Protein 2L1S (pdb70)

Structure (mmCIF, N/CA/C/O backbone):
data_2L1S
#
_entry.id   2L1S
#
loop_
_atom_site.group_PDB
_atom_site.id
_atom_site.type_symbol
_atom_site.label_atom_id
_atom_site.label_alt_id
_atom_site.label_comp_id
_atom_site.label_asym_id
_atom_site.label_entity_id
_atom_site.label_seq_id
_atom_site.pdbx_PDB_ins_code
_atom_site.Cartn_x
_atom_site.Cartn_y
_atom_site.Cartn_z
_atom_site.occupancy
_atom_site.B_iso_or_equiv
_atom_site.auth_seq_id
_atom_site.auth_comp_id
_atom_site.auth_asym_id
_atom_site.auth_atom_id
_atom_site.pdbx_PDB_model_num
ATOM 1 N N . GLY A 1 1 ? -13.401 -20.497 -9.231 1.00 0.00 1 GLY A N 1
ATOM 2 C CA . GLY A 1 1 ? -12.918 -19.295 -8.541 1.00 0.00 1 GLY A CA 1
ATOM 3 C C . GLY A 1 1 ? -11.653 -18.758 -9.174 1.00 0.00 1 GLY A C 1
ATOM 4 O O . GLY A 1 1 ? -11.063 -19.406 -10.040 1.00 0.00 1 GLY A O 1
ATOM 8 N N . ALA A 1 2 ? -11.219 -17.574 -8.740 1.00 0.00 2 ALA A N 1
ATOM 9 C CA . ALA A 1 2 ? -9.851 -17.141 -8.976 1.00 0.00 2 ALA A CA 1
ATOM 10 C C . ALA A 1 2 ? -8.925 -18.024 -8.143 1.00 0.00 2 ALA A C 1
ATOM 11 O O . ALA A 1 2 ? -9.322 -18.522 -7.087 1.00 0.00 2 ALA A O 1
ATOM 18 N N . ALA A 1 3 ? -7.683 -18.177 -8.591 1.00 0.00 3 ALA A N 1
ATOM 19 C CA . ALA A 1 3 ? -6.611 -18.819 -7.852 1.00 0.00 3 ALA A CA 1
ATOM 20 C C . ALA A 1 3 ? -5.341 -18.009 -8.094 1.00 0.00 3 ALA A C 1
ATOM 21 O O . ALA A 1 3 ? -4.358 -18.504 -8.643 1.00 0.00 3 ALA A O 1
ATOM 28 N N . GLY A 1 4 ? -5.393 -16.729 -7.740 1.00 0.00 4 GLY A N 1
ATOM 29 C CA . GLY A 1 4 ? -4.363 -15.751 -8.006 1.00 0.00 4 GLY A CA 1
ATOM 30 C C . GLY A 1 4 ? -4.277 -14.797 -6.838 1.00 0.00 4 GLY A C 1
ATOM 31 O O . GLY A 1 4 ? -3.803 -15.141 -5.759 1.00 0.00 4 GLY A O 1
ATOM 35 N N . ILE A 1 5 ? -4.754 -13.579 -7.069 1.00 0.00 5 ILE A N 1
ATOM 36 C CA . ILE A 1 5 ? -4.528 -12.456 -6.171 1.00 0.00 5 ILE A CA 1
ATOM 37 C C . ILE A 1 5 ? -5.808 -11.719 -5.834 1.00 0.00 5 ILE A C 1
ATOM 38 O O . ILE A 1 5 ? -5.861 -11.011 -4.834 1.00 0.00 5 ILE A O 1
ATOM 54 N N . ASP A 1 6 ? -6.846 -11.909 -6.644 1.00 0.00 6 ASP A N 1
ATOM 55 C CA . ASP A 1 6 ? -8.116 -11.220 -6.484 1.00 0.00 6 ASP A CA 1
ATOM 56 C C . ASP A 1 6 ? -8.817 -11.646 -5.191 1.00 0.00 6 ASP A C 1
ATOM 57 O O . ASP A 1 6 ? -9.531 -10.861 -4.579 1.00 0.00 6 ASP A O 1
ATOM 66 N N . GLN A 1 7 ? -8.520 -12.862 -4.722 1.00 0.00 7 GLN A N 1
ATOM 67 C CA . GLN A 1 7 ? -8.935 -13.399 -3.434 1.00 0.00 7 GLN A CA 1
ATOM 68 C C . GLN A 1 7 ? -8.407 -12.607 -2.234 1.00 0.00 7 GLN A C 1
ATOM 69 O O . GLN A 1 7 ? -9.000 -12.684 -1.154 1.00 0.00 7 GLN A O 1
ATOM 83 N N . TYR A 1 8 ? -7.312 -11.863 -2.403 1.00 0.00 8 TYR A N 1
ATOM 84 C CA . TYR A 1 8 ? -6.774 -10.953 -1.405 1.00 0.00 8 TYR A CA 1
ATOM 85 C C . TYR A 1 8 ? -7.147 -9.505 -1.726 1.00 0.00 8 TYR A C 1
ATOM 86 O O . TYR A 1 8 ? -6.619 -8.627 -1.051 1.00 0.00 8 TYR A O 1
ATOM 104 N N . ALA A 1 9 ? -7.953 -9.211 -2.758 1.00 0.00 9 ALA A N 1
ATOM 105 C CA . ALA A 1 9 ? -8.285 -7.836 -3.097 1.00 0.00 9 ALA A CA 1
ATOM 106 C C . ALA A 1 9 ? -9.507 -7.399 -2.305 1.00 0.00 9 ALA A C 1
ATOM 107 O O . ALA A 1 9 ? -10.620 -7.880 -2.544 1.00 0.00 9 ALA A O 1
ATOM 114 N N . LEU A 1 10 ? -9.298 -6.476 -1.365 1.00 0.00 10 LEU A N 1
ATOM 115 C CA . LEU A 1 10 ? -10.378 -5.905 -0.566 1.00 0.00 10 LEU A CA 1
ATOM 116 C C . LEU A 1 10 ? -11.015 -4.811 -1.405 1.00 0.00 10 LEU A C 1
ATOM 117 O O . LEU A 1 10 ? -10.734 -4.613 -2.591 1.00 0.00 10 LEU A O 1
ATOM 133 N N . LYS A 1 11 ? -11.794 -4.018 -0.700 1.00 0.00 11 LYS A N 1
ATOM 134 C CA . LYS A 1 11 ? -12.281 -2.721 -1.128 1.00 0.00 11 LYS A CA 1
ATOM 135 C C . LYS A 1 11 ? -12.152 -1.649 -0.058 1.00 0.00 11 LYS A C 1
ATOM 136 O O . LYS A 1 11 ? -12.242 -0.470 -0.387 1.00 0.00 11 LYS A O 1
ATOM 155 N N . GLU A 1 12 ? -11.899 -2.019 1.196 1.00 0.00 12 GLU A N 1
ATOM 156 C CA . GLU A 1 12 ? -12.093 -1.133 2.352 1.00 0.00 12 GLU A CA 1
ATOM 157 C C . GLU A 1 12 ? -11.751 -1.862 3.647 1.00 0.00 12 GLU A C 1
ATOM 158 O O . GLU A 1 12 ? -11.678 -3.095 3.662 1.00 0.00 12 GLU A O 1
ATOM 170 N N . PHE A 1 13 ? -11.463 -1.108 4.707 1.00 0.00 13 PHE A N 1
ATOM 171 C CA . PHE A 1 13 ? -10.948 -1.595 5.983 1.00 0.00 13 PHE A CA 1
ATOM 172 C C . PHE A 1 13 ? -11.049 -0.480 7.023 1.00 0.00 13 PHE A C 1
ATOM 173 O O . PHE A 1 13 ? -11.510 0.626 6.721 1.00 0.00 13 PHE A O 1
ATOM 190 N N . THR A 1 14 ? -10.525 -0.764 8.213 1.00 0.00 14 THR A N 1
ATOM 191 C CA . THR A 1 14 ? -10.096 0.234 9.168 1.00 0.00 14 THR A CA 1
ATOM 192 C C . THR A 1 14 ? -8.671 -0.160 9.547 1.00 0.00 14 THR A C 1
ATOM 193 O O . THR A 1 14 ? -8.403 -1.341 9.780 1.00 0.00 14 THR A O 1
ATOM 204 N N . ALA A 1 15 ? -7.757 0.802 9.602 1.00 0.00 15 ALA A N 1
ATOM 205 C CA . ALA A 1 15 ? -6.515 0.711 10.356 1.00 0.00 15 ALA A CA 1
ATOM 206 C C . ALA A 1 15 ? -6.383 2.031 11.091 1.00 0.00 15 ALA A C 1
ATOM 207 O O . ALA A 1 15 ? -6.993 3.012 10.687 1.00 0.00 15 ALA A O 1
ATOM 214 N N . ASP A 1 16 ? -5.550 2.099 12.126 1.00 0.00 16 ASP A N 1
ATOM 215 C CA . ASP A 1 16 ? -5.080 3.373 12.677 1.00 0.00 16 ASP A CA 1
ATOM 216 C C . ASP A 1 16 ? -6.207 4.251 13.242 1.00 0.00 16 ASP A C 1
ATOM 217 O O . ASP A 1 16 ? -6.050 5.468 13.371 1.00 0.00 16 ASP A O 1
ATOM 226 N N . PHE A 1 17 ? -7.351 3.637 13.563 1.00 0.00 17 PHE A N 1
ATOM 227 C CA . PHE A 1 17 ? -8.605 4.286 13.948 1.00 0.00 17 PHE A CA 1
ATOM 228 C C . PHE A 1 17 ? -9.182 5.172 12.826 1.00 0.00 17 PHE A C 1
ATOM 229 O O . PHE A 1 17 ? -9.896 6.143 13.101 1.00 0.00 17 PHE A O 1
ATOM 246 N N . THR A 1 18 ? -8.913 4.819 11.570 1.00 0.00 18 THR A N 1
ATOM 247 C CA . THR A 1 18 ? -9.331 5.490 10.352 1.00 0.00 18 THR A CA 1
ATOM 248 C C . THR A 1 18 ? -9.949 4.431 9.426 1.00 0.00 18 THR A C 1
ATOM 249 O O . THR A 1 18 ? -9.315 3.418 9.122 1.00 0.00 18 THR A O 1
ATOM 260 N N . GLN A 1 19 ? -11.202 4.622 9.018 1.00 0.00 19 GLN A N 1
ATOM 261 C CA . GLN A 1 19 ? -11.833 3.823 7.978 1.00 0.00 19 GLN A CA 1
ATOM 262 C C . GLN A 1 19 ? -11.377 4.358 6.620 1.00 0.00 19 GLN A C 1
ATOM 263 O O . GLN A 1 19 ? -11.198 5.568 6.466 1.00 0.00 19 GLN A O 1
ATOM 277 N N . PHE A 1 20 ? -11.244 3.480 5.627 1.00 0.00 20 PHE A N 1
ATOM 278 C CA . PHE A 1 20 ? -10.829 3.839 4.278 1.00 0.00 20 PHE A CA 1
ATOM 279 C C . PHE A 1 20 ? -11.500 2.934 3.263 1.00 0.00 20 PHE A C 1
ATOM 280 O O . PHE A 1 20 ? -11.839 1.789 3.579 1.00 0.00 20 PHE A O 1
ATOM 297 N N . HIS A 1 21 ? -11.569 3.413 2.023 1.00 0.00 21 HIS A N 1
ATOM 298 C CA . HIS A 1 21 ? -12.134 2.704 0.886 1.00 0.00 21 HIS A CA 1
ATOM 299 C C . HIS A 1 21 ? -11.238 2.923 -0.332 1.00 0.00 21 HIS A C 1
ATOM 300 O O . HIS A 1 21 ? -10.302 3.729 -0.285 1.00 0.00 21 HIS A O 1
ATOM 314 N N . ILE A 1 22 ? -11.530 2.234 -1.439 1.00 0.00 22 ILE A N 1
ATOM 315 C CA . ILE A 1 22 ? -10.952 2.556 -2.738 1.00 0.00 22 ILE A CA 1
ATOM 316 C C . ILE A 1 22 ? -11.360 3.990 -3.057 1.00 0.00 22 ILE A C 1
ATOM 317 O O . ILE A 1 22 ? -12.521 4.260 -3.371 1.00 0.00 22 ILE A O 1
ATOM 333 N N . GLY A 1 23 ? -10.394 4.898 -2.991 1.00 0.00 23 GLY A N 1
ATOM 334 C CA . GLY A 1 23 ? -10.588 6.302 -3.305 1.00 0.00 23 GLY A CA 1
ATOM 335 C C . GLY A 1 23 ? -10.625 7.231 -2.093 1.00 0.00 23 GLY A C 1
ATOM 336 O O . GLY A 1 23 ? -10.810 8.429 -2.299 1.00 0.00 23 GLY A O 1
ATOM 340 N N . ASP A 1 24 ? -10.435 6.725 -0.870 1.00 0.00 24 ASP A N 1
ATOM 341 C CA . ASP A 1 24 ? -10.068 7.569 0.276 1.00 0.00 24 ASP A CA 1
ATOM 342 C C . ASP A 1 24 ? -8.639 8.077 0.056 1.00 0.00 24 ASP A C 1
ATOM 343 O O . ASP A 1 24 ? -7.998 7.732 -0.942 1.00 0.00 24 ASP A O 1
ATOM 352 N N . THR A 1 25 ? -8.078 8.835 0.994 1.00 0.00 25 THR A N 1
ATOM 353 C CA . THR A 1 25 ? -6.696 9.236 1.007 1.00 0.00 25 THR A CA 1
ATOM 354 C C . THR A 1 25 ? -6.096 8.785 2.342 1.00 0.00 25 THR A C 1
ATOM 355 O O . THR A 1 25 ? -6.774 8.807 3.377 1.00 0.00 25 THR A O 1
ATOM 366 N N . VAL A 1 26 ? -4.816 8.424 2.347 1.00 0.00 26 VAL A N 1
ATOM 367 C CA . VAL A 1 26 ? -4.072 8.173 3.577 1.00 0.00 26 VAL A CA 1
ATOM 368 C C . VAL A 1 26 ? -3.650 9.515 4.200 1.00 0.00 26 VAL A C 1
ATOM 369 O O . VAL A 1 26 ? -3.636 10.540 3.506 1.00 0.00 26 VAL A O 1
ATOM 382 N N . PRO A 1 27 ? -3.284 9.546 5.488 1.00 0.00 27 PRO A N 1
ATOM 383 C CA . PRO A 1 27 ? -2.527 10.648 6.067 1.00 0.00 27 PRO A CA 1
ATOM 384 C C . PRO A 1 27 ? -1.065 10.609 5.615 1.00 0.00 27 PRO A C 1
ATOM 385 O O . PRO A 1 27 ? -0.547 9.552 5.244 1.00 0.00 27 PRO A O 1
ATOM 396 N N . ALA A 1 28 ? -0.365 11.740 5.768 1.00 0.00 28 ALA A N 1
ATOM 397 C CA . ALA A 1 28 ? 1.031 11.904 5.382 1.00 0.00 28 ALA A CA 1
ATOM 398 C C . ALA A 1 28 ? 1.957 10.949 6.143 1.00 0.00 28 ALA A C 1
ATOM 399 O O . ALA A 1 28 ? 3.071 10.687 5.691 1.00 0.00 28 ALA A O 1
ATOM 406 N N . MET A 1 29 ? 1.481 10.361 7.245 1.00 0.00 29 MET A N 1
ATOM 407 C CA . MET A 1 29 ? 2.198 9.367 8.036 1.00 0.00 29 MET A CA 1
ATOM 408 C C . MET A 1 29 ? 2.546 8.125 7.221 1.00 0.00 29 MET A C 1
ATOM 409 O O . MET A 1 29 ? 3.425 7.367 7.628 1.00 0.00 29 MET A O 1
ATOM 423 N N . TYR A 1 30 ? 1.892 7.926 6.076 1.00 0.00 30 TYR A N 1
ATOM 424 C CA . TYR A 1 30 ? 2.157 6.801 5.189 1.00 0.00 30 TYR A CA 1
ATOM 425 C C . TYR A 1 30 ? 2.605 7.236 3.790 1.00 0.00 30 TYR A C 1
ATOM 426 O O . TYR A 1 30 ? 2.862 6.375 2.960 1.00 0.00 30 TYR A O 1
ATOM 444 N N . LEU A 1 31 ? 2.745 8.540 3.519 1.00 0.00 31 LEU A N 1
ATOM 445 C CA . LEU A 1 31 ? 3.417 9.011 2.303 1.00 0.00 31 LEU A CA 1
ATOM 446 C C . LEU A 1 31 ? 4.933 8.853 2.440 1.00 0.00 31 LEU A C 1
ATOM 447 O O . LEU A 1 31 ? 5.635 8.783 1.429 1.00 0.00 31 LEU A O 1
ATOM 463 N N . THR A 1 32 ? 5.455 8.865 3.671 1.00 0.00 32 THR A N 1
ATOM 464 C CA . THR A 1 32 ? 6.885 8.735 3.923 1.00 0.00 32 THR A CA 1
ATOM 465 C C . THR A 1 32 ? 7.394 7.407 3.315 1.00 0.00 32 THR A C 1
ATOM 466 O O . THR A 1 32 ? 6.713 6.379 3.398 1.00 0.00 32 THR A O 1
ATOM 477 N N . PRO A 1 33 ? 8.626 7.367 2.776 1.00 0.00 33 PRO A N 1
ATOM 478 C CA . PRO A 1 33 ? 9.174 6.181 2.127 1.00 0.00 33 PRO A CA 1
ATOM 479 C C . PRO A 1 33 ? 9.498 5.055 3.123 1.00 0.00 33 PRO A C 1
ATOM 480 O O . PRO A 1 33 ? 9.891 3.961 2.721 1.00 0.00 33 PRO A O 1
ATOM 491 N N . GLU A 1 34 ? 9.337 5.300 4.421 1.00 0.00 34 GLU A N 1
ATOM 492 C CA . GLU A 1 34 ? 9.525 4.358 5.517 1.00 0.00 34 GLU A CA 1
ATOM 493 C C . GLU A 1 34 ? 8.614 3.128 5.445 1.00 0.00 34 GLU A C 1
ATOM 494 O O . GLU A 1 34 ? 8.897 2.139 6.129 1.00 0.00 34 GLU A O 1
ATOM 506 N N . TYR A 1 35 ? 7.565 3.163 4.618 1.00 0.00 35 TYR A N 1
ATOM 507 C CA . TYR A 1 35 ? 6.615 2.068 4.411 1.00 0.00 35 TYR A CA 1
ATOM 508 C C . TYR A 1 35 ? 6.537 1.637 2.940 1.00 0.00 35 TYR A C 1
ATOM 509 O O . TYR A 1 35 ? 5.842 0.672 2.629 1.00 0.00 35 TYR A O 1
ATOM 527 N N . ASN A 1 36 ? 7.227 2.344 2.042 1.00 0.00 36 ASN A N 1
ATOM 528 C CA . ASN A 1 36 ? 7.252 2.140 0.602 1.00 0.00 36 ASN A CA 1
ATOM 529 C C . ASN A 1 36 ? 7.955 0.826 0.269 1.00 0.00 36 ASN A C 1
ATOM 530 O O . ASN A 1 36 ? 9.184 0.708 0.365 1.00 0.00 36 ASN A O 1
ATOM 541 N N . ILE A 1 37 ? 7.175 -0.168 -0.132 1.00 0.00 37 ILE A N 1
ATOM 542 C CA . ILE A 1 37 ? 7.639 -1.458 -0.606 1.00 0.00 37 ILE A CA 1
ATOM 543 C C . ILE A 1 37 ? 7.805 -1.324 -2.117 1.00 0.00 37 ILE A C 1
ATOM 544 O O . ILE A 1 37 ? 6.934 -1.708 -2.896 1.00 0.00 37 ILE A O 1
ATOM 560 N N . LYS A 1 38 ? 8.952 -0.798 -2.562 1.00 0.00 38 LYS A N 1
ATOM 561 C CA . LYS A 1 38 ? 9.338 -0.871 -3.975 1.00 0.00 38 LYS A CA 1
ATOM 562 C C . LYS A 1 38 ? 9.544 -2.322 -4.416 1.00 0.00 38 LYS A C 1
ATOM 563 O O . LYS A 1 38 ? 9.608 -2.607 -5.609 1.00 0.00 38 LYS A O 1
ATOM 582 N N . GLN A 1 39 ? 9.697 -3.231 -3.459 1.00 0.00 39 GLN A N 1
ATOM 583 C CA . GLN A 1 39 ? 10.044 -4.625 -3.626 1.00 0.00 39 GLN A CA 1
ATOM 584 C C . GLN A 1 39 ? 8.745 -5.422 -3.775 1.00 0.00 39 GLN A C 1
ATOM 585 O O . GLN A 1 39 ? 8.339 -6.130 -2.852 1.00 0.00 39 GLN A O 1
ATOM 599 N N . TRP A 1 40 ? 8.068 -5.260 -4.913 1.00 0.00 40 TRP A N 1
ATOM 600 C CA . TRP A 1 40 ? 6.764 -5.850 -5.179 1.00 0.00 40 TRP A CA 1
ATOM 601 C C . TRP A 1 40 ? 6.827 -6.930 -6.266 1.00 0.00 40 TRP A C 1
ATOM 602 O O . TRP A 1 40 ? 5.919 -7.754 -6.335 1.00 0.00 40 TRP A O 1
ATOM 623 N N . GLN A 1 41 ? 7.867 -6.965 -7.109 1.00 0.00 41 GLN A N 1
ATOM 624 C CA . GLN A 1 41 ? 7.949 -7.935 -8.202 1.00 0.00 41 GLN A CA 1
ATOM 625 C C . GLN A 1 41 ? 8.231 -9.339 -7.682 1.00 0.00 41 GLN A C 1
ATOM 626 O O . GLN A 1 41 ? 7.681 -10.303 -8.212 1.00 0.00 41 GLN A O 1
ATOM 640 N N . GLN A 1 42 ? 9.039 -9.479 -6.627 1.00 0.00 42 GLN A N 1
ATOM 641 C CA . GLN A 1 42 ? 9.249 -10.756 -5.949 1.00 0.00 42 GLN A CA 1
ATOM 642 C C . GLN A 1 42 ? 8.054 -11.067 -5.027 1.00 0.00 42 GLN A C 1
ATOM 643 O O . GLN A 1 42 ? 8.245 -11.516 -3.891 1.00 0.00 42 GLN A O 1
ATOM 657 N N . ARG A 1 43 ? 6.829 -10.745 -5.452 1.00 0.00 43 ARG A N 1
ATOM 658 C CA . ARG A 1 43 ? 5.564 -10.993 -4.770 1.00 0.00 43 ARG A CA 1
ATOM 659 C C . ARG A 1 43 ? 4.529 -11.257 -5.855 1.00 0.00 43 ARG A C 1
ATOM 660 O O . ARG A 1 43 ? 4.710 -10.871 -7.010 1.00 0.00 43 ARG A O 1
ATOM 681 N N . ASN A 1 44 ? 3.379 -11.784 -5.448 1.00 0.00 44 ASN A N 1
ATOM 682 C CA . ASN A 1 44 ? 2.234 -11.941 -6.337 1.00 0.00 44 ASN A CA 1
ATOM 683 C C . ASN A 1 44 ? 1.578 -10.592 -6.683 1.00 0.00 44 ASN A C 1
ATOM 684 O O . ASN A 1 44 ? 0.791 -10.527 -7.621 1.00 0.00 44 ASN A O 1
ATOM 695 N N . LEU A 1 45 ? 1.854 -9.516 -5.933 1.00 0.00 45 LEU A N 1
ATOM 696 C CA . LEU A 1 45 ? 1.151 -8.230 -6.044 1.00 0.00 45 LEU A CA 1
ATOM 697 C C . LEU A 1 45 ? 1.281 -7.613 -7.450 1.00 0.00 45 LEU A C 1
ATOM 698 O O . LEU A 1 45 ? 2.327 -7.789 -8.086 1.00 0.00 45 LEU A O 1
ATOM 714 N N . PRO A 1 46 ? 0.268 -6.858 -7.921 1.00 0.00 46 PRO A N 1
ATOM 715 C CA . PRO A 1 46 ? 0.310 -6.187 -9.216 1.00 0.00 46 PRO A CA 1
ATOM 716 C C . PRO A 1 46 ? 1.225 -4.962 -9.218 1.00 0.00 46 PRO A C 1
ATOM 717 O O . PRO A 1 46 ? 1.439 -4.302 -8.192 1.00 0.00 46 PRO A O 1
ATOM 728 N N . ALA A 1 47 ? 1.670 -4.587 -10.418 1.00 0.00 47 ALA A N 1
ATOM 729 C CA . ALA A 1 47 ? 2.589 -3.464 -10.597 1.00 0.00 47 ALA A CA 1
ATOM 730 C C . ALA A 1 47 ? 1.875 -2.153 -10.243 1.00 0.00 47 ALA A C 1
ATOM 731 O O . ALA A 1 47 ? 0.708 -2.014 -10.623 1.00 0.00 47 ALA A O 1
ATOM 738 N N . PRO A 1 48 ? 2.543 -1.171 -9.612 1.00 0.00 48 PRO A N 1
ATOM 739 C CA . PRO A 1 48 ? 1.891 0.026 -9.086 1.00 0.00 48 PRO A CA 1
ATOM 740 C C . PRO A 1 48 ? 1.471 0.993 -10.199 1.00 0.00 48 PRO A C 1
ATOM 741 O O . PRO A 1 48 ? 1.955 0.927 -11.333 1.00 0.00 48 PRO A O 1
ATOM 752 N N . ASP A 1 49 ? 0.574 1.922 -9.867 1.00 0.00 49 ASP A N 1
ATOM 753 C CA . ASP A 1 49 ? 0.145 2.987 -10.773 1.00 0.00 49 ASP A CA 1
ATOM 754 C C . ASP A 1 49 ? 1.326 3.937 -10.979 1.00 0.00 49 ASP A C 1
ATOM 755 O O . ASP A 1 49 ? 2.277 3.949 -10.192 1.00 0.00 49 ASP A O 1
ATOM 764 N N . ALA A 1 50 ? 1.277 4.724 -12.051 1.00 0.00 50 ALA A N 1
ATOM 765 C CA . ALA A 1 50 ? 2.417 5.405 -12.653 1.00 0.00 50 ALA A CA 1
ATOM 766 C C . ALA A 1 50 ? 2.800 6.708 -11.927 1.00 0.00 50 ALA A C 1
ATOM 767 O O . ALA A 1 50 ? 2.921 7.765 -12.550 1.00 0.00 50 ALA A O 1
ATOM 774 N N . GLY A 1 51 ? 2.956 6.621 -10.611 1.00 0.00 51 GLY A N 1
ATOM 775 C CA . GLY A 1 51 ? 3.139 7.715 -9.669 1.00 0.00 51 GLY A CA 1
ATOM 776 C C . GLY A 1 51 ? 2.636 7.299 -8.287 1.00 0.00 51 GLY A C 1
ATOM 777 O O . GLY A 1 51 ? 1.948 8.079 -7.624 1.00 0.00 51 GLY A O 1
ATOM 781 N N . SER A 1 52 ? 2.865 6.049 -7.871 1.00 0.00 52 SER A N 1
ATOM 782 C CA . SER A 1 52 ? 2.393 5.511 -6.599 1.00 0.00 52 SER A CA 1
ATOM 783 C C . SER A 1 52 ? 3.371 4.469 -6.061 1.00 0.00 52 SER A C 1
ATOM 784 O O . SER A 1 52 ? 4.283 4.060 -6.784 1.00 0.00 52 SER A O 1
ATOM 792 N N . HIS A 1 53 ? 3.159 4.003 -4.829 1.00 0.00 53 HIS A N 1
ATOM 793 C CA . HIS A 1 53 ? 3.866 2.857 -4.289 1.00 0.00 53 HIS A CA 1
ATOM 794 C C . HIS A 1 53 ? 2.984 2.030 -3.354 1.00 0.00 53 HIS A C 1
ATOM 795 O O . HIS A 1 53 ? 2.011 2.531 -2.785 1.00 0.00 53 HIS A O 1
ATOM 809 N N . TRP A 1 54 ? 3.335 0.754 -3.200 1.00 0.00 54 TRP A N 1
ATOM 810 C CA . TRP A 1 54 ? 2.757 -0.121 -2.196 1.00 0.00 54 TRP A CA 1
ATOM 811 C C . TRP A 1 54 ? 3.286 0.248 -0.818 1.00 0.00 54 TRP A C 1
ATOM 812 O O . TRP A 1 54 ? 4.477 0.513 -0.653 1.00 0.00 54 TRP A O 1
ATOM 833 N N . THR A 1 55 ? 2.403 0.181 0.167 1.00 0.00 55 THR A N 1
ATOM 834 C CA . THR A 1 55 ? 2.567 0.665 1.525 1.00 0.00 55 THR A CA 1
ATOM 835 C C . THR A 1 55 ? 2.016 -0.424 2.435 1.00 0.00 55 THR A C 1
ATOM 836 O O . THR A 1 55 ? 0.924 -0.933 2.171 1.00 0.00 55 THR A O 1
ATOM 847 N N . TYR A 1 56 ? 2.744 -0.817 3.480 1.00 0.00 56 TYR A N 1
ATOM 848 C CA . TYR A 1 56 ? 2.225 -1.756 4.466 1.00 0.00 56 TYR A CA 1
ATOM 849 C C . TYR A 1 56 ? 1.443 -0.928 5.476 1.00 0.00 56 TYR A C 1
ATOM 850 O O . TYR A 1 56 ? 2.047 -0.240 6.304 1.00 0.00 56 TYR A O 1
ATOM 868 N N . MET A 1 57 ? 0.119 -0.906 5.355 1.00 0.00 57 MET A N 1
ATOM 869 C CA . MET A 1 57 ? -0.789 -0.356 6.346 1.00 0.00 57 MET A CA 1
ATOM 870 C C . MET A 1 57 ? -0.924 -1.372 7.495 1.00 0.00 57 MET A C 1
ATOM 871 O O . MET A 1 57 ? -0.025 -2.192 7.708 1.00 0.00 57 MET A O 1
ATOM 885 N N . GLY A 1 58 ? -2.031 -1.330 8.241 1.00 0.00 58 GLY A N 1
ATOM 886 C CA . GLY A 1 58 ? -2.350 -2.157 9.394 1.00 0.00 58 GLY A CA 1
ATOM 887 C C . GLY A 1 58 ? -2.607 -3.611 9.054 1.00 0.00 58 GLY A C 1
ATOM 888 O O . GLY A 1 58 ? -3.687 -4.113 9.344 1.00 0.00 58 GLY A O 1
ATOM 892 N N . GLY A 1 59 ? -1.611 -4.294 8.491 1.00 0.00 59 GLY A N 1
ATOM 893 C CA . GLY A 1 59 ? -1.705 -5.698 8.143 1.00 0.00 59 GLY A CA 1
ATOM 894 C C . GLY A 1 59 ? -2.287 -5.938 6.756 1.00 0.00 59 GLY A C 1
ATOM 895 O O . GLY A 1 59 ? -2.637 -7.070 6.430 1.00 0.00 59 GLY A O 1
ATOM 899 N N . ASN A 1 60 ? -2.374 -4.884 5.946 1.00 0.00 60 ASN A N 1
ATOM 900 C CA . ASN A 1 60 ? -2.872 -4.875 4.592 1.00 0.00 60 ASN A CA 1
ATOM 901 C C . ASN A 1 60 ? -1.872 -4.049 3.798 1.00 0.00 60 ASN A C 1
ATOM 902 O O . ASN A 1 60 ? -1.218 -3.161 4.358 1.00 0.00 60 ASN A O 1
ATOM 913 N N . TYR A 1 61 ? -1.781 -4.285 2.499 1.00 0.00 61 TYR A N 1
ATOM 914 C CA . TYR A 1 61 ? -0.962 -3.509 1.595 1.00 0.00 61 TYR A CA 1
ATOM 915 C C . TYR A 1 61 ? -1.877 -2.566 0.826 1.00 0.00 61 TYR A C 1
ATOM 916 O O . TYR A 1 61 ? -2.720 -3.021 0.053 1.00 0.00 61 TYR A O 1
ATOM 934 N N . VAL A 1 62 ? -1.719 -1.258 1.014 1.00 0.00 62 VAL A N 1
ATOM 935 C CA . VAL A 1 62 ? -2.448 -0.266 0.232 1.00 0.00 62 VAL A CA 1
ATOM 936 C C . VAL A 1 62 ? -1.494 0.299 -0.815 1.00 0.00 62 VAL A C 1
ATOM 937 O O . VAL A 1 62 ? -0.286 0.361 -0.583 1.00 0.00 62 VAL A O 1
ATOM 950 N N . LEU A 1 63 ? -2.019 0.700 -1.967 1.00 0.00 63 LEU A N 1
ATOM 951 C CA . LEU A 1 63 ? -1.289 1.415 -3.004 1.00 0.00 63 LEU A CA 1
ATOM 952 C C . LEU A 1 63 ? -1.676 2.874 -2.854 1.00 0.00 63 LEU A C 1
ATOM 953 O O . LEU A 1 63 ? -2.876 3.161 -2.872 1.00 0.00 63 LEU A O 1
ATOM 969 N N . ILE A 1 64 ? -0.697 3.770 -2.724 1.00 0.00 64 ILE A N 1
ATOM 970 C CA . ILE A 1 64 ? -0.924 5.197 -2.524 1.00 0.00 64 ILE A CA 1
ATOM 971 C C . ILE A 1 64 ? -0.091 6.003 -3.515 1.00 0.00 64 ILE A C 1
ATOM 972 O O . ILE A 1 64 ? 1.067 5.688 -3.786 1.00 0.00 64 ILE A O 1
ATOM 988 N N . THR A 1 65 ? -0.709 7.013 -4.113 1.00 0.00 65 THR A N 1
ATOM 989 C CA . THR A 1 65 ? -0.077 7.957 -5.024 1.00 0.00 65 THR A CA 1
ATOM 990 C C . THR A 1 65 ? 0.967 8.758 -4.249 1.00 0.00 65 THR A C 1
ATOM 991 O O . THR A 1 65 ? 0.666 9.291 -3.190 1.00 0.00 65 THR A O 1
ATOM 1002 N N . ASP A 1 66 ? 2.172 8.931 -4.779 1.00 0.00 66 ASP A N 1
ATOM 1003 C CA . ASP A 1 66 ? 3.212 9.729 -4.108 1.00 0.00 66 ASP A CA 1
ATOM 1004 C C . ASP A 1 66 ? 2.930 11.233 -4.197 1.00 0.00 66 ASP A C 1
ATOM 1005 O O . ASP A 1 66 ? 3.685 12.065 -3.707 1.00 0.00 66 ASP A O 1
ATOM 1014 N N . THR A 1 67 ? 1.850 11.590 -4.885 1.00 0.00 67 THR A N 1
ATOM 1015 C CA . THR A 1 67 ? 1.497 12.945 -5.262 1.00 0.00 67 THR A CA 1
ATOM 1016 C C . THR A 1 67 ? 0.060 13.249 -4.803 1.00 0.00 67 THR A C 1
ATOM 1017 O O . THR A 1 67 ? -0.551 14.215 -5.249 1.00 0.00 67 THR A O 1
ATOM 1028 N N . GLU A 1 68 ? -0.516 12.400 -3.938 1.00 0.00 68 GLU A N 1
ATOM 1029 C CA . GLU A 1 68 ? -1.834 12.593 -3.350 1.00 0.00 68 GLU A CA 1
ATOM 1030 C C . GLU A 1 68 ? -2.005 11.667 -2.147 1.00 0.00 68 GLU A C 1
ATOM 1031 O O . GLU A 1 68 ? -2.471 12.066 -1.084 1.00 0.00 68 GLU A O 1
ATOM 1043 N N . GLY A 1 69 ? -1.664 10.399 -2.351 1.00 0.00 69 GLY A N 1
ATOM 1044 C CA . GLY A 1 69 ? -1.930 9.282 -1.477 1.00 0.00 69 GLY A CA 1
ATOM 1045 C C . GLY A 1 69 ? -3.401 8.912 -1.452 1.00 0.00 69 GLY A C 1
ATOM 1046 O O . GLY A 1 69 ? -3.901 8.455 -0.424 1.00 0.00 69 GLY A O 1
ATOM 1050 N N . LYS A 1 70 ? -4.093 9.070 -2.587 1.00 0.00 70 LYS A N 1
ATOM 1051 C CA . LYS A 1 70 ? -5.357 8.387 -2.821 1.00 0.00 70 LYS A CA 1
ATOM 1052 C C . LYS A 1 70 ? -5.094 6.898 -2.646 1.00 0.00 70 LYS A C 1
ATOM 1053 O O . LYS A 1 70 ? -4.046 6.418 -3.061 1.00 0.00 70 LYS A O 1
ATOM 1072 N N . ILE A 1 71 ? -6.040 6.167 -2.080 1.00 0.00 71 ILE A N 1
ATOM 1073 C CA . ILE A 1 71 ? -6.004 4.728 -1.903 1.00 0.00 71 ILE A CA 1
ATOM 1074 C C . ILE A 1 71 ? -6.449 4.133 -3.236 1.00 0.00 71 ILE A C 1
ATOM 1075 O O . ILE A 1 71 ? -7.638 3.905 -3.469 1.00 0.00 71 ILE A O 1
ATOM 1091 N N . LEU A 1 72 ? -5.490 3.944 -4.149 1.00 0.00 72 LEU A N 1
ATOM 1092 C CA . LEU A 1 72 ? -5.725 3.423 -5.484 1.00 0.00 72 LEU A CA 1
ATOM 1093 C C . LEU A 1 72 ? -6.254 1.992 -5.404 1.00 0.00 72 LEU A C 1
ATOM 1094 O O . LEU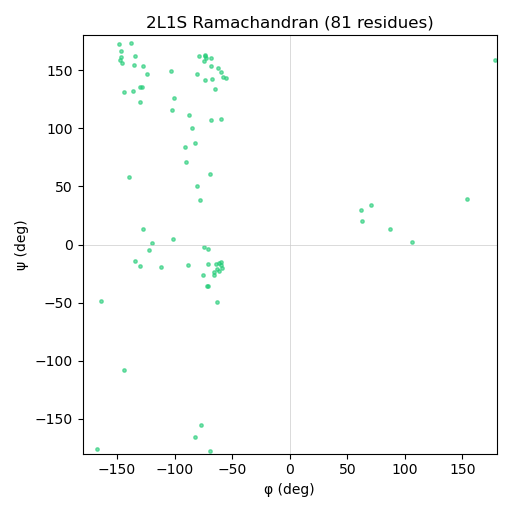 A 1 72 ? -7.224 1.639 -6.079 1.00 0.00 72 LEU A O 1
ATOM 1110 N N . LYS A 1 73 ? -5.577 1.143 -4.630 1.00 0.00 73 LYS A N 1
ATOM 1111 C CA . LYS A 1 73 ? -5.865 -0.280 -4.471 1.00 0.00 73 LYS A CA 1
ATOM 1112 C C . LYS A 1 73 ? -5.533 -0.690 -3.044 1.00 0.00 73 LYS A C 1
ATOM 1113 O O . LYS A 1 73 ? -4.753 -0.008 -2.374 1.00 0.00 73 LYS A O 1
ATOM 1132 N N . VAL A 1 74 ? -6.083 -1.819 -2.611 1.00 0.00 74 VAL A N 1
ATOM 1133 C CA . VAL A 1 74 ? -5.882 -2.428 -1.307 1.00 0.00 74 VAL A CA 1
ATOM 1134 C C . VAL A 1 74 ? -5.883 -3.943 -1.500 1.00 0.00 74 VAL A C 1
ATOM 1135 O O . VAL A 1 74 ? -6.792 -4.483 -2.143 1.00 0.00 74 VAL A O 1
ATOM 1148 N N . TYR A 1 75 ? -4.886 -4.615 -0.927 1.00 0.00 75 TYR A N 1
ATOM 1149 C CA . TYR A 1 75 ? -4.823 -6.059 -0.793 1.00 0.00 75 TYR A CA 1
ATOM 1150 C C . TYR A 1 75 ? -4.564 -6.401 0.668 1.00 0.00 75 TYR A C 1
ATOM 1151 O O . TYR A 1 75 ? -3.956 -5.612 1.394 1.00 0.00 75 TYR A O 1
ATOM 1169 N N . ASP A 1 76 ? -4.986 -7.582 1.101 1.00 0.00 76 ASP A N 1
ATOM 1170 C CA . ASP A 1 76 ? -4.684 -8.092 2.429 1.00 0.00 76 ASP A CA 1
ATOM 1171 C C . ASP A 1 76 ? -3.208 -8.501 2.506 1.00 0.00 76 ASP A C 1
ATOM 1172 O O . ASP A 1 76 ? -2.565 -8.722 1.478 1.00 0.00 76 ASP A O 1
ATOM 1181 N N . GLY A 1 77 ? -2.645 -8.610 3.711 1.00 0.00 77 GLY A N 1
ATOM 1182 C CA . GLY A 1 77 ? -1.269 -9.037 3.917 1.00 0.00 77 GLY A CA 1
ATOM 1183 C C . GLY A 1 77 ? -1.007 -10.486 3.513 1.00 0.00 77 GLY A C 1
ATOM 1184 O O . GLY A 1 77 ? 0.143 -10.816 3.224 1.00 0.00 77 GLY A O 1
ATOM 1188 N N . GLU A 1 78 ? -2.019 -11.358 3.473 1.00 0.00 78 GLU A N 1
ATOM 1189 C CA . GLU A 1 78 ? -1.824 -12.792 3.254 1.00 0.00 78 GLU A CA 1
ATOM 1190 C C . GLU A 1 78 ? -1.221 -13.108 1.881 1.00 0.00 78 GLU A C 1
ATOM 1191 O O . GLU A 1 78 ? -0.542 -14.123 1.715 1.00 0.00 78 GLU A O 1
ATOM 1203 N N . ILE A 1 79 ? -1.340 -12.182 0.929 1.00 0.00 79 ILE A N 1
ATOM 1204 C CA . ILE A 1 79 ? -0.717 -12.274 -0.387 1.00 0.00 79 ILE A CA 1
ATOM 1205 C C . ILE A 1 79 ? 0.821 -12.387 -0.298 1.00 0.00 79 ILE A C 1
ATOM 1206 O O . ILE A 1 79 ? 1.467 -12.834 -1.250 1.00 0.00 79 ILE A O 1
ATOM 1222 N N . PHE A 1 80 ? 1.417 -11.984 0.832 1.00 0.00 80 PHE A N 1
ATOM 1223 C CA . PHE A 1 80 ? 2.849 -12.052 1.088 1.00 0.00 80 PHE A CA 1
ATOM 1224 C C . PHE A 1 80 ? 3.329 -13.494 1.278 1.00 0.00 80 PHE A C 1
ATOM 1225 O O . PHE A 1 80 ? 4.455 -13.806 0.887 1.00 0.00 80 PHE A O 1
ATOM 1242 N N . TYR A 1 81 ? 2.523 -14.367 1.890 1.00 0.00 81 TYR A N 1
ATOM 1243 C CA . TYR A 1 81 ? 2.921 -15.752 2.145 1.00 0.00 81 TYR A CA 1
ATOM 1244 C C . TYR A 1 81 ? 2.566 -16.653 0.961 1.00 0.00 81 TYR A C 1
ATOM 1245 O O . TYR A 1 81 ? 3.142 -17.737 0.844 1.00 0.00 81 TYR A O 1
ATOM 1263 N N . HIS A 1 82 ? 1.667 -16.200 0.080 1.00 0.00 82 HIS A N 1
ATOM 1264 C CA . HIS A 1 82 ? 1.207 -16.936 -1.080 1.00 0.00 82 HIS A CA 1
ATOM 1265 C C . HIS A 1 82 ? 2.403 -17.191 -2.001 1.00 0.00 82 HIS A C 1
ATOM 1266 O O . HIS A 1 82 ? 3.390 -16.443 -2.027 1.00 0.00 82 HIS A O 1
ATOM 1280 N N . ARG A 1 83 ? 2.321 -18.274 -2.757 1.00 0.00 83 ARG A N 1
ATOM 1281 C CA . ARG A 1 83 ? 3.350 -18.863 -3.568 1.00 0.00 83 ARG A CA 1
ATOM 1282 C C . ARG A 1 83 ? 2.680 -19.227 -4.874 1.00 0.00 83 ARG A C 1
ATOM 1283 O O . ARG A 1 83 ? 3.332 -19.095 -5.928 1.00 0.00 83 ARG A O 1
ATOM 1304 N N . GLY A 1 1 ? -13.516 -19.213 -5.955 1.00 0.00 1 GLY A N 2
ATOM 1305 C CA . GLY A 1 1 ? -13.444 -18.731 -7.339 1.00 0.00 1 GLY A CA 2
ATOM 1306 C C . GLY A 1 1 ? -12.000 -18.506 -7.732 1.00 0.00 1 GLY A C 2
ATOM 1307 O O . GLY A 1 1 ? -11.450 -17.430 -7.498 1.00 0.00 1 GLY A O 2
ATOM 1311 N N . ALA A 1 2 ? -11.379 -19.525 -8.334 1.00 0.00 2 ALA A N 2
ATOM 1312 C CA . ALA A 1 2 ? -9.942 -19.615 -8.568 1.00 0.00 2 ALA A CA 2
ATOM 1313 C C . ALA A 1 2 ? -9.134 -19.351 -7.285 1.00 0.00 2 ALA A C 2
ATOM 1314 O O . ALA A 1 2 ? -9.679 -19.351 -6.176 1.00 0.00 2 ALA A O 2
ATOM 1321 N N . ALA A 1 3 ? -7.818 -19.197 -7.411 1.00 0.00 3 ALA A N 2
ATOM 1322 C CA . ALA A 1 3 ? -6.958 -18.761 -6.324 1.00 0.00 3 ALA A CA 2
ATOM 1323 C C . ALA A 1 3 ? -5.844 -17.901 -6.913 1.00 0.00 3 ALA A C 2
ATOM 1324 O O . ALA A 1 3 ? -4.668 -18.240 -6.796 1.00 0.00 3 ALA A O 2
ATOM 1331 N N . GLY A 1 4 ? -6.231 -16.790 -7.534 1.00 0.00 4 GLY A N 2
ATOM 1332 C CA . GLY A 1 4 ? -5.371 -15.664 -7.813 1.00 0.00 4 GLY A CA 2
ATOM 1333 C C . GLY A 1 4 ? -5.581 -14.614 -6.731 1.00 0.00 4 GLY A C 2
ATOM 1334 O O . GLY A 1 4 ? -6.265 -14.841 -5.726 1.00 0.00 4 GLY A O 2
ATOM 1338 N N . ILE A 1 5 ? -4.978 -13.454 -6.937 1.00 0.00 5 ILE A N 2
ATOM 1339 C CA . ILE A 1 5 ? -4.861 -12.393 -5.941 1.00 0.00 5 ILE A CA 2
ATOM 1340 C C . ILE A 1 5 ? -6.201 -11.776 -5.532 1.00 0.00 5 ILE A C 2
ATOM 1341 O O . ILE A 1 5 ? -6.277 -11.088 -4.517 1.00 0.00 5 ILE A O 2
ATOM 1357 N N . ASP A 1 6 ? -7.257 -11.995 -6.317 1.00 0.00 6 ASP A N 2
ATOM 1358 C CA . ASP A 1 6 ? -8.517 -11.268 -6.184 1.00 0.00 6 ASP A CA 2
ATOM 1359 C C . ASP A 1 6 ? -9.204 -11.530 -4.849 1.00 0.00 6 ASP A C 2
ATOM 1360 O O . ASP A 1 6 ? -9.898 -10.655 -4.342 1.00 0.00 6 ASP A O 2
ATOM 1369 N N . GLN A 1 7 ? -8.936 -12.695 -4.246 1.00 0.00 7 GLN A N 2
ATOM 1370 C CA . GLN A 1 7 ? -9.431 -13.072 -2.929 1.00 0.00 7 GLN A CA 2
ATOM 1371 C C . GLN A 1 7 ? -9.000 -12.090 -1.838 1.00 0.00 7 GLN A C 2
ATOM 1372 O O . GLN A 1 7 ? -9.715 -11.933 -0.848 1.00 0.00 7 GLN A O 2
ATOM 1386 N N . TYR A 1 8 ? -7.835 -11.460 -2.007 1.00 0.00 8 TYR A N 2
ATOM 1387 C CA . TYR A 1 8 ? -7.263 -10.544 -1.036 1.00 0.00 8 TYR A CA 2
ATOM 1388 C C . TYR A 1 8 ? -7.649 -9.099 -1.372 1.00 0.00 8 TYR A C 2
ATOM 1389 O O . TYR A 1 8 ? -7.222 -8.203 -0.648 1.00 0.00 8 TYR A O 2
ATOM 1407 N N . ALA A 1 9 ? -8.350 -8.834 -2.490 1.00 0.00 9 ALA A N 2
ATOM 1408 C CA . ALA A 1 9 ? -8.672 -7.476 -2.910 1.00 0.00 9 ALA A CA 2
ATOM 1409 C C . ALA A 1 9 ? -9.786 -6.886 -2.040 1.00 0.00 9 ALA A C 2
ATOM 1410 O O . ALA A 1 9 ? -10.971 -6.962 -2.394 1.00 0.00 9 ALA A O 2
ATOM 1417 N N . LEU A 1 10 ? -9.399 -6.239 -0.945 1.00 0.00 10 LEU A N 2
ATOM 1418 C CA . LEU A 1 10 ? -10.285 -5.609 0.018 1.00 0.00 10 LEU A CA 2
ATOM 1419 C C . LEU A 1 10 ? -10.826 -4.344 -0.629 1.00 0.00 10 LEU A C 2
ATOM 1420 O O . LEU A 1 10 ? -10.044 -3.573 -1.193 1.00 0.00 10 LEU A O 2
ATOM 1436 N N . LYS A 1 11 ? -12.130 -4.083 -0.545 1.00 0.00 11 LYS A N 2
ATOM 1437 C CA . LYS A 1 11 ? -12.678 -2.824 -1.058 1.00 0.00 11 LYS A CA 2
ATOM 1438 C C . LYS A 1 11 ? -12.621 -1.709 -0.013 1.00 0.00 11 LYS A C 2
ATOM 1439 O O . LYS A 1 11 ? -12.686 -0.532 -0.375 1.00 0.00 11 LYS A O 2
ATOM 1458 N N . GLU A 1 12 ? -12.505 -2.075 1.258 1.00 0.00 12 GLU A N 2
ATOM 1459 C CA . GLU A 1 12 ? -12.449 -1.180 2.402 1.00 0.00 12 GLU A CA 2
ATOM 1460 C C . GLU A 1 12 ? -11.698 -1.877 3.536 1.00 0.00 12 GLU A C 2
ATOM 1461 O O . GLU A 1 12 ? -11.546 -3.103 3.507 1.00 0.00 12 GLU A O 2
ATOM 1473 N N . PHE A 1 13 ? -11.215 -1.103 4.507 1.00 0.00 13 PHE A N 2
ATOM 1474 C CA . PHE A 1 13 ? -10.571 -1.567 5.734 1.00 0.00 13 PHE A CA 2
ATOM 1475 C C . PHE A 1 13 ? -10.645 -0.451 6.778 1.00 0.00 13 PHE A C 2
ATOM 1476 O O . PHE A 1 13 ? -11.059 0.667 6.460 1.00 0.00 13 PHE A O 2
ATOM 1493 N N . THR A 1 14 ? -10.188 -0.738 7.995 1.00 0.00 14 THR A N 2
ATOM 1494 C CA . THR A 1 14 ? -9.977 0.272 9.026 1.00 0.00 14 THR A CA 2
ATOM 1495 C C . THR A 1 14 ? -8.580 0.047 9.575 1.00 0.00 14 THR A C 2
ATOM 1496 O O . THR A 1 14 ? -8.271 -1.043 10.061 1.00 0.00 14 THR A O 2
ATOM 1507 N N . ALA A 1 15 ? -7.719 1.052 9.497 1.00 0.00 15 ALA A N 2
ATOM 1508 C CA . ALA A 1 15 ? -6.406 1.049 10.119 1.00 0.00 15 ALA A CA 2
ATOM 1509 C C . ALA A 1 15 ? -6.251 2.401 10.796 1.00 0.00 15 ALA A C 2
ATOM 1510 O O . ALA A 1 15 ? -6.879 3.365 10.366 1.00 0.00 15 ALA A O 2
ATOM 1517 N N . ASP A 1 16 ? -5.434 2.511 11.845 1.00 0.00 16 ASP A N 2
ATOM 1518 C CA . ASP A 1 16 ? -5.238 3.791 12.543 1.00 0.00 16 ASP A CA 2
ATOM 1519 C C . ASP A 1 16 ? -6.566 4.348 13.077 1.00 0.00 16 ASP A C 2
ATOM 1520 O O . ASP A 1 16 ? -6.799 5.556 13.127 1.00 0.00 16 ASP A O 2
ATOM 1529 N N . PHE A 1 17 ? -7.490 3.440 13.392 1.00 0.00 17 PHE A N 2
ATOM 1530 C CA . PHE A 1 17 ? -8.860 3.710 13.831 1.00 0.00 17 PHE A CA 2
ATOM 1531 C C . PHE A 1 17 ? -9.674 4.521 12.816 1.00 0.00 17 PHE A C 2
ATOM 1532 O O . PHE A 1 17 ? -10.754 5.016 13.141 1.00 0.00 17 PHE A O 2
ATOM 1549 N N . THR A 1 18 ? -9.184 4.615 11.587 1.00 0.00 18 THR A N 2
ATOM 1550 C CA . THR A 1 18 ? -9.676 5.453 10.512 1.00 0.00 18 THR A CA 2
ATOM 1551 C C . THR A 1 18 ? -10.171 4.479 9.445 1.00 0.00 18 THR A C 2
ATOM 1552 O O . THR A 1 18 ? -9.461 3.528 9.102 1.00 0.00 18 THR A O 2
ATOM 1563 N N . GLN A 1 19 ? -11.415 4.634 9.000 1.00 0.00 19 GLN A N 2
ATOM 1564 C CA . GLN A 1 19 ? -11.977 3.764 7.986 1.00 0.00 19 GLN A CA 2
ATOM 1565 C C . GLN A 1 19 ? -11.587 4.294 6.611 1.00 0.00 19 GLN A C 2
ATOM 1566 O O . GLN A 1 19 ? -11.452 5.505 6.414 1.00 0.00 19 GLN A O 2
ATOM 1580 N N . PHE A 1 20 ? -11.441 3.388 5.650 1.00 0.00 20 PHE A N 2
ATOM 1581 C CA . PHE A 1 20 ? -10.933 3.696 4.327 1.00 0.00 20 PHE A CA 2
ATOM 1582 C C . PHE A 1 20 ? -11.608 2.817 3.295 1.00 0.00 20 PHE A C 2
ATOM 1583 O O . PHE A 1 20 ? -11.958 1.669 3.573 1.00 0.00 20 PHE A O 2
ATOM 1600 N N . HIS A 1 21 ? -11.687 3.330 2.072 1.00 0.00 21 HIS A N 2
ATOM 1601 C CA . HIS A 1 21 ? -12.267 2.659 0.924 1.00 0.00 21 HIS A CA 2
ATOM 1602 C C . HIS A 1 21 ? -11.328 2.851 -0.266 1.00 0.00 21 HIS A C 2
ATOM 1603 O O . HIS A 1 21 ? -10.469 3.737 -0.251 1.00 0.00 21 HIS A O 2
ATOM 1617 N N . ILE A 1 22 ? -11.511 2.079 -1.339 1.00 0.00 22 ILE A N 2
ATOM 1618 C CA . ILE A 1 22 ? -10.851 2.388 -2.607 1.00 0.00 22 ILE A CA 2
ATOM 1619 C C . ILE A 1 22 ? -11.309 3.788 -3.025 1.00 0.00 22 ILE A C 2
ATOM 1620 O O . ILE A 1 22 ? -12.500 3.997 -3.277 1.00 0.00 22 ILE A O 2
ATOM 1636 N N . GLY A 1 23 ? -10.378 4.739 -3.077 1.00 0.00 23 GLY A N 2
ATOM 1637 C CA . GLY A 1 23 ? -10.607 6.129 -3.441 1.00 0.00 23 GLY A CA 2
ATOM 1638 C C . GLY A 1 23 ? -10.830 7.074 -2.256 1.00 0.00 23 GLY A C 2
ATOM 1639 O O . GLY A 1 23 ? -11.180 8.224 -2.509 1.00 0.00 23 GLY A O 2
ATOM 1643 N N . ASP A 1 24 ? -10.639 6.629 -1.006 1.00 0.00 24 ASP A N 2
ATOM 1644 C CA . ASP A 1 24 ? -10.268 7.513 0.119 1.00 0.00 24 ASP A CA 2
ATOM 1645 C C . ASP A 1 24 ? -8.817 7.980 -0.103 1.00 0.00 24 ASP A C 2
ATOM 1646 O O . ASP A 1 24 ? -8.189 7.592 -1.092 1.00 0.00 24 ASP A O 2
ATOM 1655 N N . THR A 1 25 ? -8.225 8.734 0.826 1.00 0.00 25 THR A N 2
ATOM 1656 C CA . THR A 1 25 ? -6.835 9.156 0.840 1.00 0.00 25 THR A CA 2
ATOM 1657 C C . THR A 1 25 ? -6.173 8.706 2.157 1.00 0.00 25 THR A C 2
ATOM 1658 O O . THR A 1 25 ? -6.865 8.471 3.151 1.00 0.00 25 THR A O 2
ATOM 1669 N N . VAL A 1 26 ? -4.837 8.624 2.210 1.00 0.00 26 VAL A N 2
ATOM 1670 C CA . VAL A 1 26 ? -4.094 8.248 3.421 1.00 0.00 26 VAL A CA 2
ATOM 1671 C C . VAL A 1 26 ? -3.492 9.490 4.107 1.00 0.00 26 VAL A C 2
ATOM 1672 O O . VAL A 1 26 ? -3.260 10.508 3.438 1.00 0.00 26 VAL A O 2
ATOM 1685 N N . PRO A 1 27 ? -3.176 9.423 5.413 1.00 0.00 27 PRO A N 2
ATOM 1686 C CA . PRO A 1 27 ? -2.316 10.404 6.066 1.00 0.00 27 PRO A CA 2
ATOM 1687 C C . PRO A 1 27 ? -0.858 10.232 5.628 1.00 0.00 27 PRO A C 2
ATOM 1688 O O . PRO A 1 27 ? -0.436 9.142 5.221 1.00 0.00 27 PRO A O 2
ATOM 1699 N N . ALA A 1 28 ? -0.052 11.281 5.818 1.00 0.00 28 ALA A N 2
ATOM 1700 C CA . ALA A 1 28 ? 1.368 11.264 5.478 1.00 0.00 28 ALA A CA 2
ATOM 1701 C C . ALA A 1 28 ? 2.176 10.248 6.299 1.00 0.00 28 ALA A C 2
ATOM 1702 O O . ALA A 1 28 ? 3.294 9.898 5.920 1.00 0.00 28 ALA A O 2
ATOM 1709 N N . MET A 1 29 ? 1.576 9.723 7.372 1.00 0.00 29 MET A N 2
ATOM 1710 C CA . MET A 1 29 ? 2.090 8.638 8.206 1.00 0.00 29 MET A CA 2
ATOM 1711 C C . MET A 1 29 ? 2.450 7.401 7.391 1.00 0.00 29 MET A C 2
ATOM 1712 O O . MET A 1 29 ? 3.287 6.626 7.844 1.00 0.00 29 MET A O 2
ATOM 1726 N N . TYR A 1 30 ? 1.857 7.242 6.201 1.00 0.00 30 TYR A N 2
ATOM 1727 C CA . TYR A 1 30 ? 2.126 6.107 5.321 1.00 0.00 30 TYR A CA 2
ATOM 1728 C C . TYR A 1 30 ? 2.758 6.548 3.998 1.00 0.00 30 TYR A C 2
ATOM 1729 O O . TYR A 1 30 ? 3.428 5.750 3.349 1.00 0.00 30 TYR A O 2
ATOM 1747 N N . LEU A 1 31 ? 2.620 7.823 3.612 1.00 0.00 31 LEU A N 2
ATOM 1748 C CA . LEU A 1 31 ? 3.290 8.385 2.430 1.00 0.00 31 LEU A CA 2
ATOM 1749 C C . LEU A 1 31 ? 4.794 8.518 2.652 1.00 0.00 31 LEU A C 2
ATOM 1750 O O . LEU A 1 31 ? 5.549 8.587 1.678 1.00 0.00 31 LEU A O 2
ATOM 1766 N N . THR A 1 32 ? 5.227 8.602 3.911 1.00 0.00 32 THR A N 2
ATOM 1767 C CA . THR A 1 32 ? 6.628 8.689 4.285 1.00 0.00 32 THR A CA 2
ATOM 1768 C C . THR A 1 32 ? 7.372 7.462 3.711 1.00 0.00 32 THR A C 2
ATOM 1769 O O . THR A 1 32 ? 6.868 6.341 3.796 1.00 0.00 32 THR A O 2
ATOM 1780 N N . PRO A 1 33 ? 8.628 7.613 3.251 1.00 0.00 33 PRO A N 2
ATOM 1781 C CA . PRO A 1 33 ? 9.395 6.566 2.564 1.00 0.00 33 PRO A CA 2
ATOM 1782 C C . PRO A 1 33 ? 9.769 5.383 3.477 1.00 0.00 33 PRO A C 2
ATOM 1783 O O . PRO A 1 33 ? 10.363 4.408 3.009 1.00 0.00 33 PRO A O 2
ATOM 1794 N N . GLU A 1 34 ? 9.451 5.460 4.769 1.00 0.00 34 GLU A N 2
ATOM 1795 C CA . GLU A 1 34 ? 9.667 4.424 5.774 1.00 0.00 34 GLU A CA 2
ATOM 1796 C C . GLU A 1 34 ? 8.919 3.128 5.472 1.00 0.00 34 GLU A C 2
ATOM 1797 O O . GLU A 1 34 ? 9.428 2.056 5.818 1.00 0.00 34 GLU A O 2
ATOM 1809 N N . TYR A 1 35 ? 7.731 3.224 4.869 1.00 0.00 35 TYR A N 2
ATOM 1810 C CA . TYR A 1 35 ? 6.826 2.092 4.632 1.00 0.00 35 TYR A CA 2
ATOM 1811 C C . TYR A 1 35 ? 6.657 1.807 3.142 1.00 0.00 35 TYR A C 2
ATOM 1812 O O . TYR A 1 35 ? 5.860 0.944 2.772 1.00 0.00 35 TYR A O 2
ATOM 1830 N N . ASN A 1 36 ? 7.408 2.529 2.307 1.00 0.00 36 ASN A N 2
ATOM 1831 C CA . ASN A 1 36 ? 7.413 2.462 0.857 1.00 0.00 36 ASN A CA 2
ATOM 1832 C C . ASN A 1 36 ? 7.891 1.091 0.397 1.00 0.00 36 ASN A C 2
ATOM 1833 O O . ASN A 1 36 ? 9.097 0.854 0.255 1.00 0.00 36 ASN A O 2
ATOM 1844 N N . ILE A 1 37 ? 6.952 0.185 0.134 1.00 0.00 37 ILE A N 2
ATOM 1845 C CA . ILE A 1 37 ? 7.209 -1.055 -0.572 1.00 0.00 37 ILE A CA 2
ATOM 1846 C C . ILE A 1 37 ? 7.345 -0.718 -2.055 1.00 0.00 37 ILE A C 2
ATOM 1847 O O . ILE A 1 37 ? 6.514 -1.029 -2.910 1.00 0.00 37 ILE A O 2
ATOM 1863 N N . LYS A 1 38 ? 8.493 -0.130 -2.357 1.00 0.00 38 LYS A N 2
ATOM 1864 C CA . LYS A 1 38 ? 9.048 -0.065 -3.690 1.00 0.00 38 LYS A CA 2
ATOM 1865 C C . LYS A 1 38 ? 9.256 -1.491 -4.215 1.00 0.00 38 LYS A C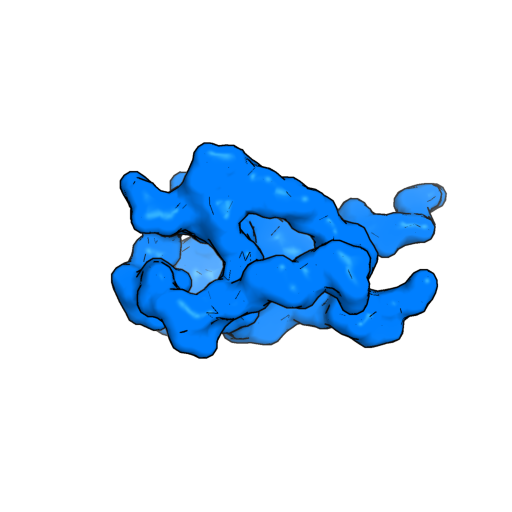 2
ATOM 1866 O O . LYS A 1 38 ? 9.033 -1.737 -5.395 1.00 0.00 38 LYS A O 2
ATOM 1885 N N . GLN A 1 39 ? 9.666 -2.440 -3.369 1.00 0.00 39 GLN A N 2
ATOM 1886 C CA . GLN A 1 39 ? 9.965 -3.820 -3.734 1.00 0.00 39 GLN A CA 2
ATOM 1887 C C . GLN A 1 39 ? 8.686 -4.652 -3.903 1.00 0.00 39 GLN A C 2
ATOM 1888 O O . GLN A 1 39 ? 8.293 -5.380 -2.984 1.00 0.00 39 GLN A O 2
ATOM 1902 N N . TRP A 1 40 ? 8.027 -4.525 -5.059 1.00 0.00 40 TRP A N 2
ATOM 1903 C CA . TRP A 1 40 ? 6.833 -5.302 -5.375 1.00 0.00 40 TRP A CA 2
ATOM 1904 C C . TRP A 1 40 ? 7.154 -6.689 -5.928 1.00 0.00 40 TRP A C 2
ATOM 1905 O O . TRP A 1 40 ? 6.432 -7.621 -5.588 1.00 0.00 40 TRP A O 2
ATOM 1926 N N . GLN A 1 41 ? 8.199 -6.837 -6.759 1.00 0.00 41 GLN A N 2
ATOM 1927 C CA . GLN A 1 41 ? 8.478 -8.058 -7.527 1.00 0.00 41 GLN A CA 2
ATOM 1928 C C . GLN A 1 41 ? 8.366 -9.329 -6.685 1.00 0.00 41 GLN A C 2
ATOM 1929 O O . GLN A 1 41 ? 7.709 -10.289 -7.082 1.00 0.00 41 GLN A O 2
ATOM 1943 N N . GLN A 1 42 ? 9.040 -9.350 -5.539 1.00 0.00 42 GLN A N 2
ATOM 1944 C CA . GLN A 1 42 ? 9.171 -10.537 -4.706 1.00 0.00 42 GLN A CA 2
ATOM 1945 C C . GLN A 1 42 ? 7.925 -10.795 -3.851 1.00 0.00 42 GLN A C 2
ATOM 1946 O O . GLN A 1 42 ? 7.982 -11.608 -2.926 1.00 0.00 42 GLN A O 2
ATOM 1960 N N . ARG A 1 43 ? 6.805 -10.122 -4.124 1.00 0.00 43 ARG A N 2
ATOM 1961 C CA . ARG A 1 43 ? 5.490 -10.540 -3.669 1.00 0.00 43 ARG A CA 2
ATOM 1962 C C . ARG A 1 43 ? 4.626 -10.800 -4.893 1.00 0.00 43 ARG A C 2
ATOM 1963 O O . ARG A 1 43 ? 4.900 -10.311 -5.985 1.00 0.00 43 ARG A O 2
ATOM 1984 N N . ASN A 1 44 ? 3.530 -11.525 -4.699 1.00 0.00 44 ASN A N 2
ATOM 1985 C CA . ASN A 1 44 ? 2.606 -11.927 -5.762 1.00 0.00 44 ASN A CA 2
ATOM 1986 C C . ASN A 1 44 ? 1.835 -10.744 -6.360 1.00 0.00 44 ASN A C 2
ATOM 1987 O O . ASN A 1 44 ? 1.094 -10.907 -7.333 1.00 0.00 44 ASN A O 2
ATOM 1998 N N . LEU A 1 45 ? 1.983 -9.554 -5.779 1.00 0.00 45 LEU A N 2
ATOM 1999 C CA . LEU A 1 45 ? 1.265 -8.340 -6.129 1.00 0.00 45 LEU A CA 2
ATOM 2000 C C . LEU A 1 45 ? 1.593 -7.863 -7.553 1.00 0.00 45 LEU A C 2
ATOM 2001 O O . LEU A 1 45 ? 2.647 -8.206 -8.097 1.00 0.00 45 LEU A O 2
ATOM 2017 N N . PRO A 1 46 ? 0.720 -7.033 -8.143 1.00 0.00 46 PRO A N 2
ATOM 2018 C CA . PRO A 1 46 ? 0.961 -6.367 -9.421 1.00 0.00 46 PRO A CA 2
ATOM 2019 C C . PRO A 1 46 ? 1.996 -5.241 -9.238 1.00 0.00 46 PRO A C 2
ATOM 2020 O O . PRO A 1 46 ? 2.391 -4.881 -8.117 1.00 0.00 46 PRO A O 2
ATOM 2031 N N . ALA A 1 47 ? 2.376 -4.626 -10.360 1.00 0.00 47 ALA A N 2
ATOM 2032 C CA . ALA A 1 47 ? 3.110 -3.368 -10.388 1.00 0.00 47 ALA A CA 2
ATOM 2033 C C . ALA A 1 47 ? 2.294 -2.251 -9.705 1.00 0.00 47 ALA A C 2
ATOM 2034 O O . ALA A 1 47 ? 1.068 -2.355 -9.602 1.00 0.00 47 ALA A O 2
ATOM 2041 N N . PRO A 1 48 ? 2.930 -1.159 -9.249 1.00 0.00 48 PRO A N 2
ATOM 2042 C CA . PRO A 1 48 ? 2.223 0.065 -8.885 1.00 0.00 48 PRO A CA 2
ATOM 2043 C C . PRO A 1 48 ? 1.671 0.763 -10.140 1.00 0.00 48 PRO A C 2
ATOM 2044 O O . PRO A 1 48 ? 2.059 0.441 -11.267 1.00 0.00 48 PRO A O 2
ATOM 2055 N N . ASP A 1 49 ? 0.799 1.756 -9.954 1.00 0.00 49 ASP A N 2
ATOM 2056 C CA . ASP A 1 49 ? 0.486 2.704 -11.020 1.00 0.00 49 ASP A CA 2
ATOM 2057 C C . ASP A 1 49 ? 1.618 3.721 -11.119 1.00 0.00 49 ASP A C 2
ATOM 2058 O O . ASP A 1 49 ? 2.417 3.886 -10.193 1.00 0.00 49 ASP A O 2
ATOM 2067 N N . ALA A 1 50 ? 1.698 4.408 -12.254 1.00 0.00 50 ALA A N 2
ATOM 2068 C CA . ALA A 1 50 ? 2.734 5.386 -12.527 1.00 0.00 50 ALA A CA 2
ATOM 2069 C C . ALA A 1 50 ? 2.579 6.584 -11.583 1.00 0.00 50 ALA A C 2
ATOM 2070 O O . ALA A 1 50 ? 1.597 7.318 -11.683 1.00 0.00 50 ALA A O 2
ATOM 2077 N N . GLY A 1 51 ? 3.525 6.787 -10.661 1.00 0.00 51 GLY A N 2
ATOM 2078 C CA . GLY A 1 51 ? 3.442 7.854 -9.665 1.00 0.00 51 GLY A CA 2
ATOM 2079 C C . GLY A 1 51 ? 2.740 7.403 -8.386 1.00 0.00 51 GLY A C 2
ATOM 2080 O O . GLY A 1 51 ? 2.206 8.234 -7.649 1.00 0.00 51 GLY A O 2
ATOM 2084 N N . SER A 1 52 ? 2.731 6.100 -8.106 1.00 0.00 52 SER A N 2
ATOM 2085 C CA . SER A 1 52 ? 2.220 5.545 -6.867 1.00 0.00 52 SER A CA 2
ATOM 2086 C C . SER A 1 52 ? 3.191 4.490 -6.350 1.00 0.00 52 SER A C 2
ATOM 2087 O O . SER A 1 52 ? 4.079 4.055 -7.089 1.00 0.00 52 SER A O 2
ATOM 2095 N N . HIS A 1 53 ? 3.020 4.053 -5.105 1.00 0.00 53 HIS A N 2
ATOM 2096 C CA . HIS A 1 53 ? 3.794 2.960 -4.543 1.00 0.00 53 HIS A CA 2
ATOM 2097 C C . HIS A 1 53 ? 2.985 2.226 -3.484 1.00 0.00 53 HIS A C 2
ATOM 2098 O O . HIS A 1 53 ? 2.005 2.747 -2.948 1.00 0.00 53 HIS A O 2
ATOM 2112 N N . TRP A 1 54 ? 3.364 0.977 -3.234 1.00 0.00 54 TRP A N 2
ATOM 2113 C CA . TRP A 1 54 ? 2.694 0.128 -2.269 1.00 0.00 54 TRP A CA 2
ATOM 2114 C C . TRP A 1 54 ? 3.241 0.457 -0.892 1.00 0.00 54 TRP A C 2
ATOM 2115 O O . TRP A 1 54 ? 4.408 0.823 -0.763 1.00 0.00 54 TRP A O 2
ATOM 2136 N N . THR A 1 55 ? 2.419 0.313 0.141 1.00 0.00 55 THR A N 2
ATOM 2137 C CA . THR A 1 55 ? 2.797 0.629 1.505 1.00 0.00 55 THR A CA 2
ATOM 2138 C C . THR A 1 55 ? 2.233 -0.415 2.453 1.00 0.00 55 THR A C 2
ATOM 2139 O O . THR A 1 55 ? 1.243 -1.078 2.130 1.00 0.00 55 THR A O 2
ATOM 2150 N N . TYR A 1 56 ? 2.876 -0.565 3.610 1.00 0.00 56 TYR A N 2
ATOM 2151 C CA . TYR A 1 56 ? 2.505 -1.532 4.626 1.00 0.00 56 TYR A CA 2
ATOM 2152 C C . TYR A 1 56 ? 1.651 -0.821 5.673 1.00 0.00 56 TYR A C 2
ATOM 2153 O O . TYR A 1 56 ? 2.167 -0.295 6.661 1.00 0.00 56 TYR A O 2
ATOM 2171 N N . MET A 1 57 ? 0.348 -0.731 5.421 1.00 0.00 57 MET A N 2
ATOM 2172 C CA . MET A 1 57 ? -0.607 0.033 6.186 1.00 0.00 57 MET A CA 2
ATOM 2173 C C . MET A 1 57 ? -1.384 -0.951 7.052 1.00 0.00 57 MET A C 2
ATOM 2174 O O . MET A 1 57 ? -2.281 -1.647 6.573 1.00 0.00 57 MET A O 2
ATOM 2188 N N . GLY A 1 58 ? -1.003 -1.077 8.320 1.00 0.00 58 GLY A N 2
ATOM 2189 C CA . GLY A 1 58 ? -1.766 -1.877 9.259 1.00 0.00 58 GLY A CA 2
ATOM 2190 C C . GLY A 1 58 ? -1.624 -3.382 9.056 1.00 0.00 58 GLY A C 2
ATOM 2191 O O . GLY A 1 58 ? -2.390 -4.121 9.675 1.00 0.00 58 GLY A O 2
ATOM 2195 N N . GLY A 1 59 ? -0.685 -3.850 8.226 1.00 0.00 59 GLY A N 2
ATOM 2196 C CA . GLY A 1 59 ? -0.614 -5.242 7.818 1.00 0.00 59 GLY A CA 2
ATOM 2197 C C . GLY A 1 59 ? -1.277 -5.482 6.466 1.00 0.00 59 GLY A C 2
ATOM 2198 O O . GLY A 1 59 ? -1.314 -6.629 6.018 1.00 0.00 59 GLY A O 2
ATOM 2202 N N . ASN A 1 60 ? -1.782 -4.443 5.797 1.00 0.00 60 ASN A N 2
ATOM 2203 C CA . ASN A 1 60 ? -2.411 -4.540 4.485 1.00 0.00 60 ASN A CA 2
ATOM 2204 C C . ASN A 1 60 ? -1.531 -3.795 3.486 1.00 0.00 60 ASN A C 2
ATOM 2205 O O . ASN A 1 60 ? -0.871 -2.812 3.837 1.00 0.00 60 ASN A O 2
ATOM 2216 N N . TYR A 1 61 ? -1.519 -4.256 2.238 1.00 0.00 61 TYR A N 2
ATOM 2217 C CA . TYR A 1 61 ? -0.685 -3.717 1.179 1.00 0.00 61 TYR A CA 2
ATOM 2218 C C . TYR A 1 61 ? -1.524 -2.719 0.399 1.00 0.00 61 TYR A C 2
ATOM 2219 O O . TYR A 1 61 ? -2.439 -3.124 -0.322 1.00 0.00 61 TYR A O 2
ATOM 2237 N N . VAL A 1 62 ? -1.244 -1.422 0.523 1.00 0.00 62 VAL A N 2
ATOM 2238 C CA . VAL A 1 62 ? -2.136 -0.394 -0.000 1.00 0.00 62 VAL A CA 2
ATOM 2239 C C . VAL A 1 62 ? -1.331 0.475 -0.972 1.00 0.00 62 VAL A C 2
ATOM 2240 O O . VAL A 1 62 ? -0.194 0.856 -0.683 1.00 0.00 62 VAL A O 2
ATOM 2253 N N . LEU A 1 63 ? -1.867 0.698 -2.171 1.00 0.00 63 LEU A N 2
ATOM 2254 C CA . LEU A 1 63 ? -1.218 1.423 -3.261 1.00 0.00 63 LEU A CA 2
ATOM 2255 C C . LEU A 1 63 ? -1.652 2.878 -3.188 1.00 0.00 63 LEU A C 2
ATOM 2256 O O . LEU A 1 63 ? -2.850 3.150 -3.295 1.00 0.00 63 LEU A O 2
ATOM 2272 N N . ILE A 1 64 ? -0.716 3.798 -2.984 1.00 0.00 64 ILE A N 2
ATOM 2273 C CA . ILE A 1 64 ? -1.001 5.207 -2.743 1.00 0.00 64 ILE A CA 2
ATOM 2274 C C . ILE A 1 64 ? -0.299 6.062 -3.789 1.00 0.00 64 ILE A C 2
ATOM 2275 O O . ILE A 1 64 ? 0.837 5.766 -4.161 1.00 0.00 64 ILE A O 2
ATOM 2291 N N . THR A 1 65 ? -0.956 7.115 -4.276 1.00 0.00 65 THR A N 2
ATOM 2292 C CA . THR A 1 65 ? -0.318 8.094 -5.145 1.00 0.00 65 THR A CA 2
ATOM 2293 C C . THR A 1 65 ? 0.721 8.854 -4.326 1.00 0.00 65 THR A C 2
ATOM 2294 O O . THR A 1 65 ? 0.429 9.297 -3.221 1.00 0.00 65 THR A O 2
ATOM 2305 N N . ASP A 1 66 ? 1.909 9.082 -4.872 1.00 0.00 66 ASP A N 2
ATOM 2306 C CA . ASP A 1 66 ? 2.979 9.812 -4.186 1.00 0.00 66 ASP A CA 2
ATOM 2307 C C . ASP A 1 66 ? 2.629 11.294 -3.958 1.00 0.00 66 ASP A C 2
ATOM 2308 O O . ASP A 1 66 ? 3.285 11.996 -3.187 1.00 0.00 66 ASP A O 2
ATOM 2317 N N . THR A 1 67 ? 1.578 11.783 -4.618 1.00 0.00 67 THR A N 2
ATOM 2318 C CA . THR A 1 67 ? 1.277 13.188 -4.853 1.00 0.00 67 THR A CA 2
ATOM 2319 C C . THR A 1 67 ? -0.203 13.465 -4.503 1.00 0.00 67 THR A C 2
ATOM 2320 O O . THR A 1 67 ? -0.823 14.416 -4.987 1.00 0.00 67 THR A O 2
ATOM 2331 N N . GLU A 1 68 ? -0.819 12.579 -3.708 1.00 0.00 68 GLU A N 2
ATOM 2332 C CA . GLU A 1 68 ? -2.211 12.675 -3.269 1.00 0.00 68 GLU A CA 2
ATOM 2333 C C . GLU A 1 68 ? -2.493 11.633 -2.187 1.00 0.00 68 GLU A C 2
ATOM 2334 O O . GLU A 1 68 ? -3.181 11.896 -1.207 1.00 0.00 68 GLU A O 2
ATOM 2346 N N . GLY A 1 69 ? -1.946 10.432 -2.358 1.00 0.00 69 GLY A N 2
ATOM 2347 C CA . GLY A 1 69 ? -2.162 9.315 -1.468 1.00 0.00 69 GLY A CA 2
ATOM 2348 C C . GLY A 1 69 ? -3.575 8.765 -1.541 1.00 0.00 69 GLY A C 2
ATOM 2349 O O . GLY A 1 69 ? -4.035 8.192 -0.552 1.00 0.00 69 GLY A O 2
ATOM 2353 N N . LYS A 1 70 ? -4.270 8.918 -2.677 1.00 0.00 70 LYS A N 2
ATOM 2354 C CA . LYS A 1 70 ? -5.530 8.234 -2.897 1.00 0.00 70 LYS A CA 2
ATOM 2355 C C . LYS A 1 70 ? -5.262 6.742 -2.795 1.00 0.00 70 LYS A C 2
ATOM 2356 O O . LYS A 1 70 ? -4.232 6.254 -3.263 1.00 0.00 70 LYS A O 2
ATOM 2375 N N . ILE A 1 71 ? -6.198 6.032 -2.190 1.00 0.00 71 ILE A N 2
ATOM 2376 C CA . ILE A 1 71 ? -6.157 4.605 -1.964 1.00 0.00 71 ILE A CA 2
ATOM 2377 C C . ILE A 1 71 ? -6.553 3.957 -3.288 1.00 0.00 71 ILE A C 2
ATOM 2378 O O . ILE A 1 71 ? -7.731 3.688 -3.534 1.00 0.00 71 ILE A O 2
ATOM 2394 N N . LEU A 1 72 ? -5.567 3.783 -4.172 1.00 0.00 72 LEU A N 2
ATOM 2395 C CA . LEU A 1 72 ? -5.788 3.334 -5.539 1.00 0.00 72 LEU A CA 2
ATOM 2396 C C . LEU A 1 72 ? -6.316 1.905 -5.546 1.00 0.00 72 LEU A C 2
ATOM 2397 O O . LEU A 1 72 ? -7.290 1.613 -6.238 1.00 0.00 72 LEU A O 2
ATOM 2413 N N . LYS A 1 73 ? -5.657 1.007 -4.809 1.00 0.00 73 LYS A N 2
ATOM 2414 C CA . LYS A 1 73 ? -5.990 -0.408 -4.660 1.00 0.00 73 LYS A CA 2
ATOM 2415 C C . LYS A 1 73 ? -5.482 -0.853 -3.293 1.00 0.00 73 LYS A C 2
ATOM 2416 O O . LYS A 1 73 ? -4.566 -0.226 -2.753 1.00 0.00 73 LYS A O 2
ATOM 2435 N N . VAL A 1 74 ? -6.007 -1.962 -2.778 1.00 0.00 74 VAL A N 2
ATOM 2436 C CA . VAL A 1 74 ? -5.577 -2.591 -1.539 1.00 0.00 74 VAL A CA 2
ATOM 2437 C C . VAL A 1 74 ? -5.572 -4.094 -1.793 1.00 0.00 74 VAL A C 2
ATOM 2438 O O . VAL A 1 74 ? -6.427 -4.590 -2.533 1.00 0.00 74 VAL A O 2
ATOM 2451 N N . TYR A 1 75 ? -4.652 -4.802 -1.141 1.00 0.00 75 TYR A N 2
ATOM 2452 C CA . TYR A 1 75 ? -4.734 -6.230 -0.907 1.00 0.00 75 TYR A CA 2
ATOM 2453 C C . TYR A 1 75 ? -4.425 -6.486 0.571 1.00 0.00 75 TYR A C 2
ATOM 2454 O O . TYR A 1 75 ? -3.694 -5.713 1.197 1.00 0.00 75 TYR A O 2
ATOM 2472 N N . ASP A 1 76 ? -4.949 -7.573 1.130 1.00 0.00 76 ASP A N 2
ATOM 2473 C CA . ASP A 1 76 ? -4.576 -8.071 2.459 1.00 0.00 76 ASP A CA 2
ATOM 2474 C C . ASP A 1 76 ? -3.081 -8.422 2.476 1.00 0.00 76 ASP A C 2
ATOM 2475 O O . ASP A 1 76 ? -2.513 -8.750 1.434 1.00 0.00 76 ASP A O 2
ATOM 2484 N N . GLY A 1 77 ? -2.436 -8.402 3.643 1.00 0.00 77 GLY A N 2
ATOM 2485 C CA . GLY A 1 77 ? -1.083 -8.907 3.847 1.00 0.00 77 GLY A CA 2
ATOM 2486 C C . GLY A 1 77 ? -0.957 -10.400 3.583 1.00 0.00 77 GLY A C 2
ATOM 2487 O O . GLY A 1 77 ? 0.130 -10.853 3.233 1.00 0.00 77 GLY A O 2
ATOM 2491 N N . GLU A 1 78 ? -2.061 -11.145 3.669 1.00 0.00 78 GLU A N 2
ATOM 2492 C CA . GLU A 1 78 ? -2.112 -12.579 3.408 1.00 0.00 78 GLU A CA 2
ATOM 2493 C C . GLU A 1 78 ? -1.462 -12.963 2.073 1.00 0.00 78 GLU A C 2
ATOM 2494 O O . GLU A 1 78 ? -0.877 -14.044 1.963 1.00 0.00 78 GLU A O 2
ATOM 2506 N N . ILE A 1 79 ? -1.535 -12.079 1.073 1.00 0.00 79 ILE A N 2
ATOM 2507 C CA . ILE A 1 79 ? -0.973 -12.285 -0.253 1.00 0.00 79 ILE A CA 2
ATOM 2508 C C . ILE A 1 79 ? 0.548 -12.507 -0.226 1.00 0.00 79 ILE A C 2
ATOM 2509 O O . ILE A 1 79 ? 1.095 -13.046 -1.183 1.00 0.00 79 ILE A O 2
ATOM 2525 N N . PHE A 1 80 ? 1.250 -12.114 0.840 1.00 0.00 80 PHE A N 2
ATOM 2526 C CA . PHE A 1 80 ? 2.695 -12.287 0.963 1.00 0.00 80 PHE A CA 2
ATOM 2527 C C . PHE A 1 80 ? 3.088 -13.766 0.893 1.00 0.00 80 PHE A C 2
ATOM 2528 O O . PHE A 1 80 ? 4.188 -14.099 0.439 1.00 0.00 80 PHE A O 2
ATOM 2545 N N . TYR A 1 81 ? 2.186 -14.654 1.309 1.00 0.00 81 TYR A N 2
ATOM 2546 C CA . TYR A 1 81 ? 2.439 -16.085 1.396 1.00 0.00 81 TYR A CA 2
ATOM 2547 C C . TYR A 1 81 ? 1.813 -16.849 0.222 1.00 0.00 81 TYR A C 2
ATOM 2548 O O . TYR A 1 81 ? 1.981 -18.067 0.130 1.00 0.00 81 TYR A O 2
ATOM 2566 N N . HIS A 1 82 ? 1.136 -16.137 -0.687 1.00 0.00 82 HIS A N 2
ATOM 2567 C CA . HIS A 1 82 ? 0.561 -16.671 -1.911 1.00 0.00 82 HIS A CA 2
ATOM 2568 C C . HIS A 1 82 ? 1.663 -17.224 -2.831 1.00 0.00 82 HIS A C 2
ATOM 2569 O O . HIS A 1 82 ? 2.861 -17.067 -2.565 1.00 0.00 82 HIS A O 2
ATOM 2583 N N . ARG A 1 83 ? 1.273 -17.904 -3.915 1.00 0.00 83 ARG A N 2
ATOM 2584 C CA . ARG A 1 83 ? 2.177 -18.736 -4.701 1.00 0.00 83 ARG A CA 2
ATOM 2585 C C . ARG A 1 83 ? 2.058 -18.501 -6.189 1.00 0.00 83 ARG A C 2
ATOM 2586 O O . ARG A 1 83 ? 2.945 -19.020 -6.904 1.00 0.00 83 ARG A O 2
ATOM 2607 N N . GLY A 1 1 ? -14.170 -20.197 -9.027 1.00 0.00 1 GLY A N 3
ATOM 2608 C CA . GLY A 1 1 ? -13.319 -21.038 -8.186 1.00 0.00 1 GLY A CA 3
ATOM 2609 C C . GLY A 1 1 ? -11.914 -21.004 -8.738 1.00 0.00 1 GLY A C 3
ATOM 2610 O O . GLY A 1 1 ? -11.664 -21.554 -9.810 1.00 0.00 1 GLY A O 3
ATOM 2614 N N . ALA A 1 2 ? -11.012 -20.306 -8.057 1.00 0.00 2 ALA A N 3
ATOM 2615 C CA . ALA A 1 2 ? -9.600 -20.170 -8.367 1.00 0.00 2 ALA A CA 3
ATOM 2616 C C . ALA A 1 2 ? -8.939 -19.537 -7.149 1.00 0.00 2 ALA A C 3
ATOM 2617 O O . ALA A 1 2 ? -9.635 -18.928 -6.334 1.00 0.00 2 ALA A O 3
ATOM 2624 N N . ALA A 1 3 ? -7.611 -19.587 -7.077 1.00 0.00 3 ALA A N 3
ATOM 2625 C CA . ALA A 1 3 ? -6.822 -18.807 -6.142 1.00 0.00 3 ALA A CA 3
ATOM 2626 C C . ALA A 1 3 ? -5.917 -17.881 -6.942 1.00 0.00 3 ALA A C 3
ATOM 2627 O O . ALA A 1 3 ? -4.786 -18.238 -7.276 1.00 0.00 3 ALA A O 3
ATOM 2634 N N . GLY A 1 4 ? -6.427 -16.691 -7.234 1.00 0.00 4 GLY A N 3
ATOM 2635 C CA . GLY A 1 4 ? -5.634 -15.536 -7.608 1.00 0.00 4 GLY A CA 3
ATOM 2636 C C . GLY A 1 4 ? -5.657 -14.565 -6.448 1.00 0.00 4 GLY A C 3
ATOM 2637 O O . GLY A 1 4 ? -6.105 -14.885 -5.350 1.00 0.00 4 GLY A O 3
ATOM 2641 N N . ILE A 1 5 ? -5.167 -13.362 -6.688 1.00 0.00 5 ILE A N 3
ATOM 2642 C CA . ILE A 1 5 ? -5.044 -12.346 -5.653 1.00 0.00 5 ILE A CA 3
ATOM 2643 C C . ILE A 1 5 ? -6.396 -11.727 -5.278 1.00 0.00 5 ILE A C 3
ATOM 2644 O O . ILE A 1 5 ? -6.493 -10.962 -4.322 1.00 0.00 5 ILE A O 3
ATOM 2660 N N . ASP A 1 6 ? -7.427 -12.026 -6.062 1.00 0.00 6 ASP A N 3
ATOM 2661 C CA . ASP A 1 6 ? -8.757 -11.435 -6.011 1.00 0.00 6 ASP A CA 3
ATOM 2662 C C . ASP A 1 6 ? -9.447 -11.731 -4.681 1.00 0.00 6 ASP A C 3
ATOM 2663 O O . ASP A 1 6 ? -10.235 -10.913 -4.208 1.00 0.00 6 ASP A O 3
ATOM 2672 N N . GLN A 1 7 ? -9.111 -12.864 -4.052 1.00 0.00 7 GLN A N 3
ATOM 2673 C CA . GLN A 1 7 ? -9.560 -13.208 -2.709 1.00 0.00 7 GLN A CA 3
ATOM 2674 C C . GLN A 1 7 ? -9.083 -12.194 -1.658 1.00 0.00 7 GLN A C 3
ATOM 2675 O O . GLN A 1 7 ? -9.749 -12.030 -0.637 1.00 0.00 7 GLN A O 3
ATOM 2689 N N . TYR A 1 8 ? -7.937 -11.540 -1.881 1.00 0.00 8 TYR A N 3
ATOM 2690 C CA . TYR A 1 8 ? -7.348 -10.600 -0.937 1.00 0.00 8 TYR A CA 3
ATOM 2691 C C . TYR A 1 8 ? -7.704 -9.168 -1.325 1.00 0.00 8 TYR A C 3
ATOM 2692 O O . TYR A 1 8 ? -7.248 -8.252 -0.642 1.00 0.00 8 TYR A O 3
ATOM 2710 N N . ALA A 1 9 ? -8.426 -8.947 -2.437 1.00 0.00 9 ALA A N 3
ATOM 2711 C CA . ALA A 1 9 ? -8.833 -7.617 -2.862 1.00 0.00 9 ALA A CA 3
ATOM 2712 C C . ALA A 1 9 ? -9.893 -7.073 -1.903 1.00 0.00 9 ALA A C 3
ATOM 2713 O O . ALA A 1 9 ? -11.099 -7.210 -2.139 1.00 0.00 9 ALA A O 3
ATOM 2720 N N . LEU A 1 10 ? -9.432 -6.442 -0.826 1.00 0.00 10 LEU A N 3
ATOM 2721 C CA . LEU A 1 10 ? -10.267 -5.743 0.134 1.00 0.00 10 LEU A CA 3
ATOM 2722 C C . LEU A 1 10 ? -10.837 -4.524 -0.582 1.00 0.00 10 LEU A C 3
ATOM 2723 O O . LEU A 1 10 ? -10.139 -3.935 -1.413 1.00 0.00 10 LEU A O 3
ATOM 2739 N N . LYS A 1 11 ? -12.070 -4.125 -0.261 1.00 0.00 11 LYS A N 3
ATOM 2740 C CA . LYS A 1 11 ? -12.607 -2.856 -0.758 1.00 0.00 11 LYS A CA 3
ATOM 2741 C C . LYS A 1 11 ? -12.588 -1.773 0.308 1.00 0.00 11 LYS A C 3
ATOM 2742 O O . LYS A 1 11 ? -12.719 -0.592 -0.021 1.00 0.00 11 LYS A O 3
ATOM 2761 N N . GLU A 1 12 ? -12.425 -2.147 1.570 1.00 0.00 12 GLU A N 3
ATOM 2762 C CA . GLU A 1 12 ? -12.277 -1.205 2.659 1.00 0.00 12 GLU A CA 3
ATOM 2763 C C . GLU A 1 12 ? -11.489 -1.860 3.781 1.00 0.00 12 GLU A C 3
ATOM 2764 O O . GLU A 1 12 ? -11.332 -3.085 3.810 1.00 0.00 12 GLU A O 3
ATOM 2776 N N . PHE A 1 13 ? -10.997 -1.033 4.696 1.00 0.00 13 PHE A N 3
ATOM 2777 C CA . PHE A 1 13 ? -10.299 -1.426 5.901 1.00 0.00 13 PHE A CA 3
ATOM 2778 C C . PHE A 1 13 ? -10.467 -0.313 6.929 1.00 0.00 13 PHE A C 3
ATOM 2779 O O . PHE A 1 13 ? -10.965 0.776 6.610 1.00 0.00 13 PHE A O 3
ATOM 2796 N N . THR A 1 14 ? -9.954 -0.570 8.126 1.00 0.00 14 THR A N 3
ATOM 2797 C CA . THR A 1 14 ? -9.757 0.447 9.141 1.00 0.00 14 THR A CA 3
ATOM 2798 C C . THR A 1 14 ? -8.328 0.263 9.647 1.00 0.00 14 THR A C 3
ATOM 2799 O O . THR A 1 14 ? -7.938 -0.841 10.031 1.00 0.00 14 THR A O 3
ATOM 2810 N N . ALA A 1 15 ? -7.519 1.320 9.613 1.00 0.00 15 ALA A N 3
ATOM 2811 C CA . ALA A 1 15 ? -6.196 1.378 10.222 1.00 0.00 15 ALA A CA 3
ATOM 2812 C C . ALA A 1 15 ? -6.100 2.727 10.912 1.00 0.00 15 ALA A C 3
ATOM 2813 O O . ALA A 1 15 ? -6.778 3.665 10.509 1.00 0.00 15 ALA A O 3
ATOM 2820 N N . ASP A 1 16 ? -5.245 2.875 11.919 1.00 0.00 16 ASP A N 3
ATOM 2821 C CA . ASP A 1 16 ? -5.137 4.137 12.665 1.00 0.00 16 ASP A CA 3
ATOM 2822 C C . ASP A 1 16 ? -6.481 4.610 13.239 1.00 0.00 16 ASP A C 3
ATOM 2823 O O . ASP A 1 16 ? -6.732 5.805 13.385 1.00 0.00 16 ASP A O 3
ATOM 2832 N N . PHE A 1 17 ? -7.369 3.669 13.554 1.00 0.00 17 PHE A N 3
ATOM 2833 C CA . PHE A 1 17 ? -8.763 3.869 13.957 1.00 0.00 17 PHE A CA 3
ATOM 2834 C C . PHE A 1 17 ? -9.552 4.719 12.946 1.00 0.00 17 PHE A C 3
ATOM 2835 O O . PHE A 1 17 ? -10.550 5.347 13.294 1.00 0.00 17 PHE A O 3
ATOM 2852 N N . THR A 1 18 ? -9.089 4.761 11.701 1.00 0.00 18 THR A N 3
ATOM 2853 C CA . THR A 1 18 ? -9.578 5.572 10.608 1.00 0.00 18 THR A CA 3
ATOM 2854 C C . THR A 1 18 ? -10.004 4.586 9.516 1.00 0.00 18 THR A C 3
ATOM 2855 O O . THR A 1 18 ? -9.254 3.672 9.167 1.00 0.00 18 THR A O 3
ATOM 2866 N N . GLN A 1 19 ? -11.227 4.720 9.018 1.00 0.00 19 GLN A N 3
ATOM 2867 C CA . GLN A 1 19 ? -11.769 3.889 7.961 1.00 0.00 19 GLN A CA 3
ATOM 2868 C C . GLN A 1 19 ? -11.340 4.430 6.596 1.00 0.00 19 GLN A C 3
ATOM 2869 O O . GLN A 1 19 ? -11.161 5.644 6.431 1.00 0.00 19 GLN A O 3
ATOM 2883 N N . PHE A 1 20 ? -11.217 3.538 5.612 1.00 0.00 20 PHE A N 3
ATOM 2884 C CA . PHE A 1 20 ? -10.779 3.849 4.258 1.00 0.00 20 PHE A CA 3
ATOM 2885 C C . PHE A 1 20 ? -11.383 2.866 3.273 1.00 0.00 20 PHE A C 3
ATOM 2886 O O . PHE A 1 20 ? -11.377 1.658 3.512 1.00 0.00 20 PHE A O 3
ATOM 2903 N N . HIS A 1 21 ? -11.774 3.358 2.102 1.00 0.00 21 HIS A N 3
ATOM 2904 C CA . HIS A 1 21 ? -12.348 2.582 1.008 1.00 0.00 21 HIS A CA 3
ATOM 2905 C C . HIS A 1 21 ? -11.527 2.800 -0.274 1.00 0.00 21 HIS A C 3
ATOM 2906 O O . HIS A 1 21 ? -10.676 3.696 -0.314 1.00 0.00 21 HIS A O 3
ATOM 2920 N N . ILE A 1 22 ? -11.732 1.983 -1.314 1.00 0.00 22 ILE A N 3
ATOM 2921 C CA . ILE A 1 22 ? -11.038 2.147 -2.594 1.00 0.00 22 ILE A CA 3
ATOM 2922 C C . ILE A 1 22 ? -11.485 3.477 -3.192 1.00 0.00 22 ILE A C 3
ATOM 2923 O O . ILE A 1 22 ? -12.650 3.632 -3.553 1.00 0.00 22 ILE A O 3
ATOM 2939 N N . GLY A 1 23 ? -10.574 4.445 -3.292 1.00 0.00 23 GLY A N 3
ATOM 2940 C CA . GLY A 1 23 ? -10.853 5.769 -3.831 1.00 0.00 23 GLY A CA 3
ATOM 2941 C C . GLY A 1 23 ? -10.865 6.865 -2.772 1.00 0.00 23 GLY A C 3
ATOM 2942 O O . GLY A 1 23 ? -10.975 8.032 -3.147 1.00 0.00 23 GLY A O 3
ATOM 2946 N N . ASP A 1 24 ? -10.721 6.527 -1.490 1.00 0.00 24 ASP A N 3
ATOM 2947 C CA . ASP A 1 24 ? -10.426 7.487 -0.421 1.00 0.00 24 ASP A CA 3
ATOM 2948 C C . ASP A 1 24 ? -8.938 7.882 -0.533 1.00 0.00 24 ASP A C 3
ATOM 2949 O O . ASP A 1 24 ? -8.266 7.502 -1.496 1.00 0.00 24 ASP A O 3
ATOM 2958 N N . THR A 1 25 ? -8.375 8.613 0.431 1.00 0.00 25 THR A N 3
ATOM 2959 C CA . THR A 1 25 ? -6.987 9.056 0.436 1.00 0.00 25 THR A CA 3
ATOM 2960 C C . THR A 1 25 ? -6.379 8.815 1.829 1.00 0.00 25 THR A C 3
ATOM 2961 O O . THR A 1 25 ? -7.078 8.898 2.845 1.00 0.00 25 THR A O 3
ATOM 2972 N N . VAL A 1 26 ? -5.074 8.555 1.895 1.00 0.00 26 VAL A N 3
ATOM 2973 C CA . VAL A 1 26 ? -4.356 8.252 3.139 1.00 0.00 26 VAL A CA 3
ATOM 2974 C C . VAL A 1 26 ? -3.805 9.533 3.783 1.00 0.00 26 VAL A C 3
ATOM 2975 O O . VAL A 1 26 ? -3.608 10.525 3.072 1.00 0.00 26 VAL A O 3
ATOM 2988 N N . PRO A 1 27 ? -3.522 9.530 5.100 1.00 0.00 27 PRO A N 3
ATOM 2989 C CA . PRO A 1 27 ? -2.724 10.564 5.751 1.00 0.00 27 PRO A CA 3
ATOM 2990 C C . PRO A 1 27 ? -1.235 10.408 5.437 1.00 0.00 27 PRO A C 3
ATOM 2991 O O . PRO A 1 27 ? -0.772 9.325 5.070 1.00 0.00 27 PRO A O 3
ATOM 3002 N N . ALA A 1 28 ? -0.467 11.469 5.705 1.00 0.00 28 ALA A N 3
ATOM 3003 C CA . ALA A 1 28 ? 0.969 11.542 5.465 1.00 0.00 28 ALA A CA 3
ATOM 3004 C C . ALA A 1 28 ? 1.757 10.500 6.268 1.00 0.00 28 ALA A C 3
ATOM 3005 O O . ALA A 1 28 ? 2.893 10.195 5.905 1.00 0.00 28 ALA A O 3
ATOM 3012 N N . MET A 1 29 ? 1.148 9.898 7.297 1.00 0.00 29 MET A N 3
ATOM 3013 C CA . MET A 1 29 ? 1.706 8.784 8.045 1.00 0.00 29 MET A CA 3
ATOM 3014 C C . MET A 1 29 ? 2.115 7.629 7.128 1.00 0.00 29 MET A C 3
ATOM 3015 O O . MET A 1 29 ? 3.045 6.899 7.456 1.00 0.00 29 MET A O 3
ATOM 3029 N N . TYR A 1 30 ? 1.434 7.443 5.991 1.00 0.00 30 TYR A N 3
ATOM 3030 C CA . TYR A 1 30 ? 1.729 6.338 5.072 1.00 0.00 30 TYR A CA 3
ATOM 3031 C C . TYR A 1 30 ? 2.515 6.781 3.841 1.00 0.00 30 TYR A C 3
ATOM 3032 O O . TYR A 1 30 ? 2.848 5.934 3.019 1.00 0.00 30 TYR A O 3
ATOM 3050 N N . LEU A 1 31 ? 2.806 8.077 3.687 1.00 0.00 31 LEU A N 3
ATOM 3051 C CA . LEU A 1 31 ? 3.600 8.576 2.564 1.00 0.00 31 LEU A CA 3
ATOM 3052 C C . LEU A 1 31 ? 5.089 8.521 2.883 1.00 0.00 31 LEU A C 3
ATOM 3053 O O . LEU A 1 31 ? 5.902 8.558 1.956 1.00 0.00 31 LEU A O 3
ATOM 3069 N N . THR A 1 32 ? 5.461 8.525 4.166 1.00 0.00 32 THR A N 3
ATOM 3070 C CA . THR A 1 32 ? 6.867 8.469 4.558 1.00 0.00 32 THR A CA 3
ATOM 3071 C C . THR A 1 32 ? 7.475 7.169 3.998 1.00 0.00 32 THR A C 3
ATOM 3072 O O . THR A 1 32 ? 6.842 6.111 4.039 1.00 0.00 32 THR A O 3
ATOM 3083 N N . PRO A 1 33 ? 8.750 7.206 3.573 1.00 0.00 33 PRO A N 3
ATOM 3084 C CA . PRO A 1 33 ? 9.459 6.076 2.988 1.00 0.00 33 PRO A CA 3
ATOM 3085 C C . PRO A 1 33 ? 9.677 4.920 3.972 1.00 0.00 33 PRO A C 3
ATOM 3086 O O . PRO A 1 33 ? 10.184 3.863 3.591 1.00 0.00 33 PRO A O 3
ATOM 3097 N N . GLU A 1 34 ? 9.299 5.098 5.233 1.00 0.00 34 GLU A N 3
ATOM 3098 C CA . GLU A 1 34 ? 9.262 4.101 6.289 1.00 0.00 34 GLU A CA 3
ATOM 3099 C C . GLU A 1 34 ? 8.367 2.903 5.957 1.00 0.00 34 GLU A C 3
ATOM 3100 O O . GLU A 1 34 ? 8.542 1.844 6.563 1.00 0.00 34 GLU A O 3
ATOM 3112 N N . TYR A 1 35 ? 7.472 3.002 4.972 1.00 0.00 35 TYR A N 3
ATOM 3113 C CA . TYR A 1 35 ? 6.517 1.941 4.650 1.00 0.00 35 TYR A CA 3
ATOM 3114 C C . TYR A 1 35 ? 6.686 1.475 3.207 1.00 0.00 35 TYR A C 3
ATOM 3115 O O . TYR A 1 35 ? 5.975 0.577 2.775 1.00 0.00 35 TYR A O 3
ATOM 3133 N N . ASN A 1 36 ? 7.600 2.081 2.450 1.00 0.00 36 ASN A N 3
ATOM 3134 C CA . ASN A 1 36 ? 7.673 2.025 1.007 1.00 0.00 36 ASN A CA 3
ATOM 3135 C C . ASN A 1 36 ? 8.247 0.710 0.504 1.00 0.00 36 ASN A C 3
ATOM 3136 O O . ASN A 1 36 ? 9.469 0.547 0.420 1.00 0.00 36 ASN A O 3
ATOM 3147 N N . ILE A 1 37 ? 7.366 -0.216 0.129 1.00 0.00 37 ILE A N 3
ATOM 3148 C CA . ILE A 1 37 ? 7.695 -1.510 -0.452 1.00 0.00 37 ILE A CA 3
ATOM 3149 C C . ILE A 1 37 ? 7.962 -1.298 -1.939 1.00 0.00 37 ILE A C 3
ATOM 3150 O O . ILE A 1 37 ? 7.090 -1.490 -2.793 1.00 0.00 37 ILE A O 3
ATOM 3166 N N . LYS A 1 38 ? 9.182 -0.879 -2.267 1.00 0.00 38 LYS A N 3
ATOM 3167 C CA . LYS A 1 38 ? 9.576 -0.719 -3.669 1.00 0.00 38 LYS A CA 3
ATOM 3168 C C . LYS A 1 38 ? 9.680 -2.077 -4.357 1.00 0.00 38 LYS A C 3
ATOM 3169 O O . LYS A 1 38 ? 9.375 -2.148 -5.545 1.00 0.00 38 LYS A O 3
ATOM 3188 N N . GLN A 1 39 ? 10.041 -3.142 -3.630 1.00 0.00 39 GLN A N 3
ATOM 3189 C CA . GLN A 1 39 ? 10.254 -4.505 -4.128 1.00 0.00 39 GLN A CA 3
ATOM 3190 C C . GLN A 1 39 ? 8.953 -5.226 -4.541 1.00 0.00 39 GLN A C 3
ATOM 3191 O O . GLN A 1 39 ? 8.811 -6.433 -4.330 1.00 0.00 39 GLN A O 3
ATOM 3205 N N . TRP A 1 40 ? 7.976 -4.521 -5.121 1.00 0.00 40 TRP A N 3
ATOM 3206 C CA . TRP A 1 40 ? 6.725 -5.130 -5.557 1.00 0.00 40 TRP A CA 3
ATOM 3207 C C . TRP A 1 40 ? 6.979 -6.278 -6.540 1.00 0.00 40 TRP A C 3
ATOM 3208 O O . TRP A 1 40 ? 6.276 -7.278 -6.475 1.00 0.00 40 TRP A O 3
ATOM 3229 N N . GLN A 1 41 ? 8.012 -6.155 -7.378 1.00 0.00 41 GLN A N 3
ATOM 3230 C CA . GLN A 1 41 ? 8.334 -7.068 -8.466 1.00 0.00 41 GLN A CA 3
ATOM 3231 C C . GLN A 1 41 ? 8.695 -8.477 -7.981 1.00 0.00 41 GLN A C 3
ATOM 3232 O O . GLN A 1 41 ? 8.334 -9.445 -8.642 1.00 0.00 41 GLN A O 3
ATOM 3246 N N . GLN A 1 42 ? 9.435 -8.622 -6.874 1.00 0.00 42 GLN A N 3
ATOM 3247 C CA . GLN A 1 42 ? 9.712 -9.942 -6.299 1.00 0.00 42 GLN A CA 3
ATOM 3248 C C . GLN A 1 42 ? 8.512 -10.441 -5.490 1.00 0.00 42 GLN A C 3
ATOM 3249 O O . GLN A 1 42 ? 8.333 -11.646 -5.298 1.00 0.00 42 GLN A O 3
ATOM 3263 N N . ARG A 1 43 ? 7.685 -9.522 -4.996 1.00 0.00 43 ARG A N 3
ATOM 3264 C CA . ARG A 1 43 ? 6.458 -9.841 -4.290 1.00 0.00 43 ARG A CA 3
ATOM 3265 C C . ARG A 1 43 ? 5.358 -10.177 -5.297 1.00 0.00 43 ARG A C 3
ATOM 3266 O O . ARG A 1 43 ? 5.598 -10.291 -6.496 1.00 0.00 43 ARG A O 3
ATOM 3287 N N . ASN A 1 44 ? 4.155 -10.440 -4.788 1.00 0.00 44 ASN A N 3
ATOM 3288 C CA . ASN A 1 44 ? 3.018 -10.836 -5.617 1.00 0.00 44 ASN A CA 3
ATOM 3289 C C . ASN A 1 44 ? 2.338 -9.622 -6.251 1.00 0.00 44 ASN A C 3
ATOM 3290 O O . ASN A 1 44 ? 1.535 -9.779 -7.166 1.00 0.00 44 ASN A O 3
ATOM 3301 N N . LEU A 1 45 ? 2.542 -8.417 -5.714 1.00 0.00 45 LEU A N 3
ATOM 3302 C CA . LEU A 1 45 ? 1.636 -7.316 -6.000 1.00 0.00 45 LEU A CA 3
ATOM 3303 C C . LEU A 1 45 ? 1.879 -6.749 -7.408 1.00 0.00 45 LEU A C 3
ATOM 3304 O O . LEU A 1 45 ? 3.035 -6.631 -7.812 1.00 0.00 45 LEU A O 3
ATOM 3320 N N . PRO A 1 46 ? 0.820 -6.308 -8.113 1.00 0.00 46 PRO A N 3
ATOM 3321 C CA . PRO A 1 46 ? 0.914 -5.771 -9.472 1.00 0.00 46 PRO A CA 3
ATOM 3322 C C . PRO A 1 46 ? 1.687 -4.462 -9.558 1.00 0.00 46 PRO A C 3
ATOM 3323 O O . PRO A 1 46 ? 1.805 -3.723 -8.572 1.00 0.00 46 PRO A O 3
ATOM 3334 N N . ALA A 1 47 ? 2.080 -4.096 -10.780 1.00 0.00 47 ALA A N 3
ATOM 3335 C CA . ALA A 1 47 ? 2.824 -2.867 -11.004 1.00 0.00 47 ALA A CA 3
ATOM 3336 C C . ALA A 1 47 ? 1.966 -1.668 -10.600 1.00 0.00 47 ALA A C 3
ATOM 3337 O O . ALA A 1 47 ? 0.772 -1.649 -10.924 1.00 0.00 47 ALA A O 3
ATOM 3344 N N . PRO A 1 48 ? 2.561 -0.628 -10.000 1.00 0.00 48 PRO A N 3
ATOM 3345 C CA . PRO A 1 48 ? 1.844 0.565 -9.578 1.00 0.00 48 PRO A CA 3
ATOM 3346 C C . PRO A 1 48 ? 1.479 1.432 -10.789 1.00 0.00 48 PRO A C 3
ATOM 3347 O O . PRO A 1 48 ? 1.868 1.156 -11.925 1.00 0.00 48 PRO A O 3
ATOM 3358 N N . ASP A 1 49 ? 0.686 2.478 -10.575 1.00 0.00 49 ASP A N 3
ATOM 3359 C CA . ASP A 1 49 ? 0.455 3.513 -11.579 1.00 0.00 49 ASP A CA 3
ATOM 3360 C C . ASP A 1 49 ? 1.624 4.490 -11.573 1.00 0.00 49 ASP A C 3
ATOM 3361 O O . ASP A 1 49 ? 2.434 4.523 -10.643 1.00 0.00 49 ASP A O 3
ATOM 3370 N N . ALA A 1 50 ? 1.662 5.328 -12.606 1.00 0.00 50 ALA A N 3
ATOM 3371 C CA . ALA A 1 50 ? 2.757 6.190 -13.021 1.00 0.00 50 ALA A CA 3
ATOM 3372 C C . ALA A 1 50 ? 2.992 7.428 -12.140 1.00 0.00 50 ALA A C 3
ATOM 3373 O O . ALA A 1 50 ? 3.421 8.478 -12.618 1.00 0.00 50 ALA A O 3
ATOM 3380 N N . GLY A 1 51 ? 2.770 7.285 -10.845 1.00 0.00 51 GLY A N 3
ATOM 3381 C CA . GLY A 1 51 ? 3.054 8.266 -9.809 1.00 0.00 51 GLY A CA 3
ATOM 3382 C C . GLY A 1 51 ? 2.657 7.722 -8.443 1.00 0.00 51 GLY A C 3
ATOM 3383 O O . GLY A 1 51 ? 2.154 8.472 -7.605 1.00 0.00 51 GLY A O 3
ATOM 3387 N N . SER A 1 52 ? 2.783 6.410 -8.227 1.00 0.00 52 SER A N 3
ATOM 3388 C CA . SER A 1 52 ? 2.266 5.738 -7.045 1.00 0.00 52 SER A CA 3
ATOM 3389 C C . SER A 1 52 ? 3.197 4.616 -6.612 1.00 0.00 52 SER A C 3
ATOM 3390 O O . SER A 1 52 ? 4.072 4.210 -7.380 1.00 0.00 52 SER A O 3
ATOM 3398 N N . HIS A 1 53 ? 3.004 4.106 -5.398 1.00 0.00 53 HIS A N 3
ATOM 3399 C CA . HIS A 1 53 ? 3.854 3.073 -4.849 1.00 0.00 53 HIS A CA 3
ATOM 3400 C C . HIS A 1 53 ? 3.127 2.268 -3.780 1.00 0.00 53 HIS A C 3
ATOM 3401 O O . HIS A 1 53 ? 2.169 2.741 -3.163 1.00 0.00 53 HIS A O 3
ATOM 3415 N N . TRP A 1 54 ? 3.600 1.042 -3.574 1.00 0.00 54 TRP A N 3
ATOM 3416 C CA . TRP A 1 54 ? 3.076 0.156 -2.558 1.00 0.00 54 TRP A CA 3
ATOM 3417 C C . TRP A 1 54 ? 3.673 0.498 -1.197 1.00 0.00 54 TRP A C 3
ATOM 3418 O O . TRP A 1 54 ? 4.867 0.818 -1.097 1.00 0.00 54 TRP A O 3
ATOM 3439 N N . THR A 1 55 ? 2.856 0.365 -0.156 1.00 0.00 55 THR A N 3
ATOM 3440 C CA . THR A 1 55 ? 3.213 0.520 1.241 1.00 0.00 55 THR A CA 3
ATOM 3441 C C . THR A 1 55 ? 2.536 -0.567 2.080 1.00 0.00 55 THR A C 3
ATOM 3442 O O . THR A 1 55 ? 1.804 -1.413 1.551 1.00 0.00 55 THR A O 3
ATOM 3453 N N . TYR A 1 56 ? 2.786 -0.550 3.388 1.00 0.00 56 TYR A N 3
ATOM 3454 C CA . TYR A 1 56 ? 2.114 -1.362 4.390 1.00 0.00 56 TYR A CA 3
ATOM 3455 C C . TYR A 1 56 ? 1.193 -0.441 5.200 1.00 0.00 56 TYR A C 3
ATOM 3456 O O . TYR A 1 56 ? 1.558 0.711 5.450 1.00 0.00 56 TYR A O 3
ATOM 3474 N N . MET A 1 57 ? 0.036 -0.937 5.643 1.00 0.00 57 MET A N 3
ATOM 3475 C CA . MET A 1 57 ? -0.818 -0.301 6.652 1.00 0.00 57 MET A CA 3
ATOM 3476 C C . MET A 1 57 ? -1.502 -1.413 7.423 1.00 0.00 57 MET A C 3
ATOM 3477 O O . MET A 1 57 ? -1.841 -2.415 6.807 1.00 0.00 57 MET A O 3
ATOM 3491 N N . GLY A 1 58 ? -1.780 -1.241 8.715 1.00 0.00 58 GLY A N 3
ATOM 3492 C CA . GLY A 1 58 ? -2.609 -2.134 9.527 1.00 0.00 58 GLY A CA 3
ATOM 3493 C C . GLY A 1 58 ? -2.233 -3.637 9.552 1.00 0.00 58 GLY A C 3
ATOM 3494 O O . GLY A 1 58 ? -2.842 -4.378 10.324 1.00 0.00 58 GLY A O 3
ATOM 3498 N N . GLY A 1 59 ? -1.249 -4.117 8.783 1.00 0.00 59 GLY A N 3
ATOM 3499 C CA . GLY A 1 59 ? -0.952 -5.524 8.511 1.00 0.00 59 GLY A CA 3
ATOM 3500 C C . GLY A 1 59 ? -1.138 -5.924 7.035 1.00 0.00 59 GLY A C 3
ATOM 3501 O O . GLY A 1 59 ? -0.728 -7.010 6.627 1.00 0.00 59 GLY A O 3
ATOM 3505 N N . ASN A 1 60 ? -1.740 -5.055 6.228 1.00 0.00 60 ASN A N 3
ATOM 3506 C CA . ASN A 1 60 ? -2.097 -5.216 4.823 1.00 0.00 60 ASN A CA 3
ATOM 3507 C C . ASN A 1 60 ? -1.101 -4.459 3.932 1.00 0.00 60 ASN A C 3
ATOM 3508 O O . ASN A 1 60 ? -0.304 -3.654 4.417 1.00 0.00 60 ASN A O 3
ATOM 3519 N N . TYR A 1 61 ? -1.214 -4.628 2.611 1.00 0.00 61 TYR A N 3
ATOM 3520 C CA . TYR A 1 61 ? -0.410 -3.938 1.604 1.00 0.00 61 TYR A CA 3
ATOM 3521 C C . TYR A 1 61 ? -1.305 -2.985 0.810 1.00 0.00 61 TYR A C 3
ATOM 3522 O O . TYR A 1 61 ? -2.384 -3.395 0.374 1.00 0.00 61 TYR A O 3
ATOM 3540 N N . VAL A 1 62 ? -0.886 -1.738 0.556 1.00 0.00 62 VAL A N 3
ATOM 3541 C CA . VAL A 1 62 ? -1.748 -0.765 -0.115 1.00 0.00 62 VAL A CA 3
ATOM 3542 C C . VAL A 1 62 ? -0.975 0.012 -1.166 1.00 0.00 62 VAL A C 3
ATOM 3543 O O . VAL A 1 62 ? 0.242 0.134 -1.068 1.00 0.00 62 VAL A O 3
ATOM 3556 N N . LEU A 1 63 ? -1.672 0.517 -2.183 1.00 0.00 63 LEU A N 3
ATOM 3557 C CA . LEU A 1 63 ? -1.088 1.294 -3.278 1.00 0.00 63 LEU A CA 3
ATOM 3558 C C . LEU A 1 63 ? -1.615 2.719 -3.211 1.00 0.00 63 LEU A C 3
ATOM 3559 O O . LEU A 1 63 ? -2.829 2.923 -3.297 1.00 0.00 63 LEU A O 3
ATOM 3575 N N . ILE A 1 64 ? -0.721 3.691 -3.059 1.00 0.00 64 ILE A N 3
ATOM 3576 C CA . ILE A 1 64 ? -1.050 5.098 -2.842 1.00 0.00 64 ILE A CA 3
ATOM 3577 C C . ILE A 1 64 ? -0.302 5.960 -3.861 1.00 0.00 64 ILE A C 3
ATOM 3578 O O . ILE A 1 64 ? 0.789 5.581 -4.294 1.00 0.00 64 ILE A O 3
ATOM 3594 N N . THR A 1 65 ? -0.849 7.109 -4.263 1.00 0.00 65 THR A N 3
ATOM 3595 C CA . THR A 1 65 ? -0.109 8.039 -5.111 1.00 0.00 65 THR A CA 3
ATOM 3596 C C . THR A 1 65 ? 0.888 8.822 -4.260 1.00 0.00 65 THR A C 3
ATOM 3597 O O . THR A 1 65 ? 0.569 9.251 -3.158 1.00 0.00 65 THR A O 3
ATOM 3608 N N . ASP A 1 66 ? 2.085 9.060 -4.790 1.00 0.00 66 ASP A N 3
ATOM 3609 C CA . ASP A 1 66 ? 3.144 9.827 -4.131 1.00 0.00 66 ASP A CA 3
ATOM 3610 C C . ASP A 1 66 ? 2.767 11.302 -3.940 1.00 0.00 66 ASP A C 3
ATOM 3611 O O . ASP A 1 66 ? 3.414 12.017 -3.180 1.00 0.00 66 ASP A O 3
ATOM 3620 N N . THR A 1 67 ? 1.726 11.771 -4.626 1.00 0.00 67 THR A N 3
ATOM 3621 C CA . THR A 1 67 ? 1.429 13.178 -4.867 1.00 0.00 67 THR A CA 3
ATOM 3622 C C . THR A 1 67 ? 0.065 13.565 -4.274 1.00 0.00 67 THR A C 3
ATOM 3623 O O . THR A 1 67 ? -0.414 14.688 -4.447 1.00 0.00 67 THR A O 3
ATOM 3634 N N . GLU A 1 68 ? -0.601 12.622 -3.606 1.00 0.00 68 GLU A N 3
ATOM 3635 C CA . GLU A 1 68 ? -1.991 12.743 -3.199 1.00 0.00 68 GLU A CA 3
ATOM 3636 C C . GLU A 1 68 ? -2.289 11.697 -2.128 1.00 0.00 68 GLU A C 3
ATOM 3637 O O . GLU A 1 68 ? -2.870 12.025 -1.101 1.00 0.00 68 GLU A O 3
ATOM 3649 N N . GLY A 1 69 ? -1.851 10.453 -2.342 1.00 0.00 69 GLY A N 3
ATOM 3650 C CA . GLY A 1 69 ? -2.100 9.337 -1.447 1.00 0.00 69 GLY A CA 3
ATOM 3651 C C . GLY A 1 69 ? -3.439 8.658 -1.719 1.00 0.00 69 GLY A C 3
ATOM 3652 O O . GLY A 1 69 ? -4.000 8.021 -0.826 1.00 0.00 69 GLY A O 3
ATOM 3656 N N . LYS A 1 70 ? -3.989 8.821 -2.926 1.00 0.00 70 LYS A N 3
ATOM 3657 C CA . LYS A 1 70 ? -5.278 8.259 -3.307 1.00 0.00 70 LYS A CA 3
ATOM 3658 C C . LYS A 1 70 ? -5.173 6.741 -3.265 1.00 0.00 70 LYS A C 3
ATOM 3659 O O . LYS A 1 70 ? -4.226 6.168 -3.801 1.00 0.00 70 LYS A O 3
ATOM 3678 N N . ILE A 1 71 ? -6.128 6.105 -2.599 1.00 0.00 71 ILE A N 3
ATOM 3679 C CA . ILE A 1 71 ? -6.177 4.679 -2.342 1.00 0.00 71 ILE A CA 3
ATOM 3680 C C . ILE A 1 71 ? -6.556 4.010 -3.653 1.00 0.00 71 ILE A C 3
ATOM 3681 O O . ILE A 1 71 ? -7.732 3.978 -4.033 1.00 0.00 71 ILE A O 3
ATOM 3697 N N . LEU A 1 72 ? -5.538 3.556 -4.385 1.00 0.00 72 LEU A N 3
ATOM 3698 C CA . LEU A 1 72 ? -5.693 2.921 -5.682 1.00 0.00 72 LEU A CA 3
ATOM 3699 C C . LEU A 1 72 ? -6.102 1.464 -5.492 1.00 0.00 72 LEU A C 3
ATOM 3700 O O . LEU A 1 72 ? -7.100 1.035 -6.066 1.00 0.00 72 LEU A O 3
ATOM 3716 N N . LYS A 1 73 ? -5.356 0.692 -4.695 1.00 0.00 73 LYS A N 3
ATOM 3717 C CA . LYS A 1 73 ? -5.664 -0.706 -4.397 1.00 0.00 73 LYS A CA 3
ATOM 3718 C C . LYS A 1 73 ? -5.276 -1.019 -2.964 1.00 0.00 73 LYS A C 3
ATOM 3719 O O . LYS A 1 73 ? -4.402 -0.357 -2.404 1.00 0.00 73 LYS A O 3
ATOM 3738 N N . VAL A 1 74 ? -5.849 -2.092 -2.436 1.00 0.00 74 VAL A N 3
ATOM 3739 C CA . VAL A 1 74 ? -5.519 -2.706 -1.165 1.00 0.00 74 VAL A CA 3
ATOM 3740 C C . VAL A 1 74 ? -5.444 -4.200 -1.468 1.00 0.00 74 VAL A C 3
ATOM 3741 O O . VAL A 1 74 ? -6.236 -4.700 -2.270 1.00 0.00 74 VAL A O 3
ATOM 3754 N N . TYR A 1 75 ? -4.502 -4.899 -0.842 1.00 0.00 75 TYR A N 3
ATOM 3755 C CA . TYR A 1 75 ? -4.528 -6.350 -0.730 1.00 0.00 75 TYR A CA 3
ATOM 3756 C C . TYR A 1 75 ? -4.183 -6.727 0.706 1.00 0.00 75 TYR A C 3
ATOM 3757 O O . TYR A 1 75 ? -3.266 -6.143 1.293 1.00 0.00 75 TYR A O 3
ATOM 3775 N N . ASP A 1 76 ? -4.901 -7.698 1.270 1.00 0.00 76 ASP A N 3
ATOM 3776 C CA . ASP A 1 76 ? -4.617 -8.217 2.610 1.00 0.00 76 ASP A CA 3
ATOM 3777 C C . ASP A 1 76 ? -3.198 -8.804 2.650 1.00 0.00 76 ASP A C 3
ATOM 3778 O O . ASP A 1 76 ? -2.707 -9.333 1.648 1.00 0.00 76 ASP A O 3
ATOM 3787 N N . GLY A 1 77 ? -2.537 -8.741 3.805 1.00 0.00 77 GLY A N 3
ATOM 3788 C CA . GLY A 1 77 ? -1.191 -9.253 4.052 1.00 0.00 77 GLY A CA 3
ATOM 3789 C C . GLY A 1 77 ? -1.063 -10.753 3.808 1.00 0.00 77 GLY A C 3
ATOM 3790 O O . GLY A 1 77 ? 0.058 -11.240 3.663 1.00 0.00 77 GLY A O 3
ATOM 3794 N N . GLU A 1 78 ? -2.165 -11.496 3.709 1.00 0.00 78 GLU A N 3
ATOM 3795 C CA . GLU A 1 78 ? -2.172 -12.901 3.310 1.00 0.00 78 GLU A CA 3
ATOM 3796 C C . GLU A 1 78 ? -1.497 -13.119 1.949 1.00 0.00 78 GLU A C 3
ATOM 3797 O O . GLU A 1 78 ? -0.871 -14.156 1.723 1.00 0.00 78 GLU A O 3
ATOM 3809 N N . ILE A 1 79 ? -1.556 -12.128 1.051 1.00 0.00 79 ILE A N 3
ATOM 3810 C CA . ILE A 1 79 ? -0.910 -12.172 -0.257 1.00 0.00 79 ILE A CA 3
ATOM 3811 C C . ILE A 1 79 ? 0.627 -12.220 -0.134 1.00 0.00 79 ILE A C 3
ATOM 3812 O O . ILE A 1 79 ? 1.348 -12.239 -1.136 1.00 0.00 79 ILE A O 3
ATOM 3828 N N . PHE A 1 80 ? 1.169 -12.181 1.086 1.00 0.00 80 PHE A N 3
ATOM 3829 C CA . PHE A 1 80 ? 2.544 -12.535 1.359 1.00 0.00 80 PHE A CA 3
ATOM 3830 C C . PHE A 1 80 ? 2.840 -13.985 0.963 1.00 0.00 80 PHE A C 3
ATOM 3831 O O . PHE A 1 80 ? 3.888 -14.237 0.370 1.00 0.00 80 PHE A O 3
ATOM 3848 N N . TYR A 1 81 ? 1.941 -14.923 1.274 1.00 0.00 81 TYR A N 3
ATOM 3849 C CA . TYR A 1 81 ? 2.198 -16.357 1.134 1.00 0.00 81 TYR A CA 3
ATOM 3850 C C . TYR A 1 81 ? 1.853 -16.898 -0.253 1.00 0.00 81 TYR A C 3
ATOM 3851 O O . TYR A 1 81 ? 2.303 -17.993 -0.612 1.00 0.00 81 TYR A O 3
ATOM 3869 N N . HIS A 1 82 ? 1.057 -16.153 -1.017 1.00 0.00 82 HIS A N 3
ATOM 3870 C CA . HIS A 1 82 ? 0.578 -16.531 -2.336 1.00 0.00 82 HIS A CA 3
ATOM 3871 C C . HIS A 1 82 ? 1.772 -16.637 -3.303 1.00 0.00 82 HIS A C 3
ATOM 3872 O O . HIS A 1 82 ? 2.858 -16.129 -3.014 1.00 0.00 82 HIS A O 3
ATOM 3886 N N . ARG A 1 83 ? 1.616 -17.328 -4.432 1.00 0.00 83 ARG A N 3
ATOM 3887 C CA . ARG A 1 83 ? 2.660 -17.532 -5.433 1.00 0.00 83 ARG A CA 3
ATOM 3888 C C . ARG A 1 83 ? 1.987 -17.675 -6.783 1.00 0.00 83 ARG A C 3
ATOM 3889 O O . ARG A 1 83 ? 2.665 -17.956 -7.796 1.00 0.00 83 ARG A O 3
ATOM 3910 N N . GLY A 1 1 ? -5.049 -23.537 -12.067 1.00 0.00 1 GLY A N 4
ATOM 3911 C CA . GLY A 1 1 ? -5.488 -22.141 -11.984 1.00 0.00 1 GLY A CA 4
ATOM 3912 C C . GLY A 1 1 ? -6.491 -21.968 -10.864 1.00 0.00 1 GLY A C 4
ATOM 3913 O O . GLY A 1 1 ? -6.507 -22.774 -9.929 1.00 0.00 1 GLY A O 4
ATOM 3917 N N . ALA A 1 2 ? -7.313 -20.917 -10.961 1.00 0.00 2 ALA A N 4
ATOM 3918 C CA . ALA A 1 2 ? -7.966 -20.254 -9.833 1.00 0.00 2 ALA A CA 4
ATOM 3919 C C . ALA A 1 2 ? -6.939 -19.831 -8.770 1.00 0.00 2 ALA A C 4
ATOM 3920 O O . ALA A 1 2 ? -5.732 -19.979 -8.967 1.00 0.00 2 ALA A O 4
ATOM 3927 N N . ALA A 1 3 ? -7.414 -19.273 -7.653 1.00 0.00 3 ALA A N 4
ATOM 3928 C CA . ALA A 1 3 ? -6.582 -18.678 -6.612 1.00 0.00 3 ALA A CA 4
ATOM 3929 C C . ALA A 1 3 ? -5.573 -17.685 -7.193 1.00 0.00 3 ALA A C 4
ATOM 3930 O O . ALA A 1 3 ? -4.366 -17.803 -6.975 1.00 0.00 3 ALA A O 4
ATOM 3937 N N . GLY A 1 4 ? -6.062 -16.677 -7.911 1.00 0.00 4 GLY A N 4
ATOM 3938 C CA . GLY A 1 4 ? -5.293 -15.474 -8.132 1.00 0.00 4 GLY A CA 4
ATOM 3939 C C . GLY A 1 4 ? -5.473 -14.556 -6.940 1.00 0.00 4 GLY A C 4
ATOM 3940 O O . GLY A 1 4 ? -6.079 -14.898 -5.922 1.00 0.00 4 GLY A O 4
ATOM 3944 N N . ILE A 1 5 ? -4.940 -13.359 -7.097 1.00 0.00 5 ILE A N 4
ATOM 3945 C CA . ILE A 1 5 ? -4.871 -12.336 -6.061 1.00 0.00 5 ILE A CA 4
ATOM 3946 C C . ILE A 1 5 ? -6.248 -11.784 -5.675 1.00 0.00 5 ILE A C 4
ATOM 3947 O O . ILE A 1 5 ? -6.368 -11.060 -4.688 1.00 0.00 5 ILE A O 4
ATOM 3963 N N . ASP A 1 6 ? -7.276 -12.111 -6.456 1.00 0.00 6 ASP A N 4
ATOM 3964 C CA . ASP A 1 6 ? -8.640 -11.617 -6.325 1.00 0.00 6 ASP A CA 4
ATOM 3965 C C . ASP A 1 6 ? -9.233 -11.911 -4.957 1.00 0.00 6 ASP A C 4
ATOM 3966 O O . ASP A 1 6 ? -9.943 -11.069 -4.417 1.00 0.00 6 ASP A O 4
ATOM 3975 N N . GLN A 1 7 ? -8.873 -13.054 -4.371 1.00 0.00 7 GLN A N 4
ATOM 3976 C CA . GLN A 1 7 ? -9.293 -13.438 -3.032 1.00 0.00 7 GLN A CA 4
ATOM 3977 C C . GLN A 1 7 ? -8.867 -12.421 -1.967 1.00 0.00 7 GLN A C 4
ATOM 3978 O O . GLN A 1 7 ? -9.532 -12.299 -0.941 1.00 0.00 7 GLN A O 4
ATOM 3992 N N . TYR A 1 8 ? -7.761 -11.709 -2.189 1.00 0.00 8 TYR A N 4
ATOM 3993 C CA . TYR A 1 8 ? -7.231 -10.731 -1.251 1.00 0.00 8 TYR A CA 4
ATOM 3994 C C . TYR A 1 8 ? -7.656 -9.320 -1.641 1.00 0.00 8 TYR A C 4
ATOM 3995 O O . TYR A 1 8 ? -7.263 -8.385 -0.950 1.00 0.00 8 TYR A O 4
ATOM 4013 N N . ALA A 1 9 ? -8.376 -9.137 -2.757 1.00 0.00 9 ALA A N 4
ATOM 4014 C CA . ALA A 1 9 ? -8.762 -7.834 -3.270 1.00 0.00 9 ALA A CA 4
ATOM 4015 C C . ALA A 1 9 ? -9.857 -7.254 -2.381 1.00 0.00 9 ALA A C 4
ATOM 4016 O O . ALA A 1 9 ? -11.052 -7.423 -2.648 1.00 0.00 9 ALA A O 4
ATOM 4023 N N . LEU A 1 10 ? -9.445 -6.566 -1.322 1.00 0.00 10 LEU A N 4
ATOM 4024 C CA . LEU A 1 10 ? -10.342 -5.893 -0.401 1.00 0.00 10 LEU A CA 4
ATOM 4025 C C . LEU A 1 10 ? -10.856 -4.628 -1.077 1.00 0.00 10 LEU A C 4
ATOM 4026 O O . LEU A 1 10 ? -10.320 -4.203 -2.106 1.00 0.00 10 LEU A O 4
ATOM 4042 N N . LYS A 1 11 ? -11.894 -4.018 -0.511 1.00 0.00 11 LYS A N 4
ATOM 4043 C CA . LYS A 1 11 ? -12.452 -2.761 -1.005 1.00 0.00 11 LYS A CA 4
ATOM 4044 C C . LYS A 1 11 ? -12.507 -1.684 0.070 1.00 0.00 11 LYS A C 4
ATOM 4045 O O . LYS A 1 11 ? -12.501 -0.496 -0.247 1.00 0.00 11 LYS A O 4
ATOM 4064 N N . GLU A 1 12 ? -12.562 -2.089 1.331 1.00 0.00 12 GLU A N 4
ATOM 4065 C CA . GLU A 1 12 ? -12.606 -1.209 2.481 1.00 0.00 12 GLU A CA 4
ATOM 4066 C C . GLU A 1 12 ? -11.843 -1.877 3.610 1.00 0.00 12 GLU A C 4
ATOM 4067 O O . GLU A 1 12 ? -11.616 -3.091 3.573 1.00 0.00 12 GLU A O 4
ATOM 4079 N N . PHE A 1 13 ? -11.380 -1.092 4.572 1.00 0.00 13 PHE A N 4
ATOM 4080 C CA . PHE A 1 13 ? -10.720 -1.592 5.769 1.00 0.00 13 PHE A CA 4
ATOM 4081 C C . PHE A 1 13 ? -10.848 -0.552 6.869 1.00 0.00 13 PHE A C 4
ATOM 4082 O O . PHE A 1 13 ? -11.342 0.555 6.631 1.00 0.00 13 PHE A O 4
ATOM 4099 N N . THR A 1 14 ? -10.343 -0.897 8.046 1.00 0.00 14 THR A N 4
ATOM 4100 C CA . THR A 1 14 ? -10.062 0.051 9.098 1.00 0.00 14 THR A CA 4
ATOM 4101 C C . THR A 1 14 ? -8.646 -0.285 9.540 1.00 0.00 14 THR A C 4
ATOM 4102 O O . THR A 1 14 ? -8.342 -1.454 9.779 1.00 0.00 14 THR A O 4
ATOM 4113 N N . ALA A 1 15 ? -7.772 0.712 9.608 1.00 0.00 15 ALA A N 4
ATOM 4114 C CA . ALA A 1 15 ? -6.468 0.589 10.225 1.00 0.00 15 ALA A CA 4
ATOM 4115 C C . ALA A 1 15 ? -6.240 1.852 11.032 1.00 0.00 15 ALA A C 4
ATOM 4116 O O . ALA A 1 15 ? -6.690 2.922 10.629 1.00 0.00 15 ALA A O 4
ATOM 4123 N N . ASP A 1 16 ? -5.491 1.755 12.128 1.00 0.00 16 ASP A N 4
ATOM 4124 C CA . ASP A 1 16 ? -4.993 2.921 12.862 1.00 0.00 16 ASP A CA 4
ATOM 4125 C C . ASP A 1 16 ? -6.139 3.834 13.307 1.00 0.00 16 ASP A C 4
ATOM 4126 O O . ASP A 1 16 ? -6.035 5.063 13.315 1.00 0.00 16 ASP A O 4
ATOM 4135 N N . PHE A 1 17 ? -7.272 3.213 13.630 1.00 0.00 17 PHE A N 4
ATOM 4136 C CA . PHE A 1 17 ? -8.520 3.863 14.031 1.00 0.00 17 PHE A CA 4
ATOM 4137 C C . PHE A 1 17 ? -9.059 4.801 12.937 1.00 0.00 17 PHE A C 4
ATOM 4138 O O . PHE A 1 17 ? -9.610 5.872 13.218 1.00 0.00 17 PHE A O 4
ATOM 4155 N N . THR A 1 18 ? -8.878 4.415 11.676 1.00 0.00 18 THR A N 4
ATOM 4156 C CA . THR A 1 18 ? -9.267 5.163 10.494 1.00 0.00 18 THR A CA 4
ATOM 4157 C C . THR A 1 18 ? -9.893 4.172 9.513 1.00 0.00 18 THR A C 4
ATOM 4158 O O . THR A 1 18 ? -9.262 3.176 9.160 1.00 0.00 18 THR A O 4
ATOM 4169 N N . GLN A 1 19 ? -11.149 4.395 9.127 1.00 0.00 19 GLN A N 4
ATOM 4170 C CA . GLN A 1 19 ? -11.816 3.642 8.077 1.00 0.00 19 GLN A CA 4
ATOM 4171 C C . GLN A 1 19 ? -11.365 4.178 6.715 1.00 0.00 19 GLN A C 4
ATOM 4172 O O . GLN A 1 19 ? -11.071 5.372 6.588 1.00 0.00 19 GLN A O 4
ATOM 4186 N N . PHE A 1 20 ? -11.347 3.313 5.701 1.00 0.00 20 PHE A N 4
ATOM 4187 C CA . PHE A 1 20 ? -10.816 3.583 4.368 1.00 0.00 20 PHE A CA 4
ATOM 4188 C C . PHE A 1 20 ? -11.562 2.765 3.317 1.00 0.00 20 PHE A C 4
ATOM 4189 O O . PHE A 1 20 ? -12.128 1.714 3.633 1.00 0.00 20 PHE A O 4
ATOM 4206 N N . HIS A 1 21 ? -11.486 3.212 2.060 1.00 0.00 21 HIS A N 4
ATOM 4207 C CA . HIS A 1 21 ? -12.163 2.646 0.897 1.00 0.00 21 HIS A CA 4
ATOM 4208 C C . HIS A 1 21 ? -11.255 2.804 -0.328 1.00 0.00 21 HIS A C 4
ATOM 4209 O O . HIS A 1 21 ? -10.315 3.607 -0.300 1.00 0.00 21 HIS A O 4
ATOM 4223 N N . ILE A 1 22 ? -11.543 2.100 -1.427 1.00 0.00 22 ILE A N 4
ATOM 4224 C CA . ILE A 1 22 ? -10.884 2.351 -2.709 1.00 0.00 22 ILE A CA 4
ATOM 4225 C C . ILE A 1 22 ? -11.177 3.798 -3.113 1.00 0.00 22 ILE A C 4
ATOM 4226 O O . ILE A 1 22 ? -12.332 4.184 -3.277 1.00 0.00 22 ILE A O 4
ATOM 4242 N N . GLY A 1 23 ? -10.137 4.606 -3.281 1.00 0.00 23 GLY A N 4
ATOM 4243 C CA . GLY A 1 23 ? -10.220 5.992 -3.707 1.00 0.00 23 GLY A CA 4
ATOM 4244 C C . GLY A 1 23 ? -10.441 6.970 -2.559 1.00 0.00 23 GLY A C 4
ATOM 4245 O O . GLY A 1 23 ? -10.556 8.161 -2.843 1.00 0.00 23 GLY A O 4
ATOM 4249 N N . ASP A 1 24 ? -10.461 6.527 -1.297 1.00 0.00 24 ASP A N 4
ATOM 4250 C CA . ASP A 1 24 ? -10.167 7.443 -0.189 1.00 0.00 24 ASP A CA 4
ATOM 4251 C C . ASP A 1 24 ? -8.684 7.819 -0.244 1.00 0.00 24 ASP A C 4
ATOM 4252 O O . ASP A 1 24 ? -7.944 7.313 -1.088 1.00 0.00 24 ASP A O 4
ATOM 4261 N N . THR A 1 25 ? -8.219 8.673 0.662 1.00 0.00 25 THR A N 4
ATOM 4262 C CA . THR A 1 25 ? -6.866 9.198 0.682 1.00 0.00 25 THR A CA 4
ATOM 4263 C C . THR A 1 25 ? -6.270 8.994 2.080 1.00 0.00 25 THR A C 4
ATOM 4264 O O . THR A 1 25 ? -6.949 9.126 3.102 1.00 0.00 25 THR A O 4
ATOM 4275 N N . VAL A 1 26 ? -4.981 8.681 2.132 1.00 0.00 26 VAL A N 4
ATOM 4276 C CA . VAL A 1 26 ? -4.287 8.305 3.366 1.00 0.00 26 VAL A CA 4
ATOM 4277 C C . VAL A 1 26 ? -3.747 9.554 4.070 1.00 0.00 26 VAL A C 4
ATOM 4278 O O . VAL A 1 26 ? -3.651 10.616 3.447 1.00 0.00 26 VAL A O 4
ATOM 4291 N N . PRO A 1 27 ? -3.379 9.457 5.355 1.00 0.00 27 PRO A N 4
ATOM 4292 C CA . PRO A 1 27 ? -2.566 10.459 6.037 1.00 0.00 27 PRO A CA 4
ATOM 4293 C C . PRO A 1 27 ? -1.105 10.463 5.557 1.00 0.00 27 PRO A C 4
ATOM 4294 O O . PRO A 1 27 ? -0.553 9.427 5.179 1.00 0.00 27 PRO A O 4
ATOM 4305 N N . ALA A 1 28 ? -0.442 11.615 5.692 1.00 0.00 28 ALA A N 4
ATOM 4306 C CA . ALA A 1 28 ? 0.940 11.853 5.284 1.00 0.00 28 ALA A CA 4
ATOM 4307 C C . ALA A 1 28 ? 1.966 11.054 6.102 1.00 0.00 28 ALA A C 4
ATOM 4308 O O . ALA A 1 28 ? 3.120 10.931 5.689 1.00 0.00 28 ALA A O 4
ATOM 4315 N N . MET A 1 29 ? 1.560 10.433 7.215 1.00 0.00 29 MET A N 4
ATOM 4316 C CA . MET A 1 29 ? 2.355 9.460 7.958 1.00 0.00 29 MET A CA 4
ATOM 4317 C C . MET A 1 29 ? 2.822 8.300 7.103 1.00 0.00 29 MET A C 4
ATOM 4318 O O . MET A 1 29 ? 3.818 7.675 7.463 1.00 0.00 29 MET A O 4
ATOM 4332 N N . TYR A 1 30 ? 2.137 8.029 5.995 1.00 0.00 30 TYR A N 4
ATOM 4333 C CA . TYR A 1 30 ? 2.398 6.860 5.165 1.00 0.00 30 TYR A CA 4
ATOM 4334 C C . TYR A 1 30 ? 2.935 7.221 3.782 1.00 0.00 30 TYR A C 4
ATOM 4335 O O . TYR A 1 30 ? 3.416 6.343 3.070 1.00 0.00 30 TYR A O 4
ATOM 4353 N N . LEU A 1 31 ? 2.907 8.504 3.409 1.00 0.00 31 LEU A N 4
ATOM 4354 C CA . LEU A 1 31 ? 3.503 8.976 2.161 1.00 0.00 31 LEU A CA 4
ATOM 4355 C C . LEU A 1 31 ? 5.029 8.879 2.241 1.00 0.00 31 LEU A C 4
ATOM 4356 O O . LEU A 1 31 ? 5.683 8.712 1.208 1.00 0.00 31 LEU A O 4
ATOM 4372 N N . THR A 1 32 ? 5.588 9.021 3.445 1.00 0.00 32 THR A N 4
ATOM 4373 C CA . THR A 1 32 ? 7.026 9.054 3.665 1.00 0.00 32 THR A CA 4
ATOM 4374 C C . THR A 1 32 ? 7.639 7.686 3.304 1.00 0.00 32 THR A C 4
ATOM 4375 O O . THR A 1 32 ? 7.039 6.659 3.622 1.00 0.00 32 THR A O 4
ATOM 4386 N N . PRO A 1 33 ? 8.862 7.641 2.733 1.00 0.00 33 PRO A N 4
ATOM 4387 C CA . PRO A 1 33 ? 9.460 6.431 2.155 1.00 0.00 33 PRO A CA 4
ATOM 4388 C C . PRO A 1 33 ? 9.759 5.307 3.148 1.00 0.00 33 PRO A C 4
ATOM 4389 O O . PRO A 1 33 ? 10.189 4.225 2.743 1.00 0.00 33 PRO A O 4
ATOM 4400 N N . GLU A 1 34 ? 9.556 5.535 4.441 1.00 0.00 34 GLU A N 4
ATOM 4401 C CA . GLU A 1 34 ? 9.668 4.534 5.490 1.00 0.00 34 GLU A CA 4
ATOM 4402 C C . GLU A 1 34 ? 8.782 3.312 5.218 1.00 0.00 34 GLU A C 4
ATOM 4403 O O . GLU A 1 34 ? 9.192 2.195 5.537 1.00 0.00 34 GLU A O 4
ATOM 4415 N N . TYR A 1 35 ? 7.611 3.487 4.603 1.00 0.00 35 TYR A N 4
ATOM 4416 C CA . TYR A 1 35 ? 6.618 2.421 4.442 1.00 0.00 35 TYR A CA 4
ATOM 4417 C C . TYR A 1 35 ? 6.610 1.850 3.017 1.00 0.00 35 TYR A C 4
ATOM 4418 O O . TYR A 1 35 ? 5.964 0.838 2.772 1.00 0.00 35 TYR A O 4
ATOM 4436 N N . ASN A 1 36 ? 7.341 2.486 2.100 1.00 0.00 36 ASN A N 4
ATOM 4437 C CA . ASN A 1 36 ? 7.410 2.249 0.657 1.00 0.00 36 ASN A CA 4
ATOM 4438 C C . ASN A 1 36 ? 8.058 0.903 0.329 1.00 0.00 36 ASN A C 4
ATOM 4439 O O . ASN A 1 36 ? 9.291 0.778 0.322 1.00 0.00 36 ASN A O 4
ATOM 4450 N N . ILE A 1 37 ? 7.235 -0.099 0.026 1.00 0.00 37 ILE A N 4
ATOM 4451 C CA . ILE A 1 37 ? 7.660 -1.449 -0.308 1.00 0.00 37 ILE A CA 4
ATOM 4452 C C . ILE A 1 37 ? 8.088 -1.479 -1.775 1.00 0.00 37 ILE A C 4
ATOM 4453 O O . ILE A 1 37 ? 7.329 -1.852 -2.675 1.00 0.00 37 ILE A O 4
ATOM 4469 N N . LYS A 1 38 ? 9.349 -1.128 -2.020 1.00 0.00 38 LYS A N 4
ATOM 4470 C CA . LYS A 1 38 ? 9.964 -1.238 -3.346 1.00 0.00 38 LYS A CA 4
ATOM 4471 C C . LYS A 1 38 ? 10.137 -2.694 -3.789 1.00 0.00 38 LYS A C 4
ATOM 4472 O O . LYS A 1 38 ? 10.495 -2.934 -4.942 1.00 0.00 38 LYS A O 4
ATOM 4491 N N . GLN A 1 39 ? 9.946 -3.678 -2.910 1.00 0.00 39 GLN A N 4
ATOM 4492 C CA . GLN A 1 39 ? 10.106 -5.096 -3.204 1.00 0.00 39 GLN A CA 4
ATOM 4493 C C . GLN A 1 39 ? 8.728 -5.662 -3.558 1.00 0.00 39 GLN A C 4
ATOM 4494 O O . GLN A 1 39 ? 7.994 -6.105 -2.674 1.00 0.00 39 GLN A O 4
ATOM 4508 N N . TRP A 1 40 ? 8.349 -5.627 -4.836 1.00 0.00 40 TRP A N 4
ATOM 4509 C CA . TRP A 1 40 ? 7.056 -6.119 -5.297 1.00 0.00 40 TRP A CA 4
ATOM 4510 C C . TRP A 1 40 ? 7.150 -7.030 -6.520 1.00 0.00 40 TRP A C 4
ATOM 4511 O O . TRP A 1 40 ? 6.294 -7.895 -6.658 1.00 0.00 40 TRP A O 4
ATOM 4532 N N . GLN A 1 41 ? 8.181 -6.921 -7.364 1.00 0.00 41 GLN A N 4
ATOM 4533 C CA . GLN A 1 41 ? 8.347 -7.784 -8.540 1.00 0.00 41 GLN A CA 4
ATOM 4534 C C . GLN A 1 41 ? 8.480 -9.258 -8.144 1.00 0.00 41 GLN A C 4
ATOM 4535 O O . GLN A 1 41 ? 7.972 -10.138 -8.833 1.00 0.00 41 GLN A O 4
ATOM 4549 N N . GLN A 1 42 ? 9.147 -9.533 -7.021 1.00 0.00 42 GLN A N 4
ATOM 4550 C CA . GLN A 1 42 ? 9.288 -10.880 -6.473 1.00 0.00 42 GLN A CA 4
ATOM 4551 C C . GLN A 1 42 ? 8.056 -11.289 -5.644 1.00 0.00 42 GLN A C 4
ATOM 4552 O O . GLN A 1 42 ? 8.096 -12.295 -4.934 1.00 0.00 42 GLN A O 4
ATOM 4566 N N . ARG A 1 43 ? 6.971 -10.504 -5.653 1.00 0.00 43 ARG A N 4
ATOM 4567 C CA . ARG A 1 43 ? 5.777 -10.758 -4.857 1.00 0.00 43 ARG A CA 4
ATOM 4568 C C . ARG A 1 43 ? 4.572 -10.846 -5.786 1.00 0.00 43 ARG A C 4
ATOM 4569 O O . ARG A 1 43 ? 4.636 -10.478 -6.959 1.00 0.00 43 ARG A O 4
ATOM 4590 N N . ASN A 1 44 ? 3.464 -11.361 -5.259 1.00 0.00 44 ASN A N 4
ATOM 4591 C CA . ASN A 1 44 ? 2.293 -11.718 -6.062 1.00 0.00 44 ASN A CA 4
ATOM 4592 C C . ASN A 1 44 ? 1.498 -10.490 -6.489 1.00 0.00 44 ASN A C 4
ATOM 4593 O O . ASN A 1 44 ? 0.729 -10.552 -7.453 1.00 0.00 44 ASN A O 4
ATOM 4604 N N . LEU A 1 45 ? 1.653 -9.392 -5.746 1.00 0.00 45 LEU A N 4
ATOM 4605 C CA . LEU A 1 45 ? 0.982 -8.120 -5.977 1.00 0.00 45 LEU A CA 4
ATOM 4606 C C . LEU A 1 45 ? 1.289 -7.600 -7.382 1.00 0.00 45 LEU A C 4
ATOM 4607 O O . LEU A 1 45 ? 2.345 -7.921 -7.936 1.00 0.00 45 LEU A O 4
ATOM 4623 N N . PRO A 1 46 ? 0.423 -6.743 -7.940 1.00 0.00 46 PRO A N 4
ATOM 4624 C CA . PRO A 1 46 ? 0.752 -6.024 -9.153 1.00 0.00 46 PRO A CA 4
ATOM 4625 C C . PRO A 1 46 ? 1.823 -4.959 -8.881 1.00 0.00 46 PRO A C 4
ATOM 4626 O O . PRO A 1 46 ? 2.190 -4.645 -7.735 1.00 0.00 46 PRO A O 4
ATOM 4637 N N . ALA A 1 47 ? 2.282 -4.370 -9.984 1.00 0.00 47 ALA A N 4
ATOM 4638 C CA . ALA A 1 47 ? 3.041 -3.134 -10.022 1.00 0.00 47 ALA A CA 4
ATOM 4639 C C . ALA A 1 47 ? 2.249 -1.995 -9.357 1.00 0.00 47 ALA A C 4
ATOM 4640 O O . ALA A 1 47 ? 1.050 -2.130 -9.095 1.00 0.00 47 ALA A O 4
ATOM 4647 N N . PRO A 1 48 ? 2.890 -0.862 -9.033 1.00 0.00 48 PRO A N 4
ATOM 4648 C CA . PRO A 1 48 ? 2.158 0.369 -8.797 1.00 0.00 48 PRO A CA 4
ATOM 4649 C C . PRO A 1 48 ? 1.534 0.865 -10.112 1.00 0.00 48 PRO A C 4
ATOM 4650 O O . PRO A 1 48 ? 1.834 0.365 -11.203 1.00 0.00 48 PRO A O 4
ATOM 4661 N N . ASP A 1 49 ? 0.689 1.888 -10.011 1.00 0.00 49 ASP A N 4
ATOM 4662 C CA . ASP A 1 49 ? 0.374 2.747 -11.142 1.00 0.00 49 ASP A CA 4
ATOM 4663 C C . ASP A 1 49 ? 1.482 3.790 -11.244 1.00 0.00 49 ASP A C 4
ATOM 4664 O O . ASP A 1 49 ? 2.204 4.060 -10.277 1.00 0.00 49 ASP A O 4
ATOM 4673 N N . ALA A 1 50 ? 1.592 4.419 -12.407 1.00 0.00 50 ALA A N 4
ATOM 4674 C CA . ALA A 1 50 ? 2.531 5.501 -12.627 1.00 0.00 50 ALA A CA 4
ATOM 4675 C C . ALA A 1 50 ? 2.156 6.691 -11.736 1.00 0.00 50 ALA A C 4
ATOM 4676 O O . ALA A 1 50 ? 1.111 7.306 -11.950 1.00 0.00 50 ALA A O 4
ATOM 4683 N N . GLY A 1 51 ? 2.991 7.014 -10.750 1.00 0.00 51 GLY A N 4
ATOM 4684 C CA . GLY A 1 51 ? 2.748 8.066 -9.772 1.00 0.00 51 GLY A CA 4
ATOM 4685 C C . GLY A 1 51 ? 2.305 7.501 -8.427 1.00 0.00 51 GLY A C 4
ATOM 4686 O O . GLY A 1 51 ? 1.561 8.171 -7.710 1.00 0.00 51 GLY A O 4
ATOM 4690 N N . SER A 1 52 ? 2.640 6.253 -8.086 1.00 0.00 52 SER A N 4
ATOM 4691 C CA . SER A 1 52 ? 2.257 5.658 -6.809 1.00 0.00 52 SER A CA 4
ATOM 4692 C C . SER A 1 52 ? 3.284 4.637 -6.326 1.00 0.00 52 SER A C 4
ATOM 4693 O O . SER A 1 52 ? 4.157 4.227 -7.092 1.00 0.00 52 SER A O 4
ATOM 4701 N N . HIS A 1 53 ? 3.158 4.196 -5.072 1.00 0.00 53 HIS A N 4
ATOM 4702 C CA . HIS A 1 53 ? 3.909 3.072 -4.534 1.00 0.00 53 HIS A CA 4
ATOM 4703 C C . HIS A 1 53 ? 3.087 2.344 -3.468 1.00 0.00 53 HIS A C 4
ATOM 4704 O O . HIS A 1 53 ? 2.084 2.863 -2.977 1.00 0.00 53 HIS A O 4
ATOM 4718 N N . TRP A 1 54 ? 3.499 1.123 -3.131 1.00 0.00 54 TRP A N 4
ATOM 4719 C CA . TRP A 1 54 ? 2.796 0.278 -2.178 1.00 0.00 54 TRP A CA 4
ATOM 4720 C C . TRP A 1 54 ? 3.345 0.522 -0.773 1.00 0.00 54 TRP A C 4
ATOM 4721 O O . TRP A 1 54 ? 4.561 0.671 -0.628 1.00 0.00 54 TRP A O 4
ATOM 4742 N N . THR A 1 55 ? 2.487 0.522 0.249 1.00 0.00 55 THR A N 4
ATOM 4743 C CA . THR A 1 55 ? 2.876 0.696 1.645 1.00 0.00 55 THR A CA 4
ATOM 4744 C C . THR A 1 55 ? 2.292 -0.418 2.514 1.00 0.00 55 THR A C 4
ATOM 4745 O O . THR A 1 55 ? 1.474 -1.216 2.036 1.00 0.00 55 THR A O 4
ATOM 4756 N N . TYR A 1 56 ? 2.706 -0.467 3.787 1.00 0.00 56 TYR A N 4
ATOM 4757 C CA . TYR A 1 56 ? 2.149 -1.382 4.784 1.00 0.00 56 TYR A CA 4
ATOM 4758 C C . TYR A 1 56 ? 1.198 -0.632 5.723 1.00 0.00 56 TYR A C 4
ATOM 4759 O O . TYR A 1 56 ? 1.645 0.250 6.463 1.00 0.00 56 TYR A O 4
ATOM 4777 N N . MET A 1 57 ? -0.108 -0.909 5.659 1.00 0.00 57 MET A N 4
ATOM 4778 C CA . MET A 1 57 ? -1.163 -0.210 6.377 1.00 0.00 57 MET A CA 4
ATOM 4779 C C . MET A 1 57 ? -2.056 -1.214 7.090 1.00 0.00 57 MET A C 4
ATOM 4780 O O . MET A 1 57 ? -2.666 -2.061 6.442 1.00 0.00 57 MET A O 4
ATOM 4794 N N . GLY A 1 58 ? -2.123 -1.157 8.419 1.00 0.00 58 GLY A N 4
ATOM 4795 C CA . GLY A 1 58 ? -2.929 -2.072 9.227 1.00 0.00 58 GLY A CA 4
ATOM 4796 C C . GLY A 1 58 ? -2.385 -3.501 9.320 1.00 0.00 58 GLY A C 4
ATOM 4797 O O . GLY A 1 58 ? -2.871 -4.269 10.151 1.00 0.00 58 GLY A O 4
ATOM 4801 N N . GLY A 1 59 ? -1.392 -3.880 8.515 1.00 0.00 59 GLY A N 4
ATOM 4802 C CA . GLY A 1 59 ? -1.036 -5.268 8.250 1.00 0.00 59 GLY A CA 4
ATOM 4803 C C . GLY A 1 59 ? -1.242 -5.651 6.782 1.00 0.00 59 GLY A C 4
ATOM 4804 O O . GLY A 1 59 ? -0.834 -6.743 6.383 1.00 0.00 59 GLY A O 4
ATOM 4808 N N . ASN A 1 60 ? -1.838 -4.767 5.976 1.00 0.00 60 ASN A N 4
ATOM 4809 C CA . ASN A 1 60 ? -2.225 -5.006 4.590 1.00 0.00 60 ASN A CA 4
ATOM 4810 C C . ASN A 1 60 ? -1.337 -4.205 3.648 1.00 0.00 60 ASN A C 4
ATOM 4811 O O . ASN A 1 60 ? -0.573 -3.337 4.079 1.00 0.00 60 ASN A O 4
ATOM 4822 N N . TYR A 1 61 ? -1.488 -4.443 2.346 1.00 0.00 61 TYR A N 4
ATOM 4823 C CA . TYR A 1 61 ? -0.734 -3.774 1.301 1.00 0.00 61 TYR A CA 4
ATOM 4824 C C . TYR A 1 61 ? -1.668 -2.837 0.556 1.00 0.00 61 TYR A C 4
ATOM 4825 O O . TYR A 1 61 ? -2.639 -3.281 -0.062 1.00 0.00 61 TYR A O 4
ATOM 4843 N N . VAL A 1 62 ? -1.387 -1.537 0.592 1.00 0.00 62 VAL A N 4
ATOM 4844 C CA . VAL A 1 62 ? -2.200 -0.540 -0.096 1.00 0.00 62 VAL A CA 4
ATOM 4845 C C . VAL A 1 62 ? -1.317 0.205 -1.088 1.00 0.00 62 VAL A C 4
ATOM 4846 O O . VAL A 1 62 ? -0.127 0.388 -0.836 1.00 0.00 62 VAL A O 4
ATOM 4859 N N . LEU A 1 63 ? -1.879 0.602 -2.226 1.00 0.00 63 LEU A N 4
ATOM 4860 C CA . LEU A 1 63 ? -1.198 1.413 -3.236 1.00 0.00 63 LEU A CA 4
ATOM 4861 C C . LEU A 1 63 ? -1.670 2.849 -3.080 1.00 0.00 63 LEU A C 4
ATOM 4862 O O . LEU A 1 63 ? -2.880 3.071 -3.101 1.00 0.00 63 LEU A O 4
ATOM 4878 N N . ILE A 1 64 ? -0.749 3.801 -2.942 1.00 0.00 64 ILE A N 4
ATOM 4879 C CA . ILE A 1 64 ? -1.059 5.206 -2.686 1.00 0.00 64 ILE A CA 4
ATOM 4880 C C . ILE A 1 64 ? -0.304 6.102 -3.669 1.00 0.00 64 ILE A C 4
ATOM 4881 O O . ILE A 1 64 ? 0.830 5.798 -4.045 1.00 0.00 64 ILE A O 4
ATOM 4897 N N . THR A 1 65 ? -0.936 7.185 -4.126 1.00 0.00 65 THR A N 4
ATOM 4898 C CA . THR A 1 65 ? -0.323 8.151 -5.034 1.00 0.00 65 THR A CA 4
ATOM 4899 C C . THR A 1 65 ? 0.783 8.908 -4.305 1.00 0.00 65 THR A C 4
ATOM 4900 O O . THR A 1 65 ? 0.568 9.442 -3.225 1.00 0.00 65 THR A O 4
ATOM 4911 N N . ASP A 1 66 ? 1.965 9.013 -4.906 1.00 0.00 66 ASP A N 4
ATOM 4912 C CA . ASP A 1 66 ? 3.163 9.581 -4.264 1.00 0.00 66 ASP A CA 4
ATOM 4913 C C . ASP A 1 66 ? 3.139 11.112 -4.170 1.00 0.00 66 ASP A C 4
ATOM 4914 O O . ASP A 1 66 ? 4.117 11.777 -3.828 1.00 0.00 66 ASP A O 4
ATOM 4923 N N . THR A 1 67 ? 2.010 11.676 -4.563 1.00 0.00 67 THR A N 4
ATOM 4924 C CA . THR A 1 67 ? 1.739 13.086 -4.753 1.00 0.00 67 THR A CA 4
ATOM 4925 C C . THR A 1 67 ? 0.479 13.511 -3.985 1.00 0.00 67 THR A C 4
ATOM 4926 O O . THR A 1 67 ? 0.064 14.664 -4.090 1.00 0.00 67 THR A O 4
ATOM 4937 N N . GLU A 1 68 ? -0.166 12.594 -3.255 1.00 0.00 68 GLU A N 4
ATOM 4938 C CA . GLU A 1 68 ? -1.528 12.774 -2.764 1.00 0.00 68 GLU A CA 4
ATOM 4939 C C . GLU A 1 68 ? -1.832 11.710 -1.716 1.00 0.00 68 GLU A C 4
ATOM 4940 O O . GLU A 1 68 ? -2.120 12.022 -0.561 1.00 0.00 68 GLU A O 4
ATOM 4952 N N . GLY A 1 69 ? -1.752 10.446 -2.126 1.00 0.00 69 GLY A N 4
ATOM 4953 C CA . GLY A 1 69 ? -1.991 9.296 -1.293 1.00 0.00 69 GLY A CA 4
ATOM 4954 C C . GLY A 1 69 ? -3.383 8.696 -1.452 1.00 0.00 69 GLY A C 4
ATOM 4955 O O . GLY A 1 69 ? -3.866 8.074 -0.507 1.00 0.00 69 GLY A O 4
ATOM 4959 N N . LYS A 1 70 ? -4.073 8.869 -2.586 1.00 0.00 70 LYS A N 4
ATOM 4960 C CA . LYS A 1 70 ? -5.299 8.133 -2.833 1.00 0.00 70 LYS A CA 4
ATOM 4961 C C . LYS A 1 70 ? -5.000 6.644 -2.832 1.00 0.00 70 LYS A C 4
ATOM 4962 O O . LYS A 1 70 ? -4.107 6.195 -3.544 1.00 0.00 70 LYS A O 4
ATOM 4981 N N . ILE A 1 71 ? -5.782 5.911 -2.054 1.00 0.00 71 ILE A N 4
ATOM 4982 C CA . ILE A 1 71 ? -5.851 4.468 -1.921 1.00 0.00 71 ILE A CA 4
ATOM 4983 C C . ILE A 1 71 ? -6.315 3.941 -3.275 1.00 0.00 71 ILE A C 4
ATOM 4984 O O . ILE A 1 71 ? -7.513 3.814 -3.529 1.00 0.00 71 ILE A O 4
ATOM 5000 N N . LEU A 1 72 ? -5.381 3.704 -4.189 1.00 0.00 72 LEU A N 4
ATOM 5001 C CA . LEU A 1 72 ? -5.699 3.206 -5.516 1.00 0.00 72 LEU A CA 4
ATOM 5002 C C . LEU A 1 72 ? -6.177 1.764 -5.405 1.00 0.00 72 LEU A C 4
ATOM 5003 O O . LEU A 1 72 ? -7.164 1.393 -6.034 1.00 0.00 72 LEU A O 4
ATOM 5019 N N . LYS A 1 73 ? -5.490 0.938 -4.615 1.00 0.00 73 LYS A N 4
ATOM 5020 C CA . LYS A 1 73 ? -5.822 -0.472 -4.443 1.00 0.00 73 LYS A CA 4
ATOM 5021 C C . LYS A 1 73 ? -5.513 -0.890 -3.020 1.00 0.00 73 LYS A C 4
ATOM 5022 O O . LYS A 1 73 ? -4.690 -0.250 -2.357 1.00 0.00 73 LYS A O 4
ATOM 5041 N N . VAL A 1 74 ? -6.104 -2.002 -2.604 1.00 0.00 74 VAL A N 4
ATOM 5042 C CA . VAL A 1 74 ? -5.771 -2.723 -1.394 1.00 0.00 74 VAL A CA 4
ATOM 5043 C C . VAL A 1 74 ? -5.728 -4.204 -1.755 1.00 0.00 74 VAL A C 4
ATOM 5044 O O . VAL A 1 74 ? -6.612 -4.703 -2.459 1.00 0.00 74 VAL A O 4
ATOM 5057 N N . TYR A 1 75 ? -4.728 -4.901 -1.227 1.00 0.00 75 TYR A N 4
ATOM 5058 C CA . TYR A 1 75 ? -4.777 -6.342 -1.052 1.00 0.00 75 TYR A CA 4
ATOM 5059 C C . TYR A 1 75 ? -4.450 -6.646 0.413 1.00 0.00 75 TYR A C 4
ATOM 5060 O O . TYR A 1 75 ? -3.608 -5.965 1.009 1.00 0.00 75 TYR A O 4
ATOM 5078 N N . ASP A 1 76 ? -5.116 -7.642 1.002 1.00 0.00 76 ASP A N 4
ATOM 5079 C CA . ASP A 1 76 ? -4.826 -8.089 2.370 1.00 0.00 76 ASP A CA 4
ATOM 5080 C C . ASP A 1 76 ? -3.368 -8.556 2.465 1.00 0.00 76 ASP A C 4
ATOM 5081 O O . ASP A 1 76 ? -2.807 -9.043 1.480 1.00 0.00 76 ASP A O 4
ATOM 5090 N N . GLY A 1 77 ? -2.750 -8.439 3.642 1.00 0.00 77 GLY A N 4
ATOM 5091 C CA . GLY A 1 77 ? -1.418 -8.952 3.933 1.00 0.00 77 GLY A CA 4
ATOM 5092 C C . GLY A 1 77 ? -1.255 -10.442 3.639 1.00 0.00 77 GLY A C 4
ATOM 5093 O O . GLY A 1 77 ? -0.129 -10.871 3.370 1.00 0.00 77 GLY A O 4
ATOM 5097 N N . GLU A 1 78 ? -2.342 -11.221 3.610 1.00 0.00 78 GLU A N 4
ATOM 5098 C CA . GLU A 1 78 ? -2.321 -12.631 3.238 1.00 0.00 78 GLU A CA 4
ATOM 5099 C C . GLU A 1 78 ? -1.630 -12.873 1.883 1.00 0.00 78 GLU A C 4
ATOM 5100 O O . GLU A 1 78 ? -0.995 -13.914 1.700 1.00 0.00 78 GLU A O 4
ATOM 5112 N N . ILE A 1 79 ? -1.673 -11.911 0.951 1.00 0.00 79 ILE A N 4
ATOM 5113 C CA . ILE A 1 79 ? -1.050 -12.021 -0.369 1.00 0.00 79 ILE A CA 4
ATOM 5114 C C . ILE A 1 79 ? 0.487 -12.117 -0.293 1.00 0.00 79 ILE A C 4
ATOM 5115 O O . ILE A 1 79 ? 1.149 -12.327 -1.314 1.00 0.00 79 ILE A O 4
ATOM 5131 N N . PHE A 1 80 ? 1.097 -11.910 0.879 1.00 0.00 80 PHE A N 4
ATOM 5132 C CA . PHE A 1 80 ? 2.526 -12.105 1.083 1.00 0.00 80 PHE A CA 4
ATOM 5133 C C . PHE A 1 80 ? 2.880 -13.589 1.012 1.00 0.00 80 PHE A C 4
ATOM 5134 O O . PHE A 1 80 ? 3.809 -13.974 0.294 1.00 0.00 80 PHE A O 4
ATOM 5151 N N . TYR A 1 81 ? 2.151 -14.408 1.770 1.00 0.00 81 TYR A N 4
ATOM 5152 C CA . TYR A 1 81 ? 2.490 -15.805 2.011 1.00 0.00 81 TYR A CA 4
ATOM 5153 C C . TYR A 1 81 ? 2.074 -16.704 0.843 1.00 0.00 81 TYR A C 4
ATOM 5154 O O . TYR A 1 81 ? 2.567 -17.827 0.744 1.00 0.00 81 TYR A O 4
ATOM 5172 N N . HIS A 1 82 ? 1.200 -16.190 -0.027 1.00 0.00 82 HIS A N 4
ATOM 5173 C CA . HIS A 1 82 ? 0.667 -16.814 -1.225 1.00 0.00 82 HIS A CA 4
ATOM 5174 C C . HIS A 1 82 ? 1.853 -17.233 -2.089 1.00 0.00 82 HIS A C 4
ATOM 5175 O O . HIS A 1 82 ? 2.757 -16.426 -2.338 1.00 0.00 82 HIS A O 4
ATOM 5189 N N . ARG A 1 83 ? 1.926 -18.507 -2.461 1.00 0.00 83 ARG A N 4
ATOM 5190 C CA . ARG A 1 83 ? 3.154 -19.111 -2.944 1.00 0.00 83 ARG A CA 4
ATOM 5191 C C . ARG A 1 83 ? 2.872 -20.222 -3.915 1.00 0.00 83 ARG A C 4
ATOM 5192 O O . ARG A 1 83 ? 1.817 -20.881 -3.807 1.00 0.00 83 ARG A O 4
ATOM 5213 N N . GLY A 1 1 ? -13.759 -17.073 -12.302 1.00 0.00 1 GLY A N 5
ATOM 5214 C CA . GLY A 1 1 ? -12.400 -16.540 -12.464 1.00 0.00 1 GLY A CA 5
ATOM 5215 C C . GLY A 1 1 ? -11.974 -15.758 -11.237 1.00 0.00 1 GLY A C 5
ATOM 5216 O O . GLY A 1 1 ? -11.558 -14.608 -11.365 1.00 0.00 1 GLY A O 5
ATOM 5220 N N . ALA A 1 2 ? -12.071 -16.349 -10.045 1.00 0.00 2 ALA A N 5
ATOM 5221 C CA . ALA A 1 2 ? -11.733 -15.759 -8.760 1.00 0.00 2 ALA A CA 5
ATOM 5222 C C . ALA A 1 2 ? -11.041 -16.844 -7.928 1.00 0.00 2 ALA A C 5
ATOM 5223 O O . ALA A 1 2 ? -11.555 -17.290 -6.901 1.00 0.00 2 ALA A O 5
ATOM 5230 N N . ALA A 1 3 ? -9.877 -17.296 -8.400 1.00 0.00 3 ALA A N 5
ATOM 5231 C CA . ALA A 1 3 ? -9.058 -18.335 -7.777 1.00 0.00 3 ALA A CA 5
ATOM 5232 C C . ALA A 1 3 ? -7.612 -17.840 -7.622 1.00 0.00 3 ALA A C 5
ATOM 5233 O O . ALA A 1 3 ? -6.650 -18.602 -7.750 1.00 0.00 3 ALA A O 5
ATOM 5240 N N . GLY A 1 4 ? -7.454 -16.539 -7.379 1.00 0.00 4 GLY A N 5
ATOM 5241 C CA . GLY A 1 4 ? -6.186 -15.838 -7.278 1.00 0.00 4 GLY A CA 5
ATOM 5242 C C . GLY A 1 4 ? -6.388 -14.592 -6.432 1.00 0.00 4 GLY A C 5
ATOM 5243 O O . GLY A 1 4 ? -7.286 -14.551 -5.591 1.00 0.00 4 GLY A O 5
ATOM 5247 N N . ILE A 1 5 ? -5.563 -13.576 -6.677 1.00 0.00 5 ILE A N 5
ATOM 5248 C CA . ILE A 1 5 ? -5.318 -12.422 -5.815 1.00 0.00 5 ILE A CA 5
ATOM 5249 C C . ILE A 1 5 ? -6.579 -11.654 -5.408 1.00 0.00 5 ILE A C 5
ATOM 5250 O O . ILE A 1 5 ? -6.547 -10.913 -4.429 1.00 0.00 5 ILE A O 5
ATOM 5266 N N . ASP A 1 6 ? -7.674 -11.812 -6.156 1.00 0.00 6 ASP A N 5
ATOM 5267 C CA . ASP A 1 6 ? -8.944 -11.148 -5.840 1.00 0.00 6 ASP A CA 5
ATOM 5268 C C . ASP A 1 6 ? -9.453 -11.531 -4.452 1.00 0.00 6 ASP A C 5
ATOM 5269 O O . ASP A 1 6 ? -10.083 -10.712 -3.792 1.00 0.00 6 ASP A O 5
ATOM 5278 N N . GLN A 1 7 ? -9.098 -12.726 -3.967 1.00 0.00 7 GLN A N 5
ATOM 5279 C CA . GLN A 1 7 ? -9.465 -13.199 -2.639 1.00 0.00 7 GLN A CA 5
ATOM 5280 C C . GLN A 1 7 ? -8.900 -12.316 -1.520 1.00 0.00 7 GLN A C 5
ATOM 5281 O O . GLN A 1 7 ? -9.448 -12.328 -0.419 1.00 0.00 7 GLN A O 5
ATOM 5295 N N . TYR A 1 8 ? -7.824 -11.567 -1.781 1.00 0.00 8 TYR A N 5
ATOM 5296 C CA . TYR A 1 8 ? -7.234 -10.636 -0.827 1.00 0.00 8 TYR A CA 5
ATOM 5297 C C . TYR A 1 8 ? -7.623 -9.195 -1.159 1.00 0.00 8 TYR A C 5
ATOM 5298 O O . TYR A 1 8 ? -7.255 -8.296 -0.407 1.00 0.00 8 TYR A O 5
ATOM 5316 N N . ALA A 1 9 ? -8.267 -8.947 -2.307 1.00 0.00 9 ALA A N 5
ATOM 5317 C CA . ALA A 1 9 ? -8.528 -7.611 -2.815 1.00 0.00 9 ALA A CA 5
ATOM 5318 C C . ALA A 1 9 ? -9.706 -7.031 -2.051 1.00 0.00 9 ALA A C 5
ATOM 5319 O O . ALA A 1 9 ? -10.867 -7.236 -2.418 1.00 0.00 9 ALA A O 5
ATOM 5326 N N . LEU A 1 10 ? -9.408 -6.317 -0.972 1.00 0.00 10 LEU A N 5
ATOM 5327 C CA . LEU A 1 10 ? -10.427 -5.690 -0.160 1.00 0.00 10 LEU A CA 5
ATOM 5328 C C . LEU A 1 10 ? -10.899 -4.447 -0.876 1.00 0.00 10 LEU A C 5
ATOM 5329 O O . LEU A 1 10 ? -10.237 -3.930 -1.783 1.00 0.00 10 LEU A O 5
ATOM 5345 N N . LYS A 1 11 ? -12.054 -3.965 -0.450 1.00 0.00 11 LYS A N 5
ATOM 5346 C CA . LYS A 1 11 ? -12.674 -2.796 -1.032 1.00 0.00 11 LYS A CA 5
ATOM 5347 C C . LYS A 1 11 ? -12.669 -1.662 -0.007 1.00 0.00 11 LYS A C 5
ATOM 5348 O O . LYS A 1 11 ? -12.682 -0.490 -0.381 1.00 0.00 11 LYS A O 5
ATOM 5367 N N . GLU A 1 12 ? -12.587 -2.011 1.275 1.00 0.00 12 GLU A N 5
ATOM 5368 C CA . GLU A 1 12 ? -12.437 -1.099 2.388 1.00 0.00 12 GLU A CA 5
ATOM 5369 C C . GLU A 1 12 ? -11.860 -1.864 3.588 1.00 0.00 12 GLU A C 5
ATOM 5370 O O . GLU A 1 12 ? -11.928 -3.100 3.617 1.00 0.00 12 GLU A O 5
ATOM 5382 N N . PHE A 1 13 ? -11.294 -1.135 4.556 1.00 0.00 13 PHE A N 5
ATOM 5383 C CA . PHE A 1 13 ? -10.700 -1.636 5.795 1.00 0.00 13 PHE A CA 5
ATOM 5384 C C . PHE A 1 13 ? -10.697 -0.507 6.834 1.00 0.00 13 PHE A C 5
ATOM 5385 O O . PHE A 1 13 ? -11.168 0.597 6.540 1.00 0.00 13 PHE A O 5
ATOM 5402 N N . THR A 1 14 ? -10.136 -0.768 8.020 1.00 0.00 14 THR A N 5
ATOM 5403 C CA . THR A 1 14 ? -9.938 0.239 9.054 1.00 0.00 14 THR A CA 5
ATOM 5404 C C . THR A 1 14 ? -8.532 0.072 9.638 1.00 0.00 14 THR A C 5
ATOM 5405 O O . THR A 1 14 ? -8.238 -0.951 10.266 1.00 0.00 14 THR A O 5
ATOM 5416 N N . ALA A 1 15 ? -7.643 1.049 9.463 1.00 0.00 15 ALA A N 5
ATOM 5417 C CA . ALA A 1 15 ? -6.332 1.087 10.110 1.00 0.00 15 ALA A CA 5
ATOM 5418 C C . ALA A 1 15 ? -6.214 2.421 10.836 1.00 0.00 15 ALA A C 5
ATOM 5419 O O . ALA A 1 15 ? -6.857 3.380 10.441 1.00 0.00 15 ALA A O 5
ATOM 5426 N N . ASP A 1 16 ? -5.426 2.496 11.912 1.00 0.00 16 ASP A N 5
ATOM 5427 C CA . ASP A 1 16 ? -5.339 3.681 12.787 1.00 0.00 16 ASP A CA 5
ATOM 5428 C C . ASP A 1 16 ? -6.683 4.216 13.279 1.00 0.00 16 ASP A C 5
ATOM 5429 O O . ASP A 1 16 ? -6.847 5.379 13.630 1.00 0.00 16 ASP A O 5
ATOM 5438 N N . PHE A 1 17 ? -7.633 3.295 13.358 1.00 0.00 17 PHE A N 5
ATOM 5439 C CA . PHE A 1 17 ? -9.050 3.485 13.667 1.00 0.00 17 PHE A CA 5
ATOM 5440 C C . PHE A 1 17 ? -9.770 4.375 12.636 1.00 0.00 17 PHE A C 5
ATOM 5441 O O . PHE A 1 17 ? -10.908 4.784 12.861 1.00 0.00 17 PHE A O 5
ATOM 5458 N N . THR A 1 18 ? -9.148 4.601 11.485 1.00 0.00 18 THR A N 5
ATOM 5459 C CA . THR A 1 18 ? -9.646 5.341 10.343 1.00 0.00 18 THR A CA 5
ATOM 5460 C C . THR A 1 18 ? -10.174 4.299 9.368 1.00 0.00 18 THR A C 5
ATOM 5461 O O . THR A 1 18 ? -9.450 3.372 9.002 1.00 0.00 18 THR A O 5
ATOM 5472 N N . GLN A 1 19 ? -11.437 4.421 8.974 1.00 0.00 19 GLN A N 5
ATOM 5473 C CA . GLN A 1 19 ? -12.006 3.658 7.872 1.00 0.00 19 GLN A CA 5
ATOM 5474 C C . GLN A 1 19 ? -11.425 4.215 6.565 1.00 0.00 19 GLN A C 5
ATOM 5475 O O . GLN A 1 19 ? -11.236 5.429 6.436 1.00 0.00 19 GLN A O 5
ATOM 5489 N N . PHE A 1 20 ? -11.172 3.357 5.580 1.00 0.00 20 PHE A N 5
ATOM 5490 C CA . PHE A 1 20 ? -10.661 3.734 4.271 1.00 0.00 20 PHE A CA 5
ATOM 5491 C C . PHE A 1 20 ? -11.314 2.878 3.209 1.00 0.00 20 PHE A C 5
ATOM 5492 O O . PHE A 1 20 ? -11.439 1.665 3.400 1.00 0.00 20 PHE A O 5
ATOM 5509 N N . HIS A 1 21 ? -11.600 3.457 2.042 1.00 0.00 21 HIS A N 5
ATOM 5510 C CA . HIS A 1 21 ? -12.181 2.730 0.915 1.00 0.00 21 HIS A CA 5
ATOM 5511 C C . HIS A 1 21 ? -11.325 2.977 -0.332 1.00 0.00 21 HIS A C 5
ATOM 5512 O O . HIS A 1 21 ? -10.395 3.793 -0.290 1.00 0.00 21 HIS A O 5
ATOM 5526 N N . ILE A 1 22 ? -11.574 2.245 -1.423 1.00 0.00 22 ILE A N 5
ATOM 5527 C CA . ILE A 1 22 ? -10.899 2.504 -2.694 1.00 0.00 22 ILE A CA 5
ATOM 5528 C C . ILE A 1 22 ? -11.276 3.923 -3.123 1.00 0.00 22 ILE A C 5
ATOM 5529 O O . ILE A 1 22 ? -12.442 4.186 -3.424 1.00 0.00 22 ILE A O 5
ATOM 5545 N N . GLY A 1 23 ? -10.297 4.824 -3.146 1.00 0.00 23 GLY A N 5
ATOM 5546 C CA . GLY A 1 23 ? -10.441 6.192 -3.614 1.00 0.00 23 GLY A CA 5
ATOM 5547 C C . GLY A 1 23 ? -10.495 7.237 -2.501 1.00 0.00 23 GLY A C 5
ATOM 5548 O O . GLY A 1 23 ? -10.559 8.419 -2.836 1.00 0.00 23 GLY A O 5
ATOM 5552 N N . ASP A 1 24 ? -10.453 6.854 -1.217 1.00 0.00 24 ASP A N 5
ATOM 5553 C CA . ASP A 1 24 ? -10.156 7.802 -0.128 1.00 0.00 24 ASP A CA 5
ATOM 5554 C C . ASP A 1 24 ? -8.657 8.107 -0.139 1.00 0.00 24 ASP A C 5
ATOM 5555 O O . ASP A 1 24 ? -7.952 7.655 -1.039 1.00 0.00 24 ASP A O 5
ATOM 5564 N N . THR A 1 25 ? -8.117 8.815 0.854 1.00 0.00 25 THR A N 5
ATOM 5565 C CA . THR A 1 25 ? -6.731 9.216 0.892 1.00 0.00 25 THR A CA 5
ATOM 5566 C C . THR A 1 25 ? -6.132 8.792 2.233 1.00 0.00 25 THR A C 5
ATOM 5567 O O . THR A 1 25 ? -6.764 8.922 3.288 1.00 0.00 25 THR A O 5
ATOM 5578 N N . VAL A 1 26 ? -4.870 8.374 2.224 1.00 0.00 26 VAL A N 5
ATOM 5579 C CA . VAL A 1 26 ? -4.132 8.145 3.459 1.00 0.00 26 VAL A CA 5
ATOM 5580 C C . VAL A 1 26 ? -3.769 9.484 4.119 1.00 0.00 26 VAL A C 5
ATOM 5581 O O . VAL A 1 26 ? -3.795 10.526 3.453 1.00 0.00 26 VAL A O 5
ATOM 5594 N N . PRO A 1 27 ? -3.404 9.489 5.409 1.00 0.00 27 PRO A N 5
ATOM 5595 C CA . PRO A 1 27 ? -2.632 10.566 6.024 1.00 0.00 27 PRO A CA 5
ATOM 5596 C C . PRO A 1 27 ? -1.177 10.531 5.549 1.00 0.00 27 PRO A C 5
ATOM 5597 O O . PRO A 1 27 ? -0.653 9.485 5.157 1.00 0.00 27 PRO A O 5
ATOM 5608 N N . ALA A 1 28 ? -0.469 11.651 5.729 1.00 0.00 28 ALA A N 5
ATOM 5609 C CA . ALA A 1 28 ? 0.951 11.737 5.415 1.00 0.00 28 ALA A CA 5
ATOM 5610 C C . ALA A 1 28 ? 1.819 10.810 6.281 1.00 0.00 28 ALA A C 5
ATOM 5611 O O . ALA A 1 28 ? 2.952 10.515 5.902 1.00 0.00 28 ALA A O 5
ATOM 5618 N N . MET A 1 29 ? 1.250 10.266 7.364 1.00 0.00 29 MET A N 5
ATOM 5619 C CA . MET A 1 29 ? 1.843 9.258 8.233 1.00 0.00 29 MET A CA 5
ATOM 5620 C C . MET A 1 29 ? 2.309 8.025 7.448 1.00 0.00 29 MET A C 5
ATOM 5621 O O . MET A 1 29 ? 3.154 7.289 7.953 1.00 0.00 29 MET A O 5
ATOM 5635 N N . TYR A 1 30 ? 1.794 7.802 6.232 1.00 0.00 30 TYR A N 5
ATOM 5636 C CA . TYR A 1 30 ? 2.162 6.674 5.383 1.00 0.00 30 TYR A CA 5
ATOM 5637 C C . TYR A 1 30 ? 2.693 7.105 4.012 1.00 0.00 30 TYR A C 5
ATOM 5638 O O . TYR A 1 30 ? 3.195 6.263 3.278 1.00 0.00 30 TYR A O 5
ATOM 5656 N N . LEU A 1 31 ? 2.605 8.393 3.658 1.00 0.00 31 LEU A N 5
ATOM 5657 C CA . LEU A 1 31 ? 3.246 8.959 2.469 1.00 0.00 31 LEU A CA 5
ATOM 5658 C C . LEU A 1 31 ? 4.739 9.187 2.695 1.00 0.00 31 LEU A C 5
ATOM 5659 O O . LEU A 1 31 ? 5.482 9.342 1.725 1.00 0.00 31 LEU A O 5
ATOM 5675 N N . THR A 1 32 ? 5.176 9.217 3.953 1.00 0.00 32 THR A N 5
ATOM 5676 C CA . THR A 1 32 ? 6.582 9.180 4.318 1.00 0.00 32 THR A CA 5
ATOM 5677 C C . THR A 1 32 ? 7.165 7.850 3.783 1.00 0.00 32 THR A C 5
ATOM 5678 O O . THR A 1 32 ? 6.468 6.834 3.813 1.00 0.00 32 THR A O 5
ATOM 5689 N N . PRO A 1 33 ? 8.428 7.812 3.321 1.00 0.00 33 PRO A N 5
ATOM 5690 C CA . PRO A 1 33 ? 9.018 6.661 2.624 1.00 0.00 33 PRO A CA 5
ATOM 5691 C C . PRO A 1 33 ? 9.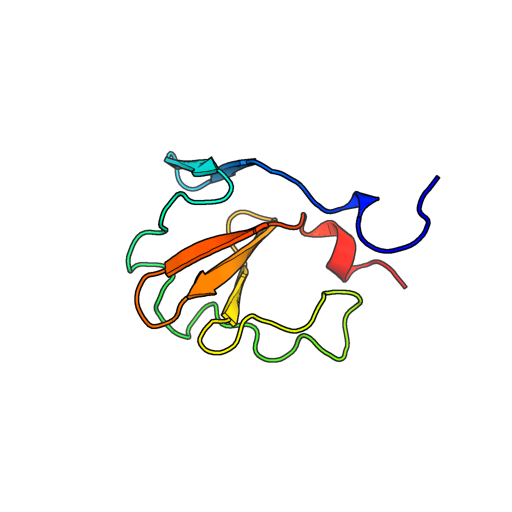306 5.433 3.507 1.00 0.00 33 PRO A C 5
ATOM 5692 O O . PRO A 1 33 ? 9.747 4.400 2.990 1.00 0.00 33 PRO A O 5
ATOM 5703 N N . GLU A 1 34 ? 9.086 5.543 4.819 1.00 0.00 34 GLU A N 5
ATOM 5704 C CA . GLU A 1 34 ? 9.271 4.499 5.828 1.00 0.00 34 GLU A CA 5
ATOM 5705 C C . GLU A 1 34 ? 8.594 3.169 5.509 1.00 0.00 34 GLU A C 5
ATOM 5706 O O . GLU A 1 34 ? 9.080 2.117 5.933 1.00 0.00 34 GLU A O 5
ATOM 5718 N N . TYR A 1 35 ? 7.474 3.213 4.798 1.00 0.00 35 TYR A N 5
ATOM 5719 C CA . TYR A 1 35 ? 6.565 2.088 4.635 1.00 0.00 35 TYR A CA 5
ATOM 5720 C C . TYR A 1 35 ? 6.527 1.621 3.178 1.00 0.00 35 TYR A C 5
ATOM 5721 O O . TYR A 1 35 ? 5.769 0.709 2.864 1.00 0.00 35 TYR A O 5
ATOM 5739 N N . ASN A 1 36 ? 7.329 2.219 2.290 1.00 0.00 36 ASN A N 5
ATOM 5740 C CA . ASN A 1 36 ? 7.344 1.989 0.861 1.00 0.00 36 ASN A CA 5
ATOM 5741 C C . ASN A 1 36 ? 7.815 0.575 0.544 1.00 0.00 36 ASN A C 5
ATOM 5742 O O . ASN A 1 36 ? 8.895 0.155 0.979 1.00 0.00 36 ASN A O 5
ATOM 5753 N N . ILE A 1 37 ? 7.053 -0.142 -0.276 1.00 0.00 37 ILE A N 5
ATOM 5754 C CA . ILE A 1 37 ? 7.427 -1.445 -0.788 1.00 0.00 37 ILE A CA 5
ATOM 5755 C C . ILE A 1 37 ? 7.797 -1.292 -2.263 1.00 0.00 37 ILE A C 5
ATOM 5756 O O . ILE A 1 37 ? 6.978 -1.453 -3.169 1.00 0.00 37 ILE A O 5
ATOM 5772 N N . LYS A 1 38 ? 9.084 -1.044 -2.517 1.00 0.00 38 LYS A N 5
ATOM 5773 C CA . LYS A 1 38 ? 9.674 -1.215 -3.849 1.00 0.00 38 LYS A CA 5
ATOM 5774 C C . LYS A 1 38 ? 9.770 -2.690 -4.227 1.00 0.00 38 LYS A C 5
ATOM 5775 O O . LYS A 1 38 ? 9.847 -3.039 -5.402 1.00 0.00 38 LYS A O 5
ATOM 5794 N N . GLN A 1 39 ? 9.785 -3.578 -3.235 1.00 0.00 39 GLN A N 5
ATOM 5795 C CA . GLN A 1 39 ? 10.150 -4.980 -3.380 1.00 0.00 39 GLN A CA 5
ATOM 5796 C C . GLN A 1 39 ? 8.951 -5.843 -3.828 1.00 0.00 39 GLN A C 5
ATOM 5797 O O . GLN A 1 39 ? 8.872 -7.024 -3.477 1.00 0.00 39 GLN A O 5
ATOM 5811 N N . TRP A 1 40 ? 8.022 -5.259 -4.597 1.00 0.00 40 TRP A N 5
ATOM 5812 C CA . TRP A 1 40 ? 6.710 -5.812 -4.913 1.00 0.00 40 TRP A CA 5
ATOM 5813 C C . TRP A 1 40 ? 6.712 -6.951 -5.946 1.00 0.00 40 TRP A C 5
ATOM 5814 O O . TRP A 1 40 ? 5.830 -7.796 -5.867 1.00 0.00 40 TRP A O 5
ATOM 5835 N N . GLN A 1 41 ? 7.642 -7.006 -6.904 1.00 0.00 41 GLN A N 5
ATOM 5836 C CA . GLN A 1 41 ? 7.563 -7.939 -8.038 1.00 0.00 41 GLN A CA 5
ATOM 5837 C C . GLN A 1 41 ? 7.732 -9.396 -7.613 1.00 0.00 41 GLN A C 5
ATOM 5838 O O . GLN A 1 41 ? 7.035 -10.264 -8.122 1.00 0.00 41 GLN A O 5
ATOM 5852 N N . GLN A 1 42 ? 8.620 -9.660 -6.652 1.00 0.00 42 GLN A N 5
ATOM 5853 C CA . GLN A 1 42 ? 8.800 -10.982 -6.043 1.00 0.00 42 GLN A CA 5
ATOM 5854 C C . GLN A 1 42 ? 7.531 -11.473 -5.324 1.00 0.00 42 GLN A C 5
ATOM 5855 O O . GLN A 1 42 ? 7.463 -12.620 -4.880 1.00 0.00 42 GLN A O 5
ATOM 5869 N N . ARG A 1 43 ? 6.544 -10.600 -5.135 1.00 0.00 43 ARG A N 5
ATOM 5870 C CA . ARG A 1 43 ? 5.277 -10.867 -4.474 1.00 0.00 43 ARG A CA 5
ATOM 5871 C C . ARG A 1 43 ? 4.249 -11.052 -5.586 1.00 0.00 43 ARG A C 5
ATOM 5872 O O . ARG A 1 43 ? 4.394 -10.487 -6.668 1.00 0.00 43 ARG A O 5
ATOM 5893 N N . ASN A 1 44 ? 3.143 -11.734 -5.299 1.00 0.00 44 ASN A N 5
ATOM 5894 C CA . ASN A 1 44 ? 2.057 -11.923 -6.269 1.00 0.00 44 ASN A CA 5
ATOM 5895 C C . ASN A 1 44 ? 1.285 -10.617 -6.540 1.00 0.00 44 ASN A C 5
ATOM 5896 O O . ASN A 1 44 ? 0.280 -10.619 -7.251 1.00 0.00 44 ASN A O 5
ATOM 5907 N N . LEU A 1 45 ? 1.695 -9.498 -5.934 1.00 0.00 45 LEU A N 5
ATOM 5908 C CA . LEU A 1 45 ? 1.036 -8.209 -6.075 1.00 0.00 45 LEU A CA 5
ATOM 5909 C C . LEU A 1 45 ? 1.339 -7.603 -7.448 1.00 0.00 45 LEU A C 5
ATOM 5910 O O . LEU A 1 45 ? 2.446 -7.799 -7.962 1.00 0.00 45 LEU A O 5
ATOM 5926 N N . PRO A 1 46 ? 0.398 -6.834 -8.017 1.00 0.00 46 PRO A N 5
ATOM 5927 C CA . PRO A 1 46 ? 0.590 -6.192 -9.307 1.00 0.00 46 PRO A CA 5
ATOM 5928 C C . PRO A 1 46 ? 1.571 -5.018 -9.218 1.00 0.00 46 PRO A C 5
ATOM 5929 O O . PRO A 1 46 ? 1.863 -4.485 -8.138 1.00 0.00 46 PRO A O 5
ATOM 5940 N N . ALA A 1 47 ? 2.037 -4.574 -10.387 1.00 0.00 47 ALA A N 5
ATOM 5941 C CA . ALA A 1 47 ? 2.859 -3.378 -10.518 1.00 0.00 47 ALA A CA 5
ATOM 5942 C C . ALA A 1 47 ? 2.060 -2.143 -10.065 1.00 0.00 47 ALA A C 5
ATOM 5943 O O . ALA A 1 47 ? 0.831 -2.131 -10.215 1.00 0.00 47 ALA A O 5
ATOM 5950 N N . PRO A 1 48 ? 2.721 -1.106 -9.523 1.00 0.00 48 PRO A N 5
ATOM 5951 C CA . PRO A 1 48 ? 2.069 0.132 -9.111 1.00 0.00 48 PRO A CA 5
ATOM 5952 C C . PRO A 1 48 ? 1.572 0.937 -10.322 1.00 0.00 48 PRO A C 5
ATOM 5953 O O . PRO A 1 48 ? 1.903 0.641 -11.470 1.00 0.00 48 PRO A O 5
ATOM 5964 N N . ASP A 1 49 ? 0.802 1.994 -10.063 1.00 0.00 49 ASP A N 5
ATOM 5965 C CA . ASP A 1 49 ? 0.553 3.044 -11.048 1.00 0.00 49 ASP A CA 5
ATOM 5966 C C . ASP A 1 49 ? 1.802 3.900 -11.201 1.00 0.00 49 ASP A C 5
ATOM 5967 O O . ASP A 1 49 ? 2.749 3.850 -10.409 1.00 0.00 49 ASP A O 5
ATOM 5976 N N . ALA A 1 50 ? 1.773 4.736 -12.226 1.00 0.00 50 ALA A N 5
ATOM 5977 C CA . ALA A 1 50 ? 2.869 5.491 -12.798 1.00 0.00 50 ALA A CA 5
ATOM 5978 C C . ALA A 1 50 ? 3.230 6.764 -12.011 1.00 0.00 50 ALA A C 5
ATOM 5979 O O . ALA A 1 50 ? 3.516 7.807 -12.602 1.00 0.00 50 ALA A O 5
ATOM 5986 N N . GLY A 1 51 ? 3.184 6.677 -10.687 1.00 0.00 51 GLY A N 5
ATOM 5987 C CA . GLY A 1 51 ? 3.393 7.771 -9.742 1.00 0.00 51 GLY A CA 5
ATOM 5988 C C . GLY A 1 51 ? 2.902 7.376 -8.351 1.00 0.00 51 GLY A C 5
ATOM 5989 O O . GLY A 1 51 ? 2.273 8.177 -7.657 1.00 0.00 51 GLY A O 5
ATOM 5993 N N . SER A 1 52 ? 3.104 6.116 -7.958 1.00 0.00 52 SER A N 5
ATOM 5994 C CA . SER A 1 52 ? 2.535 5.557 -6.742 1.00 0.00 52 SER A CA 5
ATOM 5995 C C . SER A 1 52 ? 3.474 4.501 -6.170 1.00 0.00 52 SER A C 5
ATOM 5996 O O . SER A 1 52 ? 4.375 4.030 -6.871 1.00 0.00 52 SER A O 5
ATOM 6004 N N . HIS A 1 53 ? 3.237 4.084 -4.928 1.00 0.00 53 HIS A N 5
ATOM 6005 C CA . HIS A 1 53 ? 3.933 2.953 -4.351 1.00 0.00 53 HIS A CA 5
ATOM 6006 C C . HIS A 1 53 ? 3.033 2.190 -3.388 1.00 0.00 53 HIS A C 5
ATOM 6007 O O . HIS A 1 53 ? 2.090 2.734 -2.810 1.00 0.00 53 HIS A O 5
ATOM 6021 N N . TRP A 1 54 ? 3.316 0.897 -3.258 1.00 0.00 54 TRP A N 5
ATOM 6022 C CA . TRP A 1 54 ? 2.679 0.029 -2.289 1.00 0.00 54 TRP A CA 5
ATOM 6023 C C . TRP A 1 54 ? 3.232 0.371 -0.909 1.00 0.00 54 TRP A C 5
ATOM 6024 O O . TRP A 1 54 ? 4.415 0.688 -0.794 1.00 0.00 54 TRP A O 5
ATOM 6045 N N . THR A 1 55 ? 2.402 0.289 0.125 1.00 0.00 55 THR A N 5
ATOM 6046 C CA . THR A 1 55 ? 2.752 0.579 1.508 1.00 0.00 55 THR A CA 5
ATOM 6047 C C . THR A 1 55 ? 2.225 -0.521 2.416 1.00 0.00 55 THR A C 5
ATOM 6048 O O . THR A 1 55 ? 1.331 -1.267 2.004 1.00 0.00 55 THR A O 5
ATOM 6059 N N . TYR A 1 56 ? 2.748 -0.606 3.643 1.00 0.00 56 TYR A N 5
ATOM 6060 C CA . TYR A 1 56 ? 2.434 -1.666 4.588 1.00 0.00 56 TYR A CA 5
ATOM 6061 C C . TYR A 1 56 ? 1.502 -1.156 5.694 1.00 0.00 56 TYR A C 5
ATOM 6062 O O . TYR A 1 56 ? 1.878 -1.080 6.869 1.00 0.00 56 TYR A O 5
ATOM 6080 N N . MET A 1 57 ? 0.277 -0.797 5.306 1.00 0.00 57 MET A N 5
ATOM 6081 C CA . MET A 1 57 ? -0.718 -0.165 6.165 1.00 0.00 57 MET A CA 5
ATOM 6082 C C . MET A 1 57 ? -1.324 -1.239 7.053 1.00 0.00 57 MET A C 5
ATOM 6083 O O . MET A 1 57 ? -2.158 -2.027 6.610 1.00 0.00 57 MET A O 5
ATOM 6097 N N . GLY A 1 58 ? -0.908 -1.293 8.315 1.00 0.00 58 GLY A N 5
ATOM 6098 C CA . GLY A 1 58 ? -1.645 -2.050 9.312 1.00 0.00 58 GLY A CA 5
ATOM 6099 C C . GLY A 1 58 ? -1.512 -3.562 9.148 1.00 0.00 58 GLY A C 5
ATOM 6100 O O . GLY A 1 58 ? -2.256 -4.290 9.807 1.00 0.00 58 GLY A O 5
ATOM 6104 N N . GLY A 1 59 ? -0.601 -4.047 8.296 1.00 0.00 59 GLY A N 5
ATOM 6105 C CA . GLY A 1 59 ? -0.500 -5.452 7.936 1.00 0.00 59 GLY A CA 5
ATOM 6106 C C . GLY A 1 59 ? -0.961 -5.729 6.512 1.00 0.00 59 GLY A C 5
ATOM 6107 O O . GLY A 1 59 ? -0.802 -6.863 6.060 1.00 0.00 59 GLY A O 5
ATOM 6111 N N . ASN A 1 60 ? -1.497 -4.729 5.808 1.00 0.00 60 ASN A N 5
ATOM 6112 C CA . ASN A 1 60 ? -2.124 -4.860 4.510 1.00 0.00 60 ASN A CA 5
ATOM 6113 C C . ASN A 1 60 ? -1.253 -4.113 3.508 1.00 0.00 60 ASN A C 5
ATOM 6114 O O . ASN A 1 60 ? -0.444 -3.266 3.897 1.00 0.00 60 ASN A O 5
ATOM 6125 N N . TYR A 1 61 ? -1.435 -4.389 2.223 1.00 0.00 61 TYR A N 5
ATOM 6126 C CA . TYR A 1 61 ? -0.644 -3.823 1.147 1.00 0.00 61 TYR A CA 5
ATOM 6127 C C . TYR A 1 61 ? -1.522 -2.857 0.373 1.00 0.00 61 TYR A C 5
ATOM 6128 O O . TYR A 1 61 ? -2.473 -3.288 -0.283 1.00 0.00 61 TYR A O 5
ATOM 6146 N N . VAL A 1 62 ? -1.240 -1.554 0.456 1.00 0.00 62 VAL A N 5
ATOM 6147 C CA . VAL A 1 62 ? -2.148 -0.544 -0.077 1.00 0.00 62 VAL A CA 5
ATOM 6148 C C . VAL A 1 62 ? -1.355 0.364 -1.015 1.00 0.00 62 VAL A C 5
ATOM 6149 O O . VAL A 1 62 ? -0.220 0.738 -0.705 1.00 0.00 62 VAL A O 5
ATOM 6162 N N . LEU A 1 63 ? -1.892 0.627 -2.208 1.00 0.00 63 LEU A N 5
ATOM 6163 C CA . LEU A 1 63 ? -1.220 1.403 -3.252 1.00 0.00 63 LEU A CA 5
ATOM 6164 C C . LEU A 1 63 ? -1.626 2.864 -3.112 1.00 0.00 63 LEU A C 5
ATOM 6165 O O . LEU A 1 63 ? -2.812 3.171 -3.241 1.00 0.00 63 LEU A O 5
ATOM 6181 N N . ILE A 1 64 ? -0.679 3.755 -2.831 1.00 0.00 64 ILE A N 5
ATOM 6182 C CA . ILE A 1 64 ? -0.933 5.181 -2.647 1.00 0.00 64 ILE A CA 5
ATOM 6183 C C . ILE A 1 64 ? -0.214 5.970 -3.734 1.00 0.00 64 ILE A C 5
ATOM 6184 O O . ILE A 1 64 ? 0.903 5.603 -4.108 1.00 0.00 64 ILE A O 5
ATOM 6200 N N . THR A 1 65 ? -0.814 7.044 -4.254 1.00 0.00 65 THR A N 5
ATOM 6201 C CA . THR A 1 65 ? -0.065 7.957 -5.107 1.00 0.00 65 THR A CA 5
ATOM 6202 C C . THR A 1 65 ? 0.927 8.716 -4.238 1.00 0.00 65 THR A C 5
ATOM 6203 O O . THR A 1 65 ? 0.608 9.127 -3.131 1.00 0.00 65 THR A O 5
ATOM 6214 N N . ASP A 1 66 ? 2.113 8.981 -4.761 1.00 0.00 66 ASP A N 5
ATOM 6215 C CA . ASP A 1 66 ? 3.182 9.688 -4.041 1.00 0.00 66 ASP A CA 5
ATOM 6216 C C . ASP A 1 66 ? 2.977 11.204 -4.054 1.00 0.00 66 ASP A C 5
ATOM 6217 O O . ASP A 1 66 ? 3.889 11.978 -3.773 1.00 0.00 66 ASP A O 5
ATOM 6226 N N . THR A 1 67 ? 1.805 11.627 -4.514 1.00 0.00 67 THR A N 5
ATOM 6227 C CA . THR A 1 67 ? 1.496 12.982 -4.944 1.00 0.00 67 THR A CA 5
ATOM 6228 C C . THR A 1 67 ? 0.019 13.322 -4.644 1.00 0.00 67 THR A C 5
ATOM 6229 O O . THR A 1 67 ? -0.567 14.246 -5.223 1.00 0.00 67 THR A O 5
ATOM 6240 N N . GLU A 1 68 ? -0.612 12.527 -3.771 1.00 0.00 68 GLU A N 5
ATOM 6241 C CA . GLU A 1 68 ? -1.951 12.726 -3.225 1.00 0.00 68 GLU A CA 5
ATOM 6242 C C . GLU A 1 68 ? -2.174 11.699 -2.116 1.00 0.00 68 GLU A C 5
ATOM 6243 O O . GLU A 1 68 ? -2.615 12.039 -1.020 1.00 0.00 68 GLU A O 5
ATOM 6255 N N . GLY A 1 69 ? -1.808 10.445 -2.374 1.00 0.00 69 GLY A N 5
ATOM 6256 C CA . GLY A 1 69 ? -2.027 9.339 -1.470 1.00 0.00 69 GLY A CA 5
ATOM 6257 C C . GLY A 1 69 ? -3.432 8.784 -1.574 1.00 0.00 69 GLY A C 5
ATOM 6258 O O . GLY A 1 69 ? -3.920 8.223 -0.590 1.00 0.00 69 GLY A O 5
ATOM 6262 N N . LYS A 1 70 ? -4.089 8.937 -2.732 1.00 0.00 70 LYS A N 5
ATOM 6263 C CA . LYS A 1 70 ? -5.355 8.268 -2.959 1.00 0.00 70 LYS A CA 5
ATOM 6264 C C . LYS A 1 70 ? -5.112 6.770 -2.881 1.00 0.00 70 LYS A C 5
ATOM 6265 O O . LYS A 1 70 ? -4.108 6.264 -3.384 1.00 0.00 70 LYS A O 5
ATOM 6284 N N . ILE A 1 71 ? -6.038 6.082 -2.236 1.00 0.00 71 ILE A N 5
ATOM 6285 C CA . ILE A 1 71 ? -6.029 4.663 -1.974 1.00 0.00 71 ILE A CA 5
ATOM 6286 C C . ILE A 1 71 ? -6.470 3.991 -3.265 1.00 0.00 71 ILE A C 5
ATOM 6287 O O . ILE A 1 71 ? -7.655 3.726 -3.473 1.00 0.00 71 ILE A O 5
ATOM 6303 N N . LEU A 1 72 ? -5.509 3.784 -4.165 1.00 0.00 72 LEU A N 5
ATOM 6304 C CA . LEU A 1 72 ? -5.775 3.256 -5.490 1.00 0.00 72 LEU A CA 5
ATOM 6305 C C . LEU A 1 72 ? -6.274 1.819 -5.383 1.00 0.00 72 LEU A C 5
ATOM 6306 O O . LEU A 1 72 ? -7.200 1.441 -6.098 1.00 0.00 72 LEU A O 5
ATOM 6322 N N . LYS A 1 73 ? -5.633 0.994 -4.545 1.00 0.00 73 LYS A N 5
ATOM 6323 C CA . LYS A 1 73 ? -5.916 -0.435 -4.404 1.00 0.00 73 LYS A CA 5
ATOM 6324 C C . LYS A 1 73 ? -5.551 -0.873 -2.992 1.00 0.00 73 LYS A C 5
ATOM 6325 O O . LYS A 1 73 ? -4.663 -0.264 -2.389 1.00 0.00 73 LYS A O 5
ATOM 6344 N N . VAL A 1 74 ? -6.119 -1.986 -2.533 1.00 0.00 74 VAL A N 5
ATOM 6345 C CA . VAL A 1 74 ? -5.761 -2.668 -1.296 1.00 0.00 74 VAL A CA 5
ATOM 6346 C C . VAL A 1 74 ? -5.692 -4.158 -1.620 1.00 0.00 74 VAL A C 5
ATOM 6347 O O . VAL A 1 74 ? -6.502 -4.649 -2.410 1.00 0.00 74 VAL A O 5
ATOM 6360 N N . TYR A 1 75 ? -4.753 -4.862 -0.992 1.00 0.00 75 TYR A N 5
ATOM 6361 C CA . TYR A 1 75 ? -4.744 -6.310 -0.857 1.00 0.00 75 TYR A CA 5
ATOM 6362 C C . TYR A 1 75 ? -4.365 -6.637 0.590 1.00 0.00 75 TYR A C 5
ATOM 6363 O O . TYR A 1 75 ? -3.545 -5.929 1.179 1.00 0.00 75 TYR A O 5
ATOM 6381 N N . ASP A 1 76 ? -4.912 -7.704 1.167 1.00 0.00 76 ASP A N 5
ATOM 6382 C CA . ASP A 1 76 ? -4.479 -8.174 2.483 1.00 0.00 76 ASP A CA 5
ATOM 6383 C C . ASP A 1 76 ? -3.045 -8.703 2.455 1.00 0.00 76 ASP A C 5
ATOM 6384 O O . ASP A 1 76 ? -2.545 -9.134 1.413 1.00 0.00 76 ASP A O 5
ATOM 6393 N N . GLY A 1 77 ? -2.388 -8.688 3.617 1.00 0.00 77 GLY A N 5
ATOM 6394 C CA . GLY A 1 77 ? -1.046 -9.197 3.810 1.00 0.00 77 GLY A CA 5
ATOM 6395 C C . GLY A 1 77 ? -0.879 -10.667 3.446 1.00 0.00 77 GLY A C 5
ATOM 6396 O O . GLY A 1 77 ? 0.231 -11.069 3.094 1.00 0.00 77 GLY A O 5
ATOM 6400 N N . GLU A 1 78 ? -1.948 -11.468 3.488 1.00 0.00 78 GLU A N 5
ATOM 6401 C CA . GLU A 1 78 ? -1.897 -12.888 3.157 1.00 0.00 78 GLU A CA 5
ATOM 6402 C C . GLU A 1 78 ? -1.298 -13.163 1.767 1.00 0.00 78 GLU A C 5
ATOM 6403 O O . GLU A 1 78 ? -0.687 -14.218 1.570 1.00 0.00 78 GLU A O 5
ATOM 6415 N N . ILE A 1 79 ? -1.407 -12.223 0.819 1.00 0.00 79 ILE A N 5
ATOM 6416 C CA . ILE A 1 79 ? -0.896 -12.374 -0.544 1.00 0.00 79 ILE A CA 5
ATOM 6417 C C . ILE A 1 79 ? 0.634 -12.535 -0.585 1.00 0.00 79 ILE A C 5
ATOM 6418 O O . ILE A 1 79 ? 1.189 -13.031 -1.573 1.00 0.00 79 ILE A O 5
ATOM 6434 N N . PHE A 1 80 ? 1.330 -12.118 0.478 1.00 0.00 80 PHE A N 5
ATOM 6435 C CA . PHE A 1 80 ? 2.770 -12.257 0.602 1.00 0.00 80 PHE A CA 5
ATOM 6436 C C . PHE A 1 80 ? 3.149 -13.737 0.580 1.00 0.00 80 PHE A C 5
ATOM 6437 O O . PHE A 1 80 ? 4.102 -14.120 -0.097 1.00 0.00 80 PHE A O 5
ATOM 6454 N N . TYR A 1 81 ? 2.422 -14.572 1.320 1.00 0.00 81 TYR A N 5
ATOM 6455 C CA . TYR A 1 81 ? 2.799 -15.959 1.587 1.00 0.00 81 TYR A CA 5
ATOM 6456 C C . TYR A 1 81 ? 2.338 -16.893 0.461 1.00 0.00 81 TYR A C 5
ATOM 6457 O O . TYR A 1 81 ? 2.865 -17.999 0.333 1.00 0.00 81 TYR A O 5
ATOM 6475 N N . HIS A 1 82 ? 1.403 -16.425 -0.367 1.00 0.00 82 HIS A N 5
ATOM 6476 C CA . HIS A 1 82 ? 0.739 -17.122 -1.452 1.00 0.00 82 HIS A CA 5
ATOM 6477 C C . HIS A 1 82 ? 1.778 -17.617 -2.452 1.00 0.00 82 HIS A C 5
ATOM 6478 O O . HIS A 1 82 ? 2.802 -16.957 -2.675 1.00 0.00 82 HIS A O 5
ATOM 6492 N N . ARG A 1 83 ? 1.506 -18.757 -3.078 1.00 0.00 83 ARG A N 5
ATOM 6493 C CA . ARG A 1 83 ? 2.281 -19.308 -4.175 1.00 0.00 83 ARG A CA 5
ATOM 6494 C C . ARG A 1 83 ? 1.293 -19.901 -5.163 1.00 0.00 83 ARG A C 5
ATOM 6495 O O . ARG A 1 83 ? 1.709 -20.431 -6.214 1.00 0.00 83 ARG A O 5
ATOM 6516 N N . GLY A 1 1 ? -12.673 -14.950 -10.827 1.00 0.00 1 GLY A N 6
ATOM 6517 C CA . GLY A 1 1 ? -11.243 -14.706 -10.605 1.00 0.00 1 GLY A CA 6
ATOM 6518 C C . GLY A 1 1 ? -10.801 -15.345 -9.304 1.00 0.00 1 GLY A C 6
ATOM 6519 O O . GLY A 1 1 ? -10.909 -14.706 -8.264 1.00 0.00 1 GLY A O 6
ATOM 6523 N N . ALA A 1 2 ? -10.313 -16.585 -9.327 1.00 0.00 2 ALA A N 6
ATOM 6524 C CA . ALA A 1 2 ? -9.810 -17.283 -8.148 1.00 0.00 2 ALA A CA 6
ATOM 6525 C C . ALA A 1 2 ? -8.483 -17.969 -8.484 1.00 0.00 2 ALA A C 6
ATOM 6526 O O . ALA A 1 2 ? -7.954 -17.801 -9.588 1.00 0.00 2 ALA A O 6
ATOM 6533 N N . ALA A 1 3 ? -7.937 -18.719 -7.524 1.00 0.00 3 ALA A N 6
ATOM 6534 C CA . ALA A 1 3 ? -6.582 -19.257 -7.504 1.00 0.00 3 ALA A CA 6
ATOM 6535 C C . ALA A 1 3 ? -5.525 -18.195 -7.850 1.00 0.00 3 ALA A C 6
ATOM 6536 O O . ALA A 1 3 ? -4.496 -18.509 -8.449 1.00 0.00 3 ALA A O 6
ATOM 6543 N N . GLY A 1 4 ? -5.785 -16.943 -7.463 1.00 0.00 4 GLY A N 6
ATOM 6544 C CA . GLY A 1 4 ? -4.933 -15.785 -7.667 1.00 0.00 4 GLY A CA 6
ATOM 6545 C C . GLY A 1 4 ? -5.202 -14.750 -6.578 1.00 0.00 4 GLY A C 6
ATOM 6546 O O . GLY A 1 4 ? -5.635 -15.090 -5.473 1.00 0.00 4 GLY A O 6
ATOM 6550 N N . ILE A 1 5 ? -4.911 -13.484 -6.857 1.00 0.00 5 ILE A N 6
ATOM 6551 C CA . ILE A 1 5 ? -4.828 -12.446 -5.830 1.00 0.00 5 ILE A CA 6
ATOM 6552 C C . ILE A 1 5 ? -6.193 -11.926 -5.362 1.00 0.00 5 ILE A C 6
ATOM 6553 O O . ILE A 1 5 ? -6.256 -11.198 -4.373 1.00 0.00 5 ILE A O 6
ATOM 6569 N N . ASP A 1 6 ? -7.276 -12.276 -6.057 1.00 0.00 6 ASP A N 6
ATOM 6570 C CA . ASP A 1 6 ? -8.607 -11.685 -5.885 1.00 0.00 6 ASP A CA 6
ATOM 6571 C C . ASP A 1 6 ? -9.129 -11.876 -4.472 1.00 0.00 6 ASP A C 6
ATOM 6572 O O . ASP A 1 6 ? -9.763 -10.973 -3.939 1.00 0.00 6 ASP A O 6
ATOM 6581 N N . GLN A 1 7 ? -8.789 -13.009 -3.847 1.00 0.00 7 GLN A N 6
ATOM 6582 C CA . GLN A 1 7 ? -9.155 -13.336 -2.478 1.00 0.00 7 GLN A CA 6
ATOM 6583 C C . GLN A 1 7 ? -8.695 -12.263 -1.485 1.00 0.00 7 GLN A C 6
ATOM 6584 O O . GLN A 1 7 ? -9.362 -12.008 -0.479 1.00 0.00 7 GLN A O 6
ATOM 6598 N N . TYR A 1 8 ? -7.550 -11.641 -1.763 1.00 0.00 8 TYR A N 6
ATOM 6599 C CA . TYR A 1 8 ? -6.956 -10.637 -0.910 1.00 0.00 8 TYR A CA 6
ATOM 6600 C C . TYR A 1 8 ? -7.436 -9.237 -1.303 1.00 0.00 8 TYR A C 6
ATOM 6601 O O . TYR A 1 8 ? -7.027 -8.289 -0.642 1.00 0.00 8 TYR A O 6
ATOM 6619 N N . ALA A 1 9 ? -8.222 -9.057 -2.379 1.00 0.00 9 ALA A N 6
ATOM 6620 C CA . ALA A 1 9 ? -8.664 -7.735 -2.820 1.00 0.00 9 ALA A CA 6
ATOM 6621 C C . ALA A 1 9 ? -9.690 -7.157 -1.839 1.00 0.00 9 ALA A C 6
ATOM 6622 O O . ALA A 1 9 ? -10.897 -7.365 -1.991 1.00 0.00 9 ALA A O 6
ATOM 6629 N N . LEU A 1 10 ? -9.219 -6.412 -0.842 1.00 0.00 10 LEU A N 6
ATOM 6630 C CA . LEU A 1 10 ? -10.071 -5.792 0.166 1.00 0.00 10 LEU A CA 6
ATOM 6631 C C . LEU A 1 10 ? -10.669 -4.543 -0.467 1.00 0.00 10 LEU A C 6
ATOM 6632 O O . LEU A 1 10 ? -9.917 -3.733 -1.008 1.00 0.00 10 LEU A O 6
ATOM 6648 N N . LYS A 1 11 ? -11.990 -4.359 -0.430 1.00 0.00 11 LYS A N 6
ATOM 6649 C CA . LYS A 1 11 ? -12.623 -3.144 -0.967 1.00 0.00 11 LYS A CA 6
ATOM 6650 C C . LYS A 1 11 ? -12.669 -2.000 0.049 1.00 0.00 11 LYS A C 6
ATOM 6651 O O . LYS A 1 11 ? -12.924 -0.855 -0.323 1.00 0.00 11 LYS A O 6
ATOM 6670 N N . GLU A 1 12 ? -12.474 -2.310 1.321 1.00 0.00 12 GLU A N 6
ATOM 6671 C CA . GLU A 1 12 ? -12.377 -1.363 2.413 1.00 0.00 12 GLU A CA 6
ATOM 6672 C C . GLU A 1 12 ? -11.514 -2.013 3.485 1.00 0.00 12 GLU A C 6
ATOM 6673 O O . GLU A 1 12 ? -11.281 -3.227 3.437 1.00 0.00 12 GLU A O 6
ATOM 6685 N N . PHE A 1 13 ? -11.035 -1.216 4.429 1.00 0.00 13 PHE A N 6
ATOM 6686 C CA . PHE A 1 13 ? -10.391 -1.657 5.656 1.00 0.00 13 PHE A CA 6
ATOM 6687 C C . PHE A 1 13 ? -10.565 -0.545 6.688 1.00 0.00 13 PHE A C 6
ATOM 6688 O O . PHE A 1 13 ? -11.066 0.538 6.375 1.00 0.00 13 PHE A O 6
ATOM 6705 N N . THR A 1 14 ? -10.128 -0.813 7.910 1.00 0.00 14 THR A N 6
ATOM 6706 C CA . THR A 1 14 ? -10.011 0.158 8.980 1.00 0.00 14 THR A CA 6
ATOM 6707 C C . THR A 1 14 ? -8.629 -0.087 9.565 1.00 0.00 14 THR A C 6
ATOM 6708 O O . THR A 1 14 ? -8.282 -1.242 9.833 1.00 0.00 14 THR A O 6
ATOM 6719 N N . ALA A 1 15 ? -7.821 0.960 9.686 1.00 0.00 15 ALA A N 6
ATOM 6720 C CA . ALA A 1 15 ? -6.486 0.906 10.248 1.00 0.00 15 ALA A CA 6
ATOM 6721 C C . ALA A 1 15 ? -6.265 2.224 10.972 1.00 0.00 15 ALA A C 6
ATOM 6722 O O . ALA A 1 15 ? -6.660 3.273 10.467 1.00 0.00 15 ALA A O 6
ATOM 6729 N N . ASP A 1 16 ? -5.679 2.164 12.166 1.00 0.00 16 ASP A N 6
ATOM 6730 C CA . ASP A 1 16 ? -5.410 3.300 13.055 1.00 0.00 16 ASP A CA 6
ATOM 6731 C C . ASP A 1 16 ? -6.637 4.213 13.124 1.00 0.00 16 ASP A C 6
ATOM 6732 O O . ASP A 1 16 ? -6.644 5.375 12.700 1.00 0.00 16 ASP A O 6
ATOM 6741 N N . PHE A 1 17 ? -7.696 3.584 13.639 1.00 0.00 17 PHE A N 6
ATOM 6742 C CA . PHE A 1 17 ? -9.033 4.050 13.989 1.00 0.00 17 PHE A CA 6
ATOM 6743 C C . PHE A 1 17 ? -9.656 4.940 12.914 1.00 0.00 17 PHE A C 6
ATOM 6744 O O . PHE A 1 17 ? -10.480 5.815 13.186 1.00 0.00 17 PHE A O 6
ATOM 6761 N N . THR A 1 18 ? -9.287 4.650 11.674 1.00 0.00 18 THR A N 6
ATOM 6762 C CA . THR A 1 18 ? -9.695 5.367 10.483 1.00 0.00 18 THR A CA 6
ATOM 6763 C C . THR A 1 18 ? -10.148 4.312 9.476 1.00 0.00 18 THR A C 6
ATOM 6764 O O . THR A 1 18 ? -9.424 3.347 9.222 1.00 0.00 18 THR A O 6
ATOM 6775 N N . GLN A 1 19 ? -11.375 4.441 8.974 1.00 0.00 19 GLN A N 6
ATOM 6776 C CA . GLN A 1 19 ? -11.883 3.598 7.903 1.00 0.00 19 GLN A CA 6
ATOM 6777 C C . GLN A 1 19 ? -11.359 4.128 6.567 1.00 0.00 19 GLN A C 6
ATOM 6778 O O . GLN A 1 19 ? -11.026 5.311 6.460 1.00 0.00 19 GLN A O 6
ATOM 6792 N N . PHE A 1 20 ? -11.310 3.267 5.551 1.00 0.00 20 PHE A N 6
ATOM 6793 C CA . PHE A 1 20 ? -10.814 3.592 4.223 1.00 0.00 20 PHE A CA 6
ATOM 6794 C C . PHE A 1 20 ? -11.473 2.699 3.181 1.00 0.00 20 PHE A C 6
ATOM 6795 O O . PHE A 1 20 ? -11.858 1.565 3.479 1.00 0.00 20 PHE A O 6
ATOM 6812 N N . HIS A 1 21 ? -11.509 3.180 1.939 1.00 0.00 21 HIS A N 6
ATOM 6813 C CA . HIS A 1 21 ? -12.142 2.542 0.794 1.00 0.00 21 HIS A CA 6
ATOM 6814 C C . HIS A 1 21 ? -11.262 2.727 -0.442 1.00 0.00 21 HIS A C 6
ATOM 6815 O O . HIS A 1 21 ? -10.350 3.559 -0.437 1.00 0.00 21 HIS A O 6
ATOM 6829 N N . ILE A 1 22 ? -11.550 2.001 -1.526 1.00 0.00 22 ILE A N 6
ATOM 6830 C CA . ILE A 1 22 ? -10.916 2.250 -2.814 1.00 0.00 22 ILE A CA 6
ATOM 6831 C C . ILE A 1 22 ? -11.418 3.617 -3.279 1.00 0.00 22 ILE A C 6
ATOM 6832 O O . ILE A 1 22 ? -12.594 3.773 -3.619 1.00 0.00 22 ILE A O 6
ATOM 6848 N N . GLY A 1 23 ? -10.533 4.606 -3.255 1.00 0.00 23 GLY A N 6
ATOM 6849 C CA . GLY A 1 23 ? -10.818 5.988 -3.612 1.00 0.00 23 GLY A CA 6
ATOM 6850 C C . GLY A 1 23 ? -10.687 6.974 -2.451 1.00 0.00 23 GLY A C 6
ATOM 6851 O O . GLY A 1 23 ? -10.768 8.172 -2.716 1.00 0.00 23 GLY A O 6
ATOM 6855 N N . ASP A 1 24 ? -10.475 6.516 -1.210 1.00 0.00 24 ASP A N 6
ATOM 6856 C CA . ASP A 1 24 ? -10.157 7.394 -0.070 1.00 0.00 24 ASP A CA 6
ATOM 6857 C C . ASP A 1 24 ? -8.720 7.927 -0.193 1.00 0.00 24 ASP A C 6
ATOM 6858 O O . ASP A 1 24 ? -8.044 7.649 -1.185 1.00 0.00 24 ASP A O 6
ATOM 6867 N N . THR A 1 25 ? -8.201 8.659 0.796 1.00 0.00 25 THR A N 6
ATOM 6868 C CA . THR A 1 25 ? -6.823 9.117 0.860 1.00 0.00 25 THR A CA 6
ATOM 6869 C C . THR A 1 25 ? -6.187 8.612 2.164 1.00 0.00 25 THR A C 6
ATOM 6870 O O . THR A 1 25 ? -6.882 8.453 3.170 1.00 0.00 25 THR A O 6
ATOM 6881 N N . VAL A 1 26 ? -4.870 8.380 2.189 1.00 0.00 26 VAL A N 6
ATOM 6882 C CA . VAL A 1 26 ? -4.157 8.005 3.417 1.00 0.00 26 VAL A CA 6
ATOM 6883 C C . VAL A 1 26 ? -3.646 9.268 4.124 1.00 0.00 26 VAL A C 6
ATOM 6884 O O . VAL A 1 26 ? -3.473 10.303 3.467 1.00 0.00 26 VAL A O 6
ATOM 6897 N N . PRO A 1 27 ? -3.337 9.209 5.430 1.00 0.00 27 PRO A N 6
ATOM 6898 C CA . PRO A 1 27 ? -2.544 10.233 6.094 1.00 0.00 27 PRO A CA 6
ATOM 6899 C C . PRO A 1 27 ? -1.071 10.153 5.690 1.00 0.00 27 PRO A C 6
ATOM 6900 O O . PRO A 1 27 ? -0.575 9.094 5.291 1.00 0.00 27 PRO A O 6
ATOM 6911 N N . ALA A 1 28 ? -0.338 11.246 5.916 1.00 0.00 28 ALA A N 6
ATOM 6912 C CA . ALA A 1 28 ? 1.084 11.344 5.605 1.00 0.00 28 ALA A CA 6
ATOM 6913 C C . ALA A 1 28 ? 1.939 10.363 6.420 1.00 0.00 28 ALA A C 6
ATOM 6914 O O . ALA A 1 28 ? 3.110 10.175 6.094 1.00 0.00 28 ALA A O 6
ATOM 6921 N N . MET A 1 29 ? 1.373 9.706 7.440 1.00 0.00 29 MET A N 6
ATOM 6922 C CA . MET A 1 29 ? 2.052 8.673 8.218 1.00 0.00 29 MET A CA 6
ATOM 6923 C C . MET A 1 29 ? 2.487 7.503 7.338 1.00 0.00 29 MET A C 6
ATOM 6924 O O . MET A 1 29 ? 3.456 6.831 7.672 1.00 0.00 29 MET A O 6
ATOM 6938 N N . TYR A 1 30 ? 1.797 7.274 6.213 1.00 0.00 30 TYR A N 6
ATOM 6939 C CA . TYR A 1 30 ? 2.129 6.174 5.299 1.00 0.00 30 TYR A CA 6
ATOM 6940 C C . TYR A 1 30 ? 2.767 6.648 3.998 1.00 0.00 30 TYR A C 6
ATOM 6941 O O . TYR A 1 30 ? 3.257 5.827 3.222 1.00 0.00 30 TYR A O 6
ATOM 6959 N N . LEU A 1 31 ? 2.759 7.960 3.742 1.00 0.00 31 LEU A N 6
ATOM 6960 C CA . LEU A 1 31 ? 3.356 8.534 2.544 1.00 0.00 31 LEU A CA 6
ATOM 6961 C C . LEU A 1 31 ? 4.876 8.577 2.638 1.00 0.00 31 LEU A C 6
ATOM 6962 O O . LEU A 1 31 ? 5.530 8.540 1.599 1.00 0.00 31 LEU A O 6
ATOM 6978 N N . THR A 1 32 ? 5.435 8.603 3.849 1.00 0.00 32 THR A N 6
ATOM 6979 C CA . THR A 1 32 ? 6.870 8.477 4.089 1.00 0.00 32 THR A CA 6
ATOM 6980 C C . THR A 1 32 ? 7.398 7.169 3.455 1.00 0.00 32 THR A C 6
ATOM 6981 O O . THR A 1 32 ? 6.707 6.143 3.502 1.00 0.00 32 THR A O 6
ATOM 6992 N N . PRO A 1 33 ? 8.638 7.151 2.927 1.00 0.00 33 PRO A N 6
ATOM 6993 C CA . PRO A 1 33 ? 9.264 5.981 2.308 1.00 0.00 33 PRO A CA 6
ATOM 6994 C C . PRO A 1 33 ? 9.496 4.847 3.316 1.00 0.00 33 PRO A C 6
ATOM 6995 O O . PRO A 1 33 ? 9.830 3.731 2.923 1.00 0.00 33 PRO A O 6
ATOM 7006 N N . GLU A 1 34 ? 9.313 5.086 4.613 1.00 0.00 34 GLU A N 6
ATOM 7007 C CA . GLU A 1 34 ? 9.494 4.114 5.686 1.00 0.00 34 GLU A CA 6
ATOM 7008 C C . GLU A 1 34 ? 8.656 2.847 5.509 1.00 0.00 34 GLU A C 6
ATOM 7009 O O . GLU A 1 34 ? 9.080 1.779 5.952 1.00 0.00 34 GLU A O 6
ATOM 7021 N N . TYR A 1 35 ? 7.511 2.934 4.830 1.00 0.00 35 TYR A N 6
ATOM 7022 C CA . TYR A 1 35 ? 6.585 1.815 4.648 1.00 0.00 35 TYR A CA 6
ATOM 7023 C C . TYR A 1 35 ? 6.447 1.444 3.163 1.00 0.00 35 TYR A C 6
ATOM 7024 O O . TYR A 1 35 ? 5.672 0.552 2.830 1.00 0.00 35 TYR A O 6
ATOM 7042 N N . ASN A 1 36 ? 7.193 2.120 2.279 1.00 0.00 36 ASN A N 6
ATOM 7043 C CA . ASN A 1 36 ? 7.260 1.945 0.829 1.00 0.00 36 ASN A CA 6
ATOM 7044 C C . ASN A 1 36 ? 7.707 0.541 0.463 1.00 0.00 36 ASN A C 6
ATOM 7045 O O . ASN A 1 36 ? 8.898 0.224 0.560 1.00 0.00 36 ASN A O 6
ATOM 7056 N N . ILE A 1 37 ? 6.788 -0.311 0.015 1.00 0.00 37 ILE A N 6
ATOM 7057 C CA . ILE A 1 37 ? 7.133 -1.576 -0.607 1.00 0.00 37 ILE A CA 6
ATOM 7058 C C . ILE A 1 37 ? 7.589 -1.260 -2.030 1.00 0.00 37 ILE A C 6
ATOM 7059 O O . ILE A 1 37 ? 6.854 -1.412 -3.007 1.00 0.00 37 ILE A O 6
ATOM 7075 N N . LYS A 1 38 ? 8.841 -0.816 -2.148 1.00 0.00 38 LYS A N 6
ATOM 7076 C CA . LYS A 1 38 ? 9.506 -0.678 -3.435 1.00 0.00 38 LYS A CA 6
ATOM 7077 C C . LYS A 1 38 ? 9.495 -2.023 -4.177 1.00 0.00 38 LYS A C 6
ATOM 7078 O O . LYS A 1 38 ? 9.255 -2.037 -5.383 1.00 0.00 38 LYS A O 6
ATOM 7097 N N . GLN A 1 39 ? 9.702 -3.143 -3.478 1.00 0.00 39 GLN A N 6
ATOM 7098 C CA . GLN A 1 39 ? 9.824 -4.474 -4.071 1.00 0.00 39 GLN A CA 6
ATOM 7099 C C . GLN A 1 39 ? 8.442 -5.128 -4.188 1.00 0.00 39 GLN A C 6
ATOM 7100 O O . GLN A 1 39 ? 8.152 -6.100 -3.485 1.00 0.00 39 GLN A O 6
ATOM 7114 N N . TRP A 1 40 ? 7.565 -4.574 -5.026 1.00 0.00 40 TRP A N 6
ATOM 7115 C CA . TRP A 1 40 ? 6.204 -5.080 -5.159 1.00 0.00 40 TRP A CA 6
ATOM 7116 C C . TRP A 1 40 ? 6.177 -6.492 -5.740 1.00 0.00 40 TRP A C 6
ATOM 7117 O O . TRP A 1 40 ? 5.495 -7.371 -5.214 1.00 0.00 40 TRP A O 6
ATOM 7138 N N . GLN A 1 41 ? 6.879 -6.698 -6.855 1.00 0.00 41 GLN A N 6
ATOM 7139 C CA . GLN A 1 41 ? 6.615 -7.806 -7.765 1.00 0.00 41 GLN A CA 6
ATOM 7140 C C . GLN A 1 41 ? 6.801 -9.165 -7.083 1.00 0.00 41 GLN A C 6
ATOM 7141 O O . GLN A 1 41 ? 5.950 -10.042 -7.236 1.00 0.00 41 GLN A O 6
ATOM 7155 N N . GLN A 1 42 ? 7.847 -9.296 -6.258 1.00 0.00 42 GLN A N 6
ATOM 7156 C CA . GLN A 1 42 ? 8.136 -10.493 -5.470 1.00 0.00 42 GLN A CA 6
ATOM 7157 C C . GLN A 1 42 ? 6.991 -10.891 -4.531 1.00 0.00 42 GLN A C 6
ATOM 7158 O O . GLN A 1 42 ? 6.886 -12.059 -4.157 1.00 0.00 42 GLN A O 6
ATOM 7172 N N . ARG A 1 43 ? 6.139 -9.956 -4.103 1.00 0.00 43 ARG A N 6
ATOM 7173 C CA . ARG A 1 43 ? 5.057 -10.227 -3.156 1.00 0.00 43 ARG A CA 6
ATOM 7174 C C . ARG A 1 43 ? 3.777 -10.632 -3.878 1.00 0.00 43 ARG A C 6
ATOM 7175 O O . ARG A 1 43 ? 2.689 -10.385 -3.367 1.00 0.00 43 ARG A O 6
ATOM 7196 N N . ASN A 1 44 ? 3.902 -11.217 -5.076 1.00 0.00 44 ASN A N 6
ATOM 7197 C CA . ASN A 1 44 ? 2.830 -11.801 -5.889 1.00 0.00 44 ASN A CA 6
ATOM 7198 C C . ASN A 1 44 ? 1.859 -10.734 -6.427 1.00 0.00 44 ASN A C 6
ATOM 7199 O O . ASN A 1 44 ? 0.947 -11.057 -7.194 1.00 0.00 44 ASN A O 6
ATOM 7210 N N . LEU A 1 45 ? 2.042 -9.466 -6.051 1.00 0.00 45 LEU A N 6
ATOM 7211 C CA . LEU A 1 45 ? 1.147 -8.346 -6.312 1.00 0.00 45 LEU A CA 6
ATOM 7212 C C . LEU A 1 45 ? 1.412 -7.711 -7.683 1.00 0.00 45 LEU A C 6
ATOM 7213 O O . LEU A 1 45 ? 2.499 -7.900 -8.245 1.00 0.00 45 LEU A O 6
ATOM 7229 N N . PRO A 1 46 ? 0.464 -6.900 -8.193 1.00 0.00 46 PRO A N 6
ATOM 7230 C CA . PRO A 1 46 ? 0.624 -6.162 -9.439 1.00 0.00 46 PRO A CA 6
ATOM 7231 C C . PRO A 1 46 ? 1.547 -4.942 -9.287 1.00 0.00 46 PRO A C 6
ATOM 7232 O O . PRO A 1 46 ? 1.989 -4.583 -8.188 1.00 0.00 46 PRO A O 6
ATOM 7243 N N . ALA A 1 47 ? 1.807 -4.288 -10.423 1.00 0.00 47 ALA A N 6
ATOM 7244 C CA . ALA A 1 47 ? 2.559 -3.044 -10.539 1.00 0.00 47 ALA A CA 6
ATOM 7245 C C . ALA A 1 47 ? 1.845 -1.878 -9.834 1.00 0.00 47 ALA A C 6
ATOM 7246 O O . ALA A 1 47 ? 0.645 -1.965 -9.561 1.00 0.00 47 ALA A O 6
ATOM 7253 N N . PRO A 1 48 ? 2.534 -0.756 -9.571 1.00 0.00 48 PRO A N 6
ATOM 7254 C CA . PRO A 1 48 ? 1.892 0.520 -9.267 1.00 0.00 48 PRO A CA 6
ATOM 7255 C C . PRO A 1 48 ? 1.254 1.137 -10.531 1.00 0.00 48 PRO A C 6
ATOM 7256 O O . PRO A 1 48 ? 1.117 0.484 -11.569 1.00 0.00 48 PRO A O 6
ATOM 7267 N N . ASP A 1 49 ? 0.821 2.394 -10.443 1.00 0.00 49 ASP A N 6
ATOM 7268 C CA . ASP A 1 49 ? 0.611 3.288 -11.584 1.00 0.00 49 ASP A CA 6
ATOM 7269 C C . ASP A 1 49 ? 1.876 4.156 -11.722 1.00 0.00 49 ASP A C 6
ATOM 7270 O O . ASP A 1 49 ? 2.864 3.952 -11.019 1.00 0.00 49 ASP A O 6
ATOM 7279 N N . ALA A 1 50 ? 1.850 5.159 -12.605 1.00 0.00 50 ALA A N 6
ATOM 7280 C CA . ALA A 1 50 ? 2.864 6.200 -12.697 1.00 0.00 50 ALA A CA 6
ATOM 7281 C C . ALA A 1 50 ? 3.009 6.940 -11.359 1.00 0.00 50 ALA A C 6
ATOM 7282 O O . ALA A 1 50 ? 2.166 7.773 -11.014 1.00 0.00 50 ALA A O 6
ATOM 7289 N N . GLY A 1 51 ? 4.075 6.647 -10.613 1.00 0.00 51 GLY A N 6
ATOM 7290 C CA . GLY A 1 51 ? 4.492 7.398 -9.432 1.00 0.00 51 GLY A CA 6
ATOM 7291 C C . GLY A 1 51 ? 3.787 6.995 -8.143 1.00 0.00 51 GLY A C 6
ATOM 7292 O O . GLY A 1 51 ? 4.244 7.362 -7.056 1.00 0.00 51 GLY A O 6
ATOM 7296 N N . SER A 1 52 ? 2.710 6.213 -8.217 1.00 0.00 52 SER A N 6
ATOM 7297 C CA . SER A 1 52 ? 2.158 5.620 -7.020 1.00 0.00 52 SER A CA 6
ATOM 7298 C C . SER A 1 52 ? 3.075 4.488 -6.549 1.00 0.00 52 SER A C 6
ATOM 7299 O O . SER A 1 52 ? 4.020 4.090 -7.241 1.00 0.00 52 SER A O 6
ATOM 7307 N N . HIS A 1 53 ? 2.842 3.994 -5.339 1.00 0.00 53 HIS A N 6
ATOM 7308 C CA . HIS A 1 53 ? 3.636 2.936 -4.743 1.00 0.00 53 HIS A CA 6
ATOM 7309 C C . HIS A 1 53 ? 2.838 2.255 -3.646 1.00 0.00 53 HIS A C 6
ATOM 7310 O O . HIS A 1 53 ? 1.953 2.853 -3.036 1.00 0.00 53 HIS A O 6
ATOM 7324 N N . TRP A 1 54 ? 3.135 0.985 -3.423 1.00 0.00 54 T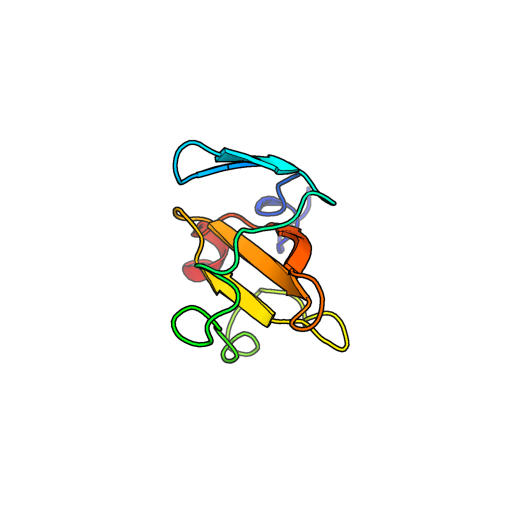RP A N 6
ATOM 7325 C CA . TRP A 1 54 ? 2.488 0.185 -2.409 1.00 0.00 54 TRP A CA 6
ATOM 7326 C C . TRP A 1 54 ? 3.139 0.465 -1.061 1.00 0.00 54 TRP A C 6
ATOM 7327 O O . TRP A 1 54 ? 4.361 0.619 -0.999 1.00 0.00 54 TRP A O 6
ATOM 7348 N N . THR A 1 55 ? 2.361 0.480 0.019 1.00 0.00 55 THR A N 6
ATOM 7349 C CA . THR A 1 55 ? 2.865 0.676 1.370 1.00 0.00 55 THR A CA 6
ATOM 7350 C C . THR A 1 55 ? 2.257 -0.344 2.323 1.00 0.00 55 THR A C 6
ATOM 7351 O O . THR A 1 55 ? 1.250 -0.976 2.002 1.00 0.00 55 THR A O 6
ATOM 7362 N N . TYR A 1 56 ? 2.887 -0.524 3.486 1.00 0.00 56 TYR A N 6
ATOM 7363 C CA . TYR A 1 56 ? 2.445 -1.418 4.544 1.00 0.00 56 TYR A CA 6
ATOM 7364 C C . TYR A 1 56 ? 1.655 -0.599 5.564 1.00 0.00 56 TYR A C 6
ATOM 7365 O O . TYR A 1 56 ? 2.241 0.076 6.416 1.00 0.00 56 TYR A O 6
ATOM 7383 N N . MET A 1 57 ? 0.330 -0.611 5.446 1.00 0.00 57 MET A N 6
ATOM 7384 C CA . MET A 1 57 ? -0.603 0.170 6.223 1.00 0.00 57 MET A CA 6
ATOM 7385 C C . MET A 1 57 ? -1.376 -0.809 7.100 1.00 0.00 57 MET A C 6
ATOM 7386 O O . MET A 1 57 ? -2.322 -1.459 6.648 1.00 0.00 57 MET A O 6
ATOM 7400 N N . GLY A 1 58 ? -0.940 -0.967 8.347 1.00 0.00 58 GLY A N 6
ATOM 7401 C CA . GLY A 1 58 ? -1.681 -1.755 9.315 1.00 0.00 58 GLY A CA 6
ATOM 7402 C C . GLY A 1 58 ? -1.603 -3.260 9.074 1.00 0.00 58 GLY A C 6
ATOM 7403 O O . GLY A 1 58 ? -2.388 -3.984 9.689 1.00 0.00 58 GLY A O 6
ATOM 7407 N N . GLY A 1 59 ? -0.708 -3.746 8.201 1.00 0.00 59 GLY A N 6
ATOM 7408 C CA . GLY A 1 59 ? -0.729 -5.125 7.748 1.00 0.00 59 GLY A CA 6
ATOM 7409 C C . GLY A 1 59 ? -1.547 -5.305 6.466 1.00 0.00 59 GLY A C 6
ATOM 7410 O O . GLY A 1 59 ? -1.731 -6.444 6.036 1.00 0.00 59 GLY A O 6
ATOM 7414 N N . ASN A 1 60 ? -2.019 -4.226 5.831 1.00 0.00 60 ASN A N 6
ATOM 7415 C CA . ASN A 1 60 ? -2.627 -4.241 4.500 1.00 0.00 60 ASN A CA 6
ATOM 7416 C C . ASN A 1 60 ? -1.645 -3.587 3.534 1.00 0.00 60 ASN A C 6
ATOM 7417 O O . ASN A 1 60 ? -0.925 -2.659 3.911 1.00 0.00 60 ASN A O 6
ATOM 7428 N N . TYR A 1 61 ? -1.624 -4.046 2.283 1.00 0.00 61 TYR A N 6
ATOM 7429 C CA . TYR A 1 61 ? -0.796 -3.479 1.233 1.00 0.00 61 TYR A CA 6
ATOM 7430 C C . TYR A 1 61 ? -1.659 -2.519 0.445 1.00 0.00 61 TYR A C 6
ATOM 7431 O O . TYR A 1 61 ? -2.614 -2.944 -0.207 1.00 0.00 61 TYR A O 6
ATOM 7449 N N . VAL A 1 62 ? -1.347 -1.229 0.494 1.00 0.00 62 VAL A N 6
ATOM 7450 C CA . VAL A 1 62 ? -2.239 -0.201 -0.020 1.00 0.00 62 VAL A CA 6
ATOM 7451 C C . VAL A 1 62 ? -1.441 0.582 -1.066 1.00 0.00 62 VAL A C 6
ATOM 7452 O O . VAL A 1 62 ? -0.268 0.880 -0.849 1.00 0.00 62 VAL A O 6
ATOM 7465 N N . LEU A 1 63 ? -2.010 0.813 -2.245 1.00 0.00 63 LEU A N 6
ATOM 7466 C CA . LEU A 1 63 ? -1.356 1.501 -3.360 1.00 0.00 63 LEU A CA 6
ATOM 7467 C C . LEU A 1 63 ? -1.717 2.975 -3.276 1.00 0.00 63 LEU A C 6
ATOM 7468 O O . LEU A 1 63 ? -2.892 3.312 -3.432 1.00 0.00 63 LEU A O 6
ATOM 7484 N N . ILE A 1 64 ? -0.744 3.837 -2.993 1.00 0.00 64 ILE A N 6
ATOM 7485 C CA . ILE A 1 64 ? -0.955 5.258 -2.744 1.00 0.00 64 ILE A CA 6
ATOM 7486 C C . ILE A 1 64 ? -0.245 6.088 -3.803 1.00 0.00 64 ILE A C 6
ATOM 7487 O O . ILE A 1 64 ? 0.841 5.714 -4.245 1.00 0.00 64 ILE A O 6
ATOM 7503 N N . THR A 1 65 ? -0.832 7.207 -4.224 1.00 0.00 65 THR A N 6
ATOM 7504 C CA . THR A 1 65 ? -0.142 8.143 -5.100 1.00 0.00 65 THR A CA 6
ATOM 7505 C C . THR A 1 65 ? 0.865 8.930 -4.267 1.00 0.00 65 THR A C 6
ATOM 7506 O O . THR A 1 65 ? 0.537 9.391 -3.179 1.00 0.00 65 THR A O 6
ATOM 7517 N N . ASP A 1 66 ? 2.075 9.133 -4.781 1.00 0.00 66 ASP A N 6
ATOM 7518 C CA . ASP A 1 66 ? 3.093 9.967 -4.126 1.00 0.00 66 ASP A CA 6
ATOM 7519 C C . ASP A 1 66 ? 2.681 11.424 -3.899 1.00 0.00 66 ASP A C 6
ATOM 7520 O O . ASP A 1 66 ? 3.243 12.143 -3.074 1.00 0.00 66 ASP A O 6
ATOM 7529 N N . THR A 1 67 ? 1.671 11.857 -4.625 1.00 0.00 67 THR A N 6
ATOM 7530 C CA . THR A 1 67 ? 1.332 13.241 -4.883 1.00 0.00 67 THR A CA 6
ATOM 7531 C C . THR A 1 67 ? -0.041 13.577 -4.267 1.00 0.00 67 THR A C 6
ATOM 7532 O O . THR A 1 67 ? -0.644 14.607 -4.564 1.00 0.00 67 THR A O 6
ATOM 7543 N N . GLU A 1 68 ? -0.572 12.694 -3.412 1.00 0.00 68 GLU A N 6
ATOM 7544 C CA . GLU A 1 68 ? -1.939 12.763 -2.904 1.00 0.00 68 GLU A CA 6
ATOM 7545 C C . GLU A 1 68 ? -2.112 11.748 -1.772 1.00 0.00 68 GLU A C 6
ATOM 7546 O O . GLU A 1 68 ? -2.591 12.062 -0.682 1.00 0.00 68 GLU A O 6
ATOM 7558 N N . GLY A 1 69 ? -1.729 10.507 -2.063 1.00 0.00 69 GLY A N 6
ATOM 7559 C CA . GLY A 1 69 ? -1.959 9.336 -1.252 1.00 0.00 69 GLY A CA 6
ATOM 7560 C C . GLY A 1 69 ? -3.344 8.747 -1.457 1.00 0.00 69 GLY A C 6
ATOM 7561 O O . GLY A 1 69 ? -3.893 8.168 -0.519 1.00 0.00 69 GLY A O 6
ATOM 7565 N N . LYS A 1 70 ? -3.928 8.897 -2.650 1.00 0.00 70 LYS A N 6
ATOM 7566 C CA . LYS A 1 70 ? -5.222 8.299 -2.948 1.00 0.00 70 LYS A CA 6
ATOM 7567 C C . LYS A 1 70 ? -5.089 6.788 -2.905 1.00 0.00 70 LYS A C 6
ATOM 7568 O O . LYS A 1 70 ? -4.107 6.239 -3.401 1.00 0.00 70 LYS A O 6
ATOM 7587 N N . ILE A 1 71 ? -6.076 6.129 -2.321 1.00 0.00 71 ILE A N 6
ATOM 7588 C CA . ILE A 1 71 ? -6.135 4.697 -2.135 1.00 0.00 71 ILE A CA 6
ATOM 7589 C C . ILE A 1 71 ? -6.579 4.098 -3.461 1.00 0.00 71 ILE A C 6
ATOM 7590 O O . ILE A 1 71 ? -7.767 3.875 -3.696 1.00 0.00 71 ILE A O 6
ATOM 7606 N N . LEU A 1 72 ? -5.606 3.888 -4.350 1.00 0.00 72 LEU A N 6
ATOM 7607 C CA . LEU A 1 72 ? -5.846 3.408 -5.699 1.00 0.00 72 LEU A CA 6
ATOM 7608 C C . LEU A 1 72 ? -6.374 1.977 -5.672 1.00 0.00 72 LEU A C 6
ATOM 7609 O O . LEU A 1 72 ? -7.306 1.663 -6.411 1.00 0.00 72 LEU A O 6
ATOM 7625 N N . LYS A 1 73 ? -5.756 1.103 -4.871 1.00 0.00 73 LYS A N 6
ATOM 7626 C CA . LYS A 1 73 ? -6.104 -0.307 -4.676 1.00 0.00 73 LYS A CA 6
ATOM 7627 C C . LYS A 1 73 ? -5.632 -0.711 -3.283 1.00 0.00 73 LYS A C 6
ATOM 7628 O O . LYS A 1 73 ? -4.743 -0.051 -2.737 1.00 0.00 73 LYS A O 6
ATOM 7647 N N . VAL A 1 74 ? -6.134 -1.829 -2.759 1.00 0.00 74 VAL A N 6
ATOM 7648 C CA . VAL A 1 74 ? -5.632 -2.463 -1.550 1.00 0.00 74 VAL A CA 6
ATOM 7649 C C . VAL A 1 74 ? -5.588 -3.965 -1.829 1.00 0.00 74 VAL A C 6
ATOM 7650 O O . VAL A 1 74 ? -6.395 -4.468 -2.620 1.00 0.00 74 VAL A O 6
ATOM 7663 N N . TYR A 1 75 ? -4.675 -4.672 -1.170 1.00 0.00 75 TYR A N 6
ATOM 7664 C CA . TYR A 1 75 ? -4.783 -6.096 -0.906 1.00 0.00 75 TYR A CA 6
ATOM 7665 C C . TYR A 1 75 ? -4.463 -6.317 0.576 1.00 0.00 75 TYR A C 6
ATOM 7666 O O . TYR A 1 75 ? -3.780 -5.497 1.195 1.00 0.00 75 TYR A O 6
ATOM 7684 N N . ASP A 1 76 ? -4.919 -7.427 1.144 1.00 0.00 76 ASP A N 6
ATOM 7685 C CA . ASP A 1 76 ? -4.499 -7.885 2.470 1.00 0.00 76 ASP A CA 6
ATOM 7686 C C . ASP A 1 76 ? -2.994 -8.207 2.443 1.00 0.00 76 ASP A C 6
ATOM 7687 O O . ASP A 1 76 ? -2.438 -8.511 1.385 1.00 0.00 76 ASP A O 6
ATOM 7696 N N . GLY A 1 77 ? -2.318 -8.169 3.592 1.00 0.00 77 GLY A N 6
ATOM 7697 C CA . GLY A 1 77 ? -0.963 -8.673 3.776 1.00 0.00 77 GLY A CA 6
ATOM 7698 C C . GLY A 1 77 ? -0.838 -10.169 3.565 1.00 0.00 77 GLY A C 6
ATOM 7699 O O . GLY A 1 77 ? 0.252 -10.626 3.223 1.00 0.00 77 GLY A O 6
ATOM 7703 N N . GLU A 1 78 ? -1.928 -10.925 3.693 1.00 0.00 78 GLU A N 6
ATOM 7704 C CA . GLU A 1 78 ? -1.910 -12.373 3.534 1.00 0.00 78 GLU A CA 6
ATOM 7705 C C . GLU A 1 78 ? -1.432 -12.835 2.145 1.00 0.00 78 GLU A C 6
ATOM 7706 O O . GLU A 1 78 ? -1.025 -13.991 1.992 1.00 0.00 78 GLU A O 6
ATOM 7718 N N . ILE A 1 79 ? -1.427 -11.950 1.142 1.00 0.00 79 ILE A N 6
ATOM 7719 C CA . ILE A 1 79 ? -0.876 -12.221 -0.182 1.00 0.00 79 ILE A CA 6
ATOM 7720 C C . ILE A 1 79 ? 0.636 -12.473 -0.147 1.00 0.00 79 ILE A C 6
ATOM 7721 O O . ILE A 1 79 ? 1.157 -13.206 -0.985 1.00 0.00 79 ILE A O 6
ATOM 7737 N N . PHE A 1 80 ? 1.347 -11.919 0.840 1.00 0.00 80 PHE A N 6
ATOM 7738 C CA . PHE A 1 80 ? 2.784 -12.122 1.004 1.00 0.00 80 PHE A CA 6
ATOM 7739 C C . PHE A 1 80 ? 3.112 -13.584 1.347 1.00 0.00 80 PHE A C 6
ATOM 7740 O O . PHE A 1 80 ? 4.269 -13.996 1.265 1.00 0.00 80 PHE A O 6
ATOM 7757 N N . TYR A 1 81 ? 2.095 -14.378 1.687 1.00 0.00 81 TYR A N 6
ATOM 7758 C CA . TYR A 1 81 ? 2.193 -15.776 2.063 1.00 0.00 81 TYR A CA 6
ATOM 7759 C C . TYR A 1 81 ? 1.358 -16.634 1.092 1.00 0.00 81 TYR A C 6
ATOM 7760 O O . TYR A 1 81 ? 1.017 -17.782 1.401 1.00 0.00 81 TYR A O 6
ATOM 7778 N N . HIS A 1 82 ? 1.021 -16.093 -0.086 1.00 0.00 82 HIS A N 6
ATOM 7779 C CA . HIS A 1 82 ? 0.551 -16.827 -1.255 1.00 0.00 82 HIS A CA 6
ATOM 7780 C C . HIS A 1 82 ? 1.734 -17.626 -1.831 1.00 0.00 82 HIS A C 6
ATOM 7781 O O . HIS A 1 82 ? 2.816 -17.665 -1.237 1.00 0.00 82 HIS A O 6
ATOM 7795 N N . ARG A 1 83 ? 1.567 -18.271 -2.985 1.00 0.00 83 ARG A N 6
ATOM 7796 C CA . ARG A 1 83 ? 2.673 -18.857 -3.738 1.00 0.00 83 ARG A CA 6
ATOM 7797 C C . ARG A 1 83 ? 2.495 -18.424 -5.168 1.00 0.00 83 ARG A C 6
ATOM 7798 O O . ARG A 1 83 ? 3.517 -18.337 -5.870 1.00 0.00 83 ARG A O 6
ATOM 7819 N N . GLY A 1 1 ? -12.915 -19.272 -2.470 1.00 0.00 1 GLY A N 7
ATOM 7820 C CA . GLY A 1 1 ? -13.766 -18.942 -3.615 1.00 0.00 1 GLY A CA 7
ATOM 7821 C C . GLY A 1 1 ? -12.971 -18.784 -4.903 1.00 0.00 1 GLY A C 7
ATOM 7822 O O . GLY A 1 1 ? -13.462 -19.209 -5.948 1.00 0.00 1 GLY A O 7
ATOM 7826 N N . ALA A 1 2 ? -11.781 -18.169 -4.886 1.00 0.00 2 ALA A N 7
ATOM 7827 C CA . ALA A 1 2 ? -10.979 -17.891 -6.070 1.00 0.00 2 ALA A CA 7
ATOM 7828 C C . ALA A 1 2 ? -9.522 -18.210 -5.758 1.00 0.00 2 ALA A C 7
ATOM 7829 O O . ALA A 1 2 ? -9.008 -17.782 -4.724 1.00 0.00 2 ALA A O 7
ATOM 7836 N N . ALA A 1 3 ? -8.843 -18.920 -6.659 1.00 0.00 3 ALA A N 7
ATOM 7837 C CA . ALA A 1 3 ? -7.489 -19.419 -6.438 1.00 0.00 3 ALA A CA 7
ATOM 7838 C C . ALA A 1 3 ? -6.375 -18.418 -6.763 1.00 0.00 3 ALA A C 7
ATOM 7839 O O . ALA A 1 3 ? -5.205 -18.768 -6.614 1.00 0.00 3 ALA A O 7
ATOM 7846 N N . GLY A 1 4 ? -6.715 -17.216 -7.220 1.00 0.00 4 GLY A N 7
ATOM 7847 C CA . GLY A 1 4 ? -5.765 -16.164 -7.574 1.00 0.00 4 GLY A CA 7
ATOM 7848 C C . GLY A 1 4 ? -5.715 -15.121 -6.472 1.00 0.00 4 GLY A C 7
ATOM 7849 O O . GLY A 1 4 ? -5.833 -15.463 -5.292 1.00 0.00 4 GLY A O 7
ATOM 7853 N N . ILE A 1 5 ? -5.584 -13.844 -6.827 1.00 0.00 5 ILE A N 7
ATOM 7854 C CA . ILE A 1 5 ? -5.378 -12.791 -5.834 1.00 0.00 5 ILE A CA 7
ATOM 7855 C C . ILE A 1 5 ? -6.676 -12.118 -5.378 1.00 0.00 5 ILE A C 7
ATOM 7856 O O . ILE A 1 5 ? -6.651 -11.383 -4.396 1.00 0.00 5 ILE A O 7
ATOM 7872 N N . ASP A 1 6 ? -7.801 -12.349 -6.063 1.00 0.00 6 ASP A N 7
ATOM 7873 C CA . ASP A 1 6 ? -9.065 -11.644 -5.807 1.00 0.00 6 ASP A CA 7
ATOM 7874 C C . ASP A 1 6 ? -9.561 -11.817 -4.376 1.00 0.00 6 ASP A C 7
ATOM 7875 O O . ASP A 1 6 ? -10.124 -10.887 -3.810 1.00 0.00 6 ASP A O 7
ATOM 7884 N N . GLN A 1 7 ? -9.287 -12.973 -3.769 1.00 0.00 7 GLN A N 7
ATOM 7885 C CA . GLN A 1 7 ? -9.631 -13.262 -2.386 1.00 0.00 7 GLN A CA 7
ATOM 7886 C C . GLN A 1 7 ? -9.006 -12.274 -1.398 1.00 0.00 7 GLN A C 7
ATOM 7887 O O . GLN A 1 7 ? -9.563 -12.069 -0.321 1.00 0.00 7 GLN A O 7
ATOM 7901 N N . TYR A 1 8 ? -7.865 -11.674 -1.747 1.00 0.00 8 TYR A N 7
ATOM 7902 C CA . TYR A 1 8 ? -7.173 -10.708 -0.905 1.00 0.00 8 TYR A CA 7
ATOM 7903 C C . TYR A 1 8 ? -7.510 -9.271 -1.327 1.00 0.00 8 TYR A C 7
ATOM 7904 O O . TYR A 1 8 ? -6.965 -8.348 -0.728 1.00 0.00 8 TYR A O 7
ATOM 7922 N N . ALA A 1 9 ? -8.320 -9.047 -2.374 1.00 0.00 9 ALA A N 7
ATOM 7923 C CA . ALA A 1 9 ? -8.628 -7.718 -2.897 1.00 0.00 9 ALA A CA 7
ATOM 7924 C C . ALA A 1 9 ? -9.705 -7.060 -2.030 1.00 0.00 9 ALA A C 7
ATOM 7925 O O . ALA A 1 9 ? -10.907 -7.210 -2.291 1.00 0.00 9 ALA A O 7
ATOM 7932 N N . LEU A 1 10 ? -9.278 -6.331 -1.001 1.00 0.00 10 LEU A N 7
ATOM 7933 C CA . LEU A 1 10 ? -10.163 -5.747 0.001 1.00 0.00 10 LEU A CA 7
ATOM 7934 C C . LEU A 1 10 ? -10.744 -4.463 -0.576 1.00 0.00 10 LEU A C 7
ATOM 7935 O O . LEU A 1 10 ? -9.989 -3.617 -1.057 1.00 0.00 10 LEU A O 7
ATOM 7951 N N . LYS A 1 11 ? -12.065 -4.295 -0.537 1.00 0.00 11 LYS A N 7
ATOM 7952 C CA . LYS A 1 11 ? -12.736 -3.121 -1.108 1.00 0.00 11 LYS A CA 7
ATOM 7953 C C . LYS A 1 11 ? -12.745 -1.933 -0.146 1.00 0.00 11 LYS A C 7
ATOM 7954 O O . LYS A 1 11 ? -12.975 -0.798 -0.572 1.00 0.00 11 LYS A O 7
ATOM 7973 N N . GLU A 1 12 ? -12.511 -2.197 1.131 1.00 0.00 12 GLU A N 7
ATOM 7974 C CA . GLU A 1 12 ? -12.425 -1.253 2.233 1.00 0.00 12 GLU A CA 7
ATOM 7975 C C . GLU A 1 12 ? -11.627 -1.929 3.347 1.00 0.00 12 GLU A C 7
ATOM 7976 O O . GLU A 1 12 ? -11.412 -3.145 3.288 1.00 0.00 12 GLU A O 7
ATOM 7988 N N . PHE A 1 13 ? -11.169 -1.170 4.337 1.00 0.00 13 PHE A N 7
ATOM 7989 C CA . PHE A 1 13 ? -10.584 -1.681 5.576 1.00 0.00 13 PHE A CA 7
ATOM 7990 C C . PHE A 1 13 ? -10.645 -0.574 6.628 1.00 0.00 13 PHE A C 7
ATOM 7991 O O . PHE A 1 13 ? -11.072 0.544 6.330 1.00 0.00 13 PHE A O 7
ATOM 8008 N N . THR A 1 14 ? -10.161 -0.863 7.831 1.00 0.00 14 THR A N 7
ATOM 8009 C CA . THR A 1 14 ? -9.866 0.143 8.840 1.00 0.00 14 THR A CA 7
ATOM 8010 C C . THR A 1 14 ? -8.452 -0.148 9.340 1.00 0.00 14 THR A C 7
ATOM 8011 O O . THR A 1 14 ? -8.106 -1.308 9.570 1.00 0.00 14 THR A O 7
ATOM 8022 N N . ALA A 1 15 ? -7.625 0.882 9.508 1.00 0.00 15 ALA A N 7
ATOM 8023 C CA . ALA A 1 15 ? -6.387 0.808 10.268 1.00 0.00 15 ALA A CA 7
ATOM 8024 C C . ALA A 1 15 ? -6.185 2.164 10.931 1.00 0.00 15 ALA A C 7
ATOM 8025 O O . ALA A 1 15 ? -6.712 3.166 10.457 1.00 0.00 15 ALA A O 7
ATOM 8032 N N . ASP A 1 16 ? -5.386 2.233 11.996 1.00 0.00 16 ASP A N 7
ATOM 8033 C CA . ASP A 1 16 ? -5.095 3.484 12.705 1.00 0.00 16 ASP A CA 7
ATOM 8034 C C . ASP A 1 16 ? -6.375 4.211 13.115 1.00 0.00 16 ASP A C 7
ATOM 8035 O O . ASP A 1 16 ? -6.493 5.433 13.021 1.00 0.00 16 ASP A O 7
ATOM 8044 N N . PHE A 1 17 ? -7.368 3.422 13.522 1.00 0.00 17 PHE A N 7
ATOM 8045 C CA . PHE A 1 17 ? -8.710 3.848 13.916 1.00 0.00 17 PHE A CA 7
ATOM 8046 C C . PHE A 1 17 ? -9.478 4.575 12.806 1.00 0.00 17 PHE A C 7
ATOM 8047 O O . PHE A 1 17 ? -10.541 5.133 13.066 1.00 0.00 17 PHE A O 7
ATOM 8064 N N . THR A 1 18 ? -9.000 4.486 11.572 1.00 0.00 18 THR A N 7
ATOM 8065 C CA . THR A 1 18 ? -9.433 5.263 10.422 1.00 0.00 18 THR A CA 7
ATOM 8066 C C . THR A 1 18 ? -9.962 4.278 9.387 1.00 0.00 18 THR A C 7
ATOM 8067 O O . THR A 1 18 ? -9.281 3.300 9.069 1.00 0.00 18 THR A O 7
ATOM 8078 N N . GLN A 1 19 ? -11.183 4.493 8.906 1.00 0.00 19 GLN A N 7
ATOM 8079 C CA . GLN A 1 19 ? -11.778 3.654 7.881 1.00 0.00 19 GLN A CA 7
ATOM 8080 C C . GLN A 1 19 ? -11.377 4.168 6.503 1.00 0.00 19 GLN A C 7
ATOM 8081 O O . GLN A 1 19 ? -11.223 5.378 6.318 1.00 0.00 19 GLN A O 7
ATOM 8095 N N . PHE A 1 20 ? -11.267 3.263 5.533 1.00 0.00 20 PHE A N 7
ATOM 8096 C CA . PHE A 1 20 ? -10.712 3.543 4.218 1.00 0.00 20 PHE A CA 7
ATOM 8097 C C . PHE A 1 20 ? -11.423 2.729 3.147 1.00 0.00 20 PHE A C 7
ATOM 8098 O O . PHE A 1 20 ? -11.917 1.632 3.412 1.00 0.00 20 PHE A O 7
ATOM 8115 N N . HIS A 1 21 ? -11.376 3.228 1.912 1.00 0.00 21 HIS A N 7
ATOM 8116 C CA . HIS A 1 21 ? -12.033 2.657 0.747 1.00 0.00 21 HIS A CA 7
ATOM 8117 C C . HIS A 1 21 ? -11.099 2.759 -0.454 1.00 0.00 21 HIS A C 7
ATOM 8118 O O . HIS A 1 21 ? -10.159 3.561 -0.450 1.00 0.00 21 HIS A O 7
ATOM 8132 N N . ILE A 1 22 ? -11.386 2.007 -1.518 1.00 0.00 22 ILE A N 7
ATOM 8133 C CA . ILE A 1 22 ? -10.785 2.265 -2.821 1.00 0.00 22 ILE A CA 7
ATOM 8134 C C . ILE A 1 22 ? -11.212 3.675 -3.223 1.00 0.00 22 ILE A C 7
ATOM 8135 O O . ILE A 1 22 ? -12.401 3.937 -3.400 1.00 0.00 22 ILE A O 7
ATOM 8151 N N . GLY A 1 23 ? -10.248 4.581 -3.344 1.00 0.00 23 GLY A N 7
ATOM 8152 C CA . GLY A 1 23 ? -10.460 5.953 -3.776 1.00 0.00 23 GLY A CA 7
ATOM 8153 C C . GLY A 1 23 ? -10.503 6.983 -2.645 1.00 0.00 23 GLY A C 7
ATOM 8154 O O . GLY A 1 23 ? -10.675 8.162 -2.952 1.00 0.00 23 GLY A O 7
ATOM 8158 N N . ASP A 1 24 ? -10.351 6.574 -1.380 1.00 0.00 24 ASP A N 7
ATOM 8159 C CA . ASP A 1 24 ? -10.120 7.491 -0.249 1.00 0.00 24 ASP A CA 7
ATOM 8160 C C . ASP A 1 24 ? -8.685 8.025 -0.297 1.00 0.00 24 ASP A C 7
ATOM 8161 O O . ASP A 1 24 ? -7.928 7.647 -1.189 1.00 0.00 24 ASP A O 7
ATOM 8170 N N . THR A 1 25 ? -8.264 8.850 0.667 1.00 0.00 25 THR A N 7
ATOM 8171 C CA . THR A 1 25 ? -6.932 9.423 0.779 1.00 0.00 25 THR A CA 7
ATOM 8172 C C . THR A 1 25 ? -6.305 9.066 2.142 1.00 0.00 25 THR A C 7
ATOM 8173 O O . THR A 1 25 ? -7.024 8.881 3.129 1.00 0.00 25 THR A O 7
ATOM 8184 N N . VAL A 1 26 ? -4.972 8.992 2.227 1.00 0.00 26 VAL A N 7
ATOM 8185 C CA . VAL A 1 26 ? -4.255 8.524 3.422 1.00 0.00 26 VAL A CA 7
ATOM 8186 C C . VAL A 1 26 ? -3.664 9.683 4.235 1.00 0.00 26 VAL A C 7
ATOM 8187 O O . VAL A 1 26 ? -3.405 10.752 3.676 1.00 0.00 26 VAL A O 7
ATOM 8200 N N . PRO A 1 27 ? -3.371 9.478 5.530 1.00 0.00 27 PRO A N 7
ATOM 8201 C CA . PRO A 1 27 ? -2.533 10.387 6.304 1.00 0.00 27 PRO A CA 7
ATOM 8202 C C . PRO A 1 27 ? -1.069 10.353 5.834 1.00 0.00 27 PRO A C 7
ATOM 8203 O O . PRO A 1 27 ? -0.580 9.348 5.313 1.00 0.00 27 PRO A O 7
ATOM 8214 N N . ALA A 1 28 ? -0.332 11.426 6.133 1.00 0.00 28 ALA A N 7
ATOM 8215 C CA . ALA A 1 28 ? 1.065 11.602 5.750 1.00 0.00 28 ALA A CA 7
ATOM 8216 C C . ALA A 1 28 ? 2.016 10.623 6.444 1.00 0.00 28 ALA A C 7
ATOM 8217 O O . ALA A 1 28 ? 3.147 10.455 5.988 1.00 0.00 28 ALA A O 7
ATOM 8224 N N . MET A 1 29 ? 1.568 9.940 7.502 1.00 0.00 29 MET A N 7
ATOM 8225 C CA . MET A 1 29 ? 2.314 8.866 8.154 1.00 0.00 29 MET A CA 7
ATOM 8226 C C . MET A 1 29 ? 2.703 7.756 7.202 1.00 0.00 29 MET A C 7
ATOM 8227 O O . MET A 1 29 ? 3.653 7.041 7.493 1.00 0.00 29 MET A O 7
ATOM 8241 N N . TYR A 1 30 ? 1.991 7.613 6.087 1.00 0.00 30 TYR A N 7
ATOM 8242 C CA . TYR A 1 30 ? 2.227 6.523 5.151 1.00 0.00 30 TYR A CA 7
ATOM 8243 C C . TYR A 1 30 ? 2.802 6.997 3.824 1.00 0.00 30 TYR A C 7
ATOM 8244 O O . TYR A 1 30 ? 3.235 6.176 3.027 1.00 0.00 30 TYR A O 7
ATOM 8262 N N . LEU A 1 31 ? 2.817 8.311 3.584 1.00 0.00 31 LEU A N 7
ATOM 8263 C CA . LEU A 1 31 ? 3.357 8.910 2.367 1.00 0.00 31 LEU A CA 7
ATOM 8264 C C . LEU A 1 31 ? 4.888 8.951 2.399 1.00 0.00 31 LEU A C 7
ATOM 8265 O O . LEU A 1 31 ? 5.528 9.068 1.355 1.00 0.00 31 LEU A O 7
ATOM 8281 N N . THR A 1 32 ? 5.485 8.858 3.584 1.00 0.00 32 THR A N 7
ATOM 8282 C CA . THR A 1 32 ? 6.922 8.750 3.795 1.00 0.00 32 THR A CA 7
ATOM 8283 C C . THR A 1 32 ? 7.461 7.430 3.188 1.00 0.00 32 THR A C 7
ATOM 8284 O O . THR A 1 32 ? 6.761 6.412 3.190 1.00 0.00 32 THR A O 7
ATOM 8295 N N . PRO A 1 33 ? 8.741 7.369 2.771 1.00 0.00 33 PRO A N 7
ATOM 8296 C CA . PRO A 1 33 ? 9.377 6.131 2.321 1.00 0.00 33 PRO A CA 7
ATOM 8297 C C . PRO A 1 33 ? 9.528 5.065 3.416 1.00 0.00 33 PRO A C 7
ATOM 8298 O O . PRO A 1 33 ? 9.895 3.930 3.114 1.00 0.00 33 PRO A O 7
ATOM 8309 N N . GLU A 1 34 ? 9.231 5.394 4.674 1.00 0.00 34 GLU A N 7
ATOM 8310 C CA . GLU A 1 34 ? 9.383 4.494 5.814 1.00 0.00 34 GLU A CA 7
ATOM 8311 C C . GLU A 1 34 ? 8.533 3.220 5.699 1.00 0.00 34 GLU A C 7
ATOM 8312 O O . GLU A 1 34 ? 8.846 2.226 6.353 1.00 0.00 34 GLU A O 7
ATOM 8324 N N . TYR A 1 35 ? 7.500 3.210 4.851 1.00 0.00 35 TYR A N 7
ATOM 8325 C CA . TYR A 1 35 ? 6.578 2.083 4.689 1.00 0.00 35 TYR A CA 7
ATOM 8326 C C . TYR A 1 35 ? 6.528 1.569 3.246 1.00 0.00 35 TYR A C 7
ATOM 8327 O O . TYR A 1 35 ? 5.862 0.574 2.963 1.00 0.00 35 TYR A O 7
ATOM 8345 N N . ASN A 1 36 ? 7.206 2.238 2.314 1.00 0.00 36 ASN A N 7
ATOM 8346 C CA . ASN A 1 36 ? 7.123 2.015 0.884 1.00 0.00 36 ASN A CA 7
ATOM 8347 C C . ASN A 1 36 ? 7.654 0.636 0.482 1.00 0.00 36 ASN A C 7
ATOM 8348 O O . ASN A 1 36 ? 8.852 0.370 0.523 1.00 0.00 36 ASN A O 7
ATOM 8359 N N . ILE A 1 37 ? 6.761 -0.286 0.119 1.00 0.00 37 ILE A N 7
ATOM 8360 C CA . ILE A 1 37 ? 7.111 -1.660 -0.225 1.00 0.00 37 ILE A CA 7
ATOM 8361 C C . ILE A 1 37 ? 7.650 -1.665 -1.651 1.00 0.00 37 ILE A C 7
ATOM 8362 O O . ILE A 1 37 ? 6.935 -1.945 -2.617 1.00 0.00 37 ILE A O 7
ATOM 8378 N N . LYS A 1 38 ? 8.908 -1.266 -1.822 1.00 0.00 38 LYS A N 7
ATOM 8379 C CA . LYS A 1 38 ? 9.530 -1.171 -3.126 1.00 0.00 38 LYS A CA 7
ATOM 8380 C C . LYS A 1 38 ? 9.604 -2.521 -3.844 1.00 0.00 38 LYS A C 7
ATOM 8381 O O . LYS A 1 38 ? 9.585 -2.542 -5.071 1.00 0.00 38 LYS A O 7
ATOM 8400 N N . GLN A 1 39 ? 9.681 -3.630 -3.112 1.00 0.00 39 GLN A N 7
ATOM 8401 C CA . GLN A 1 39 ? 9.872 -4.974 -3.652 1.00 0.00 39 GLN A CA 7
ATOM 8402 C C . GLN A 1 39 ? 8.504 -5.646 -3.867 1.00 0.00 39 GLN A C 7
ATOM 8403 O O . GLN A 1 39 ? 8.168 -6.599 -3.163 1.00 0.00 39 GLN A O 7
ATOM 8417 N N . TRP A 1 40 ? 7.679 -5.126 -4.780 1.00 0.00 40 TRP A N 7
ATOM 8418 C CA . TRP A 1 40 ? 6.296 -5.575 -4.950 1.00 0.00 40 TRP A CA 7
ATOM 8419 C C . TRP A 1 40 ? 6.165 -6.832 -5.819 1.00 0.00 40 TRP A C 7
ATOM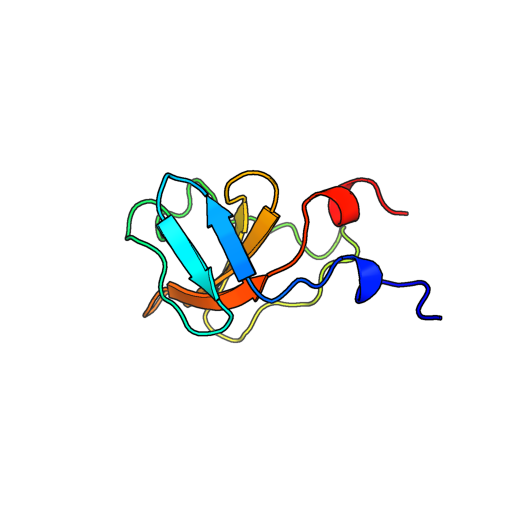 8420 O O . TRP A 1 40 ? 5.410 -7.738 -5.468 1.00 0.00 40 TRP A O 7
ATOM 8441 N N . GLN A 1 41 ? 6.873 -6.907 -6.953 1.00 0.00 41 GLN A N 7
ATOM 8442 C CA . GLN A 1 41 ? 6.684 -7.969 -7.955 1.00 0.00 41 GLN A CA 7
ATOM 8443 C C . GLN A 1 41 ? 6.944 -9.357 -7.344 1.00 0.00 41 GLN A C 7
ATOM 8444 O O . GLN A 1 41 ? 6.294 -10.335 -7.706 1.00 0.00 41 GLN A O 7
ATOM 8458 N N . GLN A 1 42 ? 7.842 -9.433 -6.355 1.00 0.00 42 GLN A N 7
ATOM 8459 C CA . GLN A 1 42 ? 8.208 -10.652 -5.636 1.00 0.00 42 GLN A CA 7
ATOM 8460 C C . GLN A 1 42 ? 7.179 -11.058 -4.558 1.00 0.00 42 GLN A C 7
ATOM 8461 O O . GLN A 1 42 ? 7.526 -11.830 -3.662 1.00 0.00 42 GLN A O 7
ATOM 8475 N N . ARG A 1 43 ? 5.939 -10.544 -4.578 1.00 0.00 43 ARG A N 7
ATOM 8476 C CA . ARG A 1 43 ? 4.933 -10.773 -3.527 1.00 0.00 43 ARG A CA 7
ATOM 8477 C C . ARG A 1 43 ? 3.577 -11.236 -4.076 1.00 0.00 43 ARG A C 7
ATOM 8478 O O . ARG A 1 43 ? 2.561 -11.011 -3.428 1.00 0.00 43 ARG A O 7
ATOM 8499 N N . ASN A 1 44 ? 3.530 -11.822 -5.276 1.00 0.00 44 ASN A N 7
ATOM 8500 C CA . ASN A 1 44 ? 2.313 -12.169 -6.034 1.00 0.00 44 ASN A CA 7
ATOM 8501 C C . ASN A 1 44 ? 1.393 -10.977 -6.317 1.00 0.00 44 ASN A C 7
ATOM 8502 O O . ASN A 1 44 ? 0.295 -11.166 -6.838 1.00 0.00 44 ASN A O 7
ATOM 8513 N N . LEU A 1 45 ? 1.805 -9.744 -6.028 1.00 0.00 45 LEU A N 7
ATOM 8514 C CA . LEU A 1 45 ? 0.987 -8.561 -6.259 1.00 0.00 45 LEU A CA 7
ATOM 8515 C C . LEU A 1 45 ? 1.241 -7.983 -7.656 1.00 0.00 45 LEU A C 7
ATOM 8516 O O . LEU A 1 45 ? 2.244 -8.334 -8.287 1.00 0.00 45 LEU A O 7
ATOM 8532 N N . PRO A 1 46 ? 0.363 -7.088 -8.136 1.00 0.00 46 PRO A N 7
ATOM 8533 C CA . PRO A 1 46 ? 0.583 -6.262 -9.325 1.00 0.00 46 PRO A CA 7
ATOM 8534 C C . PRO A 1 46 ? 1.549 -5.098 -9.037 1.00 0.00 46 PRO A C 7
ATOM 8535 O O . PRO A 1 46 ? 1.847 -4.754 -7.884 1.00 0.00 46 PRO A O 7
ATOM 8546 N N . ALA A 1 47 ? 1.949 -4.437 -10.124 1.00 0.00 47 ALA A N 7
ATOM 8547 C CA . ALA A 1 47 ? 2.644 -3.159 -10.171 1.00 0.00 47 ALA A CA 7
ATOM 8548 C C . ALA A 1 47 ? 1.854 -2.039 -9.472 1.00 0.00 47 ALA A C 7
ATOM 8549 O O . ALA A 1 47 ? 0.663 -2.194 -9.188 1.00 0.00 47 ALA A O 7
ATOM 8556 N N . PRO A 1 48 ? 2.486 -0.893 -9.177 1.00 0.00 48 PRO A N 7
ATOM 8557 C CA . PRO A 1 48 ? 1.799 0.363 -8.898 1.00 0.00 48 PRO A CA 7
ATOM 8558 C C . PRO A 1 48 ? 1.175 0.958 -10.183 1.00 0.00 48 PRO A C 7
ATOM 8559 O O . PRO A 1 48 ? 0.992 0.272 -11.193 1.00 0.00 48 PRO A O 7
ATOM 8570 N N . ASP A 1 49 ? 0.801 2.235 -10.128 1.00 0.00 49 ASP A N 7
ATOM 8571 C CA . ASP A 1 49 ? 0.606 3.116 -11.283 1.00 0.00 49 ASP A CA 7
ATOM 8572 C C . ASP A 1 49 ? 1.895 3.958 -11.422 1.00 0.00 49 ASP A C 7
ATOM 8573 O O . ASP A 1 49 ? 2.912 3.654 -10.791 1.00 0.00 49 ASP A O 7
ATOM 8582 N N . ALA A 1 50 ? 1.908 4.988 -12.271 1.00 0.00 50 ALA A N 7
ATOM 8583 C CA . ALA A 1 50 ? 3.049 5.881 -12.468 1.00 0.00 50 ALA A CA 7
ATOM 8584 C C . ALA A 1 50 ? 3.077 6.967 -11.386 1.00 0.00 50 ALA A C 7
ATOM 8585 O O . ALA A 1 50 ? 2.283 7.906 -11.438 1.00 0.00 50 ALA A O 7
ATOM 8592 N N . GLY A 1 51 ? 3.984 6.875 -10.416 1.00 0.00 51 GLY A N 7
ATOM 8593 C CA . GLY A 1 51 ? 4.040 7.800 -9.287 1.00 0.00 51 GLY A CA 7
ATOM 8594 C C . GLY A 1 51 ? 3.030 7.383 -8.226 1.00 0.00 51 GLY A C 7
ATOM 8595 O O . GLY A 1 51 ? 2.236 8.193 -7.737 1.00 0.00 51 GLY A O 7
ATOM 8599 N N . SER A 1 52 ? 2.977 6.087 -7.935 1.00 0.00 52 SER A N 7
ATOM 8600 C CA . SER A 1 52 ? 2.352 5.556 -6.742 1.00 0.00 52 SER A CA 7
ATOM 8601 C C . SER A 1 52 ? 3.217 4.419 -6.218 1.00 0.00 52 SER A C 7
ATOM 8602 O O . SER A 1 52 ? 4.105 3.914 -6.917 1.00 0.00 52 SER A O 7
ATOM 8610 N N . HIS A 1 53 ? 2.953 3.989 -4.989 1.00 0.00 53 HIS A N 7
ATOM 8611 C CA . HIS A 1 53 ? 3.700 2.926 -4.360 1.00 0.00 53 HIS A CA 7
ATOM 8612 C C . HIS A 1 53 ? 2.844 2.210 -3.335 1.00 0.00 53 HIS A C 7
ATOM 8613 O O . HIS A 1 53 ? 1.977 2.797 -2.687 1.00 0.00 53 HIS A O 7
ATOM 8627 N N . TRP A 1 54 ? 3.072 0.907 -3.223 1.00 0.00 54 TRP A N 7
ATOM 8628 C CA . TRP A 1 54 ? 2.468 0.101 -2.187 1.00 0.00 54 TRP A CA 7
ATOM 8629 C C . TRP A 1 54 ? 3.138 0.431 -0.851 1.00 0.00 54 TRP A C 7
ATOM 8630 O O . TRP A 1 54 ? 4.333 0.744 -0.822 1.00 0.00 54 TRP A O 7
ATOM 8651 N N . THR A 1 55 ? 2.370 0.352 0.230 1.00 0.00 55 THR A N 7
ATOM 8652 C CA . THR A 1 55 ? 2.687 0.725 1.605 1.00 0.00 55 THR A CA 7
ATOM 8653 C C . THR A 1 55 ? 2.101 -0.338 2.540 1.00 0.00 55 THR A C 7
ATOM 8654 O O . THR A 1 55 ? 1.341 -1.195 2.070 1.00 0.00 55 THR A O 7
ATOM 8665 N N . TYR A 1 56 ? 2.437 -0.307 3.834 1.00 0.00 56 TYR A N 7
ATOM 8666 C CA . TYR A 1 56 ? 2.073 -1.360 4.783 1.00 0.00 56 TYR A CA 7
ATOM 8667 C C . TYR A 1 56 ? 1.144 -0.846 5.890 1.00 0.00 56 TYR A C 7
ATOM 8668 O O . TYR A 1 56 ? 1.572 -0.585 7.017 1.00 0.00 56 TYR A O 7
ATOM 8686 N N . MET A 1 57 ? -0.141 -0.702 5.568 1.00 0.00 57 MET A N 7
ATOM 8687 C CA . MET A 1 57 ? -1.185 -0.090 6.389 1.00 0.00 57 MET A CA 7
ATOM 8688 C C . MET A 1 57 ? -1.853 -1.157 7.245 1.00 0.00 57 MET A C 7
ATOM 8689 O O . MET A 1 57 ? -2.747 -1.867 6.781 1.00 0.00 57 MET A O 7
ATOM 8703 N N . GLY A 1 58 ? -1.446 -1.291 8.505 1.00 0.00 58 GLY A N 7
ATOM 8704 C CA . GLY A 1 58 ? -2.142 -2.172 9.438 1.00 0.00 58 GLY A CA 7
ATOM 8705 C C . GLY A 1 58 ? -2.001 -3.666 9.131 1.00 0.00 58 GLY A C 7
ATOM 8706 O O . GLY A 1 58 ? -2.734 -4.471 9.708 1.00 0.00 58 GLY A O 7
ATOM 8710 N N . GLY A 1 59 ? -1.098 -4.041 8.220 1.00 0.00 59 GLY A N 7
ATOM 8711 C CA . GLY A 1 59 ? -0.983 -5.392 7.685 1.00 0.00 59 GLY A CA 7
ATOM 8712 C C . GLY A 1 59 ? -1.470 -5.480 6.240 1.00 0.00 59 GLY A C 7
ATOM 8713 O O . GLY A 1 59 ? -1.137 -6.437 5.548 1.00 0.00 59 GLY A O 7
ATOM 8717 N N . ASN A 1 60 ? -2.209 -4.481 5.752 1.00 0.00 60 ASN A N 7
ATOM 8718 C CA . ASN A 1 60 ? -2.740 -4.438 4.395 1.00 0.00 60 ASN A CA 7
ATOM 8719 C C . ASN A 1 60 ? -1.703 -3.775 3.496 1.00 0.00 60 ASN A C 7
ATOM 8720 O O . ASN A 1 60 ? -1.109 -2.759 3.865 1.00 0.00 60 ASN A O 7
ATOM 8731 N N . TYR A 1 61 ? -1.510 -4.314 2.297 1.00 0.00 61 TYR A N 7
ATOM 8732 C CA . TYR A 1 61 ? -0.740 -3.688 1.241 1.00 0.00 61 TYR A CA 7
ATOM 8733 C C . TYR A 1 61 ? -1.623 -2.653 0.550 1.00 0.00 61 TYR A C 7
ATOM 8734 O O . TYR A 1 61 ? -2.581 -3.008 -0.139 1.00 0.00 61 TYR A O 7
ATOM 8752 N N . VAL A 1 62 ? -1.304 -1.370 0.689 1.00 0.00 62 VAL A N 7
ATOM 8753 C CA . VAL A 1 62 ? -2.150 -0.274 0.221 1.00 0.00 62 VAL A CA 7
ATOM 8754 C C . VAL A 1 62 ? -1.371 0.529 -0.822 1.00 0.00 62 VAL A C 7
ATOM 8755 O O . VAL A 1 62 ? -0.231 0.914 -0.574 1.00 0.00 62 VAL A O 7
ATOM 8768 N N . LEU A 1 63 ? -1.922 0.716 -2.024 1.00 0.00 63 LEU A N 7
ATOM 8769 C CA . LEU A 1 63 ? -1.286 1.468 -3.104 1.00 0.00 63 LEU A CA 7
ATOM 8770 C C . LEU A 1 63 ? -1.700 2.922 -2.980 1.00 0.00 63 LEU A C 7
ATOM 8771 O O . LEU A 1 63 ? -2.863 3.232 -3.230 1.00 0.00 63 LEU A O 7
ATOM 8787 N N . ILE A 1 64 ? -0.765 3.805 -2.639 1.00 0.00 64 ILE A N 7
ATOM 8788 C CA . ILE A 1 64 ? -1.026 5.234 -2.522 1.00 0.00 64 ILE A CA 7
ATOM 8789 C C . ILE A 1 64 ? -0.329 5.988 -3.641 1.00 0.00 64 ILE A C 7
ATOM 8790 O O . ILE A 1 64 ? 0.716 5.556 -4.125 1.00 0.00 64 ILE A O 7
ATOM 8806 N N . THR A 1 65 ? -0.893 7.114 -4.058 1.00 0.00 65 THR A N 7
ATOM 8807 C CA . THR A 1 65 ? -0.243 8.051 -4.951 1.00 0.00 65 THR A CA 7
ATOM 8808 C C . THR A 1 65 ? 0.821 8.823 -4.187 1.00 0.00 65 THR A C 7
ATOM 8809 O O . THR A 1 65 ? 0.572 9.286 -3.080 1.00 0.00 65 THR A O 7
ATOM 8820 N N . ASP A 1 66 ? 1.971 9.047 -4.812 1.00 0.00 66 ASP A N 7
ATOM 8821 C CA . ASP A 1 66 ? 2.986 9.971 -4.305 1.00 0.00 66 ASP A CA 7
ATOM 8822 C C . ASP A 1 66 ? 2.474 11.420 -4.341 1.00 0.00 66 ASP A C 7
ATOM 8823 O O . ASP A 1 66 ? 3.016 12.307 -3.687 1.00 0.00 66 ASP A O 7
ATOM 8832 N N . THR A 1 67 ? 1.418 11.667 -5.114 1.00 0.00 67 THR A N 7
ATOM 8833 C CA . THR A 1 67 ? 0.973 12.962 -5.607 1.00 0.00 67 THR A CA 7
ATOM 8834 C C . THR A 1 67 ? -0.197 13.539 -4.790 1.00 0.00 67 THR A C 7
ATOM 8835 O O . THR A 1 67 ? -0.681 14.634 -5.077 1.00 0.00 67 THR A O 7
ATOM 8846 N N . GLU A 1 68 ? -0.724 12.773 -3.831 1.00 0.00 68 GLU A N 7
ATOM 8847 C CA . GLU A 1 68 ? -2.081 12.929 -3.303 1.00 0.00 68 GLU A CA 7
ATOM 8848 C C . GLU A 1 68 ? -2.275 11.962 -2.136 1.00 0.00 68 GLU A C 7
ATOM 8849 O O . GLU A 1 68 ? -2.839 12.322 -1.105 1.00 0.00 68 GLU A O 7
ATOM 8861 N N . GLY A 1 69 ? -1.819 10.719 -2.307 1.00 0.00 69 GLY A N 7
ATOM 8862 C CA . GLY A 1 69 ? -2.067 9.642 -1.374 1.00 0.00 69 GLY A CA 7
ATOM 8863 C C . GLY A 1 69 ? -3.488 9.108 -1.471 1.00 0.00 69 GLY A C 7
ATOM 8864 O O . GLY A 1 69 ? -4.003 8.593 -0.482 1.00 0.00 69 GLY A O 7
ATOM 8868 N N . LYS A 1 70 ? -4.130 9.193 -2.641 1.00 0.00 70 LYS A N 7
ATOM 8869 C CA . LYS A 1 70 ? -5.322 8.411 -2.905 1.00 0.00 70 LYS A CA 7
ATOM 8870 C C . LYS A 1 70 ? -4.957 6.941 -2.821 1.00 0.00 70 LYS A C 7
ATOM 8871 O O . LYS A 1 70 ? -3.976 6.519 -3.438 1.00 0.00 70 LYS A O 7
ATOM 8890 N N . ILE A 1 71 ? -5.778 6.194 -2.097 1.00 0.00 71 ILE A N 7
ATOM 8891 C CA . ILE A 1 71 ? -5.830 4.752 -1.989 1.00 0.00 71 ILE A CA 7
ATOM 8892 C C . ILE A 1 71 ? -6.283 4.258 -3.354 1.00 0.00 71 ILE A C 7
ATOM 8893 O O . ILE A 1 71 ? -7.476 4.095 -3.607 1.00 0.00 71 ILE A O 7
ATOM 8909 N N . LEU A 1 72 ? -5.331 4.059 -4.261 1.00 0.00 72 LEU A N 7
ATOM 8910 C CA . LEU A 1 72 ? -5.629 3.570 -5.591 1.00 0.00 72 LEU A CA 7
ATOM 8911 C C . LEU A 1 72 ? -6.205 2.161 -5.484 1.00 0.00 72 LEU A C 7
ATOM 8912 O O . LEU A 1 72 ? -7.192 1.861 -6.152 1.00 0.00 72 LEU A O 7
ATOM 8928 N N . LYS A 1 73 ? -5.580 1.280 -4.692 1.00 0.00 73 LYS A N 7
ATOM 8929 C CA . LYS A 1 73 ? -5.950 -0.131 -4.547 1.00 0.00 73 LYS A CA 7
ATOM 8930 C C . LYS A 1 73 ? -5.533 -0.632 -3.166 1.00 0.00 73 LYS A C 7
ATOM 8931 O O . LYS A 1 73 ? -4.668 -0.006 -2.545 1.00 0.00 73 LYS A O 7
ATOM 8950 N N . VAL A 1 74 ? -6.066 -1.772 -2.717 1.00 0.00 74 VAL A N 7
ATOM 8951 C CA . VAL A 1 74 ? -5.662 -2.435 -1.481 1.00 0.00 74 VAL A CA 7
ATOM 8952 C C . VAL A 1 74 ? -5.652 -3.940 -1.745 1.00 0.00 74 VAL A C 7
ATOM 8953 O O . VAL A 1 74 ? -6.496 -4.443 -2.493 1.00 0.00 74 VAL A O 7
ATOM 8966 N N . TYR A 1 75 ? -4.717 -4.647 -1.120 1.00 0.00 75 TYR A N 7
ATOM 8967 C CA . TYR A 1 75 ? -4.706 -6.089 -0.964 1.00 0.00 75 TYR A CA 7
ATOM 8968 C C . TYR A 1 75 ? -4.283 -6.384 0.479 1.00 0.00 75 TYR A C 7
ATOM 8969 O O . TYR A 1 75 ? -3.636 -5.547 1.107 1.00 0.00 75 TYR A O 7
ATOM 8987 N N . ASP A 1 76 ? -4.608 -7.552 1.021 1.00 0.00 76 ASP A N 7
ATOM 8988 C CA . ASP A 1 76 ? -4.127 -7.954 2.348 1.00 0.00 76 ASP A CA 7
ATOM 8989 C C . ASP A 1 76 ? -2.642 -8.367 2.281 1.00 0.00 76 ASP A C 7
ATOM 8990 O O . ASP A 1 76 ? -2.154 -8.751 1.218 1.00 0.00 76 ASP A O 7
ATOM 8999 N N . GLY A 1 77 ? -1.920 -8.321 3.405 1.00 0.00 77 GLY A N 7
ATOM 9000 C CA . GLY A 1 77 ? -0.551 -8.803 3.600 1.00 0.00 77 GLY A CA 7
ATOM 9001 C C . GLY A 1 77 ? -0.391 -10.282 3.300 1.00 0.00 77 GLY A C 7
ATOM 9002 O O . GLY A 1 77 ? 0.685 -10.699 2.877 1.00 0.00 77 GLY A O 7
ATOM 9006 N N . GLU A 1 78 ? -1.454 -11.066 3.480 1.00 0.00 78 GLU A N 7
ATOM 9007 C CA . GLU A 1 78 ? -1.415 -12.522 3.411 1.00 0.00 78 GLU A CA 7
ATOM 9008 C C . GLU A 1 78 ? -1.016 -13.033 2.023 1.00 0.00 78 GLU A C 7
ATOM 9009 O O . GLU A 1 78 ? -0.486 -14.140 1.895 1.00 0.00 78 GLU A O 7
ATOM 9021 N N . ILE A 1 79 ? -1.162 -12.199 0.991 1.00 0.00 79 ILE A N 7
ATOM 9022 C CA . ILE A 1 79 ? -0.688 -12.479 -0.353 1.00 0.00 79 ILE A CA 7
ATOM 9023 C C . ILE A 1 79 ? 0.836 -12.707 -0.389 1.00 0.00 79 ILE A C 7
ATOM 9024 O O . ILE A 1 79 ? 1.332 -13.401 -1.279 1.00 0.00 79 ILE A O 7
ATOM 9040 N N . PHE A 1 80 ? 1.593 -12.215 0.601 1.00 0.00 80 PHE A N 7
ATOM 9041 C CA . PHE A 1 80 ? 3.034 -12.425 0.731 1.00 0.00 80 PHE A CA 7
ATOM 9042 C C . PHE A 1 80 ? 3.403 -13.903 0.964 1.00 0.00 80 PHE A C 7
ATOM 9043 O O . PHE A 1 80 ? 4.584 -14.255 0.906 1.00 0.00 80 PHE A O 7
ATOM 9060 N N . TYR A 1 81 ? 2.412 -14.778 1.172 1.00 0.00 81 TYR A N 7
ATOM 9061 C CA . TYR A 1 81 ? 2.589 -16.216 1.357 1.00 0.00 81 TYR A CA 7
ATOM 9062 C C . TYR A 1 81 ? 1.858 -17.028 0.275 1.00 0.00 81 TYR A C 7
ATOM 9063 O O . TYR A 1 81 ? 1.941 -18.258 0.277 1.00 0.00 81 TYR A O 7
ATOM 9081 N N . HIS A 1 82 ? 1.163 -16.357 -0.651 1.00 0.00 82 HIS A N 7
ATOM 9082 C CA . HIS A 1 82 ? 0.393 -16.939 -1.743 1.00 0.00 82 HIS A CA 7
ATOM 9083 C C . HIS A 1 82 ? 1.349 -17.458 -2.823 1.00 0.00 82 HIS A C 7
ATOM 9084 O O . HIS A 1 82 ? 2.534 -17.113 -2.822 1.00 0.00 82 HIS A O 7
ATOM 9098 N N . ARG A 1 83 ? 0.835 -18.275 -3.741 1.00 0.00 83 ARG A N 7
ATOM 9099 C CA . ARG A 1 83 ? 1.489 -18.942 -4.840 1.00 0.00 83 ARG A CA 7
ATOM 9100 C C . ARG A 1 83 ? 0.417 -19.180 -5.886 1.00 0.00 83 ARG A C 7
ATOM 9101 O O . ARG A 1 83 ? 0.717 -19.092 -7.094 1.00 0.00 83 ARG A O 7
ATOM 9122 N N . GLY A 1 1 ? -12.485 -20.757 -5.619 1.00 0.00 1 GLY A N 8
ATOM 9123 C CA . GLY A 1 1 ? -12.022 -20.260 -6.927 1.00 0.00 1 GLY A CA 8
ATOM 9124 C C . GLY A 1 1 ? -10.765 -19.419 -6.781 1.00 0.00 1 GLY A C 8
ATOM 9125 O O . GLY A 1 1 ? -9.866 -19.824 -6.049 1.00 0.00 1 GLY A O 8
ATOM 9129 N N . ALA A 1 2 ? -10.682 -18.295 -7.508 1.00 0.00 2 ALA A N 8
ATOM 9130 C CA . ALA A 1 2 ? -9.862 -17.101 -7.250 1.00 0.00 2 ALA A CA 8
ATOM 9131 C C . ALA A 1 2 ? -8.393 -17.317 -6.825 1.00 0.00 2 ALA A C 8
ATOM 9132 O O . ALA A 1 2 ? -7.842 -16.476 -6.114 1.00 0.00 2 ALA A O 8
ATOM 9139 N N . ALA A 1 3 ? -7.749 -18.419 -7.228 1.00 0.00 3 ALA A N 8
ATOM 9140 C CA . ALA A 1 3 ? -6.396 -18.772 -6.809 1.00 0.00 3 ALA A CA 8
ATOM 9141 C C . ALA A 1 3 ? -5.367 -17.890 -7.528 1.00 0.00 3 ALA A C 8
ATOM 9142 O O . ALA A 1 3 ? -4.742 -18.320 -8.498 1.00 0.00 3 ALA A O 8
ATOM 9149 N N . GLY A 1 4 ? -5.226 -16.653 -7.075 1.00 0.00 4 GLY A N 8
ATOM 9150 C CA . GLY A 1 4 ? -4.301 -15.657 -7.574 1.00 0.00 4 GLY A CA 8
ATOM 9151 C C . GLY A 1 4 ? -4.218 -14.577 -6.518 1.00 0.00 4 GLY A C 8
ATOM 9152 O O . GLY A 1 4 ? -3.755 -14.841 -5.404 1.00 0.00 4 GLY A O 8
ATOM 9156 N N . ILE A 1 5 ? -4.730 -13.389 -6.822 1.00 0.00 5 ILE A N 8
ATOM 9157 C CA . ILE A 1 5 ? -4.680 -12.254 -5.912 1.00 0.00 5 ILE A CA 8
ATOM 9158 C C . ILE A 1 5 ? -6.062 -11.721 -5.566 1.00 0.00 5 ILE A C 8
ATOM 9159 O O . ILE A 1 5 ? -6.215 -11.041 -4.554 1.00 0.00 5 ILE A O 8
ATOM 9175 N N . ASP A 1 6 ? -7.074 -12.030 -6.376 1.00 0.00 6 ASP A N 8
ATOM 9176 C CA . ASP A 1 6 ? -8.384 -11.393 -6.272 1.00 0.00 6 ASP A CA 8
ATOM 9177 C C . ASP A 1 6 ? -9.096 -11.818 -4.988 1.00 0.00 6 ASP A C 8
ATOM 9178 O O . ASP A 1 6 ? -9.928 -11.084 -4.460 1.00 0.00 6 ASP A O 8
ATOM 9187 N N . GLN A 1 7 ? -8.708 -12.969 -4.433 1.00 0.00 7 GLN A N 8
ATOM 9188 C CA . GLN A 1 7 ? -9.147 -13.445 -3.131 1.00 0.00 7 GLN A CA 8
ATOM 9189 C C . GLN A 1 7 ? -8.700 -12.532 -1.974 1.00 0.00 7 GLN A C 8
ATOM 9190 O O . GLN A 1 7 ? -9.366 -12.495 -0.937 1.00 0.00 7 GLN A O 8
ATOM 9204 N N . TYR A 1 8 ? -7.601 -11.790 -2.143 1.00 0.00 8 TYR A N 8
ATOM 9205 C CA . TYR A 1 8 ? -7.072 -10.851 -1.158 1.00 0.00 8 TYR A CA 8
ATOM 9206 C C . TYR A 1 8 ? -7.469 -9.411 -1.482 1.00 0.00 8 TYR A C 8
ATOM 9207 O O . TYR A 1 8 ? -7.035 -8.505 -0.771 1.00 0.00 8 TYR A O 8
ATOM 9225 N N . ALA A 1 9 ? -8.221 -9.172 -2.565 1.00 0.00 9 ALA A N 8
ATOM 9226 C CA . ALA A 1 9 ? -8.658 -7.842 -2.945 1.00 0.00 9 ALA A CA 8
ATOM 9227 C C . ALA A 1 9 ? -9.651 -7.338 -1.895 1.00 0.00 9 ALA A C 8
ATOM 9228 O O . ALA A 1 9 ? -10.820 -7.727 -1.889 1.00 0.00 9 ALA A O 8
ATOM 9235 N N . LEU A 1 10 ? -9.188 -6.479 -0.988 1.00 0.00 10 LEU A N 8
ATOM 9236 C CA . LEU A 1 10 ? -10.060 -5.754 -0.073 1.00 0.00 10 LEU A CA 8
ATOM 9237 C C . LEU A 1 10 ? -10.565 -4.520 -0.821 1.00 0.00 10 LEU A C 8
ATOM 9238 O O . LEU A 1 10 ? -9.881 -4.001 -1.714 1.00 0.00 10 LEU A O 8
ATOM 9254 N N . LYS A 1 11 ? -11.759 -4.037 -0.481 1.00 0.00 11 LYS A N 8
ATOM 9255 C CA . LYS A 1 11 ? -12.307 -2.787 -1.012 1.00 0.00 11 LYS A CA 8
ATOM 9256 C C . LYS A 1 11 ? -12.166 -1.636 -0.015 1.00 0.00 11 LYS A C 8
ATOM 9257 O O . LYS A 1 11 ? -12.436 -0.482 -0.348 1.00 0.00 11 LYS A O 8
ATOM 9276 N N . GLU A 1 12 ? -11.833 -1.955 1.227 1.00 0.00 12 GLU A N 8
ATOM 9277 C CA . GLU A 1 12 ? -12.117 -1.154 2.401 1.00 0.00 12 GLU A CA 8
ATOM 9278 C C . GLU A 1 12 ? -11.487 -1.877 3.579 1.00 0.00 12 GLU A C 8
ATOM 9279 O O . GLU A 1 12 ? -11.269 -3.090 3.506 1.00 0.00 12 GLU A O 8
ATOM 9291 N N . PHE A 1 13 ? -11.191 -1.134 4.637 1.00 0.00 13 PHE A N 8
ATOM 9292 C CA . PHE A 1 13 ? -10.554 -1.637 5.850 1.00 0.00 13 PHE A CA 8
ATOM 9293 C C . PHE A 1 13 ? -10.554 -0.532 6.917 1.00 0.00 13 PHE A C 8
ATOM 9294 O O . PHE A 1 13 ? -10.996 0.595 6.657 1.00 0.00 13 PHE A O 8
ATOM 9311 N N . THR A 1 14 ? -9.984 -0.840 8.083 1.00 0.00 14 THR A N 8
ATOM 9312 C CA . THR A 1 14 ? -9.674 0.096 9.147 1.00 0.00 14 THR A CA 8
ATOM 9313 C C . THR A 1 14 ? -8.185 -0.088 9.459 1.00 0.00 14 THR A C 8
ATOM 9314 O O . THR A 1 14 ? -7.723 -1.229 9.552 1.00 0.00 14 THR A O 8
ATOM 9325 N N . ALA A 1 15 ? -7.427 0.998 9.616 1.00 0.00 15 ALA A N 8
ATOM 9326 C CA . ALA A 1 15 ? -6.099 0.984 10.225 1.00 0.00 15 ALA A CA 8
ATOM 9327 C C . ALA A 1 15 ? -6.090 2.131 11.216 1.00 0.00 15 ALA A C 8
ATOM 9328 O O . ALA A 1 15 ? -6.553 3.210 10.855 1.00 0.00 15 ALA A O 8
ATOM 9335 N N . ASP A 1 16 ? -5.533 1.953 12.420 1.00 0.00 16 ASP A N 8
ATOM 9336 C CA . ASP A 1 16 ? -5.273 3.085 13.330 1.00 0.00 16 ASP A CA 8
ATOM 9337 C C . ASP A 1 16 ? -6.576 3.832 13.656 1.00 0.00 16 ASP A C 8
ATOM 9338 O O . ASP A 1 16 ? -6.626 5.061 13.751 1.00 0.00 16 ASP A O 8
ATOM 9347 N N . PHE A 1 17 ? -7.665 3.059 13.735 1.00 0.00 17 PHE A N 8
ATOM 9348 C CA . PHE A 1 17 ? -9.058 3.482 13.934 1.00 0.00 17 PHE A CA 8
ATOM 9349 C C . PHE A 1 17 ? -9.592 4.425 12.854 1.00 0.00 17 PHE A C 8
ATOM 9350 O O . PHE A 1 17 ? -10.658 5.023 12.993 1.00 0.00 17 PHE A O 8
ATOM 9367 N N . THR A 1 18 ? -8.884 4.509 11.742 1.00 0.00 18 THR A N 8
ATOM 9368 C CA . THR A 1 18 ? -9.199 5.351 10.606 1.00 0.00 18 THR A CA 8
ATOM 9369 C C . THR A 1 18 ? -9.797 4.449 9.524 1.00 0.00 18 THR A C 8
ATOM 9370 O O . THR A 1 18 ? -9.298 3.346 9.276 1.00 0.00 18 THR A O 8
ATOM 9381 N N . GLN A 1 19 ? -10.892 4.905 8.925 1.00 0.00 19 GLN A N 8
ATOM 9382 C CA . GLN A 1 19 ? -11.684 4.204 7.929 1.00 0.00 19 GLN A CA 8
ATOM 9383 C C . GLN A 1 19 ? -11.150 4.539 6.537 1.00 0.00 19 GLN A C 8
ATOM 9384 O O . GLN A 1 19 ? -10.819 5.698 6.275 1.00 0.00 19 GLN A O 8
ATOM 9398 N N . PHE A 1 20 ? -11.124 3.565 5.623 1.00 0.00 20 PHE A N 8
ATOM 9399 C CA . PHE A 1 20 ? -10.631 3.776 4.266 1.00 0.00 20 PHE A CA 8
ATOM 9400 C C . PHE A 1 20 ? -11.385 2.930 3.257 1.00 0.00 20 PHE A C 8
ATOM 9401 O O . PHE A 1 20 ? -11.889 1.853 3.592 1.00 0.00 20 PHE A O 8
ATOM 9418 N N . HIS A 1 21 ? -11.389 3.383 2.004 1.00 0.00 21 HIS A N 8
ATOM 9419 C CA . HIS A 1 21 ? -12.043 2.721 0.885 1.00 0.00 21 HIS A CA 8
ATOM 9420 C C . HIS A 1 21 ? -11.194 2.954 -0.365 1.00 0.00 21 HIS A C 8
ATOM 9421 O O . HIS A 1 21 ? -10.297 3.806 -0.356 1.00 0.00 21 HIS A O 8
ATOM 9435 N N . ILE A 1 22 ? -11.477 2.224 -1.447 1.00 0.00 22 ILE A N 8
ATOM 9436 C CA . ILE A 1 22 ? -10.916 2.522 -2.760 1.00 0.00 22 ILE A CA 8
ATOM 9437 C C . ILE A 1 22 ? -11.343 3.943 -3.117 1.00 0.00 22 ILE A C 8
ATOM 9438 O O . ILE A 1 22 ? -12.536 4.217 -3.235 1.00 0.00 22 ILE A O 8
ATOM 9454 N N . GLY A 1 23 ? -10.378 4.843 -3.274 1.00 0.00 23 GLY A N 8
ATOM 9455 C CA . GLY A 1 23 ? -10.622 6.217 -3.685 1.00 0.00 23 GLY A CA 8
ATOM 9456 C C . GLY A 1 23 ? -10.546 7.236 -2.550 1.00 0.00 23 GLY A C 8
ATOM 9457 O O . GLY A 1 23 ? -10.491 8.428 -2.847 1.00 0.00 23 GLY A O 8
ATOM 9461 N N . ASP A 1 24 ? -10.511 6.816 -1.282 1.00 0.00 24 ASP A N 8
ATOM 9462 C CA . ASP A 1 24 ? -10.244 7.721 -0.154 1.00 0.00 24 ASP A CA 8
ATOM 9463 C C . ASP A 1 24 ? -8.731 8.026 -0.163 1.00 0.00 24 ASP A C 8
ATOM 9464 O O . ASP A 1 24 ? -8.014 7.522 -1.032 1.00 0.00 24 ASP A O 8
ATOM 9473 N N . THR A 1 25 ? -8.178 8.805 0.772 1.00 0.00 25 THR A N 8
ATOM 9474 C CA . THR A 1 25 ? -6.760 9.121 0.825 1.00 0.00 25 THR A CA 8
ATOM 9475 C C . THR A 1 25 ? -6.183 8.598 2.143 1.00 0.00 25 THR A C 8
ATOM 9476 O O . THR A 1 25 ? -6.868 8.608 3.173 1.00 0.00 25 THR A O 8
ATOM 9487 N N . VAL A 1 26 ? -4.913 8.187 2.152 1.00 0.00 26 VAL A N 8
ATOM 9488 C CA . VAL A 1 26 ? -4.218 7.858 3.396 1.00 0.00 26 VAL A CA 8
ATOM 9489 C C . VAL A 1 26 ? -3.814 9.142 4.140 1.00 0.00 26 VAL A C 8
ATOM 9490 O O . VAL A 1 26 ? -3.816 10.227 3.551 1.00 0.00 26 VAL A O 8
ATOM 9503 N N . PRO A 1 27 ? -3.478 9.056 5.432 1.00 0.00 27 PRO A N 8
ATOM 9504 C CA . PRO A 1 27 ? -2.695 10.070 6.123 1.00 0.00 27 PRO A CA 8
ATOM 9505 C C . PRO A 1 27 ? -1.212 9.994 5.733 1.00 0.00 27 PRO A C 8
ATOM 9506 O O . PRO A 1 27 ? -0.711 8.951 5.305 1.00 0.00 27 PRO A O 8
ATOM 9517 N N . ALA A 1 28 ? -0.483 11.084 5.979 1.00 0.00 28 ALA A N 8
ATOM 9518 C CA . ALA A 1 28 ? 0.933 11.222 5.659 1.00 0.00 28 ALA A CA 8
ATOM 9519 C C . ALA A 1 28 ? 1.821 10.233 6.420 1.00 0.00 28 ALA A C 8
ATOM 9520 O O . ALA A 1 28 ? 2.887 9.865 5.926 1.00 0.00 28 ALA A O 8
ATOM 9527 N N . MET A 1 29 ? 1.347 9.738 7.566 1.00 0.00 29 MET A N 8
ATOM 9528 C CA . MET A 1 29 ? 2.024 8.736 8.385 1.00 0.00 29 MET A CA 8
ATOM 9529 C C . MET A 1 29 ? 2.407 7.477 7.616 1.00 0.00 29 MET A C 8
ATOM 9530 O O . MET A 1 29 ? 3.303 6.763 8.057 1.00 0.00 29 MET A O 8
ATOM 9544 N N . TYR A 1 30 ? 1.751 7.225 6.484 1.00 0.00 30 TYR A N 8
ATOM 9545 C CA . TYR A 1 30 ? 1.943 6.035 5.661 1.00 0.00 30 TYR A CA 8
ATOM 9546 C C . TYR A 1 30 ? 2.463 6.368 4.258 1.00 0.00 30 TYR A C 8
ATOM 9547 O O . TYR A 1 30 ? 2.809 5.461 3.500 1.00 0.00 30 TYR A O 8
ATOM 9565 N N . LEU A 1 31 ? 2.511 7.661 3.911 1.00 0.00 31 LEU A N 8
ATOM 9566 C CA . LEU A 1 31 ? 3.165 8.197 2.724 1.00 0.00 31 LEU A CA 8
ATOM 9567 C C . LEU A 1 31 ? 4.671 8.296 2.932 1.00 0.00 31 LEU A C 8
ATOM 9568 O O . LEU A 1 31 ? 5.409 8.283 1.949 1.00 0.00 31 LEU A O 8
ATOM 9584 N N . THR A 1 32 ? 5.130 8.421 4.178 1.00 0.00 32 THR A N 8
ATOM 9585 C CA . THR A 1 32 ? 6.538 8.618 4.488 1.00 0.00 32 THR A CA 8
ATOM 9586 C C . THR A 1 32 ? 7.340 7.390 4.003 1.00 0.00 32 THR A C 8
ATOM 9587 O O . THR A 1 32 ? 6.846 6.257 4.086 1.00 0.00 32 THR A O 8
ATOM 9598 N N . PRO A 1 33 ? 8.584 7.574 3.516 1.00 0.00 33 PRO A N 8
ATOM 9599 C CA . PRO A 1 33 ? 9.324 6.521 2.829 1.00 0.00 33 PRO A CA 8
ATOM 9600 C C . PRO A 1 33 ? 9.673 5.314 3.707 1.00 0.00 33 PRO A C 8
ATOM 9601 O O . PRO A 1 33 ? 10.082 4.286 3.167 1.00 0.00 33 PRO A O 8
ATOM 9612 N N . GLU A 1 34 ? 9.467 5.385 5.025 1.00 0.00 34 GLU A N 8
ATOM 9613 C CA . GLU A 1 34 ? 9.654 4.266 5.943 1.00 0.00 34 GLU A CA 8
ATOM 9614 C C . GLU A 1 34 ? 8.825 3.063 5.512 1.00 0.00 34 GLU A C 8
ATOM 9615 O O . GLU A 1 34 ? 9.301 1.936 5.643 1.00 0.00 34 GLU A O 8
ATOM 9627 N N . TYR A 1 35 ? 7.621 3.298 4.984 1.00 0.00 35 TYR A N 8
ATOM 9628 C CA . TYR A 1 35 ? 6.658 2.250 4.662 1.00 0.00 35 TYR A CA 8
ATOM 9629 C C . TYR A 1 35 ? 6.597 2.004 3.151 1.00 0.00 35 TYR A C 8
ATOM 9630 O O . TYR A 1 35 ? 6.009 1.017 2.723 1.00 0.00 35 TYR A O 8
ATOM 9648 N N . ASN A 1 36 ? 7.207 2.875 2.336 1.00 0.00 36 ASN A N 8
ATOM 9649 C CA . ASN A 1 36 ? 7.208 2.827 0.872 1.00 0.00 36 ASN A CA 8
ATOM 9650 C C . ASN A 1 36 ? 7.858 1.529 0.393 1.00 0.00 36 ASN A C 8
ATOM 9651 O O . ASN A 1 36 ? 9.064 1.327 0.558 1.00 0.00 36 ASN A O 8
ATOM 9662 N N . ILE A 1 37 ? 7.065 0.631 -0.185 1.00 0.00 37 ILE A N 8
ATOM 9663 C CA . ILE A 1 37 ? 7.508 -0.637 -0.736 1.00 0.00 37 ILE A CA 8
ATOM 9664 C C . ILE A 1 37 ? 7.914 -0.390 -2.184 1.00 0.00 37 ILE A C 8
ATOM 9665 O O . ILE A 1 37 ? 7.118 -0.534 -3.115 1.00 0.00 37 ILE A O 8
ATOM 9681 N N . LYS A 1 38 ? 9.189 -0.070 -2.401 1.00 0.00 38 LYS A N 8
ATOM 9682 C CA . LYS A 1 38 ? 9.761 -0.148 -3.745 1.00 0.00 38 LYS A CA 8
ATOM 9683 C C . LYS A 1 38 ? 9.977 -1.602 -4.152 1.00 0.00 38 LYS A C 8
ATOM 9684 O O . LYS A 1 38 ? 9.899 -1.892 -5.347 1.00 0.00 38 LYS A O 8
ATOM 9703 N N . GLN A 1 39 ? 10.209 -2.521 -3.206 1.00 0.00 39 GLN A N 8
ATOM 9704 C CA . GLN A 1 39 ? 10.280 -3.954 -3.490 1.00 0.00 39 GLN A CA 8
ATOM 9705 C C . GLN A 1 39 ? 8.864 -4.530 -3.519 1.00 0.00 39 GLN A C 8
ATOM 9706 O O . GLN A 1 39 ? 8.453 -5.256 -2.609 1.00 0.00 39 GLN A O 8
ATOM 9720 N N . TRP A 1 40 ? 8.092 -4.148 -4.541 1.00 0.00 40 TRP A N 8
ATOM 9721 C CA . TRP A 1 40 ? 6.837 -4.804 -4.846 1.00 0.00 40 TRP A CA 8
ATOM 9722 C C . TRP A 1 40 ? 7.152 -6.193 -5.379 1.00 0.00 40 TRP A C 8
ATOM 9723 O O . TRP A 1 40 ? 6.720 -7.158 -4.760 1.00 0.00 40 TRP A O 8
ATOM 9744 N N . GLN A 1 41 ? 7.944 -6.282 -6.457 1.00 0.00 41 GLN A N 8
ATOM 9745 C CA . GLN A 1 41 ? 8.029 -7.435 -7.355 1.00 0.00 41 GLN A CA 8
ATOM 9746 C C . GLN A 1 41 ? 8.105 -8.792 -6.653 1.00 0.00 41 GLN A C 8
ATOM 9747 O O . GLN A 1 41 ? 7.364 -9.688 -7.040 1.00 0.00 41 GLN A O 8
ATOM 9761 N N . GLN A 1 42 ? 8.965 -8.965 -5.644 1.00 0.00 42 GLN A N 8
ATOM 9762 C CA . GLN A 1 42 ? 9.120 -10.254 -4.971 1.00 0.00 42 GLN A CA 8
ATOM 9763 C C . GLN A 1 42 ? 7.859 -10.736 -4.247 1.00 0.00 42 GLN A C 8
ATOM 9764 O O . GLN A 1 42 ? 7.734 -11.930 -3.960 1.00 0.00 42 GLN A O 8
ATOM 9778 N N . ARG A 1 43 ? 6.935 -9.843 -3.904 1.00 0.00 43 ARG A N 8
ATOM 9779 C CA . ARG A 1 43 ? 5.658 -10.201 -3.303 1.00 0.00 43 ARG A CA 8
ATOM 9780 C C . ARG A 1 43 ? 4.757 -10.781 -4.404 1.00 0.00 43 ARG A C 8
ATOM 9781 O O . ARG A 1 43 ? 5.230 -11.150 -5.480 1.00 0.00 43 ARG A O 8
ATOM 9802 N N . ASN A 1 44 ? 3.454 -10.900 -4.154 1.00 0.00 44 ASN A N 8
ATOM 9803 C CA . ASN A 1 44 ? 2.507 -11.374 -5.170 1.00 0.00 44 ASN A CA 8
ATOM 9804 C C . ASN A 1 44 ? 1.685 -10.223 -5.747 1.00 0.00 44 ASN A C 8
ATOM 9805 O O . ASN A 1 44 ? 0.804 -10.451 -6.576 1.00 0.00 44 ASN A O 8
ATOM 9816 N N . LEU A 1 45 ? 1.942 -8.977 -5.329 1.00 0.00 45 LEU A N 8
ATOM 9817 C CA . LEU A 1 45 ? 1.196 -7.829 -5.801 1.00 0.00 45 LEU A CA 8
ATOM 9818 C C . LEU A 1 45 ? 1.406 -7.577 -7.306 1.00 0.00 45 LEU A C 8
ATOM 9819 O O . LEU A 1 45 ? 2.462 -7.893 -7.863 1.00 0.00 45 LEU A O 8
ATOM 9835 N N . PRO A 1 46 ? 0.445 -6.901 -7.951 1.00 0.00 46 PRO A N 8
ATOM 9836 C CA . PRO A 1 46 ? 0.618 -6.238 -9.243 1.00 0.00 46 PRO A CA 8
ATOM 9837 C C . PRO A 1 46 ? 1.548 -5.010 -9.117 1.00 0.00 46 PRO A C 8
ATOM 9838 O O . PRO A 1 46 ? 1.883 -4.550 -8.017 1.00 0.00 46 PRO A O 8
ATOM 9849 N N . ALA A 1 47 ? 1.917 -4.434 -10.263 1.00 0.00 47 ALA A N 8
ATOM 9850 C CA . ALA A 1 47 ? 2.670 -3.185 -10.373 1.00 0.00 47 ALA A CA 8
ATOM 9851 C C . ALA A 1 47 ? 1.936 -1.998 -9.731 1.00 0.00 47 ALA A C 8
ATOM 9852 O O . ALA A 1 47 ? 0.712 -2.039 -9.591 1.00 0.00 47 ALA A O 8
ATOM 9859 N N . PRO A 1 48 ? 2.645 -0.919 -9.359 1.00 0.00 48 PRO A N 8
ATOM 9860 C CA . PRO A 1 48 ? 2.012 0.342 -8.992 1.00 0.00 48 PRO A CA 8
ATOM 9861 C C . PRO A 1 48 ? 1.411 1.038 -10.227 1.00 0.00 48 PRO A C 8
ATOM 9862 O O . PRO A 1 48 ? 1.843 0.797 -11.362 1.00 0.00 48 PRO A O 8
ATOM 9873 N N . ASP A 1 49 ? 0.451 1.947 -10.015 1.00 0.00 49 ASP A N 8
ATOM 9874 C CA . ASP A 1 49 ? 0.046 2.928 -11.026 1.00 0.00 49 ASP A CA 8
ATOM 9875 C C . ASP A 1 49 ? 1.270 3.789 -11.311 1.00 0.00 49 ASP A C 8
ATOM 9876 O O . ASP A 1 49 ? 2.085 4.052 -10.421 1.00 0.00 49 ASP A O 8
ATOM 9885 N N . ALA A 1 50 ? 1.372 4.275 -12.539 1.00 0.00 50 ALA A N 8
ATOM 9886 C CA . ALA A 1 50 ? 2.386 5.225 -12.938 1.00 0.00 50 ALA A CA 8
ATOM 9887 C C . ALA A 1 50 ? 2.245 6.529 -12.140 1.00 0.00 50 ALA A C 8
ATOM 9888 O O . ALA A 1 50 ? 1.387 7.348 -12.473 1.00 0.00 50 ALA A O 8
ATOM 9895 N N . GLY A 1 51 ? 3.082 6.724 -11.119 1.00 0.00 51 GLY A N 8
ATOM 9896 C CA . GLY A 1 51 ? 3.028 7.869 -10.217 1.00 0.00 51 GLY A CA 8
ATOM 9897 C C . GLY A 1 51 ? 2.673 7.492 -8.779 1.00 0.00 51 GLY A C 8
ATOM 9898 O O . GLY A 1 51 ? 2.375 8.392 -7.988 1.00 0.00 51 GLY A O 8
ATOM 9902 N N . SER A 1 52 ? 2.708 6.207 -8.416 1.00 0.00 52 SER A N 8
ATOM 9903 C CA . SER A 1 52 ? 2.343 5.711 -7.094 1.00 0.00 52 SER A CA 8
ATOM 9904 C C . SER A 1 52 ? 3.398 4.744 -6.560 1.00 0.00 52 SER A C 8
ATOM 9905 O O . SER A 1 52 ? 4.354 4.407 -7.264 1.00 0.00 52 SER A O 8
ATOM 9913 N N . HIS A 1 53 ? 3.219 4.283 -5.324 1.00 0.00 53 HIS A N 8
ATOM 9914 C CA . HIS A 1 53 ? 3.966 3.182 -4.751 1.00 0.00 53 HIS A CA 8
ATOM 9915 C C . HIS A 1 53 ? 3.113 2.430 -3.736 1.00 0.00 53 HIS A C 8
ATOM 9916 O O . HIS A 1 53 ? 2.169 2.975 -3.161 1.00 0.00 53 HIS A O 8
ATOM 9930 N N . TRP A 1 54 ? 3.429 1.155 -3.532 1.00 0.00 54 TRP A N 8
ATOM 9931 C CA . TRP A 1 54 ? 2.824 0.349 -2.489 1.00 0.00 54 TRP A CA 8
ATOM 9932 C C . TRP A 1 54 ? 3.363 0.780 -1.118 1.00 0.00 54 TRP A C 8
ATOM 9933 O O . TRP A 1 54 ? 4.474 1.302 -1.022 1.00 0.00 54 TRP A O 8
ATOM 9954 N N . THR A 1 55 ? 2.614 0.528 -0.047 1.00 0.00 55 THR A N 8
ATOM 9955 C CA . THR A 1 55 ? 3.054 0.711 1.330 1.00 0.00 55 THR A CA 8
ATOM 9956 C C . THR A 1 55 ? 2.363 -0.359 2.178 1.00 0.00 55 THR A C 8
ATOM 9957 O O . THR A 1 55 ? 1.438 -1.045 1.720 1.00 0.00 55 THR A O 8
ATOM 9968 N N . TYR A 1 56 ? 2.830 -0.507 3.414 1.00 0.00 56 TYR A N 8
ATOM 9969 C CA . TYR A 1 56 ? 2.377 -1.474 4.391 1.00 0.00 56 TYR A CA 8
ATOM 9970 C C . TYR A 1 56 ? 1.577 -0.733 5.468 1.00 0.00 56 TYR A C 8
ATOM 9971 O O . TYR A 1 56 ? 2.155 0.000 6.270 1.00 0.00 56 TYR A O 8
ATOM 9989 N N . MET A 1 57 ? 0.254 -0.880 5.457 1.00 0.00 57 MET A N 8
ATOM 9990 C CA . MET A 1 57 ? -0.685 -0.336 6.441 1.00 0.00 57 MET A CA 8
ATOM 9991 C C . MET A 1 57 ? -0.729 -1.250 7.675 1.00 0.00 57 MET A C 8
ATOM 9992 O O . MET A 1 57 ? 0.221 -1.990 7.948 1.00 0.00 57 MET A O 8
ATOM 10006 N N . GLY A 1 58 ? -1.850 -1.214 8.405 1.00 0.00 58 GLY A N 8
ATOM 10007 C CA . GLY A 1 58 ? -2.233 -2.016 9.555 1.00 0.00 58 GLY A CA 8
ATOM 10008 C C . GLY A 1 58 ? -2.493 -3.461 9.170 1.00 0.00 58 GLY A C 8
ATOM 10009 O O . GLY A 1 58 ? -3.589 -3.976 9.369 1.00 0.00 58 GLY A O 8
ATOM 10013 N N . GLY A 1 59 ? -1.476 -4.092 8.602 1.00 0.00 59 GLY A N 8
ATOM 10014 C CA . GLY A 1 59 ? -1.445 -5.489 8.249 1.00 0.00 59 GLY A CA 8
ATOM 10015 C C . GLY A 1 59 ? -1.731 -5.762 6.782 1.00 0.00 59 GLY A C 8
ATOM 10016 O O . GLY A 1 59 ? -1.745 -6.927 6.398 1.00 0.00 59 GLY A O 8
ATOM 10020 N N . ASN A 1 60 ? -1.914 -4.731 5.954 1.00 0.00 60 ASN A N 8
ATOM 10021 C CA . ASN A 1 60 ? -2.383 -4.852 4.582 1.00 0.00 60 ASN A CA 8
ATOM 10022 C C . ASN A 1 60 ? -1.464 -4.050 3.676 1.00 0.00 60 ASN A C 8
ATOM 10023 O O . ASN A 1 60 ? -0.814 -3.109 4.136 1.00 0.00 60 ASN A O 8
ATOM 10034 N N . TYR A 1 61 ? -1.445 -4.365 2.387 1.00 0.00 61 TYR A N 8
ATOM 10035 C CA . TYR A 1 61 ? -0.653 -3.669 1.390 1.00 0.00 61 TYR A CA 8
ATOM 10036 C C . TYR A 1 61 ? -1.567 -2.751 0.596 1.00 0.00 61 TYR A C 8
ATOM 10037 O O . TYR A 1 61 ? -2.552 -3.210 0.018 1.00 0.00 61 TYR A O 8
ATOM 10055 N N . VAL A 1 62 ? -1.246 -1.464 0.512 1.00 0.00 62 VAL A N 8
ATOM 10056 C CA . VAL A 1 62 ? -2.072 -0.505 -0.218 1.00 0.00 62 VAL A CA 8
ATOM 10057 C C . VAL A 1 62 ? -1.211 0.254 -1.200 1.00 0.00 62 VAL A C 8
ATOM 10058 O O . VAL A 1 62 ? -0.011 0.410 -0.981 1.00 0.00 62 VAL A O 8
ATOM 10071 N N . LEU A 1 63 ? -1.820 0.688 -2.294 1.00 0.00 63 LEU A N 8
ATOM 10072 C CA . LEU A 1 63 ? -1.165 1.454 -3.340 1.00 0.00 63 LEU A CA 8
ATOM 10073 C C . LEU A 1 63 ? -1.582 2.909 -3.187 1.00 0.00 63 LEU A C 8
ATOM 10074 O O . LEU A 1 63 ? -2.784 3.175 -3.107 1.00 0.00 63 LEU A O 8
ATOM 10090 N N . ILE A 1 64 ? -0.610 3.823 -3.136 1.00 0.00 64 ILE A N 8
ATOM 10091 C CA . ILE A 1 64 ? -0.798 5.244 -2.857 1.00 0.00 64 ILE A CA 8
ATOM 10092 C C . ILE A 1 64 ? -0.053 6.095 -3.884 1.00 0.00 64 ILE A C 8
ATOM 10093 O O . ILE A 1 64 ? 1.111 5.850 -4.191 1.00 0.00 64 ILE A O 8
ATOM 10109 N N . THR A 1 65 ? -0.720 7.095 -4.447 1.00 0.00 65 THR A N 8
ATOM 10110 C CA . THR A 1 65 ? -0.107 8.075 -5.334 1.00 0.00 65 THR A CA 8
ATOM 10111 C C . THR A 1 65 ? 1.010 8.808 -4.578 1.00 0.00 65 THR A C 8
ATOM 10112 O O . THR A 1 65 ? 0.787 9.309 -3.482 1.00 0.00 65 THR A O 8
ATOM 10123 N N . ASP A 1 66 ? 2.180 8.985 -5.190 1.00 0.00 66 ASP A N 8
ATOM 10124 C CA . ASP A 1 66 ? 3.277 9.804 -4.653 1.00 0.00 66 ASP A CA 8
ATOM 10125 C C . ASP A 1 66 ? 2.871 11.287 -4.547 1.00 0.00 66 ASP A C 8
ATOM 10126 O O . ASP A 1 66 ? 3.592 12.110 -3.983 1.00 0.00 66 ASP A O 8
ATOM 10135 N N . THR A 1 67 ? 1.711 11.648 -5.096 1.00 0.00 67 THR A N 8
ATOM 10136 C CA . THR A 1 67 ? 1.320 12.982 -5.508 1.00 0.00 67 THR A CA 8
ATOM 10137 C C . THR A 1 67 ? -0.109 13.277 -5.008 1.00 0.00 67 THR A C 8
ATOM 10138 O O . THR A 1 67 ? -0.745 14.234 -5.452 1.00 0.00 67 THR A O 8
ATOM 10149 N N . GLU A 1 68 ? -0.643 12.431 -4.111 1.00 0.00 68 GLU A N 8
ATOM 10150 C CA . GLU A 1 68 ? -1.972 12.557 -3.511 1.00 0.00 68 GLU A CA 8
ATOM 10151 C C . GLU A 1 68 ? -2.178 11.535 -2.386 1.00 0.00 68 GLU A C 8
ATOM 10152 O O . GLU A 1 68 ? -2.909 11.792 -1.432 1.00 0.00 68 GLU A O 8
ATOM 10164 N N . GLY A 1 69 ? -1.568 10.354 -2.501 1.00 0.00 69 GLY A N 8
ATOM 10165 C CA . GLY A 1 69 ? -1.866 9.173 -1.715 1.00 0.00 69 GLY A CA 8
ATOM 10166 C C . GLY A 1 69 ? -3.350 8.854 -1.662 1.00 0.00 69 GLY A C 8
ATOM 10167 O O . GLY A 1 69 ? -3.841 8.399 -0.623 1.00 0.00 69 GLY A O 8
ATOM 10171 N N . LYS A 1 70 ? -4.059 9.058 -2.781 1.00 0.00 70 LYS A N 8
ATOM 10172 C CA . LYS A 1 70 ? -5.340 8.397 -2.971 1.00 0.00 70 LYS A CA 8
ATOM 10173 C C . LYS A 1 70 ? -5.064 6.907 -2.896 1.00 0.00 70 LYS A C 8
ATOM 10174 O O . LYS A 1 70 ? -4.013 6.442 -3.326 1.00 0.00 70 LYS A O 8
ATOM 10193 N N . ILE A 1 71 ? -6.011 6.169 -2.355 1.00 0.00 71 ILE A N 8
ATOM 10194 C CA . ILE A 1 71 ? -5.964 4.740 -2.175 1.00 0.00 71 ILE A CA 8
ATOM 10195 C C . ILE A 1 71 ? -6.365 4.172 -3.525 1.00 0.00 71 ILE A C 8
ATOM 10196 O O . ILE A 1 71 ? -7.558 4.037 -3.815 1.00 0.00 71 ILE A O 8
ATOM 10212 N N . LEU A 1 72 ? -5.371 3.920 -4.381 1.00 0.00 72 LEU A N 8
ATOM 10213 C CA . LEU A 1 72 ? -5.580 3.313 -5.674 1.00 0.00 72 LEU A CA 8
ATOM 10214 C C . LEU A 1 72 ? -6.180 1.925 -5.477 1.00 0.00 72 LEU A C 8
ATOM 10215 O O . LEU A 1 72 ? -7.263 1.667 -5.996 1.00 0.00 72 LEU A O 8
ATOM 10231 N N . LYS A 1 73 ? -5.504 1.049 -4.720 1.00 0.00 73 LYS A N 8
ATOM 10232 C CA . LYS A 1 73 ? -5.904 -0.344 -4.462 1.00 0.00 73 LYS A CA 8
ATOM 10233 C C . LYS A 1 73 ? -5.510 -0.758 -3.041 1.00 0.00 73 LYS A C 8
ATOM 10234 O O . LYS A 1 73 ? -4.633 -0.126 -2.448 1.00 0.00 73 LYS A O 8
ATOM 10253 N N . VAL A 1 74 ? -6.096 -1.847 -2.534 1.00 0.00 74 VAL A N 8
ATOM 10254 C CA . VAL A 1 74 ? -5.805 -2.466 -1.236 1.00 0.00 74 VAL A CA 8
ATOM 10255 C C . VAL A 1 74 ? -5.763 -3.980 -1.453 1.00 0.00 74 VAL A C 8
ATOM 10256 O O . VAL A 1 74 ? -6.648 -4.526 -2.116 1.00 0.00 74 VAL A O 8
ATOM 10269 N N . TYR A 1 75 ? -4.781 -4.659 -0.871 1.00 0.00 75 TYR A N 8
ATOM 10270 C CA . TYR A 1 75 ? -4.748 -6.110 -0.754 1.00 0.00 75 TYR A CA 8
ATOM 10271 C C . TYR A 1 75 ? -4.411 -6.468 0.690 1.00 0.00 75 TYR A C 8
ATOM 10272 O O . TYR A 1 75 ? -3.618 -5.776 1.331 1.00 0.00 75 TYR A O 8
ATOM 10290 N N . ASP A 1 76 ? -5.016 -7.532 1.213 1.00 0.00 76 ASP A N 8
ATOM 10291 C CA . ASP A 1 76 ? -4.718 -8.032 2.554 1.00 0.00 76 ASP A CA 8
ATOM 10292 C C . ASP A 1 76 ? -3.255 -8.493 2.592 1.00 0.00 76 ASP A C 8
ATOM 10293 O O . ASP A 1 76 ? -2.754 -9.000 1.588 1.00 0.00 76 ASP A O 8
ATOM 10302 N N . GLY A 1 77 ? -2.555 -8.344 3.721 1.00 0.00 77 GLY A N 8
ATOM 10303 C CA . GLY A 1 77 ? -1.199 -8.845 3.924 1.00 0.00 77 GLY A CA 8
ATOM 10304 C C . GLY A 1 77 ? -1.088 -10.351 3.714 1.00 0.00 77 GLY A C 8
ATOM 10305 O O . GLY A 1 77 ? 0.002 -10.836 3.409 1.00 0.00 77 GLY A O 8
ATOM 10309 N N . GLU A 1 78 ? -2.203 -11.082 3.806 1.00 0.00 78 GLU A N 8
ATOM 10310 C CA . GLU A 1 78 ? -2.295 -12.494 3.460 1.00 0.00 78 GLU A CA 8
ATOM 10311 C C . GLU A 1 78 ? -1.700 -12.798 2.079 1.00 0.00 78 GLU A C 8
ATOM 10312 O O . GLU A 1 78 ? -1.139 -13.881 1.890 1.00 0.00 78 GLU A O 8
ATOM 10324 N N . ILE A 1 79 ? -1.764 -11.849 1.137 1.00 0.00 79 ILE A N 8
ATOM 10325 C CA . ILE A 1 79 ? -1.236 -11.984 -0.214 1.00 0.00 79 ILE A CA 8
ATOM 10326 C C . ILE A 1 79 ? 0.268 -12.288 -0.231 1.00 0.00 79 ILE A C 8
ATOM 10327 O O . ILE A 1 79 ? 0.760 -12.883 -1.191 1.00 0.00 79 ILE A O 8
ATOM 10343 N N . PHE A 1 80 ? 1.011 -11.900 0.812 1.00 0.00 80 PHE A N 8
ATOM 10344 C CA . PHE A 1 80 ? 2.438 -12.179 0.912 1.00 0.00 80 PHE A CA 8
ATOM 10345 C C . PHE A 1 80 ? 2.693 -13.685 0.925 1.00 0.00 80 PHE A C 8
ATOM 10346 O O . PHE A 1 80 ? 3.682 -14.144 0.357 1.00 0.00 80 PHE A O 8
ATOM 10363 N N . TYR A 1 81 ? 1.793 -14.447 1.546 1.00 0.00 81 TYR A N 8
ATOM 10364 C CA . TYR A 1 81 ? 1.978 -15.866 1.805 1.00 0.00 81 TYR A CA 8
ATOM 10365 C C . TYR A 1 81 ? 1.506 -16.755 0.646 1.00 0.00 81 TYR A C 8
ATOM 10366 O O . TYR A 1 81 ? 1.512 -17.979 0.777 1.00 0.00 81 TYR A O 8
ATOM 10384 N N . HIS A 1 82 ? 1.039 -16.162 -0.458 1.00 0.00 82 HIS A N 8
ATOM 10385 C CA . HIS A 1 82 ? 0.627 -16.896 -1.649 1.00 0.00 82 HIS A CA 8
ATOM 10386 C C . HIS A 1 82 ? 1.850 -17.200 -2.533 1.00 0.00 82 HIS A C 8
ATOM 10387 O O . HIS A 1 82 ? 2.993 -16.912 -2.158 1.00 0.00 82 HIS A O 8
ATOM 10401 N N . ARG A 1 83 ? 1.621 -17.772 -3.714 1.00 0.00 83 ARG A N 8
ATOM 10402 C CA . ARG A 1 83 ? 2.614 -18.280 -4.651 1.00 0.00 83 ARG A CA 8
ATOM 10403 C C . ARG A 1 83 ? 2.183 -17.946 -6.063 1.00 0.00 83 ARG A C 8
ATOM 10404 O O . ARG A 1 83 ? 2.978 -18.171 -6.998 1.00 0.00 83 ARG A O 8
ATOM 10425 N N . GLY A 1 1 ? -14.444 -19.139 -7.933 1.00 0.00 1 GLY A N 9
ATOM 10426 C CA . GLY A 1 1 ? -13.708 -19.882 -8.959 1.00 0.00 1 GLY A CA 9
ATOM 10427 C C . GLY A 1 1 ? -12.424 -19.168 -9.316 1.00 0.00 1 GLY A C 9
ATOM 10428 O O . GLY A 1 1 ? -12.310 -18.640 -10.426 1.00 0.00 1 GLY A O 9
ATOM 10432 N N . ALA A 1 2 ? -11.459 -19.102 -8.399 1.00 0.00 2 ALA A N 9
ATOM 10433 C CA . ALA A 1 2 ? -10.205 -18.399 -8.611 1.00 0.00 2 ALA A CA 9
ATOM 10434 C C . ALA A 1 2 ? -9.131 -19.024 -7.727 1.00 0.00 2 ALA A C 9
ATOM 10435 O O . ALA A 1 2 ? -9.441 -19.687 -6.733 1.00 0.00 2 ALA A O 9
ATOM 10442 N N . ALA A 1 3 ? -7.868 -18.783 -8.070 1.00 0.00 3 ALA A N 9
ATOM 10443 C CA . ALA A 1 3 ? -6.718 -19.105 -7.234 1.00 0.00 3 ALA A CA 9
ATOM 10444 C C . ALA A 1 3 ? -5.645 -18.020 -7.366 1.00 0.00 3 ALA A C 9
ATOM 10445 O O . ALA A 1 3 ? -4.464 -18.306 -7.183 1.00 0.00 3 ALA A O 9
ATOM 10452 N N . GLY A 1 4 ? -6.034 -16.798 -7.728 1.00 0.00 4 GLY A N 9
ATOM 10453 C CA . GLY A 1 4 ? -5.165 -15.656 -7.896 1.00 0.00 4 GLY A CA 9
ATOM 10454 C C . GLY A 1 4 ? -5.381 -14.674 -6.760 1.00 0.00 4 GLY A C 9
ATOM 10455 O O . GLY A 1 4 ? -6.067 -14.949 -5.771 1.00 0.00 4 GLY A O 9
ATOM 10459 N N . ILE A 1 5 ? -4.791 -13.500 -6.920 1.00 0.00 5 ILE A N 9
ATOM 10460 C CA . ILE A 1 5 ? -4.753 -12.454 -5.905 1.00 0.00 5 ILE A CA 9
ATOM 10461 C C . ILE A 1 5 ? -6.138 -11.925 -5.522 1.00 0.00 5 ILE A C 9
ATOM 10462 O O . ILE A 1 5 ? -6.284 -11.317 -4.470 1.00 0.00 5 ILE A O 9
ATOM 10478 N N . ASP A 1 6 ? -7.141 -12.156 -6.366 1.00 0.00 6 ASP A N 9
ATOM 10479 C CA . ASP A 1 6 ? -8.472 -11.558 -6.305 1.00 0.00 6 ASP A CA 9
ATOM 10480 C C . ASP A 1 6 ? -9.214 -11.882 -5.011 1.00 0.00 6 ASP A C 9
ATOM 10481 O O . ASP A 1 6 ? -10.057 -11.105 -4.567 1.00 0.00 6 ASP A O 9
ATOM 10490 N N . GLN A 1 7 ? -8.855 -12.997 -4.371 1.00 0.00 7 GLN A N 9
ATOM 10491 C CA . GLN A 1 7 ? -9.362 -13.362 -3.058 1.00 0.00 7 GLN A CA 9
ATOM 10492 C C . GLN A 1 7 ? -8.977 -12.344 -1.984 1.00 0.00 7 GLN A C 9
ATOM 10493 O O . GLN A 1 7 ? -9.740 -12.119 -1.046 1.00 0.00 7 GLN A O 9
ATOM 10507 N N . TYR A 1 8 ? -7.786 -11.759 -2.108 1.00 0.00 8 TYR A N 9
ATOM 10508 C CA . TYR A 1 8 ? -7.241 -10.806 -1.161 1.00 0.00 8 TYR A CA 9
ATOM 10509 C C . TYR A 1 8 ? -7.625 -9.374 -1.538 1.00 0.00 8 TYR A C 9
ATOM 10510 O O . TYR A 1 8 ? -7.229 -8.463 -0.812 1.00 0.00 8 TYR A O 9
ATOM 10528 N N . ALA A 1 9 ? -8.309 -9.151 -2.672 1.00 0.00 9 ALA A N 9
ATOM 10529 C CA . ALA A 1 9 ? -8.715 -7.827 -3.119 1.00 0.00 9 ALA A CA 9
ATOM 10530 C C . ALA A 1 9 ? -9.738 -7.268 -2.131 1.00 0.00 9 ALA A C 9
ATOM 10531 O O . ALA A 1 9 ? -10.906 -7.669 -2.141 1.00 0.00 9 ALA A O 9
ATOM 10538 N N . LEU A 1 10 ? -9.296 -6.362 -1.261 1.00 0.00 10 LEU A N 9
ATOM 10539 C CA . LEU A 1 10 ? -10.183 -5.655 -0.352 1.00 0.00 10 LEU A CA 9
ATOM 10540 C C . LEU A 1 10 ? -10.673 -4.390 -1.031 1.00 0.00 10 LEU A C 9
ATOM 10541 O O . LEU A 1 10 ? -10.123 -3.946 -2.044 1.00 0.00 10 LEU A O 9
ATOM 10557 N N . LYS A 1 11 ? -11.731 -3.822 -0.466 1.00 0.00 11 LYS A N 9
ATOM 10558 C CA . LYS A 1 11 ? -12.479 -2.695 -1.012 1.00 0.00 11 LYS A CA 9
ATOM 10559 C C . LYS A 1 11 ? -12.565 -1.544 -0.007 1.00 0.00 11 LYS A C 9
ATOM 10560 O O . LYS A 1 11 ? -12.763 -0.389 -0.380 1.00 0.00 11 LYS A O 9
ATOM 10579 N N . GLU A 1 12 ? -12.354 -1.850 1.267 1.00 0.00 12 GLU A N 9
ATOM 10580 C CA . GLU A 1 12 ? -12.359 -0.934 2.393 1.00 0.00 12 GLU A CA 9
ATOM 10581 C C . GLU A 1 12 ? -11.583 -1.593 3.522 1.00 0.00 12 GLU A C 9
ATOM 10582 O O . GLU A 1 12 ? -11.389 -2.816 3.504 1.00 0.00 12 GLU A O 9
ATOM 10594 N N . PHE A 1 13 ? -11.174 -0.799 4.505 1.00 0.00 13 PHE A N 9
ATOM 10595 C CA . PHE A 1 13 ? -10.528 -1.273 5.720 1.00 0.00 13 PHE A CA 9
ATOM 10596 C C . PHE A 1 13 ? -10.555 -0.187 6.786 1.00 0.00 13 PHE A C 9
ATOM 10597 O O . PHE A 1 13 ? -10.934 0.949 6.496 1.00 0.00 13 PHE A O 9
ATOM 10614 N N . THR A 1 14 ? -10.076 -0.524 7.981 1.00 0.00 14 THR A N 9
ATOM 10615 C CA . THR A 1 14 ? -9.837 0.413 9.065 1.00 0.00 14 THR A CA 9
ATOM 10616 C C . THR A 1 14 ? -8.400 0.210 9.540 1.00 0.00 14 THR A C 9
ATOM 10617 O O . THR A 1 14 ? -8.060 -0.847 10.081 1.00 0.00 14 THR A O 9
ATOM 10628 N N . ALA A 1 15 ? -7.534 1.194 9.327 1.00 0.00 15 ALA A N 9
ATOM 10629 C CA . ALA A 1 15 ? -6.211 1.286 9.938 1.00 0.00 15 ALA A CA 9
ATOM 10630 C C . ALA A 1 15 ? -6.177 2.625 10.656 1.00 0.00 15 ALA A C 9
ATOM 10631 O O . ALA A 1 15 ? -6.930 3.522 10.293 1.00 0.00 15 ALA A O 9
ATOM 10638 N N . ASP A 1 16 ? -5.302 2.813 11.641 1.00 0.00 16 ASP A N 9
ATOM 10639 C CA . ASP A 1 16 ? -5.182 4.104 12.340 1.00 0.00 16 ASP A CA 9
ATOM 10640 C C . ASP A 1 16 ? -6.508 4.531 12.992 1.00 0.00 16 ASP A C 9
ATOM 10641 O O . ASP A 1 16 ? -6.796 5.721 13.141 1.00 0.00 16 ASP A O 9
ATOM 10650 N N . PHE A 1 17 ? -7.366 3.554 13.310 1.00 0.00 17 PHE A N 9
ATOM 10651 C CA . PHE A 1 17 ? -8.745 3.725 13.787 1.00 0.00 17 PHE A CA 9
ATOM 10652 C C . PHE A 1 17 ? -9.629 4.506 12.807 1.00 0.00 17 PHE A C 9
ATOM 10653 O O . PHE A 1 17 ? -10.696 4.995 13.173 1.00 0.00 17 PHE A O 9
ATOM 10670 N N . THR A 1 18 ? -9.189 4.627 11.564 1.00 0.00 18 THR A N 9
ATOM 10671 C CA . THR A 1 18 ? -9.754 5.460 10.525 1.00 0.00 18 THR A CA 9
ATOM 10672 C C . THR A 1 18 ? -10.202 4.511 9.426 1.00 0.00 18 THR A C 9
ATOM 10673 O O . THR A 1 18 ? -9.434 3.650 8.993 1.00 0.00 18 THR A O 9
ATOM 10684 N N . GLN A 1 19 ? -11.463 4.605 9.030 1.00 0.00 19 GLN A N 9
ATOM 10685 C CA . GLN A 1 19 ? -11.989 3.808 7.948 1.00 0.00 19 GLN A CA 9
ATOM 10686 C C . GLN A 1 19 ? -11.595 4.440 6.614 1.00 0.00 19 GLN A C 9
ATOM 10687 O O . GLN A 1 19 ? -11.483 5.666 6.504 1.00 0.00 19 GLN A O 9
ATOM 10701 N N . PHE A 1 20 ? -11.415 3.605 5.596 1.00 0.00 20 PHE A N 9
ATOM 10702 C CA . PHE A 1 20 ? -11.011 3.997 4.258 1.00 0.00 20 PHE A CA 9
ATOM 10703 C C . PHE A 1 20 ? -11.636 3.056 3.244 1.00 0.00 20 PHE A C 9
ATOM 10704 O O . PHE A 1 20 ? -11.915 1.898 3.560 1.00 0.00 20 PHE A O 9
ATOM 10721 N N . HIS A 1 21 ? -11.759 3.526 2.006 1.00 0.00 21 HIS A N 9
ATOM 10722 C CA . HIS A 1 21 ? -12.342 2.804 0.887 1.00 0.00 21 HIS A CA 9
ATOM 10723 C C . HIS A 1 21 ? -11.488 3.063 -0.359 1.00 0.00 21 HIS A C 9
ATOM 10724 O O . HIS A 1 21 ? -10.636 3.960 -0.346 1.00 0.00 21 HIS A O 9
ATOM 10738 N N . ILE A 1 22 ? -11.697 2.300 -1.439 1.00 0.00 22 ILE A N 9
ATOM 10739 C CA . ILE A 1 22 ? -11.043 2.581 -2.718 1.00 0.00 22 ILE A CA 9
ATOM 10740 C C . ILE A 1 22 ? -11.463 3.989 -3.141 1.00 0.00 22 ILE A C 9
ATOM 10741 O O . ILE A 1 22 ? -12.651 4.254 -3.337 1.00 0.00 22 ILE A O 9
ATOM 10757 N N . GLY A 1 23 ? -10.489 4.886 -3.285 1.00 0.00 23 GLY A N 9
ATOM 10758 C CA . GLY A 1 23 ? -10.695 6.259 -3.714 1.00 0.00 23 GLY A CA 9
ATOM 10759 C C . GLY A 1 23 ? -10.534 7.289 -2.599 1.00 0.00 23 GLY A C 9
ATOM 10760 O O . GLY A 1 23 ? -10.434 8.471 -2.921 1.00 0.00 23 GLY A O 9
ATOM 10764 N N . ASP A 1 24 ? -10.497 6.883 -1.325 1.00 0.00 24 ASP A N 9
ATOM 10765 C CA . ASP A 1 24 ? -10.262 7.779 -0.185 1.00 0.00 24 ASP A CA 9
ATOM 10766 C C . ASP A 1 24 ? -8.757 8.165 -0.184 1.00 0.00 24 ASP A C 9
ATOM 10767 O O . ASP A 1 24 ? -8.049 7.834 -1.140 1.00 0.00 24 ASP A O 9
ATOM 10776 N N . THR A 1 25 ? -8.189 8.832 0.827 1.00 0.00 25 THR A N 9
ATOM 10777 C CA . THR A 1 25 ? -6.787 9.230 0.866 1.00 0.00 25 THR A CA 9
ATOM 10778 C C . THR A 1 25 ? -6.161 8.813 2.202 1.00 0.00 25 THR A C 9
ATOM 10779 O O . THR A 1 25 ? -6.813 8.929 3.246 1.00 0.00 25 THR A O 9
ATOM 10790 N N . VAL A 1 26 ? -4.900 8.374 2.211 1.00 0.00 26 VAL A N 9
ATOM 10791 C CA . VAL A 1 26 ? -4.207 7.988 3.441 1.00 0.00 26 VAL A CA 9
ATOM 10792 C C . VAL A 1 26 ? -3.696 9.246 4.161 1.00 0.00 26 VAL A C 9
ATOM 10793 O O . VAL A 1 26 ? -3.435 10.261 3.498 1.00 0.00 26 VAL A O 9
ATOM 10806 N N . PRO A 1 27 ? -3.464 9.205 5.483 1.00 0.00 27 PRO A N 9
ATOM 10807 C CA . PRO A 1 27 ? -2.699 10.235 6.174 1.00 0.00 27 PRO A CA 9
ATOM 10808 C C . PRO A 1 27 ? -1.220 10.153 5.792 1.00 0.00 27 PRO A C 9
ATOM 10809 O O . PRO A 1 27 ? -0.702 9.085 5.449 1.00 0.00 27 PRO A O 9
ATOM 10820 N N . ALA A 1 28 ? -0.506 11.272 5.942 1.00 0.00 28 ALA A N 9
ATOM 10821 C CA . ALA A 1 28 ? 0.914 11.366 5.622 1.00 0.00 28 ALA A CA 9
ATOM 10822 C C . ALA A 1 28 ? 1.776 10.417 6.458 1.00 0.00 28 ALA A C 9
ATOM 10823 O O . ALA A 1 28 ? 2.884 10.075 6.044 1.00 0.00 28 ALA A O 9
ATOM 10830 N N . MET A 1 29 ? 1.236 9.909 7.569 1.00 0.00 29 MET A N 9
ATOM 10831 C CA . MET A 1 29 ? 1.838 8.893 8.410 1.00 0.00 29 MET A CA 9
ATOM 10832 C C . MET A 1 29 ? 2.285 7.658 7.635 1.00 0.00 29 MET A C 9
ATOM 10833 O O . MET A 1 29 ? 3.238 7.009 8.072 1.00 0.00 29 MET A O 9
ATOM 10847 N N . TYR A 1 30 ? 1.645 7.349 6.501 1.00 0.00 30 TYR A N 9
ATOM 10848 C CA . TYR A 1 30 ? 1.997 6.185 5.689 1.00 0.00 30 TYR A CA 9
ATOM 10849 C C . TYR A 1 30 ? 2.663 6.563 4.363 1.00 0.00 30 TYR A C 9
ATOM 10850 O O . TYR A 1 30 ? 3.136 5.675 3.661 1.00 0.00 30 TYR A O 9
ATOM 10868 N N . LEU A 1 31 ? 2.717 7.853 4.019 1.00 0.00 31 LEU A N 9
ATOM 10869 C CA . LEU A 1 31 ? 3.366 8.363 2.815 1.00 0.00 31 LEU A CA 9
ATOM 10870 C C . LEU A 1 31 ? 4.882 8.454 2.975 1.00 0.00 31 LEU A C 9
ATOM 10871 O O . LEU A 1 31 ? 5.595 8.457 1.969 1.00 0.00 31 LEU A O 9
ATOM 10887 N N . THR A 1 32 ? 5.380 8.554 4.208 1.00 0.00 32 THR A N 9
ATOM 10888 C CA . THR A 1 32 ? 6.805 8.613 4.521 1.00 0.00 32 THR A CA 9
ATOM 10889 C C . THR A 1 32 ? 7.536 7.378 3.932 1.00 0.00 32 THR A C 9
ATOM 10890 O O . THR A 1 32 ? 6.953 6.288 3.879 1.00 0.00 32 THR A O 9
ATOM 10901 N N . PRO A 1 33 ? 8.826 7.479 3.538 1.00 0.00 33 PRO A N 9
ATOM 10902 C CA . PRO A 1 33 ? 9.571 6.377 2.922 1.00 0.00 33 PRO A CA 9
ATOM 10903 C C . PRO A 1 33 ? 9.755 5.170 3.861 1.00 0.00 33 PRO A C 9
ATOM 10904 O O . PRO A 1 33 ? 10.169 4.094 3.425 1.00 0.00 33 PRO A O 9
ATOM 10915 N N . GLU A 1 34 ? 9.392 5.325 5.134 1.00 0.00 34 GLU A N 9
ATOM 10916 C CA . GLU A 1 34 ? 9.479 4.333 6.191 1.00 0.00 34 GLU A CA 9
ATOM 10917 C C . GLU A 1 34 ? 8.617 3.109 5.894 1.00 0.00 34 GLU A C 9
ATOM 10918 O O . GLU A 1 34 ? 8.973 2.002 6.301 1.00 0.00 34 GLU A O 9
ATOM 10930 N N . TYR A 1 35 ? 7.519 3.287 5.154 1.00 0.00 35 TYR A N 9
ATOM 10931 C CA . TYR A 1 35 ? 6.558 2.235 4.825 1.00 0.00 35 TYR A CA 9
ATOM 10932 C C . TYR A 1 35 ? 6.379 2.086 3.312 1.00 0.00 35 TYR A C 9
ATOM 10933 O O . TYR A 1 35 ? 5.581 1.263 2.877 1.00 0.00 35 TYR A O 9
ATOM 10951 N N . ASN A 1 36 ? 7.106 2.878 2.521 1.00 0.00 36 ASN A N 9
ATOM 10952 C CA . ASN A 1 36 ? 7.155 2.912 1.061 1.00 0.00 36 ASN A CA 9
ATOM 10953 C C . ASN A 1 36 ? 7.760 1.600 0.554 1.00 0.00 36 ASN A C 9
ATOM 10954 O O . ASN A 1 36 ? 8.983 1.484 0.435 1.00 0.00 36 ASN A O 9
ATOM 10965 N N . ILE A 1 37 ? 6.929 0.595 0.275 1.00 0.00 37 ILE A N 9
ATOM 10966 C CA . ILE A 1 37 ? 7.372 -0.683 -0.266 1.00 0.00 37 ILE A CA 9
ATOM 10967 C C . ILE A 1 37 ? 7.804 -0.440 -1.706 1.00 0.00 37 ILE A C 9
ATOM 10968 O O . ILE A 1 37 ? 6.982 -0.145 -2.576 1.00 0.00 37 ILE A O 9
ATOM 10984 N N . LYS A 1 38 ? 9.103 -0.579 -1.969 1.00 0.00 38 LYS A N 9
ATOM 10985 C CA . LYS A 1 38 ? 9.592 -0.644 -3.337 1.00 0.00 38 LYS A CA 9
ATOM 10986 C C . LYS A 1 38 ? 9.594 -2.076 -3.849 1.00 0.00 38 LYS A C 9
ATOM 10987 O O . LYS A 1 38 ? 9.403 -2.247 -5.051 1.00 0.00 38 LYS A O 9
ATOM 11006 N N . GLN A 1 39 ? 9.804 -3.088 -3.001 1.00 0.00 39 GLN A N 9
ATOM 11007 C CA . GLN A 1 39 ? 9.850 -4.478 -3.451 1.00 0.00 39 GLN A CA 9
ATOM 11008 C C . GLN A 1 39 ? 8.432 -5.025 -3.665 1.00 0.00 39 GLN A C 9
ATOM 11009 O O . GLN A 1 39 ? 7.869 -5.636 -2.758 1.00 0.00 39 GLN A O 9
ATOM 11023 N N . TRP A 1 40 ? 7.868 -4.851 -4.864 1.00 0.00 40 TRP A N 9
ATOM 11024 C CA . TRP A 1 40 ? 6.590 -5.449 -5.251 1.00 0.00 40 TRP A CA 9
ATOM 11025 C C . TRP A 1 40 ? 6.777 -6.641 -6.185 1.00 0.00 40 TRP A C 9
ATOM 11026 O O . TRP A 1 40 ? 6.016 -7.597 -6.091 1.00 0.00 40 TRP A O 9
ATOM 11047 N N . GLN A 1 41 ? 7.788 -6.630 -7.060 1.00 0.00 41 GLN A N 9
ATOM 11048 C CA . GLN A 1 41 ? 8.020 -7.722 -8.009 1.00 0.00 41 GLN A CA 9
ATOM 11049 C C . GLN A 1 41 ? 8.376 -9.010 -7.273 1.00 0.00 41 GLN A C 9
ATOM 11050 O O . GLN A 1 41 ? 8.080 -10.107 -7.727 1.00 0.00 41 GLN A O 9
ATOM 11064 N N . GLN A 1 42 ? 8.975 -8.882 -6.094 1.00 0.00 42 GLN A N 9
ATOM 11065 C CA . GLN A 1 42 ? 9.339 -9.988 -5.225 1.00 0.00 42 GLN A CA 9
ATOM 11066 C C . GLN A 1 42 ? 8.138 -10.427 -4.369 1.00 0.00 42 GLN A C 9
ATOM 11067 O O . GLN A 1 42 ? 8.328 -10.861 -3.228 1.00 0.00 42 GLN A O 9
ATOM 11081 N N . ARG A 1 43 ? 6.915 -10.255 -4.878 1.00 0.00 43 ARG A N 9
ATOM 11082 C CA . ARG A 1 43 ? 5.637 -10.618 -4.278 1.00 0.00 43 ARG A CA 9
ATOM 11083 C C . ARG A 1 43 ? 4.740 -11.142 -5.398 1.00 0.00 43 ARG A C 9
ATOM 11084 O O . ARG A 1 43 ? 4.998 -10.886 -6.577 1.00 0.00 43 ARG A O 9
ATOM 11105 N N . ASN A 1 44 ? 3.610 -11.732 -5.021 1.00 0.00 44 ASN A N 9
ATOM 11106 C CA . ASN A 1 44 ? 2.497 -12.049 -5.915 1.00 0.00 44 ASN A CA 9
ATOM 11107 C C . ASN A 1 44 ? 1.770 -10.785 -6.399 1.00 0.00 44 ASN A C 9
ATOM 11108 O O . ASN A 1 44 ? 0.945 -10.858 -7.310 1.00 0.00 44 ASN A O 9
ATOM 11119 N N . LEU A 1 45 ? 2.012 -9.628 -5.771 1.00 0.00 45 LEU A N 9
ATOM 11120 C CA . LEU A 1 45 ? 1.250 -8.405 -6.026 1.00 0.00 45 LEU A CA 9
ATOM 11121 C C . LEU A 1 45 ? 1.471 -7.883 -7.456 1.00 0.00 45 LEU A C 9
ATOM 11122 O O . LEU A 1 45 ? 2.504 -8.175 -8.067 1.00 0.00 45 LEU A O 9
ATOM 11138 N N . PRO A 1 46 ? 0.523 -7.085 -7.979 1.00 0.00 46 PRO A N 9
ATOM 11139 C CA . PRO A 1 46 ? 0.649 -6.402 -9.268 1.00 0.00 46 PRO A CA 9
ATOM 11140 C C . PRO A 1 46 ? 1.677 -5.261 -9.196 1.00 0.00 46 PRO A C 9
ATOM 11141 O O . PRO A 1 46 ? 2.078 -4.807 -8.114 1.00 0.00 46 PRO A O 9
ATOM 11152 N N . ALA A 1 47 ? 2.016 -4.733 -10.375 1.00 0.00 47 ALA A N 9
ATOM 11153 C CA . ALA A 1 47 ? 2.738 -3.478 -10.530 1.00 0.00 47 ALA A CA 9
ATOM 11154 C C . ALA A 1 47 ? 1.942 -2.314 -9.920 1.00 0.00 47 ALA A C 9
ATOM 11155 O O . ALA A 1 47 ? 0.709 -2.353 -9.961 1.00 0.00 47 ALA A O 9
ATOM 11162 N N . PRO A 1 48 ? 2.608 -1.263 -9.407 1.00 0.00 48 PRO A N 9
ATOM 11163 C CA . PRO A 1 48 ? 1.958 -0.011 -9.039 1.00 0.00 48 PRO A CA 9
ATOM 11164 C C . PRO A 1 48 ? 1.428 0.707 -10.288 1.00 0.00 48 PRO A C 9
ATOM 11165 O O . PRO A 1 48 ? 1.752 0.349 -11.423 1.00 0.00 48 PRO A O 9
ATOM 11176 N N . ASP A 1 49 ? 0.628 1.750 -10.085 1.00 0.00 49 ASP A N 9
ATOM 11177 C CA . ASP A 1 49 ? 0.163 2.639 -11.147 1.00 0.00 49 ASP A CA 9
ATOM 11178 C C . ASP A 1 49 ? 1.295 3.599 -11.512 1.00 0.00 49 ASP A C 9
ATOM 11179 O O . ASP A 1 49 ? 2.289 3.702 -10.788 1.00 0.00 49 ASP A O 9
ATOM 11188 N N . ALA A 1 50 ? 1.146 4.316 -12.628 1.00 0.00 50 ALA A N 9
ATOM 11189 C CA . ALA A 1 50 ? 2.165 5.133 -13.287 1.00 0.00 50 ALA A CA 9
ATOM 11190 C C . ALA A 1 50 ? 2.467 6.466 -12.580 1.00 0.00 50 ALA A C 9
ATOM 11191 O O . ALA A 1 50 ? 2.609 7.507 -13.224 1.00 0.00 50 ALA A O 9
ATOM 11198 N N . GLY A 1 51 ? 2.556 6.428 -11.260 1.00 0.00 51 GLY A N 9
ATOM 11199 C CA . GLY A 1 51 ? 2.745 7.553 -10.371 1.00 0.00 51 GLY A CA 9
ATOM 11200 C C . GLY A 1 51 ? 2.171 7.162 -9.023 1.00 0.00 51 GLY A C 9
ATOM 11201 O O . GLY A 1 51 ? 1.213 7.781 -8.566 1.00 0.00 51 GLY A O 9
ATOM 11205 N N . SER A 1 52 ? 2.647 6.052 -8.451 1.00 0.00 52 SER A N 9
ATOM 11206 C CA . SER A 1 52 ? 2.238 5.594 -7.126 1.00 0.00 52 SER A CA 9
ATOM 11207 C C . SER A 1 52 ? 3.266 4.623 -6.534 1.00 0.00 52 SER A C 9
ATOM 11208 O O . SER A 1 52 ? 4.161 4.176 -7.254 1.00 0.00 52 SER A O 9
ATOM 11216 N N . HIS A 1 53 ? 3.123 4.243 -5.260 1.00 0.00 53 HIS A N 9
ATOM 11217 C CA . HIS A 1 53 ? 3.871 3.135 -4.675 1.00 0.00 53 HIS A CA 9
ATOM 11218 C C . HIS A 1 53 ? 3.029 2.395 -3.638 1.00 0.00 53 HIS A C 9
ATOM 11219 O O . HIS A 1 53 ? 2.062 2.939 -3.101 1.00 0.00 53 HIS A O 9
ATOM 11233 N N . TRP A 1 54 ? 3.376 1.133 -3.384 1.00 0.00 54 TRP A N 9
ATOM 11234 C CA . TRP A 1 54 ? 2.702 0.321 -2.385 1.00 0.00 54 TRP A CA 9
ATOM 11235 C C . TRP A 1 54 ? 3.253 0.667 -0.999 1.00 0.00 54 TRP A C 9
ATOM 11236 O O . TRP A 1 54 ? 4.415 1.059 -0.880 1.00 0.00 54 TRP A O 9
ATOM 11257 N N . THR A 1 55 ? 2.460 0.480 0.054 1.00 0.00 55 THR A N 9
ATOM 11258 C CA . THR A 1 55 ? 2.877 0.647 1.435 1.00 0.00 55 THR A CA 9
ATOM 11259 C C . THR A 1 55 ? 2.349 -0.491 2.299 1.00 0.00 55 THR A C 9
ATOM 11260 O O . THR A 1 55 ? 1.508 -1.280 1.859 1.00 0.00 55 THR A O 9
ATOM 11271 N N . TYR A 1 56 ? 2.855 -0.573 3.531 1.00 0.00 56 TYR A N 9
ATOM 11272 C CA . TYR A 1 56 ? 2.476 -1.553 4.531 1.00 0.00 56 TYR A CA 9
ATOM 11273 C C . TYR A 1 56 ? 1.618 -0.840 5.577 1.00 0.00 56 TYR A C 9
ATOM 11274 O O . TYR A 1 56 ? 2.125 -0.346 6.587 1.00 0.00 56 TYR A O 9
ATOM 11292 N N . MET A 1 57 ? 0.317 -0.725 5.319 1.00 0.00 57 MET A N 9
ATOM 11293 C CA . MET A 1 57 ? -0.642 -0.088 6.215 1.00 0.00 57 MET A CA 9
ATOM 11294 C C . MET A 1 57 ? -1.299 -1.146 7.083 1.00 0.00 57 MET A C 9
ATOM 11295 O O . MET A 1 57 ? -2.192 -1.852 6.623 1.00 0.00 57 MET A O 9
ATOM 11309 N N . GLY A 1 58 ? -0.872 -1.267 8.337 1.00 0.00 58 GLY A N 9
ATOM 11310 C CA . GLY A 1 58 ? -1.603 -2.050 9.319 1.00 0.00 58 GLY A CA 9
ATOM 11311 C C . GLY A 1 58 ? -1.407 -3.553 9.171 1.00 0.00 58 GLY A C 9
ATOM 11312 O O . GLY A 1 58 ? -2.078 -4.304 9.874 1.00 0.00 58 GLY A O 9
ATOM 11316 N N . GLY A 1 59 ? -0.519 -4.008 8.280 1.00 0.00 59 GLY A N 9
ATOM 11317 C CA . GLY A 1 59 ? -0.450 -5.399 7.868 1.00 0.00 59 GLY A CA 9
ATOM 11318 C C . GLY A 1 59 ? -1.110 -5.627 6.509 1.00 0.00 59 GLY A C 9
ATOM 11319 O O . GLY A 1 59 ? -1.177 -6.777 6.068 1.00 0.00 59 GLY A O 9
ATOM 11323 N N . ASN A 1 60 ? -1.580 -4.569 5.834 1.00 0.00 60 ASN A N 9
ATOM 11324 C CA . ASN A 1 60 ? -2.275 -4.626 4.561 1.00 0.00 60 ASN A CA 9
ATOM 11325 C C . ASN A 1 60 ? -1.390 -3.919 3.536 1.00 0.00 60 ASN A C 9
ATOM 11326 O O . ASN A 1 60 ? -0.747 -2.912 3.853 1.00 0.00 60 ASN A O 9
ATOM 11337 N N . TYR A 1 61 ? -1.367 -4.418 2.304 1.00 0.00 61 TYR A N 9
ATOM 11338 C CA . TYR A 1 61 ? -0.574 -3.866 1.221 1.00 0.00 61 TYR A CA 9
ATOM 11339 C C . TYR A 1 61 ? -1.466 -2.906 0.459 1.00 0.00 61 TYR A C 9
ATOM 11340 O O . TYR A 1 61 ? -2.441 -3.347 -0.154 1.00 0.00 61 TYR A O 9
ATOM 11358 N N . VAL A 1 62 ? -1.178 -1.604 0.486 1.00 0.00 62 VAL A N 9
ATOM 11359 C CA . VAL A 1 62 ? -2.092 -0.616 -0.083 1.00 0.00 62 VAL A CA 9
ATOM 11360 C C . VAL A 1 62 ? -1.317 0.263 -1.059 1.00 0.00 62 VAL A C 9
ATOM 11361 O O . VAL A 1 62 ? -0.130 0.499 -0.855 1.00 0.00 62 VAL A O 9
ATOM 11374 N N . LEU A 1 63 ? -1.930 0.672 -2.167 1.00 0.00 63 LEU A N 9
ATOM 11375 C CA . LEU A 1 63 ? -1.274 1.437 -3.229 1.00 0.00 63 LEU A CA 9
ATOM 11376 C C . LEU A 1 63 ? -1.689 2.892 -3.096 1.00 0.00 63 LEU A C 9
ATOM 11377 O O . LEU A 1 63 ? -2.890 3.170 -3.115 1.00 0.00 63 LEU A O 9
ATOM 11393 N N . ILE A 1 64 ? -0.729 3.804 -2.953 1.00 0.00 64 ILE A N 9
ATOM 11394 C CA . ILE A 1 64 ? -0.979 5.223 -2.729 1.00 0.00 64 ILE A CA 9
ATOM 11395 C C . ILE A 1 64 ? -0.267 6.047 -3.790 1.00 0.00 64 ILE A C 9
ATOM 11396 O O . ILE A 1 64 ? 0.797 5.648 -4.268 1.00 0.00 64 ILE A O 9
ATOM 11412 N N . THR A 1 65 ? -0.822 7.199 -4.156 1.00 0.00 65 THR A N 9
ATOM 11413 C CA . THR A 1 65 ? -0.099 8.131 -5.004 1.00 0.00 65 THR A CA 9
ATOM 11414 C C . THR A 1 65 ? 0.960 8.799 -4.143 1.00 0.00 65 THR A C 9
ATOM 11415 O O . THR A 1 65 ? 0.668 9.222 -3.028 1.00 0.00 65 THR A O 9
ATOM 11426 N N . ASP A 1 66 ? 2.174 8.946 -4.664 1.00 0.00 66 ASP A N 9
ATOM 11427 C CA . ASP A 1 66 ? 3.207 9.746 -4.002 1.00 0.00 66 ASP A CA 9
ATOM 11428 C C . ASP A 1 66 ? 2.786 11.211 -3.822 1.00 0.00 66 ASP A C 9
ATOM 11429 O O . ASP A 1 66 ? 3.239 11.905 -2.916 1.00 0.00 66 ASP A O 9
ATOM 11438 N N . THR A 1 67 ? 1.885 11.681 -4.671 1.00 0.00 67 THR A N 9
ATOM 11439 C CA . THR A 1 67 ? 1.617 13.082 -4.948 1.00 0.00 67 THR A CA 9
ATOM 11440 C C . THR A 1 67 ? 0.136 13.401 -4.681 1.00 0.00 67 THR A C 9
ATOM 11441 O O . THR A 1 67 ? -0.435 14.304 -5.293 1.00 0.00 67 THR A O 9
ATOM 11452 N N . GLU A 1 68 ? -0.490 12.636 -3.773 1.00 0.00 68 GLU A N 9
ATOM 11453 C CA . GLU A 1 68 ? -1.865 12.816 -3.304 1.00 0.00 68 GLU A CA 9
ATOM 11454 C C . GLU A 1 68 ? -2.176 11.841 -2.158 1.00 0.00 68 GLU A C 9
ATOM 11455 O O . GLU A 1 68 ? -2.898 12.199 -1.229 1.00 0.00 68 GLU A O 9
ATOM 11467 N N . GLY A 1 69 ? -1.653 10.612 -2.216 1.00 0.00 69 GLY A N 9
ATOM 11468 C CA . GLY A 1 69 ? -1.916 9.543 -1.259 1.00 0.00 69 GLY A CA 9
ATOM 11469 C C . GLY A 1 69 ? -3.288 8.895 -1.418 1.00 0.00 69 GLY A C 9
ATOM 11470 O O . GLY A 1 69 ? -3.799 8.299 -0.470 1.00 0.00 69 GLY A O 9
ATOM 11474 N N . LYS A 1 70 ? -3.900 9.017 -2.596 1.00 0.00 70 LYS A N 9
ATOM 11475 C CA . LYS A 1 70 ? -5.193 8.429 -2.920 1.00 0.00 70 LYS A CA 9
ATOM 11476 C C . LYS A 1 70 ? -5.077 6.915 -2.817 1.00 0.00 70 LYS A C 9
ATOM 11477 O O . LYS A 1 70 ? -4.100 6.339 -3.291 1.00 0.00 70 LYS A O 9
ATOM 11496 N N . ILE A 1 71 ? -6.067 6.281 -2.207 1.00 0.00 71 ILE A N 9
ATOM 11497 C CA . ILE A 1 71 ? -6.137 4.859 -1.942 1.00 0.00 71 ILE A CA 9
ATOM 11498 C C . ILE A 1 71 ? -6.543 4.209 -3.250 1.00 0.00 71 ILE A C 9
ATOM 11499 O O . ILE A 1 71 ? -7.729 4.060 -3.552 1.00 0.00 71 ILE A O 9
ATOM 11515 N N . LEU A 1 72 ? -5.537 3.891 -4.062 1.00 0.00 72 LEU A N 9
ATOM 11516 C CA . LEU A 1 72 ? -5.756 3.328 -5.377 1.00 0.00 72 LEU A CA 9
ATOM 11517 C C . LEU A 1 72 ? -6.270 1.901 -5.231 1.00 0.00 72 LEU A C 9
ATOM 11518 O O . LEU A 1 72 ? -7.236 1.547 -5.902 1.00 0.00 72 LEU A O 9
ATOM 11534 N N . LYS A 1 73 ? -5.613 1.066 -4.414 1.00 0.00 73 LYS A N 9
ATOM 11535 C CA . LYS A 1 73 ? -5.921 -0.360 -4.264 1.00 0.00 73 LYS A CA 9
ATOM 11536 C C . LYS A 1 73 ? -5.512 -0.832 -2.866 1.00 0.00 73 LYS A C 9
ATOM 11537 O O . LYS A 1 73 ? -4.635 -0.210 -2.266 1.00 0.00 73 LYS A O 9
ATOM 11556 N N . VAL A 1 74 ? -6.092 -1.929 -2.375 1.00 0.00 74 VAL A N 9
ATOM 11557 C CA . VAL A 1 74 ? -5.833 -2.546 -1.071 1.00 0.00 74 VAL A CA 9
ATOM 11558 C C . VAL A 1 74 ? -5.849 -4.064 -1.280 1.00 0.00 74 VAL A C 9
ATOM 11559 O O . VAL A 1 74 ? -6.802 -4.599 -1.857 1.00 0.00 74 VAL A O 9
ATOM 11572 N N . TYR A 1 75 ? -4.820 -4.755 -0.788 1.00 0.00 75 TYR A N 9
ATOM 11573 C CA . TYR A 1 75 ? -4.772 -6.208 -0.684 1.00 0.00 75 TYR A CA 9
ATOM 11574 C C . TYR A 1 75 ? -4.363 -6.586 0.744 1.00 0.00 75 TYR A C 9
ATOM 11575 O O . TYR A 1 75 ? -3.603 -5.857 1.386 1.00 0.00 75 TYR A O 9
ATOM 11593 N N . ASP A 1 76 ? -4.850 -7.719 1.255 1.00 0.00 76 ASP A N 9
ATOM 11594 C CA . ASP A 1 76 ? -4.453 -8.217 2.580 1.00 0.00 76 ASP A CA 9
ATOM 11595 C C . ASP A 1 76 ? -2.984 -8.676 2.586 1.00 0.00 76 ASP A C 9
ATOM 11596 O O . ASP A 1 76 ? -2.446 -9.006 1.532 1.00 0.00 76 ASP A O 9
ATOM 11605 N N . GLY A 1 77 ? -2.326 -8.730 3.751 1.00 0.00 77 GLY A N 9
ATOM 11606 C CA . GLY A 1 77 ? -0.969 -9.251 3.915 1.00 0.00 77 GLY A CA 9
ATOM 11607 C C . GLY A 1 77 ? -0.821 -10.723 3.543 1.00 0.00 77 GLY A C 9
ATOM 11608 O O . GLY A 1 77 ? 0.265 -11.113 3.111 1.00 0.00 77 GLY A O 9
ATOM 11612 N N . GLU A 1 78 ? -1.882 -11.526 3.648 1.00 0.00 78 GLU A N 9
ATOM 11613 C CA . GLU A 1 78 ? -1.854 -12.959 3.357 1.00 0.00 78 GLU A CA 9
ATOM 11614 C C . GLU A 1 78 ? -1.351 -13.266 1.945 1.00 0.00 78 GLU A C 9
ATOM 11615 O O . GLU A 1 78 ? -0.755 -14.323 1.712 1.00 0.00 78 GLU A O 9
ATOM 11627 N N . ILE A 1 79 ? -1.541 -12.335 1.011 1.00 0.00 79 ILE A N 9
ATOM 11628 C CA . ILE A 1 79 ? -1.067 -12.433 -0.361 1.00 0.00 79 ILE A CA 9
ATOM 11629 C C . ILE A 1 79 ? 0.446 -12.672 -0.439 1.00 0.00 79 ILE A C 9
ATOM 11630 O O . ILE A 1 79 ? 0.920 -13.256 -1.414 1.00 0.00 79 ILE A O 9
ATOM 11646 N N . PHE A 1 80 ? 1.211 -12.238 0.569 1.00 0.00 80 PHE A N 9
ATOM 11647 C CA . PHE A 1 80 ? 2.659 -12.364 0.569 1.00 0.00 80 PHE A CA 9
ATOM 11648 C C . PHE A 1 80 ? 3.088 -13.834 0.547 1.00 0.00 80 PHE A C 9
ATOM 11649 O O . PHE A 1 80 ? 4.132 -14.156 -0.027 1.00 0.00 80 PHE A O 9
ATOM 11666 N N . TYR A 1 81 ? 2.286 -14.725 1.127 1.00 0.00 81 TYR A N 9
ATOM 11667 C CA . TYR A 1 81 ? 2.641 -16.122 1.345 1.00 0.00 81 TYR A CA 9
ATOM 11668 C C . TYR A 1 81 ? 2.036 -17.035 0.267 1.00 0.00 81 TYR A C 9
ATOM 11669 O O . TYR A 1 81 ? 2.191 -18.256 0.351 1.00 0.00 81 TYR A O 9
ATOM 11687 N N . HIS A 1 82 ? 1.369 -16.460 -0.743 1.00 0.00 82 HIS A N 9
ATOM 11688 C CA . HIS A 1 82 ? 0.722 -17.148 -1.849 1.00 0.00 82 HIS A CA 9
ATOM 11689 C C . HIS A 1 82 ? 1.784 -17.767 -2.780 1.00 0.00 82 HIS A C 9
ATOM 11690 O O . HIS A 1 82 ? 2.983 -17.732 -2.482 1.00 0.00 82 HIS A O 9
ATOM 11704 N N . ARG A 1 83 ? 1.370 -18.410 -3.878 1.00 0.00 83 ARG A N 9
ATOM 11705 C CA . ARG A 1 83 ? 2.239 -19.269 -4.685 1.00 0.00 83 ARG A CA 9
ATOM 11706 C C . ARG A 1 83 ? 2.365 -18.744 -6.096 1.00 0.00 83 ARG A C 9
ATOM 11707 O O . ARG A 1 83 ? 3.421 -18.970 -6.716 1.00 0.00 83 ARG A O 9
ATOM 11728 N N . GLY A 1 1 ? -13.578 -19.787 -7.914 1.00 0.00 1 GLY A N 10
ATOM 11729 C CA . GLY A 1 1 ? -13.032 -19.020 -9.031 1.00 0.00 1 GLY A CA 10
ATOM 11730 C C . GLY A 1 1 ? -11.773 -18.299 -8.616 1.00 0.00 1 GLY A C 10
ATOM 11731 O O . GLY A 1 1 ? -10.694 -18.637 -9.109 1.00 0.00 1 GLY A O 10
ATOM 11735 N N . ALA A 1 2 ? -11.922 -17.277 -7.769 1.00 0.00 2 ALA A N 10
ATOM 11736 C CA . ALA A 1 2 ? -10.888 -16.367 -7.314 1.00 0.00 2 ALA A CA 10
ATOM 11737 C C . ALA A 1 2 ? -9.748 -17.122 -6.631 1.00 0.00 2 ALA A C 10
ATOM 11738 O O . ALA A 1 2 ? -9.735 -17.315 -5.415 1.00 0.00 2 ALA A O 10
ATOM 11745 N N . ALA A 1 3 ? -8.785 -17.557 -7.434 1.00 0.00 3 ALA A N 10
ATOM 11746 C CA . ALA A 1 3 ? -7.548 -18.189 -7.006 1.00 0.00 3 ALA A CA 10
ATOM 11747 C C . ALA A 1 3 ? -6.346 -17.332 -7.385 1.00 0.00 3 ALA A C 10
ATOM 11748 O O . ALA A 1 3 ? -5.218 -17.643 -6.994 1.00 0.00 3 ALA A O 10
ATOM 11755 N N . GLY A 1 4 ? -6.599 -16.256 -8.128 1.00 0.00 4 GLY A N 10
ATOM 11756 C CA . GLY A 1 4 ? -5.683 -15.162 -8.314 1.00 0.00 4 GLY A CA 10
ATOM 11757 C C . GLY A 1 4 ? -5.854 -14.210 -7.141 1.00 0.00 4 GLY A C 10
ATOM 11758 O O . GLY A 1 4 ? -6.499 -14.518 -6.135 1.00 0.00 4 GLY A O 10
ATOM 11762 N N . ILE A 1 5 ? -5.260 -13.038 -7.273 1.00 0.00 5 ILE A N 10
ATOM 11763 C CA . ILE A 1 5 ? -5.086 -12.080 -6.196 1.00 0.00 5 ILE A CA 10
ATOM 11764 C C . ILE A 1 5 ? -6.405 -11.453 -5.735 1.00 0.00 5 ILE A C 10
ATOM 11765 O O . ILE A 1 5 ? -6.456 -10.871 -4.653 1.00 0.00 5 ILE A O 10
ATOM 11781 N N . ASP A 1 6 ? -7.466 -11.565 -6.537 1.00 0.00 6 ASP A N 10
ATOM 11782 C CA . ASP A 1 6 ? -8.730 -10.856 -6.327 1.00 0.00 6 ASP A CA 10
ATOM 11783 C C . ASP A 1 6 ? -9.426 -11.259 -5.019 1.00 0.00 6 ASP A C 10
ATOM 11784 O O . ASP A 1 6 ? -10.177 -10.466 -4.450 1.00 0.00 6 ASP A O 10
ATOM 11793 N N . GLN A 1 7 ? -9.113 -12.455 -4.500 1.00 0.00 7 GLN A N 10
ATOM 11794 C CA . GLN A 1 7 ? -9.594 -12.937 -3.209 1.00 0.00 7 GLN A CA 10
ATOM 11795 C C . GLN A 1 7 ? -9.159 -12.038 -2.041 1.00 0.00 7 GLN A C 10
ATOM 11796 O O . GLN A 1 7 ? -9.865 -11.965 -1.037 1.00 0.00 7 GLN A O 10
ATOM 11810 N N . TYR A 1 8 ? -7.996 -11.387 -2.152 1.00 0.00 8 TYR A N 10
ATOM 11811 C CA . TYR A 1 8 ? -7.426 -10.543 -1.106 1.00 0.00 8 TYR A CA 10
ATOM 11812 C C . TYR A 1 8 ? -7.790 -9.074 -1.338 1.00 0.00 8 TYR A C 10
ATOM 11813 O O . TYR A 1 8 ? -7.350 -8.217 -0.568 1.00 0.00 8 TYR A O 10
ATOM 11831 N N . ALA A 1 9 ? -8.479 -8.760 -2.444 1.00 0.00 9 ALA A N 10
ATOM 11832 C CA . ALA A 1 9 ? -8.672 -7.400 -2.913 1.00 0.00 9 ALA A CA 10
ATOM 11833 C C . ALA A 1 9 ? -9.822 -6.762 -2.150 1.00 0.00 9 ALA A C 10
ATOM 11834 O O . ALA A 1 9 ? -10.953 -6.680 -2.640 1.00 0.00 9 ALA A O 10
ATOM 11841 N N . LEU A 1 10 ? -9.517 -6.267 -0.959 1.00 0.00 10 LEU A N 10
ATOM 11842 C CA . LEU A 1 10 ? -10.499 -5.690 -0.069 1.00 0.00 10 LEU A CA 10
ATOM 11843 C C . LEU A 1 10 ? -10.967 -4.402 -0.694 1.00 0.00 10 LEU A C 10
ATOM 11844 O O . LEU A 1 10 ? -10.226 -3.756 -1.444 1.00 0.00 10 LEU A O 10
ATOM 11860 N N . LYS A 1 11 ? -12.204 -4.035 -0.398 1.00 0.00 11 LYS A N 10
ATOM 11861 C CA . LYS A 1 11 ? -12.778 -2.805 -0.904 1.00 0.00 11 LYS A CA 10
ATOM 11862 C C . LYS A 1 11 ? -12.828 -1.736 0.182 1.00 0.00 11 LYS A C 10
ATOM 11863 O O . LYS A 1 11 ? -13.013 -0.565 -0.148 1.00 0.00 11 LYS A O 10
ATOM 11882 N N . GLU A 1 12 ? -12.682 -2.129 1.449 1.00 0.00 12 GLU A N 10
ATOM 11883 C CA . GLU A 1 12 ? -12.580 -1.240 2.591 1.00 0.00 12 GLU A CA 10
ATOM 11884 C C . GLU A 1 12 ? -11.865 -1.956 3.738 1.00 0.00 12 GLU A C 10
ATOM 11885 O O . GLU A 1 12 ? -11.829 -3.192 3.786 1.00 0.00 12 GLU A O 10
ATOM 11897 N N . PHE A 1 13 ? -11.291 -1.176 4.654 1.00 0.00 13 PHE A N 10
ATOM 11898 C CA . PHE A 1 13 ? -10.632 -1.627 5.878 1.00 0.00 13 PHE A CA 10
ATOM 11899 C C . PHE A 1 13 ? -10.584 -0.478 6.876 1.00 0.00 13 PHE A C 10
ATOM 11900 O O . PHE A 1 13 ? -10.957 0.648 6.537 1.00 0.00 13 PHE A O 10
ATOM 11917 N N . THR A 1 14 ? -10.060 -0.750 8.068 1.00 0.00 14 THR A N 10
ATOM 11918 C CA . THR A 1 14 ? -9.802 0.262 9.077 1.00 0.00 14 THR A CA 10
ATOM 11919 C C . THR A 1 14 ? -8.338 0.140 9.487 1.00 0.00 14 THR A C 10
ATOM 11920 O O . THR A 1 14 ? -7.861 -0.949 9.829 1.00 0.00 14 THR A O 10
ATOM 11931 N N . ALA A 1 15 ? -7.613 1.252 9.464 1.00 0.00 15 ALA A N 10
ATOM 11932 C CA . ALA A 1 15 ? -6.267 1.378 9.998 1.00 0.00 15 ALA A CA 10
ATOM 11933 C C . ALA A 1 15 ? -6.174 2.748 10.653 1.00 0.00 15 ALA A C 10
ATOM 11934 O O . ALA A 1 15 ? -6.942 3.648 10.324 1.00 0.00 15 ALA A O 10
ATOM 11941 N N . ASP A 1 16 ? -5.233 2.926 11.575 1.00 0.00 16 ASP A N 10
ATOM 11942 C CA . ASP A 1 16 ? -4.930 4.208 12.226 1.00 0.00 16 ASP A CA 10
ATOM 11943 C C . ASP A 1 16 ? -6.199 4.935 12.698 1.00 0.00 16 ASP A C 10
ATOM 11944 O O . ASP A 1 16 ? -6.344 6.154 12.610 1.00 0.00 16 ASP A O 10
ATOM 11953 N N . PHE A 1 17 ? -7.150 4.142 13.193 1.00 0.00 17 PHE A N 10
ATOM 11954 C CA . PHE A 1 17 ? -8.439 4.555 13.743 1.00 0.00 17 PHE A CA 10
ATOM 11955 C C . PHE A 1 17 ? -9.315 5.293 12.724 1.00 0.00 17 PHE A C 10
ATOM 11956 O O . PHE A 1 17 ? -10.072 6.190 13.093 1.00 0.00 17 PHE A O 10
ATOM 11973 N N . THR A 1 18 ? -9.232 4.900 11.452 1.00 0.00 18 THR A N 10
ATOM 11974 C CA . THR A 1 18 ? -9.894 5.538 10.323 1.00 0.00 18 THR A CA 10
ATOM 11975 C C . THR A 1 18 ? -10.344 4.425 9.376 1.00 0.00 18 THR A C 10
ATOM 11976 O O . THR A 1 18 ? -9.557 3.519 9.092 1.00 0.00 18 THR A O 10
ATOM 11987 N N . GLN A 1 19 ? -11.596 4.450 8.919 1.00 0.00 19 GLN A N 10
ATOM 11988 C CA . GLN A 1 19 ? -12.030 3.604 7.820 1.00 0.00 19 GLN A CA 10
ATOM 11989 C C . GLN A 1 19 ? -11.520 4.201 6.510 1.00 0.00 19 GLN A C 10
ATOM 11990 O O . GLN A 1 19 ? -11.470 5.427 6.354 1.00 0.00 19 GLN A O 10
ATOM 12004 N N . PHE A 1 20 ? -11.221 3.339 5.545 1.00 0.00 20 PHE A N 10
ATOM 12005 C CA . PHE A 1 20 ? -10.807 3.706 4.205 1.00 0.00 20 PHE A CA 10
ATOM 12006 C C . PHE A 1 20 ? -11.497 2.788 3.222 1.00 0.00 20 PHE A C 10
ATOM 12007 O O . PHE A 1 20 ? -11.578 1.579 3.453 1.00 0.00 20 PHE A O 10
ATOM 12024 N N . HIS A 1 21 ? -11.862 3.325 2.066 1.00 0.00 21 HIS A N 10
ATOM 12025 C CA . HIS A 1 21 ? -12.481 2.602 0.967 1.00 0.00 21 HIS A CA 10
ATOM 12026 C C . HIS A 1 21 ? -11.585 2.813 -0.262 1.00 0.00 21 HIS A C 10
ATOM 12027 O O . HIS A 1 21 ? -10.567 3.515 -0.177 1.00 0.00 21 HIS A O 10
ATOM 12041 N N . ILE A 1 22 ? -11.870 2.158 -1.389 1.00 0.00 22 ILE A N 10
ATOM 12042 C CA . ILE A 1 22 ? -11.111 2.419 -2.613 1.00 0.00 22 ILE A CA 10
ATOM 12043 C C . ILE A 1 22 ? -11.444 3.845 -3.041 1.00 0.00 22 ILE A C 10
ATOM 12044 O O . ILE A 1 22 ? -12.618 4.174 -3.245 1.00 0.00 22 ILE A O 10
ATOM 12060 N N . GLY A 1 23 ? -10.421 4.687 -3.168 1.00 0.00 23 GLY A N 10
ATOM 12061 C CA . GLY A 1 23 ? -10.541 6.065 -3.610 1.00 0.00 23 GLY A CA 10
ATOM 12062 C C . GLY A 1 23 ? -10.504 7.095 -2.480 1.00 0.00 23 GLY A C 10
ATOM 12063 O O . GLY A 1 23 ? -10.583 8.287 -2.776 1.00 0.00 23 GLY A O 10
ATOM 12067 N N . ASP A 1 24 ? -10.401 6.671 -1.218 1.00 0.00 24 ASP A N 10
ATOM 12068 C CA . ASP A 1 24 ? -10.168 7.550 -0.062 1.00 0.00 24 ASP A CA 10
ATOM 12069 C C . ASP A 1 24 ? -8.679 7.911 -0.012 1.00 0.00 24 ASP A C 10
ATOM 12070 O O . ASP A 1 24 ? -7.947 7.589 -0.945 1.00 0.00 24 ASP A O 10
ATOM 12079 N N . THR A 1 25 ? -8.181 8.559 1.042 1.00 0.00 25 THR A N 10
ATOM 12080 C CA . THR A 1 25 ? -6.847 9.129 1.086 1.00 0.00 25 THR A CA 10
ATOM 12081 C C . THR A 1 25 ? -6.173 8.844 2.439 1.00 0.00 25 THR A C 10
ATOM 12082 O O . THR A 1 25 ? -6.747 9.110 3.501 1.00 0.00 25 THR A O 10
ATOM 12093 N N . VAL A 1 26 ? -4.960 8.279 2.409 1.00 0.00 26 VAL A N 10
ATOM 12094 C CA . VAL A 1 26 ? -4.223 7.892 3.618 1.00 0.00 26 VAL A CA 10
ATOM 12095 C C . VAL A 1 26 ? -3.741 9.122 4.401 1.00 0.00 26 VAL A C 10
ATOM 12096 O O . VAL A 1 26 ? -3.535 10.185 3.808 1.00 0.00 26 VAL A O 10
ATOM 12109 N N . PRO A 1 27 ? -3.454 8.986 5.707 1.00 0.00 27 PRO A N 10
ATOM 12110 C CA . PRO A 1 27 ? -2.670 9.972 6.435 1.00 0.00 27 PRO A CA 10
ATOM 12111 C C . PRO A 1 27 ? -1.205 9.941 5.996 1.00 0.00 27 PRO A C 10
ATOM 12112 O O . PRO A 1 27 ? -0.694 8.918 5.524 1.00 0.00 27 PRO A O 10
ATOM 12123 N N . ALA A 1 28 ? -0.484 11.033 6.263 1.00 0.00 28 ALA A N 10
ATOM 12124 C CA . ALA A 1 28 ? 0.933 11.156 5.941 1.00 0.00 28 ALA A CA 10
ATOM 12125 C C . ALA A 1 28 ? 1.798 10.140 6.697 1.00 0.00 28 ALA A C 10
ATOM 12126 O O . ALA A 1 28 ? 2.919 9.854 6.276 1.00 0.00 28 ALA A O 10
ATOM 12133 N N . MET A 1 29 ? 1.241 9.529 7.751 1.00 0.00 29 MET A N 10
ATOM 12134 C CA . MET A 1 29 ? 1.799 8.394 8.480 1.00 0.00 29 MET A CA 10
ATOM 12135 C C . MET A 1 29 ? 2.268 7.280 7.540 1.00 0.00 29 MET A C 10
ATOM 12136 O O . MET A 1 29 ? 3.198 6.566 7.901 1.00 0.00 29 MET A O 10
ATOM 12150 N N . TYR A 1 30 ? 1.689 7.178 6.337 1.00 0.00 30 TYR A N 10
ATOM 12151 C CA . TYR A 1 30 ? 2.006 6.153 5.345 1.00 0.00 30 TYR A CA 10
ATOM 12152 C C . TYR A 1 30 ? 2.601 6.725 4.053 1.00 0.00 30 TYR A C 10
ATOM 12153 O O . TYR A 1 30 ? 3.091 5.962 3.222 1.00 0.00 30 TYR A O 10
ATOM 12171 N N . LEU A 1 31 ? 2.592 8.050 3.874 1.00 0.00 31 LEU A N 10
ATOM 12172 C CA . LEU A 1 31 ? 3.235 8.717 2.741 1.00 0.00 31 LEU A CA 10
ATOM 12173 C C . LEU A 1 31 ? 4.722 8.947 3.003 1.00 0.00 31 LEU A C 10
ATOM 12174 O O . LEU A 1 31 ? 5.487 9.149 2.059 1.00 0.00 31 LEU A O 10
ATOM 12190 N N . THR A 1 32 ? 5.159 8.893 4.261 1.00 0.00 32 THR A N 10
ATOM 12191 C CA . THR A 1 32 ? 6.572 8.808 4.613 1.00 0.00 32 THR A CA 10
ATOM 12192 C C . THR A 1 32 ? 7.220 7.623 3.857 1.00 0.00 32 THR A C 10
ATOM 12193 O O . THR A 1 32 ? 6.548 6.622 3.596 1.00 0.00 32 THR A O 10
ATOM 12204 N N . PRO A 1 33 ? 8.521 7.654 3.527 1.00 0.00 33 PRO A N 10
ATOM 12205 C CA . PRO A 1 33 ? 9.212 6.519 2.910 1.00 0.00 33 PRO A CA 10
ATOM 12206 C C . PRO A 1 33 ? 9.454 5.342 3.870 1.00 0.00 33 PRO A C 10
ATOM 12207 O O . PRO A 1 33 ? 9.976 4.303 3.460 1.00 0.00 33 PRO A O 10
ATOM 12218 N N . GLU A 1 34 ? 9.112 5.484 5.152 1.00 0.00 34 GLU A N 10
ATOM 12219 C CA . GLU A 1 34 ? 9.347 4.478 6.189 1.00 0.00 34 GLU A CA 10
ATOM 12220 C C . GLU A 1 34 ? 8.704 3.116 5.871 1.00 0.00 34 GLU A C 10
ATOM 12221 O O . GLU A 1 34 ? 9.209 2.105 6.354 1.00 0.00 34 GLU A O 10
ATOM 12233 N N . TYR A 1 35 ? 7.655 3.054 5.040 1.00 0.00 35 TYR A N 10
ATOM 12234 C CA . TYR A 1 35 ? 6.858 1.847 4.803 1.00 0.00 35 TYR A CA 10
ATOM 12235 C C . TYR A 1 35 ? 6.836 1.416 3.328 1.00 0.00 35 TYR A C 10
ATOM 12236 O O . TYR A 1 35 ? 6.111 0.482 2.973 1.00 0.00 35 TYR A O 10
ATOM 12254 N N . ASN A 1 36 ? 7.677 2.027 2.489 1.00 0.00 36 ASN A N 10
ATOM 12255 C CA . ASN A 1 36 ? 7.770 1.863 1.054 1.00 0.00 36 ASN A CA 10
ATOM 12256 C C . ASN A 1 36 ? 8.123 0.424 0.652 1.00 0.00 36 ASN A C 10
ATOM 12257 O O . ASN A 1 36 ? 9.275 -0.004 0.809 1.00 0.00 36 ASN A O 10
ATOM 12268 N N . ILE A 1 37 ? 7.165 -0.343 0.124 1.00 0.00 37 ILE A N 10
ATOM 12269 C CA . ILE A 1 37 ? 7.392 -1.669 -0.445 1.00 0.00 37 ILE A CA 10
ATOM 12270 C C . ILE A 1 37 ? 8.088 -1.510 -1.800 1.00 0.00 37 ILE A C 10
ATOM 12271 O O . ILE A 1 37 ? 7.487 -1.643 -2.869 1.00 0.00 37 ILE A O 10
ATOM 12287 N N . LYS A 1 38 ? 9.405 -1.284 -1.766 1.00 0.00 38 LYS A N 10
ATOM 12288 C CA . LYS A 1 38 ? 10.210 -1.406 -2.972 1.00 0.00 38 LYS A CA 10
ATOM 12289 C C . LYS A 1 38 ? 10.195 -2.842 -3.491 1.00 0.00 38 LYS A C 10
ATOM 12290 O O . LYS A 1 38 ? 10.214 -3.032 -4.703 1.00 0.00 38 LYS A O 10
ATOM 12309 N N . GLN A 1 39 ? 10.105 -3.850 -2.619 1.00 0.00 39 GLN A N 10
ATOM 12310 C CA . GLN A 1 39 ? 10.304 -5.260 -2.949 1.00 0.00 39 GLN A CA 10
ATOM 12311 C C . GLN A 1 39 ? 9.107 -5.910 -3.683 1.00 0.00 39 GLN A C 10
ATOM 12312 O O . GLN A 1 39 ? 8.794 -7.077 -3.438 1.00 0.00 39 GLN A O 10
ATOM 12326 N N . TRP A 1 40 ? 8.387 -5.174 -4.538 1.00 0.00 40 TRP A N 10
ATOM 12327 C CA . TRP A 1 40 ? 7.169 -5.666 -5.169 1.00 0.00 40 TRP A CA 10
ATOM 12328 C C . TRP A 1 40 ? 7.400 -6.667 -6.310 1.00 0.00 40 TRP A C 10
ATOM 12329 O O . TRP A 1 40 ? 6.581 -7.566 -6.470 1.00 0.00 40 TRP A O 10
ATOM 12350 N N . GLN A 1 41 ? 8.482 -6.566 -7.092 1.00 0.00 41 GLN A N 10
ATOM 12351 C CA . GLN A 1 41 ? 8.755 -7.549 -8.149 1.00 0.00 41 GLN A CA 10
ATOM 12352 C C . GLN A 1 41 ? 9.029 -8.932 -7.541 1.00 0.00 41 GLN A C 10
ATOM 12353 O O . GLN A 1 41 ? 8.672 -9.938 -8.140 1.00 0.00 41 GLN A O 10
ATOM 12367 N N . GLN A 1 42 ? 9.626 -8.999 -6.344 1.00 0.00 42 GLN A N 10
ATOM 12368 C CA . GLN A 1 42 ? 9.764 -10.237 -5.573 1.00 0.00 42 GLN A CA 10
ATOM 12369 C C . GLN A 1 42 ? 8.513 -10.517 -4.712 1.00 0.00 42 GLN A C 10
ATOM 12370 O O . GLN A 1 42 ? 8.605 -11.131 -3.640 1.00 0.00 42 GLN A O 10
ATOM 12384 N N . ARG A 1 43 ? 7.340 -10.035 -5.124 1.00 0.00 43 ARG A N 10
ATOM 12385 C CA . ARG A 1 43 ? 6.039 -10.331 -4.539 1.00 0.00 43 ARG A CA 10
ATOM 12386 C C . ARG A 1 43 ? 5.097 -10.683 -5.671 1.00 0.00 43 ARG A C 10
ATOM 12387 O O . ARG A 1 43 ? 5.364 -10.420 -6.844 1.00 0.00 43 ARG A O 10
ATOM 12408 N N . ASN A 1 44 ? 3.969 -11.263 -5.293 1.00 0.00 44 ASN A N 10
ATOM 12409 C CA . ASN A 1 44 ? 2.902 -11.625 -6.205 1.00 0.00 44 ASN A CA 10
ATOM 12410 C C . ASN A 1 44 ? 2.163 -10.363 -6.650 1.00 0.00 44 ASN A C 10
ATOM 12411 O O . ASN A 1 44 ? 1.449 -10.417 -7.656 1.00 0.00 44 ASN A O 10
ATOM 12422 N N . LEU A 1 45 ? 2.284 -9.261 -5.895 1.00 0.00 45 LEU A N 10
ATOM 12423 C CA . LEU A 1 45 ? 1.505 -8.040 -6.087 1.00 0.00 45 LEU A CA 10
ATOM 12424 C C . LEU A 1 45 ? 1.744 -7.473 -7.482 1.00 0.00 45 LEU A C 10
ATOM 12425 O O . LEU A 1 45 ? 2.838 -7.644 -8.031 1.00 0.00 45 LEU A O 10
ATOM 12441 N N . PRO A 1 46 ? 0.755 -6.762 -8.041 1.00 0.00 46 PRO A N 10
ATOM 12442 C CA . PRO A 1 46 ? 0.923 -6.097 -9.316 1.00 0.00 46 PRO A CA 10
ATOM 12443 C C . PRO A 1 46 ? 1.913 -4.936 -9.185 1.00 0.00 46 PRO A C 10
ATOM 12444 O O . PRO A 1 46 ? 2.211 -4.434 -8.091 1.00 0.00 46 PRO A O 10
ATOM 12455 N N . ALA A 1 47 ? 2.379 -4.474 -10.341 1.00 0.00 47 ALA A N 10
ATOM 12456 C CA . ALA A 1 47 ? 3.219 -3.289 -10.461 1.00 0.00 47 ALA A CA 10
ATOM 12457 C C . ALA A 1 47 ? 2.459 -2.070 -9.928 1.00 0.00 47 ALA A C 10
ATOM 12458 O O . ALA A 1 47 ? 1.226 -2.091 -9.915 1.00 0.00 47 ALA A O 10
ATOM 12465 N N . PRO A 1 48 ? 3.126 -0.984 -9.515 1.00 0.00 48 PRO A N 10
ATOM 12466 C CA . PRO A 1 48 ? 2.433 0.263 -9.217 1.00 0.00 48 PRO A CA 10
ATOM 12467 C C . PRO A 1 48 ? 1.792 0.828 -10.493 1.00 0.00 48 PRO A C 10
ATOM 12468 O O . PRO A 1 48 ? 2.191 0.491 -11.612 1.00 0.00 48 PRO A O 10
ATOM 12479 N N . ASP A 1 49 ? 0.837 1.739 -10.326 1.00 0.00 49 ASP A N 10
ATOM 12480 C CA . ASP A 1 49 ? 0.402 2.631 -11.398 1.00 0.00 49 ASP A CA 10
ATOM 12481 C C . ASP A 1 49 ? 1.533 3.634 -11.651 1.00 0.00 49 ASP A C 10
ATOM 12482 O O . ASP A 1 49 ? 2.462 3.763 -10.847 1.00 0.00 49 ASP A O 10
ATOM 12491 N N . ALA A 1 50 ? 1.464 4.382 -12.752 1.00 0.00 50 ALA A N 10
ATOM 12492 C CA . ALA A 1 50 ? 2.504 5.303 -13.204 1.00 0.00 50 ALA A CA 10
ATOM 12493 C C . ALA A 1 50 ? 2.537 6.624 -12.406 1.00 0.00 50 ALA A C 10
ATOM 12494 O O . ALA A 1 50 ? 2.371 7.705 -12.973 1.00 0.00 50 ALA A O 10
ATOM 12501 N N . GLY A 1 51 ? 2.782 6.532 -11.100 1.00 0.00 51 GLY A N 10
ATOM 12502 C CA . GLY A 1 51 ? 2.859 7.645 -10.157 1.00 0.00 51 GLY A CA 10
ATOM 12503 C C . GLY A 1 51 ? 2.337 7.235 -8.781 1.00 0.00 51 GLY A C 10
ATOM 12504 O O . GLY A 1 51 ? 1.559 7.968 -8.164 1.00 0.00 51 GLY A O 10
ATOM 12508 N N . SER A 1 52 ? 2.678 6.026 -8.325 1.00 0.00 52 SER A N 10
ATOM 12509 C CA . SER A 1 52 ? 2.173 5.468 -7.078 1.00 0.00 52 SER A CA 10
ATOM 12510 C C . SER A 1 52 ? 3.191 4.497 -6.466 1.00 0.00 52 SER A C 10
ATOM 12511 O O . SER A 1 52 ? 4.165 4.128 -7.126 1.00 0.00 52 SER A O 10
ATOM 12519 N N . HIS A 1 53 ? 2.962 4.065 -5.224 1.00 0.00 53 HIS A N 10
ATOM 12520 C CA . HIS A 1 53 ? 3.814 3.117 -4.519 1.00 0.00 53 HIS A CA 10
ATOM 12521 C C . HIS A 1 53 ? 2.976 2.245 -3.593 1.00 0.00 53 HIS A C 10
ATOM 12522 O O . HIS A 1 53 ? 1.889 2.642 -3.172 1.00 0.00 53 HIS A O 10
ATOM 12536 N N . TRP A 1 54 ? 3.494 1.071 -3.251 1.00 0.00 54 TRP A N 10
ATOM 12537 C CA . TRP A 1 54 ? 2.821 0.126 -2.365 1.00 0.00 54 TRP A CA 10
ATOM 12538 C C . TRP A 1 54 ? 3.381 0.267 -0.954 1.00 0.00 54 TRP A C 10
ATOM 12539 O O . TRP A 1 54 ? 4.591 0.385 -0.785 1.00 0.00 54 TRP A O 10
ATOM 12560 N N . THR A 1 55 ? 2.531 0.254 0.070 1.00 0.00 55 THR A N 10
ATOM 12561 C CA . THR A 1 55 ? 2.935 0.551 1.444 1.00 0.00 55 THR A CA 10
ATOM 12562 C C . THR A 1 55 ? 2.272 -0.435 2.410 1.00 0.00 55 THR A C 10
ATOM 12563 O O . THR A 1 55 ? 1.279 -1.071 2.038 1.00 0.00 55 THR A O 10
ATOM 12574 N N . TYR A 1 56 ? 2.828 -0.603 3.618 1.00 0.00 56 TYR A N 10
ATOM 12575 C CA . TYR A 1 56 ? 2.454 -1.692 4.523 1.00 0.00 56 TYR A CA 10
ATOM 12576 C C . TYR A 1 56 ? 1.477 -1.234 5.618 1.00 0.00 56 TYR A C 10
ATOM 12577 O O . TYR A 1 56 ? 1.791 -1.236 6.816 1.00 0.00 56 TYR A O 10
ATOM 12595 N N . MET A 1 57 ? 0.310 -0.769 5.186 1.00 0.00 57 MET A N 10
ATOM 12596 C CA . MET A 1 57 ? -0.663 0.006 5.949 1.00 0.00 57 MET A CA 10
ATOM 12597 C C . MET A 1 57 ? -1.371 -0.896 6.949 1.00 0.00 57 MET A C 10
ATOM 12598 O O . MET A 1 57 ? -2.215 -1.705 6.563 1.00 0.00 57 MET A O 10
ATOM 12612 N N . GLY A 1 58 ? -0.997 -0.821 8.225 1.00 0.00 58 GLY A N 10
ATOM 12613 C CA . GLY A 1 58 ? -1.685 -1.563 9.270 1.00 0.00 58 GLY A CA 10
ATOM 12614 C C . GLY A 1 58 ? -1.557 -3.087 9.152 1.00 0.00 58 GLY A C 10
ATOM 12615 O O . GLY A 1 58 ? -2.329 -3.788 9.810 1.00 0.00 58 GLY A O 10
ATOM 12619 N N . GLY A 1 59 ? -0.639 -3.618 8.332 1.00 0.00 59 GLY A N 10
ATOM 12620 C CA . GLY A 1 59 ? -0.574 -5.038 8.020 1.00 0.00 59 GLY A CA 10
ATOM 12621 C C . GLY A 1 59 ? -1.062 -5.361 6.610 1.00 0.00 59 GLY A C 10
ATOM 12622 O O . GLY A 1 59 ? -1.015 -6.524 6.219 1.00 0.00 59 GLY A O 10
ATOM 12626 N N . ASN A 1 60 ? -1.514 -4.384 5.828 1.00 0.00 60 ASN A N 10
ATOM 12627 C CA . ASN A 1 60 ? -2.122 -4.599 4.524 1.00 0.00 60 ASN A CA 10
ATOM 12628 C C . ASN A 1 60 ? -1.212 -3.974 3.474 1.00 0.00 60 ASN A C 10
ATOM 12629 O O . ASN A 1 60 ? -0.389 -3.122 3.808 1.00 0.00 60 ASN A O 10
ATOM 12640 N N . TYR A 1 61 ? -1.349 -4.353 2.207 1.00 0.00 61 TYR A N 10
ATOM 12641 C CA . TYR A 1 61 ? -0.559 -3.794 1.118 1.00 0.00 61 TYR A CA 10
ATOM 12642 C C . TYR A 1 61 ? -1.459 -2.851 0.343 1.00 0.00 61 TYR A C 10
ATOM 12643 O O . TYR A 1 61 ? -2.441 -3.295 -0.258 1.00 0.00 61 TYR A O 10
ATOM 12661 N N . VAL A 1 62 ? -1.164 -1.549 0.367 1.00 0.00 62 VAL A N 10
ATOM 12662 C CA . VAL A 1 62 ? -2.075 -0.558 -0.193 1.00 0.00 62 VAL A CA 10
ATOM 12663 C C . VAL A 1 62 ? -1.291 0.323 -1.162 1.00 0.00 62 VAL A C 10
ATOM 12664 O O . VAL A 1 62 ? -0.143 0.696 -0.890 1.00 0.00 62 VAL A O 10
ATOM 12677 N N . LEU A 1 63 ? -1.878 0.577 -2.329 1.00 0.00 63 LEU A N 10
ATOM 12678 C CA . LEU A 1 63 ? -1.279 1.351 -3.405 1.00 0.00 63 LEU A CA 10
ATOM 12679 C C . LEU A 1 63 ? -1.696 2.802 -3.246 1.00 0.00 63 LEU A C 10
ATOM 12680 O O . LEU A 1 63 ? -2.878 3.122 -3.391 1.00 0.00 63 LEU A O 10
ATOM 12696 N N . ILE A 1 64 ? -0.753 3.666 -2.898 1.00 0.00 64 ILE A N 10
ATOM 12697 C CA . ILE A 1 64 ? -0.975 5.084 -2.663 1.00 0.00 64 ILE A CA 10
ATOM 12698 C C . ILE A 1 64 ? -0.420 5.866 -3.843 1.00 0.00 64 ILE A C 10
ATOM 12699 O O . ILE A 1 64 ? 0.621 5.505 -4.393 1.00 0.00 64 ILE A O 10
ATOM 12715 N N . THR A 1 65 ? -1.097 6.935 -4.249 1.00 0.00 65 THR A N 10
ATOM 12716 C CA . THR A 1 65 ? -0.543 7.876 -5.202 1.00 0.00 65 THR A CA 10
ATOM 12717 C C . THR A 1 65 ? 0.601 8.620 -4.536 1.00 0.00 65 THR A C 10
ATOM 12718 O O . THR A 1 65 ? 0.533 8.937 -3.351 1.00 0.00 65 THR A O 10
ATOM 12729 N N . ASP A 1 66 ? 1.643 8.918 -5.303 1.00 0.00 66 ASP A N 10
ATOM 12730 C CA . ASP A 1 66 ? 2.852 9.549 -4.773 1.00 0.00 66 ASP A CA 10
ATOM 12731 C C . ASP A 1 66 ? 2.659 11.003 -4.371 1.00 0.00 66 ASP A C 10
ATOM 12732 O O . ASP A 1 66 ? 3.508 11.619 -3.733 1.00 0.00 66 ASP A O 10
ATOM 12741 N N . THR A 1 67 ? 1.534 11.555 -4.792 1.00 0.00 67 THR A N 10
ATOM 12742 C CA . THR A 1 67 ? 1.296 12.976 -4.915 1.00 0.00 67 THR A CA 10
ATOM 12743 C C . THR A 1 67 ? -0.139 13.290 -4.455 1.00 0.00 67 THR A C 10
ATOM 12744 O O . THR A 1 67 ? -0.760 14.267 -4.880 1.00 0.00 67 THR A O 10
ATOM 12755 N N . GLU A 1 68 ? -0.690 12.413 -3.608 1.00 0.00 68 GLU A N 10
ATOM 12756 C CA . GLU A 1 68 ? -1.985 12.561 -2.965 1.00 0.00 68 GLU A CA 10
ATOM 12757 C C . GLU A 1 68 ? -2.097 11.550 -1.823 1.00 0.00 68 GLU A C 10
ATOM 12758 O O . GLU A 1 68 ? -2.581 11.870 -0.739 1.00 0.00 68 GLU A O 10
ATOM 12770 N N . GLY A 1 69 ? -1.683 10.307 -2.086 1.00 0.00 69 GLY A N 10
ATOM 12771 C CA . GLY A 1 69 ? -1.958 9.159 -1.244 1.00 0.00 69 GLY A CA 10
ATOM 12772 C C . GLY A 1 69 ? -3.397 8.670 -1.343 1.00 0.00 69 GLY A C 10
ATOM 12773 O O . GLY A 1 69 ? -3.900 8.026 -0.419 1.00 0.00 69 GLY A O 10
ATOM 12777 N N . LYS A 1 70 ? -4.058 8.946 -2.468 1.00 0.00 70 LYS A N 10
ATOM 12778 C CA . LYS A 1 70 ? -5.328 8.340 -2.818 1.00 0.00 70 LYS A CA 10
ATOM 12779 C C . LYS A 1 70 ? -5.143 6.828 -2.872 1.00 0.00 70 LYS A C 10
ATOM 12780 O O . LYS A 1 70 ? -4.162 6.341 -3.445 1.00 0.00 70 LYS A O 10
ATOM 12799 N N . ILE A 1 71 ? -6.068 6.112 -2.251 1.00 0.00 71 ILE A N 10
ATOM 12800 C CA . ILE A 1 71 ? -6.062 4.682 -2.032 1.00 0.00 71 ILE A CA 10
ATOM 12801 C C . ILE A 1 71 ? -6.516 4.046 -3.329 1.00 0.00 71 ILE A C 10
ATOM 12802 O O . ILE A 1 71 ? -7.709 3.850 -3.557 1.00 0.00 71 ILE A O 10
ATOM 12818 N N . LEU A 1 72 ? -5.551 3.777 -4.206 1.00 0.00 72 LEU A N 10
ATOM 12819 C CA . LEU A 1 72 ? -5.837 3.231 -5.520 1.00 0.00 72 LEU A CA 10
ATOM 12820 C C . LEU A 1 72 ? -6.319 1.789 -5.400 1.00 0.00 72 LEU A C 10
ATOM 12821 O O . LEU A 1 72 ? -7.283 1.419 -6.065 1.00 0.00 72 LEU A O 10
ATOM 12837 N N . LYS A 1 73 ? -5.644 0.957 -4.596 1.00 0.00 73 LYS A N 10
ATOM 12838 C CA . LYS A 1 73 ? -5.961 -0.459 -4.417 1.00 0.00 73 LYS A CA 10
ATOM 12839 C C . LYS A 1 73 ? -5.520 -0.911 -3.036 1.00 0.00 73 LYS A C 10
ATOM 12840 O O . LYS A 1 73 ? -4.629 -0.290 -2.454 1.00 0.00 73 LYS A O 10
ATOM 12859 N N . VAL A 1 74 ? -6.073 -2.028 -2.574 1.00 0.00 74 VAL A N 10
ATOM 12860 C CA . VAL A 1 74 ? -5.717 -2.717 -1.343 1.00 0.00 74 VAL A CA 10
ATOM 12861 C C . VAL A 1 74 ? -5.659 -4.208 -1.683 1.00 0.00 74 VAL A C 10
ATOM 12862 O O . VAL A 1 74 ? -6.489 -4.686 -2.466 1.00 0.00 74 VAL A O 10
ATOM 12875 N N . TYR A 1 75 ? -4.693 -4.920 -1.100 1.00 0.00 75 TYR A N 10
ATOM 12876 C CA . TYR A 1 75 ? -4.619 -6.373 -1.025 1.00 0.00 75 TYR A CA 10
ATOM 12877 C C . TYR A 1 75 ? -4.126 -6.709 0.390 1.00 0.00 75 TYR A C 10
ATOM 12878 O O . TYR A 1 75 ? -3.259 -6.000 0.908 1.00 0.00 75 TYR A O 10
ATOM 12896 N N . ASP A 1 76 ? -4.656 -7.748 1.040 1.00 0.00 76 ASP A N 10
ATOM 12897 C CA . ASP A 1 76 ? -4.252 -8.082 2.414 1.00 0.00 76 ASP A CA 10
ATOM 12898 C C . ASP A 1 76 ? -2.795 -8.538 2.531 1.00 0.00 76 ASP A C 10
ATOM 12899 O O . ASP A 1 76 ? -2.222 -9.043 1.569 1.00 0.00 76 ASP A O 10
ATOM 12908 N N . GLY A 1 77 ? -2.195 -8.389 3.718 1.00 0.00 77 GLY A N 10
ATOM 12909 C CA . GLY A 1 77 ? -0.880 -8.911 4.078 1.00 0.00 77 GLY A CA 10
ATOM 12910 C C . GLY A 1 77 ? -0.732 -10.398 3.776 1.00 0.00 77 GLY A C 10
ATOM 12911 O O . GLY A 1 77 ? 0.356 -10.841 3.401 1.00 0.00 77 GLY A O 10
ATOM 12915 N N . GLU A 1 78 ? -1.835 -11.143 3.861 1.00 0.00 78 GLU A N 10
ATOM 12916 C CA . GLU A 1 78 ? -1.958 -12.552 3.511 1.00 0.00 78 GLU A CA 10
ATOM 12917 C C . GLU A 1 78 ? -1.339 -12.875 2.146 1.00 0.00 78 GLU A C 10
ATOM 12918 O O . GLU A 1 78 ? -0.769 -13.955 1.967 1.00 0.00 78 GLU A O 10
ATOM 12930 N N . ILE A 1 79 ? -1.409 -11.939 1.196 1.00 0.00 79 ILE A N 10
ATOM 12931 C CA . ILE A 1 79 ? -0.958 -12.120 -0.174 1.00 0.00 79 ILE A CA 10
ATOM 12932 C C . ILE A 1 79 ? 0.573 -12.224 -0.268 1.00 0.00 79 ILE A C 10
ATOM 12933 O O . ILE A 1 79 ? 1.106 -12.571 -1.323 1.00 0.00 79 ILE A O 10
ATOM 12949 N N . PHE A 1 80 ? 1.312 -11.902 0.801 1.00 0.00 80 PHE A N 10
ATOM 12950 C CA . PHE A 1 80 ? 2.761 -12.061 0.825 1.00 0.00 80 PHE A CA 10
ATOM 12951 C C . PHE A 1 80 ? 3.156 -13.539 0.780 1.00 0.00 80 PHE A C 10
ATOM 12952 O O . PHE A 1 80 ? 4.182 -13.893 0.189 1.00 0.00 80 PHE A O 10
ATOM 12969 N N . TYR A 1 81 ? 2.356 -14.395 1.414 1.00 0.00 81 TYR A N 10
ATOM 12970 C CA . TYR A 1 81 ? 2.684 -15.798 1.630 1.00 0.00 81 TYR A CA 10
ATOM 12971 C C . TYR A 1 81 ? 2.158 -16.676 0.488 1.00 0.00 81 TYR A C 10
ATOM 12972 O O . TYR A 1 81 ? 2.648 -17.792 0.308 1.00 0.00 81 TYR A O 10
ATOM 12990 N N . HIS A 1 82 ? 1.213 -16.142 -0.293 1.00 0.00 82 HIS A N 10
ATOM 12991 C CA . HIS A 1 82 ? 0.574 -16.726 -1.460 1.00 0.00 82 HIS A CA 10
ATOM 12992 C C . HIS A 1 82 ? 1.642 -17.023 -2.510 1.00 0.00 82 HIS A C 10
ATOM 12993 O O . HIS A 1 82 ? 2.542 -16.204 -2.708 1.00 0.00 82 HIS A O 10
ATOM 13007 N N . ARG A 1 83 ? 1.540 -18.138 -3.234 1.00 0.00 83 ARG A N 10
ATOM 13008 C CA . ARG A 1 83 ? 2.353 -18.446 -4.409 1.00 0.00 83 ARG A CA 10
ATOM 13009 C C . ARG A 1 83 ? 1.506 -19.307 -5.343 1.00 0.00 83 ARG A C 10
ATOM 13010 O O . ARG A 1 83 ? 2.074 -19.981 -6.230 1.00 0.00 83 ARG A O 10
ATOM 13031 N N . GLY A 1 1 ? -12.586 -21.578 -8.726 1.00 0.00 1 GLY A N 11
ATOM 13032 C CA . GLY A 1 1 ? -12.313 -21.829 -10.143 1.00 0.00 1 GLY A CA 11
ATOM 13033 C C . GLY A 1 1 ? -11.123 -20.998 -10.546 1.00 0.00 1 GLY A C 11
ATOM 13034 O O . GLY A 1 1 ? -9.992 -21.483 -10.491 1.00 0.00 1 GLY A O 11
ATOM 13038 N N . ALA A 1 2 ? -11.349 -19.726 -10.874 1.00 0.00 2 ALA A N 11
ATOM 13039 C CA . ALA A 1 2 ? -10.288 -18.741 -10.764 1.00 0.00 2 ALA A CA 11
ATOM 13040 C C . ALA A 1 2 ? -9.837 -18.689 -9.298 1.00 0.00 2 ALA A C 11
ATOM 13041 O O . ALA A 1 2 ? -10.669 -18.820 -8.390 1.00 0.00 2 ALA A O 11
ATOM 13048 N N . ALA A 1 3 ? -8.531 -18.548 -9.072 1.00 0.00 3 ALA A N 11
ATOM 13049 C CA . ALA A 1 3 ? -7.900 -18.549 -7.758 1.00 0.00 3 ALA A CA 11
ATOM 13050 C C . ALA A 1 3 ? -6.626 -17.704 -7.777 1.00 0.00 3 ALA A C 11
ATOM 13051 O O . ALA A 1 3 ? -5.564 -18.160 -7.348 1.00 0.00 3 ALA A O 11
ATOM 13058 N N . GLY A 1 4 ? -6.704 -16.477 -8.290 1.00 0.00 4 GLY A N 11
ATOM 13059 C CA . GLY A 1 4 ? -5.618 -15.518 -8.259 1.00 0.00 4 GLY A CA 11
ATOM 13060 C C . GLY A 1 4 ? -5.894 -14.438 -7.235 1.00 0.00 4 GLY A C 11
ATOM 13061 O O . GLY A 1 4 ? -6.795 -14.567 -6.403 1.00 0.00 4 GLY A O 11
ATOM 13065 N N . ILE A 1 5 ? -5.083 -13.387 -7.282 1.00 0.00 5 ILE A N 11
ATOM 13066 C CA . ILE A 1 5 ? -4.965 -12.391 -6.220 1.00 0.00 5 ILE A CA 11
ATOM 13067 C C . ILE A 1 5 ? -6.266 -11.657 -5.895 1.00 0.00 5 ILE A C 11
ATOM 13068 O O . ILE A 1 5 ? -6.386 -11.034 -4.844 1.00 0.00 5 ILE A O 11
ATOM 13084 N N . ASP A 1 6 ? -7.245 -11.743 -6.786 1.00 0.00 6 ASP A N 11
ATOM 13085 C CA . ASP A 1 6 ? -8.578 -11.193 -6.632 1.00 0.00 6 ASP A CA 11
ATOM 13086 C C . ASP A 1 6 ? -9.256 -11.646 -5.339 1.00 0.00 6 ASP A C 11
ATOM 13087 O O . ASP A 1 6 ? -10.028 -10.891 -4.757 1.00 0.00 6 ASP A O 11
ATOM 13096 N N . GLN A 1 7 ? -8.919 -12.847 -4.860 1.00 0.00 7 GLN A N 11
ATOM 13097 C CA . GLN A 1 7 ? -9.405 -13.383 -3.589 1.00 0.00 7 GLN A CA 11
ATOM 13098 C C . GLN A 1 7 ? -8.938 -12.576 -2.364 1.00 0.00 7 GLN A C 11
ATOM 13099 O O . GLN A 1 7 ? -9.588 -12.655 -1.321 1.00 0.00 7 GLN A O 11
ATOM 13113 N N . TYR A 1 8 ? -7.860 -11.791 -2.472 1.00 0.00 8 TYR A N 11
ATOM 13114 C CA . TYR A 1 8 ? -7.349 -10.914 -1.411 1.00 0.00 8 TYR A CA 11
ATOM 13115 C C . TYR A 1 8 ? -7.619 -9.446 -1.744 1.00 0.00 8 TYR A C 11
ATOM 13116 O O . TYR A 1 8 ? -7.100 -8.569 -1.051 1.00 0.00 8 TYR A O 11
ATOM 13134 N N . ALA A 1 9 ? -8.320 -9.152 -2.847 1.00 0.00 9 ALA A N 11
ATOM 13135 C CA . ALA A 1 9 ? -8.616 -7.792 -3.258 1.00 0.00 9 ALA A CA 11
ATOM 13136 C C . ALA A 1 9 ? -9.634 -7.225 -2.274 1.00 0.00 9 ALA A C 11
ATOM 13137 O O . ALA A 1 9 ? -10.841 -7.436 -2.414 1.00 0.00 9 ALA A O 11
ATOM 13144 N N . LEU A 1 10 ? -9.132 -6.526 -1.258 1.00 0.00 10 LEU A N 11
ATOM 13145 C CA . LEU A 1 10 ? -9.965 -5.840 -0.300 1.00 0.00 10 LEU A CA 11
ATOM 13146 C C . LEU A 1 10 ? -10.620 -4.685 -1.026 1.00 0.00 10 LEU A C 11
ATOM 13147 O O . LEU A 1 10 ? -10.180 -4.246 -2.097 1.00 0.00 10 LEU A O 11
ATOM 13163 N N . LYS A 1 11 ? -11.662 -4.166 -0.396 1.00 0.00 11 LYS A N 11
ATOM 13164 C CA . LYS A 1 11 ? -12.402 -3.021 -0.886 1.00 0.00 11 LYS A CA 11
ATOM 13165 C C . LYS A 1 11 ? -12.398 -1.883 0.142 1.00 0.00 11 LYS A C 11
ATOM 13166 O O . LYS A 1 11 ? -12.537 -0.716 -0.222 1.00 0.00 11 LYS A O 11
ATOM 13185 N N . GLU A 1 12 ? -12.107 -2.200 1.403 1.00 0.00 12 GLU A N 11
ATOM 13186 C CA . GLU A 1 12 ? -12.048 -1.285 2.531 1.00 0.00 12 GLU A CA 11
ATOM 13187 C C . GLU A 1 12 ? -11.291 -1.992 3.660 1.00 0.00 12 GLU A C 11
ATOM 13188 O O . GLU A 1 12 ? -11.082 -3.208 3.589 1.00 0.00 12 GLU A O 11
ATOM 13200 N N . PHE A 1 13 ? -10.847 -1.236 4.668 1.00 0.00 13 PHE A N 11
ATOM 13201 C CA . PHE A 1 13 ? -10.178 -1.715 5.885 1.00 0.00 13 PHE A CA 11
ATOM 13202 C C . PHE A 1 13 ? -10.093 -0.562 6.899 1.00 0.00 13 PHE A C 11
ATOM 13203 O O . PHE A 1 13 ? -10.563 0.545 6.612 1.00 0.00 13 PHE A O 11
ATOM 13220 N N . THR A 1 14 ? -9.449 -0.799 8.046 1.00 0.00 14 THR A N 11
ATOM 13221 C CA . THR A 1 14 ? -9.159 0.223 9.049 1.00 0.00 14 THR A CA 11
ATOM 13222 C C . THR A 1 14 ? -7.709 0.049 9.525 1.00 0.00 14 THR A C 11
ATOM 13223 O O . THR A 1 14 ? -7.295 -1.069 9.834 1.00 0.00 14 THR A O 11
ATOM 13234 N N . ALA A 1 15 ? -6.925 1.128 9.611 1.00 0.00 15 ALA A N 11
ATOM 13235 C CA . ALA A 1 15 ? -5.590 1.125 10.210 1.00 0.00 15 ALA A CA 11
ATOM 13236 C C . ALA A 1 15 ? -5.347 2.458 10.915 1.00 0.00 15 ALA A C 11
ATOM 13237 O O . ALA A 1 15 ? -5.859 3.491 10.479 1.00 0.00 15 ALA A O 11
ATOM 13244 N N . ASP A 1 16 ? -4.544 2.457 11.983 1.00 0.00 16 ASP A N 11
ATOM 13245 C CA . ASP A 1 16 ? -4.286 3.624 12.846 1.00 0.00 16 ASP A CA 11
ATOM 13246 C C . ASP A 1 16 ? -5.619 4.266 13.275 1.00 0.00 16 ASP A C 11
ATOM 13247 O O . ASP A 1 16 ? -5.802 5.483 13.266 1.00 0.00 16 ASP A O 11
ATOM 13256 N N . PHE A 1 17 ? -6.589 3.396 13.571 1.00 0.00 17 PHE A N 11
ATOM 13257 C CA . PHE A 1 17 ? -7.977 3.674 13.959 1.00 0.00 17 PHE A CA 11
ATOM 13258 C C . PHE A 1 17 ? -8.803 4.422 12.906 1.00 0.00 17 PHE A C 11
ATOM 13259 O O . PHE A 1 17 ? -9.878 4.929 13.221 1.00 0.00 17 PHE A O 11
ATOM 13276 N N . THR A 1 18 ? -8.337 4.475 11.664 1.00 0.00 18 THR A N 11
ATOM 13277 C CA . THR A 1 18 ? -8.885 5.297 10.589 1.00 0.00 18 THR A CA 11
ATOM 13278 C C . THR A 1 18 ? -9.451 4.350 9.532 1.00 0.00 18 THR A C 11
ATOM 13279 O O . THR A 1 18 ? -8.770 3.378 9.192 1.00 0.00 18 THR A O 11
ATOM 13290 N N . GLN A 1 19 ? -10.680 4.577 9.058 1.00 0.00 19 GLN A N 11
ATOM 13291 C CA . GLN A 1 19 ? -11.275 3.747 8.017 1.00 0.00 19 GLN A CA 11
ATOM 13292 C C . GLN A 1 19 ? -10.786 4.224 6.645 1.00 0.00 19 GLN A C 11
ATOM 13293 O O . GLN A 1 19 ? -10.447 5.399 6.468 1.00 0.00 19 GLN A O 11
ATOM 13307 N N . PHE A 1 20 ? -10.809 3.325 5.661 1.00 0.00 20 PHE A N 11
ATOM 13308 C CA . PHE A 1 20 ? -10.440 3.579 4.283 1.00 0.00 20 PHE A CA 11
ATOM 13309 C C . PHE A 1 20 ? -11.238 2.692 3.348 1.00 0.00 20 PHE A C 11
ATOM 13310 O O . PHE A 1 20 ? -11.590 1.568 3.705 1.00 0.00 20 PHE A O 11
ATOM 13327 N N . HIS A 1 21 ? -11.417 3.162 2.116 1.00 0.00 21 HIS A N 11
ATOM 13328 C CA . HIS A 1 21 ? -12.095 2.455 1.042 1.00 0.00 21 HIS A CA 11
ATOM 13329 C C . HIS A 1 21 ? -11.262 2.647 -0.229 1.00 0.00 21 HIS A C 11
ATOM 13330 O O . HIS A 1 21 ? -10.382 3.516 -0.258 1.00 0.00 21 HIS A O 11
ATOM 13344 N N . ILE A 1 22 ? -11.513 1.869 -1.288 1.00 0.00 22 ILE A N 11
ATOM 13345 C CA . ILE A 1 22 ? -10.934 2.181 -2.596 1.00 0.00 22 ILE A CA 11
ATOM 13346 C C . ILE A 1 22 ? -11.444 3.574 -2.974 1.00 0.00 22 ILE A C 11
ATOM 13347 O O . ILE A 1 22 ? -12.655 3.803 -2.981 1.00 0.00 22 ILE A O 11
ATOM 13363 N N . GLY A 1 23 ? -10.531 4.490 -3.288 1.00 0.00 23 GLY A N 11
ATOM 13364 C CA . GLY A 1 23 ? -10.851 5.831 -3.743 1.00 0.00 23 GLY A CA 11
ATOM 13365 C C . GLY A 1 23 ? -10.657 6.913 -2.684 1.00 0.00 23 GLY A C 11
ATOM 13366 O O . GLY A 1 23 ? -10.519 8.074 -3.071 1.00 0.00 23 GLY A O 11
ATOM 13370 N N . ASP A 1 24 ? -10.611 6.563 -1.394 1.00 0.00 24 ASP A N 11
ATOM 13371 C CA . ASP A 1 24 ? -10.363 7.502 -0.289 1.00 0.00 24 ASP A CA 11
ATOM 13372 C C . ASP A 1 24 ? -8.899 7.990 -0.342 1.00 0.00 24 ASP A C 11
ATOM 13373 O O . ASP A 1 24 ? -8.155 7.618 -1.252 1.00 0.00 24 ASP A O 11
ATOM 13382 N N . THR A 1 25 ? -8.428 8.790 0.619 1.00 0.00 25 THR A N 11
ATOM 13383 C CA . THR A 1 25 ? -7.087 9.371 0.611 1.00 0.00 25 THR A CA 11
ATOM 13384 C C . THR A 1 25 ? -6.397 9.137 1.965 1.00 0.00 25 THR A C 11
ATOM 13385 O O . THR A 1 25 ? -6.990 9.360 3.028 1.00 0.00 25 THR A O 11
ATOM 13396 N N . VAL A 1 26 ? -5.151 8.658 1.934 1.00 0.00 26 VAL A N 11
ATOM 13397 C CA . VAL A 1 26 ? -4.353 8.252 3.096 1.00 0.00 26 VAL A CA 11
ATOM 13398 C C . VAL A 1 26 ? -3.871 9.457 3.910 1.00 0.00 26 VAL A C 11
ATOM 13399 O O . VAL A 1 26 ? -3.960 10.594 3.435 1.00 0.00 26 VAL A O 11
ATOM 13412 N N . PRO A 1 27 ? -3.414 9.261 5.157 1.00 0.00 27 PRO A N 11
ATOM 13413 C CA . PRO A 1 27 ? -2.797 10.303 5.957 1.00 0.00 27 PRO A CA 11
ATOM 13414 C C . PRO A 1 27 ? -1.386 10.631 5.487 1.00 0.00 27 PRO A C 11
ATOM 13415 O O . PRO A 1 27 ? -0.687 9.780 4.938 1.00 0.00 27 PRO A O 11
ATOM 13426 N N . ALA A 1 28 ? -0.925 11.830 5.844 1.00 0.00 28 ALA A N 11
ATOM 13427 C CA . ALA A 1 28 ? 0.365 12.375 5.461 1.00 0.00 28 ALA A CA 11
ATOM 13428 C C . ALA A 1 28 ? 1.519 11.506 5.960 1.00 0.00 28 ALA A C 11
ATOM 13429 O O . ALA A 1 28 ? 2.567 11.471 5.316 1.00 0.00 28 ALA A O 11
ATOM 13436 N N . MET A 1 29 ? 1.346 10.782 7.073 1.00 0.00 29 MET A N 11
ATOM 13437 C CA . MET A 1 29 ? 2.352 9.921 7.611 1.00 0.00 29 MET A CA 11
ATOM 13438 C C . MET A 1 29 ? 2.605 8.748 6.670 1.00 0.00 29 MET A C 11
ATOM 13439 O O . MET A 1 29 ? 3.757 8.324 6.568 1.00 0.00 29 MET A O 11
ATOM 13453 N N . TYR A 1 30 ? 1.590 8.242 5.947 1.00 0.00 30 TYR A N 11
ATOM 13454 C CA . TYR A 1 30 ? 1.852 7.065 5.110 1.00 0.00 30 TYR A CA 11
ATOM 13455 C C . TYR A 1 30 ? 2.372 7.394 3.719 1.00 0.00 30 TYR A C 11
ATOM 13456 O O . TYR A 1 30 ? 2.751 6.472 3.006 1.00 0.00 30 TYR A O 11
ATOM 13474 N N . LEU A 1 31 ? 2.463 8.673 3.344 1.00 0.00 31 LEU A N 11
ATOM 13475 C CA . LEU A 1 31 ? 3.182 9.079 2.135 1.00 0.00 31 LEU A CA 11
ATOM 13476 C C . LEU A 1 31 ? 4.695 8.901 2.311 1.00 0.00 31 LEU A C 11
ATOM 13477 O O . LEU A 1 31 ? 5.441 8.881 1.330 1.00 0.00 31 LEU A O 11
ATOM 13493 N N . THR A 1 32 ? 5.168 8.856 3.557 1.00 0.00 32 THR A N 11
ATOM 13494 C CA . THR A 1 32 ? 6.593 8.855 3.850 1.00 0.00 32 THR A CA 11
ATOM 13495 C C . THR A 1 32 ? 7.248 7.522 3.417 1.00 0.00 32 THR A C 11
ATOM 13496 O O . THR A 1 32 ? 6.623 6.461 3.520 1.00 0.00 32 THR A O 11
ATOM 13507 N N . PRO A 1 33 ? 8.534 7.525 3.005 1.00 0.00 33 PRO A N 11
ATOM 13508 C CA . PRO A 1 33 ? 9.259 6.325 2.559 1.00 0.00 33 PRO A CA 11
ATOM 13509 C C . PRO A 1 33 ? 9.384 5.281 3.684 1.00 0.00 33 PRO A C 11
ATOM 13510 O O . PRO A 1 33 ? 9.677 4.121 3.407 1.00 0.00 33 PRO A O 11
ATOM 13521 N N . GLU A 1 34 ? 9.131 5.659 4.941 1.00 0.00 34 GLU A N 11
ATOM 13522 C CA . GLU A 1 34 ? 9.137 4.800 6.124 1.00 0.00 34 GLU A CA 11
ATOM 13523 C C . GLU A 1 34 ? 8.198 3.597 5.982 1.00 0.00 34 GLU A C 11
ATOM 13524 O O . GLU A 1 34 ? 8.444 2.556 6.601 1.00 0.00 34 GLU A O 11
ATOM 13536 N N . TYR A 1 35 ? 7.112 3.745 5.225 1.00 0.00 35 TYR A N 11
ATOM 13537 C CA . TYR A 1 35 ? 6.015 2.783 5.127 1.00 0.00 35 TYR A CA 11
ATOM 13538 C C . TYR A 1 35 ? 5.944 2.139 3.738 1.00 0.00 35 TYR A C 11
ATOM 13539 O O . TYR A 1 35 ? 5.197 1.194 3.504 1.00 0.00 35 TYR A O 11
ATOM 13557 N N . ASN A 1 36 ? 6.742 2.652 2.806 1.00 0.00 36 ASN A N 11
ATOM 13558 C CA . ASN A 1 36 ? 6.775 2.262 1.406 1.00 0.00 36 ASN A CA 11
ATOM 13559 C C . ASN A 1 36 ? 7.591 0.988 1.205 1.00 0.00 36 ASN A C 11
ATOM 13560 O O . ASN A 1 36 ? 8.799 0.979 1.461 1.00 0.00 36 ASN A O 11
ATOM 13571 N N . ILE A 1 37 ? 6.959 -0.075 0.715 1.00 0.00 37 ILE A N 11
ATOM 13572 C CA . ILE A 1 37 ? 7.613 -1.272 0.213 1.00 0.00 37 ILE A CA 11
ATOM 13573 C C . ILE A 1 37 ? 7.956 -1.016 -1.259 1.00 0.00 37 ILE A C 11
ATOM 13574 O O . ILE A 1 37 ? 7.160 -1.305 -2.157 1.00 0.00 37 ILE A O 11
ATOM 13590 N N . LYS A 1 38 ? 9.168 -0.525 -1.545 1.00 0.00 38 LYS A N 11
ATOM 13591 C CA . LYS A 1 38 ? 9.627 -0.486 -2.938 1.00 0.00 38 LYS A CA 11
ATOM 13592 C C . LYS A 1 38 ? 9.895 -1.897 -3.486 1.00 0.00 38 LYS A C 11
ATOM 13593 O O . LYS A 1 38 ? 9.890 -2.093 -4.707 1.00 0.00 38 LYS A O 11
ATOM 13612 N N . GLN A 1 39 ? 10.116 -2.901 -2.627 1.00 0.00 39 GLN A N 11
ATOM 13613 C CA . GLN A 1 39 ? 10.414 -4.283 -3.019 1.00 0.00 39 GLN A CA 11
ATOM 13614 C C . GLN A 1 39 ? 9.165 -5.062 -3.468 1.00 0.00 39 GLN A C 11
ATOM 13615 O O . GLN A 1 39 ? 9.007 -6.232 -3.108 1.00 0.00 39 GLN A O 11
ATOM 13629 N N . TRP A 1 40 ? 8.254 -4.432 -4.218 1.00 0.00 40 TRP A N 11
ATOM 13630 C CA . TRP A 1 40 ? 7.021 -5.084 -4.625 1.00 0.00 40 TRP A CA 11
ATOM 13631 C C . TRP A 1 40 ? 7.274 -6.417 -5.318 1.00 0.00 40 TRP A C 11
ATOM 13632 O O . TRP A 1 40 ? 6.577 -7.360 -4.997 1.00 0.00 40 TRP A O 11
ATOM 13653 N N . GLN A 1 41 ? 8.267 -6.556 -6.200 1.00 0.00 41 GLN A N 11
ATOM 13654 C CA . GLN A 1 41 ? 8.342 -7.738 -7.057 1.00 0.00 41 GLN A CA 11
ATOM 13655 C C . GLN A 1 41 ? 8.499 -9.067 -6.304 1.00 0.00 41 GLN A C 11
ATOM 13656 O O . GLN A 1 41 ? 8.028 -10.079 -6.812 1.00 0.00 41 GLN A O 11
ATOM 13670 N N . GLN A 1 42 ? 9.090 -9.101 -5.103 1.00 0.00 42 GLN A N 11
ATOM 13671 C CA . GLN A 1 42 ? 9.111 -10.323 -4.299 1.00 0.00 42 GLN A CA 11
ATOM 13672 C C . GLN A 1 42 ? 7.847 -10.498 -3.456 1.00 0.00 42 GLN A C 11
ATOM 13673 O O . GLN A 1 42 ? 7.607 -11.574 -2.907 1.00 0.00 42 GLN A O 11
ATOM 13687 N N . ARG A 1 43 ? 7.052 -9.449 -3.300 1.00 0.00 43 ARG A N 11
ATOM 13688 C CA . ARG A 1 43 ? 5.698 -9.514 -2.784 1.00 0.00 43 ARG A CA 11
ATOM 13689 C C . ARG A 1 43 ? 4.793 -9.876 -3.969 1.00 0.00 43 ARG A C 11
ATOM 13690 O O . ARG A 1 43 ? 5.214 -9.916 -5.126 1.00 0.00 43 ARG A O 11
ATOM 13711 N N . ASN A 1 44 ? 3.527 -10.146 -3.687 1.00 0.00 44 ASN A N 11
ATOM 13712 C CA . ASN A 1 44 ? 2.664 -10.935 -4.573 1.00 0.00 44 ASN A CA 11
ATOM 13713 C C . ASN A 1 44 ? 1.590 -10.065 -5.230 1.00 0.00 44 ASN A C 11
ATOM 13714 O O . ASN A 1 44 ? 0.661 -10.552 -5.867 1.00 0.00 44 ASN A O 11
ATOM 13725 N N . LEU A 1 45 ? 1.714 -8.756 -5.037 1.00 0.00 45 LEU A N 11
ATOM 13726 C CA . LEU A 1 45 ? 0.942 -7.671 -5.599 1.00 0.00 45 LEU A CA 11
ATOM 13727 C C . LEU A 1 45 ? 1.104 -7.558 -7.123 1.00 0.00 45 LEU A C 11
ATOM 13728 O O . LEU A 1 45 ? 2.000 -8.178 -7.710 1.00 0.00 45 LEU A O 11
ATOM 13744 N N . PRO A 1 46 ? 0.243 -6.772 -7.792 1.00 0.00 46 PRO A N 11
ATOM 13745 C CA . PRO A 1 46 ? 0.612 -6.144 -9.052 1.00 0.00 46 PRO A CA 11
ATOM 13746 C C . PRO A 1 46 ? 1.712 -5.082 -8.856 1.00 0.00 46 PRO A C 11
ATOM 13747 O O . PRO A 1 46 ? 2.087 -4.715 -7.734 1.00 0.00 46 PRO A O 11
ATOM 13758 N N . ALA A 1 47 ? 2.174 -4.525 -9.974 1.00 0.00 47 ALA A N 11
ATOM 13759 C CA . ALA A 1 47 ? 2.995 -3.323 -10.026 1.00 0.00 47 ALA A CA 11
ATOM 13760 C C . ALA A 1 47 ? 2.298 -2.142 -9.331 1.00 0.00 47 ALA A C 11
ATOM 13761 O O . ALA A 1 47 ? 1.079 -2.168 -9.113 1.00 0.00 47 ALA A O 11
ATOM 13768 N N . PRO A 1 48 ? 3.026 -1.061 -9.002 1.00 0.00 48 PRO A N 11
ATOM 13769 C CA . PRO A 1 48 ? 2.395 0.227 -8.748 1.00 0.00 48 PRO A CA 11
ATOM 13770 C C . PRO A 1 48 ? 1.703 0.747 -10.020 1.00 0.00 48 PRO A C 11
ATOM 13771 O O . PRO A 1 48 ? 1.904 0.232 -11.125 1.00 0.00 48 PRO A O 11
ATOM 13782 N N . ASP A 1 49 ? 0.881 1.784 -9.877 1.00 0.00 49 ASP A N 11
ATOM 13783 C CA . ASP A 1 49 ? 0.483 2.640 -10.989 1.00 0.00 49 ASP A CA 11
ATOM 13784 C C . ASP A 1 49 ? 1.578 3.666 -11.269 1.00 0.00 49 ASP A C 11
ATOM 13785 O O . ASP A 1 49 ? 2.504 3.835 -10.470 1.00 0.00 49 ASP A O 11
ATOM 13794 N N . ALA A 1 50 ? 1.447 4.388 -12.375 1.00 0.00 50 ALA A N 11
ATOM 13795 C CA . ALA A 1 50 ? 2.222 5.572 -12.703 1.00 0.00 50 ALA A CA 11
ATOM 13796 C C . ALA A 1 50 ? 2.210 6.576 -11.538 1.00 0.00 50 ALA A C 11
ATOM 13797 O O . ALA A 1 50 ? 1.179 7.198 -11.275 1.00 0.00 50 ALA A O 11
ATOM 13804 N N . GLY A 1 51 ? 3.339 6.738 -10.842 1.00 0.00 51 GLY A N 11
ATOM 13805 C CA . GLY A 1 51 ? 3.472 7.753 -9.804 1.00 0.00 51 GLY A CA 11
ATOM 13806 C C . GLY A 1 51 ? 2.815 7.343 -8.490 1.00 0.00 51 GLY A C 11
ATOM 13807 O O . GLY A 1 51 ? 2.356 8.208 -7.744 1.00 0.00 51 GLY A O 11
ATOM 13811 N N . SER A 1 52 ? 2.756 6.045 -8.186 1.00 0.00 52 SER A N 11
ATOM 13812 C CA . SER A 1 52 ? 2.274 5.553 -6.902 1.00 0.00 52 SER A CA 11
ATOM 13813 C C . SER A 1 52 ? 3.258 4.541 -6.317 1.00 0.00 52 SER A C 11
ATOM 13814 O O . SER A 1 52 ? 4.192 4.118 -7.005 1.00 0.00 52 SER A O 11
ATOM 13822 N N . HIS A 1 53 ? 3.045 4.134 -5.066 1.00 0.00 53 HIS A N 11
ATOM 13823 C CA . HIS A 1 53 ? 3.806 3.069 -4.440 1.00 0.00 53 HIS A CA 11
ATOM 13824 C C . HIS A 1 53 ? 2.982 2.343 -3.380 1.00 0.00 53 HIS A C 11
ATOM 13825 O O . HIS A 1 53 ? 1.921 2.808 -2.963 1.00 0.00 53 HIS A O 11
ATOM 13839 N N . TRP A 1 54 ? 3.464 1.172 -2.974 1.00 0.00 54 TRP A N 11
ATOM 13840 C CA . TRP A 1 54 ? 2.728 0.223 -2.161 1.00 0.00 54 TRP A CA 11
ATOM 13841 C C . TRP A 1 54 ? 3.267 0.226 -0.732 1.00 0.00 54 TRP A C 11
ATOM 13842 O O . TRP A 1 54 ? 4.430 -0.109 -0.514 1.00 0.00 54 TRP A O 11
ATOM 13863 N N . THR A 1 55 ? 2.432 0.518 0.257 1.00 0.00 55 THR A N 11
ATOM 13864 C CA . THR A 1 55 ? 2.799 0.629 1.667 1.00 0.00 55 THR A CA 11
ATOM 13865 C C . THR A 1 55 ? 2.225 -0.559 2.459 1.00 0.00 55 THR A C 11
ATOM 13866 O O . THR A 1 55 ? 1.620 -1.445 1.842 1.00 0.00 55 THR A O 11
ATOM 13877 N N . TYR A 1 56 ? 2.446 -0.650 3.778 1.00 0.00 56 TYR A N 11
ATOM 13878 C CA . TYR A 1 56 ? 2.084 -1.815 4.598 1.00 0.00 56 TYR A CA 11
ATOM 13879 C C . TYR A 1 56 ? 1.326 -1.392 5.866 1.00 0.00 56 TYR A C 11
ATOM 13880 O O . TYR A 1 56 ? 1.897 -1.265 6.952 1.00 0.00 56 TYR A O 11
ATOM 13898 N N . MET A 1 57 ? 0.028 -1.139 5.720 1.00 0.00 57 MET A N 11
ATOM 13899 C CA . MET A 1 57 ? -0.827 -0.505 6.710 1.00 0.00 57 MET A CA 11
ATOM 13900 C C . MET A 1 57 ? -1.634 -1.536 7.486 1.00 0.00 57 MET A C 11
ATOM 13901 O O . MET A 1 57 ? -2.612 -2.084 6.977 1.00 0.00 57 MET A O 11
ATOM 13915 N N . GLY A 1 58 ? -1.251 -1.789 8.735 1.00 0.00 58 GLY A N 11
ATOM 13916 C CA . GLY A 1 58 ? -2.006 -2.663 9.626 1.00 0.00 58 GLY A CA 11
ATOM 13917 C C . GLY A 1 58 ? -2.029 -4.120 9.183 1.00 0.00 58 GLY A C 11
ATOM 13918 O O . GLY A 1 58 ? -2.866 -4.875 9.677 1.00 0.00 58 GLY A O 11
ATOM 13922 N N . GLY A 1 59 ? -1.149 -4.515 8.263 1.00 0.00 59 GLY A N 11
ATOM 13923 C CA . GLY A 1 59 ? -1.192 -5.824 7.644 1.00 0.00 59 GLY A CA 11
ATOM 13924 C C . GLY A 1 59 ? -1.949 -5.835 6.316 1.00 0.00 59 GLY A C 11
ATOM 13925 O O . GLY A 1 59 ? -2.142 -6.912 5.758 1.00 0.00 59 GLY A O 11
ATOM 13929 N N . ASN A 1 60 ? -2.330 -4.676 5.773 1.00 0.00 60 ASN A N 11
ATOM 13930 C CA . ASN A 1 60 ? -2.916 -4.522 4.444 1.00 0.00 60 ASN A CA 11
ATOM 13931 C C . ASN A 1 60 ? -1.863 -3.849 3.570 1.00 0.00 60 ASN A C 11
ATOM 13932 O O . ASN A 1 60 ? -1.323 -2.811 3.959 1.00 0.00 60 ASN A O 11
ATOM 13943 N N . TYR A 1 61 ? -1.544 -4.411 2.404 1.00 0.00 61 TYR A N 11
ATOM 13944 C CA . TYR A 1 61 ? -0.652 -3.755 1.459 1.00 0.00 61 TYR A CA 11
ATOM 13945 C C . TYR A 1 61 ? -1.529 -2.821 0.635 1.00 0.00 61 TYR A C 11
ATOM 13946 O O . TYR A 1 61 ? -2.484 -3.285 0.007 1.00 0.00 61 TYR A O 11
ATOM 13964 N N . VAL A 1 62 ? -1.254 -1.516 0.632 1.00 0.00 62 VAL A N 11
ATOM 13965 C CA . VAL A 1 62 ? -2.140 -0.544 -0.011 1.00 0.00 62 VAL A CA 11
ATOM 13966 C C . VAL A 1 62 ? -1.345 0.315 -0.978 1.00 0.00 62 VAL A C 11
ATOM 13967 O O . VAL A 1 62 ? -0.166 0.565 -0.749 1.00 0.00 62 VAL A O 11
ATOM 13980 N N . LEU A 1 63 ? -1.964 0.708 -2.088 1.00 0.00 63 LEU A N 11
ATOM 13981 C CA . LEU A 1 63 ? -1.325 1.472 -3.153 1.00 0.00 63 LEU A CA 11
ATOM 13982 C C . LEU A 1 63 ? -1.779 2.913 -3.043 1.00 0.00 63 LEU A C 11
ATOM 13983 O O . LEU A 1 63 ? -2.985 3.169 -3.030 1.00 0.00 63 LEU A O 11
ATOM 13999 N N . ILE A 1 64 ? -0.819 3.830 -2.987 1.00 0.00 64 ILE A N 11
ATOM 14000 C CA . ILE A 1 64 ? -1.027 5.244 -2.729 1.00 0.00 64 ILE A CA 11
ATOM 14001 C C . ILE A 1 64 ? -0.272 6.059 -3.779 1.00 0.00 64 ILE A C 11
ATOM 14002 O O . ILE A 1 64 ? 0.867 5.733 -4.113 1.00 0.00 64 ILE A O 11
ATOM 14018 N N . THR A 1 65 ? -0.893 7.093 -4.346 1.00 0.00 65 THR A N 11
ATOM 14019 C CA . THR A 1 65 ? -0.180 8.037 -5.199 1.00 0.00 65 THR A CA 11
ATOM 14020 C C . THR A 1 65 ? 0.931 8.699 -4.388 1.00 0.00 65 THR A C 11
ATOM 14021 O O . THR A 1 65 ? 0.704 9.110 -3.256 1.00 0.00 65 THR A O 11
ATOM 14032 N N . ASP A 1 66 ? 2.109 8.884 -4.976 1.00 0.00 66 ASP A N 11
ATOM 14033 C CA . ASP A 1 66 ? 3.211 9.600 -4.328 1.00 0.00 66 ASP A CA 11
ATOM 14034 C C . ASP A 1 66 ? 2.852 11.085 -4.125 1.00 0.00 66 ASP A C 11
ATOM 14035 O O . ASP A 1 66 ? 3.503 11.809 -3.371 1.00 0.00 66 ASP A O 11
ATOM 14044 N N . THR A 1 67 ? 1.793 11.553 -4.788 1.00 0.00 67 THR A N 11
ATOM 14045 C CA . THR A 1 67 ? 1.522 12.955 -5.044 1.00 0.00 67 THR A CA 11
ATOM 14046 C C . THR A 1 67 ? 0.332 13.449 -4.204 1.00 0.00 67 THR A C 11
ATOM 14047 O O . THR A 1 67 ? -0.031 14.620 -4.258 1.00 0.00 67 THR A O 11
ATOM 14058 N N . GLU A 1 68 ? -0.346 12.547 -3.489 1.00 0.00 68 GLU A N 11
ATOM 14059 C CA . GLU A 1 68 ? -1.705 12.737 -2.982 1.00 0.00 68 GLU A CA 11
ATOM 14060 C C . GLU A 1 68 ? -2.050 11.615 -1.997 1.00 0.00 68 GLU A C 11
ATOM 14061 O O . GLU A 1 68 ? -2.740 11.830 -1.004 1.00 0.00 68 GLU A O 11
ATOM 14073 N N . GLY A 1 69 ? -1.579 10.403 -2.296 1.00 0.00 69 GLY A N 11
ATOM 14074 C CA . GLY A 1 69 ? -1.910 9.174 -1.608 1.00 0.00 69 GLY A CA 11
ATOM 14075 C C . GLY A 1 69 ? -3.399 8.885 -1.651 1.00 0.00 69 GLY A C 11
ATOM 14076 O O . GLY A 1 69 ? -3.995 8.435 -0.674 1.00 0.00 69 GLY A O 11
ATOM 14080 N N . LYS A 1 70 ? -4.014 9.128 -2.803 1.00 0.00 70 LYS A N 11
ATOM 14081 C CA . LYS A 1 70 ? -5.329 8.598 -3.101 1.00 0.00 70 LYS A CA 11
ATOM 14082 C C . LYS A 1 70 ? -5.168 7.087 -3.177 1.00 0.00 70 LYS A C 11
ATOM 14083 O O . LYS A 1 70 ? -4.196 6.598 -3.743 1.00 0.00 70 LYS A O 11
ATOM 14102 N N . ILE A 1 71 ? -6.068 6.352 -2.540 1.00 0.00 71 ILE A N 11
ATOM 14103 C CA . ILE A 1 71 ? -6.018 4.914 -2.356 1.00 0.00 71 ILE A CA 11
ATOM 14104 C C . ILE A 1 71 ? -6.436 4.305 -3.681 1.00 0.00 71 ILE A C 11
ATOM 14105 O O . ILE A 1 71 ? -7.628 4.159 -3.966 1.00 0.00 71 ILE A O 11
ATOM 14121 N N . LEU A 1 72 ? -5.444 3.993 -4.510 1.00 0.00 72 LEU A N 11
ATOM 14122 C CA . LEU A 1 72 ? -5.660 3.357 -5.788 1.00 0.00 72 LEU A CA 11
ATOM 14123 C C . LEU A 1 72 ? -6.224 1.962 -5.540 1.00 0.00 72 LEU A C 11
ATOM 14124 O O . LEU A 1 72 ? -7.271 1.625 -6.091 1.00 0.00 72 LEU A O 11
ATOM 14140 N N . LYS A 1 73 ? -5.548 1.155 -4.708 1.00 0.00 73 LYS A N 11
ATOM 14141 C CA . LYS A 1 73 ? -5.922 -0.235 -4.412 1.00 0.00 73 LYS A CA 11
ATOM 14142 C C . LYS A 1 73 ? -5.544 -0.628 -2.978 1.00 0.00 73 LYS A C 11
ATOM 14143 O O . LYS A 1 73 ? -4.749 0.061 -2.340 1.00 0.00 73 LYS A O 11
ATOM 14162 N N . VAL A 1 74 ? -6.058 -1.769 -2.507 1.00 0.00 74 VAL A N 11
ATOM 14163 C CA . VAL A 1 74 ? -5.799 -2.393 -1.207 1.00 0.00 74 VAL A CA 11
ATOM 14164 C C . VAL A 1 74 ? -5.765 -3.910 -1.472 1.00 0.00 74 VAL A C 11
ATOM 14165 O O . VAL A 1 74 ? -6.572 -4.389 -2.272 1.00 0.00 74 VAL A O 11
ATOM 14178 N N . TYR A 1 75 ? -4.864 -4.652 -0.820 1.00 0.00 75 TYR A N 11
ATOM 14179 C CA . TYR A 1 75 ? -4.847 -6.117 -0.743 1.00 0.00 75 TYR A CA 11
ATOM 14180 C C . TYR A 1 75 ? -4.538 -6.512 0.705 1.00 0.00 75 TYR A C 11
ATOM 14181 O O . TYR A 1 75 ? -3.840 -5.765 1.397 1.00 0.00 75 TYR A O 11
ATOM 14199 N N . ASP A 1 76 ? -5.007 -7.673 1.170 1.00 0.00 76 ASP A N 11
ATOM 14200 C CA . ASP A 1 76 ? -4.623 -8.167 2.498 1.00 0.00 76 ASP A CA 11
ATOM 14201 C C . ASP A 1 76 ? -3.167 -8.667 2.441 1.00 0.00 76 ASP A C 11
ATOM 14202 O O . ASP A 1 76 ? -2.687 -9.081 1.383 1.00 0.00 76 ASP A O 11
ATOM 14211 N N . GLY A 1 77 ? -2.453 -8.645 3.566 1.00 0.00 77 GLY A N 11
ATOM 14212 C CA . GLY A 1 77 ? -1.115 -9.191 3.743 1.00 0.00 77 GLY A CA 11
ATOM 14213 C C . GLY A 1 77 ? -1.056 -10.693 3.539 1.00 0.00 77 GLY A C 11
ATOM 14214 O O . GLY A 1 77 ? 0.024 -11.200 3.241 1.00 0.00 77 GLY A O 11
ATOM 14218 N N . GLU A 1 78 ? -2.188 -11.395 3.616 1.00 0.00 78 GLU A N 11
ATOM 14219 C CA . GLU A 1 78 ? -2.265 -12.830 3.359 1.00 0.00 78 GLU A CA 11
ATOM 14220 C C . GLU A 1 78 ? -1.746 -13.176 1.960 1.00 0.00 78 GLU A C 11
ATOM 14221 O O . GLU A 1 78 ? -1.260 -14.286 1.727 1.00 0.00 78 GLU A O 11
ATOM 14233 N N . ILE A 1 79 ? -1.797 -12.221 1.026 1.00 0.00 79 ILE A N 11
ATOM 14234 C CA . ILE A 1 79 ? -1.293 -12.407 -0.319 1.00 0.00 79 ILE A CA 11
ATOM 14235 C C . ILE A 1 79 ? 0.209 -12.730 -0.321 1.00 0.00 79 ILE A C 11
ATOM 14236 O O . ILE A 1 79 ? 0.687 -13.358 -1.262 1.00 0.00 79 ILE A O 11
ATOM 14252 N N . PHE A 1 80 ? 0.974 -12.354 0.714 1.00 0.00 80 PHE A N 11
ATOM 14253 C CA . PHE A 1 80 ? 2.407 -12.629 0.755 1.00 0.00 80 PHE A CA 11
ATOM 14254 C C . PHE A 1 80 ? 2.718 -14.129 0.848 1.00 0.00 80 PHE A C 11
ATOM 14255 O O . PHE A 1 80 ? 3.855 -14.550 0.609 1.00 0.00 80 PHE A O 11
ATOM 14272 N N . TYR A 1 81 ? 1.719 -14.958 1.145 1.00 0.00 81 TYR A N 11
ATOM 14273 C CA . TYR A 1 81 ? 1.874 -16.401 1.247 1.00 0.00 81 TYR A CA 11
ATOM 14274 C C . TYR A 1 81 ? 1.375 -17.082 -0.038 1.00 0.00 81 TYR A C 11
ATOM 14275 O O . TYR A 1 81 ? 1.607 -18.277 -0.227 1.00 0.00 81 TYR A O 11
ATOM 14293 N N . HIS A 1 82 ? 0.801 -16.316 -0.979 1.00 0.00 82 HIS A N 11
ATOM 14294 C CA . HIS A 1 82 ? 0.237 -16.749 -2.249 1.00 0.00 82 HIS A CA 11
ATOM 14295 C C . HIS A 1 82 ? 1.357 -17.020 -3.257 1.00 0.00 82 HIS A C 11
ATOM 14296 O O . HIS A 1 82 ? 1.474 -16.340 -4.276 1.00 0.00 82 HIS A O 11
ATOM 14310 N N . ARG A 1 83 ? 2.108 -18.090 -3.008 1.00 0.00 83 ARG A N 11
ATOM 14311 C CA . ARG A 1 83 ? 2.927 -18.860 -3.940 1.00 0.00 83 ARG A CA 11
ATOM 14312 C C . ARG A 1 83 ? 4.056 -18.119 -4.651 1.00 0.00 83 ARG A C 11
ATOM 14313 O O . ARG A 1 83 ? 4.617 -18.731 -5.590 1.00 0.00 83 ARG A O 11
ATOM 14334 N N . GLY A 1 1 ? -9.526 -25.798 -8.957 1.00 0.00 1 GLY A N 12
ATOM 14335 C CA . GLY A 1 1 ? -9.937 -24.593 -8.237 1.00 0.00 1 GLY A CA 12
ATOM 14336 C C . GLY A 1 1 ? -8.907 -23.503 -8.453 1.00 0.00 1 GLY A C 12
ATOM 14337 O O . GLY A 1 1 ? -7.719 -23.795 -8.604 1.00 0.00 1 GLY A O 12
ATOM 14341 N N . ALA A 1 2 ? -9.371 -22.257 -8.543 1.00 0.00 2 ALA A N 12
ATOM 14342 C CA . ALA A 1 2 ? -8.545 -21.112 -8.882 1.00 0.00 2 ALA A CA 12
ATOM 14343 C C . ALA A 1 2 ? -8.023 -20.439 -7.617 1.00 0.00 2 ALA A C 12
ATOM 14344 O O . ALA A 1 2 ? -8.692 -20.439 -6.580 1.00 0.00 2 ALA A O 12
ATOM 14351 N N . ALA A 1 3 ? -6.870 -19.784 -7.736 1.00 0.00 3 ALA A N 12
ATOM 14352 C CA . ALA A 1 3 ? -6.374 -18.855 -6.738 1.00 0.00 3 ALA A CA 12
ATOM 14353 C C . ALA A 1 3 ? -5.469 -17.831 -7.410 1.00 0.00 3 ALA A C 12
ATOM 14354 O O . ALA A 1 3 ? -4.253 -18.027 -7.482 1.00 0.00 3 ALA A O 12
ATOM 14361 N N . GLY A 1 4 ? -6.040 -16.735 -7.893 1.00 0.00 4 GLY A N 12
ATOM 14362 C CA . GLY A 1 4 ? -5.310 -15.496 -8.047 1.00 0.00 4 GLY A CA 12
ATOM 14363 C C . GLY A 1 4 ? -5.550 -14.620 -6.838 1.00 0.00 4 GLY A C 12
ATOM 14364 O O . GLY A 1 4 ? -6.137 -15.028 -5.831 1.00 0.00 4 GLY A O 12
ATOM 14368 N N . ILE A 1 5 ? -5.059 -13.401 -6.960 1.00 0.00 5 ILE A N 12
ATOM 14369 C CA . ILE A 1 5 ? -4.995 -12.415 -5.898 1.00 0.00 5 ILE A CA 12
ATOM 14370 C C . ILE A 1 5 ? -6.369 -11.897 -5.471 1.00 0.00 5 ILE A C 12
ATOM 14371 O O . ILE A 1 5 ? -6.471 -11.214 -4.456 1.00 0.00 5 ILE A O 12
ATOM 14387 N N . ASP A 1 6 ? -7.417 -12.191 -6.240 1.00 0.00 6 ASP A N 12
ATOM 14388 C CA . ASP A 1 6 ? -8.739 -11.587 -6.113 1.00 0.00 6 ASP A CA 12
ATOM 14389 C C . ASP A 1 6 ? -9.361 -11.830 -4.740 1.00 0.00 6 ASP A C 12
ATOM 14390 O O . ASP A 1 6 ? -10.000 -10.936 -4.201 1.00 0.00 6 ASP A O 12
ATOM 14399 N N . GLN A 1 7 ? -9.068 -12.981 -4.129 1.00 0.00 7 GLN A N 12
ATOM 14400 C CA . GLN A 1 7 ? -9.460 -13.342 -2.768 1.00 0.00 7 GLN A CA 12
ATOM 14401 C C . GLN A 1 7 ? -8.997 -12.333 -1.706 1.00 0.00 7 GLN A C 12
ATOM 14402 O O . GLN A 1 7 ? -9.625 -12.216 -0.649 1.00 0.00 7 GLN A O 12
ATOM 14416 N N . TYR A 1 8 ? -7.876 -11.651 -1.950 1.00 0.00 8 TYR A N 12
ATOM 14417 C CA . TYR A 1 8 ? -7.312 -10.662 -1.045 1.00 0.00 8 TYR A CA 12
ATOM 14418 C C . TYR A 1 8 ? -7.708 -9.248 -1.472 1.00 0.00 8 TYR A C 12
ATOM 14419 O O . TYR A 1 8 ? -7.251 -8.306 -0.826 1.00 0.00 8 TYR A O 12
ATOM 14437 N N . ALA A 1 9 ? -8.455 -9.069 -2.575 1.00 0.00 9 ALA A N 12
ATOM 14438 C CA . ALA A 1 9 ? -8.883 -7.760 -3.047 1.00 0.00 9 ALA A CA 12
ATOM 14439 C C . ALA A 1 9 ? -9.881 -7.194 -2.044 1.00 0.00 9 ALA A C 12
ATOM 14440 O O . ALA A 1 9 ? -11.071 -7.517 -2.066 1.00 0.00 9 ALA A O 12
ATOM 14447 N N . LEU A 1 10 ? -9.385 -6.367 -1.136 1.00 0.00 10 LEU A N 12
ATOM 14448 C CA . LEU A 1 10 ? -10.193 -5.711 -0.133 1.00 0.00 10 LEU A CA 12
ATOM 14449 C C . LEU A 1 10 ? -10.804 -4.485 -0.787 1.00 0.00 10 LEU A C 12
ATOM 14450 O O . LEU A 1 10 ? -10.132 -3.796 -1.557 1.00 0.00 10 LEU A O 12
ATOM 14466 N N . LYS A 1 11 ? -12.067 -4.189 -0.485 1.00 0.00 11 LYS A N 12
ATOM 14467 C CA . LYS A 1 11 ? -12.667 -2.909 -0.868 1.00 0.00 11 LYS A CA 12
ATOM 14468 C C . LYS A 1 11 ? -12.347 -1.826 0.162 1.00 0.00 11 LYS A C 12
ATOM 14469 O O . LYS A 1 11 ? -12.462 -0.638 -0.138 1.00 0.00 11 LYS A O 12
ATOM 14488 N N . GLU A 1 12 ? -11.985 -2.227 1.377 1.00 0.00 12 GLU A N 12
ATOM 14489 C CA . GLU A 1 12 ? -11.870 -1.368 2.535 1.00 0.00 12 GLU A CA 12
ATOM 14490 C C . GLU A 1 12 ? -10.940 -2.020 3.541 1.00 0.00 12 GLU A C 12
ATOM 14491 O O . GLU A 1 12 ? -10.694 -3.225 3.469 1.00 0.00 12 GLU A O 12
ATOM 14503 N N . PHE A 1 13 ? -10.448 -1.227 4.485 1.00 0.00 13 PHE A N 12
ATOM 14504 C CA . PHE A 1 13 ? -9.670 -1.691 5.626 1.00 0.00 13 PHE A CA 12
ATOM 14505 C C . PHE A 1 13 ? -9.768 -0.649 6.741 1.00 0.00 13 PHE A C 12
ATOM 14506 O O . PHE A 1 13 ? -10.339 0.429 6.544 1.00 0.00 13 PHE A O 12
ATOM 14523 N N . THR A 1 14 ? -9.153 -0.948 7.884 1.00 0.00 14 THR A N 12
ATOM 14524 C CA . THR A 1 14 ? -8.963 0.002 8.969 1.00 0.00 14 THR A CA 12
ATOM 14525 C C . THR A 1 14 ? -7.471 -0.005 9.300 1.00 0.00 14 THR A C 12
ATOM 14526 O O . THR A 1 14 ? -6.864 -1.071 9.432 1.00 0.00 14 THR A O 12
ATOM 14537 N N . ALA A 1 15 ? -6.868 1.172 9.422 1.00 0.00 15 ALA A N 12
ATOM 14538 C CA . ALA A 1 15 ? -5.545 1.368 9.991 1.00 0.00 15 ALA A CA 12
ATOM 14539 C C . ALA A 1 15 ? -5.631 2.642 10.814 1.00 0.00 15 ALA A C 12
ATOM 14540 O O . ALA A 1 15 ? -6.445 3.505 10.504 1.00 0.00 15 ALA A O 12
ATOM 14547 N N . ASP A 1 16 ? -4.800 2.814 11.841 1.00 0.00 16 ASP A N 12
ATOM 14548 C CA . ASP A 1 16 ? -4.785 4.064 12.617 1.00 0.00 16 ASP A CA 12
ATOM 14549 C C . ASP A 1 16 ? -6.146 4.380 13.259 1.00 0.00 16 ASP A C 12
ATOM 14550 O O . ASP A 1 16 ? -6.510 5.541 13.455 1.00 0.00 16 ASP A O 12
ATOM 14559 N N . PHE A 1 17 ? -6.945 3.343 13.534 1.00 0.00 17 PHE A N 12
ATOM 14560 C CA . PHE A 1 17 ? -8.339 3.428 13.994 1.00 0.00 17 PHE A CA 12
ATOM 14561 C C . PHE A 1 17 ? -9.245 4.206 13.028 1.00 0.00 17 PHE A C 12
ATOM 14562 O O . PHE A 1 17 ? -10.373 4.560 13.374 1.00 0.00 17 PHE A O 12
ATOM 14579 N N . THR A 1 18 ? -8.773 4.432 11.811 1.00 0.00 18 THR A N 12
ATOM 14580 C CA . THR A 1 18 ? -9.372 5.213 10.746 1.00 0.00 18 THR A CA 12
ATOM 14581 C C . THR A 1 18 ? -9.767 4.208 9.665 1.00 0.00 18 THR A C 12
ATOM 14582 O O . THR A 1 18 ? -9.018 3.264 9.394 1.00 0.00 18 THR A O 12
ATOM 14593 N N . GLN A 1 19 ? -10.952 4.360 9.083 1.00 0.00 19 GLN A N 12
ATOM 14594 C CA . GLN A 1 19 ? -11.444 3.444 8.074 1.00 0.00 19 GLN A CA 12
ATOM 14595 C C . GLN A 1 19 ? -11.207 4.038 6.690 1.00 0.00 19 GLN A C 12
ATOM 14596 O O . GLN A 1 19 ? -11.130 5.260 6.529 1.00 0.00 19 GLN A O 12
ATOM 14610 N N . PHE A 1 20 ? -11.095 3.170 5.689 1.00 0.00 20 PHE A N 12
ATOM 14611 C CA . PHE A 1 20 ? -10.614 3.536 4.366 1.00 0.00 20 PHE A CA 12
ATOM 14612 C C . PHE A 1 20 ? -11.259 2.651 3.318 1.00 0.00 20 PHE A C 12
ATOM 14613 O O . PHE A 1 20 ? -11.581 1.501 3.611 1.00 0.00 20 PHE A O 12
ATOM 14630 N N . HIS A 1 21 ? -11.378 3.156 2.088 1.00 0.00 21 HIS A N 12
ATOM 14631 C CA . HIS A 1 21 ? -12.066 2.473 0.996 1.00 0.00 21 HIS A CA 12
ATOM 14632 C C . HIS A 1 21 ? -11.322 2.745 -0.309 1.00 0.00 21 HIS A C 12
ATOM 14633 O O . HIS A 1 21 ? -10.461 3.630 -0.345 1.00 0.00 21 HIS A O 12
ATOM 14647 N N . ILE A 1 22 ? -11.658 2.033 -1.391 1.00 0.00 22 ILE A N 12
ATOM 14648 C CA . ILE A 1 22 ? -11.133 2.331 -2.725 1.00 0.00 22 ILE A CA 12
ATOM 14649 C C . ILE A 1 22 ? -11.657 3.702 -3.144 1.00 0.00 22 ILE A C 12
ATOM 14650 O O . ILE A 1 22 ? -12.741 3.832 -3.710 1.00 0.00 22 ILE A O 12
ATOM 14666 N N . GLY A 1 23 ? -10.876 4.735 -2.873 1.00 0.00 23 GLY A N 12
ATOM 14667 C CA . GLY A 1 23 ? -11.202 6.114 -3.194 1.00 0.00 23 GLY A CA 12
ATOM 14668 C C . GLY A 1 23 ? -11.009 7.084 -2.040 1.00 0.00 23 GLY A C 12
ATOM 14669 O O . GLY A 1 23 ? -10.986 8.283 -2.298 1.00 0.00 23 GLY A O 12
ATOM 14673 N N . ASP A 1 24 ? -10.827 6.609 -0.807 1.00 0.00 24 ASP A N 12
ATOM 14674 C CA . ASP A 1 24 ? -10.349 7.469 0.276 1.00 0.00 24 ASP A CA 12
ATOM 14675 C C . ASP A 1 24 ? -8.908 7.902 -0.048 1.00 0.00 24 ASP A C 12
ATOM 14676 O O . ASP A 1 24 ? -8.305 7.438 -1.023 1.00 0.00 24 ASP A O 12
ATOM 14685 N N . THR A 1 25 ? -8.316 8.758 0.778 1.00 0.00 25 THR A N 12
ATOM 14686 C CA . THR A 1 25 ? -6.969 9.267 0.609 1.00 0.00 25 THR A CA 12
ATOM 14687 C C . THR A 1 25 ? -6.269 9.193 1.967 1.00 0.00 25 THR A C 12
ATOM 14688 O O . THR A 1 25 ? -6.853 9.508 3.007 1.00 0.00 25 THR A O 12
ATOM 14699 N N . VAL A 1 26 ? -5.010 8.782 1.969 1.00 0.00 26 VAL A N 12
ATOM 14700 C CA . VAL A 1 26 ? -4.294 8.423 3.198 1.00 0.00 26 VAL A CA 12
ATOM 14701 C C . VAL A 1 26 ? -3.761 9.695 3.873 1.00 0.00 26 VAL A C 12
ATOM 14702 O O . VAL A 1 26 ? -3.604 10.721 3.199 1.00 0.00 26 VAL A O 12
ATOM 14715 N N . PRO A 1 27 ? -3.480 9.678 5.187 1.00 0.00 27 PRO A N 12
ATOM 14716 C CA . PRO A 1 27 ? -2.721 10.735 5.841 1.00 0.00 27 PRO A CA 12
ATOM 14717 C C . PRO A 1 27 ? -1.248 10.679 5.425 1.00 0.00 27 PRO A C 12
ATOM 14718 O O . PRO A 1 27 ? -0.727 9.605 5.111 1.00 0.00 27 PRO A O 12
ATOM 14729 N N . ALA A 1 28 ? -0.547 11.810 5.567 1.00 0.00 28 ALA A N 12
ATOM 14730 C CA . ALA A 1 28 ? 0.865 11.954 5.223 1.00 0.00 28 ALA A CA 12
ATOM 14731 C C . ALA A 1 28 ? 1.759 10.978 5.996 1.00 0.00 28 ALA A C 12
ATOM 14732 O O . ALA A 1 28 ? 2.867 10.679 5.557 1.00 0.00 28 ALA A O 12
ATOM 14739 N N . MET A 1 29 ? 1.264 10.443 7.116 1.00 0.00 29 MET A N 12
ATOM 14740 C CA . MET A 1 29 ? 1.964 9.494 7.970 1.00 0.00 29 MET A CA 12
ATOM 14741 C C . MET A 1 29 ? 2.503 8.306 7.176 1.00 0.00 29 MET A C 12
ATOM 14742 O O . MET A 1 29 ? 3.588 7.799 7.475 1.00 0.00 29 MET A O 12
ATOM 14756 N N . TYR A 1 30 ? 1.756 7.869 6.162 1.00 0.00 30 TYR A N 12
ATOM 14757 C CA . TYR A 1 30 ? 2.122 6.695 5.371 1.00 0.00 30 TYR A CA 12
ATOM 14758 C C . TYR A 1 30 ? 2.842 7.032 4.068 1.00 0.00 30 TYR A C 12
ATOM 14759 O O . TYR A 1 30 ? 3.318 6.125 3.390 1.00 0.00 30 TYR A O 12
ATOM 14777 N N . LEU A 1 31 ? 2.934 8.311 3.700 1.00 0.00 31 LEU A N 12
ATOM 14778 C CA . LEU A 1 31 ? 3.699 8.723 2.525 1.00 0.00 31 LEU A CA 12
ATOM 14779 C C . LEU A 1 31 ? 5.192 8.614 2.806 1.00 0.00 31 LEU A C 12
ATOM 14780 O O . LEU A 1 31 ? 5.985 8.591 1.870 1.00 0.00 31 LEU A O 12
ATOM 14796 N N . THR A 1 32 ? 5.578 8.567 4.078 1.00 0.00 32 THR A N 12
ATOM 14797 C CA . THR A 1 32 ? 6.958 8.483 4.529 1.00 0.00 32 THR A CA 12
ATOM 14798 C C . THR A 1 32 ? 7.685 7.274 3.903 1.00 0.00 32 THR A C 12
ATOM 14799 O O . THR A 1 32 ? 7.050 6.283 3.518 1.00 0.00 32 THR A O 12
ATOM 14810 N N . PRO A 1 33 ? 9.028 7.298 3.846 1.00 0.00 33 PRO A N 12
ATOM 14811 C CA . PRO A 1 33 ? 9.825 6.163 3.386 1.00 0.00 33 PRO A CA 12
ATOM 14812 C C . PRO A 1 33 ? 9.738 4.947 4.324 1.00 0.00 33 PRO A C 12
ATOM 14813 O O . PRO A 1 33 ? 10.156 3.850 3.951 1.00 0.00 33 PRO A O 12
ATOM 14824 N N . GLU A 1 34 ? 9.191 5.110 5.529 1.00 0.00 34 GLU A N 12
ATOM 14825 C CA . GLU A 1 34 ? 9.096 4.065 6.543 1.00 0.00 34 GLU A CA 12
ATOM 14826 C C . GLU A 1 34 ? 8.191 2.909 6.107 1.00 0.00 34 GLU A C 12
ATOM 14827 O O . GLU A 1 34 ? 8.322 1.802 6.633 1.00 0.00 34 GLU A O 12
ATOM 14839 N N . TYR A 1 35 ? 7.287 3.149 5.156 1.00 0.00 35 TYR A N 12
ATOM 14840 C CA . TYR A 1 35 ? 6.244 2.223 4.708 1.00 0.00 35 TYR A CA 12
ATOM 14841 C C . TYR A 1 35 ? 6.457 1.811 3.242 1.00 0.00 35 TYR A C 12
ATOM 14842 O O . TYR A 1 35 ? 5.545 1.294 2.603 1.00 0.00 35 TYR A O 12
ATOM 14860 N N . ASN A 1 36 ? 7.637 2.096 2.689 1.00 0.00 36 ASN A N 12
ATOM 14861 C CA . ASN A 1 36 ? 7.950 2.134 1.263 1.00 0.00 36 ASN A CA 12
ATOM 14862 C C . ASN A 1 36 ? 8.411 0.758 0.758 1.00 0.00 36 ASN A C 12
ATOM 14863 O O . ASN A 1 36 ? 9.615 0.483 0.678 1.00 0.00 36 ASN A O 12
ATOM 14874 N N . ILE A 1 37 ? 7.454 -0.129 0.450 1.00 0.00 37 ILE A N 12
ATOM 14875 C CA . ILE A 1 37 ? 7.679 -1.529 0.078 1.00 0.00 37 ILE A CA 12
ATOM 14876 C C . ILE A 1 37 ? 8.157 -1.639 -1.374 1.00 0.00 37 ILE A C 12
ATOM 14877 O O . ILE A 1 37 ? 7.467 -2.124 -2.277 1.00 0.00 37 ILE A O 12
ATOM 14893 N N . LYS A 1 38 ? 9.398 -1.217 -1.607 1.00 0.00 38 LYS A N 12
ATOM 14894 C CA . LYS A 1 38 ? 9.998 -1.281 -2.943 1.00 0.00 38 LYS A CA 12
ATOM 14895 C C . LYS A 1 38 ? 10.258 -2.714 -3.389 1.00 0.00 38 LYS A C 12
ATOM 14896 O O . LYS A 1 38 ? 10.354 -2.928 -4.604 1.00 0.00 38 LYS A O 12
ATOM 14915 N N . GLN A 1 39 ? 10.388 -3.676 -2.469 1.00 0.00 39 GLN A N 12
ATOM 14916 C CA . GLN A 1 39 ? 10.434 -5.096 -2.789 1.00 0.00 39 GLN A CA 12
ATOM 14917 C C . GLN A 1 39 ? 9.006 -5.515 -3.155 1.00 0.00 39 GLN A C 12
ATOM 14918 O O . GLN A 1 39 ? 8.197 -5.815 -2.276 1.00 0.00 39 GLN A O 12
ATOM 14932 N N . TRP A 1 40 ? 8.650 -5.514 -4.438 1.00 0.00 40 TRP A N 12
ATOM 14933 C CA . TRP A 1 40 ? 7.329 -5.955 -4.879 1.00 0.00 40 TRP A CA 12
ATOM 14934 C C . TRP A 1 40 ? 7.372 -7.040 -5.932 1.00 0.00 40 TRP A C 12
ATOM 14935 O O . TRP A 1 40 ? 6.457 -7.853 -5.947 1.00 0.00 40 TRP A O 12
ATOM 14956 N N . GLN A 1 41 ? 8.434 -7.113 -6.733 1.00 0.00 41 GLN A N 12
ATOM 14957 C CA . GLN A 1 41 ? 8.691 -8.252 -7.610 1.00 0.00 41 GLN A CA 12
ATOM 14958 C C . GLN A 1 41 ? 8.613 -9.546 -6.791 1.00 0.00 41 GLN A C 12
ATOM 14959 O O . GLN A 1 41 ? 7.931 -10.491 -7.173 1.00 0.00 41 GLN A O 12
ATOM 14973 N N . GLN A 1 42 ? 9.229 -9.509 -5.606 1.00 0.00 42 GLN A N 12
ATOM 14974 C CA . GLN A 1 42 ? 9.242 -10.534 -4.576 1.00 0.00 42 GLN A CA 12
ATOM 14975 C C . GLN A 1 42 ? 7.871 -11.041 -4.138 1.00 0.00 42 GLN A C 12
ATOM 14976 O O . GLN A 1 42 ? 7.787 -12.117 -3.552 1.00 0.00 42 GLN A O 12
ATOM 14990 N N . ARG A 1 43 ? 6.827 -10.241 -4.314 1.00 0.00 43 ARG A N 12
ATOM 14991 C CA . ARG A 1 43 ? 5.490 -10.469 -3.787 1.00 0.00 43 ARG A CA 12
ATOM 14992 C C . ARG A 1 43 ? 4.535 -10.652 -4.964 1.00 0.00 43 ARG A C 12
ATOM 14993 O O . ARG A 1 43 ? 4.927 -10.540 -6.124 1.00 0.00 43 ARG A O 12
ATOM 15014 N N . ASN A 1 44 ? 3.266 -10.933 -4.670 1.00 0.00 44 ASN A N 12
ATOM 15015 C CA . ASN A 1 44 ? 2.296 -11.289 -5.708 1.00 0.00 44 ASN A CA 12
ATOM 15016 C C . ASN A 1 44 ? 1.745 -10.039 -6.396 1.00 0.00 44 ASN A C 12
ATOM 15017 O O . ASN A 1 44 ? 0.979 -10.133 -7.361 1.00 0.00 44 ASN A O 12
ATOM 15028 N N . LEU A 1 45 ? 2.058 -8.865 -5.837 1.00 0.00 45 LEU A N 12
ATOM 15029 C CA . LEU A 1 45 ? 1.397 -7.626 -6.170 1.00 0.00 45 LEU A CA 12
ATOM 15030 C C . LEU A 1 45 ? 1.666 -7.272 -7.632 1.00 0.00 45 LEU A C 12
ATOM 15031 O O . LEU A 1 45 ? 2.793 -7.439 -8.104 1.00 0.00 45 LEU A O 12
ATOM 15047 N N . PRO A 1 46 ? 0.677 -6.670 -8.306 1.00 0.00 46 PRO A N 12
ATOM 15048 C CA . PRO A 1 46 ? 0.879 -6.029 -9.594 1.00 0.00 46 PRO A CA 12
ATOM 15049 C C . PRO A 1 46 ? 1.901 -4.918 -9.437 1.00 0.00 46 PRO A C 12
ATOM 15050 O O . PRO A 1 46 ? 2.088 -4.361 -8.347 1.00 0.00 46 PRO A O 12
ATOM 15061 N N . ALA A 1 47 ? 2.491 -4.528 -10.559 1.00 0.00 47 ALA A N 12
ATOM 15062 C CA . ALA A 1 47 ? 3.329 -3.346 -10.606 1.00 0.00 47 ALA A CA 12
ATOM 15063 C C . ALA A 1 47 ? 2.499 -2.131 -10.161 1.00 0.00 47 ALA A C 12
ATOM 15064 O O . ALA A 1 47 ? 1.284 -2.113 -10.394 1.00 0.00 47 ALA A O 12
ATOM 15071 N N . PRO A 1 48 ? 3.111 -1.132 -9.505 1.00 0.00 48 PRO A N 12
ATOM 15072 C CA . PRO A 1 48 ? 2.410 0.098 -9.172 1.00 0.00 48 PRO A CA 12
ATOM 15073 C C . PRO A 1 48 ? 2.008 0.804 -10.472 1.00 0.00 48 PRO A C 12
ATOM 15074 O O . PRO A 1 48 ? 2.623 0.591 -11.520 1.00 0.00 48 PRO A O 12
ATOM 15085 N N . ASP A 1 49 ? 1.003 1.675 -10.400 1.00 0.00 49 ASP A N 12
ATOM 15086 C CA . ASP A 1 49 ? 0.774 2.619 -11.483 1.00 0.00 49 ASP A CA 12
ATOM 15087 C C . ASP A 1 49 ? 1.879 3.664 -11.420 1.00 0.00 49 ASP A C 12
ATOM 15088 O O . ASP A 1 49 ? 2.489 3.892 -10.369 1.00 0.00 49 ASP A O 12
ATOM 15097 N N . ALA A 1 50 ? 2.138 4.301 -12.552 1.00 0.00 50 ALA A N 12
ATOM 15098 C CA . ALA A 1 50 ? 3.328 5.086 -12.825 1.00 0.00 50 ALA A CA 12
ATOM 15099 C C . ALA A 1 50 ? 3.269 6.483 -12.180 1.00 0.00 50 ALA A C 12
ATOM 15100 O O . ALA A 1 50 ? 3.232 7.505 -12.872 1.00 0.00 50 ALA A O 12
ATOM 15107 N N . GLY A 1 51 ? 3.258 6.496 -10.849 1.00 0.00 51 GLY A N 12
ATOM 15108 C CA . GLY A 1 51 ? 3.085 7.640 -9.965 1.00 0.00 51 GLY A CA 12
ATOM 15109 C C . GLY A 1 51 ? 2.463 7.211 -8.627 1.00 0.00 51 GLY A C 12
ATOM 15110 O O . GLY A 1 51 ? 1.762 8.004 -7.996 1.00 0.00 51 GLY A O 12
ATOM 15114 N N . SER A 1 52 ? 2.631 5.951 -8.203 1.00 0.00 52 SER A N 12
ATOM 15115 C CA . SER A 1 52 ? 2.025 5.413 -6.990 1.00 0.00 52 SER A CA 12
ATOM 15116 C C . SER A 1 52 ? 2.975 4.431 -6.302 1.00 0.00 52 SER A C 12
ATOM 15117 O O . SER A 1 52 ? 3.968 4.005 -6.901 1.00 0.00 52 SER A O 12
ATOM 15125 N N . HIS A 1 53 ? 2.679 4.049 -5.057 1.00 0.00 53 HIS A N 12
ATOM 15126 C CA . HIS A 1 53 ? 3.478 3.088 -4.311 1.00 0.00 53 HIS A CA 12
ATOM 15127 C C . HIS A 1 53 ? 2.620 2.240 -3.387 1.00 0.00 53 HIS A C 12
ATOM 15128 O O . HIS A 1 53 ? 1.568 2.678 -2.928 1.00 0.00 53 HIS A O 12
ATOM 15142 N N . TRP A 1 54 ? 3.083 1.026 -3.109 1.00 0.00 54 TRP A N 12
ATOM 15143 C CA . TRP A 1 54 ? 2.414 0.089 -2.213 1.00 0.00 54 TRP A CA 12
ATOM 15144 C C . TRP A 1 54 ? 2.970 0.281 -0.808 1.00 0.00 54 TRP A C 12
ATOM 15145 O O . TRP A 1 54 ? 4.183 0.247 -0.624 1.00 0.00 54 TRP A O 12
ATOM 15166 N N . THR A 1 55 ? 2.094 0.461 0.175 1.00 0.00 55 THR A N 12
ATOM 15167 C CA . THR A 1 55 ? 2.479 0.830 1.534 1.00 0.00 55 THR A CA 12
ATOM 15168 C C . THR A 1 55 ? 1.788 -0.062 2.560 1.00 0.00 55 THR A C 12
ATOM 15169 O O . THR A 1 55 ? 0.746 -0.647 2.254 1.00 0.00 55 THR A O 12
ATOM 15180 N N . TYR A 1 56 ? 2.379 -0.204 3.750 1.00 0.00 56 TYR A N 12
ATOM 15181 C CA . TYR A 1 56 ? 1.891 -1.125 4.778 1.00 0.00 56 TYR A CA 12
ATOM 15182 C C . TYR A 1 56 ? 0.904 -0.416 5.706 1.00 0.00 56 TYR A C 12
ATOM 15183 O O . TYR A 1 56 ? 1.293 0.564 6.343 1.00 0.00 56 TYR A O 12
ATOM 15201 N N . MET A 1 57 ? -0.350 -0.868 5.804 1.00 0.00 57 MET A N 12
ATOM 15202 C CA . MET A 1 57 ? -1.380 -0.212 6.615 1.00 0.00 57 MET A CA 12
ATOM 15203 C C . MET A 1 57 ? -2.272 -1.235 7.309 1.00 0.00 57 MET A C 12
ATOM 15204 O O . MET A 1 57 ? -3.043 -1.941 6.660 1.00 0.00 57 MET A O 12
ATOM 15218 N N . GLY A 1 58 ? -2.163 -1.344 8.633 1.00 0.00 58 GLY A N 12
ATOM 15219 C CA . GLY A 1 58 ? -2.917 -2.299 9.441 1.00 0.00 58 GLY A CA 12
ATOM 15220 C C . GLY A 1 58 ? -2.489 -3.756 9.224 1.00 0.00 58 GLY A C 12
ATOM 15221 O O . GLY A 1 58 ? -3.065 -4.649 9.844 1.00 0.00 58 GLY A O 12
ATOM 15225 N N . GLY A 1 59 ? -1.484 -4.013 8.387 1.00 0.00 59 GLY A N 12
ATOM 15226 C CA . GLY A 1 59 ? -1.097 -5.331 7.897 1.00 0.00 59 GLY A CA 12
ATOM 15227 C C . GLY A 1 59 ? -1.324 -5.467 6.391 1.00 0.00 59 GLY A C 12
ATOM 15228 O O . GLY A 1 59 ? -0.749 -6.346 5.754 1.00 0.00 59 GLY A O 12
ATOM 15232 N N . ASN A 1 60 ? -2.145 -4.591 5.811 1.00 0.00 60 ASN A N 12
ATOM 15233 C CA . ASN A 1 60 ? -2.536 -4.624 4.409 1.00 0.00 60 ASN A CA 12
ATOM 15234 C C . ASN A 1 60 ? -1.461 -3.954 3.566 1.00 0.00 60 ASN A C 12
ATOM 15235 O O . ASN A 1 60 ? -0.671 -3.152 4.067 1.00 0.00 60 ASN A O 12
ATOM 15246 N N . TYR A 1 61 ? -1.490 -4.208 2.262 1.00 0.00 61 TYR A N 12
ATOM 15247 C CA . TYR A 1 61 ? -0.674 -3.553 1.259 1.00 0.00 61 TYR A CA 12
ATOM 15248 C C . TYR A 1 61 ? -1.586 -2.673 0.430 1.00 0.00 61 TYR A C 12
ATOM 15249 O O . TYR A 1 61 ? -2.499 -3.185 -0.223 1.00 0.00 61 TYR A O 12
ATOM 15267 N N . VAL A 1 62 ? -1.366 -1.360 0.430 1.00 0.00 62 VAL A N 12
ATOM 15268 C CA . VAL A 1 62 ? -2.341 -0.446 -0.142 1.00 0.00 62 VAL A CA 12
ATOM 15269 C C . VAL A 1 62 ? -1.600 0.515 -1.065 1.00 0.00 62 VAL A C 12
ATOM 15270 O O . VAL A 1 62 ? -0.515 1.004 -0.738 1.00 0.00 62 VAL A O 12
ATOM 15283 N N . LEU A 1 63 ? -2.124 0.681 -2.275 1.00 0.00 63 LEU A N 12
ATOM 15284 C CA . LEU A 1 63 ? -1.509 1.434 -3.353 1.00 0.00 63 LEU A CA 12
ATOM 15285 C C . LEU A 1 63 ? -1.970 2.873 -3.217 1.00 0.00 63 LEU A C 12
ATOM 15286 O O . LEU A 1 63 ? -3.160 3.144 -3.380 1.00 0.00 63 LEU A O 12
ATOM 15302 N N . ILE A 1 64 ? -1.065 3.772 -2.859 1.00 0.00 64 ILE A N 12
ATOM 15303 C CA . ILE A 1 64 ? -1.336 5.191 -2.676 1.00 0.00 64 ILE A CA 12
ATOM 15304 C C . ILE A 1 64 ? -0.718 5.947 -3.850 1.00 0.00 64 ILE A C 12
ATOM 15305 O O . ILE A 1 64 ? 0.315 5.507 -4.363 1.00 0.00 64 ILE A O 12
ATOM 15321 N N . THR A 1 65 ? -1.302 7.063 -4.295 1.00 0.00 65 THR A N 12
ATOM 15322 C CA . THR A 1 65 ? -0.581 7.924 -5.227 1.00 0.00 65 THR A CA 12
ATOM 15323 C C . THR A 1 65 ? 0.547 8.576 -4.444 1.00 0.00 65 THR A C 12
ATOM 15324 O O . THR A 1 65 ? 0.372 8.952 -3.289 1.00 0.00 65 THR A O 12
ATOM 15335 N N . ASP A 1 66 ? 1.711 8.734 -5.061 1.00 0.00 66 ASP A N 12
ATOM 15336 C CA . ASP A 1 66 ? 2.889 9.240 -4.354 1.00 0.00 66 ASP A CA 12
ATOM 15337 C C . ASP A 1 66 ? 2.786 10.737 -4.036 1.00 0.00 66 ASP A C 12
ATOM 15338 O O . ASP A 1 66 ? 3.578 11.291 -3.280 1.00 0.00 66 ASP A O 12
ATOM 15347 N N . THR A 1 67 ? 1.784 11.381 -4.628 1.00 0.00 67 THR A N 12
ATOM 15348 C CA . THR A 1 67 ? 1.647 12.816 -4.812 1.00 0.00 67 THR A CA 12
ATOM 15349 C C . THR A 1 67 ? 0.325 13.334 -4.211 1.00 0.00 67 THR A C 12
ATOM 15350 O O . THR A 1 67 ? 0.074 14.537 -4.164 1.00 0.00 67 THR A O 12
ATOM 15361 N N . GLU A 1 68 ? -0.532 12.428 -3.736 1.00 0.00 68 GLU A N 12
ATOM 15362 C CA . GLU A 1 68 ? -1.910 12.700 -3.323 1.00 0.00 68 GLU A CA 12
ATOM 15363 C C . GLU A 1 68 ? -2.335 11.682 -2.267 1.00 0.00 68 GLU A C 12
ATOM 15364 O O . GLU A 1 68 ? -3.095 12.008 -1.363 1.00 0.00 68 GLU A O 12
ATOM 15376 N N . GLY A 1 69 ? -1.817 10.454 -2.352 1.00 0.00 69 GLY A N 12
ATOM 15377 C CA . GLY A 1 69 ? -2.069 9.399 -1.394 1.00 0.00 69 GLY A CA 12
ATOM 15378 C C . GLY A 1 69 ? -3.425 8.735 -1.579 1.00 0.00 69 GLY A C 12
ATOM 15379 O O . GLY A 1 69 ? -3.925 8.074 -0.670 1.00 0.00 69 GLY A O 12
ATOM 15383 N N . LYS A 1 70 ? -4.061 8.930 -2.729 1.00 0.00 70 LYS A N 12
ATOM 15384 C CA . LYS A 1 70 ? -5.359 8.360 -3.033 1.00 0.00 70 LYS A CA 12
ATOM 15385 C C . LYS A 1 70 ? -5.237 6.852 -3.024 1.00 0.00 70 LYS A C 12
ATOM 15386 O O . LYS A 1 70 ? -4.322 6.303 -3.635 1.00 0.00 70 LYS A O 12
ATOM 15405 N N . ILE A 1 71 ? -6.159 6.197 -2.328 1.00 0.00 71 ILE A N 12
ATOM 15406 C CA . ILE A 1 71 ? -6.241 4.762 -2.202 1.00 0.00 71 ILE A CA 12
ATOM 15407 C C . ILE A 1 71 ? -6.697 4.255 -3.570 1.00 0.00 71 ILE A C 12
ATOM 15408 O O . ILE A 1 71 ? -7.882 4.295 -3.929 1.00 0.00 71 ILE A O 12
ATOM 15424 N N . LEU A 1 72 ? -5.710 3.883 -4.384 1.00 0.00 72 LEU A N 12
ATOM 15425 C CA . LEU A 1 72 ? -5.895 3.347 -5.716 1.00 0.00 72 LEU A CA 12
ATOM 15426 C C . LEU A 1 72 ? -6.436 1.928 -5.605 1.00 0.00 72 LEU A C 12
ATOM 15427 O O . LEU A 1 72 ? -7.445 1.618 -6.233 1.00 0.00 72 LEU A O 12
ATOM 15443 N N . LYS A 1 73 ? -5.774 1.063 -4.832 1.00 0.00 73 LYS A N 12
ATOM 15444 C CA . LYS A 1 73 ? -6.140 -0.340 -4.634 1.00 0.00 73 LYS A CA 12
ATOM 15445 C C . LYS A 1 73 ? -5.694 -0.776 -3.237 1.00 0.00 73 LYS A C 12
ATOM 15446 O O . LYS A 1 73 ? -4.828 -0.128 -2.648 1.00 0.00 73 LYS A O 12
ATOM 15465 N N . VAL A 1 74 ? -6.232 -1.882 -2.724 1.00 0.00 74 VAL A N 12
ATOM 15466 C CA . VAL A 1 74 ? -5.939 -2.439 -1.406 1.00 0.00 74 VAL A CA 12
ATOM 15467 C C . VAL A 1 74 ? -5.866 -3.956 -1.600 1.00 0.00 74 VAL A C 12
ATOM 15468 O O . VAL A 1 74 ? -6.714 -4.518 -2.295 1.00 0.00 74 VAL A O 12
ATOM 15481 N N . TYR A 1 75 ? -4.872 -4.609 -0.997 1.00 0.00 75 TYR A N 12
ATOM 15482 C CA . TYR A 1 75 ? -4.795 -6.054 -0.876 1.00 0.00 75 TYR A CA 12
ATOM 15483 C C . TYR A 1 75 ? -4.417 -6.391 0.561 1.00 0.00 75 TYR A C 12
ATOM 15484 O O . TYR A 1 75 ? -3.617 -5.681 1.173 1.00 0.00 75 TYR A O 12
ATOM 15502 N N . ASP A 1 76 ? -4.974 -7.475 1.093 1.00 0.00 76 ASP A N 12
ATOM 15503 C CA . ASP A 1 76 ? -4.590 -8.003 2.402 1.00 0.00 76 ASP A CA 12
ATOM 15504 C C . ASP A 1 76 ? -3.127 -8.462 2.358 1.00 0.00 76 ASP A C 12
ATOM 15505 O O . ASP A 1 76 ? -2.679 -8.988 1.337 1.00 0.00 76 ASP A O 12
ATOM 15514 N N . GLY A 1 77 ? -2.374 -8.287 3.446 1.00 0.00 77 GLY A N 12
ATOM 15515 C CA . GLY A 1 77 ? -1.003 -8.756 3.607 1.00 0.00 77 GLY A CA 12
ATOM 15516 C C . GLY A 1 77 ? -0.825 -10.251 3.376 1.00 0.00 77 GLY A C 12
ATOM 15517 O O . GLY A 1 77 ? 0.278 -10.668 3.012 1.00 0.00 77 GLY A O 12
ATOM 15521 N N . GLU A 1 78 ? -1.877 -11.060 3.512 1.00 0.00 78 GLU A N 12
ATOM 15522 C CA . GLU A 1 78 ? -1.815 -12.491 3.223 1.00 0.00 78 GLU A CA 12
ATOM 15523 C C . GLU A 1 78 ? -1.426 -12.808 1.774 1.00 0.00 78 GLU A C 12
ATOM 15524 O O . GLU A 1 78 ? -0.897 -13.895 1.511 1.00 0.00 78 GLU A O 12
ATOM 15536 N N . ILE A 1 79 ? -1.592 -11.854 0.851 1.00 0.00 79 ILE A N 12
ATOM 15537 C CA . ILE A 1 79 ? -1.133 -11.968 -0.529 1.00 0.00 79 ILE A CA 12
ATOM 15538 C C . ILE A 1 79 ? 0.390 -12.159 -0.620 1.00 0.00 79 ILE A C 12
ATOM 15539 O O . ILE A 1 79 ? 0.905 -12.546 -1.664 1.00 0.00 79 ILE A O 12
ATOM 15555 N N . PHE A 1 80 ? 1.138 -11.866 0.444 1.00 0.00 80 PHE A N 12
ATOM 15556 C CA . PHE A 1 80 ? 2.570 -12.094 0.497 1.00 0.00 80 PHE A CA 12
ATOM 15557 C C . PHE A 1 80 ? 2.865 -13.595 0.441 1.00 0.00 80 PHE A C 12
ATOM 15558 O O . PHE A 1 80 ? 3.710 -14.027 -0.337 1.00 0.00 80 PHE A O 12
ATOM 15575 N N . TYR A 1 81 ? 2.194 -14.393 1.270 1.00 0.00 81 TYR A N 12
ATOM 15576 C CA . TYR A 1 81 ? 2.539 -15.798 1.485 1.00 0.00 81 TYR A CA 12
ATOM 15577 C C . TYR A 1 81 ? 1.952 -16.700 0.392 1.00 0.00 81 TYR A C 12
ATOM 15578 O O . TYR A 1 81 ? 2.463 -17.802 0.184 1.00 0.00 81 TYR A O 12
ATOM 15596 N N . HIS A 1 82 ? 0.958 -16.179 -0.336 1.00 0.00 82 HIS A N 12
ATOM 15597 C CA . HIS A 1 82 ? 0.261 -16.713 -1.493 1.00 0.00 82 HIS A CA 12
ATOM 15598 C C . HIS A 1 82 ? 1.292 -17.151 -2.527 1.00 0.00 82 HIS A C 12
ATOM 15599 O O . HIS A 1 82 ? 2.156 -16.354 -2.908 1.00 0.00 82 HIS A O 12
ATOM 15613 N N . ARG A 1 83 ? 1.228 -18.416 -2.939 1.00 0.00 83 ARG A N 12
ATOM 15614 C CA . ARG A 1 83 ? 2.136 -19.017 -3.901 1.00 0.00 83 ARG A CA 12
ATOM 15615 C C . ARG A 1 83 ? 1.263 -19.740 -4.891 1.00 0.00 83 ARG A C 12
ATOM 15616 O O . ARG A 1 83 ? 1.276 -19.363 -6.081 1.00 0.00 83 ARG A O 12
ATOM 15637 N N . GLY A 1 1 ? -13.693 -19.630 -7.581 1.00 0.00 1 GLY A N 13
ATOM 15638 C CA . GLY A 1 1 ? -13.907 -18.178 -7.515 1.00 0.00 1 GLY A CA 13
ATOM 15639 C C . GLY A 1 1 ? -12.811 -17.456 -8.252 1.00 0.00 1 GLY A C 13
ATOM 15640 O O . GLY A 1 1 ? -12.787 -17.561 -9.476 1.00 0.00 1 GLY A O 13
ATOM 15644 N N . ALA A 1 2 ? -11.926 -16.738 -7.558 1.00 0.00 2 ALA A N 13
ATOM 15645 C CA . ALA A 1 2 ? -10.609 -16.383 -8.078 1.00 0.00 2 ALA A CA 13
ATOM 15646 C C . ALA A 1 2 ? -9.609 -17.451 -7.619 1.00 0.00 2 ALA A C 13
ATOM 15647 O O . ALA A 1 2 ? -9.947 -18.259 -6.751 1.00 0.00 2 ALA A O 13
ATOM 15654 N N . ALA A 1 3 ? -8.380 -17.462 -8.146 1.00 0.00 3 ALA A N 13
ATOM 15655 C CA . ALA A 1 3 ? -7.294 -18.317 -7.647 1.00 0.00 3 ALA A CA 13
ATOM 15656 C C . ALA A 1 3 ? -5.904 -17.668 -7.757 1.00 0.00 3 ALA A C 13
ATOM 15657 O O . ALA A 1 3 ? -4.892 -18.350 -7.592 1.00 0.00 3 ALA A O 13
ATOM 15664 N N . GLY A 1 4 ? -5.844 -16.361 -8.022 1.00 0.00 4 GLY A N 13
ATOM 15665 C CA . GLY A 1 4 ? -4.604 -15.612 -8.143 1.00 0.00 4 GLY A CA 13
ATOM 15666 C C . GLY A 1 4 ? -4.445 -14.717 -6.936 1.00 0.00 4 GLY A C 13
ATOM 15667 O O . GLY A 1 4 ? -4.237 -15.157 -5.818 1.00 0.00 4 GLY A O 13
ATOM 15671 N N . ILE A 1 5 ? -4.670 -13.435 -7.144 1.00 0.00 5 ILE A N 13
ATOM 15672 C CA . ILE A 1 5 ? -4.454 -12.404 -6.138 1.00 0.00 5 ILE A CA 13
ATOM 15673 C C . ILE A 1 5 ? -5.747 -11.684 -5.780 1.00 0.00 5 ILE A C 13
ATOM 15674 O O . ILE A 1 5 ? -5.850 -11.099 -4.707 1.00 0.00 5 ILE A O 13
ATOM 15690 N N . ASP A 1 6 ? -6.757 -11.748 -6.649 1.00 0.00 6 ASP A N 13
ATOM 15691 C CA . ASP A 1 6 ? -8.004 -11.007 -6.472 1.00 0.00 6 ASP A CA 13
ATOM 15692 C C . ASP A 1 6 ? -8.820 -11.540 -5.290 1.00 0.00 6 ASP A C 13
ATOM 15693 O O . ASP A 1 6 ? -9.698 -10.849 -4.783 1.00 0.00 6 ASP A O 13
ATOM 15702 N N . GLN A 1 7 ? -8.479 -12.744 -4.815 1.00 0.00 7 GLN A N 13
ATOM 15703 C CA . GLN A 1 7 ? -8.987 -13.340 -3.580 1.00 0.00 7 GLN A CA 13
ATOM 15704 C C . GLN A 1 7 ? -8.540 -12.573 -2.328 1.00 0.00 7 GLN A C 13
ATOM 15705 O O . GLN A 1 7 ? -9.176 -12.696 -1.281 1.00 0.00 7 GLN A O 13
ATOM 15719 N N . TYR A 1 8 ? -7.451 -11.801 -2.421 1.00 0.00 8 TYR A N 13
ATOM 15720 C CA . TYR A 1 8 ? -6.919 -10.979 -1.341 1.00 0.00 8 TYR A CA 13
ATOM 15721 C C . TYR A 1 8 ? -7.251 -9.494 -1.541 1.00 0.00 8 TYR A C 13
ATOM 15722 O O . TYR A 1 8 ? -6.791 -8.685 -0.742 1.00 0.00 8 TYR A O 13
ATOM 15740 N N . ALA A 1 9 ? -7.964 -9.105 -2.606 1.00 0.00 9 ALA A N 13
ATOM 15741 C CA . ALA A 1 9 ? -8.263 -7.705 -2.897 1.00 0.00 9 ALA A CA 13
ATOM 15742 C C . ALA A 1 9 ? -9.432 -7.239 -2.027 1.00 0.00 9 ALA A C 13
ATOM 15743 O O . ALA A 1 9 ? -10.577 -7.675 -2.193 1.00 0.00 9 ALA A O 13
ATOM 15750 N N . LEU A 1 10 ? -9.119 -6.417 -1.019 1.00 0.00 10 LEU A N 13
ATOM 15751 C CA . LEU A 1 10 ? -10.174 -6.025 -0.079 1.00 0.00 10 LEU A CA 13
ATOM 15752 C C . LEU A 1 10 ? -11.055 -5.052 -0.885 1.00 0.00 10 LEU A C 13
ATOM 15753 O O . LEU A 1 10 ? -10.972 -4.884 -2.109 1.00 0.00 10 LEU A O 13
ATOM 15769 N N . LYS A 1 11 ? -11.846 -4.287 -0.171 1.00 0.00 11 LYS A N 13
ATOM 15770 C CA . LYS A 1 11 ? -12.597 -3.127 -0.667 1.00 0.00 11 LYS A CA 13
ATOM 15771 C C . LYS A 1 11 ? -12.457 -1.957 0.310 1.00 0.00 11 LYS A C 13
ATOM 15772 O O . LYS A 1 11 ? -12.713 -0.811 -0.059 1.00 0.00 11 LYS A O 13
ATOM 15791 N N . GLU A 1 12 ? -12.022 -2.233 1.535 1.00 0.00 12 GLU A N 13
ATOM 15792 C CA . GLU A 1 12 ? -11.970 -1.257 2.623 1.00 0.00 12 GLU A CA 13
ATOM 15793 C C . GLU A 1 12 ? -11.095 -1.847 3.706 1.00 0.00 12 GLU A C 13
ATOM 15794 O O . GLU A 1 12 ? -10.699 -3.013 3.596 1.00 0.00 12 GLU A O 13
ATOM 15806 N N . PHE A 1 13 ? -10.755 -1.044 4.711 1.00 0.00 13 PHE A N 13
ATOM 15807 C CA . PHE A 1 13 ? -10.051 -1.493 5.896 1.00 0.00 13 PHE A CA 13
ATOM 15808 C C . PHE A 1 13 ? -10.205 -0.455 7.004 1.00 0.00 13 PHE A C 13
ATOM 15809 O O . PHE A 1 13 ? -10.656 0.673 6.772 1.00 0.00 13 PHE A O 13
ATOM 15826 N N . THR A 1 14 ? -9.736 -0.817 8.190 1.00 0.00 14 THR A N 13
ATOM 15827 C CA . THR A 1 14 ? -9.383 0.135 9.229 1.00 0.00 14 THR A CA 13
ATOM 15828 C C . THR A 1 14 ? -7.871 0.054 9.379 1.00 0.00 14 THR A C 13
ATOM 15829 O O . THR A 1 14 ? -7.297 -1.037 9.317 1.00 0.00 14 THR A O 13
ATOM 15840 N N . ALA A 1 15 ? -7.224 1.193 9.588 1.00 0.00 15 ALA A N 13
ATOM 15841 C CA . ALA A 1 15 ? -5.891 1.245 10.155 1.00 0.00 15 ALA A CA 13
ATOM 15842 C C . ALA A 1 15 ? -5.850 2.455 11.069 1.00 0.00 15 ALA A C 13
ATOM 15843 O O . ALA A 1 15 ? -6.436 3.481 10.751 1.00 0.00 15 ALA A O 13
ATOM 15850 N N . ASP A 1 16 ? -5.155 2.350 12.201 1.00 0.00 16 ASP A N 13
ATOM 15851 C CA . ASP A 1 16 ? -4.853 3.484 13.089 1.00 0.00 16 ASP A CA 13
ATOM 15852 C C . ASP A 1 16 ? -6.084 4.286 13.523 1.00 0.00 16 ASP A C 13
ATOM 15853 O O . ASP A 1 16 ? -6.016 5.485 13.777 1.00 0.00 16 ASP A O 13
ATOM 15862 N N . PHE A 1 17 ? -7.209 3.575 13.627 1.00 0.00 17 PHE A N 13
ATOM 15863 C CA . PHE A 1 17 ? -8.548 4.040 13.979 1.00 0.00 17 PHE A CA 13
ATOM 15864 C C . PHE A 1 17 ? -9.212 4.903 12.902 1.00 0.00 17 PHE A C 13
ATOM 15865 O O . PHE A 1 17 ? -10.280 5.469 13.132 1.00 0.00 17 PHE A O 13
ATOM 15882 N N . THR A 1 18 ? -8.653 4.900 11.701 1.00 0.00 18 THR A N 13
ATOM 15883 C CA . THR A 1 18 ? -9.164 5.584 10.532 1.00 0.00 18 THR A CA 13
ATOM 15884 C C . THR A 1 18 ? -9.774 4.530 9.600 1.00 0.00 18 THR A C 13
ATOM 15885 O O . THR A 1 18 ? -9.180 3.473 9.362 1.00 0.00 18 THR A O 13
ATOM 15896 N N . GLN A 1 19 ? -10.980 4.804 9.102 1.00 0.00 19 GLN A N 13
ATOM 15897 C CA . GLN A 1 19 ? -11.681 4.039 8.080 1.00 0.00 19 GLN A CA 13
ATOM 15898 C C . GLN A 1 19 ? -11.229 4.482 6.681 1.00 0.00 19 GLN A C 13
ATOM 15899 O O . GLN A 1 19 ? -10.898 5.658 6.490 1.00 0.00 19 GLN A O 13
ATOM 15913 N N . PHE A 1 20 ? -11.238 3.572 5.700 1.00 0.00 20 PHE A N 13
ATOM 15914 C CA . PHE A 1 20 ? -10.645 3.790 4.378 1.00 0.00 20 PHE A CA 13
ATOM 15915 C C . PHE A 1 20 ? -11.271 2.870 3.340 1.00 0.00 20 PHE A C 13
ATOM 15916 O O . PHE A 1 20 ? -11.555 1.711 3.652 1.00 0.00 20 PHE A O 13
ATOM 15933 N N . HIS A 1 21 ? -11.386 3.335 2.092 1.00 0.00 21 HIS A N 13
ATOM 15934 C CA . HIS A 1 21 ? -12.008 2.589 1.001 1.00 0.00 21 HIS A CA 13
ATOM 15935 C C . HIS A 1 21 ? -11.226 2.790 -0.299 1.00 0.00 21 HIS A C 13
ATOM 15936 O O . HIS A 1 21 ? -10.380 3.685 -0.380 1.00 0.00 21 HIS A O 13
ATOM 15950 N N . ILE A 1 22 ? -11.511 1.980 -1.331 1.00 0.00 22 ILE A N 13
ATOM 15951 C CA . ILE A 1 22 ? -10.965 2.188 -2.677 1.00 0.00 22 ILE A CA 13
ATOM 15952 C C . ILE A 1 22 ? -11.463 3.555 -3.153 1.00 0.00 22 ILE A C 13
ATOM 15953 O O . ILE A 1 22 ? -12.625 3.697 -3.533 1.00 0.00 22 ILE A O 13
ATOM 15969 N N . GLY A 1 23 ? -10.597 4.557 -3.086 1.00 0.00 23 GLY A N 13
ATOM 15970 C CA . GLY A 1 23 ? -10.872 5.931 -3.492 1.00 0.00 23 GLY A CA 13
ATOM 15971 C C . GLY A 1 23 ? -10.701 7.004 -2.408 1.00 0.00 23 GLY A C 13
ATOM 15972 O O . GLY A 1 23 ? -10.722 8.182 -2.764 1.00 0.00 23 GLY A O 13
ATOM 15976 N N . ASP A 1 24 ? -10.535 6.666 -1.123 1.00 0.00 24 ASP A N 13
ATOM 15977 C CA . ASP A 1 24 ? -10.191 7.669 -0.090 1.00 0.00 24 ASP A CA 13
ATOM 15978 C C . ASP A 1 24 ? -8.726 8.085 -0.251 1.00 0.00 24 ASP A C 13
ATOM 15979 O O . ASP A 1 24 ? -8.061 7.635 -1.181 1.00 0.00 24 ASP A O 13
ATOM 15988 N N . THR A 1 25 ? -8.175 8.905 0.644 1.00 0.00 25 THR A N 13
ATOM 15989 C CA . THR A 1 25 ? -6.769 9.300 0.640 1.00 0.00 25 THR A CA 13
ATOM 15990 C C . THR A 1 25 ? -6.152 8.949 1.997 1.00 0.00 25 THR A C 13
ATOM 15991 O O . THR A 1 25 ? -6.781 9.148 3.038 1.00 0.00 25 THR A O 13
ATOM 16002 N N . VAL A 1 26 ? -4.919 8.443 2.018 1.00 0.00 26 VAL A N 13
ATOM 16003 C CA . VAL A 1 26 ? -4.187 8.216 3.267 1.00 0.00 26 VAL A CA 13
ATOM 16004 C C . VAL A 1 26 ? -3.689 9.563 3.815 1.00 0.00 26 VAL A C 13
ATOM 16005 O O . VAL A 1 26 ? -3.610 10.538 3.062 1.00 0.00 26 VAL A O 13
ATOM 16018 N N . PRO A 1 27 ? -3.370 9.672 5.113 1.00 0.00 27 PRO A N 13
ATOM 16019 C CA . PRO A 1 27 ? -2.622 10.805 5.649 1.00 0.00 27 PRO A CA 13
ATOM 16020 C C . PRO A 1 27 ? -1.136 10.710 5.282 1.00 0.00 27 PRO A C 13
ATOM 16021 O O . PRO A 1 27 ? -0.593 9.614 5.114 1.00 0.00 27 PRO A O 13
ATOM 16032 N N . ALA A 1 28 ? -0.443 11.854 5.258 1.00 0.00 28 ALA A N 13
ATOM 16033 C CA . ALA A 1 28 ? 0.955 11.941 4.827 1.00 0.00 28 ALA A CA 13
ATOM 16034 C C . ALA A 1 28 ? 1.928 11.176 5.727 1.00 0.00 28 ALA A C 13
ATOM 16035 O O . ALA A 1 28 ? 3.078 10.953 5.355 1.00 0.00 28 ALA A O 13
ATOM 16042 N N . MET A 1 29 ? 1.463 10.733 6.890 1.00 0.00 29 MET A N 13
ATOM 16043 C CA . MET A 1 29 ? 2.221 9.908 7.809 1.00 0.00 29 MET A CA 13
ATOM 16044 C C . MET A 1 29 ? 2.638 8.603 7.107 1.00 0.00 29 MET A C 13
ATOM 16045 O O . MET A 1 29 ? 3.761 8.130 7.310 1.00 0.00 29 MET A O 13
ATOM 16059 N N . TYR A 1 30 ? 1.803 8.076 6.197 1.00 0.00 30 TYR A N 13
ATOM 16060 C CA . TYR A 1 30 ? 2.083 6.805 5.522 1.00 0.00 30 TYR A CA 13
ATOM 16061 C C . TYR A 1 30 ? 2.601 6.994 4.104 1.00 0.00 30 TYR A C 13
ATOM 16062 O O . TYR A 1 30 ? 3.085 6.039 3.504 1.00 0.00 30 TYR A O 13
ATOM 16080 N N . LEU A 1 31 ? 2.575 8.231 3.597 1.00 0.00 31 LEU A N 13
ATOM 16081 C CA . LEU A 1 31 ? 3.276 8.593 2.369 1.00 0.00 31 LEU A CA 13
ATOM 16082 C C . LEU A 1 31 ? 4.775 8.322 2.523 1.00 0.00 31 LEU A C 13
ATOM 16083 O O . LEU A 1 31 ? 5.462 8.156 1.515 1.00 0.00 31 LEU A O 13
ATOM 16099 N N . THR A 1 32 ? 5.295 8.365 3.757 1.00 0.00 32 THR A N 13
ATOM 16100 C CA . THR A 1 32 ? 6.727 8.358 3.979 1.00 0.00 32 THR A CA 13
ATOM 16101 C C . THR A 1 32 ? 7.367 7.048 3.510 1.00 0.00 32 THR A C 13
ATOM 16102 O O . THR A 1 32 ? 6.794 5.974 3.712 1.00 0.00 32 THR A O 13
ATOM 16113 N N . PRO A 1 33 ? 8.598 7.095 2.965 1.00 0.00 33 PRO A N 13
ATOM 16114 C CA . PRO A 1 33 ? 9.206 5.936 2.327 1.00 0.00 33 PRO A CA 13
ATOM 16115 C C . PRO A 1 33 ? 9.633 4.878 3.352 1.00 0.00 33 PRO A C 13
ATOM 16116 O O . PRO A 1 33 ? 10.029 3.781 2.967 1.00 0.00 33 PRO A O 13
ATOM 16127 N N . GLU A 1 34 ? 9.517 5.192 4.642 1.00 0.00 34 GLU A N 13
ATOM 16128 C CA . GLU A 1 34 ? 9.571 4.282 5.774 1.00 0.00 34 GLU A CA 13
ATOM 16129 C C . GLU A 1 34 ? 8.621 3.096 5.593 1.00 0.00 34 GLU A C 13
ATOM 16130 O O . GLU A 1 34 ? 8.966 1.979 5.976 1.00 0.00 34 GLU A O 13
ATOM 16142 N N . TYR A 1 35 ? 7.437 3.346 5.027 1.00 0.00 35 TYR A N 13
ATOM 16143 C CA . TYR A 1 35 ? 6.342 2.388 4.905 1.00 0.00 35 TYR A CA 13
ATOM 16144 C C . TYR A 1 35 ? 6.176 1.898 3.463 1.00 0.00 35 TYR A C 13
ATOM 16145 O O . TYR A 1 35 ? 5.179 1.247 3.174 1.00 0.00 35 TYR A O 13
ATOM 16163 N N . ASN A 1 36 ? 7.085 2.257 2.551 1.00 0.00 36 ASN A N 13
ATOM 16164 C CA . ASN A 1 36 ? 7.002 2.027 1.107 1.00 0.00 36 ASN A CA 13
ATOM 16165 C C . ASN A 1 36 ? 7.653 0.692 0.735 1.00 0.00 36 ASN A C 13
ATOM 16166 O O . ASN A 1 36 ? 8.887 0.584 0.717 1.00 0.00 36 ASN A O 13
ATOM 16177 N N . ILE A 1 37 ? 6.834 -0.304 0.377 1.00 0.00 37 ILE A N 13
ATOM 16178 C CA . ILE A 1 37 ? 7.256 -1.640 -0.046 1.00 0.00 37 ILE A CA 13
ATOM 16179 C C . ILE A 1 37 ? 7.662 -1.624 -1.526 1.00 0.00 37 ILE A C 13
ATOM 16180 O O . ILE A 1 37 ? 7.059 -2.262 -2.391 1.00 0.00 37 ILE A O 13
ATOM 16196 N N . LYS A 1 38 ? 8.756 -0.918 -1.814 1.00 0.00 38 LYS A N 13
ATOM 16197 C CA . LYS A 1 38 ? 9.316 -0.758 -3.156 1.00 0.00 38 LYS A CA 13
ATOM 16198 C C . LYS A 1 38 ? 9.576 -2.103 -3.836 1.00 0.00 38 LYS A C 13
ATOM 16199 O O . LYS A 1 38 ? 9.651 -2.163 -5.063 1.00 0.00 38 LYS A O 13
ATOM 16218 N N . GLN A 1 39 ? 9.804 -3.161 -3.063 1.00 0.00 39 GLN A N 13
ATOM 16219 C CA . GLN A 1 39 ? 9.845 -4.541 -3.504 1.00 0.00 39 GLN A CA 13
ATOM 16220 C C . GLN A 1 39 ? 8.418 -5.001 -3.814 1.00 0.00 39 GLN A C 13
ATOM 16221 O O . GLN A 1 39 ? 7.756 -5.487 -2.910 1.00 0.00 39 GLN A O 13
ATOM 16235 N N . TRP A 1 40 ? 7.914 -4.858 -5.043 1.00 0.00 40 TRP A N 13
ATOM 16236 C CA . TRP A 1 40 ? 6.568 -5.339 -5.386 1.00 0.00 40 TRP A CA 13
ATOM 16237 C C . TRP A 1 40 ? 6.575 -6.480 -6.405 1.00 0.00 40 TRP A C 13
ATOM 16238 O O . TRP A 1 40 ? 5.661 -7.304 -6.405 1.00 0.00 40 TRP A O 13
ATOM 16259 N N . GLN A 1 41 ? 7.585 -6.528 -7.278 1.00 0.00 41 GLN A N 13
ATOM 16260 C CA . GLN A 1 41 ? 7.627 -7.391 -8.459 1.00 0.00 41 GLN A CA 13
ATOM 16261 C C . GLN A 1 41 ? 7.492 -8.872 -8.086 1.00 0.00 41 GLN A C 13
ATOM 16262 O O . GLN A 1 41 ? 6.793 -9.631 -8.758 1.00 0.00 41 GLN A O 13
ATOM 16276 N N . GLN A 1 42 ? 8.115 -9.281 -6.984 1.00 0.00 42 GLN A N 13
ATOM 16277 C CA . GLN A 1 42 ? 8.131 -10.649 -6.501 1.00 0.00 42 GLN A CA 13
ATOM 16278 C C . GLN A 1 42 ? 7.493 -10.696 -5.114 1.00 0.00 42 GLN A C 13
ATOM 16279 O O . GLN A 1 42 ? 8.007 -11.334 -4.196 1.00 0.00 42 GLN A O 13
ATOM 16293 N N . ARG A 1 43 ? 6.360 -10.010 -4.953 1.00 0.00 43 ARG A N 13
ATOM 16294 C CA . ARG A 1 43 ? 5.588 -9.997 -3.713 1.00 0.00 43 ARG A CA 13
ATOM 16295 C C . ARG A 1 43 ? 4.144 -10.431 -3.924 1.00 0.00 43 ARG A C 13
ATOM 16296 O O . ARG A 1 43 ? 3.256 -9.981 -3.206 1.00 0.00 43 ARG A O 13
ATOM 16317 N N . ASN A 1 44 ? 3.902 -11.285 -4.920 1.00 0.00 44 ASN A N 13
ATOM 16318 C CA . ASN A 1 44 ? 2.578 -11.739 -5.330 1.00 0.00 44 ASN A CA 13
ATOM 16319 C C . ASN A 1 44 ? 1.628 -10.562 -5.600 1.00 0.00 44 ASN A C 13
ATOM 16320 O O . ASN A 1 44 ? 0.424 -10.724 -5.461 1.00 0.00 44 ASN A O 13
ATOM 16331 N N . LEU A 1 45 ? 2.113 -9.372 -5.983 1.00 0.00 45 LEU A N 13
ATOM 16332 C CA . LEU A 1 45 ? 1.279 -8.174 -6.151 1.00 0.00 45 LEU A CA 13
ATOM 16333 C C . LEU A 1 45 ? 1.509 -7.553 -7.525 1.00 0.00 45 LEU A C 13
ATOM 16334 O O . LEU A 1 45 ? 2.548 -7.813 -8.137 1.00 0.00 45 LEU A O 13
ATOM 16350 N N . PRO A 1 46 ? 0.568 -6.737 -8.032 1.00 0.00 46 PRO A N 13
ATOM 16351 C CA . PRO A 1 46 ? 0.701 -6.079 -9.322 1.00 0.00 46 PRO A CA 13
ATOM 16352 C C . PRO A 1 46 ? 1.624 -4.854 -9.243 1.00 0.00 46 PRO A C 13
ATOM 16353 O O . PRO A 1 46 ? 2.083 -4.439 -8.170 1.00 0.00 46 PRO A O 13
ATOM 16364 N N . ALA A 1 47 ? 1.903 -4.279 -10.413 1.00 0.00 47 ALA A N 13
ATOM 16365 C CA . ALA A 1 47 ? 2.641 -3.035 -10.556 1.00 0.00 47 ALA A CA 13
ATOM 16366 C C . ALA A 1 47 ? 1.829 -1.846 -10.005 1.00 0.00 47 ALA A C 13
ATOM 16367 O O . ALA A 1 47 ? 0.596 -1.896 -10.039 1.00 0.00 47 ALA A O 13
ATOM 16374 N N . PRO A 1 48 ? 2.503 -0.785 -9.520 1.00 0.00 48 PRO A N 13
ATOM 16375 C CA . PRO A 1 48 ? 1.882 0.472 -9.101 1.00 0.00 48 PRO A CA 13
ATOM 16376 C C . PRO A 1 48 ? 1.391 1.286 -10.310 1.00 0.00 48 PRO A C 13
ATOM 16377 O O . PRO A 1 48 ? 1.821 1.035 -11.435 1.00 0.00 48 PRO A O 13
ATOM 16388 N N . ASP A 1 49 ? 0.540 2.294 -10.089 1.00 0.00 49 ASP A N 13
ATOM 16389 C CA . ASP A 1 49 ? 0.275 3.351 -11.075 1.00 0.00 49 ASP A CA 13
ATOM 16390 C C . ASP A 1 49 ? 1.524 4.219 -11.229 1.00 0.00 49 ASP A C 13
ATOM 16391 O O . ASP A 1 49 ? 2.438 4.196 -10.403 1.00 0.00 49 ASP A O 13
ATOM 16400 N N . ALA A 1 50 ? 1.519 5.049 -12.266 1.00 0.00 50 ALA A N 13
ATOM 16401 C CA . ALA A 1 50 ? 2.608 5.891 -12.733 1.00 0.00 50 ALA A CA 13
ATOM 16402 C C . ALA A 1 50 ? 2.918 7.113 -11.846 1.00 0.00 50 ALA A C 13
ATOM 16403 O O . ALA A 1 50 ? 2.992 8.240 -12.341 1.00 0.00 50 ALA A O 13
ATOM 16410 N N . GLY A 1 51 ? 3.108 6.895 -10.553 1.00 0.00 51 GLY A N 13
ATOM 16411 C CA . GLY A 1 51 ? 3.434 7.896 -9.551 1.00 0.00 51 GLY A CA 13
ATOM 16412 C C . GLY A 1 51 ? 2.945 7.420 -8.193 1.00 0.00 51 GLY A C 13
ATOM 16413 O O . GLY A 1 51 ? 2.277 8.184 -7.496 1.00 0.00 51 GLY A O 13
ATOM 16417 N N . SER A 1 52 ? 3.160 6.147 -7.849 1.00 0.00 52 SER A N 13
ATOM 16418 C CA . SER A 1 52 ? 2.572 5.541 -6.666 1.00 0.00 52 SER A CA 13
ATOM 16419 C C . SER A 1 52 ? 3.405 4.369 -6.164 1.00 0.00 52 SER A C 13
ATOM 16420 O O . SER A 1 52 ? 4.292 3.865 -6.859 1.00 0.00 52 SER A O 13
ATOM 16428 N N . HIS A 1 53 ? 3.083 3.907 -4.961 1.00 0.00 53 HIS A N 13
ATOM 16429 C CA . HIS A 1 53 ? 3.748 2.790 -4.331 1.00 0.00 53 HIS A CA 13
ATOM 16430 C C . HIS A 1 53 ? 2.825 2.143 -3.317 1.00 0.00 53 HIS A C 13
ATOM 16431 O O . HIS A 1 53 ? 1.871 2.740 -2.826 1.00 0.00 53 HIS A O 13
ATOM 16445 N N . TRP A 1 54 ? 3.086 0.881 -3.042 1.00 0.00 54 TRP A N 13
ATOM 16446 C CA . TRP A 1 54 ? 2.393 0.109 -2.046 1.00 0.00 54 TRP A CA 13
ATOM 16447 C C . TRP A 1 54 ? 2.975 0.445 -0.673 1.00 0.00 54 TRP A C 13
ATOM 16448 O O . TRP A 1 54 ? 4.194 0.603 -0.528 1.00 0.00 54 TRP A O 13
ATOM 16469 N N . THR A 1 55 ? 2.111 0.527 0.334 1.00 0.00 55 THR A N 13
ATOM 16470 C CA . THR A 1 55 ? 2.485 0.739 1.727 1.00 0.00 55 THR A CA 13
ATOM 16471 C C . THR A 1 55 ? 1.765 -0.291 2.588 1.00 0.00 55 THR A C 13
ATOM 16472 O O . THR A 1 55 ? 0.764 -0.878 2.165 1.00 0.00 55 THR A O 13
ATOM 16483 N N . TYR A 1 56 ? 2.318 -0.523 3.778 1.00 0.00 56 TYR A N 13
ATOM 16484 C CA . TYR A 1 56 ? 1.829 -1.498 4.735 1.00 0.00 56 TYR A CA 13
ATOM 16485 C C . TYR A 1 56 ? 0.932 -0.786 5.738 1.00 0.00 56 TYR A C 13
ATOM 16486 O O . TYR A 1 56 ? 1.416 0.023 6.533 1.00 0.00 56 TYR A O 13
ATOM 16504 N N . MET A 1 57 ? -0.372 -1.039 5.667 1.00 0.00 57 MET A N 13
ATOM 16505 C CA . MET A 1 57 ? -1.401 -0.313 6.391 1.00 0.00 57 MET A CA 13
ATOM 16506 C C . MET A 1 57 ? -2.345 -1.272 7.094 1.00 0.00 57 MET A C 13
ATOM 16507 O O . MET A 1 57 ? -3.078 -2.027 6.458 1.00 0.00 57 MET A O 13
ATOM 16521 N N . GLY A 1 58 ? -2.319 -1.272 8.421 1.00 0.00 58 GLY A N 13
ATOM 16522 C CA . GLY A 1 58 ? -3.094 -2.191 9.239 1.00 0.00 58 GLY A CA 13
ATOM 16523 C C . GLY A 1 58 ? -2.602 -3.641 9.154 1.00 0.00 58 GLY A C 13
ATOM 16524 O O . GLY A 1 58 ? -3.156 -4.494 9.847 1.00 0.00 58 GLY A O 13
ATOM 16528 N N . GLY A 1 59 ? -1.570 -3.953 8.363 1.00 0.00 59 GLY A N 13
ATOM 16529 C CA . GLY A 1 59 ? -1.231 -5.316 7.966 1.00 0.00 59 GLY A CA 13
ATOM 16530 C C . GLY A 1 59 ? -1.435 -5.581 6.473 1.00 0.00 59 GLY A C 13
ATOM 16531 O O . GLY A 1 59 ? -1.008 -6.618 5.981 1.00 0.00 59 GLY A O 13
ATOM 16535 N N . ASN A 1 60 ? -2.112 -4.690 5.754 1.00 0.00 60 ASN A N 13
ATOM 16536 C CA . ASN A 1 60 ? -2.469 -4.869 4.351 1.00 0.00 60 ASN A CA 13
ATOM 16537 C C . ASN A 1 60 ? -1.472 -4.123 3.474 1.00 0.00 60 ASN A C 13
ATOM 16538 O O . ASN A 1 60 ? -0.814 -3.194 3.933 1.00 0.00 60 ASN A O 13
ATOM 16549 N N . TYR A 1 61 ? -1.429 -4.448 2.189 1.00 0.00 61 TYR A N 13
ATOM 16550 C CA . TYR A 1 61 ? -0.669 -3.758 1.162 1.00 0.00 61 TYR A CA 13
ATOM 16551 C C . TYR A 1 61 ? -1.623 -2.862 0.378 1.00 0.00 61 TYR A C 13
ATOM 16552 O O . TYR A 1 61 ? -2.475 -3.365 -0.356 1.00 0.00 61 TYR A O 13
ATOM 16570 N N . VAL A 1 62 ? -1.501 -1.539 0.496 1.00 0.00 62 VAL A N 13
ATOM 16571 C CA . VAL A 1 62 ? -2.385 -0.592 -0.189 1.00 0.00 62 VAL A CA 13
ATOM 16572 C C . VAL A 1 62 ? -1.562 0.335 -1.088 1.00 0.00 62 VAL A C 13
ATOM 16573 O O . VAL A 1 62 ? -0.483 0.770 -0.698 1.00 0.00 62 VAL A O 13
ATOM 16586 N N . LEU A 1 63 ? -2.017 0.582 -2.317 1.00 0.00 63 LEU A N 13
ATOM 16587 C CA . LEU A 1 63 ? -1.326 1.371 -3.338 1.00 0.00 63 LEU A CA 13
ATOM 16588 C C . LEU A 1 63 ? -1.708 2.839 -3.212 1.00 0.00 63 LEU A C 13
ATOM 16589 O O . LEU A 1 63 ? -2.868 3.178 -3.445 1.00 0.00 63 LEU A O 13
ATOM 16605 N N . ILE A 1 64 ? -0.768 3.700 -2.842 1.00 0.00 64 ILE A N 13
ATOM 16606 C CA . ILE A 1 64 ? -0.993 5.121 -2.608 1.00 0.00 64 ILE A CA 13
ATOM 16607 C C . ILE A 1 64 ? -0.135 5.928 -3.572 1.00 0.00 64 ILE A C 13
ATOM 16608 O O . ILE A 1 64 ? 0.990 5.549 -3.897 1.00 0.00 64 ILE A O 13
ATOM 16624 N N . THR A 1 65 ? -0.677 7.031 -4.066 1.00 0.00 65 THR A N 13
ATOM 16625 C CA . THR A 1 65 ? 0.007 7.932 -4.976 1.00 0.00 65 THR A CA 13
ATOM 16626 C C . THR A 1 65 ? 1.034 8.743 -4.206 1.00 0.00 65 THR A C 13
ATOM 16627 O O . THR A 1 65 ? 0.733 9.282 -3.149 1.00 0.00 65 THR A O 13
ATOM 16638 N N . ASP A 1 66 ? 2.223 8.912 -4.765 1.00 0.00 66 ASP A N 13
ATOM 16639 C CA . ASP A 1 66 ? 3.304 9.694 -4.165 1.00 0.00 66 ASP A CA 13
ATOM 16640 C C . ASP A 1 66 ? 3.020 11.208 -4.158 1.00 0.00 66 ASP A C 13
ATOM 16641 O O . ASP A 1 66 ? 3.878 11.998 -3.772 1.00 0.00 66 ASP A O 13
ATOM 16650 N N . THR A 1 67 ? 1.851 11.632 -4.643 1.00 0.00 67 THR A N 13
ATOM 16651 C CA . THR A 1 67 ? 1.516 13.022 -4.939 1.00 0.00 67 THR A CA 13
ATOM 16652 C C . THR A 1 67 ? 0.037 13.315 -4.595 1.00 0.00 67 THR A C 13
ATOM 16653 O O . THR A 1 67 ? -0.512 14.375 -4.901 1.00 0.00 67 THR A O 13
ATOM 16664 N N . GLU A 1 68 ? -0.634 12.369 -3.931 1.00 0.00 68 GLU A N 13
ATOM 16665 C CA . GLU A 1 68 ? -1.998 12.525 -3.443 1.00 0.00 68 GLU A CA 13
ATOM 16666 C C . GLU A 1 68 ? -2.206 11.571 -2.275 1.00 0.00 68 GLU A C 13
ATOM 16667 O O . GLU A 1 68 ? -2.756 11.954 -1.252 1.00 0.00 68 GLU A O 13
ATOM 16679 N N . GLY A 1 69 ? -1.716 10.338 -2.400 1.00 0.00 69 GLY A N 13
ATOM 16680 C CA . GLY A 1 69 ? -1.889 9.299 -1.406 1.00 0.00 69 GLY A CA 13
ATOM 16681 C C . GLY A 1 69 ? -3.247 8.613 -1.545 1.00 0.00 69 GLY A C 13
ATOM 16682 O O . GLY A 1 69 ? -3.703 7.974 -0.595 1.00 0.00 69 GLY A O 13
ATOM 16686 N N . LYS A 1 70 ? -3.928 8.774 -2.690 1.00 0.00 70 LYS A N 13
ATOM 16687 C CA . LYS A 1 70 ? -5.249 8.197 -2.911 1.00 0.00 70 LYS A CA 13
ATOM 16688 C C . LYS A 1 70 ? -5.139 6.684 -2.885 1.00 0.00 70 LYS A C 13
ATOM 16689 O O . LYS A 1 70 ? -4.183 6.120 -3.415 1.00 0.00 70 LYS A O 13
ATOM 16708 N N . ILE A 1 71 ? -6.121 6.046 -2.266 1.00 0.00 71 ILE A N 13
ATOM 16709 C CA . ILE A 1 71 ? -6.149 4.630 -1.965 1.00 0.00 71 ILE A CA 13
ATOM 16710 C C . ILE A 1 71 ? -6.594 3.902 -3.226 1.00 0.00 71 ILE A C 13
ATOM 16711 O O . ILE A 1 71 ? -7.768 3.555 -3.384 1.00 0.00 71 ILE A O 13
ATOM 16727 N N . LEU A 1 72 ? -5.654 3.719 -4.152 1.00 0.00 72 LEU A N 13
ATOM 16728 C CA . LEU A 1 72 ? -5.954 3.237 -5.487 1.00 0.00 72 LEU A CA 13
ATOM 16729 C C . LEU A 1 72 ? -6.476 1.810 -5.440 1.00 0.00 72 LEU A C 13
ATOM 16730 O O . LEU A 1 72 ? -7.460 1.504 -6.110 1.00 0.00 72 LEU A O 13
ATOM 16746 N N . LYS A 1 73 ? -5.794 0.936 -4.688 1.00 0.00 73 LYS A N 13
ATOM 16747 C CA . LYS A 1 73 ? -6.134 -0.469 -4.476 1.00 0.00 73 LYS A CA 13
ATOM 16748 C C . LYS A 1 73 ? -5.651 -0.889 -3.099 1.00 0.00 73 LYS A C 13
ATOM 16749 O O . LYS A 1 73 ? -4.754 -0.262 -2.542 1.00 0.00 73 LYS A O 13
ATOM 16768 N N . VAL A 1 74 ? -6.177 -2.002 -2.603 1.00 0.00 74 VAL A N 13
ATOM 16769 C CA . VAL A 1 74 ? -5.913 -2.558 -1.281 1.00 0.00 74 VAL A CA 13
ATOM 16770 C C . VAL A 1 74 ? -5.833 -4.077 -1.488 1.00 0.00 74 VAL A C 13
ATOM 16771 O O . VAL A 1 74 ? -6.658 -4.618 -2.227 1.00 0.00 74 VAL A O 13
ATOM 16784 N N . TYR A 1 75 ? -4.864 -4.752 -0.869 1.00 0.00 75 TYR A N 13
ATOM 16785 C CA . TYR A 1 75 ? -4.720 -6.204 -0.830 1.00 0.00 75 TYR A CA 13
ATOM 16786 C C . TYR A 1 75 ? -4.338 -6.584 0.599 1.00 0.00 75 TYR A C 13
ATOM 16787 O O . TYR A 1 75 ? -3.597 -5.844 1.241 1.00 0.00 75 TYR A O 13
ATOM 16805 N N . ASP A 1 76 ? -4.802 -7.720 1.105 1.00 0.00 76 ASP A N 13
ATOM 16806 C CA . ASP A 1 76 ? -4.505 -8.176 2.462 1.00 0.00 76 ASP A CA 13
ATOM 16807 C C . ASP A 1 76 ? -3.043 -8.610 2.604 1.00 0.00 76 ASP A C 13
ATOM 16808 O O . ASP A 1 76 ? -2.406 -8.961 1.614 1.00 0.00 76 ASP A O 13
ATOM 16817 N N . GLY A 1 77 ? -2.510 -8.650 3.825 1.00 0.00 77 GLY A N 13
ATOM 16818 C CA . GLY A 1 77 ? -1.164 -9.133 4.113 1.00 0.00 77 GLY A CA 13
ATOM 16819 C C . GLY A 1 77 ? -1.003 -10.609 3.766 1.00 0.00 77 GLY A C 13
ATOM 16820 O O . GLY A 1 77 ? 0.095 -11.024 3.387 1.00 0.00 77 GLY A O 13
ATOM 16824 N N . GLU A 1 78 ? -2.089 -11.389 3.834 1.00 0.00 78 GLU A N 13
ATOM 16825 C CA . GLU A 1 78 ? -2.105 -12.812 3.495 1.00 0.00 78 GLU A CA 13
ATOM 16826 C C . GLU A 1 78 ? -1.627 -13.079 2.057 1.00 0.00 78 GLU A C 13
ATOM 16827 O O . GLU A 1 78 ? -1.143 -14.178 1.777 1.00 0.00 78 GLU A O 13
ATOM 16839 N N . ILE A 1 79 ? -1.675 -12.085 1.157 1.00 0.00 79 ILE A N 13
ATOM 16840 C CA . ILE A 1 79 ? -1.215 -12.243 -0.217 1.00 0.00 79 ILE A CA 13
ATOM 16841 C C . ILE A 1 79 ? 0.273 -12.574 -0.273 1.00 0.00 79 ILE A C 13
ATOM 16842 O O . ILE A 1 79 ? 0.718 -13.274 -1.178 1.00 0.00 79 ILE A O 13
ATOM 16858 N N . PHE A 1 80 ? 1.048 -12.085 0.697 1.00 0.00 80 PHE A N 13
ATOM 16859 C CA . PHE A 1 80 ? 2.493 -12.200 0.690 1.00 0.00 80 PHE A CA 13
ATOM 16860 C C . PHE A 1 80 ? 2.949 -13.659 0.836 1.00 0.00 80 PHE A C 13
ATOM 16861 O O . PHE A 1 80 ? 4.122 -13.957 0.606 1.00 0.00 80 PHE A O 13
ATOM 16878 N N . TYR A 1 81 ? 2.045 -14.574 1.198 1.00 0.00 81 TYR A N 13
ATOM 16879 C CA . TYR A 1 81 ? 2.341 -15.984 1.420 1.00 0.00 81 TYR A CA 13
ATOM 16880 C C . TYR A 1 81 ? 1.871 -16.863 0.259 1.00 0.00 81 TYR A C 13
ATOM 16881 O O . TYR A 1 81 ? 2.215 -18.049 0.230 1.00 0.00 81 TYR A O 13
ATOM 16899 N N . HIS A 1 82 ? 1.129 -16.281 -0.692 1.00 0.00 82 HIS A N 13
ATOM 16900 C CA . HIS A 1 82 ? 0.675 -16.882 -1.936 1.00 0.00 82 HIS A CA 13
ATOM 16901 C C . HIS A 1 82 ? 1.875 -17.454 -2.715 1.00 0.00 82 HIS A C 13
ATOM 16902 O O . HIS A 1 82 ? 3.046 -17.242 -2.370 1.00 0.00 82 HIS A O 13
ATOM 16916 N N . ARG A 1 83 ? 1.594 -18.199 -3.785 1.00 0.00 83 ARG A N 13
ATOM 16917 C CA . ARG A 1 83 ? 2.578 -18.931 -4.566 1.00 0.00 83 ARG A CA 13
ATOM 16918 C C . ARG A 1 83 ? 2.350 -18.595 -6.027 1.00 0.00 83 ARG A C 13
ATOM 16919 O O . ARG A 1 83 ? 3.321 -18.675 -6.810 1.00 0.00 83 ARG A O 13
ATOM 16940 N N . GLY A 1 1 ? -14.406 -17.765 -10.424 1.00 0.00 1 GLY A N 14
ATOM 16941 C CA . GLY A 1 1 ? -13.543 -16.582 -10.568 1.00 0.00 1 GLY A CA 14
ATOM 16942 C C . GLY A 1 1 ? -12.618 -16.448 -9.369 1.00 0.00 1 GLY A C 14
ATOM 16943 O O . GLY A 1 1 ? -12.530 -17.354 -8.544 1.00 0.00 1 GLY A O 14
ATOM 16947 N N . ALA A 1 2 ? -11.906 -15.321 -9.298 1.00 0.00 2 ALA A N 14
ATOM 16948 C CA . ALA A 1 2 ? -11.039 -14.860 -8.212 1.00 0.00 2 ALA A CA 14
ATOM 16949 C C . ALA A 1 2 ? -10.085 -15.907 -7.604 1.00 0.00 2 ALA A C 14
ATOM 16950 O O . ALA A 1 2 ? -9.766 -15.829 -6.414 1.00 0.00 2 ALA A O 14
ATOM 16957 N N . ALA A 1 3 ? -9.603 -16.860 -8.406 1.00 0.00 3 ALA A N 14
ATOM 16958 C CA . ALA A 1 3 ? -8.739 -17.952 -7.964 1.00 0.00 3 ALA A CA 14
ATOM 16959 C C . ALA A 1 3 ? -7.256 -17.540 -7.962 1.00 0.00 3 ALA A C 14
ATOM 16960 O O . ALA A 1 3 ? -6.391 -18.215 -8.537 1.00 0.00 3 ALA A O 14
ATOM 16967 N N . GLY A 1 4 ? -6.957 -16.418 -7.320 1.00 0.00 4 GLY A N 14
ATOM 16968 C CA . GLY A 1 4 ? -5.644 -15.809 -7.219 1.00 0.00 4 GLY A CA 14
ATOM 16969 C C . GLY A 1 4 ? -5.769 -14.593 -6.337 1.00 0.00 4 GLY A C 14
ATOM 16970 O O . GLY A 1 4 ? -6.622 -14.569 -5.454 1.00 0.00 4 GLY A O 14
ATOM 16974 N N . ILE A 1 5 ? -4.900 -13.612 -6.538 1.00 0.00 5 ILE A N 14
ATOM 16975 C CA . ILE A 1 5 ? -4.787 -12.439 -5.682 1.00 0.00 5 ILE A CA 14
ATOM 16976 C C . ILE A 1 5 ? -6.104 -11.694 -5.476 1.00 0.00 5 ILE A C 14
ATOM 16977 O O . ILE A 1 5 ? -6.287 -11.047 -4.451 1.00 0.00 5 ILE A O 14
ATOM 16993 N N . ASP A 1 6 ? -7.020 -11.814 -6.431 1.00 0.00 6 ASP A N 14
ATOM 16994 C CA . ASP A 1 6 ? -8.357 -11.240 -6.443 1.00 0.00 6 ASP A CA 14
ATOM 16995 C C . ASP A 1 6 ? -9.186 -11.671 -5.218 1.00 0.00 6 ASP A C 14
ATOM 16996 O O . ASP A 1 6 ? -10.133 -10.984 -4.840 1.00 0.00 6 ASP A O 14
ATOM 17005 N N . GLN A 1 7 ? -8.800 -12.763 -4.542 1.00 0.00 7 GLN A N 14
ATOM 17006 C CA . GLN A 1 7 ? -9.370 -13.176 -3.262 1.00 0.00 7 GLN A CA 14
ATOM 17007 C C . GLN A 1 7 ? -9.065 -12.182 -2.133 1.00 0.00 7 GLN A C 14
ATOM 17008 O O . GLN A 1 7 ? -9.900 -12.019 -1.242 1.00 0.00 7 GLN A O 14
ATOM 17022 N N . TYR A 1 8 ? -7.895 -11.536 -2.152 1.00 0.00 8 TYR A N 14
ATOM 17023 C CA . TYR A 1 8 ? -7.440 -10.594 -1.134 1.00 0.00 8 TYR A CA 14
ATOM 17024 C C . TYR A 1 8 ? -7.755 -9.145 -1.518 1.00 0.00 8 TYR A C 14
ATOM 17025 O O . TYR A 1 8 ? -7.343 -8.240 -0.794 1.00 0.00 8 TYR A O 14
ATOM 17043 N N . ALA A 1 9 ? -8.390 -8.908 -2.674 1.00 0.00 9 ALA A N 14
ATOM 17044 C CA . ALA A 1 9 ? -8.718 -7.578 -3.162 1.00 0.00 9 ALA A CA 14
ATOM 17045 C C . ALA A 1 9 ? -9.869 -7.006 -2.339 1.00 0.00 9 ALA A C 14
ATOM 17046 O O . ALA A 1 9 ? -11.039 -7.118 -2.721 1.00 0.00 9 ALA A O 14
ATOM 17053 N N . LEU A 1 10 ? -9.536 -6.358 -1.229 1.00 0.00 10 LEU A N 14
ATOM 17054 C CA . LEU A 1 10 ? -10.507 -5.704 -0.376 1.00 0.00 10 LEU A CA 14
ATOM 17055 C C . LEU A 1 10 ? -11.003 -4.465 -1.102 1.00 0.00 10 LEU A C 14
ATOM 17056 O O . LEU A 1 10 ? -10.315 -3.931 -1.978 1.00 0.00 10 LEU A O 14
ATOM 17072 N N . LYS A 1 11 ? -12.176 -3.976 -0.705 1.00 0.00 11 LYS A N 14
ATOM 17073 C CA . LYS A 1 11 ? -12.681 -2.694 -1.170 1.00 0.00 11 LYS A CA 14
ATOM 17074 C C . LYS A 1 11 ? -12.568 -1.631 -0.081 1.00 0.00 11 LYS A C 14
ATOM 17075 O O . LYS A 1 11 ? -12.706 -0.442 -0.374 1.00 0.00 11 LYS A O 14
ATOM 17094 N N . GLU A 1 12 ? -12.310 -2.042 1.158 1.00 0.00 12 GLU A N 14
ATOM 17095 C CA . GLU A 1 12 ? -12.268 -1.199 2.339 1.00 0.00 12 GLU A CA 14
ATOM 17096 C C . GLU A 1 12 ? -11.517 -1.930 3.445 1.00 0.00 12 GLU A C 14
ATOM 17097 O O . GLU A 1 12 ? -11.395 -3.159 3.395 1.00 0.00 12 GLU A O 14
ATOM 17109 N N . PHE A 1 13 ? -11.045 -1.176 4.437 1.00 0.00 13 PHE A N 14
ATOM 17110 C CA . PHE A 1 13 ? -10.514 -1.670 5.704 1.00 0.00 13 PHE A CA 14
ATOM 17111 C C . PHE A 1 13 ? -10.557 -0.539 6.733 1.00 0.00 13 PHE A C 14
ATOM 17112 O O . PHE A 1 13 ? -10.843 0.612 6.385 1.00 0.00 13 PHE A O 14
ATOM 17129 N N . THR A 1 14 ? -10.193 -0.860 7.971 1.00 0.00 14 THR A N 14
ATOM 17130 C CA . THR A 1 14 ? -9.881 0.117 9.002 1.00 0.00 14 THR A CA 14
ATOM 17131 C C . THR A 1 14 ? -8.415 -0.097 9.378 1.00 0.00 14 THR A C 14
ATOM 17132 O O . THR A 1 14 ? -7.932 -1.235 9.418 1.00 0.00 14 THR A O 14
ATOM 17143 N N . ALA A 1 15 ? -7.704 0.986 9.668 1.00 0.00 15 ALA A N 14
ATOM 17144 C CA . ALA A 1 15 ? -6.401 1.005 10.312 1.00 0.00 15 ALA A CA 14
ATOM 17145 C C . ALA A 1 15 ? -6.322 2.337 11.041 1.00 0.00 15 ALA A C 14
ATOM 17146 O O . ALA A 1 15 ? -6.957 3.296 10.610 1.00 0.00 15 ALA A O 14
ATOM 17153 N N . ASP A 1 16 ? -5.535 2.446 12.112 1.00 0.00 16 ASP A N 14
ATOM 17154 C CA . ASP A 1 16 ? -5.354 3.720 12.828 1.00 0.00 16 ASP A CA 14
ATOM 17155 C C . ASP A 1 16 ? -6.688 4.259 13.381 1.00 0.00 16 ASP A C 14
ATOM 17156 O O . ASP A 1 16 ? -6.867 5.465 13.571 1.00 0.00 16 ASP A O 14
ATOM 17165 N N . PHE A 1 17 ? -7.658 3.367 13.600 1.00 0.00 17 PHE A N 14
ATOM 17166 C CA . PHE A 1 17 ? -9.061 3.648 13.925 1.00 0.00 17 PHE A CA 14
ATOM 17167 C C . PHE A 1 17 ? -9.766 4.531 12.886 1.00 0.00 17 PHE A C 14
ATOM 17168 O O . PHE A 1 17 ? -10.811 5.116 13.170 1.00 0.00 17 PHE A O 14
ATOM 17185 N N . THR A 1 18 ? -9.187 4.638 11.694 1.00 0.00 18 THR A N 14
ATOM 17186 C CA . THR A 1 18 ? -9.678 5.393 10.562 1.00 0.00 18 THR A CA 14
ATOM 17187 C C . THR A 1 18 ? -10.164 4.373 9.527 1.00 0.00 18 THR A C 14
ATOM 17188 O O . THR A 1 18 ? -9.463 3.410 9.203 1.00 0.00 18 THR A O 14
ATOM 17199 N N . GLN A 1 19 ? -11.389 4.556 9.053 1.00 0.00 19 GLN A N 14
ATOM 17200 C CA . GLN A 1 19 ? -12.012 3.777 7.999 1.00 0.00 19 GLN A CA 14
ATOM 17201 C C . GLN A 1 19 ? -11.571 4.299 6.628 1.00 0.00 19 GLN A C 14
ATOM 17202 O O . GLN A 1 19 ? -11.324 5.499 6.475 1.00 0.00 19 GLN A O 14
ATOM 17216 N N . PHE A 1 20 ? -11.497 3.419 5.628 1.00 0.00 20 PHE A N 14
ATOM 17217 C CA . PHE A 1 20 ? -10.973 3.737 4.302 1.00 0.00 20 PHE A CA 14
ATOM 17218 C C . PHE A 1 20 ? -11.595 2.848 3.243 1.00 0.00 20 PHE A C 14
ATOM 17219 O O . PHE A 1 20 ? -11.925 1.693 3.513 1.00 0.00 20 PHE A O 14
ATOM 17236 N N . HIS A 1 21 ? -11.637 3.352 2.010 1.00 0.00 21 HIS A N 14
ATOM 17237 C CA . HIS A 1 21 ? -12.194 2.661 0.858 1.00 0.00 21 HIS A CA 14
ATOM 17238 C C . HIS A 1 21 ? -11.297 2.916 -0.351 1.00 0.00 21 HIS A C 14
ATOM 17239 O O . HIS A 1 21 ? -10.483 3.844 -0.338 1.00 0.00 21 HIS A O 14
ATOM 17253 N N . ILE A 1 22 ? -11.465 2.132 -1.420 1.00 0.00 22 ILE A N 14
ATOM 17254 C CA . ILE A 1 22 ? -10.834 2.403 -2.711 1.00 0.00 22 ILE A CA 14
ATOM 17255 C C . ILE A 1 22 ? -11.302 3.788 -3.163 1.00 0.00 22 ILE A C 14
ATOM 17256 O O . ILE A 1 22 ? -12.483 3.982 -3.458 1.00 0.00 22 ILE A O 14
ATOM 17272 N N . GLY A 1 23 ? -10.384 4.751 -3.200 1.00 0.00 23 GLY A N 14
ATOM 17273 C CA . GLY A 1 23 ? -10.626 6.114 -3.652 1.00 0.00 23 GLY A CA 14
ATOM 17274 C C . GLY A 1 23 ? -10.621 7.155 -2.537 1.00 0.00 23 GLY A C 14
ATOM 17275 O O . GLY A 1 23 ? -10.600 8.343 -2.858 1.00 0.00 23 GLY A O 14
ATOM 17279 N N . ASP A 1 24 ? -10.603 6.754 -1.263 1.00 0.00 24 ASP A N 14
ATOM 17280 C CA . ASP A 1 24 ? -10.331 7.662 -0.138 1.00 0.00 24 ASP A CA 14
ATOM 17281 C C . ASP A 1 24 ? -8.815 7.984 -0.167 1.00 0.00 24 ASP A C 14
ATOM 17282 O O . ASP A 1 24 ? -8.118 7.533 -1.080 1.00 0.00 24 ASP A O 14
ATOM 17291 N N . THR A 1 25 ? -8.237 8.729 0.786 1.00 0.00 25 THR A N 14
ATOM 17292 C CA . THR A 1 25 ? -6.818 9.049 0.822 1.00 0.00 25 THR A CA 14
ATOM 17293 C C . THR A 1 25 ? -6.232 8.495 2.134 1.00 0.00 25 THR A C 14
ATOM 17294 O O . THR A 1 25 ? -6.964 8.269 3.098 1.00 0.00 25 THR A O 14
ATOM 17305 N N . VAL A 1 26 ? -4.908 8.334 2.211 1.00 0.00 26 VAL A N 14
ATOM 17306 C CA . VAL A 1 26 ? -4.200 8.001 3.450 1.00 0.00 26 VAL A CA 14
ATOM 17307 C C . VAL A 1 26 ? -3.776 9.288 4.171 1.00 0.00 26 VAL A C 14
ATOM 17308 O O . VAL A 1 26 ? -3.727 10.358 3.549 1.00 0.00 26 VAL A O 14
ATOM 17321 N N . PRO A 1 27 ? -3.428 9.217 5.467 1.00 0.00 27 PRO A N 14
ATOM 17322 C CA . PRO A 1 27 ? -2.603 10.228 6.116 1.00 0.00 27 PRO A CA 14
ATOM 17323 C C . PRO A 1 27 ? -1.154 10.155 5.620 1.00 0.00 27 PRO A C 14
ATOM 17324 O O . PRO A 1 27 ? -0.671 9.087 5.232 1.00 0.00 27 PRO A O 14
ATOM 17335 N N . ALA A 1 28 ? -0.428 11.273 5.719 1.00 0.00 28 ALA A N 14
ATOM 17336 C CA . ALA A 1 28 ? 0.978 11.349 5.325 1.00 0.00 28 ALA A CA 14
ATOM 17337 C C . ALA A 1 28 ? 1.857 10.417 6.165 1.00 0.00 28 ALA A C 14
ATOM 17338 O O . ALA A 1 28 ? 2.935 10.021 5.722 1.00 0.00 28 ALA A O 14
ATOM 17345 N N . MET A 1 29 ? 1.343 9.979 7.317 1.00 0.00 29 MET A N 14
ATOM 17346 C CA . MET A 1 29 ? 1.905 8.966 8.194 1.00 0.00 29 MET A CA 14
ATOM 17347 C C . MET A 1 29 ? 2.298 7.675 7.463 1.00 0.00 29 MET A C 14
ATOM 17348 O O . MET A 1 29 ? 3.140 6.945 7.990 1.00 0.00 29 MET A O 14
ATOM 17362 N N . TYR A 1 30 ? 1.726 7.386 6.283 1.00 0.00 30 TYR A N 14
ATOM 17363 C CA . TYR A 1 30 ? 2.062 6.214 5.472 1.00 0.00 30 TYR A CA 14
ATOM 17364 C C . TYR A 1 30 ? 2.661 6.588 4.112 1.00 0.00 30 TYR A C 14
ATOM 17365 O O . TYR A 1 30 ? 3.158 5.708 3.418 1.00 0.00 30 TYR A O 14
ATOM 17383 N N . LEU A 1 31 ? 2.629 7.864 3.715 1.00 0.00 31 LEU A N 14
ATOM 17384 C CA . LEU A 1 31 ? 3.313 8.363 2.526 1.00 0.00 31 LEU A CA 14
ATOM 17385 C C . LEU A 1 31 ? 4.817 8.416 2.746 1.00 0.00 31 LEU A C 14
ATOM 17386 O O . LEU A 1 31 ? 5.576 8.204 1.799 1.00 0.00 31 LEU A O 14
ATOM 17402 N N . THR A 1 32 ? 5.237 8.664 3.987 1.00 0.00 32 THR A N 14
ATOM 17403 C CA . THR A 1 32 ? 6.631 8.748 4.397 1.00 0.00 32 THR A CA 14
ATOM 17404 C C . THR A 1 32 ? 7.386 7.494 3.898 1.00 0.00 32 THR A C 14
ATOM 17405 O O . THR A 1 32 ? 6.810 6.398 3.901 1.00 0.00 32 THR A O 14
ATOM 17416 N N . PRO A 1 33 ? 8.668 7.596 3.497 1.00 0.00 33 PRO A N 14
ATOM 17417 C CA . PRO A 1 33 ? 9.392 6.499 2.857 1.00 0.00 33 PRO A CA 14
ATOM 17418 C C . PRO A 1 33 ? 9.637 5.317 3.806 1.00 0.00 33 PRO A C 14
ATOM 17419 O O . PRO A 1 33 ? 9.994 4.234 3.340 1.00 0.00 33 PRO A O 14
ATOM 17430 N N . GLU A 1 34 ? 9.397 5.487 5.111 1.00 0.00 34 GLU A N 14
ATOM 17431 C CA . GLU A 1 34 ? 9.515 4.457 6.138 1.00 0.00 34 GLU A CA 14
ATOM 17432 C C . GLU A 1 34 ? 8.659 3.217 5.844 1.00 0.00 34 GLU A C 14
ATOM 17433 O O . GLU A 1 34 ? 8.956 2.156 6.384 1.00 0.00 34 GLU A O 14
ATOM 17445 N N . TYR A 1 35 ? 7.647 3.308 4.973 1.00 0.00 35 TYR A N 14
ATOM 17446 C CA . TYR A 1 35 ? 6.722 2.215 4.657 1.00 0.00 35 TYR A CA 14
ATOM 17447 C C . TYR A 1 35 ? 6.775 1.815 3.176 1.00 0.00 35 TYR A C 14
ATOM 17448 O O . TYR A 1 35 ? 6.064 0.895 2.777 1.00 0.00 35 TYR A O 14
ATOM 17466 N N . ASN A 1 36 ? 7.595 2.492 2.366 1.00 0.00 36 ASN A N 14
ATOM 17467 C CA . ASN A 1 36 ? 7.600 2.424 0.903 1.00 0.00 36 ASN A CA 14
ATOM 17468 C C . ASN A 1 36 ? 8.125 1.073 0.429 1.00 0.00 36 ASN A C 14
ATOM 17469 O O . ASN A 1 36 ? 9.339 0.846 0.407 1.00 0.00 36 ASN A O 14
ATOM 17480 N N . ILE A 1 37 ? 7.240 0.149 0.066 1.00 0.00 37 ILE A N 14
ATOM 17481 C CA . ILE A 1 37 ? 7.630 -1.151 -0.451 1.00 0.00 37 ILE A CA 14
ATOM 17482 C C . ILE A 1 37 ? 7.961 -0.989 -1.933 1.00 0.00 37 ILE A C 14
ATOM 17483 O O . ILE A 1 37 ? 7.152 -1.274 -2.814 1.00 0.00 37 ILE A O 14
ATOM 17499 N N . LYS A 1 38 ? 9.195 -0.572 -2.215 1.00 0.00 38 LYS A N 14
ATOM 17500 C CA . LYS A 1 38 ? 9.699 -0.556 -3.587 1.00 0.00 38 LYS A CA 14
ATOM 17501 C C . LYS A 1 38 ? 9.749 -1.965 -4.182 1.00 0.00 38 LYS A C 14
ATOM 17502 O O . LYS A 1 38 ? 9.720 -2.091 -5.403 1.00 0.00 38 LYS A O 14
ATOM 17521 N N . GLN A 1 39 ? 9.818 -3.020 -3.369 1.00 0.00 39 GLN A N 14
ATOM 17522 C CA . GLN A 1 39 ? 9.871 -4.397 -3.844 1.00 0.00 39 GLN A CA 14
ATOM 17523 C C . GLN A 1 39 ? 8.469 -4.930 -4.137 1.00 0.00 39 GLN A C 14
ATOM 17524 O O . GLN A 1 39 ? 7.741 -5.279 -3.207 1.00 0.00 39 GLN A O 14
ATOM 17538 N N . TRP A 1 40 ? 8.093 -5.042 -5.413 1.00 0.00 40 TRP A N 14
ATOM 17539 C CA . TRP A 1 40 ? 6.842 -5.696 -5.789 1.00 0.00 40 TRP A CA 14
ATOM 17540 C C . TRP A 1 40 ? 6.996 -6.761 -6.871 1.00 0.00 40 TRP A C 14
ATOM 17541 O O . TRP A 1 40 ? 6.215 -7.705 -6.855 1.00 0.00 40 TRP A O 14
ATOM 17562 N N . GLN A 1 41 ? 8.014 -6.690 -7.740 1.00 0.00 41 GLN A N 14
ATOM 17563 C CA . GLN A 1 41 ? 8.176 -7.658 -8.833 1.00 0.00 41 GLN A CA 14
ATOM 17564 C C . GLN A 1 41 ? 8.336 -9.084 -8.320 1.00 0.00 41 GLN A C 14
ATOM 17565 O O . GLN A 1 41 ? 7.914 -10.039 -8.965 1.00 0.00 41 GLN A O 14
ATOM 17579 N N . GLN A 1 42 ? 8.984 -9.215 -7.165 1.00 0.00 42 GLN A N 14
ATOM 17580 C CA . GLN A 1 42 ? 9.291 -10.480 -6.527 1.00 0.00 42 GLN A CA 14
ATOM 17581 C C . GLN A 1 42 ? 8.129 -10.955 -5.639 1.00 0.00 42 GLN A C 14
ATOM 17582 O O . GLN A 1 42 ? 8.368 -11.629 -4.633 1.00 0.00 42 GLN A O 14
ATOM 17596 N N . ARG A 1 43 ? 6.885 -10.550 -5.931 1.00 0.00 43 ARG A N 14
ATOM 17597 C CA . ARG A 1 43 ? 5.697 -10.907 -5.164 1.00 0.00 43 ARG A CA 14
ATOM 17598 C C . ARG A 1 43 ? 4.549 -11.151 -6.138 1.00 0.00 43 ARG A C 14
ATOM 17599 O O . ARG A 1 43 ? 4.584 -10.691 -7.279 1.00 0.00 43 ARG A O 14
ATOM 17620 N N . ASN A 1 44 ? 3.491 -11.802 -5.659 1.00 0.00 44 ASN A N 14
ATOM 17621 C CA . ASN A 1 44 ? 2.277 -12.059 -6.432 1.00 0.00 44 ASN A CA 14
ATOM 17622 C C . ASN A 1 44 ? 1.540 -10.774 -6.805 1.00 0.00 44 ASN A C 14
ATOM 17623 O O . ASN A 1 44 ? 0.842 -10.718 -7.824 1.00 0.00 44 ASN A O 14
ATOM 17634 N N . LEU A 1 45 ? 1.687 -9.742 -5.970 1.00 0.00 45 LEU A N 14
ATOM 17635 C CA . LEU A 1 45 ? 1.013 -8.459 -6.118 1.00 0.00 45 LEU A CA 14
ATOM 17636 C C . LEU A 1 45 ? 1.237 -7.842 -7.503 1.00 0.00 45 LEU A C 14
ATOM 17637 O O . LEU A 1 45 ? 2.265 -8.096 -8.138 1.00 0.00 45 LEU A O 14
ATOM 17653 N N . PRO A 1 46 ? 0.298 -7.000 -7.959 1.00 0.00 46 PRO A N 14
ATOM 17654 C CA . PRO A 1 46 ? 0.437 -6.262 -9.200 1.00 0.00 46 PRO A CA 14
ATOM 17655 C C . PRO A 1 46 ? 1.381 -5.061 -9.030 1.00 0.00 46 PRO A C 14
ATOM 17656 O O . PRO A 1 46 ? 1.880 -4.756 -7.936 1.00 0.00 46 PRO A O 14
ATOM 17667 N N . ALA A 1 47 ? 1.599 -4.366 -10.146 1.00 0.00 47 ALA A N 14
ATOM 17668 C CA . ALA A 1 47 ? 2.355 -3.129 -10.231 1.00 0.00 47 ALA A CA 14
ATOM 17669 C C . ALA A 1 47 ? 1.721 -2.021 -9.367 1.00 0.00 47 ALA A C 14
ATOM 17670 O O . ALA A 1 47 ? 0.561 -2.128 -8.948 1.00 0.00 47 ALA A O 14
ATOM 17677 N N . PRO A 1 48 ? 2.458 -0.933 -9.086 1.00 0.00 48 PRO A N 14
ATOM 17678 C CA . PRO A 1 48 ? 1.866 0.340 -8.726 1.00 0.00 48 PRO A CA 14
ATOM 17679 C C . PRO A 1 48 ? 1.127 0.915 -9.939 1.00 0.00 48 PRO A C 14
ATOM 17680 O O . PRO A 1 48 ? 1.151 0.336 -11.020 1.00 0.00 48 PRO A O 14
ATOM 17691 N N . ASP A 1 49 ? 0.485 2.072 -9.786 1.00 0.00 49 ASP A N 14
ATOM 17692 C CA . ASP A 1 49 ? 0.055 2.911 -10.902 1.00 0.00 49 ASP A CA 14
ATOM 17693 C C . ASP A 1 49 ? 1.233 3.803 -11.299 1.00 0.00 49 ASP A C 14
ATOM 17694 O O . ASP A 1 49 ? 2.316 3.718 -10.722 1.00 0.00 49 ASP A O 14
ATOM 17703 N N . ALA A 1 50 ? 1.058 4.640 -12.318 1.00 0.00 50 ALA A N 14
ATOM 17704 C CA . ALA A 1 50 ? 2.125 5.360 -13.012 1.00 0.00 50 ALA A CA 14
ATOM 17705 C C . ALA A 1 50 ? 2.662 6.595 -12.263 1.00 0.00 50 ALA A C 14
ATOM 17706 O O . ALA A 1 50 ? 2.989 7.614 -12.877 1.00 0.00 50 ALA A O 14
ATOM 17713 N N . GLY A 1 51 ? 2.760 6.509 -10.942 1.00 0.00 51 GLY A N 14
ATOM 17714 C CA . GLY A 1 51 ? 3.173 7.578 -10.041 1.00 0.00 51 GLY A CA 14
ATOM 17715 C C . GLY A 1 51 ? 2.694 7.274 -8.628 1.00 0.00 51 GLY A C 14
ATOM 17716 O O . GLY A 1 51 ? 2.023 8.093 -7.997 1.00 0.00 51 GLY A O 14
ATOM 17720 N N . SER A 1 52 ? 2.844 6.033 -8.178 1.00 0.00 52 SER A N 14
ATOM 17721 C CA . SER A 1 52 ? 2.381 5.597 -6.867 1.00 0.00 52 SER A CA 14
ATOM 17722 C C . SER A 1 52 ? 3.319 4.534 -6.323 1.00 0.00 52 SER A C 14
ATOM 17723 O O . SER A 1 52 ? 4.210 4.068 -7.034 1.00 0.00 52 SER A O 14
ATOM 17731 N N . HIS A 1 53 ? 3.119 4.147 -5.067 1.00 0.00 53 HIS A N 14
ATOM 17732 C CA . HIS A 1 53 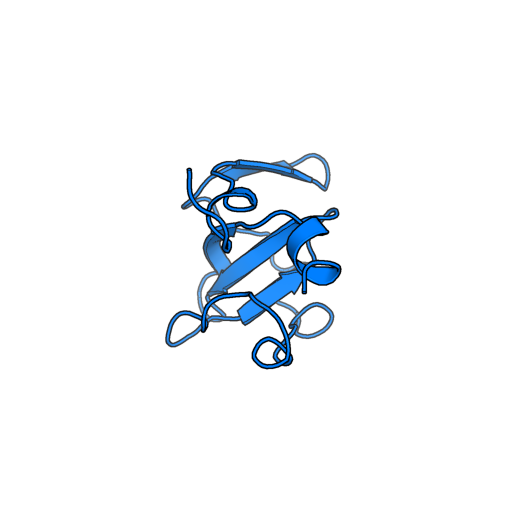? 3.905 3.111 -4.442 1.00 0.00 53 HIS A CA 14
ATOM 17733 C C . HIS A 1 53 ? 3.078 2.291 -3.470 1.00 0.00 53 HIS A C 14
ATOM 17734 O O . HIS A 1 53 ? 2.118 2.791 -2.881 1.00 0.00 53 HIS A O 14
ATOM 17748 N N . TRP A 1 54 ? 3.447 1.021 -3.338 1.00 0.00 54 TRP A N 14
ATOM 17749 C CA . TRP A 1 54 ? 2.861 0.125 -2.366 1.00 0.00 54 TRP A CA 14
ATOM 17750 C C . TRP A 1 54 ? 3.459 0.441 -0.996 1.00 0.00 54 TRP A C 14
ATOM 17751 O O . TRP A 1 54 ? 4.655 0.723 -0.893 1.00 0.00 54 TRP A O 14
ATOM 17772 N N . THR A 1 55 ? 2.657 0.360 0.060 1.00 0.00 55 THR A N 14
ATOM 17773 C CA . THR A 1 55 ? 3.083 0.555 1.438 1.00 0.00 55 THR A CA 14
ATOM 17774 C C . THR A 1 55 ? 2.506 -0.547 2.322 1.00 0.00 55 THR A C 14
ATOM 17775 O O . THR A 1 55 ? 1.664 -1.335 1.877 1.00 0.00 55 THR A O 14
ATOM 17786 N N . TYR A 1 56 ? 2.971 -0.610 3.571 1.00 0.00 56 TYR A N 14
ATOM 17787 C CA . TYR A 1 56 ? 2.492 -1.540 4.580 1.00 0.00 56 TYR A CA 14
ATOM 17788 C C . TYR A 1 56 ? 1.647 -0.771 5.591 1.00 0.00 56 TYR A C 14
ATOM 17789 O O . TYR A 1 56 ? 2.194 -0.028 6.407 1.00 0.00 56 TYR A O 14
ATOM 17807 N N . MET A 1 57 ? 0.325 -0.896 5.531 1.00 0.00 57 MET A N 14
ATOM 17808 C CA . MET A 1 57 ? -0.630 -0.121 6.286 1.00 0.00 57 MET A CA 14
ATOM 17809 C C . MET A 1 57 ? -1.388 -1.045 7.231 1.00 0.00 57 MET A C 14
ATOM 17810 O O . MET A 1 57 ? -2.243 -1.817 6.795 1.00 0.00 57 MET A O 14
ATOM 17824 N N . GLY A 1 58 ? -1.035 -1.046 8.513 1.00 0.00 58 GLY A N 14
ATOM 17825 C CA . GLY A 1 58 ? -1.723 -1.866 9.499 1.00 0.00 58 GLY A CA 14
ATOM 17826 C C . GLY A 1 58 ? -1.449 -3.364 9.362 1.00 0.00 58 GLY A C 14
ATOM 17827 O O . GLY A 1 58 ? -2.038 -4.152 10.105 1.00 0.00 58 GLY A O 14
ATOM 17831 N N . GLY A 1 59 ? -0.585 -3.770 8.429 1.00 0.00 59 GLY A N 14
ATOM 17832 C CA . GLY A 1 59 ? -0.399 -5.157 8.042 1.00 0.00 59 GLY A CA 14
ATOM 17833 C C . GLY A 1 59 ? -0.896 -5.455 6.630 1.00 0.00 59 GLY A C 14
ATOM 17834 O O . GLY A 1 59 ? -0.749 -6.594 6.177 1.00 0.00 59 GLY A O 14
ATOM 17838 N N . ASN A 1 60 ? -1.456 -4.470 5.920 1.00 0.00 60 ASN A N 14
ATOM 17839 C CA . ASN A 1 60 ? -2.206 -4.636 4.682 1.00 0.00 60 ASN A CA 14
ATOM 17840 C C . ASN A 1 60 ? -1.494 -3.833 3.598 1.00 0.00 60 ASN A C 14
ATOM 17841 O O . ASN A 1 60 ? -0.998 -2.736 3.868 1.00 0.00 60 ASN A O 14
ATOM 17852 N N . TYR A 1 61 ? -1.402 -4.365 2.380 1.00 0.00 61 TYR A N 14
ATOM 17853 C CA . TYR A 1 61 ? -0.636 -3.738 1.317 1.00 0.00 61 TYR A CA 14
ATOM 17854 C C . TYR A 1 61 ? -1.549 -2.749 0.617 1.00 0.00 61 TYR A C 14
ATOM 17855 O O . TYR A 1 61 ? -2.570 -3.154 0.055 1.00 0.00 61 TYR A O 14
ATOM 17873 N N . VAL A 1 62 ? -1.194 -1.467 0.597 1.00 0.00 62 VAL A N 14
ATOM 17874 C CA . VAL A 1 62 ? -2.031 -0.462 -0.049 1.00 0.00 62 VAL A CA 14
ATOM 17875 C C . VAL A 1 62 ? -1.187 0.269 -1.073 1.00 0.00 62 VAL A C 14
ATOM 17876 O O . VAL A 1 62 ? 0.014 0.439 -0.874 1.00 0.00 62 VAL A O 14
ATOM 17889 N N . LEU A 1 63 ? -1.791 0.645 -2.194 1.00 0.00 63 LEU A N 14
ATOM 17890 C CA . LEU A 1 63 ? -1.127 1.404 -3.244 1.00 0.00 63 LEU A CA 14
ATOM 17891 C C . LEU A 1 63 ? -1.572 2.849 -3.119 1.00 0.00 63 LEU A C 14
ATOM 17892 O O . LEU A 1 63 ? -2.776 3.103 -3.169 1.00 0.00 63 LEU A O 14
ATOM 17908 N N . ILE A 1 64 ? -0.620 3.778 -3.006 1.00 0.00 64 ILE A N 14
ATOM 17909 C CA . ILE A 1 64 ? -0.887 5.189 -2.756 1.00 0.00 64 ILE A CA 14
ATOM 17910 C C . ILE A 1 64 ? -0.144 6.095 -3.741 1.00 0.00 64 ILE A C 14
ATOM 17911 O O . ILE A 1 64 ? 1.028 5.867 -4.047 1.00 0.00 64 ILE A O 14
ATOM 17927 N N . THR A 1 65 ? -0.827 7.105 -4.285 1.00 0.00 65 THR A N 14
ATOM 17928 C CA . THR A 1 65 ? -0.224 8.102 -5.164 1.00 0.00 65 THR A CA 14
ATOM 17929 C C . THR A 1 65 ? 0.891 8.860 -4.459 1.00 0.00 65 THR A C 14
ATOM 17930 O O . THR A 1 65 ? 0.706 9.408 -3.383 1.00 0.00 65 THR A O 14
ATOM 17941 N N . ASP A 1 66 ? 2.054 8.947 -5.097 1.00 0.00 66 ASP A N 14
ATOM 17942 C CA . ASP A 1 66 ? 3.235 9.655 -4.590 1.00 0.00 66 ASP A CA 14
ATOM 17943 C C . ASP A 1 66 ? 3.132 11.176 -4.765 1.00 0.00 66 ASP A C 14
ATOM 17944 O O . ASP A 1 66 ? 4.124 11.907 -4.764 1.00 0.00 66 ASP A O 14
ATOM 17953 N N . THR A 1 67 ? 1.909 11.623 -5.024 1.00 0.00 67 THR A N 14
ATOM 17954 C CA . THR A 1 67 ? 1.506 12.967 -5.407 1.00 0.00 67 THR A CA 14
ATOM 17955 C C . THR A 1 67 ? 0.152 13.358 -4.774 1.00 0.00 67 THR A C 14
ATOM 17956 O O . THR A 1 67 ? -0.404 14.393 -5.145 1.00 0.00 67 THR A O 14
ATOM 17967 N N . GLU A 1 68 ? -0.431 12.517 -3.905 1.00 0.00 68 GLU A N 14
ATOM 17968 C CA . GLU A 1 68 ? -1.739 12.734 -3.275 1.00 0.00 68 GLU A CA 14
ATOM 17969 C C . GLU A 1 68 ? -1.923 11.712 -2.152 1.00 0.00 68 GLU A C 14
ATOM 17970 O O . GLU A 1 68 ? -2.240 12.061 -1.016 1.00 0.00 68 GLU A O 14
ATOM 17982 N N . GLY A 1 69 ? -1.690 10.442 -2.482 1.00 0.00 69 GLY A N 14
ATOM 17983 C CA . GLY A 1 69 ? -1.920 9.284 -1.651 1.00 0.00 69 GLY A CA 14
ATOM 17984 C C . GLY A 1 69 ? -3.395 8.952 -1.572 1.00 0.00 69 GLY A C 14
ATOM 17985 O O . GLY A 1 69 ? -3.885 8.585 -0.500 1.00 0.00 69 GLY A O 14
ATOM 17989 N N . LYS A 1 70 ? -4.103 9.038 -2.706 1.00 0.00 70 LYS A N 14
ATOM 17990 C CA . LYS A 1 70 ? -5.367 8.328 -2.828 1.00 0.00 70 LYS A CA 14
ATOM 17991 C C . LYS A 1 70 ? -5.077 6.845 -2.676 1.00 0.00 70 LYS A C 14
ATOM 17992 O O . LYS A 1 70 ? -3.983 6.388 -2.990 1.00 0.00 70 LYS A O 14
ATOM 18011 N N . ILE A 1 71 ? -6.067 6.098 -2.228 1.00 0.00 71 ILE A N 14
ATOM 18012 C CA . ILE A 1 71 ? -6.021 4.673 -1.999 1.00 0.00 71 ILE A CA 14
ATOM 18013 C C . ILE A 1 71 ? -6.397 4.054 -3.338 1.00 0.00 71 ILE A C 14
ATOM 18014 O O . ILE A 1 71 ? -7.584 3.890 -3.640 1.00 0.00 71 ILE A O 14
ATOM 18030 N N . LEU A 1 72 ? -5.403 3.805 -4.195 1.00 0.00 72 LEU A N 14
ATOM 18031 C CA . LEU A 1 72 ? -5.607 3.207 -5.499 1.00 0.00 72 LEU A CA 14
ATOM 18032 C C . LEU A 1 72 ? -6.074 1.769 -5.357 1.00 0.00 72 LEU A C 14
ATOM 18033 O O . LEU A 1 72 ? -7.028 1.371 -6.023 1.00 0.00 72 LEU A O 14
ATOM 18049 N N . LYS A 1 73 ? -5.390 0.993 -4.513 1.00 0.00 73 LYS A N 14
ATOM 18050 C CA . LYS A 1 73 ? -5.697 -0.416 -4.269 1.00 0.00 73 LYS A CA 14
ATOM 18051 C C . LYS A 1 73 ? -5.438 -0.779 -2.810 1.00 0.00 73 LYS A C 14
ATOM 18052 O O . LYS A 1 73 ? -4.605 -0.131 -2.170 1.00 0.00 73 LYS A O 14
ATOM 18071 N N . VAL A 1 74 ? -6.057 -1.859 -2.339 1.00 0.00 74 VAL A N 14
ATOM 18072 C CA . VAL A 1 74 ? -5.775 -2.557 -1.091 1.00 0.00 74 VAL A CA 14
ATOM 18073 C C . VAL A 1 74 ? -5.763 -4.051 -1.434 1.00 0.00 74 VAL A C 14
ATOM 18074 O O . VAL A 1 74 ? -6.695 -4.550 -2.072 1.00 0.00 74 VAL A O 14
ATOM 18087 N N . TYR A 1 75 ? -4.724 -4.761 -0.999 1.00 0.00 75 TYR A N 14
ATOM 18088 C CA . TYR A 1 75 ? -4.727 -6.215 -0.869 1.00 0.00 75 TYR A CA 14
ATOM 18089 C C . TYR A 1 75 ? -4.326 -6.536 0.567 1.00 0.00 75 TYR A C 14
ATOM 18090 O O . TYR A 1 75 ? -3.450 -5.864 1.120 1.00 0.00 75 TYR A O 14
ATOM 18108 N N . ASP A 1 76 ? -4.925 -7.557 1.178 1.00 0.00 76 ASP A N 14
ATOM 18109 C CA . ASP A 1 76 ? -4.509 -7.969 2.521 1.00 0.00 76 ASP A CA 14
ATOM 18110 C C . ASP A 1 76 ? -3.057 -8.469 2.492 1.00 0.00 76 ASP A C 14
ATOM 18111 O O . ASP A 1 76 ? -2.598 -8.998 1.480 1.00 0.00 76 ASP A O 14
ATOM 18120 N N . GLY A 1 77 ? -2.325 -8.340 3.600 1.00 0.00 77 GLY A N 14
ATOM 18121 C CA . GLY A 1 77 ? -0.985 -8.883 3.773 1.00 0.00 77 GLY A CA 14
ATOM 18122 C C . GLY A 1 77 ? -0.915 -10.400 3.626 1.00 0.00 77 GLY A C 14
ATOM 18123 O O . GLY A 1 77 ? 0.164 -10.924 3.351 1.00 0.00 77 GLY A O 14
ATOM 18127 N N . GLU A 1 78 ? -2.044 -11.103 3.744 1.00 0.00 78 GLU A N 14
ATOM 18128 C CA . GLU A 1 78 ? -2.129 -12.543 3.516 1.00 0.00 78 GLU A CA 14
ATOM 18129 C C . GLU A 1 78 ? -1.586 -12.938 2.132 1.00 0.00 78 GLU A C 14
ATOM 18130 O O . GLU A 1 78 ? -1.081 -14.050 1.961 1.00 0.00 78 GLU A O 14
ATOM 18142 N N . ILE A 1 79 ? -1.651 -12.035 1.149 1.00 0.00 79 ILE A N 14
ATOM 18143 C CA . ILE A 1 79 ? -1.171 -12.255 -0.207 1.00 0.00 79 ILE A CA 14
ATOM 18144 C C . ILE A 1 79 ? 0.345 -12.490 -0.269 1.00 0.00 79 ILE A C 14
ATOM 18145 O O . ILE A 1 79 ? 0.822 -13.029 -1.267 1.00 0.00 79 ILE A O 14
ATOM 18161 N N . PHE A 1 80 ? 1.116 -12.078 0.747 1.00 0.00 80 PHE A N 14
ATOM 18162 C CA . PHE A 1 80 ? 2.576 -12.147 0.727 1.00 0.00 80 PHE A CA 14
ATOM 18163 C C . PHE A 1 80 ? 3.026 -13.583 0.490 1.00 0.00 80 PHE A C 14
ATOM 18164 O O . PHE A 1 80 ? 3.819 -13.863 -0.413 1.00 0.00 80 PHE A O 14
ATOM 18181 N N . TYR A 1 81 ? 2.468 -14.483 1.290 1.00 0.00 81 TYR A N 14
ATOM 18182 C CA . TYR A 1 81 ? 2.787 -15.895 1.332 1.00 0.00 81 TYR A CA 14
ATOM 18183 C C . TYR A 1 81 ? 2.128 -16.675 0.185 1.00 0.00 81 TYR A C 14
ATOM 18184 O O . TYR A 1 81 ? 2.544 -17.797 -0.115 1.00 0.00 81 TYR A O 14
ATOM 18202 N N . HIS A 1 82 ? 1.135 -16.087 -0.488 1.00 0.00 82 HIS A N 14
ATOM 18203 C CA . HIS A 1 82 ? 0.355 -16.741 -1.513 1.00 0.00 82 HIS A CA 14
ATOM 18204 C C . HIS A 1 82 ? 1.137 -16.586 -2.805 1.00 0.00 82 HIS A C 14
ATOM 18205 O O . HIS A 1 82 ? 0.906 -15.635 -3.549 1.00 0.00 82 HIS A O 14
ATOM 18219 N N . ARG A 1 83 ? 2.035 -17.537 -3.063 1.00 0.00 83 ARG A N 14
ATOM 18220 C CA . ARG A 1 83 ? 2.888 -17.645 -4.229 1.00 0.00 83 ARG A CA 14
ATOM 18221 C C . ARG A 1 83 ? 4.003 -16.612 -4.234 1.00 0.00 83 ARG A C 14
ATOM 18222 O O . ARG A 1 83 ? 5.172 -17.030 -4.107 1.00 0.00 83 ARG A O 14
ATOM 18243 N N . GLY A 1 1 ? -14.482 -20.344 -7.290 1.00 0.00 1 GLY A N 15
ATOM 18244 C CA . GLY A 1 1 ? -13.697 -19.285 -6.646 1.00 0.00 1 GLY A CA 15
ATOM 18245 C C . GLY A 1 1 ? -12.644 -18.711 -7.568 1.00 0.00 1 GLY A C 15
ATOM 18246 O O . GLY A 1 1 ? -12.734 -18.840 -8.792 1.00 0.00 1 GLY A O 15
ATOM 18250 N N . ALA A 1 2 ? -11.625 -18.096 -6.968 1.00 0.00 2 ALA A N 15
ATOM 18251 C CA . ALA A 1 2 ? -10.354 -17.744 -7.589 1.00 0.00 2 ALA A CA 15
ATOM 18252 C C . ALA A 1 2 ? -9.243 -18.298 -6.697 1.00 0.00 2 ALA A C 15
ATOM 18253 O O . ALA A 1 2 ? -9.529 -18.731 -5.578 1.00 0.00 2 ALA A O 15
ATOM 18260 N N . ALA A 1 3 ? -7.999 -18.306 -7.172 1.00 0.00 3 ALA A N 15
ATOM 18261 C CA . ALA A 1 3 ? -6.854 -18.790 -6.409 1.00 0.00 3 ALA A CA 15
ATOM 18262 C C . ALA A 1 3 ? -5.601 -18.109 -6.958 1.00 0.00 3 ALA A C 15
ATOM 18263 O O . ALA A 1 3 ? -4.820 -18.719 -7.691 1.00 0.00 3 ALA A O 15
ATOM 18270 N N . GLY A 1 4 ? -5.449 -16.831 -6.641 1.00 0.00 4 GLY A N 15
ATOM 18271 C CA . GLY A 1 4 ? -4.344 -15.987 -7.039 1.00 0.00 4 GLY A CA 15
ATOM 18272 C C . GLY A 1 4 ? -4.229 -14.852 -6.044 1.00 0.00 4 GLY A C 15
ATOM 18273 O O . GLY A 1 4 ? -3.847 -15.063 -4.895 1.00 0.00 4 GLY A O 15
ATOM 18277 N N . ILE A 1 5 ? -4.648 -13.660 -6.458 1.00 0.00 5 ILE A N 15
ATOM 18278 C CA . ILE A 1 5 ? -4.597 -12.471 -5.617 1.00 0.00 5 ILE A CA 15
ATOM 18279 C C . ILE A 1 5 ? -5.962 -11.848 -5.394 1.00 0.00 5 ILE A C 15
ATOM 18280 O O . ILE A 1 5 ? -6.130 -11.073 -4.456 1.00 0.00 5 ILE A O 15
ATOM 18296 N N . ASP A 1 6 ? -6.945 -12.195 -6.221 1.00 0.00 6 ASP A N 15
ATOM 18297 C CA . ASP A 1 6 ? -8.273 -11.609 -6.158 1.00 0.00 6 ASP A CA 15
ATOM 18298 C C . ASP A 1 6 ? -8.949 -11.902 -4.823 1.00 0.00 6 ASP A C 15
ATOM 18299 O O . ASP A 1 6 ? -9.706 -11.086 -4.307 1.00 0.00 6 ASP A O 15
ATOM 18308 N N . GLN A 1 7 ? -8.623 -13.051 -4.231 1.00 0.00 7 GLN A N 15
ATOM 18309 C CA . GLN A 1 7 ? -9.059 -13.499 -2.919 1.00 0.00 7 GLN A CA 15
ATOM 18310 C C . GLN A 1 7 ? -8.550 -12.600 -1.784 1.00 0.00 7 GLN A C 15
ATOM 18311 O O . GLN A 1 7 ? -9.162 -12.586 -0.718 1.00 0.00 7 GLN A O 15
ATOM 18325 N N . TYR A 1 8 ? -7.489 -11.824 -2.013 1.00 0.00 8 TYR A N 15
ATOM 18326 C CA . TYR A 1 8 ? -6.959 -10.830 -1.087 1.00 0.00 8 TYR A CA 15
ATOM 18327 C C . TYR A 1 8 ? -7.305 -9.412 -1.539 1.00 0.00 8 TYR A C 15
ATOM 18328 O O . TYR A 1 8 ? -6.823 -8.461 -0.927 1.00 0.00 8 TYR A O 15
ATOM 18346 N N . ALA A 1 9 ? -8.049 -9.233 -2.638 1.00 0.00 9 ALA A N 15
ATOM 18347 C CA . ALA A 1 9 ? -8.410 -7.916 -3.135 1.00 0.00 9 ALA A CA 15
ATOM 18348 C C . ALA A 1 9 ? -9.441 -7.316 -2.181 1.00 0.00 9 ALA A C 15
ATOM 18349 O O . ALA A 1 9 ? -10.639 -7.589 -2.305 1.00 0.00 9 ALA A O 15
ATOM 18356 N N . LEU A 1 10 ? -8.983 -6.494 -1.239 1.00 0.00 10 LEU A N 15
ATOM 18357 C CA . LEU A 1 10 ? -9.839 -5.744 -0.338 1.00 0.00 10 LEU A CA 15
ATOM 18358 C C . LEU A 1 10 ? -10.316 -4.501 -1.081 1.00 0.00 10 LEU A C 15
ATOM 18359 O O . LEU A 1 10 ? -9.681 -4.049 -2.042 1.00 0.00 10 LEU A O 15
ATOM 18375 N N . LYS A 1 11 ? -11.439 -3.941 -0.637 1.00 0.00 11 LYS A N 15
ATOM 18376 C CA . LYS A 1 11 ? -12.102 -2.804 -1.274 1.00 0.00 11 LYS A CA 15
ATOM 18377 C C . LYS A 1 11 ? -12.417 -1.699 -0.263 1.00 0.00 11 LYS A C 15
ATOM 18378 O O . LYS A 1 11 ? -13.026 -0.690 -0.613 1.00 0.00 11 LYS A O 15
ATOM 18397 N N . GLU A 1 12 ? -12.046 -1.927 0.990 1.00 0.00 12 GLU A N 15
ATOM 18398 C CA . GLU A 1 12 ? -12.235 -1.092 2.165 1.00 0.00 12 GLU A CA 15
ATOM 18399 C C . GLU A 1 12 ? -11.460 -1.760 3.300 1.00 0.00 12 GLU A C 15
ATOM 18400 O O . GLU A 1 12 ? -11.175 -2.961 3.208 1.00 0.00 12 GLU A O 15
ATOM 18412 N N . PHE A 1 13 ? -11.155 -1.012 4.358 1.00 0.00 13 PHE A N 15
ATOM 18413 C CA . PHE A 1 13 ? -10.582 -1.512 5.609 1.00 0.00 13 PHE A CA 15
ATOM 18414 C C . PHE A 1 13 ? -10.620 -0.399 6.666 1.00 0.00 13 PHE A C 15
ATOM 18415 O O . PHE A 1 13 ? -10.984 0.741 6.360 1.00 0.00 13 PHE A O 15
ATOM 18432 N N . THR A 1 14 ? -10.178 -0.719 7.880 1.00 0.00 14 THR A N 15
ATOM 18433 C CA . THR A 1 14 ? -9.842 0.231 8.931 1.00 0.00 14 THR A CA 15
ATOM 18434 C C . THR A 1 14 ? -8.481 -0.211 9.474 1.00 0.00 14 THR A C 15
ATOM 18435 O O . THR A 1 14 ? -8.221 -1.415 9.601 1.00 0.00 14 THR A O 15
ATOM 18446 N N . ALA A 1 15 ? -7.607 0.742 9.779 1.00 0.00 15 ALA A N 15
ATOM 18447 C CA . ALA A 1 15 ? -6.402 0.545 10.567 1.00 0.00 15 ALA A CA 15
ATOM 18448 C C . ALA A 1 15 ? -6.166 1.847 11.321 1.00 0.00 15 ALA A C 15
ATOM 18449 O O . ALA A 1 15 ? -6.587 2.898 10.843 1.00 0.00 15 ALA A O 15
ATOM 18456 N N . ASP A 1 16 ? -5.457 1.809 12.452 1.00 0.00 16 ASP A N 15
ATOM 18457 C CA . ASP A 1 16 ? -5.073 3.014 13.209 1.00 0.00 16 ASP A CA 15
ATOM 18458 C C . ASP A 1 16 ? -6.244 3.928 13.579 1.00 0.00 16 ASP A C 15
ATOM 18459 O O . ASP A 1 16 ? -6.088 5.134 13.788 1.00 0.00 16 ASP A O 15
ATOM 18468 N N . PHE A 1 17 ? -7.418 3.309 13.695 1.00 0.00 17 PHE A N 15
ATOM 18469 C CA . PHE A 1 17 ? -8.704 3.934 13.981 1.00 0.00 17 PHE A CA 15
ATOM 18470 C C . PHE A 1 17 ? -9.100 4.941 12.893 1.00 0.00 17 PHE A C 15
ATOM 18471 O O . PHE A 1 17 ? -9.827 5.902 13.146 1.00 0.00 17 PHE A O 15
ATOM 18488 N N . THR A 1 18 ? -8.645 4.707 11.667 1.00 0.00 18 THR A N 15
ATOM 18489 C CA . THR A 1 18 ? -8.911 5.509 10.492 1.00 0.00 18 THR A CA 15
ATOM 18490 C C . THR A 1 18 ? -9.472 4.536 9.457 1.00 0.00 18 THR A C 15
ATOM 18491 O O . THR A 1 18 ? -8.998 3.401 9.334 1.00 0.00 18 THR A O 15
ATOM 18502 N N . GLN A 1 19 ? -10.532 4.944 8.771 1.00 0.00 19 GLN A N 15
ATOM 18503 C CA . GLN A 1 19 ? -11.297 4.089 7.887 1.00 0.00 19 GLN A CA 15
ATOM 18504 C C . GLN A 1 19 ? -11.067 4.515 6.445 1.00 0.00 19 GLN A C 15
ATOM 18505 O O . GLN A 1 19 ? -10.778 5.683 6.170 1.00 0.00 19 GLN A O 15
ATOM 18519 N N . PHE A 1 20 ? -11.157 3.552 5.531 1.00 0.00 20 PHE A N 15
ATOM 18520 C CA . PHE A 1 20 ? -10.580 3.667 4.206 1.00 0.00 20 PHE A CA 15
ATOM 18521 C C . PHE A 1 20 ? -11.410 2.894 3.193 1.00 0.00 20 PHE A C 15
ATOM 18522 O O . PHE A 1 20 ? -11.951 1.825 3.499 1.00 0.00 20 PHE A O 15
ATOM 18539 N N . HIS A 1 21 ? -11.466 3.415 1.967 1.00 0.00 21 HIS A N 15
ATOM 18540 C CA . HIS A 1 21 ? -12.221 2.868 0.843 1.00 0.00 21 HIS A CA 15
ATOM 18541 C C . HIS A 1 21 ? -11.416 3.111 -0.441 1.00 0.00 21 HIS A C 15
ATOM 18542 O O . HIS A 1 21 ? -10.454 3.884 -0.417 1.00 0.00 21 HIS A O 15
ATOM 18556 N N . ILE A 1 22 ? -11.774 2.474 -1.561 1.00 0.00 22 ILE A N 15
ATOM 18557 C CA . ILE A 1 22 ? -11.108 2.732 -2.838 1.00 0.00 22 ILE A CA 15
ATOM 18558 C C . ILE A 1 22 ? -11.522 4.143 -3.264 1.00 0.00 22 ILE A C 15
ATOM 18559 O O . ILE A 1 22 ? -12.712 4.404 -3.450 1.00 0.00 22 ILE A O 15
ATOM 18575 N N . GLY A 1 23 ? -10.556 5.053 -3.390 1.00 0.00 23 GLY A N 15
ATOM 18576 C CA . GLY A 1 23 ? -10.790 6.433 -3.797 1.00 0.00 23 GLY A CA 15
ATOM 18577 C C . GLY A 1 23 ? -10.773 7.426 -2.638 1.00 0.00 23 GLY A C 15
ATOM 18578 O O . GLY A 1 23 ? -10.701 8.623 -2.908 1.00 0.00 23 GLY A O 15
ATOM 18582 N N . ASP A 1 24 ? -10.778 6.978 -1.380 1.00 0.00 24 ASP A N 15
ATOM 18583 C CA . ASP A 1 24 ? -10.467 7.843 -0.233 1.00 0.00 24 ASP A CA 15
ATOM 18584 C C . ASP A 1 24 ? -8.957 8.169 -0.297 1.00 0.00 24 ASP A C 15
ATOM 18585 O O . ASP A 1 24 ? -8.261 7.688 -1.192 1.00 0.00 24 ASP A O 15
ATOM 18594 N N . THR A 1 25 ? -8.385 8.945 0.633 1.00 0.00 25 THR A N 15
ATOM 18595 C CA . THR A 1 25 ? -6.976 9.277 0.657 1.00 0.00 25 THR A CA 15
ATOM 18596 C C . THR A 1 25 ? -6.407 8.794 2.001 1.00 0.00 25 THR A C 15
ATOM 18597 O O . THR A 1 25 ? -7.132 8.672 2.991 1.00 0.00 25 THR A O 15
ATOM 18608 N N . VAL A 1 26 ? -5.098 8.566 2.076 1.00 0.00 26 VAL A N 15
ATOM 18609 C CA . VAL A 1 26 ? -4.419 8.141 3.302 1.00 0.00 26 VAL A CA 15
ATOM 18610 C C . VAL A 1 26 ? -4.051 9.343 4.186 1.00 0.00 26 VAL A C 15
ATOM 18611 O O . VAL A 1 26 ? -4.090 10.491 3.724 1.00 0.00 26 VAL A O 15
ATOM 18624 N N . PRO A 1 27 ? -3.701 9.127 5.463 1.00 0.00 27 PRO A N 15
ATOM 18625 C CA . PRO A 1 27 ? -3.008 10.116 6.278 1.00 0.00 27 PRO A CA 15
ATOM 18626 C C . PRO A 1 27 ? -1.552 10.294 5.826 1.00 0.00 27 PRO A C 15
ATOM 18627 O O . PRO A 1 27 ? -0.957 9.387 5.240 1.00 0.00 27 PRO A O 15
ATOM 18638 N N . ALA A 1 28 ? -0.951 11.440 6.170 1.00 0.00 28 ALA A N 15
ATOM 18639 C CA . ALA A 1 28 ? 0.396 11.815 5.748 1.00 0.00 28 ALA A CA 15
ATOM 18640 C C . ALA A 1 28 ? 1.454 10.827 6.256 1.00 0.00 28 ALA A C 15
ATOM 18641 O O . ALA A 1 28 ? 2.478 10.628 5.605 1.00 0.00 28 ALA A O 15
ATOM 18648 N N . MET A 1 29 ? 1.166 10.141 7.364 1.00 0.00 29 MET A N 15
ATOM 18649 C CA . MET A 1 29 ? 2.011 9.133 7.995 1.00 0.00 29 MET A CA 15
ATOM 18650 C C . MET A 1 29 ? 2.431 8.003 7.071 1.00 0.00 29 MET A C 15
ATOM 18651 O O . MET A 1 29 ? 3.415 7.333 7.376 1.00 0.00 29 MET A O 15
ATOM 18665 N N . TYR A 1 30 ? 1.712 7.784 5.971 1.00 0.00 30 TYR A N 15
ATOM 18666 C CA . TYR A 1 30 ? 1.987 6.678 5.060 1.00 0.00 30 TYR A CA 15
ATOM 18667 C C . TYR A 1 30 ? 2.551 7.148 3.714 1.00 0.00 30 TYR A C 15
ATOM 18668 O O . TYR A 1 30 ? 2.776 6.317 2.845 1.00 0.00 30 TYR A O 15
ATOM 18686 N N . LEU A 1 31 ? 2.806 8.449 3.521 1.00 0.00 31 LEU A N 15
ATOM 18687 C CA . LEU A 1 31 ? 3.469 8.969 2.318 1.00 0.00 31 LEU A CA 15
ATOM 18688 C C . LEU A 1 31 ? 4.991 8.838 2.415 1.00 0.00 31 LEU A C 15
ATOM 18689 O O . LEU A 1 31 ? 5.678 8.901 1.390 1.00 0.00 31 LEU A O 15
ATOM 18705 N N . THR A 1 32 ? 5.526 8.753 3.634 1.00 0.00 32 THR A N 15
ATOM 18706 C CA . THR A 1 32 ? 6.959 8.675 3.897 1.00 0.00 32 THR A CA 15
ATOM 18707 C C . THR A 1 32 ? 7.544 7.348 3.369 1.00 0.00 32 THR A C 15
ATOM 18708 O O . THR A 1 32 ? 6.905 6.294 3.472 1.00 0.00 32 THR A O 15
ATOM 18719 N N . PRO A 1 33 ? 8.797 7.360 2.876 1.00 0.00 33 PRO A N 15
ATOM 18720 C CA . PRO A 1 33 ? 9.488 6.190 2.345 1.00 0.00 33 PRO A CA 15
ATOM 18721 C C . PRO A 1 33 ? 9.768 5.098 3.381 1.00 0.00 33 PRO A C 15
ATOM 18722 O O . PRO A 1 33 ? 10.209 4.017 2.994 1.00 0.00 33 PRO A O 15
ATOM 18733 N N . GLU A 1 34 ? 9.499 5.342 4.667 1.00 0.00 34 GLU A N 15
ATOM 18734 C CA . GLU A 1 34 ? 9.616 4.353 5.739 1.00 0.00 34 GLU A CA 15
ATOM 18735 C C . GLU A 1 34 ? 8.860 3.071 5.386 1.00 0.00 34 GLU A C 15
ATOM 18736 O O . GLU A 1 34 ? 9.384 1.975 5.592 1.00 0.00 34 GLU A O 15
ATOM 18748 N N . TYR A 1 35 ? 7.656 3.199 4.824 1.00 0.00 35 TYR A N 15
ATOM 18749 C CA . TYR A 1 35 ? 6.758 2.073 4.574 1.00 0.00 35 TYR A CA 15
ATOM 18750 C C . TYR A 1 35 ? 6.803 1.609 3.114 1.00 0.00 35 TYR A C 15
ATOM 18751 O O . TYR A 1 35 ? 6.285 0.539 2.803 1.00 0.00 35 TYR A O 15
ATOM 18769 N N . ASN A 1 36 ? 7.419 2.399 2.231 1.00 0.00 36 ASN A N 15
ATOM 18770 C CA . ASN A 1 36 ? 7.438 2.273 0.767 1.00 0.00 36 ASN A CA 15
ATOM 18771 C C . ASN A 1 36 ? 8.060 0.952 0.308 1.00 0.00 36 ASN A C 15
ATOM 18772 O O . ASN A 1 36 ? 9.287 0.812 0.262 1.00 0.00 36 ASN A O 15
ATOM 18783 N N . ILE A 1 37 ? 7.211 -0.017 -0.037 1.00 0.00 37 ILE A N 15
ATOM 18784 C CA . ILE A 1 37 ? 7.566 -1.298 -0.628 1.00 0.00 37 ILE A CA 15
ATOM 18785 C C . ILE A 1 37 ? 7.841 -1.030 -2.103 1.00 0.00 37 ILE A C 15
ATOM 18786 O O . ILE A 1 37 ? 7.025 -1.300 -2.989 1.00 0.00 37 ILE A O 15
ATOM 18802 N N . LYS A 1 38 ? 9.032 -0.514 -2.382 1.00 0.00 38 LYS A N 15
ATOM 18803 C CA . LYS A 1 38 ? 9.504 -0.402 -3.762 1.00 0.00 38 LYS A CA 15
ATOM 18804 C C . LYS A 1 38 ? 9.631 -1.798 -4.376 1.00 0.00 38 LYS A C 15
ATOM 18805 O O . LYS A 1 38 ? 9.446 -1.942 -5.584 1.00 0.00 38 LYS A O 15
ATOM 18824 N N . GLN A 1 39 ? 9.906 -2.825 -3.566 1.00 0.00 39 GLN A N 15
ATOM 18825 C CA . GLN A 1 39 ? 10.050 -4.203 -4.012 1.00 0.00 39 GLN A CA 15
ATOM 18826 C C . GLN A 1 39 ? 8.690 -4.846 -4.310 1.00 0.00 39 GLN A C 15
ATOM 18827 O O . GLN A 1 39 ? 8.203 -5.649 -3.515 1.00 0.00 39 GLN A O 15
ATOM 18841 N N . TRP A 1 40 ? 8.068 -4.523 -5.449 1.00 0.00 40 TRP A N 15
ATOM 18842 C CA . TRP A 1 40 ? 6.904 -5.272 -5.925 1.00 0.00 40 TRP A CA 15
ATOM 18843 C C . TRP A 1 40 ? 7.300 -6.306 -6.992 1.00 0.00 40 TRP A C 15
ATOM 18844 O O . TRP A 1 40 ? 6.586 -7.289 -7.177 1.00 0.00 40 TRP A O 15
ATOM 18865 N N . GLN A 1 41 ? 8.461 -6.178 -7.640 1.00 0.00 41 GLN A N 15
ATOM 18866 C CA . GLN A 1 41 ? 8.918 -7.117 -8.670 1.00 0.00 41 GLN A CA 15
ATOM 18867 C C . GLN A 1 41 ? 9.358 -8.477 -8.092 1.00 0.00 41 GLN A C 15
ATOM 18868 O O . GLN A 1 41 ? 9.772 -9.357 -8.846 1.00 0.00 41 GLN A O 15
ATOM 18882 N N . GLN A 1 42 ? 9.301 -8.655 -6.769 1.00 0.00 42 GLN A N 15
ATOM 18883 C CA . GLN A 1 42 ? 9.530 -9.908 -6.068 1.00 0.00 42 GLN A CA 15
ATOM 18884 C C . GLN A 1 42 ? 8.384 -10.236 -5.097 1.00 0.00 42 GLN A C 15
ATOM 18885 O O . GLN A 1 42 ? 8.515 -11.109 -4.237 1.00 0.00 42 GLN A O 15
ATOM 18899 N N . ARG A 1 43 ? 7.257 -9.530 -5.188 1.00 0.00 43 ARG A N 15
ATOM 18900 C CA . ARG A 1 43 ? 6.090 -9.727 -4.334 1.00 0.00 43 ARG A CA 15
ATOM 18901 C C . ARG A 1 43 ? 4.902 -10.074 -5.232 1.00 0.00 43 ARG A C 15
ATOM 18902 O O . ARG A 1 43 ? 5.016 -10.035 -6.456 1.00 0.00 43 ARG A O 15
ATOM 18923 N N . ASN A 1 44 ? 3.763 -10.422 -4.637 1.00 0.00 44 ASN A N 15
ATOM 18924 C CA . ASN A 1 44 ? 2.618 -10.978 -5.365 1.00 0.00 44 ASN A CA 15
ATOM 18925 C C . ASN A 1 44 ? 1.715 -9.885 -5.937 1.00 0.00 44 ASN A C 15
ATOM 18926 O O . ASN A 1 44 ? 0.821 -10.186 -6.728 1.00 0.00 44 ASN A O 15
ATOM 18937 N N . LEU A 1 45 ? 1.902 -8.634 -5.510 1.00 0.00 45 LEU A N 15
ATOM 18938 C CA . LEU A 1 45 ? 1.057 -7.499 -5.854 1.00 0.00 45 LEU A CA 15
ATOM 18939 C C . LEU A 1 45 ? 1.256 -7.128 -7.328 1.00 0.00 45 LEU A C 15
ATOM 18940 O O . LEU A 1 45 ? 2.364 -7.288 -7.855 1.00 0.00 45 LEU A O 15
ATOM 18956 N N . PRO A 1 46 ? 0.237 -6.537 -7.968 1.00 0.00 46 PRO A N 15
ATOM 18957 C CA . PRO A 1 46 ? 0.360 -5.952 -9.295 1.00 0.00 46 PRO A CA 15
ATOM 18958 C C . PRO A 1 46 ? 1.285 -4.729 -9.290 1.00 0.00 46 PRO A C 15
ATOM 18959 O O . PRO A 1 46 ? 1.607 -4.163 -8.241 1.00 0.00 46 PRO A O 15
ATOM 18970 N N . ALA A 1 47 ? 1.671 -4.288 -10.485 1.00 0.00 47 ALA A N 15
ATOM 18971 C CA . ALA A 1 47 ? 2.472 -3.084 -10.662 1.00 0.00 47 ALA A CA 15
ATOM 18972 C C . ALA A 1 47 ? 1.690 -1.860 -10.170 1.00 0.00 47 ALA A C 15
ATOM 18973 O O . ALA A 1 47 ? 0.482 -1.810 -10.416 1.00 0.00 47 ALA A O 15
ATOM 18980 N N . PRO A 1 48 ? 2.343 -0.853 -9.566 1.00 0.00 48 PRO A N 15
ATOM 18981 C CA . PRO A 1 48 ? 1.699 0.389 -9.166 1.00 0.00 48 PRO A CA 15
ATOM 18982 C C . PRO A 1 48 ? 1.339 1.239 -10.395 1.00 0.00 48 PRO A C 15
ATOM 18983 O O . PRO A 1 48 ? 1.690 0.912 -11.538 1.00 0.00 48 PRO A O 15
ATOM 18994 N N . ASP A 1 49 ? 0.622 2.337 -10.165 1.00 0.00 49 ASP A N 15
ATOM 18995 C CA . ASP A 1 49 ? 0.337 3.353 -11.175 1.00 0.00 49 ASP A CA 15
ATOM 18996 C C . ASP A 1 49 ? 1.516 4.320 -11.295 1.00 0.00 49 ASP A C 15
ATOM 18997 O O . ASP A 1 49 ? 2.494 4.251 -10.548 1.00 0.00 49 ASP A O 15
ATOM 19006 N N . ALA A 1 50 ? 1.415 5.241 -12.249 1.00 0.00 50 ALA A N 15
ATOM 19007 C CA . ALA A 1 50 ? 2.426 6.233 -12.578 1.00 0.00 50 ALA A CA 15
ATOM 19008 C C . ALA A 1 50 ? 2.700 7.167 -11.394 1.00 0.00 50 ALA A C 15
ATOM 19009 O O . ALA A 1 50 ? 1.919 8.090 -11.152 1.00 0.00 50 ALA A O 15
ATOM 19016 N N . GLY A 1 51 ? 3.766 6.948 -10.628 1.00 0.00 51 GLY A N 15
ATOM 19017 C CA . GLY A 1 51 ? 4.031 7.727 -9.428 1.00 0.00 51 GLY A CA 15
ATOM 19018 C C . GLY A 1 51 ? 3.060 7.360 -8.311 1.00 0.00 51 GLY A C 15
ATOM 19019 O O . GLY A 1 51 ? 2.450 8.244 -7.700 1.00 0.00 51 GLY A O 15
ATOM 19023 N N . SER A 1 52 ? 2.903 6.067 -8.045 1.00 0.00 52 SER A N 15
ATOM 19024 C CA . SER A 1 52 ? 2.387 5.556 -6.786 1.00 0.00 52 SER A CA 15
ATOM 19025 C C . SER A 1 52 ? 3.315 4.443 -6.316 1.00 0.00 52 SER A C 15
ATOM 19026 O O . SER A 1 52 ? 4.213 4.029 -7.057 1.00 0.00 52 SER A O 15
ATOM 19034 N N . HIS A 1 53 ? 3.120 3.966 -5.090 1.00 0.00 53 HIS A N 15
ATOM 19035 C CA . HIS A 1 53 ? 3.874 2.847 -4.570 1.00 0.00 53 HIS A CA 15
ATOM 19036 C C . HIS A 1 53 ? 3.083 2.101 -3.501 1.00 0.00 53 HIS A C 15
ATOM 19037 O O . HIS A 1 53 ? 2.191 2.665 -2.860 1.00 0.00 53 HIS A O 15
ATOM 19051 N N . TRP A 1 54 ? 3.403 0.818 -3.338 1.00 0.00 54 TRP A N 15
ATOM 19052 C CA . TRP A 1 54 ? 2.823 -0.025 -2.311 1.00 0.00 54 TRP A CA 15
ATOM 19053 C C . TRP A 1 54 ? 3.445 0.321 -0.952 1.00 0.00 54 TRP A C 15
ATOM 19054 O O . TRP A 1 54 ? 4.648 0.565 -0.886 1.00 0.00 54 TRP A O 15
ATOM 19075 N N . THR A 1 55 ? 2.677 0.285 0.135 1.00 0.00 55 THR A N 15
ATOM 19076 C CA . THR A 1 55 ? 3.159 0.357 1.509 1.00 0.00 55 THR A CA 15
ATOM 19077 C C . THR A 1 55 ? 2.543 -0.791 2.315 1.00 0.00 55 THR A C 15
ATOM 19078 O O . THR A 1 55 ? 1.670 -1.514 1.817 1.00 0.00 55 THR A O 15
ATOM 19089 N N . TYR A 1 56 ? 2.994 -0.963 3.561 1.00 0.00 56 TYR A N 15
ATOM 19090 C CA . TYR A 1 56 ? 2.471 -1.954 4.497 1.00 0.00 56 TYR A CA 15
ATOM 19091 C C . TYR A 1 56 ? 1.698 -1.209 5.587 1.00 0.00 56 TYR A C 15
ATOM 19092 O O . TYR A 1 56 ? 2.315 -0.418 6.313 1.00 0.00 56 TYR A O 15
ATOM 19110 N N . MET A 1 57 ? 0.377 -1.387 5.691 1.00 0.00 57 MET A N 15
ATOM 19111 C CA . MET A 1 57 ? -0.442 -0.797 6.740 1.00 0.00 57 MET A CA 15
ATOM 19112 C C . MET A 1 57 ? -0.504 -1.740 7.952 1.00 0.00 57 MET A C 15
ATOM 19113 O O . MET A 1 57 ? 0.383 -2.577 8.126 1.00 0.00 57 MET A O 15
ATOM 19127 N N . GLY A 1 58 ? -1.583 -1.625 8.740 1.00 0.00 58 GLY A N 15
ATOM 19128 C CA . GLY A 1 58 ? -2.093 -2.435 9.849 1.00 0.00 58 GLY A CA 15
ATOM 19129 C C . GLY A 1 58 ? -2.143 -3.953 9.662 1.00 0.00 58 GLY A C 15
ATOM 19130 O O . GLY A 1 58 ? -2.704 -4.654 10.503 1.00 0.00 58 GLY A O 15
ATOM 19134 N N . GLY A 1 59 ? -1.579 -4.451 8.571 1.00 0.00 59 GLY A N 15
ATOM 19135 C CA . GLY A 1 59 ? -1.494 -5.838 8.190 1.00 0.00 59 GLY A CA 15
ATOM 19136 C C . GLY A 1 59 ? -1.763 -6.009 6.705 1.00 0.00 59 GLY A C 15
ATOM 19137 O O . GLY A 1 59 ? -1.344 -7.008 6.133 1.00 0.00 59 GLY A O 15
ATOM 19141 N N . ASN A 1 60 ? -2.403 -5.022 6.076 1.00 0.00 60 ASN A N 15
ATOM 19142 C CA . ASN A 1 60 ? -2.732 -5.001 4.660 1.00 0.00 60 ASN A CA 15
ATOM 19143 C C . ASN A 1 60 ? -1.630 -4.306 3.864 1.00 0.00 60 ASN A C 15
ATOM 19144 O O . ASN A 1 60 ? -0.800 -3.590 4.428 1.00 0.00 60 ASN A O 15
ATOM 19155 N N . TYR A 1 61 ? -1.621 -4.519 2.551 1.00 0.00 61 TYR A N 15
ATOM 19156 C CA . TYR A 1 61 ? -0.732 -3.876 1.602 1.00 0.00 61 TYR A CA 15
ATOM 19157 C C . TYR A 1 61 ? -1.564 -2.912 0.779 1.00 0.00 61 TYR A C 15
ATOM 19158 O O . TYR A 1 61 ? -2.547 -3.306 0.149 1.00 0.00 61 TYR A O 15
ATOM 19176 N N . VAL A 1 62 ? -1.166 -1.654 0.724 1.00 0.00 62 VAL A N 15
ATOM 19177 C CA . VAL A 1 62 ? -1.984 -0.609 0.128 1.00 0.00 62 VAL A CA 15
ATOM 19178 C C . VAL A 1 62 ? -1.135 0.155 -0.858 1.00 0.00 62 VAL A C 15
ATOM 19179 O O . VAL A 1 62 ? 0.086 0.146 -0.779 1.00 0.00 62 VAL A O 15
ATOM 19192 N N . LEU A 1 63 ? -1.796 0.785 -1.811 1.00 0.00 63 LEU A N 15
ATOM 19193 C CA . LEU A 1 63 ? -1.174 1.497 -2.927 1.00 0.00 63 LEU A CA 15
ATOM 19194 C C . LEU A 1 63 ? -1.567 2.956 -2.812 1.00 0.00 63 LEU A C 15
ATOM 19195 O O . LEU A 1 63 ? -2.766 3.239 -2.734 1.00 0.00 63 LEU A O 15
ATOM 19211 N N . ILE A 1 64 ? -0.583 3.857 -2.787 1.00 0.00 64 ILE A N 15
ATOM 19212 C CA . ILE A 1 64 ? -0.781 5.287 -2.588 1.00 0.00 64 ILE A CA 15
ATOM 19213 C C . ILE A 1 64 ? -0.034 6.091 -3.647 1.00 0.00 64 ILE A C 15
ATOM 19214 O O . ILE A 1 64 ? 1.111 5.792 -3.984 1.00 0.00 64 ILE A O 15
ATOM 19230 N N . THR A 1 65 ? -0.687 7.113 -4.189 1.00 0.00 65 THR A N 15
ATOM 19231 C CA . THR A 1 65 ? -0.075 8.076 -5.089 1.00 0.00 65 THR A CA 15
ATOM 19232 C C . THR A 1 65 ? 0.927 8.927 -4.323 1.00 0.00 65 THR A C 15
ATOM 19233 O O . THR A 1 65 ? 0.608 9.478 -3.278 1.00 0.00 65 THR A O 15
ATOM 19244 N N . ASP A 1 66 ? 2.102 9.145 -4.898 1.00 0.00 66 ASP A N 15
ATOM 19245 C CA . ASP A 1 66 ? 3.082 10.095 -4.367 1.00 0.00 66 ASP A CA 15
ATOM 19246 C C . ASP A 1 66 ? 2.575 11.546 -4.423 1.00 0.00 66 ASP A C 15
ATOM 19247 O O . ASP A 1 66 ? 3.231 12.460 -3.928 1.00 0.00 66 ASP A O 15
ATOM 19256 N N . THR A 1 67 ? 1.416 11.790 -5.037 1.00 0.00 67 THR A N 15
ATOM 19257 C CA . THR A 1 67 ? 0.992 13.076 -5.569 1.00 0.00 67 THR A CA 15
ATOM 19258 C C . THR A 1 67 ? -0.478 13.348 -5.192 1.00 0.00 67 THR A C 15
ATOM 19259 O O . THR A 1 67 ? -1.142 14.222 -5.754 1.00 0.00 67 THR A O 15
ATOM 19270 N N . GLU A 1 68 ? -1.019 12.549 -4.265 1.00 0.00 68 GLU A N 15
ATOM 19271 C CA . GLU A 1 68 ? -2.392 12.613 -3.777 1.00 0.00 68 GLU A CA 15
ATOM 19272 C C . GLU A 1 68 ? -2.557 11.689 -2.572 1.00 0.00 68 GLU A C 15
ATOM 19273 O O . GLU A 1 68 ? -3.368 11.953 -1.693 1.00 0.00 68 GLU A O 15
ATOM 19285 N N . GLY A 1 69 ? -1.805 10.585 -2.537 1.00 0.00 69 GLY A N 15
ATOM 19286 C CA . GLY A 1 69 ? -2.016 9.455 -1.651 1.00 0.00 69 GLY A CA 15
ATOM 19287 C C . GLY A 1 69 ? -3.463 8.985 -1.675 1.00 0.00 69 GLY A C 15
ATOM 19288 O O . GLY A 1 69 ? -4.001 8.594 -0.638 1.00 0.00 69 GLY A O 15
ATOM 19292 N N . LYS A 1 70 ? -4.114 9.050 -2.841 1.00 0.00 70 LYS A N 15
ATOM 19293 C CA . LYS A 1 70 ? -5.414 8.428 -2.994 1.00 0.00 70 LYS A CA 15
ATOM 19294 C C . LYS A 1 70 ? -5.214 6.934 -2.841 1.00 0.00 70 LYS A C 15
ATOM 19295 O O . LYS A 1 70 ? -4.134 6.402 -3.102 1.00 0.00 70 LYS A O 15
ATOM 19314 N N . ILE A 1 71 ? -6.251 6.255 -2.395 1.00 0.00 71 ILE A N 15
ATOM 19315 C CA . ILE A 1 71 ? -6.233 4.841 -2.122 1.00 0.00 71 ILE A CA 15
ATOM 19316 C C . ILE A 1 71 ? -6.570 4.204 -3.456 1.00 0.00 71 ILE A C 15
ATOM 19317 O O . ILE A 1 71 ? -7.742 4.011 -3.791 1.00 0.00 71 ILE A O 15
ATOM 19333 N N . LEU A 1 72 ? -5.538 3.987 -4.276 1.00 0.00 72 LEU A N 15
ATOM 19334 C CA . LEU A 1 72 ? -5.685 3.411 -5.597 1.00 0.00 72 LEU A CA 15
ATOM 19335 C C . LEU A 1 72 ? -6.201 1.988 -5.447 1.00 0.00 72 LEU A C 15
ATOM 19336 O O . LEU A 1 72 ? -7.157 1.604 -6.118 1.00 0.00 72 LEU A O 15
ATOM 19352 N N . LYS A 1 73 ? -5.535 1.180 -4.616 1.00 0.00 73 LYS A N 15
ATOM 19353 C CA . LYS A 1 73 ? -5.857 -0.229 -4.420 1.00 0.00 73 LYS A CA 15
ATOM 19354 C C . LYS A 1 73 ? -5.491 -0.638 -2.998 1.00 0.00 73 LYS A C 15
ATOM 19355 O O . LYS A 1 73 ? -4.662 0.013 -2.356 1.00 0.00 73 LYS A O 15
ATOM 19374 N N . VAL A 1 74 ? -6.055 -1.758 -2.551 1.00 0.00 74 VAL A N 15
ATOM 19375 C CA . VAL A 1 74 ? -5.766 -2.422 -1.287 1.00 0.00 74 VAL A CA 15
ATOM 19376 C C . VAL A 1 74 ? -5.642 -3.910 -1.629 1.00 0.00 74 VAL A C 15
ATOM 19377 O O . VAL A 1 74 ? -6.392 -4.406 -2.477 1.00 0.00 74 VAL A O 15
ATOM 19390 N N . TYR A 1 75 ? -4.718 -4.618 -0.989 1.00 0.00 75 TYR A N 15
ATOM 19391 C CA . TYR A 1 75 ? -4.709 -6.072 -0.892 1.00 0.00 75 TYR A CA 15
ATOM 19392 C C . TYR A 1 75 ? -4.461 -6.438 0.565 1.00 0.00 75 TYR A C 15
ATOM 19393 O O . TYR A 1 75 ? -3.830 -5.674 1.292 1.00 0.00 75 TYR A O 15
ATOM 19411 N N . ASP A 1 76 ? -4.945 -7.589 1.011 1.00 0.00 76 ASP A N 15
ATOM 19412 C CA . ASP A 1 76 ? -4.689 -8.038 2.370 1.00 0.00 76 ASP A CA 15
ATOM 19413 C C . ASP A 1 76 ? -3.269 -8.606 2.504 1.00 0.00 76 ASP A C 15
ATOM 19414 O O . ASP A 1 76 ? -2.659 -8.994 1.508 1.00 0.00 76 ASP A O 15
ATOM 19423 N N . GLY A 1 77 ? -2.735 -8.699 3.722 1.00 0.00 77 GLY A N 15
ATOM 19424 C CA . GLY A 1 77 ? -1.404 -9.230 4.002 1.00 0.00 77 GLY A CA 15
ATOM 19425 C C . GLY A 1 77 ? -1.282 -10.716 3.706 1.00 0.00 77 GLY A C 15
ATOM 19426 O O . GLY A 1 77 ? -0.180 -11.201 3.456 1.00 0.00 77 GLY A O 15
ATOM 19430 N N . GLU A 1 78 ? -2.399 -11.444 3.683 1.00 0.00 78 GLU A N 15
ATOM 19431 C CA . GLU A 1 78 ? -2.440 -12.878 3.415 1.00 0.00 78 GLU A CA 15
ATOM 19432 C C . GLU A 1 78 ? -1.869 -13.230 2.028 1.00 0.00 78 GLU A C 15
ATOM 19433 O O . GLU A 1 78 ? -1.443 -14.366 1.800 1.00 0.00 78 GLU A O 15
ATOM 19445 N N . ILE A 1 79 ? -1.777 -12.249 1.126 1.00 0.00 79 ILE A N 15
ATOM 19446 C CA . ILE A 1 79 ? -1.112 -12.349 -0.164 1.00 0.00 79 ILE A CA 15
ATOM 19447 C C . ILE A 1 79 ? 0.401 -12.610 -0.041 1.00 0.00 79 ILE A C 15
ATOM 19448 O O . ILE A 1 79 ? 1.016 -13.039 -1.015 1.00 0.00 79 ILE A O 15
ATOM 19464 N N . PHE A 1 80 ? 1.027 -12.331 1.109 1.00 0.00 80 PHE A N 15
ATOM 19465 C CA . PHE A 1 80 ? 2.462 -12.514 1.314 1.00 0.00 80 PHE A CA 15
ATOM 19466 C C . PHE A 1 80 ? 2.835 -13.991 1.416 1.00 0.00 80 PHE A C 15
ATOM 19467 O O . PHE A 1 80 ? 3.908 -14.389 0.949 1.00 0.00 80 PHE A O 15
ATOM 19484 N N . TYR A 1 81 ? 1.961 -14.805 2.010 1.00 0.00 81 TYR A N 15
ATOM 19485 C CA . TYR A 1 81 ? 2.174 -16.243 2.082 1.00 0.00 81 TYR A CA 15
ATOM 19486 C C . TYR A 1 81 ? 1.864 -16.906 0.737 1.00 0.00 81 TYR A C 15
ATOM 19487 O O . TYR A 1 81 ? 2.286 -18.041 0.511 1.00 0.00 81 TYR A O 15
ATOM 19505 N N . HIS A 1 82 ? 1.154 -16.209 -0.160 1.00 0.00 82 HIS A N 15
ATOM 19506 C CA . HIS A 1 82 ? 0.718 -16.752 -1.431 1.00 0.00 82 HIS A CA 15
ATOM 19507 C C . HIS A 1 82 ? 1.911 -16.890 -2.392 1.00 0.00 82 HIS A C 15
ATOM 19508 O O . HIS A 1 82 ? 3.046 -16.520 -2.084 1.00 0.00 82 HIS A O 15
ATOM 19522 N N . ARG A 1 83 ? 1.657 -17.484 -3.555 1.00 0.00 83 ARG A N 15
ATOM 19523 C CA . ARG A 1 83 ? 2.638 -18.071 -4.457 1.00 0.00 83 ARG A CA 15
ATOM 19524 C C . ARG A 1 83 ? 2.397 -17.604 -5.883 1.00 0.00 83 ARG A C 15
ATOM 19525 O O . ARG A 1 83 ? 2.901 -18.259 -6.816 1.00 0.00 83 ARG A O 15
ATOM 19546 N N . GLY A 1 1 ? -10.185 -19.475 -13.280 1.00 0.00 1 GLY A N 16
ATOM 19547 C CA . GLY A 1 1 ? -9.755 -18.244 -12.607 1.00 0.00 1 GLY A CA 16
ATOM 19548 C C . GLY A 1 1 ? -10.182 -18.242 -11.152 1.00 0.00 1 GLY A C 16
ATOM 19549 O O . GLY A 1 1 ? -10.457 -19.306 -10.589 1.00 0.00 1 GLY A O 16
ATOM 19553 N N . ALA A 1 2 ? -10.254 -17.056 -10.537 1.00 0.00 2 ALA A N 16
ATOM 19554 C CA . ALA A 1 2 ? -10.067 -16.864 -9.096 1.00 0.00 2 ALA A CA 16
ATOM 19555 C C . ALA A 1 2 ? -8.704 -17.429 -8.670 1.00 0.00 2 ALA A C 16
ATOM 19556 O O . ALA A 1 2 ? -7.824 -17.584 -9.515 1.00 0.00 2 ALA A O 16
ATOM 19563 N N . ALA A 1 3 ? -8.504 -17.660 -7.367 1.00 0.00 3 ALA A N 16
ATOM 19564 C CA . ALA A 1 3 ? -7.303 -18.224 -6.741 1.00 0.00 3 ALA A CA 16
ATOM 19565 C C . ALA A 1 3 ? -5.991 -17.455 -6.974 1.00 0.00 3 ALA A C 16
ATOM 19566 O O . ALA A 1 3 ? -4.947 -17.843 -6.443 1.00 0.00 3 ALA A O 16
ATOM 19573 N N . GLY A 1 4 ? -6.030 -16.347 -7.706 1.00 0.00 4 GLY A N 16
ATOM 19574 C CA . GLY A 1 4 ? -4.995 -15.338 -7.771 1.00 0.00 4 GLY A CA 16
ATOM 19575 C C . GLY A 1 4 ? -5.349 -14.229 -6.795 1.00 0.00 4 GLY A C 16
ATOM 19576 O O . GLY A 1 4 ? -6.117 -14.431 -5.854 1.00 0.00 4 GLY A O 16
ATOM 19580 N N . ILE A 1 5 ? -4.762 -13.058 -6.991 1.00 0.00 5 ILE A N 16
ATOM 19581 C CA . ILE A 1 5 ? -4.738 -11.993 -6.000 1.00 0.00 5 ILE A CA 16
ATOM 19582 C C . ILE A 1 5 ? -6.119 -11.442 -5.623 1.00 0.00 5 ILE A C 16
ATOM 19583 O O . ILE A 1 5 ? -6.268 -10.837 -4.565 1.00 0.00 5 ILE A O 16
ATOM 19599 N N . ASP A 1 6 ? -7.121 -11.652 -6.474 1.00 0.00 6 ASP A N 16
ATOM 19600 C CA . ASP A 1 6 ? -8.481 -11.134 -6.340 1.00 0.00 6 ASP A CA 16
ATOM 19601 C C . ASP A 1 6 ? -9.153 -11.540 -5.027 1.00 0.00 6 ASP A C 16
ATOM 19602 O O . ASP A 1 6 ? -10.024 -10.825 -4.543 1.00 0.00 6 ASP A O 16
ATOM 19611 N N . GLN A 1 7 ? -8.741 -12.658 -4.429 1.00 0.00 7 GLN A N 16
ATOM 19612 C CA . GLN A 1 7 ? -9.247 -13.112 -3.137 1.00 0.00 7 GLN A CA 16
ATOM 19613 C C . GLN A 1 7 ? -8.875 -12.176 -1.979 1.00 0.00 7 GLN A C 16
ATOM 19614 O O . GLN A 1 7 ? -9.582 -12.141 -0.970 1.00 0.00 7 GLN A O 16
ATOM 19628 N N . TYR A 1 8 ? -7.763 -11.446 -2.104 1.00 0.00 8 TYR A N 16
ATOM 19629 C CA . TYR A 1 8 ? -7.251 -10.546 -1.078 1.00 0.00 8 TYR A CA 16
ATOM 19630 C C . TYR A 1 8 ? -7.798 -9.124 -1.287 1.00 0.00 8 TYR A C 16
ATOM 19631 O O . TYR A 1 8 ? -7.376 -8.214 -0.576 1.00 0.00 8 TYR A O 16
ATOM 19649 N N . ALA A 1 9 ? -8.634 -8.890 -2.313 1.00 0.00 9 ALA A N 16
ATOM 19650 C CA . ALA A 1 9 ? -9.028 -7.566 -2.782 1.00 0.00 9 ALA A CA 16
ATOM 19651 C C . ALA A 1 9 ? -10.031 -6.904 -1.829 1.00 0.00 9 ALA A C 16
ATOM 19652 O O . ALA A 1 9 ? -11.247 -7.052 -1.992 1.00 0.00 9 ALA A O 16
ATOM 19659 N N . LEU A 1 10 ? -9.529 -6.145 -0.857 1.00 0.00 10 LEU A N 16
ATOM 19660 C CA . LEU A 1 10 ? -10.332 -5.436 0.133 1.00 0.00 10 LEU A CA 16
ATOM 19661 C C . LEU A 1 10 ? -10.844 -4.147 -0.500 1.00 0.00 10 LEU A C 16
ATOM 19662 O O . LEU A 1 10 ? -10.038 -3.369 -1.015 1.00 0.00 10 LEU A O 16
ATOM 19678 N N . LYS A 1 11 ? -12.145 -3.860 -0.426 1.00 0.00 11 LYS A N 16
ATOM 19679 C CA . LYS A 1 11 ? -12.705 -2.615 -0.970 1.00 0.00 11 LYS A CA 16
ATOM 19680 C C . LYS A 1 11 ? -12.761 -1.494 0.075 1.00 0.00 11 LYS A C 16
ATOM 19681 O O . LYS A 1 11 ? -12.971 -0.329 -0.269 1.00 0.00 11 LYS A O 16
ATOM 19700 N N . GLU A 1 12 ? -12.631 -1.833 1.351 1.00 0.00 12 GLU A N 16
ATOM 19701 C CA . GLU A 1 12 ? -12.520 -0.900 2.462 1.00 0.00 12 GLU A CA 16
ATOM 19702 C C . GLU A 1 12 ? -11.676 -1.566 3.541 1.00 0.00 12 GLU A C 16
ATOM 19703 O O . GLU A 1 12 ? -11.405 -2.770 3.445 1.00 0.00 12 GLU A O 16
ATOM 19715 N N . PHE A 1 13 ? -11.217 -0.795 4.523 1.00 0.00 13 PHE A N 16
ATOM 19716 C CA . PHE A 1 13 ? -10.501 -1.297 5.686 1.00 0.00 13 PHE A CA 16
ATOM 19717 C C . PHE A 1 13 ? -10.641 -0.292 6.823 1.00 0.00 13 PHE A C 16
ATOM 19718 O O . PHE A 1 13 ? -11.160 0.811 6.628 1.00 0.00 13 PHE A O 16
ATOM 19735 N N . THR A 1 14 ? -10.090 -0.649 7.978 1.00 0.00 14 THR A N 16
ATOM 19736 C CA . THR A 1 14 ? -9.853 0.254 9.085 1.00 0.00 14 THR A CA 16
ATOM 19737 C C . THR A 1 14 ? -8.394 0.027 9.472 1.00 0.00 14 THR A C 16
ATOM 19738 O O . THR A 1 14 ? -7.971 -1.126 9.597 1.00 0.00 14 THR A O 16
ATOM 19749 N N . ALA A 1 15 ? -7.605 1.092 9.596 1.00 0.00 15 ALA A N 16
ATOM 19750 C CA . ALA A 1 15 ? -6.244 1.042 10.112 1.00 0.00 15 ALA A CA 16
ATOM 19751 C C . ALA A 1 15 ? -6.043 2.296 10.945 1.00 0.00 15 ALA A C 16
ATOM 19752 O O . ALA A 1 15 ? -6.576 3.346 10.589 1.00 0.00 15 ALA A O 16
ATOM 19759 N N . ASP A 1 16 ? -5.316 2.169 12.056 1.00 0.00 16 ASP A N 16
ATOM 19760 C CA . ASP A 1 16 ? -5.104 3.227 13.048 1.00 0.00 16 ASP A CA 16
ATOM 19761 C C . ASP A 1 16 ? -6.422 3.937 13.342 1.00 0.00 16 ASP A C 16
ATOM 19762 O O . ASP A 1 16 ? -6.542 5.154 13.211 1.00 0.00 16 ASP A O 16
ATOM 19771 N N . PHE A 1 17 ? -7.417 3.107 13.659 1.00 0.00 17 PHE A N 16
ATOM 19772 C CA . PHE A 1 17 ? -8.781 3.396 14.059 1.00 0.00 17 PHE A CA 16
ATOM 19773 C C . PHE A 1 17 ? -9.511 4.414 13.161 1.00 0.00 17 PHE A C 16
ATOM 19774 O O . PHE A 1 17 ? -10.522 4.989 13.571 1.00 0.00 17 PHE A O 16
ATOM 19791 N N . THR A 1 18 ? -9.070 4.541 11.905 1.00 0.00 18 THR A N 16
ATOM 19792 C CA . THR A 1 18 ? -9.676 5.341 10.845 1.00 0.00 18 THR A CA 16
ATOM 19793 C C . THR A 1 18 ? -10.147 4.374 9.753 1.00 0.00 18 THR A C 16
ATOM 19794 O O . THR A 1 18 ? -9.443 3.411 9.440 1.00 0.00 18 THR A O 16
ATOM 19805 N N . GLN A 1 19 ? -11.340 4.599 9.193 1.00 0.00 19 GLN A N 16
ATOM 19806 C CA . GLN A 1 19 ? -11.882 3.819 8.088 1.00 0.00 19 GLN A CA 16
ATOM 19807 C C . GLN A 1 19 ? -11.453 4.452 6.763 1.00 0.00 19 GLN A C 16
ATOM 19808 O O . GLN A 1 19 ? -11.301 5.674 6.681 1.00 0.00 19 GLN A O 16
ATOM 19822 N N . PHE A 1 20 ? -11.312 3.644 5.713 1.00 0.00 20 PHE A N 16
ATOM 19823 C CA . PHE A 1 20 ? -10.895 4.097 4.394 1.00 0.00 20 PHE A CA 16
ATOM 19824 C C . PHE A 1 20 ? -11.510 3.214 3.319 1.00 0.00 20 PHE A C 16
ATOM 19825 O O . PHE A 1 20 ? -11.719 2.015 3.535 1.00 0.00 20 PHE A O 16
ATOM 19842 N N . HIS A 1 21 ? -11.678 3.772 2.120 1.00 0.00 21 HIS A N 16
ATOM 19843 C CA . HIS A 1 21 ? -12.314 3.103 0.992 1.00 0.00 21 HIS A CA 16
ATOM 19844 C C . HIS A 1 21 ? -11.478 3.357 -0.261 1.00 0.00 21 HIS A C 16
ATOM 19845 O O . HIS A 1 21 ? -10.704 4.319 -0.307 1.00 0.00 21 HIS A O 16
ATOM 19859 N N . ILE A 1 22 ? -11.659 2.531 -1.294 1.00 0.00 22 ILE A N 16
ATOM 19860 C CA . ILE A 1 22 ? -11.054 2.758 -2.601 1.00 0.00 22 ILE A CA 16
ATOM 19861 C C . ILE A 1 22 ? -11.559 4.115 -3.096 1.00 0.00 22 ILE A C 16
ATOM 19862 O O . ILE A 1 22 ? -12.757 4.276 -3.352 1.00 0.00 22 ILE A O 16
ATOM 19878 N N . GLY A 1 23 ? -10.656 5.090 -3.201 1.00 0.00 23 GLY A N 16
ATOM 19879 C CA . GLY A 1 23 ? -10.952 6.450 -3.625 1.00 0.00 23 GLY A CA 16
ATOM 19880 C C . GLY A 1 23 ? -10.780 7.499 -2.523 1.00 0.00 23 GLY A C 16
ATOM 19881 O O . GLY A 1 23 ? -10.752 8.680 -2.863 1.00 0.00 23 GLY A O 16
ATOM 19885 N N . ASP A 1 24 ? -10.651 7.117 -1.249 1.00 0.00 24 ASP A N 16
ATOM 19886 C CA . ASP A 1 24 ? -10.250 8.044 -0.176 1.00 0.00 24 ASP A CA 16
ATOM 19887 C C . ASP A 1 24 ? -8.741 8.317 -0.268 1.00 0.00 24 ASP A C 16
ATOM 19888 O O . ASP A 1 24 ? -8.098 7.880 -1.224 1.00 0.00 24 ASP A O 16
ATOM 19897 N N . THR A 1 25 ? -8.133 9.010 0.698 1.00 0.00 25 THR A N 16
ATOM 19898 C CA . THR A 1 25 ? -6.724 9.345 0.735 1.00 0.00 25 THR A CA 16
ATOM 19899 C C . THR A 1 25 ? -6.137 8.884 2.075 1.00 0.00 25 THR A C 16
ATOM 19900 O O . THR A 1 25 ? -6.836 8.907 3.091 1.00 0.00 25 THR A O 16
ATOM 19911 N N . VAL A 1 26 ? -4.857 8.502 2.110 1.00 0.00 26 VAL A N 16
ATOM 19912 C CA . VAL A 1 26 ? -4.189 8.106 3.351 1.00 0.00 26 VAL A CA 16
ATOM 19913 C C . VAL A 1 26 ? -3.531 9.325 4.012 1.00 0.00 26 VAL A C 16
ATOM 19914 O O . VAL A 1 26 ? -3.142 10.250 3.294 1.00 0.00 26 VAL A O 16
ATOM 19927 N N . PRO A 1 27 ? -3.324 9.325 5.341 1.00 0.00 27 PRO A N 16
ATOM 19928 C CA . PRO A 1 27 ? -2.498 10.321 6.015 1.00 0.00 27 PRO A CA 16
ATOM 19929 C C . PRO A 1 27 ? -1.009 10.147 5.692 1.00 0.00 27 PRO A C 16
ATOM 19930 O O . PRO A 1 27 ? -0.569 9.081 5.246 1.00 0.00 27 PRO A O 16
ATOM 19941 N N . ALA A 1 28 ? -0.204 11.167 6.009 1.00 0.00 28 ALA A N 16
ATOM 19942 C CA . ALA A 1 28 ? 1.240 11.164 5.788 1.00 0.00 28 ALA A CA 16
ATOM 19943 C C . ALA A 1 28 ? 1.971 10.143 6.667 1.00 0.00 28 ALA A C 16
ATOM 19944 O O . ALA A 1 28 ? 3.156 9.886 6.460 1.00 0.00 28 ALA A O 16
ATOM 19951 N N . MET A 1 29 ? 1.263 9.538 7.623 1.00 0.00 29 MET A N 16
ATOM 19952 C CA . MET A 1 29 ? 1.707 8.403 8.425 1.00 0.00 29 MET A CA 16
ATOM 19953 C C . MET A 1 29 ? 2.054 7.204 7.530 1.00 0.00 29 MET A C 16
ATOM 19954 O O . MET A 1 29 ? 2.856 6.360 7.925 1.00 0.00 29 MET A O 16
ATOM 19968 N N . TYR A 1 30 ? 1.504 7.145 6.310 1.00 0.00 30 TYR A N 16
ATOM 19969 C CA . TYR A 1 30 ? 1.784 6.087 5.340 1.00 0.00 30 TYR A CA 16
ATOM 19970 C C . TYR A 1 30 ? 2.587 6.574 4.135 1.00 0.00 30 TYR A C 16
ATOM 19971 O O . TYR A 1 30 ? 3.233 5.764 3.479 1.00 0.00 30 TYR A O 16
ATOM 19989 N N . LEU A 1 31 ? 2.536 7.874 3.822 1.00 0.00 31 LEU A N 16
ATOM 19990 C CA . LEU A 1 31 ? 3.216 8.438 2.648 1.00 0.00 31 LEU A CA 16
ATOM 19991 C C . LEU A 1 31 ? 4.718 8.590 2.891 1.00 0.00 31 LEU A C 16
ATOM 19992 O O . LEU A 1 31 ? 5.483 8.732 1.934 1.00 0.00 31 LEU A O 16
ATOM 20008 N N . THR A 1 32 ? 5.128 8.567 4.158 1.00 0.00 32 THR A N 16
ATOM 20009 C CA . THR A 1 32 ? 6.504 8.498 4.616 1.00 0.00 32 THR A CA 16
ATOM 20010 C C . THR A 1 32 ? 7.226 7.292 3.979 1.00 0.00 32 THR A C 16
ATOM 20011 O O . THR A 1 32 ? 6.629 6.227 3.798 1.00 0.00 32 THR A O 16
ATOM 20022 N N . PRO A 1 33 ? 8.545 7.380 3.720 1.00 0.00 33 PRO A N 16
ATOM 20023 C CA . PRO A 1 33 ? 9.315 6.269 3.170 1.00 0.00 33 PRO A CA 16
ATOM 20024 C C . PRO A 1 33 ? 9.422 5.085 4.143 1.00 0.00 33 PRO A C 16
ATOM 20025 O O . PRO A 1 33 ? 9.823 3.991 3.742 1.00 0.00 33 PRO A O 16
ATOM 20036 N N . GLU A 1 34 ? 9.033 5.274 5.407 1.00 0.00 34 GLU A N 16
ATOM 20037 C CA . GLU A 1 34 ? 9.156 4.309 6.487 1.00 0.00 34 GLU A CA 16
ATOM 20038 C C . GLU A 1 34 ? 8.333 3.035 6.273 1.00 0.00 34 GLU A C 16
ATOM 20039 O O . GLU A 1 34 ? 8.538 2.078 7.019 1.00 0.00 34 GLU A O 16
ATOM 20051 N N . TYR A 1 35 ? 7.449 2.982 5.271 1.00 0.00 35 TYR A N 16
ATOM 20052 C CA . TYR A 1 35 ? 6.638 1.808 4.956 1.00 0.00 35 TYR A CA 16
ATOM 20053 C C . TYR A 1 35 ? 6.662 1.459 3.464 1.00 0.00 35 TYR A C 16
ATOM 20054 O O . TYR A 1 35 ? 6.029 0.479 3.067 1.00 0.00 35 TYR A O 16
ATOM 20072 N N . ASN A 1 36 ? 7.389 2.222 2.640 1.00 0.00 36 ASN A N 16
ATOM 20073 C CA . ASN A 1 36 ? 7.413 2.128 1.185 1.00 0.00 36 ASN A CA 16
ATOM 20074 C C . ASN A 1 36 ? 7.984 0.773 0.739 1.00 0.00 36 ASN A C 16
ATOM 20075 O O . ASN A 1 36 ? 9.013 0.342 1.265 1.00 0.00 36 ASN A O 16
ATOM 20086 N N . ILE A 1 37 ? 7.384 0.114 -0.259 1.00 0.00 37 ILE A N 16
ATOM 20087 C CA . ILE A 1 37 ? 7.742 -1.225 -0.737 1.00 0.00 37 ILE A CA 16
ATOM 20088 C C . ILE A 1 37 ? 8.169 -1.124 -2.199 1.00 0.00 37 ILE A C 16
ATOM 20089 O O . ILE A 1 37 ? 7.385 -1.327 -3.129 1.00 0.00 37 ILE A O 16
ATOM 20105 N N . LYS A 1 38 ? 9.460 -0.880 -2.413 1.00 0.00 38 LYS A N 16
ATOM 20106 C CA . LYS A 1 38 ? 10.076 -0.987 -3.738 1.00 0.00 38 LYS A CA 16
ATOM 20107 C C . LYS A 1 38 ? 10.155 -2.441 -4.214 1.00 0.00 38 LYS A C 16
ATOM 20108 O O . LYS A 1 38 ? 10.384 -2.673 -5.398 1.00 0.00 38 LYS A O 16
ATOM 20127 N N . GLN A 1 39 ? 9.958 -3.421 -3.333 1.00 0.00 39 GLN A N 16
ATOM 20128 C CA . GLN A 1 39 ? 10.348 -4.816 -3.528 1.00 0.00 39 GLN A CA 16
ATOM 20129 C C . GLN A 1 39 ? 9.128 -5.668 -3.906 1.00 0.00 39 GLN A C 16
ATOM 20130 O O . GLN A 1 39 ? 8.905 -6.747 -3.354 1.00 0.00 39 GLN A O 16
ATOM 20144 N N . TRP A 1 40 ? 8.282 -5.150 -4.798 1.00 0.00 40 TRP A N 16
ATOM 20145 C CA . TRP A 1 40 ? 7.006 -5.765 -5.137 1.00 0.00 40 TRP A CA 16
ATOM 20146 C C . TRP A 1 40 ? 7.134 -7.061 -5.939 1.00 0.00 40 TRP A C 16
ATOM 20147 O O . TRP A 1 40 ? 6.171 -7.821 -5.981 1.00 0.00 40 TRP A O 16
ATOM 20168 N N . GLN A 1 41 ? 8.297 -7.358 -6.523 1.00 0.00 41 GLN A N 16
ATOM 20169 C CA . GLN A 1 41 ? 8.563 -8.663 -7.124 1.00 0.00 41 GLN A CA 16
ATOM 20170 C C . GLN A 1 41 ? 8.596 -9.775 -6.073 1.00 0.00 41 GLN A C 16
ATOM 20171 O O . GLN A 1 41 ? 8.350 -10.934 -6.416 1.00 0.00 41 GLN A O 16
ATOM 20185 N N . GLN A 1 42 ? 8.907 -9.477 -4.806 1.00 0.00 42 GLN A N 16
ATOM 20186 C CA . GLN A 1 42 ? 9.135 -10.460 -3.771 1.00 0.00 42 GLN A CA 16
ATOM 20187 C C . GLN A 1 42 ? 7.823 -10.906 -3.113 1.00 0.00 42 GLN A C 16
ATOM 20188 O O . GLN A 1 42 ? 7.693 -10.926 -1.889 1.00 0.00 42 GLN A O 16
ATOM 20202 N N . ARG A 1 43 ? 6.802 -11.054 -3.945 1.00 0.00 43 ARG A N 16
ATOM 20203 C CA . ARG A 1 43 ? 5.382 -11.231 -3.667 1.00 0.00 43 ARG A CA 16
ATOM 20204 C C . ARG A 1 43 ? 4.664 -11.200 -5.015 1.00 0.00 43 ARG A C 16
ATOM 20205 O O . ARG A 1 43 ? 5.161 -10.600 -5.971 1.00 0.00 43 ARG A O 16
ATOM 20226 N N . ASN A 1 44 ? 3.476 -11.793 -5.107 1.00 0.00 44 ASN A N 16
ATOM 20227 C CA . ASN A 1 44 ? 2.751 -11.935 -6.375 1.00 0.00 44 ASN A CA 16
ATOM 20228 C C . ASN A 1 44 ? 1.987 -10.656 -6.735 1.00 0.00 44 ASN A C 16
ATOM 20229 O O . ASN A 1 44 ? 1.293 -10.645 -7.751 1.00 0.00 44 ASN A O 16
ATOM 20240 N N . LEU A 1 45 ? 2.063 -9.595 -5.918 1.00 0.00 45 LEU A N 16
ATOM 20241 C CA . LEU A 1 45 ? 1.310 -8.357 -6.135 1.00 0.00 45 LEU A CA 16
ATOM 20242 C C . LEU A 1 45 ? 1.582 -7.781 -7.527 1.00 0.00 45 LEU A C 16
ATOM 20243 O O . LEU A 1 45 ? 2.691 -7.947 -8.047 1.00 0.00 45 LEU A O 16
ATOM 20259 N N . PRO A 1 46 ? 0.613 -7.045 -8.098 1.00 0.00 46 PRO A N 16
ATOM 20260 C CA . PRO A 1 46 ? 0.805 -6.371 -9.364 1.00 0.00 46 PRO A CA 16
ATOM 20261 C C . PRO A 1 46 ? 1.824 -5.236 -9.218 1.00 0.00 46 PRO A C 16
ATOM 20262 O O . PRO A 1 46 ? 2.174 -4.794 -8.112 1.00 0.00 46 PRO A O 16
ATOM 20273 N N . ALA A 1 47 ? 2.242 -4.722 -10.374 1.00 0.00 47 ALA A N 16
ATOM 20274 C CA . ALA A 1 47 ? 2.991 -3.485 -10.487 1.00 0.00 47 ALA A CA 16
ATOM 20275 C C . ALA A 1 47 ? 2.201 -2.324 -9.859 1.00 0.00 47 ALA A C 16
ATOM 20276 O O . ALA A 1 47 ? 0.974 -2.409 -9.733 1.00 0.00 47 ALA A O 16
ATOM 20283 N N . PRO A 1 48 ? 2.862 -1.225 -9.463 1.00 0.00 48 PRO A N 16
ATOM 20284 C CA . PRO A 1 48 ? 2.164 0.005 -9.115 1.00 0.00 48 PRO A CA 16
ATOM 20285 C C . PRO A 1 48 ? 1.497 0.609 -10.362 1.00 0.00 48 PRO A C 16
ATOM 20286 O O . PRO A 1 48 ? 1.867 0.302 -11.497 1.00 0.00 48 PRO A O 16
ATOM 20297 N N . ASP A 1 49 ? 0.542 1.514 -10.152 1.00 0.00 49 ASP A N 16
ATOM 20298 C CA . ASP A 1 49 ? 0.082 2.443 -11.183 1.00 0.00 49 ASP A CA 16
ATOM 20299 C C . ASP A 1 49 ? 1.205 3.461 -11.424 1.00 0.00 49 ASP A C 16
ATOM 20300 O O . ASP A 1 49 ? 2.113 3.615 -10.598 1.00 0.00 49 ASP A O 16
ATOM 20309 N N . ALA A 1 50 ? 1.169 4.180 -12.542 1.00 0.00 50 ALA A N 16
ATOM 20310 C CA . ALA A 1 50 ? 2.196 5.148 -12.905 1.00 0.00 50 ALA A CA 16
ATOM 20311 C C . ALA A 1 50 ? 2.229 6.315 -11.904 1.00 0.00 50 ALA A C 16
ATOM 20312 O O . ALA A 1 50 ? 1.321 7.148 -11.907 1.00 0.00 50 ALA A O 16
ATOM 20319 N N . GLY A 1 51 ? 3.271 6.408 -11.072 1.00 0.00 51 GLY A N 16
ATOM 20320 C CA . GLY A 1 51 ? 3.384 7.470 -10.068 1.00 0.00 51 GLY A CA 16
ATOM 20321 C C . GLY A 1 51 ? 2.637 7.121 -8.784 1.00 0.00 51 GLY A C 16
ATOM 20322 O O . GLY A 1 51 ? 2.073 7.999 -8.125 1.00 0.00 51 GLY A O 16
ATOM 20326 N N . SER A 1 52 ? 2.614 5.839 -8.429 1.00 0.00 52 SER A N 16
ATOM 20327 C CA . SER A 1 52 ? 2.062 5.353 -7.179 1.00 0.00 52 SER A CA 16
ATOM 20328 C C . SER A 1 52 ? 3.076 4.420 -6.521 1.00 0.00 52 SER A C 16
ATOM 20329 O O . SER A 1 52 ? 4.088 4.058 -7.135 1.00 0.00 52 SER A O 16
ATOM 20337 N N . HIS A 1 53 ? 2.813 4.024 -5.279 1.00 0.00 53 HIS A N 16
ATOM 20338 C CA . HIS A 1 53 ? 3.669 3.118 -4.543 1.00 0.00 53 HIS A CA 16
ATOM 20339 C C . HIS A 1 53 ? 2.840 2.197 -3.681 1.00 0.00 53 HIS A C 16
ATOM 20340 O O . HIS A 1 53 ? 1.748 2.549 -3.235 1.00 0.00 53 HIS A O 16
ATOM 20354 N N . TRP A 1 54 ? 3.409 1.034 -3.421 1.00 0.00 54 TRP A N 16
ATOM 20355 C CA . TRP A 1 54 ? 2.844 0.056 -2.512 1.00 0.00 54 TRP A CA 16
ATOM 20356 C C . TRP A 1 54 ? 3.466 0.261 -1.141 1.00 0.00 54 TRP A C 16
ATOM 20357 O O . TRP A 1 54 ? 4.687 0.387 -1.039 1.00 0.00 54 TRP A O 16
ATOM 20378 N N . THR A 1 55 ? 2.656 0.274 -0.090 1.00 0.00 55 THR A N 16
ATOM 20379 C CA . THR A 1 55 ? 3.116 0.512 1.269 1.00 0.00 55 THR A CA 16
ATOM 20380 C C . THR A 1 55 ? 2.473 -0.510 2.205 1.00 0.00 55 THR A C 16
ATOM 20381 O O . THR A 1 55 ? 1.466 -1.138 1.860 1.00 0.00 55 THR A O 16
ATOM 20392 N N . TYR A 1 56 ? 3.067 -0.708 3.382 1.00 0.00 56 TYR A N 16
ATOM 20393 C CA . TYR A 1 56 ? 2.502 -1.544 4.430 1.00 0.00 56 TYR A CA 16
ATOM 20394 C C . TYR A 1 56 ? 1.612 -0.635 5.280 1.00 0.00 56 TYR A C 16
ATOM 20395 O O . TYR A 1 56 ? 2.106 0.334 5.862 1.00 0.00 56 TYR A O 16
ATOM 20413 N N . MET A 1 57 ? 0.301 -0.870 5.292 1.00 0.00 57 MET A N 16
ATOM 20414 C CA . MET A 1 57 ? -0.660 -0.219 6.184 1.00 0.00 57 MET A CA 16
ATOM 20415 C C . MET A 1 57 ? -0.787 -1.065 7.462 1.00 0.00 57 MET A C 16
ATOM 20416 O O . MET A 1 57 ? 0.171 -1.744 7.841 1.00 0.00 57 MET A O 16
ATOM 20430 N N . GLY A 1 58 ? -1.947 -0.989 8.125 1.00 0.00 58 GLY A N 16
ATOM 20431 C CA . GLY A 1 58 ? -2.482 -1.833 9.184 1.00 0.00 58 GLY A CA 16
ATOM 20432 C C . GLY A 1 58 ? -2.507 -3.327 8.877 1.00 0.00 58 GLY A C 16
ATOM 20433 O O . GLY A 1 58 ? -3.552 -3.964 8.993 1.00 0.00 58 GLY A O 16
ATOM 20437 N N . GLY A 1 59 ? -1.375 -3.897 8.477 1.00 0.00 59 GLY A N 16
ATOM 20438 C CA . GLY A 1 59 ? -1.244 -5.316 8.216 1.00 0.00 59 GLY A CA 16
ATOM 20439 C C . GLY A 1 59 ? -1.691 -5.727 6.818 1.00 0.00 59 GLY A C 16
ATOM 20440 O O . GLY A 1 59 ? -1.641 -6.911 6.491 1.00 0.00 59 GLY A O 16
ATOM 20444 N N . ASN A 1 60 ? -2.074 -4.769 5.981 1.00 0.00 60 ASN A N 16
ATOM 20445 C CA . ASN A 1 60 ? -2.454 -4.978 4.592 1.00 0.00 60 ASN A CA 16
ATOM 20446 C C . ASN A 1 60 ? -1.523 -4.131 3.727 1.00 0.00 60 ASN A C 16
ATOM 20447 O O . ASN A 1 60 ? -0.847 -3.229 4.230 1.00 0.00 60 ASN A O 16
ATOM 20458 N N . TYR A 1 61 ? -1.505 -4.368 2.422 1.00 0.00 61 TYR A N 16
ATOM 20459 C CA . TYR A 1 61 ? -0.651 -3.657 1.492 1.00 0.00 61 TYR A CA 16
ATOM 20460 C C . TYR A 1 61 ? -1.528 -2.740 0.662 1.00 0.00 61 TYR A C 16
ATOM 20461 O O . TYR A 1 61 ? -2.447 -3.213 -0.014 1.00 0.00 61 TYR A O 16
ATOM 20479 N N . VAL A 1 62 ? -1.276 -1.435 0.705 1.00 0.00 62 VAL A N 16
ATOM 20480 C CA . VAL A 1 62 ? -2.109 -0.481 -0.007 1.00 0.00 62 VAL A CA 16
ATOM 20481 C C . VAL A 1 62 ? -1.298 0.130 -1.138 1.00 0.00 62 VAL A C 16
ATOM 20482 O O . VAL A 1 62 ? -0.069 0.152 -1.079 1.00 0.00 62 VAL A O 16
ATOM 20495 N N . LEU A 1 63 ? -1.985 0.615 -2.167 1.00 0.00 63 LEU A N 16
ATOM 20496 C CA . LEU A 1 63 ? -1.395 1.332 -3.289 1.00 0.00 63 LEU A CA 16
ATOM 20497 C C . LEU A 1 63 ? -1.851 2.780 -3.199 1.00 0.00 63 LEU A C 16
ATOM 20498 O O . LEU A 1 63 ? -3.056 3.042 -3.214 1.00 0.00 63 LEU A O 16
ATOM 20514 N N . ILE A 1 64 ? -0.904 3.700 -3.056 1.00 0.00 64 ILE A N 16
ATOM 20515 C CA . ILE A 1 64 ? -1.111 5.129 -2.835 1.00 0.00 64 ILE A CA 16
ATOM 20516 C C . ILE A 1 64 ? -0.535 5.907 -4.016 1.00 0.00 64 ILE A C 16
ATOM 20517 O O . ILE A 1 64 ? 0.502 5.504 -4.539 1.00 0.00 64 ILE A O 16
ATOM 20533 N N . THR A 1 65 ? -1.134 7.025 -4.437 1.00 0.00 65 THR A N 16
ATOM 20534 C CA . THR A 1 65 ? -0.433 7.917 -5.359 1.00 0.00 65 THR A CA 16
ATOM 20535 C C . THR A 1 65 ? 0.737 8.537 -4.604 1.00 0.00 65 THR A C 16
ATOM 20536 O O . THR A 1 65 ? 0.585 8.928 -3.450 1.00 0.00 65 THR A O 16
ATOM 20547 N N . ASP A 1 66 ? 1.882 8.699 -5.259 1.00 0.00 66 ASP A N 16
ATOM 20548 C CA . ASP A 1 66 ? 3.046 9.340 -4.642 1.00 0.00 66 ASP A CA 16
ATOM 20549 C C . ASP A 1 66 ? 2.869 10.858 -4.498 1.00 0.00 66 ASP A C 16
ATOM 20550 O O . ASP A 1 66 ? 3.688 11.553 -3.901 1.00 0.00 66 ASP A O 16
ATOM 20559 N N . THR A 1 67 ? 1.788 11.381 -5.064 1.00 0.00 67 THR A N 16
ATOM 20560 C CA . THR A 1 67 ? 1.562 12.787 -5.359 1.00 0.00 67 THR A CA 16
ATOM 20561 C C . THR A 1 67 ? 0.126 13.195 -4.957 1.00 0.00 67 THR A C 16
ATOM 20562 O O . THR A 1 67 ? -0.440 14.136 -5.508 1.00 0.00 67 THR A O 16
ATOM 20573 N N . GLU A 1 68 ? -0.494 12.453 -4.024 1.00 0.00 68 GLU A N 16
ATOM 20574 C CA . GLU A 1 68 ? -1.821 12.720 -3.451 1.00 0.00 68 GLU A CA 16
ATOM 20575 C C . GLU A 1 68 ? -2.081 11.735 -2.293 1.00 0.00 68 GLU A C 16
ATOM 20576 O O . GLU A 1 68 ? -2.658 12.097 -1.263 1.00 0.00 68 GLU A O 16
ATOM 20588 N N . GLY A 1 69 ? -1.643 10.482 -2.453 1.00 0.00 69 GLY A N 16
ATOM 20589 C CA . GLY A 1 69 ? -1.877 9.387 -1.522 1.00 0.00 69 GLY A CA 16
ATOM 20590 C C . GLY A 1 69 ? -3.300 8.851 -1.572 1.00 0.00 69 GLY A C 16
ATOM 20591 O O . GLY A 1 69 ? -3.796 8.309 -0.585 1.00 0.00 69 GLY A O 16
ATOM 20595 N N . LYS A 1 70 ? -3.964 9.009 -2.714 1.00 0.00 70 LYS A N 16
ATOM 20596 C CA . LYS A 1 70 ? -5.284 8.467 -2.981 1.00 0.00 70 LYS A CA 16
ATOM 20597 C C . LYS A 1 70 ? -5.204 6.945 -2.981 1.00 0.00 70 LYS A C 16
ATOM 20598 O O . LYS A 1 70 ? -4.204 6.374 -3.417 1.00 0.00 70 LYS A O 16
ATOM 20617 N N . ILE A 1 71 ? -6.248 6.302 -2.481 1.00 0.00 71 ILE A N 16
ATOM 20618 C CA . ILE A 1 71 ? -6.310 4.887 -2.175 1.00 0.00 71 ILE A CA 16
ATOM 20619 C C . ILE A 1 71 ? -6.709 4.161 -3.449 1.00 0.00 71 ILE A C 16
ATOM 20620 O O . ILE A 1 71 ? -7.893 4.035 -3.767 1.00 0.00 71 ILE A O 16
ATOM 20636 N N . LEU A 1 72 ? -5.698 3.751 -4.218 1.00 0.00 72 LEU A N 16
ATOM 20637 C CA . LEU A 1 72 ? -5.889 3.200 -5.552 1.00 0.00 72 LEU A CA 16
ATOM 20638 C C . LEU A 1 72 ? -6.327 1.736 -5.473 1.00 0.00 72 LEU A C 16
ATOM 20639 O O . LEU A 1 72 ? -7.274 1.333 -6.153 1.00 0.00 72 LEU A O 16
ATOM 20655 N N . LYS A 1 73 ? -5.637 0.918 -4.673 1.00 0.00 73 LYS A N 16
ATOM 20656 C CA . LYS A 1 73 ? -5.925 -0.503 -4.457 1.00 0.00 73 LYS A CA 16
ATOM 20657 C C . LYS A 1 73 ? -5.570 -0.842 -3.018 1.00 0.00 73 LYS A C 16
ATOM 20658 O O . LYS A 1 73 ? -4.757 -0.135 -2.414 1.00 0.00 73 LYS A O 16
ATOM 20677 N N . VAL A 1 74 ? -6.074 -1.970 -2.529 1.00 0.00 74 VAL A N 16
ATOM 20678 C CA . VAL A 1 74 ? -5.640 -2.609 -1.300 1.00 0.00 74 VAL A CA 16
ATOM 20679 C C . VAL A 1 74 ? -5.640 -4.113 -1.576 1.00 0.00 74 VAL A C 16
ATOM 20680 O O . VAL A 1 74 ? -6.543 -4.601 -2.261 1.00 0.00 74 VAL A O 16
ATOM 20693 N N . TYR A 1 75 ? -4.666 -4.834 -1.023 1.00 0.00 75 TYR A N 16
ATOM 20694 C CA . TYR A 1 75 ? -4.722 -6.283 -0.863 1.00 0.00 75 TYR A CA 16
ATOM 20695 C C . TYR A 1 75 ? -4.274 -6.618 0.569 1.00 0.00 75 TYR A C 16
ATOM 20696 O O . TYR A 1 75 ? -3.460 -5.889 1.137 1.00 0.00 75 TYR A O 16
ATOM 20714 N N . ASP A 1 76 ? -4.792 -7.690 1.171 1.00 0.00 76 ASP A N 16
ATOM 20715 C CA . ASP A 1 76 ? -4.402 -8.151 2.515 1.00 0.00 76 ASP A CA 16
ATOM 20716 C C . ASP A 1 76 ? -2.915 -8.553 2.591 1.00 0.00 76 ASP A C 16
ATOM 20717 O O . ASP A 1 76 ? -2.305 -8.869 1.573 1.00 0.00 76 ASP A O 16
ATOM 20726 N N . GLY A 1 77 ? -2.323 -8.571 3.792 1.00 0.00 77 GLY A N 16
ATOM 20727 C CA . GLY A 1 77 ? -0.945 -8.972 4.068 1.00 0.00 77 GLY A CA 16
ATOM 20728 C C . GLY A 1 77 ? -0.588 -10.389 3.643 1.00 0.00 77 GLY A C 16
ATOM 20729 O O . GLY A 1 77 ? 0.585 -10.631 3.364 1.00 0.00 77 GLY A O 16
ATOM 20733 N N . GLU A 1 78 ? -1.541 -11.314 3.530 1.00 0.00 78 GLU A N 16
ATOM 20734 C CA . GLU A 1 78 ? -1.239 -12.675 3.107 1.00 0.00 78 GLU A CA 16
ATOM 20735 C C . GLU A 1 78 ? -0.699 -12.742 1.685 1.00 0.00 78 GLU A C 16
ATOM 20736 O O . GLU A 1 78 ? 0.040 -13.668 1.352 1.00 0.00 78 GLU A O 16
ATOM 20748 N N . ILE A 1 79 ? -0.950 -11.725 0.859 1.00 0.00 79 ILE A N 16
ATOM 20749 C CA . ILE A 1 79 ? -0.351 -11.622 -0.457 1.00 0.00 79 ILE A CA 16
ATOM 20750 C C . ILE A 1 79 ? 1.175 -11.382 -0.370 1.00 0.00 79 ILE A C 16
ATOM 20751 O O . ILE A 1 79 ? 1.829 -11.263 -1.403 1.00 0.00 79 ILE A O 16
ATOM 20767 N N . PHE A 1 80 ? 1.774 -11.309 0.821 1.00 0.00 80 PHE A N 16
ATOM 20768 C CA . PHE A 1 80 ? 3.209 -11.451 1.004 1.00 0.00 80 PHE A CA 16
ATOM 20769 C C . PHE A 1 80 ? 3.668 -12.874 0.659 1.00 0.00 80 PHE A C 16
ATOM 20770 O O . PHE A 1 80 ? 4.712 -13.035 0.030 1.00 0.00 80 PHE A O 16
ATOM 20787 N N . TYR A 1 81 ? 2.906 -13.895 1.068 1.00 0.00 81 TYR A N 16
ATOM 20788 C CA . TYR A 1 81 ? 3.371 -15.279 1.193 1.00 0.00 81 TYR A CA 16
ATOM 20789 C C . TYR A 1 81 ? 2.422 -16.288 0.534 1.00 0.00 81 TYR A C 16
ATOM 20790 O O . TYR A 1 81 ? 2.486 -17.484 0.803 1.00 0.00 81 TYR A O 16
ATOM 20808 N N . HIS A 1 82 ? 1.535 -15.794 -0.329 1.00 0.00 82 HIS A N 16
ATOM 20809 C CA . HIS A 1 82 ? 0.467 -16.519 -0.991 1.00 0.00 82 HIS A CA 16
ATOM 20810 C C . HIS A 1 82 ? 1.070 -17.751 -1.640 1.00 0.00 82 HIS A C 16
ATOM 20811 O O . HIS A 1 82 ? 2.111 -17.687 -2.304 1.00 0.00 82 HIS A O 16
ATOM 20825 N N . ARG A 1 83 ? 0.403 -18.873 -1.430 1.00 0.00 83 ARG A N 16
ATOM 20826 C CA . ARG A 1 83 ? 0.635 -20.104 -2.146 1.00 0.00 83 ARG A CA 16
ATOM 20827 C C . ARG A 1 83 ? -0.691 -20.451 -2.775 1.00 0.00 83 ARG A C 16
ATOM 20828 O O . ARG A 1 83 ? -0.707 -21.244 -3.731 1.00 0.00 83 ARG A O 16
ATOM 20849 N N . GLY A 1 1 ? -13.067 -12.888 -11.505 1.00 0.00 1 GLY A N 17
ATOM 20850 C CA . GLY A 1 1 ? -11.799 -13.596 -11.718 1.00 0.00 1 GLY A CA 17
ATOM 20851 C C . GLY A 1 1 ? -11.955 -15.051 -11.323 1.00 0.00 1 GLY A C 17
ATOM 20852 O O . GLY A 1 1 ? -13.025 -15.621 -11.539 1.00 0.00 1 GLY A O 17
ATOM 20856 N N . ALA A 1 2 ? -10.902 -15.663 -10.777 1.00 0.00 2 ALA A N 17
ATOM 20857 C CA . ALA A 1 2 ? -10.900 -16.948 -10.090 1.00 0.00 2 ALA A CA 17
ATOM 20858 C C . ALA A 1 2 ? -9.586 -17.037 -9.307 1.00 0.00 2 ALA A C 17
ATOM 20859 O O . ALA A 1 2 ? -8.533 -17.213 -9.915 1.00 0.00 2 ALA A O 17
ATOM 20866 N N . ALA A 1 3 ? -9.641 -16.869 -7.982 1.00 0.00 3 ALA A N 17
ATOM 20867 C CA . ALA A 1 3 ? -8.553 -17.093 -7.029 1.00 0.00 3 ALA A CA 17
ATOM 20868 C C . ALA A 1 3 ? -7.206 -16.528 -7.502 1.00 0.00 3 ALA A C 17
ATOM 20869 O O . ALA A 1 3 ? -6.199 -17.236 -7.503 1.00 0.00 3 ALA A O 17
ATOM 20876 N N . GLY A 1 4 ? -7.197 -15.264 -7.936 1.00 0.00 4 GLY A N 17
ATOM 20877 C CA . GLY A 1 4 ? -6.005 -14.605 -8.448 1.00 0.00 4 GLY A CA 17
ATOM 20878 C C . GLY A 1 4 ? -5.342 -13.791 -7.361 1.00 0.00 4 GLY A C 17
ATOM 20879 O O . GLY A 1 4 ? -4.576 -14.301 -6.548 1.00 0.00 4 GLY A O 17
ATOM 20883 N N . ILE A 1 5 ? -5.669 -12.508 -7.341 1.00 0.00 5 ILE A N 17
ATOM 20884 C CA . ILE A 1 5 ? -5.174 -11.538 -6.376 1.00 0.00 5 ILE A CA 17
ATOM 20885 C C . ILE A 1 5 ? -6.322 -10.695 -5.827 1.00 0.00 5 ILE A C 17
ATOM 20886 O O . ILE A 1 5 ? -6.284 -10.236 -4.692 1.00 0.00 5 ILE A O 17
ATOM 20902 N N . ASP A 1 6 ? -7.399 -10.543 -6.596 1.00 0.00 6 ASP A N 17
ATOM 20903 C CA . ASP A 1 6 ? -8.569 -9.753 -6.231 1.00 0.00 6 ASP A CA 17
ATOM 20904 C C . ASP A 1 6 ? -9.338 -10.345 -5.058 1.00 0.00 6 ASP A C 17
ATOM 20905 O O . ASP A 1 6 ? -10.127 -9.659 -4.414 1.00 0.00 6 ASP A O 17
ATOM 20914 N N . GLN A 1 7 ? -9.066 -11.615 -4.770 1.00 0.00 7 GLN A N 17
ATOM 20915 C CA . GLN A 1 7 ? -9.482 -12.319 -3.570 1.00 0.00 7 GLN A CA 17
ATOM 20916 C C . GLN A 1 7 ? -8.981 -11.637 -2.285 1.00 0.00 7 GLN A C 17
ATOM 20917 O O . GLN A 1 7 ? -9.614 -11.795 -1.245 1.00 0.00 7 GLN A O 17
ATOM 20931 N N . TYR A 1 8 ? -7.889 -10.868 -2.349 1.00 0.00 8 TYR A N 17
ATOM 20932 C CA . TYR A 1 8 ? -7.303 -10.145 -1.224 1.00 0.00 8 TYR A CA 17
ATOM 20933 C C . TYR A 1 8 ? -7.677 -8.652 -1.241 1.00 0.00 8 TYR A C 17
ATOM 20934 O O . TYR A 1 8 ? -7.201 -7.901 -0.390 1.00 0.00 8 TYR A O 17
ATOM 20952 N N . ALA A 1 9 ? -8.437 -8.186 -2.244 1.00 0.00 9 ALA A N 17
ATOM 20953 C CA . ALA A 1 9 ? -8.726 -6.774 -2.446 1.00 0.00 9 ALA A CA 17
ATOM 20954 C C . ALA A 1 9 ? -9.836 -6.349 -1.493 1.00 0.00 9 ALA A C 17
ATOM 20955 O O . ALA A 1 9 ? -11.002 -6.670 -1.737 1.00 0.00 9 ALA A O 17
ATOM 20962 N N . LEU A 1 10 ? -9.483 -5.637 -0.424 1.00 0.00 10 LEU A N 17
ATOM 20963 C CA . LEU A 1 10 ? -10.455 -5.231 0.578 1.00 0.00 10 LEU A CA 17
ATOM 20964 C C . LEU A 1 10 ? -11.223 -4.040 0.030 1.00 0.00 10 LEU A C 17
ATOM 20965 O O . LEU A 1 10 ? -10.618 -3.045 -0.361 1.00 0.00 10 LEU A O 17
ATOM 20981 N N . LYS A 1 11 ? -12.552 -4.085 -0.018 1.00 0.00 11 LYS A N 17
ATOM 20982 C CA . LYS A 1 11 ? -13.287 -2.898 -0.458 1.00 0.00 11 LYS A CA 17
ATOM 20983 C C . LYS A 1 11 ? -13.108 -1.762 0.540 1.00 0.00 11 LYS A C 17
ATOM 20984 O O . LYS A 1 11 ? -13.083 -0.595 0.147 1.00 0.00 11 LYS A O 17
ATOM 21003 N N . GLU A 1 12 ? -12.923 -2.093 1.812 1.00 0.00 12 GLU A N 17
ATOM 21004 C CA . GLU A 1 12 ? -12.870 -1.145 2.906 1.00 0.00 12 GLU A CA 17
ATOM 21005 C C . GLU A 1 12 ? -12.098 -1.808 4.026 1.00 0.00 12 GLU A C 17
ATOM 21006 O O . GLU A 1 12 ? -12.057 -3.037 4.125 1.00 0.00 12 GLU A O 17
ATOM 21018 N N . PHE A 1 13 ? -11.487 -0.985 4.856 1.00 0.00 13 PHE A N 17
ATOM 21019 C CA . PHE A 1 13 ? -10.832 -1.380 6.093 1.00 0.00 13 PHE A CA 17
ATOM 21020 C C . PHE A 1 13 ? -10.727 -0.154 7.001 1.00 0.00 13 PHE A C 17
ATOM 21021 O O . PHE A 1 13 ? -11.063 0.961 6.598 1.00 0.00 13 PHE A O 17
ATOM 21038 N N . THR A 1 14 ? -10.220 -0.354 8.210 1.00 0.00 14 THR A N 17
ATOM 21039 C CA . THR A 1 14 ? -9.888 0.681 9.170 1.00 0.00 14 THR A CA 17
ATOM 21040 C C . THR A 1 14 ? -8.434 0.427 9.568 1.00 0.00 14 THR A C 17
ATOM 21041 O O . THR A 1 14 ? -8.031 -0.726 9.734 1.00 0.00 14 THR A O 17
ATOM 21052 N N . ALA A 1 15 ? -7.626 1.476 9.704 1.00 0.00 15 ALA A N 17
ATOM 21053 C CA . ALA A 1 15 ? -6.282 1.415 10.262 1.00 0.00 15 ALA A CA 17
ATOM 21054 C C . ALA A 1 15 ? -6.046 2.717 11.024 1.00 0.00 15 ALA A C 17
ATOM 21055 O O . ALA A 1 15 ? -6.601 3.750 10.651 1.00 0.00 15 ALA A O 17
ATOM 21062 N N . ASP A 1 16 ? -5.209 2.703 12.067 1.00 0.00 16 ASP A N 17
ATOM 21063 C CA . ASP A 1 16 ? -4.800 3.909 12.808 1.00 0.00 16 ASP A CA 17
ATOM 21064 C C . ASP A 1 16 ? -6.019 4.753 13.254 1.00 0.00 16 ASP A C 17
ATOM 21065 O O . ASP A 1 16 ? -5.976 5.990 13.300 1.00 0.00 16 ASP A O 17
ATOM 21074 N N . PHE A 1 17 ? -7.112 4.058 13.597 1.00 0.00 17 PHE A N 17
ATOM 21075 C CA . PHE A 1 17 ? -8.418 4.580 14.013 1.00 0.00 17 PHE A CA 17
ATOM 21076 C C . PHE A 1 17 ? -9.060 5.489 12.950 1.00 0.00 17 PHE A C 17
ATOM 21077 O O . PHE A 1 17 ? -9.664 6.512 13.270 1.00 0.00 17 PHE A O 17
ATOM 21094 N N . THR A 1 18 ? -8.911 5.154 11.668 1.00 0.00 18 THR A N 17
ATOM 21095 C CA . THR A 1 18 ? -9.486 5.857 10.525 1.00 0.00 18 THR A CA 17
ATOM 21096 C C . THR A 1 18 ? -10.001 4.799 9.545 1.00 0.00 18 THR A C 17
ATOM 21097 O O . THR A 1 18 ? -9.297 3.817 9.307 1.00 0.00 18 THR A O 17
ATOM 21108 N N . GLN A 1 19 ? -11.224 4.952 9.031 1.00 0.00 19 GLN A N 17
ATOM 21109 C CA . GLN A 1 19 ? -11.792 4.063 8.021 1.00 0.00 19 GLN A CA 17
ATOM 21110 C C . GLN A 1 19 ? -11.372 4.534 6.623 1.00 0.00 19 GLN A C 17
ATOM 21111 O O . GLN A 1 19 ? -11.097 5.722 6.417 1.00 0.00 19 GLN A O 17
ATOM 21125 N N . PHE A 1 20 ? -11.338 3.609 5.665 1.00 0.00 20 PHE A N 17
ATOM 21126 C CA . PHE A 1 20 ? -10.808 3.786 4.321 1.00 0.00 20 PHE A CA 17
ATOM 21127 C C . PHE A 1 20 ? -11.587 2.936 3.326 1.00 0.00 20 PHE A C 17
ATOM 21128 O O . PHE A 1 20 ? -12.113 1.877 3.683 1.00 0.00 20 PHE A O 17
ATOM 21145 N N . HIS A 1 21 ? -11.593 3.366 2.062 1.00 0.00 21 HIS A N 17
ATOM 21146 C CA . HIS A 1 21 ? -12.301 2.728 0.961 1.00 0.00 21 HIS A CA 17
ATOM 21147 C C . HIS A 1 21 ? -11.487 2.893 -0.332 1.00 0.00 21 HIS A C 17
ATOM 21148 O O . HIS A 1 21 ? -10.578 3.730 -0.392 1.00 0.00 21 HIS A O 17
ATOM 21162 N N . ILE A 1 22 ? -11.817 2.124 -1.379 1.00 0.00 22 ILE A N 17
ATOM 21163 C CA . ILE A 1 22 ? -11.155 2.207 -2.685 1.00 0.00 22 ILE A CA 17
ATOM 21164 C C . ILE A 1 22 ? -11.478 3.568 -3.320 1.00 0.00 22 ILE A C 17
ATOM 21165 O O . ILE A 1 22 ? -12.545 3.750 -3.914 1.00 0.00 22 ILE A O 17
ATOM 21181 N N . GLY A 1 23 ? -10.540 4.508 -3.236 1.00 0.00 23 GLY A N 17
ATOM 21182 C CA . GLY A 1 23 ? -10.646 5.835 -3.837 1.00 0.00 23 GLY A CA 17
ATOM 21183 C C . GLY A 1 23 ? -10.646 6.979 -2.824 1.00 0.00 23 GLY A C 17
ATOM 21184 O O . GLY A 1 23 ? -10.674 8.137 -3.244 1.00 0.00 23 GLY A O 17
ATOM 21188 N N . ASP A 1 24 ? -10.592 6.674 -1.527 1.00 0.00 24 ASP A N 17
ATOM 21189 C CA . ASP A 1 24 ? -10.349 7.663 -0.476 1.00 0.00 24 ASP A CA 17
ATOM 21190 C C . ASP A 1 24 ? -8.844 7.959 -0.418 1.00 0.00 24 ASP A C 17
ATOM 21191 O O . ASP A 1 24 ? -8.094 7.480 -1.266 1.00 0.00 24 ASP A O 17
ATOM 21200 N N . THR A 1 25 ? -8.359 8.748 0.536 1.00 0.00 25 THR A N 17
ATOM 21201 C CA . THR A 1 25 ? -6.977 9.182 0.657 1.00 0.00 25 THR A CA 17
ATOM 21202 C C . THR A 1 25 ? -6.448 8.837 2.062 1.00 0.00 25 THR A C 17
ATOM 21203 O O . THR A 1 25 ? -7.226 8.532 2.971 1.00 0.00 25 THR A O 17
ATOM 21214 N N . VAL A 1 26 ? -5.129 8.873 2.261 1.00 0.00 26 VAL A N 17
ATOM 21215 C CA . VAL A 1 26 ? -4.459 8.396 3.479 1.00 0.00 26 VAL A CA 17
ATOM 21216 C C . VAL A 1 26 ? -4.000 9.569 4.349 1.00 0.00 26 VAL A C 17
ATOM 21217 O O . VAL A 1 26 ? -3.954 10.718 3.894 1.00 0.00 26 VAL A O 17
ATOM 21230 N N . PRO A 1 27 ? -3.674 9.326 5.624 1.00 0.00 27 PRO A N 17
ATOM 21231 C CA . PRO A 1 27 ? -2.898 10.267 6.405 1.00 0.00 27 PRO A CA 17
ATOM 21232 C C . PRO A 1 27 ? -1.433 10.237 5.966 1.00 0.00 27 PRO A C 17
ATOM 21233 O O . PRO A 1 27 ? -0.929 9.219 5.480 1.00 0.00 27 PRO A O 17
ATOM 21244 N N . ALA A 1 28 ? -0.718 11.341 6.202 1.00 0.00 28 ALA A N 17
ATOM 21245 C CA . ALA A 1 28 ? 0.694 11.447 5.848 1.00 0.00 28 ALA A CA 17
ATOM 21246 C C . ALA A 1 28 ? 1.566 10.437 6.605 1.00 0.00 28 ALA A C 17
ATOM 21247 O O . ALA A 1 28 ? 2.666 10.116 6.154 1.00 0.00 28 ALA A O 17
ATOM 21254 N N . MET A 1 29 ? 1.036 9.856 7.685 1.00 0.00 29 MET A N 17
ATOM 21255 C CA . MET A 1 29 ? 1.643 8.784 8.468 1.00 0.00 29 MET A CA 17
ATOM 21256 C C . MET A 1 29 ? 1.986 7.557 7.616 1.00 0.00 29 MET A C 17
ATOM 21257 O O . MET A 1 29 ? 2.811 6.754 8.043 1.00 0.00 29 MET A O 17
ATOM 21271 N N . TYR A 1 30 ? 1.398 7.421 6.421 1.00 0.00 30 TYR A N 17
ATOM 21272 C CA . TYR A 1 30 ? 1.710 6.360 5.466 1.00 0.00 30 TYR A CA 17
ATOM 21273 C C . TYR A 1 30 ? 2.303 6.881 4.157 1.00 0.00 30 TYR A C 17
ATOM 21274 O O . TYR A 1 30 ? 2.799 6.087 3.363 1.00 0.00 30 TYR A O 17
ATOM 21292 N N . LEU A 1 31 ? 2.265 8.194 3.912 1.00 0.00 31 LEU A N 17
ATOM 21293 C CA . LEU A 1 31 ? 2.963 8.815 2.791 1.00 0.00 31 LEU A CA 17
ATOM 21294 C C . LEU A 1 31 ? 4.444 8.994 3.113 1.00 0.00 31 LEU A C 17
ATOM 21295 O O . LEU A 1 31 ? 5.229 9.291 2.214 1.00 0.00 31 LEU A O 17
ATOM 21311 N N . THR A 1 32 ? 4.856 8.861 4.370 1.00 0.00 32 THR A N 17
ATOM 21312 C CA . THR A 1 32 ? 6.263 8.821 4.726 1.00 0.00 32 THR A CA 17
ATOM 21313 C C . THR A 1 32 ? 6.888 7.550 4.107 1.00 0.00 32 THR A C 17
ATOM 21314 O O . THR A 1 32 ? 6.232 6.504 4.051 1.00 0.00 32 THR A O 17
ATOM 21325 N N . PRO A 1 33 ? 8.157 7.591 3.664 1.00 0.00 33 PRO A N 17
ATOM 21326 C CA . PRO A 1 33 ? 8.850 6.429 3.118 1.00 0.00 33 PRO A CA 17
ATOM 21327 C C . PRO A 1 33 ? 9.212 5.363 4.163 1.00 0.00 33 PRO A C 17
ATOM 21328 O O . PRO A 1 33 ? 9.735 4.305 3.811 1.00 0.00 33 PRO A O 17
ATOM 21339 N N . GLU A 1 34 ? 8.950 5.602 5.446 1.00 0.00 34 GLU A N 17
ATOM 21340 C CA . GLU A 1 34 ? 9.132 4.616 6.508 1.00 0.00 34 GLU A CA 17
ATOM 21341 C C . GLU A 1 34 ? 8.358 3.304 6.263 1.00 0.00 34 GLU A C 17
ATOM 21342 O O . GLU A 1 34 ? 8.653 2.316 6.931 1.00 0.00 34 GLU A O 17
ATOM 21354 N N . TYR A 1 35 ? 7.422 3.251 5.304 1.00 0.00 35 TYR A N 17
ATOM 21355 C CA . TYR A 1 35 ? 6.599 2.073 5.000 1.00 0.00 35 TYR A CA 17
ATOM 21356 C C . TYR A 1 35 ? 6.664 1.692 3.511 1.00 0.00 35 TYR A C 17
ATOM 21357 O O . TYR A 1 35 ? 5.972 0.769 3.092 1.00 0.00 35 TYR A O 17
ATOM 21375 N N . ASN A 1 36 ? 7.471 2.396 2.713 1.00 0.00 36 ASN A N 17
ATOM 21376 C CA . ASN A 1 36 ? 7.566 2.358 1.250 1.00 0.00 36 ASN A CA 17
ATOM 21377 C C . ASN A 1 36 ? 8.016 0.978 0.754 1.00 0.00 36 ASN A C 17
ATOM 21378 O O . ASN A 1 36 ? 9.163 0.599 1.011 1.00 0.00 36 ASN A O 17
ATOM 21389 N N . ILE A 1 37 ? 7.185 0.261 -0.012 1.00 0.00 37 ILE A N 17
ATOM 21390 C CA . ILE A 1 37 ? 7.493 -1.032 -0.638 1.00 0.00 37 ILE A CA 17
ATOM 21391 C C . ILE A 1 37 ? 7.556 -0.816 -2.160 1.00 0.00 37 ILE A C 17
ATOM 21392 O O . ILE A 1 37 ? 6.584 -0.337 -2.757 1.00 0.00 37 ILE A O 17
ATOM 21408 N N . LYS A 1 38 ? 8.691 -1.137 -2.801 1.00 0.00 38 LYS A N 17
ATOM 21409 C CA . LYS A 1 38 ? 8.858 -1.103 -4.258 1.00 0.00 38 LYS A CA 17
ATOM 21410 C C . LYS A 1 38 ? 9.500 -2.356 -4.869 1.00 0.00 38 LYS A C 17
ATOM 21411 O O . LYS A 1 38 ? 9.512 -2.466 -6.091 1.00 0.00 38 LYS A O 17
ATOM 21430 N N . GLN A 1 39 ? 9.964 -3.347 -4.101 1.00 0.00 39 GLN A N 17
ATOM 21431 C CA . GLN A 1 39 ? 10.406 -4.656 -4.617 1.00 0.00 39 GLN A CA 17
ATOM 21432 C C . GLN A 1 39 ? 9.225 -5.526 -5.096 1.00 0.00 39 GLN A C 17
ATOM 21433 O O . GLN A 1 39 ? 9.259 -6.751 -4.982 1.00 0.00 39 GLN A O 17
ATOM 21447 N N . TRP A 1 40 ? 8.177 -4.922 -5.662 1.00 0.00 40 TRP A N 17
ATOM 21448 C CA . TRP A 1 40 ? 7.020 -5.646 -6.169 1.00 0.00 40 TRP A CA 17
ATOM 21449 C C . TRP A 1 40 ? 7.422 -6.594 -7.303 1.00 0.00 40 TRP A C 17
ATOM 21450 O O . TRP A 1 40 ? 6.835 -7.658 -7.419 1.00 0.00 40 TRP A O 17
ATOM 21471 N N . GLN A 1 41 ? 8.473 -6.269 -8.069 1.00 0.00 41 GLN A N 17
ATOM 21472 C CA . GLN A 1 41 ? 9.077 -7.131 -9.089 1.00 0.00 41 GLN A CA 17
ATOM 21473 C C . GLN A 1 41 ? 9.546 -8.490 -8.550 1.00 0.00 41 GLN A C 17
ATOM 21474 O O . GLN A 1 41 ? 9.869 -9.378 -9.332 1.00 0.00 41 GLN A O 17
ATOM 21488 N N . GLN A 1 42 ? 9.621 -8.655 -7.231 1.00 0.00 42 GLN A N 17
ATOM 21489 C CA . GLN A 1 42 ? 10.166 -9.818 -6.551 1.00 0.00 42 GLN A CA 17
ATOM 21490 C C . GLN A 1 42 ? 9.197 -10.446 -5.560 1.00 0.00 42 GLN A C 17
ATOM 21491 O O . GLN A 1 42 ? 9.539 -11.418 -4.879 1.00 0.00 42 GLN A O 17
ATOM 21505 N N . ARG A 1 43 ? 8.005 -9.879 -5.485 1.00 0.00 43 ARG A N 17
ATOM 21506 C CA . ARG A 1 43 ? 6.882 -10.359 -4.696 1.00 0.00 43 ARG A CA 17
ATOM 21507 C C . ARG A 1 43 ? 5.726 -10.705 -5.618 1.00 0.00 43 ARG A C 17
ATOM 21508 O O . ARG A 1 43 ? 5.663 -10.238 -6.753 1.00 0.00 43 ARG A O 17
ATOM 21529 N N . ASN A 1 44 ? 4.787 -11.503 -5.119 1.00 0.00 44 ASN A N 17
ATOM 21530 C CA . ASN A 1 44 ? 3.690 -12.014 -5.929 1.00 0.00 44 ASN A CA 17
ATOM 21531 C C . ASN A 1 44 ? 2.562 -10.986 -5.996 1.00 0.00 44 ASN A C 17
ATOM 21532 O O . ASN A 1 44 ? 1.442 -11.250 -5.563 1.00 0.00 44 ASN A O 17
ATOM 21543 N N . LEU A 1 45 ? 2.855 -9.782 -6.493 1.00 0.00 45 LEU A N 17
ATOM 21544 C CA . LEU A 1 45 ? 1.943 -8.640 -6.517 1.00 0.00 45 LEU A CA 17
ATOM 21545 C C . LEU A 1 45 ? 2.067 -7.913 -7.867 1.00 0.00 45 LEU A C 17
ATOM 21546 O O . LEU A 1 45 ? 3.117 -7.999 -8.509 1.00 0.00 45 LEU A O 17
ATOM 21562 N N . PRO A 1 46 ? 1.025 -7.183 -8.307 1.00 0.00 46 PRO A N 17
ATOM 21563 C CA . PRO A 1 46 ? 1.025 -6.465 -9.580 1.00 0.00 46 PRO A CA 17
ATOM 21564 C C . PRO A 1 46 ? 1.911 -5.215 -9.565 1.00 0.00 46 PRO A C 17
ATOM 21565 O O . PRO A 1 46 ? 2.225 -4.654 -8.505 1.00 0.00 46 PRO A O 17
ATOM 21576 N N . ALA A 1 47 ? 2.195 -4.715 -10.775 1.00 0.00 47 ALA A N 17
ATOM 21577 C CA . ALA A 1 47 ? 2.755 -3.384 -10.975 1.00 0.00 47 ALA A CA 17
ATOM 21578 C C . ALA A 1 47 ? 1.789 -2.340 -10.390 1.00 0.00 47 ALA A C 17
ATOM 21579 O O . ALA A 1 47 ? 0.571 -2.534 -10.494 1.00 0.00 47 ALA A O 17
ATOM 21586 N N . PRO A 1 48 ? 2.282 -1.237 -9.797 1.00 0.00 48 PRO A N 17
ATOM 21587 C CA . PRO A 1 48 ? 1.411 -0.386 -8.993 1.00 0.00 48 PRO A CA 17
ATOM 21588 C C . PRO A 1 48 ? 0.571 0.593 -9.835 1.00 0.00 48 PRO A C 17
ATOM 21589 O O . PRO A 1 48 ? -0.645 0.443 -9.936 1.00 0.00 48 PRO A O 17
ATOM 21600 N N . ASP A 1 49 ? 1.231 1.454 -10.593 1.00 0.00 49 ASP A N 17
ATOM 21601 C CA . ASP A 1 49 ? 0.766 2.464 -11.545 1.00 0.00 49 ASP A CA 17
ATOM 21602 C C . ASP A 1 49 ? 2.022 3.186 -12.027 1.00 0.00 49 ASP A C 17
ATOM 21603 O O . ASP A 1 49 ? 3.119 2.628 -11.973 1.00 0.00 49 ASP A O 17
ATOM 21612 N N . ALA A 1 50 ? 1.855 4.363 -12.609 1.00 0.00 50 ALA A N 17
ATOM 21613 C CA . ALA A 1 50 ? 2.884 5.225 -13.150 1.00 0.00 50 ALA A CA 17
ATOM 21614 C C . ALA A 1 50 ? 3.151 6.444 -12.261 1.00 0.00 50 ALA A C 17
ATOM 21615 O O . ALA A 1 50 ? 3.414 7.547 -12.748 1.00 0.00 50 ALA A O 17
ATOM 21622 N N . GLY A 1 51 ? 3.092 6.247 -10.950 1.00 0.00 51 GLY A N 17
ATOM 21623 C CA . GLY A 1 51 ? 3.225 7.293 -9.951 1.00 0.00 51 GLY A CA 17
ATOM 21624 C C . GLY A 1 51 ? 2.486 6.890 -8.683 1.00 0.00 51 GLY A C 17
ATOM 21625 O O . GLY A 1 51 ? 1.698 7.667 -8.141 1.00 0.00 51 GLY A O 17
ATOM 21629 N N . SER A 1 52 ? 2.698 5.658 -8.224 1.00 0.00 52 SER A N 17
ATOM 21630 C CA . SER A 1 52 ? 2.280 5.192 -6.908 1.00 0.00 52 SER A CA 17
ATOM 21631 C C . SER A 1 52 ? 3.331 4.260 -6.300 1.00 0.00 52 SER A C 17
ATOM 21632 O O . SER A 1 52 ? 4.205 3.746 -7.007 1.00 0.00 52 SER A O 17
ATOM 21640 N N . HIS A 1 53 ? 3.226 3.993 -4.999 1.00 0.00 53 HIS A N 17
ATOM 21641 C CA . HIS A 1 53 ? 3.970 2.928 -4.350 1.00 0.00 53 HIS A CA 17
ATOM 21642 C C . HIS A 1 53 ? 3.071 2.175 -3.379 1.00 0.00 53 HIS A C 17
ATOM 21643 O O . HIS A 1 53 ? 2.031 2.685 -2.955 1.00 0.00 53 HIS A O 17
ATOM 21657 N N . TRP A 1 54 ? 3.452 0.932 -3.075 1.00 0.00 54 TRP A N 17
ATOM 21658 C CA . TRP A 1 54 ? 2.769 0.125 -2.085 1.00 0.00 54 TRP A CA 17
ATOM 21659 C C . TRP A 1 54 ? 3.351 0.504 -0.719 1.00 0.00 54 TRP A C 17
ATOM 21660 O O . TRP A 1 54 ? 4.516 0.908 -0.635 1.00 0.00 54 TRP A O 17
ATOM 21681 N N . THR A 1 55 ? 2.565 0.371 0.342 1.00 0.00 55 THR A N 17
ATOM 21682 C CA . THR A 1 55 ? 2.948 0.637 1.722 1.00 0.00 55 THR A CA 17
ATOM 21683 C C . THR A 1 55 ? 2.367 -0.450 2.620 1.00 0.00 55 THR A C 17
ATOM 21684 O O . THR A 1 55 ? 1.650 -1.328 2.130 1.00 0.00 55 THR A O 17
ATOM 21695 N N . TYR A 1 56 ? 2.675 -0.397 3.917 1.00 0.00 56 TYR A N 17
ATOM 21696 C CA . TYR A 1 56 ? 2.204 -1.340 4.916 1.00 0.00 56 TYR A CA 17
ATOM 21697 C C . TYR A 1 56 ? 1.342 -0.589 5.929 1.00 0.00 56 TYR A C 17
ATOM 21698 O O . TYR A 1 56 ? 1.868 0.168 6.749 1.00 0.00 56 TYR A O 17
ATOM 21716 N N . MET A 1 57 ? 0.022 -0.750 5.844 1.00 0.00 57 MET A N 17
ATOM 21717 C CA . MET A 1 57 ? -0.981 -0.049 6.619 1.00 0.00 57 MET A CA 17
ATOM 21718 C C . MET A 1 57 ? -1.661 -1.057 7.540 1.00 0.00 57 MET A C 17
ATOM 21719 O O . MET A 1 57 ? -2.497 -1.823 7.076 1.00 0.00 57 MET A O 17
ATOM 21733 N N . GLY A 1 58 ? -1.275 -1.146 8.813 1.00 0.00 58 GLY A N 17
ATOM 21734 C CA . GLY A 1 58 ? -1.936 -2.060 9.746 1.00 0.00 58 GLY A CA 17
ATOM 21735 C C . GLY A 1 58 ? -1.670 -3.546 9.456 1.00 0.00 58 GLY A C 17
ATOM 21736 O O . GLY A 1 58 ? -2.343 -4.406 10.020 1.00 0.00 58 GLY A O 17
ATOM 21740 N N . GLY A 1 59 ? -0.720 -3.874 8.573 1.00 0.00 59 GLY A N 17
ATOM 21741 C CA . GLY A 1 59 ? -0.473 -5.231 8.088 1.00 0.00 59 GLY A CA 17
ATOM 21742 C C . GLY A 1 59 ? -0.872 -5.433 6.625 1.00 0.00 59 GLY A C 17
ATOM 21743 O O . GLY A 1 59 ? -0.525 -6.442 6.008 1.00 0.00 59 GLY A O 17
ATOM 21747 N N . ASN A 1 60 ? -1.604 -4.473 6.077 1.00 0.00 60 ASN A N 17
ATOM 21748 C CA . ASN A 1 60 ? -2.250 -4.490 4.788 1.00 0.00 60 ASN A CA 17
ATOM 21749 C C . ASN A 1 60 ? -1.297 -3.824 3.796 1.00 0.00 60 ASN A C 17
ATOM 21750 O O . ASN A 1 60 ? -0.947 -2.656 3.969 1.00 0.00 60 ASN A O 17
ATOM 21761 N N . TYR A 1 61 ? -0.866 -4.531 2.748 1.00 0.00 61 TYR A N 17
ATOM 21762 C CA . TYR A 1 61 ? -0.280 -3.897 1.581 1.00 0.00 61 TYR A CA 17
ATOM 21763 C C . TYR A 1 61 ? -1.343 -3.035 0.900 1.00 0.00 61 TYR A C 17
ATOM 21764 O O . TYR A 1 61 ? -2.321 -3.583 0.378 1.00 0.00 61 TYR A O 17
ATOM 21782 N N . VAL A 1 62 ? -1.181 -1.714 0.871 1.00 0.00 62 VAL A N 17
ATOM 21783 C CA . VAL A 1 62 ? -2.081 -0.828 0.133 1.00 0.00 62 VAL A CA 17
ATOM 21784 C C . VAL A 1 62 ? -1.244 -0.015 -0.834 1.00 0.00 62 VAL A C 17
ATOM 21785 O O . VAL A 1 62 ? -0.042 0.139 -0.640 1.00 0.00 62 VAL A O 17
ATOM 21798 N N . LEU A 1 63 ? -1.869 0.442 -1.909 1.00 0.00 63 LEU A N 17
ATOM 21799 C CA . LEU A 1 63 ? -1.235 1.232 -2.962 1.00 0.00 63 LEU A CA 17
ATOM 21800 C C . LEU A 1 63 ? -1.734 2.666 -2.903 1.00 0.00 63 LEU A C 17
ATOM 21801 O O . LEU A 1 63 ? -2.946 2.879 -2.863 1.00 0.00 63 LEU A O 17
ATOM 21817 N N . ILE A 1 64 ? -0.811 3.630 -2.917 1.00 0.00 64 ILE A N 17
ATOM 21818 C CA . ILE A 1 64 ? -1.087 5.051 -2.725 1.00 0.00 64 ILE A CA 17
ATOM 21819 C C . ILE A 1 64 ? -0.396 5.873 -3.818 1.00 0.00 64 ILE A C 17
ATOM 21820 O O . ILE A 1 64 ? 0.719 5.531 -4.219 1.00 0.00 64 ILE A O 17
ATOM 21836 N N . THR A 1 65 ? -1.027 6.943 -4.320 1.00 0.00 65 THR A N 17
ATOM 21837 C CA . THR A 1 65 ? -0.410 7.797 -5.333 1.00 0.00 65 THR A CA 17
ATOM 21838 C C . THR A 1 65 ? 0.742 8.580 -4.715 1.00 0.00 65 THR A C 17
ATOM 21839 O O . THR A 1 65 ? 0.609 9.145 -3.633 1.00 0.00 65 THR A O 17
ATOM 21850 N N . ASP A 1 66 ? 1.845 8.701 -5.445 1.00 0.00 66 ASP A N 17
ATOM 21851 C CA . ASP A 1 66 ? 3.051 9.391 -4.991 1.00 0.00 66 ASP A CA 17
ATOM 21852 C C . ASP A 1 66 ? 2.823 10.897 -4.816 1.00 0.00 66 ASP A C 17
ATOM 21853 O O . ASP A 1 66 ? 3.601 11.574 -4.146 1.00 0.00 66 ASP A O 17
ATOM 21862 N N . THR A 1 67 ? 1.725 11.431 -5.364 1.00 0.00 67 THR A N 17
ATOM 21863 C CA . THR A 1 67 ? 1.450 12.855 -5.526 1.00 0.00 67 THR A CA 17
ATOM 21864 C C . THR A 1 67 ? 0.059 13.205 -4.955 1.00 0.00 67 THR A C 17
ATOM 21865 O O . THR A 1 67 ? -0.380 14.354 -5.025 1.00 0.00 67 THR A O 17
ATOM 21876 N N . GLU A 1 68 ? -0.661 12.224 -4.392 1.00 0.00 68 GLU A N 17
ATOM 21877 C CA . GLU A 1 68 ? -1.988 12.427 -3.815 1.00 0.00 68 GLU A CA 17
ATOM 21878 C C . GLU A 1 68 ? -2.237 11.507 -2.619 1.00 0.00 68 GLU A C 17
ATOM 21879 O O . GLU A 1 68 ? -2.888 11.924 -1.660 1.00 0.00 68 GLU A O 17
ATOM 21891 N N . GLY A 1 69 ? -1.723 10.279 -2.641 1.00 0.00 69 GLY A N 17
ATOM 21892 C CA . GLY A 1 69 ? -1.990 9.274 -1.627 1.00 0.00 69 GLY A CA 17
ATOM 21893 C C . GLY A 1 69 ? -3.400 8.704 -1.703 1.00 0.00 69 GLY A C 17
ATOM 21894 O O . GLY A 1 69 ? -3.904 8.160 -0.723 1.00 0.00 69 GLY A O 17
ATOM 21898 N N . LYS A 1 70 ? -4.061 8.832 -2.853 1.00 0.00 70 LYS A N 17
ATOM 21899 C CA . LYS A 1 70 ? -5.336 8.181 -3.088 1.00 0.00 70 LYS A CA 17
ATOM 21900 C C . LYS A 1 70 ? -5.107 6.685 -2.981 1.00 0.00 70 LYS A C 17
ATOM 21901 O O . LYS A 1 70 ? -4.145 6.167 -3.548 1.00 0.00 70 LYS A O 17
ATOM 21920 N N . ILE A 1 71 ? -5.982 6.023 -2.243 1.00 0.00 71 ILE A N 17
ATOM 21921 C CA . ILE A 1 71 ? -6.025 4.600 -1.991 1.00 0.00 71 ILE A CA 17
ATOM 21922 C C . ILE A 1 71 ? -6.414 3.958 -3.312 1.00 0.00 71 ILE A C 17
ATOM 21923 O O . ILE A 1 71 ? -7.595 3.861 -3.659 1.00 0.00 71 ILE A O 17
ATOM 21939 N N . LEU A 1 72 ? -5.402 3.587 -4.087 1.00 0.00 72 LEU A N 17
ATOM 21940 C CA . LEU A 1 72 ? -5.573 2.927 -5.363 1.00 0.00 72 LEU A CA 17
ATOM 21941 C C . LEU A 1 72 ? -6.103 1.525 -5.099 1.00 0.00 72 LEU A C 17
ATOM 21942 O O . LEU A 1 72 ? -7.107 1.124 -5.682 1.00 0.00 72 LEU A O 17
ATOM 21958 N N . LYS A 1 73 ? -5.406 0.753 -4.255 1.00 0.00 73 LYS A N 17
ATOM 21959 C CA . LYS A 1 73 ? -5.662 -0.671 -4.059 1.00 0.00 73 LYS A CA 17
ATOM 21960 C C . LYS A 1 73 ? -5.265 -1.074 -2.643 1.00 0.00 73 LYS A C 17
ATOM 21961 O O . LYS A 1 73 ? -4.577 -0.344 -1.936 1.00 0.00 73 LYS A O 17
ATOM 21980 N N . VAL A 1 74 ? -5.632 -2.295 -2.293 1.00 0.00 74 VAL A N 17
ATOM 21981 C CA . VAL A 1 74 ? -5.324 -3.107 -1.131 1.00 0.00 74 VAL A CA 17
ATOM 21982 C C . VAL A 1 74 ? -5.205 -4.524 -1.659 1.00 0.00 74 VAL A C 17
ATOM 21983 O O . VAL A 1 74 ? -5.963 -4.882 -2.557 1.00 0.00 74 VAL A O 17
ATOM 21996 N N . TYR A 1 75 ? -4.241 -5.280 -1.138 1.00 0.00 75 TYR A N 17
ATOM 21997 C CA . TYR A 1 75 ? -4.223 -6.746 -1.194 1.00 0.00 75 TYR A CA 17
ATOM 21998 C C . TYR A 1 75 ? -3.657 -7.265 0.115 1.00 0.00 75 TYR A C 17
ATOM 21999 O O . TYR A 1 75 ? -2.504 -6.935 0.406 1.00 0.00 75 TYR A O 17
ATOM 22017 N N . ASP A 1 76 ? -4.443 -7.934 0.961 1.00 0.00 76 ASP A N 17
ATOM 22018 C CA . ASP A 1 76 ? -3.995 -8.381 2.290 1.00 0.00 76 ASP A CA 17
ATOM 22019 C C . ASP A 1 76 ? -2.657 -9.114 2.256 1.00 0.00 76 ASP A C 17
ATOM 22020 O O . ASP A 1 76 ? -2.347 -9.796 1.281 1.00 0.00 76 ASP A O 17
ATOM 22029 N N . GLY A 1 77 ? -1.866 -8.950 3.328 1.00 0.00 77 GLY A N 17
ATOM 22030 C CA . GLY A 1 77 ? -0.571 -9.582 3.506 1.00 0.00 77 GLY A CA 17
ATOM 22031 C C . GLY A 1 77 ? -0.490 -11.071 3.148 1.00 0.00 77 GLY A C 17
ATOM 22032 O O . GLY A 1 77 ? 0.592 -11.507 2.748 1.00 0.00 77 GLY A O 17
ATOM 22036 N N . GLU A 1 78 ? -1.588 -11.832 3.211 1.00 0.00 78 GLU A N 17
ATOM 22037 C CA . GLU A 1 78 ? -1.683 -13.233 2.781 1.00 0.00 78 GLU A CA 17
ATOM 22038 C C . GLU A 1 78 ? -1.117 -13.460 1.366 1.00 0.00 78 GLU A C 17
ATOM 22039 O O . GLU A 1 78 ? -0.582 -14.533 1.071 1.00 0.00 78 GLU A O 17
ATOM 22051 N N . ILE A 1 79 ? -1.205 -12.457 0.486 1.00 0.00 79 ILE A N 17
ATOM 22052 C CA . ILE A 1 79 ? -0.731 -12.538 -0.893 1.00 0.00 79 ILE A CA 17
ATOM 22053 C C . ILE A 1 79 ? 0.792 -12.756 -0.978 1.00 0.00 79 ILE A C 17
ATOM 22054 O O . ILE A 1 79 ? 1.291 -13.264 -1.983 1.00 0.00 79 ILE A O 17
ATOM 22070 N N . PHE A 1 80 ? 1.548 -12.398 0.066 1.00 0.00 80 PHE A N 17
ATOM 22071 C CA . PHE A 1 80 ? 2.998 -12.559 0.095 1.00 0.00 80 PHE A CA 17
ATOM 22072 C C . PHE A 1 80 ? 3.396 -14.037 0.013 1.00 0.00 80 PHE A C 17
ATOM 22073 O O . PHE A 1 80 ? 4.442 -14.355 -0.559 1.00 0.00 80 PHE A O 17
ATOM 22090 N N . TYR A 1 81 ? 2.555 -14.928 0.539 1.00 0.00 81 TYR A N 17
ATOM 22091 C CA . TYR A 1 81 ? 2.798 -16.362 0.638 1.00 0.00 81 TYR A CA 17
ATOM 22092 C C . TYR A 1 81 ? 2.226 -17.123 -0.562 1.00 0.00 81 TYR A C 17
ATOM 22093 O O . TYR A 1 81 ? 2.152 -18.354 -0.526 1.00 0.00 81 TYR A O 17
ATOM 22111 N N . HIS A 1 82 ? 1.756 -16.414 -1.593 1.00 0.00 82 HIS A N 17
ATOM 22112 C CA . HIS A 1 82 ? 1.096 -17.029 -2.732 1.00 0.00 82 HIS A CA 17
ATOM 22113 C C . HIS A 1 82 ? 2.114 -17.758 -3.616 1.00 0.00 82 HIS A C 17
ATOM 22114 O O . HIS A 1 82 ? 3.329 -17.667 -3.404 1.00 0.00 82 HIS A O 17
ATOM 22128 N N . ARG A 1 83 ? 1.628 -18.497 -4.609 1.00 0.00 83 ARG A N 17
ATOM 22129 C CA . ARG A 1 83 ? 2.468 -19.243 -5.537 1.00 0.00 83 ARG A CA 17
ATOM 22130 C C . ARG A 1 83 ? 2.812 -18.388 -6.746 1.00 0.00 83 ARG A C 17
ATOM 22131 O O . ARG A 1 83 ? 2.091 -17.400 -7.018 1.00 0.00 83 ARG A O 17
ATOM 22152 N N . GLY A 1 1 ? -13.059 -21.181 -10.779 1.00 0.00 1 GLY A N 18
ATOM 22153 C CA . GLY A 1 1 ? -12.728 -19.754 -10.743 1.00 0.00 1 GLY A CA 18
ATOM 22154 C C . GLY A 1 1 ? -11.241 -19.544 -10.960 1.00 0.00 1 GLY A C 18
ATOM 22155 O O . GLY A 1 1 ? -10.465 -20.505 -10.985 1.00 0.00 1 GLY A O 18
ATOM 22159 N N . ALA A 1 2 ? -10.840 -18.282 -11.120 1.00 0.00 2 ALA A N 18
ATOM 22160 C CA . ALA A 1 2 ? -9.459 -17.875 -11.334 1.00 0.00 2 ALA A CA 18
ATOM 22161 C C . ALA A 1 2 ? -8.624 -18.108 -10.071 1.00 0.00 2 ALA A C 18
ATOM 22162 O O . ALA A 1 2 ? -9.155 -18.432 -9.006 1.00 0.00 2 ALA A O 18
ATOM 22169 N N . ALA A 1 3 ? -7.308 -17.935 -10.189 1.00 0.00 3 ALA A N 18
ATOM 22170 C CA . ALA A 1 3 ? -6.324 -18.187 -9.145 1.00 0.00 3 ALA A CA 18
ATOM 22171 C C . ALA A 1 3 ? -5.110 -17.274 -9.342 1.00 0.00 3 ALA A C 18
ATOM 22172 O O . ALA A 1 3 ? -3.968 -17.742 -9.401 1.00 0.00 3 ALA A O 18
ATOM 22179 N N . GLY A 1 4 ? -5.349 -15.966 -9.465 1.00 0.00 4 GLY A N 18
ATOM 22180 C CA . GLY A 1 4 ? -4.297 -14.971 -9.579 1.00 0.00 4 GLY A CA 18
ATOM 22181 C C . GLY A 1 4 ? -4.068 -14.384 -8.215 1.00 0.00 4 GLY A C 18
ATOM 22182 O O . GLY A 1 4 ? -3.451 -15.029 -7.368 1.00 0.00 4 GLY A O 18
ATOM 22186 N N . ILE A 1 5 ? -4.584 -13.174 -8.017 1.00 0.00 5 ILE A N 18
ATOM 22187 C CA . ILE A 1 5 ? -4.404 -12.414 -6.787 1.00 0.00 5 ILE A CA 18
ATOM 22188 C C . ILE A 1 5 ? -5.648 -11.645 -6.365 1.00 0.00 5 ILE A C 18
ATOM 22189 O O . ILE A 1 5 ? -5.732 -11.215 -5.222 1.00 0.00 5 ILE A O 18
ATOM 22205 N N . ASP A 1 6 ? -6.607 -11.445 -7.268 1.00 0.00 6 ASP A N 18
ATOM 22206 C CA . ASP A 1 6 ? -7.712 -10.503 -7.062 1.00 0.00 6 ASP A CA 18
ATOM 22207 C C . ASP A 1 6 ? -8.637 -10.943 -5.923 1.00 0.00 6 ASP A C 18
ATOM 22208 O O . ASP A 1 6 ? -9.298 -10.127 -5.292 1.00 0.00 6 ASP A O 18
ATOM 22217 N N . GLN A 1 7 ? -8.578 -12.235 -5.601 1.00 0.00 7 GLN A N 18
ATOM 22218 C CA . GLN A 1 7 ? -9.137 -12.869 -4.416 1.00 0.00 7 GLN A CA 18
ATOM 22219 C C . GLN A 1 7 ? -8.707 -12.203 -3.092 1.00 0.00 7 GLN A C 18
ATOM 22220 O O . GLN A 1 7 ? -9.440 -12.302 -2.108 1.00 0.00 7 GLN A O 18
ATOM 22234 N N . TYR A 1 8 ? -7.544 -11.543 -3.046 1.00 0.00 8 TYR A N 18
ATOM 22235 C CA . TYR A 1 8 ? -7.036 -10.801 -1.898 1.00 0.00 8 TYR A CA 18
ATOM 22236 C C . TYR A 1 8 ? -7.341 -9.307 -1.992 1.00 0.00 8 TYR A C 18
ATOM 22237 O O . TYR A 1 8 ? -6.885 -8.576 -1.116 1.00 0.00 8 TYR A O 18
ATOM 22255 N N . ALA A 1 9 ? -8.017 -8.818 -3.039 1.00 0.00 9 ALA A N 18
ATOM 22256 C CA . ALA A 1 9 ? -8.329 -7.408 -3.170 1.00 0.00 9 ALA A CA 18
ATOM 22257 C C . ALA A 1 9 ? -9.547 -7.101 -2.318 1.00 0.00 9 ALA A C 18
ATOM 22258 O O . ALA A 1 9 ? -10.631 -7.650 -2.538 1.00 0.00 9 ALA A O 18
ATOM 22265 N N . LEU A 1 10 ? -9.362 -6.224 -1.337 1.00 0.00 10 LEU A N 18
ATOM 22266 C CA . LEU A 1 10 ? -10.432 -5.795 -0.454 1.00 0.00 10 LEU A CA 18
ATOM 22267 C C . LEU A 1 10 ? -11.177 -4.684 -1.176 1.00 0.00 10 LEU A C 18
ATOM 22268 O O . LEU A 1 10 ? -10.964 -4.362 -2.346 1.00 0.00 10 LEU A O 18
ATOM 22284 N N . LYS A 1 11 ? -12.011 -4.033 -0.395 1.00 0.00 11 LYS A N 18
ATOM 22285 C CA . LYS A 1 11 ? -12.753 -2.836 -0.740 1.00 0.00 11 LYS A CA 18
ATOM 22286 C C . LYS A 1 11 ? -12.450 -1.702 0.231 1.00 0.00 11 LYS A C 18
ATOM 22287 O O . LYS A 1 11 ? -12.709 -0.537 -0.070 1.00 0.00 11 LYS A O 18
ATOM 22306 N N . GLU A 1 12 ? -11.936 -2.032 1.407 1.00 0.00 12 GLU A N 18
ATOM 22307 C CA . GLU A 1 12 ? -11.985 -1.175 2.581 1.00 0.00 12 GLU A CA 18
ATOM 22308 C C . GLU A 1 12 ? -11.105 -1.781 3.661 1.00 0.00 12 GLU A C 18
ATOM 22309 O O . GLU A 1 12 ? -10.659 -2.922 3.498 1.00 0.00 12 GLU A O 18
ATOM 22321 N N . PHE A 1 13 ? -10.872 -1.037 4.742 1.00 0.00 13 PHE A N 18
ATOM 22322 C CA . PHE A 1 13 ? -10.259 -1.499 5.980 1.00 0.00 13 PHE A CA 18
ATOM 22323 C C . PHE A 1 13 ? -10.387 -0.412 7.045 1.00 0.00 13 PHE A C 18
ATOM 22324 O O . PHE A 1 13 ? -10.896 0.676 6.765 1.00 0.00 13 PHE A O 18
ATOM 22341 N N . THR A 1 14 ? -9.842 -0.672 8.231 1.00 0.00 14 THR A N 18
ATOM 22342 C CA . THR A 1 14 ? -9.580 0.343 9.237 1.00 0.00 14 THR A CA 18
ATOM 22343 C C . THR A 1 14 ? -8.100 0.213 9.582 1.00 0.00 14 THR A C 18
ATOM 22344 O O . THR A 1 14 ? -7.578 -0.899 9.695 1.00 0.00 14 THR A O 18
ATOM 22355 N N . ALA A 1 15 ? -7.391 1.324 9.729 1.00 0.00 15 ALA A N 18
ATOM 22356 C CA . ALA A 1 15 ? -6.085 1.377 10.364 1.00 0.00 15 ALA A CA 18
ATOM 22357 C C . ALA A 1 15 ? -6.007 2.736 11.036 1.00 0.00 15 ALA A C 18
ATOM 22358 O O . ALA A 1 15 ? -6.693 3.665 10.622 1.00 0.00 15 ALA A O 18
ATOM 22365 N N . ASP A 1 16 ? -5.161 2.895 12.048 1.00 0.00 16 ASP A N 18
ATOM 22366 C CA . ASP A 1 16 ? -4.965 4.196 12.701 1.00 0.00 16 ASP A CA 18
ATOM 22367 C C . ASP A 1 16 ? -6.277 4.774 13.236 1.00 0.00 16 ASP A C 18
ATOM 22368 O O . ASP A 1 16 ? -6.495 5.988 13.265 1.00 0.00 16 ASP A O 18
ATOM 22377 N N . PHE A 1 17 ? -7.189 3.877 13.614 1.00 0.00 17 PHE A N 18
ATOM 22378 C CA . PHE A 1 17 ? -8.517 4.207 14.126 1.00 0.00 17 PHE A CA 18
ATOM 22379 C C . PHE A 1 17 ? -9.327 5.039 13.118 1.00 0.00 17 PHE A C 18
ATOM 22380 O O . PHE A 1 17 ? -10.250 5.760 13.495 1.00 0.00 17 PHE A O 18
ATOM 22397 N N . THR A 1 18 ? -8.994 4.903 11.833 1.00 0.00 18 THR A N 18
ATOM 22398 C CA . THR A 1 18 ? -9.534 5.613 10.691 1.00 0.00 18 THR A CA 18
ATOM 22399 C C . THR A 1 18 ? -9.977 4.549 9.677 1.00 0.00 18 THR A C 18
ATOM 22400 O O . THR A 1 18 ? -9.221 3.624 9.369 1.00 0.00 18 THR A O 18
ATOM 22411 N N . GLN A 1 19 ? -11.210 4.632 9.189 1.00 0.00 19 GLN A N 18
ATOM 22412 C CA . GLN A 1 19 ? -11.729 3.760 8.144 1.00 0.00 19 GLN A CA 18
ATOM 22413 C C . GLN A 1 19 ? -11.235 4.249 6.779 1.00 0.00 19 GLN A C 18
ATOM 22414 O O . GLN A 1 19 ? -11.009 5.450 6.600 1.00 0.00 19 GLN A O 18
ATOM 22428 N N . PHE A 1 20 ? -11.116 3.356 5.800 1.00 0.00 20 PHE A N 18
ATOM 22429 C CA . PHE A 1 20 ? -10.674 3.671 4.446 1.00 0.00 20 PHE A CA 18
ATOM 22430 C C . PHE A 1 20 ? -11.386 2.775 3.444 1.00 0.00 20 PHE A C 18
ATOM 22431 O O . PHE A 1 20 ? -11.793 1.662 3.781 1.00 0.00 20 PHE A O 18
ATOM 22448 N N . HIS A 1 21 ? -11.442 3.222 2.189 1.00 0.00 21 HIS A N 18
ATOM 22449 C CA . HIS A 1 21 ? -12.083 2.552 1.067 1.00 0.00 21 HIS A CA 18
ATOM 22450 C C . HIS A 1 21 ? -11.207 2.707 -0.178 1.00 0.00 21 HIS A C 18
ATOM 22451 O O . HIS A 1 21 ? -10.322 3.567 -0.202 1.00 0.00 21 HIS A O 18
ATOM 22465 N N . ILE A 1 22 ? -11.444 1.913 -1.228 1.00 0.00 22 ILE A N 18
ATOM 22466 C CA . ILE A 1 22 ? -10.868 2.182 -2.546 1.00 0.00 22 ILE A CA 18
ATOM 22467 C C . ILE A 1 22 ? -11.406 3.548 -2.966 1.00 0.00 22 ILE A C 18
ATOM 22468 O O . ILE A 1 22 ? -12.618 3.722 -3.106 1.00 0.00 22 ILE A O 18
ATOM 22484 N N . GLY A 1 23 ? -10.514 4.518 -3.139 1.00 0.00 23 GLY A N 18
ATOM 22485 C CA . GLY A 1 23 ? -10.866 5.878 -3.508 1.00 0.00 23 GLY A CA 18
ATOM 22486 C C . GLY A 1 23 ? -10.860 6.856 -2.339 1.00 0.00 23 GLY A C 18
ATOM 22487 O O . GLY A 1 23 ? -10.992 8.051 -2.583 1.00 0.00 23 GLY A O 18
ATOM 22491 N N . ASP A 1 24 ? -10.663 6.412 -1.097 1.00 0.00 24 ASP A N 18
ATOM 22492 C CA . ASP A 1 24 ? -10.331 7.332 -0.003 1.00 0.00 24 ASP A CA 18
ATOM 22493 C C . ASP A 1 24 ? -8.855 7.737 -0.171 1.00 0.00 24 ASP A C 18
ATOM 22494 O O . ASP A 1 24 ? -8.194 7.315 -1.125 1.00 0.00 24 ASP A O 18
ATOM 22503 N N . THR A 1 25 ? -8.290 8.530 0.739 1.00 0.00 25 THR A N 18
ATOM 22504 C CA . THR A 1 25 ? -6.881 8.920 0.715 1.00 0.00 25 THR A CA 18
ATOM 22505 C C . THR A 1 25 ? -6.231 8.480 2.033 1.00 0.00 25 THR A C 18
ATOM 22506 O O . THR A 1 25 ? -6.936 8.306 3.031 1.00 0.00 25 THR A O 18
ATOM 22517 N N . VAL A 1 26 ? -4.911 8.301 2.072 1.00 0.00 26 VAL A N 18
ATOM 22518 C CA . VAL A 1 26 ? -4.194 8.079 3.330 1.00 0.00 26 VAL A CA 18
ATOM 22519 C C . VAL A 1 26 ? -3.751 9.429 3.911 1.00 0.00 26 VAL A C 18
ATOM 22520 O O . VAL A 1 26 ? -3.723 10.431 3.190 1.00 0.00 26 VAL A O 18
ATOM 22533 N N . PRO A 1 27 ? -3.403 9.491 5.204 1.00 0.00 27 PRO A N 18
ATOM 22534 C CA . PRO A 1 27 ? -2.640 10.598 5.769 1.00 0.00 27 PRO A CA 18
ATOM 22535 C C . PRO A 1 27 ? -1.160 10.512 5.394 1.00 0.00 27 PRO A C 18
ATOM 22536 O O . PRO A 1 27 ? -0.645 9.429 5.094 1.00 0.00 27 PRO A O 18
ATOM 22547 N N . ALA A 1 28 ? -0.445 11.636 5.540 1.00 0.00 28 ALA A N 18
ATOM 22548 C CA . ALA A 1 28 ? 0.988 11.749 5.271 1.00 0.00 28 ALA A CA 18
ATOM 22549 C C . ALA A 1 28 ? 1.833 10.798 6.122 1.00 0.00 28 ALA A C 18
ATOM 22550 O O . ALA A 1 28 ? 2.967 10.484 5.755 1.00 0.00 28 ALA A O 18
ATOM 22557 N N . MET A 1 29 ? 1.254 10.270 7.202 1.00 0.00 29 MET A N 18
ATOM 22558 C CA . MET A 1 29 ? 1.842 9.249 8.047 1.00 0.00 29 MET A CA 18
ATOM 22559 C C . MET A 1 29 ? 2.256 8.003 7.257 1.00 0.00 29 MET A C 18
ATOM 22560 O O . MET A 1 29 ? 3.141 7.288 7.725 1.00 0.00 29 MET A O 18
ATOM 22574 N N . TYR A 1 30 ? 1.681 7.771 6.070 1.00 0.00 30 TYR A N 18
ATOM 22575 C CA . TYR A 1 30 ? 2.033 6.649 5.198 1.00 0.00 30 TYR A CA 18
ATOM 22576 C C . TYR A 1 30 ? 2.595 7.104 3.839 1.00 0.00 30 TYR A C 18
ATOM 22577 O O . TYR A 1 30 ? 3.056 6.258 3.078 1.00 0.00 30 TYR A O 18
ATOM 22595 N N . LEU A 1 31 ? 2.592 8.406 3.515 1.00 0.00 31 LEU A N 18
ATOM 22596 C CA . LEU A 1 31 ? 3.268 8.936 2.315 1.00 0.00 31 LEU A CA 18
ATOM 22597 C C . LEU A 1 31 ? 4.786 8.845 2.490 1.00 0.00 31 LEU A C 18
ATOM 22598 O O . LEU A 1 31 ? 5.525 8.651 1.521 1.00 0.00 31 LEU A O 18
ATOM 22614 N N . THR A 1 32 ? 5.240 9.014 3.733 1.00 0.00 32 THR A N 18
ATOM 22615 C CA . THR A 1 32 ? 6.630 8.930 4.145 1.00 0.00 32 THR A CA 18
ATOM 22616 C C . THR A 1 32 ? 7.249 7.633 3.587 1.00 0.00 32 THR A C 18
ATOM 22617 O O . THR A 1 32 ? 6.582 6.596 3.564 1.00 0.00 32 THR A O 18
ATOM 22628 N N . PRO A 1 33 ? 8.530 7.622 3.186 1.00 0.00 33 PRO A N 18
ATOM 22629 C CA . PRO A 1 33 ? 9.125 6.453 2.543 1.00 0.00 33 PRO A CA 18
ATOM 22630 C C . PRO A 1 33 ? 9.329 5.277 3.507 1.00 0.00 33 PRO A C 18
ATOM 22631 O O . PRO A 1 33 ? 9.612 4.168 3.059 1.00 0.00 33 PRO A O 18
ATOM 22642 N N . GLU A 1 34 ? 9.168 5.479 4.815 1.00 0.00 34 GLU A N 18
ATOM 22643 C CA . GLU A 1 34 ? 9.437 4.482 5.846 1.00 0.00 34 GLU A CA 18
ATOM 22644 C C . GLU A 1 34 ? 8.700 3.152 5.651 1.00 0.00 34 GLU A C 18
ATOM 22645 O O . GLU A 1 34 ? 9.216 2.111 6.064 1.00 0.00 34 GLU A O 18
ATOM 22657 N N . TYR A 1 35 ? 7.525 3.168 5.023 1.00 0.00 35 TYR A N 18
ATOM 22658 C CA . TYR A 1 35 ? 6.626 2.021 4.911 1.00 0.00 35 TYR A CA 18
ATOM 22659 C C . TYR A 1 35 ? 6.450 1.594 3.446 1.00 0.00 35 TYR A C 18
ATOM 22660 O O . TYR A 1 35 ? 5.651 0.703 3.161 1.00 0.00 35 TYR A O 18
ATOM 22678 N N . ASN A 1 36 ? 7.178 2.240 2.527 1.00 0.00 36 ASN A N 18
ATOM 22679 C CA . ASN A 1 36 ? 7.134 2.068 1.081 1.00 0.00 36 ASN A CA 18
ATOM 22680 C C . ASN A 1 36 ? 7.959 0.845 0.691 1.00 0.00 36 ASN A C 18
ATOM 22681 O O . ASN A 1 36 ? 9.173 0.817 0.917 1.00 0.00 36 ASN A O 18
ATOM 22692 N N . ILE A 1 37 ? 7.321 -0.162 0.096 1.00 0.00 37 ILE A N 18
ATOM 22693 C CA . ILE A 1 37 ? 7.951 -1.401 -0.336 1.00 0.00 37 ILE A CA 18
ATOM 22694 C C . ILE A 1 37 ? 8.138 -1.304 -1.857 1.00 0.00 37 ILE A C 18
ATOM 22695 O O . ILE A 1 37 ? 7.392 -1.911 -2.635 1.00 0.00 37 ILE A O 18
ATOM 22711 N N . LYS A 1 38 ? 9.145 -0.544 -2.307 1.00 0.00 38 LYS A N 18
ATOM 22712 C CA . LYS A 1 38 ? 9.393 -0.343 -3.737 1.00 0.00 38 LYS A CA 18
ATOM 22713 C C . LYS A 1 38 ? 9.708 -1.659 -4.443 1.00 0.00 38 LYS A C 18
ATOM 22714 O O . LYS A 1 38 ? 9.406 -1.791 -5.628 1.00 0.00 38 LYS A O 18
ATOM 22733 N N . GLN A 1 39 ? 10.315 -2.629 -3.761 1.00 0.00 39 GLN A N 18
ATOM 22734 C CA . GLN A 1 39 ? 10.444 -3.995 -4.243 1.00 0.00 39 GLN A CA 18
ATOM 22735 C C . GLN A 1 39 ? 9.051 -4.638 -4.277 1.00 0.00 39 GLN A C 18
ATOM 22736 O O . GLN A 1 39 ? 8.487 -4.936 -3.224 1.00 0.00 39 GLN A O 18
ATOM 22750 N N . TRP A 1 40 ? 8.439 -4.803 -5.450 1.00 0.00 40 TRP A N 18
ATOM 22751 C CA . TRP A 1 40 ? 7.110 -5.409 -5.559 1.00 0.00 40 TRP A CA 18
ATOM 22752 C C . TRP A 1 40 ? 7.043 -6.576 -6.545 1.00 0.00 40 TRP A C 18
ATOM 22753 O O . TRP A 1 40 ? 6.077 -7.330 -6.470 1.00 0.00 40 TRP A O 18
ATOM 22774 N N . GLN A 1 41 ? 8.033 -6.767 -7.426 1.00 0.00 41 GLN A N 18
ATOM 22775 C CA . GLN A 1 41 ? 7.967 -7.840 -8.421 1.00 0.00 41 GLN A CA 18
ATOM 22776 C C . GLN A 1 41 ? 8.390 -9.190 -7.840 1.00 0.00 41 GLN A C 18
ATOM 22777 O O . GLN A 1 41 ? 7.868 -10.216 -8.264 1.00 0.00 41 GLN A O 18
ATOM 22791 N N . GLN A 1 42 ? 9.296 -9.219 -6.859 1.00 0.00 42 GLN A N 18
ATOM 22792 C CA . GLN A 1 42 ? 9.578 -10.403 -6.052 1.00 0.00 42 GLN A CA 18
ATOM 22793 C C . GLN A 1 42 ? 8.637 -10.410 -4.837 1.00 0.00 42 GLN A C 18
ATOM 22794 O O . GLN A 1 42 ? 9.076 -10.610 -3.700 1.00 0.00 42 GLN A O 18
ATOM 22808 N N . ARG A 1 43 ? 7.356 -10.112 -5.069 1.00 0.00 43 ARG A N 18
ATOM 22809 C CA . ARG A 1 43 ? 6.240 -10.236 -4.140 1.00 0.00 43 ARG A CA 18
ATOM 22810 C C . ARG A 1 43 ? 5.015 -10.603 -4.979 1.00 0.00 43 ARG A C 18
ATOM 22811 O O . ARG A 1 43 ? 5.146 -10.936 -6.157 1.00 0.00 43 ARG A O 18
ATOM 22832 N N . ASN A 1 44 ? 3.829 -10.577 -4.376 1.00 0.00 44 ASN A N 18
ATOM 22833 C CA . ASN A 1 44 ? 2.582 -10.998 -5.019 1.00 0.00 44 ASN A CA 18
ATOM 22834 C C . ASN A 1 44 ? 1.852 -9.823 -5.647 1.00 0.00 44 ASN A C 18
ATOM 22835 O O . ASN A 1 44 ? 0.889 -10.012 -6.384 1.00 0.00 44 ASN A O 18
ATOM 22846 N N . LEU A 1 45 ? 2.227 -8.598 -5.272 1.00 0.00 45 LEU A N 18
ATOM 22847 C CA . LEU A 1 45 ? 1.454 -7.425 -5.627 1.00 0.00 45 LEU A CA 18
ATOM 22848 C C . LEU A 1 45 ? 1.499 -7.233 -7.146 1.00 0.00 45 LEU A C 18
ATOM 22849 O O . LEU A 1 45 ? 2.497 -7.588 -7.787 1.00 0.00 45 LEU A O 18
ATOM 22865 N N . PRO A 1 46 ? 0.451 -6.642 -7.737 1.00 0.00 46 PRO A N 18
ATOM 22866 C CA . PRO A 1 46 ? 0.499 -6.220 -9.120 1.00 0.00 46 PRO A CA 18
ATOM 22867 C C . PRO A 1 46 ? 1.425 -5.011 -9.243 1.00 0.00 46 PRO A C 18
ATOM 22868 O O . PRO A 1 46 ? 1.793 -4.361 -8.253 1.00 0.00 46 PRO A O 18
ATOM 22879 N N . ALA A 1 47 ? 1.736 -4.655 -10.485 1.00 0.00 47 ALA A N 18
ATOM 22880 C CA . ALA A 1 47 ? 2.423 -3.409 -10.762 1.00 0.00 47 ALA A CA 18
ATOM 22881 C C . ALA A 1 47 ? 1.582 -2.225 -10.251 1.00 0.00 47 ALA A C 18
ATOM 22882 O O . ALA A 1 47 ? 0.348 -2.303 -10.294 1.00 0.00 47 ALA A O 18
ATOM 22889 N N . PRO A 1 48 ? 2.214 -1.137 -9.778 1.00 0.00 48 PRO A N 18
ATOM 22890 C CA . PRO A 1 48 ? 1.542 0.073 -9.311 1.00 0.00 48 PRO A CA 18
ATOM 22891 C C . PRO A 1 48 ? 0.903 0.844 -10.481 1.00 0.00 48 PRO A C 18
ATOM 22892 O O . PRO A 1 48 ? 0.763 0.317 -11.589 1.00 0.00 48 PRO A O 18
ATOM 22903 N N . ASP A 1 49 ? 0.480 2.085 -10.252 1.00 0.00 49 ASP A N 18
ATOM 22904 C CA . ASP A 1 49 ? 0.134 3.038 -11.307 1.00 0.00 49 ASP A CA 18
ATOM 22905 C C . ASP A 1 49 ? 1.350 3.953 -11.482 1.00 0.00 49 ASP A C 18
ATOM 22906 O O . ASP A 1 49 ? 2.243 3.982 -10.629 1.00 0.00 49 ASP A O 18
ATOM 22915 N N . ALA A 1 50 ? 1.407 4.713 -12.576 1.00 0.00 50 ALA A N 18
ATOM 22916 C CA . ALA A 1 50 ? 2.547 5.539 -12.977 1.00 0.00 50 ALA A CA 18
ATOM 22917 C C . ALA A 1 50 ? 2.658 6.848 -12.168 1.00 0.00 50 ALA A C 18
ATOM 22918 O O . ALA A 1 50 ? 2.855 7.926 -12.742 1.00 0.00 50 ALA A O 18
ATOM 22925 N N . GLY A 1 51 ? 2.531 6.749 -10.847 1.00 0.00 51 GLY A N 18
ATOM 22926 C CA . GLY A 1 51 ? 2.679 7.821 -9.869 1.00 0.00 51 GLY A CA 18
ATOM 22927 C C . GLY A 1 51 ? 2.328 7.349 -8.454 1.00 0.00 51 GLY A C 18
ATOM 22928 O O . GLY A 1 51 ? 1.931 8.157 -7.610 1.00 0.00 51 GLY A O 18
ATOM 22932 N N . SER A 1 52 ? 2.403 6.041 -8.180 1.00 0.00 52 SER A N 18
ATOM 22933 C CA . SER A 1 52 ? 2.026 5.466 -6.898 1.00 0.00 52 SER A CA 18
ATOM 22934 C C . SER A 1 52 ? 2.998 4.368 -6.480 1.00 0.00 52 SER A C 18
ATOM 22935 O O . SER A 1 52 ? 3.780 3.875 -7.301 1.00 0.00 52 SER A O 18
ATOM 22943 N N . HIS A 1 53 ? 2.951 3.975 -5.207 1.00 0.00 53 HIS A N 18
ATOM 22944 C CA . HIS A 1 53 ? 3.797 2.925 -4.667 1.00 0.00 53 HIS A CA 18
ATOM 22945 C C . HIS A 1 53 ? 3.076 2.144 -3.570 1.00 0.00 53 HIS A C 18
ATOM 22946 O O . HIS A 1 53 ? 2.117 2.628 -2.963 1.00 0.00 53 HIS A O 18
ATOM 22960 N N . TRP A 1 54 ? 3.524 0.907 -3.358 1.00 0.00 54 TRP A N 18
ATOM 22961 C CA . TRP A 1 54 ? 2.968 0.001 -2.366 1.00 0.00 54 TRP A CA 18
ATOM 22962 C C . TRP A 1 54 ? 3.484 0.390 -0.981 1.00 0.00 54 TRP A C 18
ATOM 22963 O O . TRP A 1 54 ? 4.693 0.575 -0.835 1.00 0.00 54 TRP A O 18
ATOM 22984 N N . THR A 1 55 ? 2.611 0.448 0.026 1.00 0.00 55 THR A N 18
ATOM 22985 C CA . THR A 1 55 ? 2.962 0.677 1.424 1.00 0.00 55 THR A CA 18
ATOM 22986 C C . THR A 1 55 ? 2.339 -0.430 2.297 1.00 0.00 55 THR A C 18
ATOM 22987 O O . THR A 1 55 ? 1.482 -1.179 1.810 1.00 0.00 55 THR A O 18
ATOM 22998 N N . TYR A 1 56 ? 2.766 -0.581 3.558 1.00 0.00 56 TYR A N 18
ATOM 22999 C CA . TYR A 1 56 ? 2.238 -1.549 4.517 1.00 0.00 56 TYR A CA 18
ATOM 23000 C C . TYR A 1 56 ? 1.446 -0.788 5.586 1.00 0.00 56 TYR A C 18
ATOM 23001 O O . TYR A 1 56 ? 2.032 -0.083 6.416 1.00 0.00 56 TYR A O 18
ATOM 23019 N N . MET A 1 57 ? 0.118 -0.865 5.532 1.00 0.00 57 MET A N 18
ATOM 23020 C CA . MET A 1 57 ? -0.806 -0.308 6.522 1.00 0.00 57 MET A CA 18
ATOM 23021 C C . MET A 1 57 ? -0.855 -1.242 7.738 1.00 0.00 57 MET A C 18
ATOM 23022 O O . MET A 1 57 ? 0.113 -1.955 8.006 1.00 0.00 57 MET A O 18
ATOM 23036 N N . GLY A 1 58 ? -1.973 -1.217 8.474 1.00 0.00 58 GLY A N 18
ATOM 23037 C CA . GLY A 1 58 ? -2.347 -2.063 9.595 1.00 0.00 58 GLY A CA 18
ATOM 23038 C C . GLY A 1 58 ? -2.460 -3.523 9.190 1.00 0.00 58 GLY A C 18
ATOM 23039 O O . GLY A 1 58 ? -3.548 -4.090 9.225 1.00 0.00 58 GLY A O 18
ATOM 23043 N N . GLY A 1 59 ? -1.341 -4.123 8.795 1.00 0.00 59 GLY A N 18
ATOM 23044 C CA . GLY A 1 59 ? -1.249 -5.522 8.451 1.00 0.00 59 GLY A CA 18
ATOM 23045 C C . GLY A 1 59 ? -1.725 -5.860 7.050 1.00 0.00 59 GLY A C 18
ATOM 23046 O O . GLY A 1 59 ? -1.868 -7.047 6.772 1.00 0.00 59 GLY A O 18
ATOM 23050 N N . ASN A 1 60 ? -1.902 -4.881 6.151 1.00 0.00 60 ASN A N 18
ATOM 23051 C CA . ASN A 1 60 ? -2.255 -5.125 4.759 1.00 0.00 60 ASN A CA 18
ATOM 23052 C C . ASN A 1 60 ? -1.425 -4.210 3.874 1.00 0.00 60 ASN A C 18
ATOM 23053 O O . ASN A 1 60 ? -0.954 -3.167 4.334 1.00 0.00 60 ASN A O 18
ATOM 23064 N N . TYR A 1 61 ? -1.279 -4.559 2.601 1.00 0.00 61 TYR A N 18
ATOM 23065 C CA . TYR A 1 61 ? -0.534 -3.766 1.638 1.00 0.00 61 TYR A CA 18
ATOM 23066 C C . TYR A 1 61 ? -1.504 -2.887 0.874 1.00 0.00 61 TYR A C 18
ATOM 23067 O O . TYR A 1 61 ? -2.548 -3.365 0.430 1.00 0.00 61 TYR A O 18
ATOM 23085 N N . VAL A 1 62 ? -1.166 -1.624 0.644 1.00 0.00 62 VAL A N 18
ATOM 23086 C CA . VAL A 1 62 ? -2.042 -0.721 -0.091 1.00 0.00 62 VAL A CA 18
ATOM 23087 C C . VAL A 1 62 ? -1.217 0.086 -1.090 1.00 0.00 62 VAL A C 18
ATOM 23088 O O . VAL A 1 62 ? 0.000 0.184 -0.946 1.00 0.00 62 VAL A O 18
ATOM 23101 N N . LEU A 1 63 ? -1.857 0.624 -2.124 1.00 0.00 63 LEU A N 18
ATOM 23102 C CA . LEU A 1 63 ? -1.208 1.377 -3.199 1.00 0.00 63 LEU A CA 18
ATOM 23103 C C . LEU A 1 63 ? -1.645 2.830 -3.121 1.00 0.00 63 LEU A C 18
ATOM 23104 O O . LEU A 1 63 ? -2.832 3.104 -3.311 1.00 0.00 63 LEU A O 18
ATOM 23120 N N . ILE A 1 64 ? -0.724 3.745 -2.825 1.00 0.00 64 ILE A N 18
ATOM 23121 C CA . ILE A 1 64 ? -1.015 5.165 -2.615 1.00 0.00 64 ILE A CA 18
ATOM 23122 C C . ILE A 1 64 ? -0.259 6.010 -3.635 1.00 0.00 64 ILE A C 18
ATOM 23123 O O . ILE A 1 64 ? 0.852 5.643 -4.022 1.00 0.00 64 ILE A O 18
ATOM 23139 N N . THR A 1 65 ? -0.842 7.119 -4.105 1.00 0.00 65 THR A N 18
ATOM 23140 C CA . THR A 1 65 ? -0.113 8.014 -4.997 1.00 0.00 65 THR A CA 18
ATOM 23141 C C . THR A 1 65 ? 0.933 8.770 -4.190 1.00 0.00 65 THR A C 18
ATOM 23142 O O . THR A 1 65 ? 0.644 9.277 -3.113 1.00 0.00 65 THR A O 18
ATOM 23153 N N . ASP A 1 66 ? 2.135 8.919 -4.733 1.00 0.00 66 ASP A N 18
ATOM 23154 C CA . ASP A 1 66 ? 3.250 9.641 -4.086 1.00 0.00 66 ASP A CA 18
ATOM 23155 C C . ASP A 1 66 ? 3.120 11.162 -4.180 1.00 0.00 66 ASP A C 18
ATOM 23156 O O . ASP A 1 66 ? 4.070 11.923 -3.996 1.00 0.00 66 ASP A O 18
ATOM 23165 N N . THR A 1 67 ? 1.946 11.577 -4.617 1.00 0.00 67 THR A N 18
ATOM 23166 C CA . THR A 1 67 ? 1.603 12.922 -5.040 1.00 0.00 67 THR A CA 18
ATOM 23167 C C . THR A 1 67 ? 0.195 13.315 -4.535 1.00 0.00 67 THR A C 18
ATOM 23168 O O . THR A 1 67 ? -0.337 14.356 -4.922 1.00 0.00 67 THR A O 18
ATOM 23179 N N . GLU A 1 68 ? -0.431 12.487 -3.684 1.00 0.00 68 GLU A N 18
ATOM 23180 C CA . GLU A 1 68 ? -1.744 12.738 -3.081 1.00 0.00 68 GLU A CA 18
ATOM 23181 C C . GLU A 1 68 ? -1.970 11.739 -1.939 1.00 0.00 68 GLU A C 18
ATOM 23182 O O . GLU A 1 68 ? -2.308 12.126 -0.820 1.00 0.00 68 GLU A O 18
ATOM 23194 N N . GLY A 1 69 ? -1.735 10.453 -2.208 1.00 0.00 69 GLY A N 18
ATOM 23195 C CA . GLY A 1 69 ? -1.935 9.352 -1.278 1.00 0.00 69 GLY A CA 18
ATOM 23196 C C . GLY A 1 69 ? -3.237 8.601 -1.532 1.00 0.00 69 GLY A C 18
ATOM 23197 O O . GLY A 1 69 ? -3.769 7.951 -0.630 1.00 0.00 69 GLY A O 18
ATOM 23201 N N . LYS A 1 70 ? -3.809 8.734 -2.728 1.00 0.00 70 LYS A N 18
ATOM 23202 C CA . LYS A 1 70 ? -5.118 8.182 -3.038 1.00 0.00 70 LYS A CA 18
ATOM 23203 C C . LYS A 1 70 ? -5.067 6.663 -3.020 1.00 0.00 70 LYS A C 18
ATOM 23204 O O . LYS A 1 70 ? -4.164 6.073 -3.605 1.00 0.00 70 LYS A O 18
ATOM 23223 N N . ILE A 1 71 ? -6.014 6.039 -2.323 1.00 0.00 71 ILE A N 18
ATOM 23224 C CA . ILE A 1 71 ? -6.085 4.610 -2.091 1.00 0.00 71 ILE A CA 18
ATOM 23225 C C . ILE A 1 71 ? -6.545 3.953 -3.381 1.00 0.00 71 ILE A C 18
ATOM 23226 O O . ILE A 1 71 ? -7.744 3.853 -3.649 1.00 0.00 71 ILE A O 18
ATOM 23242 N N . LEU A 1 72 ? -5.581 3.550 -4.209 1.00 0.00 72 LEU A N 18
ATOM 23243 C CA . LEU A 1 72 ? -5.862 2.957 -5.505 1.00 0.00 72 LEU A CA 18
ATOM 23244 C C . LEU A 1 72 ? -6.253 1.491 -5.346 1.00 0.00 72 LEU A C 18
ATOM 23245 O O . LEU A 1 72 ? -7.168 1.035 -6.025 1.00 0.00 72 LEU A O 18
ATOM 23261 N N . LYS A 1 73 ? -5.554 0.735 -4.491 1.00 0.00 73 LYS A N 18
ATOM 23262 C CA . LYS A 1 73 ? -5.763 -0.702 -4.303 1.00 0.00 73 LYS A CA 18
ATOM 23263 C C . LYS A 1 73 ? -5.425 -1.056 -2.859 1.00 0.00 73 LYS A C 18
ATOM 23264 O O . LYS A 1 73 ? -4.576 -0.389 -2.264 1.00 0.00 73 LYS A O 18
ATOM 23283 N N . VAL A 1 74 ? -5.996 -2.139 -2.338 1.00 0.00 74 VAL A N 18
ATOM 23284 C CA . VAL A 1 74 ? -5.731 -2.694 -1.014 1.00 0.00 74 VAL A CA 18
ATOM 23285 C C . VAL A 1 74 ? -5.658 -4.204 -1.233 1.00 0.00 74 VAL A C 18
ATOM 23286 O O . VAL A 1 74 ? -6.586 -4.767 -1.817 1.00 0.00 74 VAL A O 18
ATOM 23299 N N . TYR A 1 75 ? -4.565 -4.836 -0.807 1.00 0.00 75 TYR A N 18
ATOM 23300 C CA . TYR A 1 75 ? -4.336 -6.270 -0.877 1.00 0.00 75 TYR A CA 18
ATOM 23301 C C . TYR A 1 75 ? -3.969 -6.748 0.522 1.00 0.00 75 TYR A C 18
ATOM 23302 O O . TYR A 1 75 ? -2.997 -6.280 1.118 1.00 0.00 75 TYR A O 18
ATOM 23320 N N . ASP A 1 76 ? -4.789 -7.644 1.057 1.00 0.00 76 ASP A N 18
ATOM 23321 C CA . ASP A 1 76 ? -4.716 -8.149 2.423 1.00 0.00 76 ASP A CA 18
ATOM 23322 C C . ASP A 1 76 ? -3.334 -8.756 2.733 1.00 0.00 76 ASP A C 18
ATOM 23323 O O . ASP A 1 76 ? -2.702 -9.348 1.855 1.00 0.00 76 ASP A O 18
ATOM 23332 N N . GLY A 1 77 ? -2.818 -8.624 3.961 1.00 0.00 77 GLY A N 18
ATOM 23333 C CA . GLY A 1 77 ? -1.474 -9.107 4.307 1.00 0.00 77 GLY A CA 18
ATOM 23334 C C . GLY A 1 77 ? -1.316 -10.630 4.267 1.00 0.00 77 GLY A C 18
ATOM 23335 O O . GLY A 1 77 ? -0.192 -11.115 4.391 1.00 0.00 77 GLY A O 18
ATOM 23339 N N . GLU A 1 78 ? -2.394 -11.394 4.079 1.00 0.00 78 GLU A N 18
ATOM 23340 C CA . GLU A 1 78 ? -2.318 -12.822 3.799 1.00 0.00 78 GLU A CA 18
ATOM 23341 C C . GLU A 1 78 ? -1.760 -13.080 2.386 1.00 0.00 78 GLU A C 18
ATOM 23342 O O . GLU A 1 78 ? -1.232 -14.169 2.157 1.00 0.00 78 GLU A O 18
ATOM 23354 N N . ILE A 1 79 ? -1.836 -12.121 1.437 1.00 0.00 79 ILE A N 18
ATOM 23355 C CA . ILE A 1 79 ? -1.376 -12.366 0.070 1.00 0.00 79 ILE A CA 18
ATOM 23356 C C . ILE A 1 79 ? 0.117 -12.721 0.044 1.00 0.00 79 ILE A C 18
ATOM 23357 O O . ILE A 1 79 ? 0.545 -13.487 -0.814 1.00 0.00 79 ILE A O 18
ATOM 23373 N N . PHE A 1 80 ? 0.905 -12.204 0.992 1.00 0.00 80 PHE A N 18
ATOM 23374 C CA . PHE A 1 80 ? 2.345 -12.378 1.065 1.00 0.00 80 PHE A CA 18
ATOM 23375 C C . PHE A 1 80 ? 2.729 -13.855 1.013 1.00 0.00 80 PHE A C 18
ATOM 23376 O O . PHE A 1 80 ? 3.736 -14.221 0.409 1.00 0.00 80 PHE A O 18
ATOM 23393 N N . TYR A 1 81 ? 1.915 -14.713 1.621 1.00 0.00 81 TYR A N 18
ATOM 23394 C CA . TYR A 1 81 ? 2.191 -16.130 1.755 1.00 0.00 81 TYR A CA 18
ATOM 23395 C C . TYR A 1 81 ? 1.694 -16.920 0.536 1.00 0.00 81 TYR A C 18
ATOM 23396 O O . TYR A 1 81 ? 1.509 -18.133 0.647 1.00 0.00 81 TYR A O 18
ATOM 23414 N N . HIS A 1 82 ? 1.485 -16.281 -0.621 1.00 0.00 82 HIS A N 18
ATOM 23415 C CA . HIS A 1 82 ? 0.896 -16.881 -1.814 1.00 0.00 82 HIS A CA 18
ATOM 23416 C C . HIS A 1 82 ? 1.883 -16.895 -2.993 1.00 0.00 82 HIS A C 18
ATOM 23417 O O . HIS A 1 82 ? 1.535 -16.514 -4.110 1.00 0.00 82 HIS A O 18
ATOM 23431 N N . ARG A 1 83 ? 3.112 -17.377 -2.765 1.00 0.00 83 ARG A N 18
ATOM 23432 C CA . ARG A 1 83 ? 4.208 -17.361 -3.738 1.00 0.00 83 ARG A CA 18
ATOM 23433 C C . ARG A 1 83 ? 4.554 -15.916 -4.064 1.00 0.00 83 ARG A C 18
ATOM 23434 O O . ARG A 1 83 ? 4.895 -15.206 -3.094 1.00 0.00 83 ARG A O 18
ATOM 23455 N N . GLY A 1 1 ? -11.587 -21.762 -7.500 1.00 0.00 1 GLY A N 19
ATOM 23456 C CA . GLY A 1 1 ? -11.869 -21.132 -8.795 1.00 0.00 1 GLY A CA 19
ATOM 23457 C C . GLY A 1 1 ? -11.202 -19.769 -8.847 1.00 0.00 1 GLY A C 19
ATOM 23458 O O . GLY A 1 1 ? -11.508 -18.930 -8.004 1.00 0.00 1 GLY A O 19
ATOM 23462 N N . ALA A 1 2 ? -10.307 -19.542 -9.818 1.00 0.00 2 ALA A N 19
ATOM 23463 C CA . ALA A 1 2 ? -9.508 -18.325 -10.013 1.00 0.00 2 ALA A CA 19
ATOM 23464 C C . ALA A 1 2 ? -8.870 -17.768 -8.725 1.00 0.00 2 ALA A C 19
ATOM 23465 O O . ALA A 1 2 ? -8.765 -16.554 -8.552 1.00 0.00 2 ALA A O 19
ATOM 23472 N N . ALA A 1 3 ? -8.433 -18.648 -7.815 1.00 0.00 3 ALA A N 19
ATOM 23473 C CA . ALA A 1 3 ? -7.795 -18.286 -6.553 1.00 0.00 3 ALA A CA 19
ATOM 23474 C C . ALA A 1 3 ? -6.361 -17.779 -6.790 1.00 0.00 3 ALA A C 19
ATOM 23475 O O . ALA A 1 3 ? -5.392 -18.445 -6.415 1.00 0.00 3 ALA A O 19
ATOM 23482 N N . GLY A 1 4 ? -6.241 -16.598 -7.398 1.00 0.00 4 GLY A N 19
ATOM 23483 C CA . GLY A 1 4 ? -4.996 -15.907 -7.686 1.00 0.00 4 GLY A CA 19
ATOM 23484 C C . GLY A 1 4 ? -4.710 -14.886 -6.604 1.00 0.00 4 GLY A C 19
ATOM 23485 O O . GLY A 1 4 ? -4.296 -15.235 -5.501 1.00 0.00 4 GLY A O 19
ATOM 23489 N N . ILE A 1 5 ? -4.988 -13.619 -6.902 1.00 0.00 5 ILE A N 19
ATOM 23490 C CA . ILE A 1 5 ? -4.769 -12.528 -5.957 1.00 0.00 5 ILE A CA 19
ATOM 23491 C C . ILE A 1 5 ? -6.068 -11.821 -5.596 1.00 0.00 5 ILE A C 19
ATOM 23492 O O . ILE A 1 5 ? -6.154 -11.163 -4.563 1.00 0.00 5 ILE A O 19
ATOM 23508 N N . ASP A 1 6 ? -7.081 -11.939 -6.452 1.00 0.00 6 ASP A N 19
ATOM 23509 C CA . ASP A 1 6 ? -8.318 -11.172 -6.354 1.00 0.00 6 ASP A CA 19
ATOM 23510 C C . ASP A 1 6 ? -9.128 -11.587 -5.114 1.00 0.00 6 ASP A C 19
ATOM 23511 O O . ASP A 1 6 ? -9.887 -10.792 -4.572 1.00 0.00 6 ASP A O 19
ATOM 23520 N N . GLN A 1 7 ? -8.861 -12.787 -4.583 1.00 0.00 7 GLN A N 19
ATOM 23521 C CA . GLN A 1 7 ? -9.352 -13.300 -3.301 1.00 0.00 7 GLN A CA 19
ATOM 23522 C C . GLN A 1 7 ? -8.831 -12.526 -2.077 1.00 0.00 7 GLN A C 19
ATOM 23523 O O . GLN A 1 7 ? -9.414 -12.620 -0.994 1.00 0.00 7 GLN A O 19
ATOM 23537 N N . TYR A 1 8 ? -7.742 -11.766 -2.220 1.00 0.00 8 TYR A N 19
ATOM 23538 C CA . TYR A 1 8 ? -7.205 -10.892 -1.180 1.00 0.00 8 TYR A CA 19
ATOM 23539 C C . TYR A 1 8 ? -7.565 -9.428 -1.454 1.00 0.00 8 TYR A C 19
ATOM 23540 O O . TYR A 1 8 ? -7.081 -8.563 -0.728 1.00 0.00 8 TYR A O 19
ATOM 23558 N N . ALA A 1 9 ? -8.334 -9.116 -2.507 1.00 0.00 9 ALA A N 19
ATOM 23559 C CA . ALA A 1 9 ? -8.713 -7.746 -2.825 1.00 0.00 9 ALA A CA 19
ATOM 23560 C C . ALA A 1 9 ? -9.724 -7.252 -1.789 1.00 0.00 9 ALA A C 19
ATOM 23561 O O . ALA A 1 9 ? -10.926 -7.525 -1.889 1.00 0.00 9 ALA A O 19
ATOM 23568 N N . LEU A 1 10 ? -9.243 -6.524 -0.785 1.00 0.00 10 LEU A N 19
ATOM 23569 C CA . LEU A 1 10 ? -10.105 -5.901 0.206 1.00 0.00 10 LEU A CA 19
ATOM 23570 C C . LEU A 1 10 ? -10.769 -4.718 -0.487 1.00 0.00 10 LEU A C 19
ATOM 23571 O O . LEU A 1 10 ? -10.135 -4.054 -1.309 1.00 0.00 10 LEU A O 19
ATOM 23587 N N . LYS A 1 11 ? -12.035 -4.447 -0.171 1.00 0.00 11 LYS A N 19
ATOM 23588 C CA . LYS A 1 11 ? -12.744 -3.292 -0.723 1.00 0.00 11 LYS A CA 19
ATOM 23589 C C . LYS A 1 11 ? -12.520 -2.054 0.146 1.00 0.00 11 LYS A C 19
ATOM 23590 O O . LYS A 1 11 ? -12.846 -0.943 -0.277 1.00 0.00 11 LYS A O 19
ATOM 23609 N N . GLU A 1 12 ? -11.976 -2.232 1.350 1.00 0.00 12 GLU A N 19
ATOM 23610 C CA . GLU A 1 12 ? -11.954 -1.286 2.451 1.00 0.00 12 GLU A CA 19
ATOM 23611 C C . GLU A 1 12 ? -11.266 -1.956 3.643 1.00 0.00 12 GLU A C 19
ATOM 23612 O O . GLU A 1 12 ? -11.122 -3.184 3.642 1.00 0.00 12 GLU A O 19
ATOM 23624 N N . PHE A 1 13 ? -10.869 -1.164 4.645 1.00 0.00 13 PHE A N 19
ATOM 23625 C CA . PHE A 1 13 ? -10.229 -1.613 5.882 1.00 0.00 13 PHE A CA 19
ATOM 23626 C C . PHE A 1 13 ? -10.187 -0.449 6.895 1.00 0.00 13 PHE A C 19
ATOM 23627 O O . PHE A 1 13 ? -10.675 0.649 6.599 1.00 0.00 13 PHE A O 19
ATOM 23644 N N . THR A 1 14 ? -9.542 -0.660 8.047 1.00 0.00 14 THR A N 19
ATOM 23645 C CA . THR A 1 14 ? -9.230 0.370 9.034 1.00 0.00 14 THR A CA 19
ATOM 23646 C C . THR A 1 14 ? -7.765 0.178 9.450 1.00 0.00 14 THR A C 19
ATOM 23647 O O . THR A 1 14 ? -7.314 -0.964 9.593 1.00 0.00 14 THR A O 19
ATOM 23658 N N . ALA A 1 15 ? -7.020 1.263 9.666 1.00 0.00 15 ALA A N 19
ATOM 23659 C CA . ALA A 1 15 ? -5.760 1.265 10.408 1.00 0.00 15 ALA A CA 19
ATOM 23660 C C . ALA A 1 15 ? -5.657 2.614 11.105 1.00 0.00 15 ALA A C 19
ATOM 23661 O O . ALA A 1 15 ? -6.192 3.590 10.592 1.00 0.00 15 ALA A O 19
ATOM 23668 N N . ASP A 1 16 ? -4.949 2.718 12.233 1.00 0.00 16 ASP A N 19
ATOM 23669 C CA . ASP A 1 16 ? -4.749 3.996 12.946 1.00 0.00 16 ASP A CA 19
ATOM 23670 C C . ASP A 1 16 ? -6.073 4.674 13.329 1.00 0.00 16 ASP A C 19
ATOM 23671 O O . ASP A 1 16 ? -6.202 5.899 13.354 1.00 0.00 16 ASP A O 19
ATOM 23680 N N . PHE A 1 17 ? -7.100 3.860 13.567 1.00 0.00 17 PHE A N 19
ATOM 23681 C CA . PHE A 1 17 ? -8.501 4.254 13.770 1.00 0.00 17 PHE A CA 19
ATOM 23682 C C . PHE A 1 17 ? -9.072 5.071 12.604 1.00 0.00 17 PHE A C 19
ATOM 23683 O O . PHE A 1 17 ? -10.124 5.691 12.725 1.00 0.00 17 PHE A O 19
ATOM 23700 N N . THR A 1 18 ? -8.384 5.065 11.470 1.00 0.00 18 THR A N 19
ATOM 23701 C CA . THR A 1 18 ? -8.733 5.744 10.245 1.00 0.00 18 THR A CA 19
ATOM 23702 C C . THR A 1 18 ? -9.353 4.682 9.340 1.00 0.00 18 THR A C 19
ATOM 23703 O O . THR A 1 18 ? -8.719 3.673 9.013 1.00 0.00 18 THR A O 19
ATOM 23714 N N . GLN A 1 19 ? -10.621 4.869 8.999 1.00 0.00 19 GLN A N 19
ATOM 23715 C CA . GLN A 1 19 ? -11.327 4.046 8.038 1.00 0.00 19 GLN A CA 19
ATOM 23716 C C . GLN A 1 19 ? -10.886 4.410 6.622 1.00 0.00 19 GLN A C 19
ATOM 23717 O O . GLN A 1 19 ? -10.552 5.572 6.359 1.00 0.00 19 GLN A O 19
ATOM 23731 N N . PHE A 1 20 ? -10.939 3.442 5.707 1.00 0.00 20 PHE A N 19
ATOM 23732 C CA . PHE A 1 20 ? -10.483 3.584 4.329 1.00 0.00 20 PHE A CA 19
ATOM 23733 C C . PHE A 1 20 ? -11.316 2.723 3.388 1.00 0.00 20 PHE A C 19
ATOM 23734 O O . PHE A 1 20 ? -11.816 1.671 3.792 1.00 0.00 20 PHE A O 19
ATOM 23751 N N . HIS A 1 21 ? -11.394 3.124 2.117 1.00 0.00 21 HIS A N 19
ATOM 23752 C CA . HIS A 1 21 ? -12.113 2.432 1.050 1.00 0.00 21 HIS A CA 19
ATOM 23753 C C . HIS A 1 21 ? -11.357 2.641 -0.263 1.00 0.00 21 HIS A C 19
ATOM 23754 O O . HIS A 1 21 ? -10.579 3.597 -0.359 1.00 0.00 21 HIS A O 19
ATOM 23768 N N . ILE A 1 22 ? -11.616 1.811 -1.285 1.00 0.00 22 ILE A N 19
ATOM 23769 C CA . ILE A 1 22 ? -11.179 2.123 -2.646 1.00 0.00 22 ILE A CA 19
ATOM 23770 C C . ILE A 1 22 ? -11.778 3.477 -3.000 1.00 0.00 22 ILE A C 19
ATOM 23771 O O . ILE A 1 22 ? -12.997 3.647 -2.949 1.00 0.00 22 ILE A O 19
ATOM 23787 N N . GLY A 1 23 ? -10.920 4.437 -3.340 1.00 0.00 23 GLY A N 19
ATOM 23788 C CA . GLY A 1 23 ? -11.345 5.761 -3.753 1.00 0.00 23 GLY A CA 19
ATOM 23789 C C . GLY A 1 23 ? -10.965 6.865 -2.772 1.00 0.00 23 GLY A C 19
ATOM 23790 O O . GLY A 1 23 ? -10.720 7.974 -3.246 1.00 0.00 23 GLY A O 19
ATOM 23794 N N .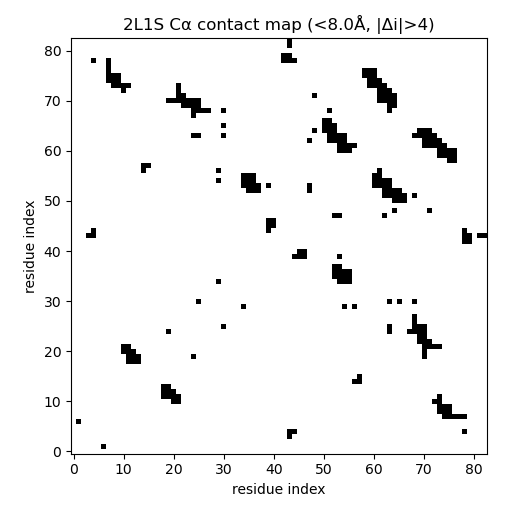 ASP A 1 24 ? -10.862 6.594 -1.468 1.00 0.00 24 ASP A N 19
ATOM 23795 C CA . ASP A 1 24 ? -10.518 7.584 -0.432 1.00 0.00 24 ASP A CA 19
ATOM 23796 C C . ASP A 1 24 ? -9.029 7.982 -0.559 1.00 0.00 24 ASP A C 19
ATOM 23797 O O 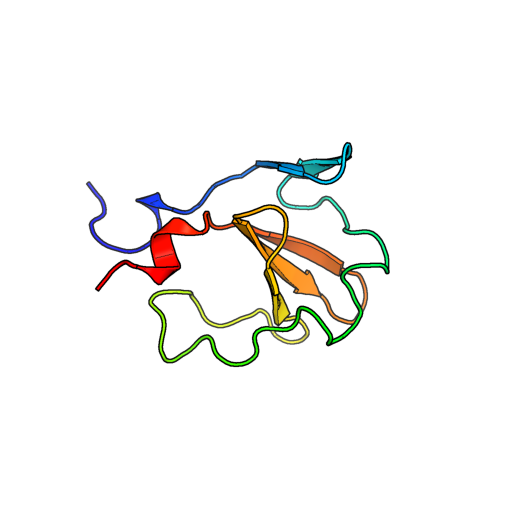. ASP A 1 24 ? -8.373 7.626 -1.544 1.00 0.00 24 ASP A O 19
ATOM 23806 N N . THR A 1 25 ? -8.468 8.719 0.404 1.00 0.00 25 THR A N 19
ATOM 23807 C CA . THR A 1 25 ? -7.088 9.205 0.441 1.00 0.00 25 THR A CA 19
ATOM 23808 C C . THR A 1 25 ? -6.472 8.849 1.816 1.00 0.00 25 THR A C 19
ATOM 23809 O O . THR A 1 25 ? -7.213 8.593 2.769 1.00 0.00 25 THR A O 19
ATOM 23820 N N . VAL A 1 26 ? -5.140 8.831 1.964 1.00 0.00 26 VAL A N 19
ATOM 23821 C CA . VAL A 1 26 ? -4.442 8.390 3.188 1.00 0.00 26 VAL A CA 19
ATOM 23822 C C . VAL A 1 26 ? -3.819 9.556 3.966 1.00 0.00 26 VAL A C 19
ATOM 23823 O O . VAL A 1 26 ? -3.667 10.648 3.406 1.00 0.00 26 VAL A O 19
ATOM 23836 N N . PRO A 1 27 ? -3.448 9.354 5.246 1.00 0.00 27 PRO A N 19
ATOM 23837 C CA . PRO A 1 27 ? -2.658 10.311 6.017 1.00 0.00 27 PRO A CA 19
ATOM 23838 C C . PRO A 1 27 ? -1.197 10.394 5.599 1.00 0.00 27 PRO A C 19
ATOM 23839 O O . PRO A 1 27 ? -0.665 9.444 5.035 1.00 0.00 27 PRO A O 19
ATOM 23850 N N . ALA A 1 28 ? -0.523 11.469 6.018 1.00 0.00 28 ALA A N 19
ATOM 23851 C CA . ALA A 1 28 ? 0.873 11.738 5.724 1.00 0.00 28 ALA A CA 19
ATOM 23852 C C . ALA A 1 28 ? 1.812 10.733 6.400 1.00 0.00 28 ALA A C 19
ATOM 23853 O O . ALA A 1 28 ? 2.889 10.465 5.868 1.00 0.00 28 ALA A O 19
ATOM 23860 N N . MET A 1 29 ? 1.398 10.098 7.509 1.00 0.00 29 MET A N 19
ATOM 23861 C CA . MET A 1 29 ? 2.102 8.976 8.087 1.00 0.00 29 MET A CA 19
ATOM 23862 C C . MET A 1 29 ? 2.222 7.827 7.084 1.00 0.00 29 MET A C 19
ATOM 23863 O O . MET A 1 29 ? 3.138 7.024 7.210 1.00 0.00 29 MET A O 19
ATOM 23877 N N . TYR A 1 30 ? 1.357 7.766 6.060 1.00 0.00 30 TYR A N 19
ATOM 23878 C CA . TYR A 1 30 ? 1.483 6.702 5.063 1.00 0.00 30 TYR A CA 19
ATOM 23879 C C . TYR A 1 30 ? 1.967 7.192 3.696 1.00 0.00 30 TYR A C 19
ATOM 23880 O O . TYR A 1 30 ? 1.930 6.420 2.746 1.00 0.00 30 TYR A O 19
ATOM 23898 N N . LEU A 1 31 ? 2.438 8.439 3.579 1.00 0.00 31 LEU A N 19
ATOM 23899 C CA . LEU A 1 31 ? 3.127 8.941 2.388 1.00 0.00 31 LEU A CA 19
ATOM 23900 C C . LEU A 1 31 ? 4.645 8.776 2.493 1.00 0.00 31 LEU A C 19
ATOM 23901 O O . LEU A 1 31 ? 5.339 8.802 1.473 1.00 0.00 31 LEU A O 19
ATOM 23917 N N . THR A 1 32 ? 5.166 8.683 3.714 1.00 0.00 32 THR A N 19
ATOM 23918 C CA . THR A 1 32 ? 6.599 8.615 3.977 1.00 0.00 32 THR A CA 19
ATOM 23919 C C . THR A 1 32 ? 7.190 7.268 3.498 1.00 0.00 32 THR A C 19
ATOM 23920 O O . THR A 1 32 ? 6.555 6.212 3.624 1.00 0.00 32 THR A O 19
ATOM 23931 N N . PRO A 1 33 ? 8.462 7.257 3.047 1.00 0.00 33 PRO A N 19
ATOM 23932 C CA . PRO A 1 33 ? 9.175 6.062 2.606 1.00 0.00 33 PRO A CA 19
ATOM 23933 C C . PRO A 1 33 ? 9.425 5.043 3.725 1.00 0.00 33 PRO A C 19
ATOM 23934 O O . PRO A 1 33 ? 9.953 3.960 3.466 1.00 0.00 33 PRO A O 19
ATOM 23945 N N . GLU A 1 34 ? 9.070 5.370 4.966 1.00 0.00 34 GLU A N 19
ATOM 23946 C CA . GLU A 1 34 ? 9.088 4.486 6.129 1.00 0.00 34 GLU A CA 19
ATOM 23947 C C . GLU A 1 34 ? 8.274 3.204 5.929 1.00 0.00 34 GLU A C 19
ATOM 23948 O O . GLU A 1 34 ? 8.574 2.200 6.583 1.00 0.00 34 GLU A O 19
ATOM 23960 N N . TYR A 1 35 ? 7.306 3.216 5.008 1.00 0.00 35 TYR A N 19
ATOM 23961 C CA . TYR A 1 35 ? 6.405 2.099 4.736 1.00 0.00 35 TYR A CA 19
ATOM 23962 C C . TYR A 1 35 ? 6.501 1.644 3.283 1.00 0.00 35 TYR A C 19
ATOM 23963 O O . TYR A 1 35 ? 5.860 0.659 2.930 1.00 0.00 35 TYR A O 19
ATOM 23981 N N . ASN A 1 36 ? 7.253 2.353 2.433 1.00 0.00 36 ASN A N 19
ATOM 23982 C CA . ASN A 1 36 ? 7.310 2.142 0.995 1.00 0.00 36 ASN A CA 19
ATOM 23983 C C . ASN A 1 36 ? 7.945 0.797 0.664 1.00 0.00 36 ASN A C 19
ATOM 23984 O O . ASN A 1 36 ? 9.080 0.508 1.052 1.00 0.00 36 ASN A O 19
ATOM 23995 N N . ILE A 1 37 ? 7.209 -0.020 -0.079 1.00 0.00 37 ILE A N 19
ATOM 23996 C CA . ILE A 1 37 ? 7.599 -1.342 -0.511 1.00 0.00 37 ILE A CA 19
ATOM 23997 C C . ILE A 1 37 ? 7.974 -1.230 -1.985 1.00 0.00 37 ILE A C 19
ATOM 23998 O O . ILE A 1 37 ? 7.123 -1.278 -2.876 1.00 0.00 37 ILE A O 19
ATOM 24014 N N . LYS A 1 38 ? 9.269 -1.076 -2.264 1.00 0.00 38 LYS A N 19
ATOM 24015 C CA . LYS A 1 38 ? 9.768 -1.089 -3.636 1.00 0.00 38 LYS A CA 19
ATOM 24016 C C . LYS A 1 38 ? 9.509 -2.454 -4.285 1.00 0.00 38 LYS A C 19
ATOM 24017 O O . LYS A 1 38 ? 9.230 -2.495 -5.481 1.00 0.00 38 LYS A O 19
ATOM 24036 N N . GLN A 1 39 ? 9.633 -3.558 -3.545 1.00 0.00 39 GLN A N 19
ATOM 24037 C CA . GLN A 1 39 ? 9.675 -4.916 -4.093 1.00 0.00 39 GLN A CA 19
ATOM 24038 C C . GLN A 1 39 ? 8.246 -5.467 -4.197 1.00 0.00 39 GLN A C 19
ATOM 24039 O O . GLN A 1 39 ? 7.631 -5.736 -3.162 1.00 0.00 39 GLN A O 19
ATOM 24053 N N . TRP A 1 40 ? 7.684 -5.621 -5.405 1.00 0.00 40 TRP A N 19
ATOM 24054 C CA . TRP A 1 40 ? 6.265 -5.939 -5.581 1.00 0.00 40 TRP A CA 19
ATOM 24055 C C . TRP A 1 40 ? 5.980 -7.328 -6.163 1.00 0.00 40 TRP A C 19
ATOM 24056 O O . TRP A 1 40 ? 5.184 -8.036 -5.545 1.00 0.00 40 TRP A O 19
ATOM 24077 N N . GLN A 1 41 ? 6.641 -7.780 -7.240 1.00 0.00 41 GLN A N 19
ATOM 24078 C CA . GLN A 1 41 ? 6.377 -9.120 -7.799 1.00 0.00 41 GLN A CA 19
ATOM 24079 C C . GLN A 1 41 ? 6.629 -10.212 -6.756 1.00 0.00 41 GLN A C 19
ATOM 24080 O O . GLN A 1 41 ? 5.869 -11.176 -6.650 1.00 0.00 41 GLN A O 19
ATOM 24094 N N . GLN A 1 42 ? 7.662 -10.033 -5.929 1.00 0.00 42 GLN A N 19
ATOM 24095 C CA . GLN A 1 42 ? 7.988 -10.958 -4.853 1.00 0.00 42 GLN A CA 19
ATOM 24096 C C . GLN A 1 42 ? 6.805 -11.174 -3.907 1.00 0.00 42 GLN A C 19
ATOM 24097 O O . GLN A 1 42 ? 6.551 -12.297 -3.487 1.00 0.00 42 GLN A O 19
ATOM 24111 N N . ARG A 1 43 ? 6.004 -10.141 -3.640 1.00 0.00 43 ARG A N 19
ATOM 24112 C CA . ARG A 1 43 ? 4.838 -10.238 -2.762 1.00 0.00 43 ARG A CA 19
ATOM 24113 C C . ARG A 1 43 ? 3.580 -10.643 -3.544 1.00 0.00 43 ARG A C 19
ATOM 24114 O O . ARG A 1 43 ? 2.480 -10.302 -3.125 1.00 0.00 43 ARG A O 19
ATOM 24135 N N . ASN A 1 44 ? 3.742 -11.309 -4.693 1.00 0.00 44 ASN A N 19
ATOM 24136 C CA . ASN A 1 44 ? 2.710 -11.789 -5.619 1.00 0.00 44 ASN A CA 19
ATOM 24137 C C . ASN A 1 44 ? 1.978 -10.646 -6.334 1.00 0.00 44 ASN A C 19
ATOM 24138 O O . ASN A 1 44 ? 0.994 -10.888 -7.029 1.00 0.00 44 ASN A O 19
ATOM 24149 N N . LEU A 1 45 ? 2.407 -9.389 -6.165 1.00 0.00 45 LEU A N 19
ATOM 24150 C CA . LEU A 1 45 ? 1.554 -8.232 -6.423 1.00 0.00 45 LEU A CA 19
ATOM 24151 C C . LEU A 1 45 ? 1.876 -7.543 -7.763 1.00 0.00 45 LEU A C 19
ATOM 24152 O O . LEU A 1 45 ? 3.009 -7.612 -8.256 1.00 0.00 45 LEU A O 19
ATOM 24168 N N . PRO A 1 46 ? 0.895 -6.820 -8.334 1.00 0.00 46 PRO A N 19
ATOM 24169 C CA . PRO A 1 46 ? 1.021 -6.034 -9.561 1.00 0.00 46 PRO A CA 19
ATOM 24170 C C . PRO A 1 46 ? 1.918 -4.804 -9.346 1.00 0.00 46 PRO A C 19
ATOM 24171 O O . PRO A 1 46 ? 2.191 -4.376 -8.215 1.00 0.00 46 PRO A O 19
ATOM 24182 N N . ALA A 1 47 ? 2.310 -4.188 -10.460 1.00 0.00 47 ALA A N 19
ATOM 24183 C CA . ALA A 1 47 ? 2.995 -2.905 -10.503 1.00 0.00 47 ALA A CA 19
ATOM 24184 C C . ALA A 1 47 ? 2.133 -1.814 -9.853 1.00 0.00 47 ALA A C 19
ATOM 24185 O O . ALA A 1 47 ? 0.902 -1.917 -9.903 1.00 0.00 47 ALA A O 19
ATOM 24192 N N . PRO A 1 48 ? 2.730 -0.742 -9.305 1.00 0.00 48 PRO A N 19
ATOM 24193 C CA . PRO A 1 48 ? 1.988 0.462 -8.948 1.00 0.00 48 PRO A CA 19
ATOM 24194 C C . PRO A 1 48 ? 1.429 1.140 -10.210 1.00 0.00 48 PRO A C 19
ATOM 24195 O O . PRO A 1 48 ? 1.784 0.771 -11.332 1.00 0.00 48 PRO A O 19
ATOM 24206 N N . ASP A 1 49 ? 0.563 2.142 -10.053 1.00 0.00 49 ASP A N 19
ATOM 24207 C CA . ASP A 1 49 ? 0.316 3.102 -11.131 1.00 0.00 49 ASP A CA 19
ATOM 24208 C C . ASP A 1 49 ? 1.547 3.985 -11.254 1.00 0.00 49 ASP A C 19
ATOM 24209 O O . ASP A 1 49 ? 2.318 4.144 -10.306 1.00 0.00 49 ASP A O 19
ATOM 24218 N N . ALA A 1 50 ? 1.672 4.621 -12.407 1.00 0.00 50 ALA A N 19
ATOM 24219 C CA . ALA A 1 50 ? 2.659 5.635 -12.688 1.00 0.00 50 ALA A CA 19
ATOM 24220 C C . ALA A 1 50 ? 2.433 6.856 -11.787 1.00 0.00 50 ALA A C 19
ATOM 24221 O O . ALA A 1 50 ? 1.514 7.641 -12.029 1.00 0.00 50 ALA A O 19
ATOM 24228 N N . GLY A 1 51 ? 3.261 6.994 -10.756 1.00 0.00 51 GLY A N 19
ATOM 24229 C CA . GLY A 1 51 ? 3.209 8.052 -9.760 1.00 0.00 51 GLY A CA 19
ATOM 24230 C C . GLY A 1 51 ? 2.644 7.536 -8.442 1.00 0.00 51 GLY A C 19
ATOM 24231 O O . GLY A 1 51 ? 1.890 8.243 -7.771 1.00 0.00 51 GLY A O 19
ATOM 24235 N N . SER A 1 52 ? 2.883 6.271 -8.089 1.00 0.00 52 SER A N 19
ATOM 24236 C CA . SER A 1 52 ? 2.401 5.705 -6.836 1.00 0.00 52 SER A CA 19
ATOM 24237 C C . SER A 1 52 ? 3.342 4.614 -6.356 1.00 0.00 52 SER A C 19
ATOM 24238 O O . SER A 1 52 ? 4.272 4.226 -7.066 1.00 0.00 52 SER A O 19
ATOM 24246 N N . HIS A 1 53 ? 3.098 4.097 -5.155 1.00 0.00 53 HIS A N 19
ATOM 24247 C CA . HIS A 1 53 ? 3.864 2.986 -4.632 1.00 0.00 53 HIS A CA 19
ATOM 24248 C C . HIS A 1 53 ? 3.065 2.232 -3.585 1.00 0.00 53 HIS A C 19
ATOM 24249 O O . HIS A 1 53 ? 2.101 2.745 -3.011 1.00 0.00 53 HIS A O 19
ATOM 24263 N N . TRP A 1 54 ? 3.472 0.984 -3.373 1.00 0.00 54 TRP A N 19
ATOM 24264 C CA . TRP A 1 54 ? 2.891 0.134 -2.362 1.00 0.00 54 TRP A CA 19
ATOM 24265 C C . TRP A 1 54 ? 3.437 0.515 -0.991 1.00 0.00 54 TRP A C 19
ATOM 24266 O O . TRP A 1 54 ? 4.630 0.799 -0.870 1.00 0.00 54 TRP A O 19
ATOM 24287 N N . THR A 1 55 ? 2.607 0.435 0.043 1.00 0.00 55 THR A N 19
ATOM 24288 C CA . THR A 1 55 ? 2.994 0.569 1.437 1.00 0.00 55 THR A CA 19
ATOM 24289 C C . THR A 1 55 ? 2.374 -0.586 2.238 1.00 0.00 55 THR A C 19
ATOM 24290 O O . THR A 1 55 ? 1.575 -1.364 1.696 1.00 0.00 55 THR A O 19
ATOM 24301 N N . TYR A 1 56 ? 2.745 -0.726 3.515 1.00 0.00 56 TYR A N 19
ATOM 24302 C CA . TYR A 1 56 ? 2.124 -1.648 4.456 1.00 0.00 56 TYR A CA 19
ATOM 24303 C C . TYR A 1 56 ? 1.324 -0.818 5.464 1.00 0.00 56 TYR A C 19
ATOM 24304 O O . TYR A 1 56 ? 1.888 0.074 6.110 1.00 0.00 56 TYR A O 19
ATOM 24322 N N . MET A 1 57 ? 0.020 -1.059 5.582 1.00 0.00 57 MET A N 19
ATOM 24323 C CA . MET A 1 57 ? -0.833 -0.558 6.656 1.00 0.00 57 MET A CA 19
ATOM 24324 C C . MET A 1 57 ? -0.821 -1.588 7.794 1.00 0.00 57 MET A C 19
ATOM 24325 O O . MET A 1 57 ? 0.043 -2.469 7.830 1.00 0.00 57 MET A O 19
ATOM 24339 N N . GLY A 1 58 ? -1.794 -1.500 8.702 1.00 0.00 58 GLY A N 19
ATOM 24340 C CA . GLY A 1 58 ? -1.938 -2.284 9.920 1.00 0.00 58 GLY A CA 19
ATOM 24341 C C . GLY A 1 58 ? -1.973 -3.805 9.751 1.00 0.00 58 GLY A C 19
ATOM 24342 O O . GLY A 1 58 ? -1.865 -4.524 10.749 1.00 0.00 58 GLY A O 19
ATOM 24346 N N . GLY A 1 59 ? -2.117 -4.296 8.520 1.00 0.00 59 GLY A N 19
ATOM 24347 C CA . GLY A 1 59 ? -2.030 -5.699 8.146 1.00 0.00 59 GLY A CA 19
ATOM 24348 C C . GLY A 1 59 ? -2.224 -5.923 6.648 1.00 0.00 59 GLY A C 19
ATOM 24349 O O . GLY A 1 59 ? -2.222 -7.064 6.203 1.00 0.00 59 GLY A O 19
ATOM 24353 N N . ASN A 1 60 ? -2.344 -4.856 5.851 1.00 0.00 60 ASN A N 19
ATOM 24354 C CA . ASN A 1 60 ? -2.723 -4.895 4.445 1.00 0.00 60 ASN A CA 19
ATOM 24355 C C . ASN A 1 60 ? -1.740 -4.101 3.611 1.00 0.00 60 ASN A C 19
ATOM 24356 O O . ASN A 1 60 ? -1.129 -3.146 4.092 1.00 0.00 60 ASN A O 19
ATOM 24367 N N . TYR A 1 61 ? -1.605 -4.492 2.349 1.00 0.00 61 TYR A N 19
ATOM 24368 C CA . TYR A 1 61 ? -0.775 -3.833 1.368 1.00 0.00 61 TYR A CA 19
ATOM 24369 C C . TYR A 1 61 ? -1.642 -2.901 0.550 1.00 0.00 61 TYR A C 19
ATOM 24370 O O . TYR A 1 61 ? -2.666 -3.302 -0.006 1.00 0.00 61 TYR A O 19
ATOM 24388 N N . VAL A 1 62 ? -1.208 -1.662 0.413 1.00 0.00 62 VAL A N 19
ATOM 24389 C CA . VAL A 1 62 ? -2.026 -0.623 -0.176 1.00 0.00 62 VAL A CA 19
ATOM 24390 C C . VAL A 1 62 ? -1.172 0.162 -1.138 1.00 0.00 62 VAL A C 19
ATOM 24391 O O . VAL A 1 62 ? 0.048 0.185 -1.027 1.00 0.00 62 VAL A O 19
ATOM 24404 N N . LEU A 1 63 ? -1.839 0.780 -2.090 1.00 0.00 63 LEU A N 19
ATOM 24405 C CA . LEU A 1 63 ? -1.247 1.501 -3.215 1.00 0.00 63 LEU A CA 19
ATOM 24406 C C . LEU A 1 63 ? -1.704 2.952 -3.173 1.00 0.00 63 LEU A C 19
ATOM 24407 O O . LEU A 1 63 ? -2.902 3.226 -3.285 1.00 0.00 63 LEU A O 19
ATOM 24423 N N . ILE A 1 64 ? -0.761 3.868 -2.978 1.00 0.00 64 ILE A N 19
ATOM 24424 C CA . ILE A 1 64 ? -1.029 5.274 -2.703 1.00 0.00 64 ILE A CA 19
ATOM 24425 C C . ILE A 1 64 ? -0.187 6.144 -3.638 1.00 0.00 64 ILE A C 19
ATOM 24426 O O . ILE A 1 64 ? 0.951 5.788 -3.964 1.00 0.00 64 ILE A O 19
ATOM 24442 N N . THR A 1 65 ? -0.755 7.252 -4.112 1.00 0.00 65 THR A N 19
ATOM 24443 C CA . THR A 1 65 ? -0.057 8.182 -4.992 1.00 0.00 65 THR A CA 19
ATOM 24444 C C . THR A 1 65 ? 1.013 8.937 -4.225 1.00 0.00 65 THR A C 19
ATOM 24445 O O . THR A 1 65 ? 0.802 9.323 -3.078 1.00 0.00 65 THR A O 19
ATOM 24456 N N . ASP A 1 66 ? 2.133 9.198 -4.892 1.00 0.00 66 ASP A N 19
ATOM 24457 C CA . ASP A 1 66 ? 3.286 9.862 -4.289 1.00 0.00 66 ASP A CA 19
ATOM 24458 C C . ASP A 1 66 ? 3.057 11.317 -3.889 1.00 0.00 66 ASP A C 19
ATOM 24459 O O . ASP A 1 66 ? 3.776 11.868 -3.059 1.00 0.00 66 ASP A O 19
ATOM 24468 N N . THR A 1 67 ? 2.025 11.917 -4.450 1.00 0.00 67 THR A N 19
ATOM 24469 C CA . THR A 1 67 ? 1.759 13.344 -4.453 1.00 0.00 67 THR A CA 19
ATOM 24470 C C . THR A 1 67 ? 0.413 13.650 -3.780 1.00 0.00 67 THR A C 19
ATOM 24471 O O . THR A 1 67 ? 0.096 14.807 -3.513 1.00 0.00 67 THR A O 19
ATOM 24482 N N . GLU A 1 68 ? -0.385 12.624 -3.478 1.00 0.00 68 GLU A N 19
ATOM 24483 C CA . GLU A 1 68 ? -1.797 12.752 -3.134 1.00 0.00 68 GLU A CA 19
ATOM 24484 C C . GLU A 1 68 ? -2.146 11.704 -2.085 1.00 0.00 68 GLU A C 19
ATOM 24485 O O . GLU A 1 68 ? -2.726 12.037 -1.055 1.00 0.00 68 GLU A O 19
ATOM 24497 N N . GLY A 1 69 ? -1.720 10.455 -2.270 1.00 0.00 69 GLY A N 19
ATOM 24498 C CA . GLY A 1 69 ? -2.065 9.378 -1.364 1.00 0.00 69 GLY A CA 19
ATOM 24499 C C . GLY A 1 69 ? -3.478 8.843 -1.596 1.00 0.00 69 GLY A C 19
ATOM 24500 O O . GLY A 1 69 ? -4.078 8.267 -0.688 1.00 0.00 69 GLY A O 19
ATOM 24504 N N . LYS A 1 70 ? -4.045 9.037 -2.787 1.00 0.00 70 LYS A N 19
ATOM 24505 C CA . LYS A 1 70 ? -5.308 8.433 -3.187 1.00 0.00 70 LYS A CA 19
ATOM 24506 C C . LYS A 1 70 ? -5.170 6.919 -3.085 1.00 0.00 70 LYS A C 19
ATOM 24507 O O . LYS A 1 70 ? -4.204 6.339 -3.569 1.00 0.00 70 LYS A O 19
ATOM 24526 N N . ILE A 1 71 ? -6.150 6.292 -2.447 1.00 0.00 71 ILE A N 19
ATOM 24527 C CA . ILE A 1 71 ? -6.256 4.860 -2.209 1.00 0.00 71 ILE A CA 19
ATOM 24528 C C . ILE A 1 71 ? -6.655 4.249 -3.533 1.00 0.00 71 ILE A C 19
ATOM 24529 O O . ILE A 1 71 ? -7.843 4.207 -3.868 1.00 0.00 71 ILE A O 19
ATOM 24545 N N . LEU A 1 72 ? -5.654 3.860 -4.318 1.00 0.00 72 LEU A N 19
ATOM 24546 C CA . LEU A 1 72 ? -5.890 3.254 -5.611 1.00 0.00 72 LEU A CA 19
ATOM 24547 C C . LEU A 1 72 ? -6.402 1.830 -5.416 1.00 0.00 72 LEU A C 19
ATOM 24548 O O . LEU A 1 72 ? -7.446 1.483 -5.967 1.00 0.00 72 LEU A O 19
ATOM 24564 N N . LYS A 1 73 ? -5.674 0.981 -4.682 1.00 0.00 73 LYS A N 19
ATOM 24565 C CA . LYS A 1 73 ? -5.950 -0.454 -4.601 1.00 0.00 73 LYS A CA 19
ATOM 24566 C C . LYS A 1 73 ? -5.485 -0.986 -3.258 1.00 0.00 73 LYS A C 19
ATOM 24567 O O . LYS A 1 73 ? -4.456 -0.537 -2.754 1.00 0.00 73 LYS A O 19
ATOM 24586 N N . VAL A 1 74 ? -6.165 -2.004 -2.746 1.00 0.00 74 VAL A N 19
ATOM 24587 C CA . VAL A 1 74 ? -5.868 -2.633 -1.474 1.00 0.00 74 VAL A CA 19
ATOM 24588 C C . VAL A 1 74 ? -5.786 -4.130 -1.767 1.00 0.00 74 VAL A C 19
ATOM 24589 O O . VAL A 1 74 ? -6.606 -4.667 -2.523 1.00 0.00 74 VAL A O 19
ATOM 24602 N N . TYR A 1 75 ? -4.791 -4.793 -1.188 1.00 0.00 75 TYR A N 19
ATOM 24603 C CA . TYR A 1 75 ? -4.769 -6.245 -1.032 1.00 0.00 75 TYR A CA 19
ATOM 24604 C C . TYR A 1 75 ? -4.413 -6.574 0.412 1.00 0.00 75 TYR A C 19
ATOM 24605 O O . TYR A 1 75 ? -3.652 -5.840 1.041 1.00 0.00 75 TYR A O 19
ATOM 24623 N N . ASP A 1 76 ? -4.931 -7.671 0.953 1.00 0.00 76 ASP A N 19
ATOM 24624 C CA . ASP A 1 76 ? -4.618 -8.050 2.328 1.00 0.00 76 ASP A CA 19
ATOM 24625 C C . ASP A 1 76 ? -3.182 -8.581 2.418 1.00 0.00 76 ASP A C 19
ATOM 24626 O O . ASP A 1 76 ? -2.652 -9.099 1.434 1.00 0.00 76 ASP A O 19
ATOM 24635 N N . GLY A 1 77 ? -2.551 -8.516 3.590 1.00 0.00 77 GLY A N 19
ATOM 24636 C CA . GLY A 1 77 ? -1.203 -9.020 3.840 1.00 0.00 77 GLY A CA 19
ATOM 24637 C C . GLY A 1 77 ? -1.120 -10.541 3.753 1.00 0.00 77 GLY A C 19
ATOM 24638 O O . GLY A 1 77 ? -0.021 -11.100 3.677 1.00 0.00 77 GLY A O 19
ATOM 24642 N N . GLU A 1 78 ? -2.271 -11.213 3.707 1.00 0.00 78 GLU A N 19
ATOM 24643 C CA . GLU A 1 78 ? -2.416 -12.628 3.420 1.00 0.00 78 GLU A CA 19
ATOM 24644 C C . GLU A 1 78 ? -1.741 -13.013 2.103 1.00 0.00 78 GLU A C 19
ATOM 24645 O O . GLU A 1 78 ? -1.204 -14.118 2.005 1.00 0.00 78 GLU A O 19
ATOM 24657 N N . ILE A 1 79 ? -1.724 -12.117 1.111 1.00 0.00 79 ILE A N 19
ATOM 24658 C CA . ILE A 1 79 ? -1.164 -12.404 -0.203 1.00 0.00 79 ILE A CA 19
ATOM 24659 C C . ILE A 1 79 ? 0.333 -12.738 -0.133 1.00 0.00 79 ILE A C 19
ATOM 24660 O O . ILE A 1 79 ? 0.847 -13.422 -1.015 1.00 0.00 79 ILE A O 19
ATOM 24676 N N . PHE A 1 80 ? 1.043 -12.293 0.913 1.00 0.00 80 PHE A N 19
ATOM 24677 C CA . PHE A 1 80 ? 2.479 -12.512 1.010 1.00 0.00 80 PHE A CA 19
ATOM 24678 C C . PHE A 1 80 ? 2.819 -14.003 1.090 1.00 0.00 80 PHE A C 19
ATOM 24679 O O . PHE A 1 80 ? 3.896 -14.400 0.643 1.00 0.00 80 PHE A O 19
ATOM 24696 N N . TYR A 1 81 ? 1.929 -14.820 1.666 1.00 0.00 81 TYR A N 19
ATOM 24697 C CA . TYR A 1 81 ? 2.163 -16.250 1.814 1.00 0.00 81 TYR A CA 19
ATOM 24698 C C . TYR A 1 81 ? 1.935 -16.992 0.500 1.00 0.00 81 TYR A C 19
ATOM 24699 O O . TYR A 1 81 ? 2.533 -18.054 0.294 1.00 0.00 81 TYR A O 19
ATOM 24717 N N . HIS A 1 82 ? 1.103 -16.441 -0.385 1.00 0.00 82 HIS A N 19
ATOM 24718 C CA . HIS A 1 82 ? 0.767 -17.031 -1.671 1.00 0.00 82 HIS A CA 19
ATOM 24719 C C . HIS A 1 82 ? 2.022 -17.075 -2.543 1.00 0.00 82 HIS A C 19
ATOM 24720 O O . HIS A 1 82 ? 2.861 -16.169 -2.492 1.00 0.00 82 HIS A O 19
ATOM 24734 N N . ARG A 1 83 ? 2.172 -18.140 -3.330 1.00 0.00 83 ARG A N 19
ATOM 24735 C CA . ARG A 1 83 ? 3.321 -18.380 -4.194 1.00 0.00 83 ARG A CA 19
ATOM 24736 C C . ARG A 1 83 ? 2.767 -18.691 -5.570 1.00 0.00 83 ARG A C 19
ATOM 24737 O O . ARG A 1 83 ? 2.998 -19.810 -6.079 1.00 0.00 83 ARG A O 19
ATOM 24758 N N . GLY A 1 1 ? -12.681 -12.523 -10.770 1.00 0.00 1 GLY A N 20
ATOM 24759 C CA . GLY A 1 1 ? -11.382 -12.867 -10.207 1.00 0.00 1 GLY A CA 20
ATOM 24760 C C . GLY A 1 1 ? -10.871 -14.152 -10.816 1.00 0.00 1 GLY A C 20
ATOM 24761 O O . GLY A 1 1 ? -11.288 -15.235 -10.398 1.00 0.00 1 GLY A O 20
ATOM 24765 N N . ALA A 1 2 ? -9.951 -14.049 -11.780 1.00 0.00 2 ALA A N 20
ATOM 24766 C CA . ALA A 1 2 ? -9.265 -15.171 -12.414 1.00 0.00 2 ALA A CA 20
ATOM 24767 C C . ALA A 1 2 ? -8.216 -15.794 -11.477 1.00 0.00 2 ALA A C 20
ATOM 24768 O O . ALA A 1 2 ? -7.044 -15.918 -11.833 1.00 0.00 2 ALA A O 20
ATOM 24775 N N . ALA A 1 3 ? -8.639 -16.177 -10.270 1.00 0.00 3 ALA A N 20
ATOM 24776 C CA . ALA A 1 3 ? -7.878 -16.914 -9.271 1.00 0.00 3 ALA A CA 20
ATOM 24777 C C . ALA A 1 3 ? -6.451 -16.384 -9.098 1.00 0.00 3 ALA A C 20
ATOM 24778 O O . ALA A 1 3 ? -5.479 -17.143 -9.151 1.00 0.00 3 ALA A O 20
ATOM 24785 N N . GLY A 1 4 ? -6.334 -15.070 -8.915 1.00 0.00 4 GLY A N 20
ATOM 24786 C CA . GLY A 1 4 ? -5.068 -14.379 -8.780 1.00 0.00 4 GLY A CA 20
ATOM 24787 C C . GLY A 1 4 ? -4.965 -13.774 -7.398 1.00 0.00 4 GLY A C 20
ATOM 24788 O O . GLY A 1 4 ? -4.645 -14.446 -6.420 1.00 0.00 4 GLY A O 20
ATOM 24792 N N . ILE A 1 5 ? -5.244 -12.483 -7.331 1.00 0.00 5 ILE A N 20
ATOM 24793 C CA . ILE A 1 5 ? -4.933 -11.621 -6.203 1.00 0.00 5 ILE A CA 20
ATOM 24794 C C . ILE A 1 5 ? -6.128 -10.763 -5.804 1.00 0.00 5 ILE A C 20
ATOM 24795 O O . ILE A 1 5 ? -6.199 -10.310 -4.668 1.00 0.00 5 ILE A O 20
ATOM 24811 N N . ASP A 1 6 ? -7.097 -10.577 -6.704 1.00 0.00 6 ASP A N 20
ATOM 24812 C CA . ASP A 1 6 ? -8.265 -9.716 -6.498 1.00 0.00 6 ASP A CA 20
ATOM 24813 C C . ASP A 1 6 ? -9.068 -10.124 -5.271 1.00 0.00 6 ASP A C 20
ATOM 24814 O O . ASP A 1 6 ? -9.675 -9.279 -4.624 1.00 0.00 6 ASP A O 20
ATOM 24823 N N . GLN A 1 7 ? -9.015 -11.406 -4.913 1.00 0.00 7 GLN A N 20
ATOM 24824 C CA . GLN A 1 7 ? -9.575 -11.954 -3.690 1.00 0.00 7 GLN A CA 20
ATOM 24825 C C . GLN A 1 7 ? -9.100 -11.220 -2.430 1.00 0.00 7 GLN A C 20
ATOM 24826 O O . GLN A 1 7 ? -9.888 -11.065 -1.504 1.00 0.00 7 GLN A O 20
ATOM 24840 N N . TYR A 1 8 ? -7.855 -10.734 -2.396 1.00 0.00 8 TYR A N 20
ATOM 24841 C CA . TYR A 1 8 ? -7.292 -10.018 -1.256 1.00 0.00 8 TYR A CA 20
ATOM 24842 C C . TYR A 1 8 ? -7.607 -8.516 -1.316 1.00 0.00 8 TYR A C 20
ATOM 24843 O O . TYR A 1 8 ? -7.236 -7.802 -0.384 1.00 0.00 8 TYR A O 20
ATOM 24861 N N . ALA A 1 9 ? -8.203 -8.002 -2.406 1.00 0.00 9 ALA A N 20
ATOM 24862 C CA . ALA A 1 9 ? -8.484 -6.586 -2.546 1.00 0.00 9 ALA A CA 20
ATOM 24863 C C . ALA A 1 9 ? -9.653 -6.218 -1.644 1.00 0.00 9 ALA A C 20
ATOM 24864 O O . ALA A 1 9 ? -10.806 -6.470 -2.003 1.00 0.00 9 ALA A O 20
ATOM 24871 N N . LEU A 1 10 ? -9.358 -5.619 -0.490 1.00 0.00 10 LEU A N 20
ATOM 24872 C CA . LEU A 1 10 ? -10.377 -5.279 0.489 1.00 0.00 10 LEU A CA 20
ATOM 24873 C C . LEU A 1 10 ? -11.170 -4.114 -0.087 1.00 0.00 10 LEU A C 20
ATOM 24874 O O . LEU A 1 10 ? -10.567 -3.121 -0.498 1.00 0.00 10 LEU A O 20
ATOM 24890 N N . LYS A 1 11 ? -12.504 -4.155 -0.138 1.00 0.00 11 LYS A N 20
ATOM 24891 C CA . LYS A 1 11 ? -13.206 -2.934 -0.521 1.00 0.00 11 LYS A CA 20
ATOM 24892 C C . LYS A 1 11 ? -12.974 -1.848 0.521 1.00 0.00 11 LYS A C 20
ATOM 24893 O O . LYS A 1 11 ? -12.968 -0.667 0.176 1.00 0.00 11 LYS A O 20
ATOM 24912 N N . GLU A 1 12 ? -12.748 -2.222 1.776 1.00 0.00 12 GLU A N 20
ATOM 24913 C CA . GLU A 1 12 ? -12.648 -1.290 2.878 1.00 0.00 12 GLU A CA 20
ATOM 24914 C C . GLU A 1 12 ? -11.832 -1.897 4.003 1.00 0.00 12 GLU A C 20
ATOM 24915 O O . GLU A 1 12 ? -11.685 -3.115 4.082 1.00 0.00 12 GLU A O 20
ATOM 24927 N N . PHE A 1 13 ? -11.301 -1.042 4.863 1.00 0.00 13 PHE A N 20
ATOM 24928 C CA . PHE A 1 13 ? -10.482 -1.411 6.010 1.00 0.00 13 PHE A CA 20
ATOM 24929 C C . PHE A 1 13 ? -10.447 -0.278 7.044 1.00 0.00 13 PHE A C 20
ATOM 24930 O O . PHE A 1 13 ? -11.042 0.781 6.828 1.00 0.00 13 PHE A O 20
ATOM 24947 N N . THR A 1 14 ? -9.695 -0.468 8.132 1.00 0.00 14 THR A N 20
ATOM 24948 C CA . THR A 1 14 ? -9.391 0.556 9.127 1.00 0.00 14 THR A CA 20
ATOM 24949 C C . THR A 1 14 ? -7.893 0.496 9.431 1.00 0.00 14 THR A C 20
ATOM 24950 O O . THR A 1 14 ? -7.332 -0.601 9.519 1.00 0.00 14 THR A O 20
ATOM 24961 N N . ALA A 1 15 ? -7.232 1.648 9.575 1.00 0.00 15 ALA A N 20
ATOM 24962 C CA . ALA A 1 15 ? -5.847 1.742 10.020 1.00 0.00 15 ALA A CA 20
ATOM 24963 C C . ALA A 1 15 ? -5.628 3.065 10.753 1.00 0.00 15 ALA A C 20
ATOM 24964 O O . ALA A 1 15 ? -6.257 4.072 10.424 1.00 0.00 15 ALA A O 20
ATOM 24971 N N . ASP A 1 16 ? -4.698 3.088 11.711 1.00 0.00 16 ASP A N 20
ATOM 24972 C CA . ASP A 1 16 ? -4.321 4.257 12.521 1.00 0.00 16 ASP A CA 20
ATOM 24973 C C . ASP A 1 16 ? -5.543 5.034 13.023 1.00 0.00 16 ASP A C 20
ATOM 24974 O O . ASP A 1 16 ? -5.586 6.267 13.018 1.00 0.00 16 ASP A O 20
ATOM 24983 N N . PHE A 1 17 ? -6.554 4.285 13.445 1.00 0.00 17 PHE A N 20
ATOM 24984 C CA . PHE A 1 17 ? -7.809 4.762 14.016 1.00 0.00 17 PHE A CA 20
ATOM 24985 C C . PHE A 1 17 ? -8.560 5.667 13.023 1.00 0.00 17 PHE A C 20
ATOM 24986 O O . PHE A 1 17 ? -8.958 6.786 13.354 1.00 0.00 17 PHE A O 20
ATOM 25003 N N . THR A 1 18 ? -8.717 5.220 11.775 1.00 0.00 18 THR A N 20
ATOM 25004 C CA . THR A 1 18 ? -9.589 5.808 10.756 1.00 0.00 18 THR A CA 20
ATOM 25005 C C . THR A 1 18 ? -10.014 4.701 9.773 1.00 0.00 18 THR A C 20
ATOM 25006 O O . THR A 1 18 ? -9.229 3.791 9.497 1.00 0.00 18 THR A O 20
ATOM 25017 N N . GLN A 1 19 ? -11.250 4.777 9.272 1.00 0.00 19 GLN A N 20
ATOM 25018 C CA . GLN A 1 19 ? -11.867 3.882 8.294 1.00 0.00 19 GLN A CA 20
ATOM 25019 C C . GLN A 1 19 ? -11.539 4.354 6.869 1.00 0.00 19 GLN A C 20
ATOM 25020 O O . GLN A 1 19 ? -11.458 5.564 6.631 1.00 0.00 19 GLN A O 20
ATOM 25034 N N . PHE A 1 20 ? -11.416 3.428 5.912 1.00 0.00 20 PHE A N 20
ATOM 25035 C CA . PHE A 1 20 ? -11.027 3.676 4.520 1.00 0.00 20 PHE A CA 20
ATOM 25036 C C . PHE A 1 20 ? -11.744 2.745 3.558 1.00 0.00 20 PHE A C 20
ATOM 25037 O O . PHE A 1 20 ? -12.193 1.666 3.951 1.00 0.00 20 PHE A O 20
ATOM 25054 N N . HIS A 1 21 ? -11.781 3.145 2.285 1.00 0.00 21 HIS A N 20
ATOM 25055 C CA . HIS A 1 21 ? -12.386 2.420 1.180 1.00 0.00 21 HIS A CA 20
ATOM 25056 C C . HIS A 1 21 ? -11.510 2.594 -0.066 1.00 0.00 21 HIS A C 20
ATOM 25057 O O . HIS A 1 21 ? -10.624 3.455 -0.092 1.00 0.00 21 HIS A O 20
ATOM 25071 N N . ILE A 1 22 ? -11.783 1.821 -1.123 1.00 0.00 22 ILE A N 20
ATOM 25072 C CA . ILE A 1 22 ? -11.154 2.017 -2.428 1.00 0.00 22 ILE A CA 20
ATOM 25073 C C . ILE A 1 22 ? -11.499 3.439 -2.871 1.00 0.00 22 ILE A C 20
ATOM 25074 O O . ILE A 1 22 ? -12.679 3.777 -3.013 1.00 0.00 22 ILE A O 20
ATOM 25090 N N . GLY A 1 23 ? -10.487 4.261 -3.124 1.00 0.00 23 GLY A N 20
ATOM 25091 C CA . GLY A 1 23 ? -10.669 5.611 -3.624 1.00 0.00 23 GLY A CA 20
ATOM 25092 C C . GLY A 1 23 ? -10.808 6.663 -2.526 1.00 0.00 23 GLY A C 20
ATOM 25093 O O . GLY A 1 23 ? -11.065 7.818 -2.864 1.00 0.00 23 GLY A O 20
ATOM 25097 N N . ASP A 1 24 ? -10.639 6.313 -1.248 1.00 0.00 24 ASP A N 20
ATOM 25098 C CA . ASP A 1 24 ? -10.340 7.309 -0.211 1.00 0.00 24 ASP A CA 20
ATOM 25099 C C . ASP A 1 24 ? -8.844 7.680 -0.288 1.00 0.00 24 ASP A C 20
ATOM 25100 O O . ASP A 1 24 ? -8.145 7.235 -1.202 1.00 0.00 24 ASP A O 20
ATOM 25109 N N . THR A 1 25 ? -8.314 8.463 0.655 1.00 0.00 25 THR A N 20
ATOM 25110 C CA . THR A 1 25 ? -6.900 8.819 0.767 1.00 0.00 25 THR A CA 20
ATOM 25111 C C . THR A 1 25 ? -6.385 8.387 2.141 1.00 0.00 25 THR A C 20
ATOM 25112 O O . THR A 1 25 ? -7.076 8.572 3.149 1.00 0.00 25 THR A O 20
ATOM 25123 N N . VAL A 1 26 ? -5.163 7.856 2.206 1.00 0.00 26 VAL A N 20
ATOM 25124 C CA . VAL A 1 26 ? -4.483 7.633 3.482 1.00 0.00 26 VAL A CA 20
ATOM 25125 C C . VAL A 1 26 ? -4.112 8.984 4.118 1.00 0.00 26 VAL A C 20
ATOM 25126 O O . VAL A 1 26 ? -4.018 9.986 3.409 1.00 0.00 26 VAL A O 20
ATOM 25139 N N . PRO A 1 27 ? -3.855 9.032 5.437 1.00 0.00 27 PRO A N 20
ATOM 25140 C CA . PRO A 1 27 ? -3.132 10.136 6.052 1.00 0.00 27 PRO A CA 20
ATOM 25141 C C . PRO A 1 27 ? -1.666 10.116 5.618 1.00 0.00 27 PRO A C 20
ATOM 25142 O O . PRO A 1 27 ? -1.143 9.081 5.189 1.00 0.00 27 PRO A O 20
ATOM 25153 N N . ALA A 1 28 ? -0.968 11.222 5.886 1.00 0.00 28 ALA A N 20
ATOM 25154 C CA . ALA A 1 28 ? 0.450 11.401 5.604 1.00 0.00 28 ALA A CA 20
ATOM 25155 C C . ALA A 1 28 ? 1.311 10.312 6.256 1.00 0.00 28 ALA A C 20
ATOM 25156 O O . ALA A 1 28 ? 2.386 9.993 5.751 1.00 0.00 28 ALA A O 20
ATOM 25163 N N . MET A 1 29 ? 0.790 9.692 7.322 1.00 0.00 29 MET A N 20
ATOM 25164 C CA . MET A 1 29 ? 1.405 8.600 8.072 1.00 0.00 29 MET A CA 20
ATOM 25165 C C . MET A 1 29 ? 1.771 7.393 7.210 1.00 0.00 29 MET A C 20
ATOM 25166 O O . MET A 1 29 ? 2.545 6.547 7.648 1.00 0.00 29 MET A O 20
ATOM 25180 N N . TYR A 1 30 ? 1.206 7.306 6.006 1.00 0.00 30 TYR A N 20
ATOM 25181 C CA . TYR A 1 30 ? 1.473 6.235 5.050 1.00 0.00 30 TYR A CA 20
ATOM 25182 C C . TYR A 1 30 ? 2.074 6.722 3.727 1.00 0.00 30 TYR A C 20
ATOM 25183 O O . TYR A 1 30 ? 2.376 5.888 2.875 1.00 0.00 30 TYR A O 20
ATOM 25201 N N . LEU A 1 31 ? 2.270 8.034 3.541 1.00 0.00 31 LEU A N 20
ATOM 25202 C CA . LEU A 1 31 ? 3.000 8.589 2.396 1.00 0.00 31 LEU A CA 20
ATOM 25203 C C . LEU A 1 31 ? 4.511 8.463 2.615 1.00 0.00 31 LEU A C 20
ATOM 25204 O O . LEU A 1 31 ? 5.267 8.436 1.646 1.00 0.00 31 LEU A O 20
ATOM 25220 N N . THR A 1 32 ? 4.947 8.379 3.869 1.00 0.00 32 THR A N 20
ATOM 25221 C CA . THR A 1 32 ? 6.335 8.363 4.321 1.00 0.00 32 THR A CA 20
ATOM 25222 C C . THR A 1 32 ? 7.173 7.222 3.705 1.00 0.00 32 THR A C 20
ATOM 25223 O O . THR A 1 32 ? 6.651 6.147 3.375 1.00 0.00 32 THR A O 20
ATOM 25234 N N . PRO A 1 33 ? 8.505 7.415 3.616 1.00 0.00 33 PRO A N 20
ATOM 25235 C CA . PRO A 1 33 ? 9.484 6.402 3.225 1.00 0.00 33 PRO A CA 20
ATOM 25236 C C . PRO A 1 33 ? 9.642 5.264 4.242 1.00 0.00 33 PRO A C 20
ATOM 25237 O O . PRO A 1 33 ? 10.378 4.317 3.945 1.00 0.00 33 PRO A O 20
ATOM 25248 N N . GLU A 1 34 ? 8.993 5.331 5.408 1.00 0.00 34 GLU A N 20
ATOM 25249 C CA . GLU A 1 34 ? 8.991 4.276 6.418 1.00 0.00 34 GLU A CA 20
ATOM 25250 C C . GLU A 1 34 ? 8.429 2.997 5.796 1.00 0.00 34 GLU A C 20
ATOM 25251 O O . GLU A 1 34 ? 9.148 2.007 5.636 1.00 0.00 34 GLU A O 20
ATOM 25263 N N . TYR A 1 35 ? 7.156 3.053 5.401 1.00 0.00 35 TYR A N 20
ATOM 25264 C CA . TYR A 1 35 ? 6.336 1.909 5.005 1.00 0.00 35 TYR A CA 20
ATOM 25265 C C . TYR A 1 35 ? 6.480 1.565 3.525 1.00 0.00 35 TYR A C 20
ATOM 25266 O O . TYR A 1 35 ? 5.777 0.689 3.035 1.00 0.00 35 TYR A O 20
ATOM 25284 N N . ASN A 1 36 ? 7.348 2.280 2.810 1.00 0.00 36 ASN A N 20
ATOM 25285 C CA . ASN A 1 36 ? 7.713 2.072 1.414 1.00 0.00 36 ASN A CA 20
ATOM 25286 C C . ASN A 1 36 ? 8.270 0.660 1.215 1.00 0.00 36 ASN A C 20
ATOM 25287 O O . ASN A 1 36 ? 9.134 0.231 1.988 1.00 0.00 36 ASN A O 20
ATOM 25298 N N . ILE A 1 37 ? 7.808 -0.065 0.196 1.00 0.00 37 ILE A N 20
ATOM 25299 C CA . ILE A 1 37 ? 8.179 -1.449 -0.068 1.00 0.00 37 ILE A CA 20
ATOM 25300 C C . ILE A 1 37 ? 8.850 -1.512 -1.447 1.00 0.00 37 ILE A C 20
ATOM 25301 O O . ILE A 1 37 ? 8.255 -1.927 -2.446 1.00 0.00 37 ILE A O 20
ATOM 25317 N N . LYS A 1 38 ? 10.137 -1.148 -1.512 1.00 0.00 38 LYS A N 20
ATOM 25318 C CA . LYS A 1 38 ? 10.962 -1.280 -2.721 1.00 0.00 38 LYS A CA 20
ATOM 25319 C C . LYS A 1 38 ? 10.924 -2.700 -3.292 1.00 0.00 38 LYS A C 20
ATOM 25320 O O . LYS A 1 38 ? 11.141 -2.899 -4.491 1.00 0.00 38 LYS A O 20
ATOM 25339 N N . GLN A 1 39 ? 10.725 -3.708 -2.446 1.00 0.00 39 GLN A N 20
ATOM 25340 C CA . GLN A 1 39 ? 10.966 -5.111 -2.756 1.00 0.00 39 GLN A CA 20
ATOM 25341 C C . GLN A 1 39 ? 9.894 -5.739 -3.656 1.00 0.00 39 GLN A C 20
ATOM 25342 O O . GLN A 1 39 ? 10.015 -6.923 -3.954 1.00 0.00 39 GLN A O 20
ATOM 25356 N N . TRP A 1 40 ? 8.859 -5.013 -4.094 1.00 0.00 40 TRP A N 20
ATOM 25357 C CA . TRP A 1 40 ? 7.652 -5.577 -4.705 1.00 0.00 40 TRP A CA 20
ATOM 25358 C C . TRP A 1 40 ? 7.859 -6.405 -5.986 1.00 0.00 40 TRP A C 20
ATOM 25359 O O . TRP A 1 40 ? 6.878 -6.936 -6.483 1.00 0.00 40 TRP A O 20
ATOM 25380 N N . GLN A 1 41 ? 9.060 -6.554 -6.557 1.00 0.00 41 GLN A N 20
ATOM 25381 C CA . GLN A 1 41 ? 9.248 -7.281 -7.816 1.00 0.00 41 GLN A CA 20
ATOM 25382 C C . GLN A 1 41 ? 8.696 -8.716 -7.767 1.00 0.00 41 GLN A C 20
ATOM 25383 O O . GLN A 1 41 ? 8.124 -9.167 -8.755 1.00 0.00 41 GLN A O 20
ATOM 25397 N N . GLN A 1 42 ? 8.876 -9.443 -6.656 1.00 0.00 42 GLN A N 20
ATOM 25398 C CA . GLN A 1 42 ? 8.541 -10.848 -6.530 1.00 0.00 42 GLN A CA 20
ATOM 25399 C C . GLN A 1 42 ? 7.869 -11.116 -5.180 1.00 0.00 42 GLN A C 20
ATOM 25400 O O . GLN A 1 42 ? 8.361 -11.904 -4.367 1.00 0.00 42 GLN A O 20
ATOM 25414 N N . ARG A 1 43 ? 6.780 -10.407 -4.887 1.00 0.00 43 ARG A N 20
ATOM 25415 C CA . ARG A 1 43 ? 6.047 -10.490 -3.616 1.00 0.00 43 ARG A CA 20
ATOM 25416 C C . ARG A 1 43 ? 4.541 -10.499 -3.868 1.00 0.00 43 ARG A C 20
ATOM 25417 O O . ARG A 1 43 ? 3.782 -9.938 -3.071 1.00 0.00 43 ARG A O 20
ATOM 25438 N N . ASN A 1 44 ? 4.118 -11.127 -4.970 1.00 0.00 44 ASN A N 20
ATOM 25439 C CA . ASN A 1 44 ? 2.748 -11.430 -5.392 1.00 0.00 44 ASN A CA 20
ATOM 25440 C C . ASN A 1 44 ? 1.989 -10.220 -5.926 1.00 0.00 44 ASN A C 20
ATOM 25441 O O . ASN A 1 44 ? 1.203 -10.345 -6.867 1.00 0.00 44 ASN A O 20
ATOM 25452 N N . LEU A 1 45 ? 2.215 -9.051 -5.339 1.00 0.00 45 LEU A N 20
ATOM 25453 C CA . LEU A 1 45 ? 1.608 -7.779 -5.696 1.00 0.00 45 LEU A CA 20
ATOM 25454 C C . LEU A 1 45 ? 1.915 -7.419 -7.159 1.00 0.00 45 LEU A C 20
ATOM 25455 O O . LEU A 1 45 ? 2.994 -7.764 -7.661 1.00 0.00 45 LEU A O 20
ATOM 25471 N N . PRO A 1 46 ? 1.024 -6.687 -7.841 1.00 0.00 46 PRO A N 20
ATOM 25472 C CA . PRO A 1 46 ? 1.312 -6.122 -9.147 1.00 0.00 46 PRO A CA 20
ATOM 25473 C C . PRO A 1 46 ? 2.296 -4.956 -9.056 1.00 0.00 46 PRO A C 20
ATOM 25474 O O . PRO A 1 46 ? 2.511 -4.367 -7.992 1.00 0.00 46 PRO A O 20
ATOM 25485 N N . ALA A 1 47 ? 2.849 -4.580 -10.208 1.00 0.00 47 ALA A N 20
ATOM 25486 C CA . ALA A 1 47 ? 3.562 -3.323 -10.362 1.00 0.00 47 ALA A CA 20
ATOM 25487 C C . ALA A 1 47 ? 2.574 -2.182 -10.122 1.00 0.00 47 ALA A C 20
ATOM 25488 O O . ALA A 1 47 ? 1.406 -2.325 -10.491 1.00 0.00 47 ALA A O 20
ATOM 25495 N N . PRO A 1 48 ? 2.998 -1.064 -9.518 1.00 0.00 48 PRO A N 20
ATOM 25496 C CA . PRO A 1 48 ? 2.127 0.077 -9.282 1.00 0.00 48 PRO A CA 20
ATOM 25497 C C . PRO A 1 48 ? 1.779 0.796 -10.597 1.00 0.00 48 PRO A C 20
ATOM 25498 O O . PRO A 1 48 ? 2.341 0.495 -11.657 1.00 0.00 48 PRO A O 20
ATOM 25509 N N . ASP A 1 49 ? 0.866 1.772 -10.536 1.00 0.00 49 ASP A N 20
ATOM 25510 C CA . ASP A 1 49 ? 0.664 2.717 -11.634 1.00 0.00 49 ASP A CA 20
ATOM 25511 C C . ASP A 1 49 ? 1.773 3.766 -11.577 1.00 0.00 49 ASP A C 20
ATOM 25512 O O . ASP A 1 49 ? 2.401 3.983 -10.536 1.00 0.00 49 ASP A O 20
ATOM 25521 N N . ALA A 1 50 ? 1.979 4.464 -12.691 1.00 0.00 50 ALA A N 20
ATOM 25522 C CA . ALA A 1 50 ? 2.917 5.565 -12.821 1.00 0.00 50 ALA A CA 20
ATOM 25523 C C . ALA A 1 50 ? 2.570 6.688 -11.835 1.00 0.00 50 ALA A C 20
ATOM 25524 O O . ALA A 1 50 ? 1.599 7.424 -12.052 1.00 0.00 50 ALA A O 20
ATOM 25531 N N . GLY A 1 51 ? 3.375 6.858 -10.788 1.00 0.00 51 GLY A N 20
ATOM 25532 C CA . GLY A 1 51 ? 3.215 7.874 -9.754 1.00 0.00 51 GLY A CA 20
ATOM 25533 C C . GLY A 1 51 ? 2.642 7.305 -8.466 1.00 0.00 51 GLY A C 20
ATOM 25534 O O . GLY A 1 51 ? 2.006 8.053 -7.724 1.00 0.00 51 GLY A O 20
ATOM 25538 N N . SER A 1 52 ? 2.778 6.001 -8.223 1.00 0.00 52 SER A N 20
ATOM 25539 C CA . SER A 1 52 ? 2.240 5.365 -7.036 1.00 0.00 52 SER A CA 20
ATOM 25540 C C . SER A 1 52 ? 3.135 4.220 -6.578 1.00 0.00 52 SER A C 20
ATOM 25541 O O . SER A 1 52 ? 4.004 3.771 -7.334 1.00 0.00 52 SER A O 20
ATOM 25549 N N . HIS A 1 53 ? 2.919 3.731 -5.357 1.00 0.00 53 HIS A N 20
ATOM 25550 C CA . HIS A 1 53 ? 3.765 2.735 -4.726 1.00 0.00 53 HIS A CA 20
ATOM 25551 C C . HIS A 1 53 ? 3.002 1.958 -3.657 1.00 0.00 53 HIS A C 20
ATOM 25552 O O . HIS A 1 53 ? 1.996 2.435 -3.127 1.00 0.00 53 HIS A O 20
ATOM 25566 N N . TRP A 1 54 ? 3.477 0.751 -3.342 1.00 0.00 54 TRP A N 20
ATOM 25567 C CA . TRP A 1 54 ? 2.879 -0.069 -2.299 1.00 0.00 54 TRP A CA 20
ATOM 25568 C C . TRP A 1 54 ? 3.482 0.321 -0.964 1.00 0.00 54 TRP A C 20
ATOM 25569 O O . TRP A 1 54 ? 4.709 0.336 -0.835 1.00 0.00 54 TRP A O 20
ATOM 25590 N N . THR A 1 55 ? 2.640 0.562 0.033 1.00 0.00 55 THR A N 20
ATOM 25591 C CA . THR A 1 55 ? 3.072 0.804 1.394 1.00 0.00 55 THR A CA 20
ATOM 25592 C C . THR A 1 55 ? 2.368 -0.188 2.320 1.00 0.00 55 THR A C 20
ATOM 25593 O O . THR A 1 55 ? 1.319 -0.741 1.971 1.00 0.00 55 THR A O 20
ATOM 25604 N N . TYR A 1 56 ? 2.969 -0.484 3.473 1.00 0.00 56 TYR A N 20
ATOM 25605 C CA . TYR A 1 56 ? 2.333 -1.305 4.494 1.00 0.00 56 TYR A CA 20
ATOM 25606 C C . TYR A 1 56 ? 1.358 -0.410 5.268 1.00 0.00 56 TYR A C 20
ATOM 25607 O O . TYR A 1 56 ? 1.791 0.445 6.044 1.00 0.00 56 TYR A O 20
ATOM 25625 N N . MET A 1 57 ? 0.052 -0.564 5.037 1.00 0.00 57 MET A N 20
ATOM 25626 C CA . MET A 1 57 ? -0.982 0.001 5.902 1.00 0.00 57 MET A CA 20
ATOM 25627 C C . MET A 1 57 ? -1.104 -0.876 7.164 1.00 0.00 57 MET A C 20
ATOM 25628 O O . MET A 1 57 ? -0.165 -1.570 7.547 1.00 0.00 57 MET A O 20
ATOM 25642 N N . GLY A 1 58 ? -2.284 -0.852 7.786 1.00 0.00 58 GLY A N 20
ATOM 25643 C CA . GLY A 1 58 ? -2.817 -1.649 8.879 1.00 0.00 58 GLY A CA 20
ATOM 25644 C C . GLY A 1 58 ? -2.802 -3.137 8.586 1.00 0.00 58 GLY A C 20
ATOM 25645 O O . GLY A 1 58 ? -3.857 -3.758 8.515 1.00 0.00 58 GLY A O 20
ATOM 25649 N N . GLY A 1 59 ? -1.616 -3.693 8.398 1.00 0.00 59 GLY A N 20
ATOM 25650 C CA . GLY A 1 59 ? -1.350 -5.095 8.237 1.00 0.00 59 GLY A CA 20
ATOM 25651 C C . GLY A 1 59 ? -1.631 -5.633 6.843 1.00 0.00 59 GLY A C 20
ATOM 25652 O O . GLY A 1 59 ? -1.473 -6.831 6.608 1.00 0.00 59 GLY A O 20
ATOM 25656 N N . ASN A 1 60 ? -1.950 -4.743 5.907 1.00 0.00 60 ASN A N 20
ATOM 25657 C CA . ASN A 1 60 ? -2.192 -5.040 4.507 1.00 0.00 60 ASN A CA 20
ATOM 25658 C C . ASN A 1 60 ? -1.256 -4.154 3.701 1.00 0.00 60 ASN A C 20
ATOM 25659 O O . ASN A 1 60 ? -0.748 -3.156 4.216 1.00 0.00 60 ASN A O 20
ATOM 25670 N N . TYR A 1 61 ? -1.064 -4.450 2.425 1.00 0.00 61 TYR A N 20
ATOM 25671 C CA . TYR A 1 61 ? -0.331 -3.575 1.530 1.00 0.00 61 TYR A CA 20
ATOM 25672 C C . TYR A 1 61 ? -1.366 -2.718 0.802 1.00 0.00 61 TYR A C 20
ATOM 25673 O O . TYR A 1 61 ? -2.322 -3.281 0.270 1.00 0.00 61 TYR A O 20
ATOM 25691 N N . VAL A 1 62 ? -1.204 -1.393 0.721 1.00 0.00 62 VAL A N 20
ATOM 25692 C CA . VAL A 1 62 ? -2.048 -0.559 -0.141 1.00 0.00 62 VAL A CA 20
ATOM 25693 C C . VAL A 1 62 ? -1.180 0.139 -1.163 1.00 0.00 62 VAL A C 20
ATOM 25694 O O . VAL A 1 62 ? -0.019 0.443 -0.911 1.00 0.00 62 VAL A O 20
ATOM 25707 N N . LEU A 1 63 ? -1.772 0.377 -2.322 1.00 0.00 63 LEU A N 20
ATOM 25708 C CA . LEU A 1 63 ? -1.207 1.159 -3.401 1.00 0.00 63 LEU A CA 20
ATOM 25709 C C . LEU A 1 63 ? -1.721 2.576 -3.246 1.00 0.00 63 LEU A C 20
ATOM 25710 O O . LEU A 1 63 ? -2.934 2.795 -3.295 1.00 0.00 63 LEU A O 20
ATOM 25726 N N . ILE A 1 64 ? -0.807 3.521 -3.063 1.00 0.00 64 ILE A N 20
ATOM 25727 C CA . ILE A 1 64 ? -1.100 4.926 -2.824 1.00 0.00 64 ILE A CA 20
ATOM 25728 C C . ILE A 1 64 ? -0.250 5.767 -3.778 1.00 0.00 64 ILE A C 20
ATOM 25729 O O . ILE A 1 64 ? 0.856 5.360 -4.130 1.00 0.00 64 ILE A O 20
ATOM 25745 N N . THR A 1 65 ? -0.768 6.906 -4.242 1.00 0.00 65 THR A N 20
ATOM 25746 C CA . THR A 1 65 ? -0.010 7.810 -5.109 1.00 0.00 65 THR A CA 20
ATOM 25747 C C . THR A 1 65 ? 0.971 8.651 -4.314 1.00 0.00 65 THR A C 20
ATOM 25748 O O . THR A 1 65 ? 0.672 9.088 -3.205 1.00 0.00 65 THR A O 20
ATOM 25759 N N . ASP A 1 66 ? 2.045 9.048 -4.981 1.00 0.00 66 ASP A N 20
ATOM 25760 C CA . ASP A 1 66 ? 2.928 10.104 -4.477 1.00 0.00 66 ASP A CA 20
ATOM 25761 C C . ASP A 1 66 ? 2.219 11.467 -4.457 1.00 0.00 66 ASP A C 20
ATOM 25762 O O . ASP A 1 66 ? 2.438 12.274 -3.551 1.00 0.00 66 ASP A O 20
ATOM 25771 N N . THR A 1 67 ? 1.338 11.740 -5.427 1.00 0.00 67 THR A N 20
ATOM 25772 C CA . THR A 1 67 ? 0.730 13.053 -5.635 1.00 0.00 67 THR A CA 20
ATOM 25773 C C . THR A 1 67 ? -0.538 13.236 -4.787 1.00 0.00 67 THR A C 20
ATOM 25774 O O . THR A 1 67 ? -1.079 14.345 -4.721 1.00 0.00 67 THR A O 20
ATOM 25785 N N . GLU A 1 68 ? -1.029 12.187 -4.112 1.00 0.00 68 GLU A N 20
ATOM 25786 C CA . GLU A 1 68 ? -2.128 12.354 -3.162 1.00 0.00 68 GLU A CA 20
ATOM 25787 C C . GLU A 1 68 ? -2.199 11.302 -2.078 1.00 0.00 68 GLU A C 20
ATOM 25788 O O . GLU A 1 68 ? -2.572 11.609 -0.950 1.00 0.00 68 GLU A O 20
ATOM 25800 N N . GLY A 1 69 ? -1.861 10.067 -2.396 1.00 0.00 69 GLY A N 20
ATOM 25801 C CA . GLY A 1 69 ? -2.048 8.961 -1.491 1.00 0.00 69 GLY A CA 20
ATOM 25802 C C . GLY A 1 69 ? -3.425 8.323 -1.615 1.00 0.00 69 GLY A C 20
ATOM 25803 O O . GLY A 1 69 ? -3.887 7.667 -0.679 1.00 0.00 69 GLY A O 20
ATOM 25807 N N . LYS A 1 70 ? -4.112 8.527 -2.746 1.00 0.00 70 LYS A N 20
ATOM 25808 C CA . LYS A 1 70 ? -5.400 7.886 -2.961 1.00 0.00 70 LYS A CA 20
ATOM 25809 C C . LYS A 1 70 ? -5.208 6.380 -2.957 1.00 0.00 70 LYS A C 20
ATOM 25810 O O . LYS A 1 70 ? -4.296 5.885 -3.620 1.00 0.00 70 LYS A O 20
ATOM 25829 N N . ILE A 1 71 ? -6.061 5.703 -2.203 1.00 0.00 71 ILE A N 20
ATOM 25830 C CA . ILE A 1 71 ? -6.126 4.278 -1.948 1.00 0.00 71 ILE A CA 20
ATOM 25831 C C . ILE A 1 71 ? -6.579 3.616 -3.250 1.00 0.00 71 ILE A C 20
ATOM 25832 O O . ILE A 1 71 ? -7.767 3.358 -3.453 1.00 0.00 71 ILE A O 20
ATOM 25848 N N . LEU A 1 72 ? -5.629 3.387 -4.162 1.00 0.00 72 LEU A N 20
ATOM 25849 C CA . LEU A 1 72 ? -5.912 2.795 -5.466 1.00 0.00 72 LEU A CA 20
ATOM 25850 C C . LEU A 1 72 ? -6.335 1.354 -5.268 1.00 0.00 72 LEU A C 20
ATOM 25851 O O . LEU A 1 72 ? -7.346 0.922 -5.822 1.00 0.00 72 LEU A O 20
ATOM 25867 N N . LYS A 1 73 ? -5.537 0.610 -4.500 1.00 0.00 73 LYS A N 20
ATOM 25868 C CA . LYS A 1 73 ? -5.758 -0.782 -4.183 1.00 0.00 73 LYS A CA 20
ATOM 25869 C C . LYS A 1 73 ? -5.272 -1.030 -2.763 1.00 0.00 73 LYS A C 20
ATOM 25870 O O . LYS A 1 73 ? -4.527 -0.240 -2.187 1.00 0.00 73 LYS A O 20
ATOM 25889 N N . VAL A 1 74 ? -5.641 -2.191 -2.270 1.00 0.00 74 VAL A N 20
ATOM 25890 C CA . VAL A 1 74 ? -5.256 -2.950 -1.099 1.00 0.00 74 VAL A CA 20
ATOM 25891 C C . VAL A 1 74 ? -5.048 -4.367 -1.594 1.00 0.00 74 VAL A C 20
ATOM 25892 O O . VAL A 1 74 ? -5.717 -4.770 -2.546 1.00 0.00 74 VAL A O 20
ATOM 25905 N N . TYR A 1 75 ? -4.148 -5.089 -0.942 1.00 0.00 75 TYR A N 20
ATOM 25906 C CA . TYR A 1 75 ? -4.184 -6.532 -0.826 1.00 0.00 75 TYR A CA 20
ATOM 25907 C C . TYR A 1 75 ? -3.759 -6.864 0.609 1.00 0.00 75 TYR A C 20
ATOM 25908 O O . TYR A 1 75 ? -2.755 -6.312 1.070 1.00 0.00 75 TYR A O 20
ATOM 25926 N N . ASP A 1 76 ? -4.516 -7.708 1.325 1.00 0.00 76 ASP A N 20
ATOM 25927 C CA . ASP A 1 76 ? -4.127 -8.204 2.659 1.00 0.00 76 ASP A CA 20
ATOM 25928 C C . ASP A 1 76 ? -2.717 -8.794 2.594 1.00 0.00 76 ASP A C 20
ATOM 25929 O O . ASP A 1 76 ? -2.340 -9.357 1.565 1.00 0.00 76 ASP A O 20
ATOM 25938 N N . GLY A 1 77 ? -1.936 -8.666 3.671 1.00 0.00 77 GLY A N 20
ATOM 25939 C CA . GLY A 1 77 ? -0.608 -9.248 3.792 1.00 0.00 77 GLY A CA 20
ATOM 25940 C C . GLY A 1 77 ? -0.569 -10.744 3.446 1.00 0.00 77 GLY A C 20
ATOM 25941 O O . GLY A 1 77 ? 0.460 -11.207 2.959 1.00 0.00 77 GLY A O 20
ATOM 25945 N N . GLU A 1 78 ? -1.672 -11.486 3.606 1.00 0.00 78 GLU A N 20
ATOM 25946 C CA . GLU A 1 78 ? -1.828 -12.891 3.230 1.00 0.00 78 GLU A CA 20
ATOM 25947 C C . GLU A 1 78 ? -1.486 -13.137 1.752 1.00 0.00 78 GLU A C 20
ATOM 25948 O O . GLU A 1 78 ? -1.071 -14.246 1.404 1.00 0.00 78 GLU A O 20
ATOM 25960 N N . ILE A 1 79 ? -1.593 -12.124 0.882 1.00 0.00 79 ILE A N 20
ATOM 25961 C CA . ILE A 1 79 ? -1.236 -12.232 -0.528 1.00 0.00 79 ILE A CA 20
ATOM 25962 C C . ILE A 1 79 ? 0.213 -12.702 -0.693 1.00 0.00 79 ILE A C 20
ATOM 25963 O O . ILE A 1 79 ? 0.518 -13.427 -1.640 1.00 0.00 79 ILE A O 20
ATOM 25979 N N . PHE A 1 80 ? 1.096 -12.313 0.234 1.00 0.00 80 PHE A N 20
ATOM 25980 C CA . PHE A 1 80 ? 2.533 -12.557 0.217 1.00 0.00 80 PHE A CA 20
ATOM 25981 C C . PHE A 1 80 ? 2.874 -14.057 0.235 1.00 0.00 80 PHE A C 20
ATOM 25982 O O . PHE A 1 80 ? 4.018 -14.424 -0.044 1.00 0.00 80 PHE A O 20
ATOM 25999 N N . TYR A 1 81 ? 1.916 -14.940 0.534 1.00 0.00 81 TYR A N 20
ATOM 26000 C CA . TYR A 1 81 ? 2.150 -16.376 0.636 1.00 0.00 81 TYR A CA 20
ATOM 26001 C C . TYR A 1 81 ? 1.544 -17.163 -0.525 1.00 0.00 81 TYR A C 20
ATOM 26002 O O . TYR A 1 81 ? 1.867 -18.342 -0.675 1.00 0.00 81 TYR A O 20
ATOM 26020 N N . HIS A 1 82 ? 0.745 -16.525 -1.381 1.00 0.00 82 HIS A N 20
ATOM 26021 C CA . HIS A 1 82 ? 0.021 -17.123 -2.504 1.00 0.00 82 HIS A CA 20
ATOM 26022 C C . HIS A 1 82 ? 0.950 -17.300 -3.732 1.00 0.00 82 HIS A C 20
ATOM 26023 O O . HIS A 1 82 ? 0.563 -17.006 -4.866 1.00 0.00 82 HIS A O 20
ATOM 26037 N N . ARG A 1 83 ? 2.235 -17.603 -3.506 1.00 0.00 83 ARG A N 20
ATOM 26038 C CA . ARG A 1 83 ? 3.348 -17.347 -4.413 1.00 0.00 83 ARG A CA 20
ATOM 26039 C C . ARG A 1 83 ? 3.508 -18.456 -5.425 1.00 0.00 83 ARG A C 20
ATOM 26040 O O . ARG A 1 83 ? 3.091 -18.240 -6.580 1.00 0.00 83 ARG A O 20
#

Foldseek 3Di:
DVPAFVVQWDQWDDFPHGIDGQFAADPVVFLDPPQFDPPPPQQSDDDAPDQWGWGQTPQWIFIAGNVTRTRNTIGHSVSSVVD

Organism: Klebsiella pneumoniae subsp. pneumoniae (strain ATCC 700721 / MGH 78578) (NCBI:txid272620)

Nearest PDB structures (foldseek):
  2l1s-assembly1_A  TM=9.475E-01  e=2.668E-15  Klebsiella pneumoniae subsp. pneumoniae MGH 78578
  4ew5-assembly1_B  TM=4.916E-01  e=5.242E-02  Salmonella enterica subsp. enterica serovar Typhimurium str. LT2
  6wvz-assembly1_M  TM=6.910E-01  e=5.601E+00  Homo sapiens
  6ve7-assembly1_C  TM=5.852E-01  e=4.953E+00  Chlamydomonas reinhardtii
  6gcu-assembly2_D  TM=5.301E-01  e=8.612E+00  Homo sapiens

CATH classification: 3.10.450.160

Sequence (83 aa):
GAAGIDQYALKEFTADFTQFHIGDTVPAMYLTPEYNIKQWQQRNLPAPDAGSHWTYMGGNYVLITDTEGKILKVYDGEIFYHRGAAGIDQYALKEFTADFTQFHIGDTVPAMYLTPEYNIKQWQQRNLPAPDAGSHWTYMGGNYVLITDTEGKILKVYDGEIFYHRGAAGIDQYALKEFTADFTQFHIGDTVPAMYLTPEYNIKQWQQRNLPAPDAGSHWTYMGGNYVLITDTEGKILKVYDGEIFYHRGAAGIDQYALKEFTADFTQFHIGDTVPAMYLTPEYNIKQWQQRNLPAPDAGSHWTYMGGNYVLITDTEGKILKVYDGEIFYHRGAAGIDQYALKEFTADFTQFHIGDTVPAMYLTPEYNIKQWQQRNLPAPDAGSHWTYMGGNYVLITDTEGKILKVYDGEIFYHRGAAGIDQYALKEFTADFTQFHIGDTVPAMYLTPEYNIKQWQQRNLPAPDAGSHWTYMGGNYVLITDTEGKILKVYDGEIFYHRGAAGIDQYALKEFTADFTQFHIGDTVPAMYLTPEYNIKQWQQRNLPAPDAGSHWTYMGGNYVLITDTEGKILKVYDGEIFYHRGAAGIDQYALKEFTADFTQFHIGDTVPAMYLTPEYNIKQWQQRNLPAPDAGSHWTYMGGNYVLITDTEGKILKVYDGEIFYHRGAAGIDQYALKEFTADFTQFHIGDTVPAMYLTPEYNIKQWQQRNLPAPDAGSHWTYMGGNYVLITDTEGKILKVYDGEIFYHRGAAGIDQYALKEFTADFTQFHIGDTVPAMYLTPEYNIKQWQQRNLPAPDAGSHWTYMGGNYVLITDTEGKILKVYDGEIFYHRGAAGIDQYALKEFTADFTQFHIGDTVPAMYLTPEYNIKQWQQRNLPAPDAGSHWTYMGGNYVLITDTEGKILKVYDGEIFYHRGAAGIDQYALKEFTADFTQFHIGDTVPAMYLTPEYNIKQWQQRNLPAPDAGSHWTYMGGNYVLITDTEGKILKVYDGEIFYHRGAAGIDQYALKEFTADFTQFHIGDTVPAMYLTPEYNIKQWQQRNLPAPDAGSHWTYMGGNYVLITDTEGKILKVYDGEIFYHRGAAGIDQYALKEFTADFTQFHIGDTVPAMYLTPEYNIKQWQQRNLPAPDAGSHWTYMGGNYVLITDTEGKILKVYDGEIFYHRGAAGIDQYALKEFTADFTQFHIGDTVPAMYLTPEYNIKQWQQRNLPAPDAGSHWTYMGGNYVLITDTEGKILKVYDGEIFYHRGAAGIDQYALKEFTADFTQFHIGDTVPAMYLTPEYNIKQWQQRNLPAPDAGSHWTYMGGNYVLITDTEGKILKVYDGEIFYHRGAAGIDQYALKEFTADFTQFHIGDTVPAMYLTPEYNIKQWQQRNLPAPDAGSHWTYMGGNYVLITDTEGKILKVYDGEIFYHRGAAGIDQYALKEFTADFTQFHIGDTVPAMYLTPEYNIKQWQQRNLPAPDAGSHWTYMGGNYVLITDTEGKILKVYDGEIFYHRGAAGIDQYALKEFTADFTQFHIGDTVPAMYLTPEYNIKQWQQRNLPAPDAGSHWTYMGGNYVLITDTEGKILKVYDGEIFYHRGAAGIDQYALKEFTADFTQFHIGDTVPAMYLTPEYNIKQWQQRNLPAPDAGSHWTYMGGNYVLITDTEGKILKVYDGEIFYHR

Radius of gyration: 11.95 Å; Cα contacts (8 Å, |Δi|>4): 145; chains: 1; bounding box: 23×32×27 Å

Solvent-accessible surface area: 5264 Å² total; per-residue (Å²): 130,73,101,26,49,97,93,43,42,64,136,77,24,80,13,74,213,51,112,2,75,90,41,48,65,12,45,80,141,25,43,38,101,147,93,46,33,154,113,54,139,165,76,53,9,39,59,40,58,120,38,18,12,1,0,85,13,55,42,16,12,0,0,0,24,93,116,107,0,90,0,34,60,3,16,38,5,107,1,100,154,66,254

InterPro domains:
  IPR024572 Nickel/cobalt homeostasis protein RcnB [PF11776] (45-94)

Secondary structure (DSSP, 8-state):
---SSGGGB-SEEEETTEEEETT-B--GGGTSGGGEE---TTSSPPPPPTTEEEEE-SSEEEEEETTT-BEEEEEEGGGGT--